Protein 2O20 (pdb70)

Structure (mmCIF, N/CA/C/O backbone):
data_2O20
#
_entry.id   2O20
#
_cell.length_a   117.756
_cell.length_b   74.267
_cell.length_c   160.302
_cell.angle_alpha   90.00
_cell.angle_beta   102.36
_cell.angle_gamma   90.00
#
_symmetry.space_group_name_H-M   'P 1 21 1'
#
loop_
_entity.id
_entity.type
_entity.pdbx_description
1 polymer 'Catabolite control protein A'
2 non-polymer 'SULFATE ION'
3 non-polymer 'CHLORIDE ION'
4 water water
#
loop_
_atom_site.group_PDB
_atom_site.id
_atom_site.type_symbol
_atom_site.label_atom_id
_atom_site.label_alt_id
_atom_site.label_comp_id
_atom_site.label_asym_id
_atom_site.label_entity_id
_atom_site.label_seq_id
_atom_site.pdbx_PDB_ins_code
_atom_site.Cartn_x
_atom_site.Cartn_y
_atom_site.Cartn_z
_atom_site.occupancy
_atom_site.B_iso_or_equiv
_atom_site.auth_seq_id
_atom_site.auth_comp_id
_atom_site.auth_asym_id
_atom_site.auth_atom_id
_atom_site.pdbx_PDB_model_num
ATOM 1 N N . ARG A 1 62 ? 16.287 4.291 83.504 1.00 41.27 62 ARG A N 1
ATOM 2 C CA . ARG A 1 62 ? 14.819 4.599 83.556 1.00 40.90 62 ARG A CA 1
ATOM 3 C C . ARG A 1 62 ? 14.333 5.231 82.246 1.00 39.89 62 ARG A C 1
ATOM 4 O O . ARG A 1 62 ? 14.359 6.451 82.065 1.00 40.36 62 ARG A O 1
ATOM 12 N N . THR A 1 63 ? 13.889 4.378 81.333 1.00 38.01 63 THR A N 1
ATOM 13 C CA . THR A 1 63 ? 13.375 4.821 80.063 1.00 36.06 63 THR A CA 1
ATOM 14 C C . THR A 1 63 ? 11.975 5.386 80.272 1.00 33.39 63 THR A C 1
ATOM 15 O O . THR A 1 63 ? 11.193 4.840 81.064 1.00 33.63 63 THR A O 1
ATOM 19 N N . THR A 1 64 ? 11.662 6.455 79.549 1.00 29.62 64 THR A N 1
ATOM 20 C CA . THR A 1 64 ? 10.336 7.051 79.582 1.00 27.14 64 THR A CA 1
ATOM 21 C C . THR A 1 64 ? 9.336 6.009 79.069 1.00 26.08 64 THR A C 1
ATOM 22 O O . THR A 1 64 ? 9.588 5.340 78.055 1.00 24.46 64 THR A O 1
ATOM 26 N N . THR A 1 65 ? 8.256 5.844 79.832 1.00 24.93 65 THR A N 1
ATOM 27 C CA . THR A 1 65 ? 7.180 4.912 79.536 1.00 24.34 65 THR A CA 1
ATOM 28 C C . THR A 1 65 ? 5.867 5.687 79.452 1.00 23.52 65 THR A C 1
ATOM 29 O O . THR A 1 65 ? 5.568 6.525 80.323 1.00 22.85 65 THR A O 1
ATOM 33 N N . VAL A 1 66 ? 5.103 5.391 78.398 1.00 22.47 66 VAL A N 1
ATOM 34 C CA . VAL A 1 66 ? 3.827 6.043 78.087 1.00 21.95 66 VAL A CA 1
ATOM 35 C C . VAL A 1 66 ? 2.718 4.985 78.100 1.00 22.16 66 VAL A C 1
ATOM 36 O O . VAL A 1 66 ? 2.846 3.933 77.453 1.00 22.24 66 VAL A O 1
ATOM 40 N N . GLY A 1 67 ? 1.641 5.294 78.819 1.00 21.74 67 GLY A N 1
ATOM 41 C CA . GLY A 1 67 ? 0.422 4.469 78.819 1.00 22.60 67 GLY A CA 1
ATOM 42 C C . GLY A 1 67 ? -0.606 5.032 77.861 1.00 22.23 67 GLY A C 1
ATOM 43 O O . GLY A 1 67 ? -0.921 6.225 77.892 1.00 21.75 67 GLY A O 1
ATOM 44 N N . VAL A 1 68 ? -1.108 4.178 76.978 1.00 22.11 68 VAL A N 1
ATOM 45 C CA . VAL A 1 68 ? -2.154 4.554 76.057 1.00 22.21 68 VAL A CA 1
ATOM 46 C C . VAL A 1 68 ? -3.424 3.765 76.337 1.00 21.80 68 VAL A C 1
ATOM 47 O O . VAL A 1 68 ? -3.417 2.529 76.304 1.00 19.87 68 VAL A O 1
ATOM 51 N N . ILE A 1 69 ? -4.511 4.493 76.574 1.00 21.62 69 ILE A N 1
ATOM 52 C CA . ILE A 1 69 ? -5.826 3.920 76.754 1.00 22.67 69 ILE A CA 1
ATOM 53 C C . ILE A 1 69 ? -6.734 4.306 75.581 1.00 22.13 69 ILE A C 1
ATOM 54 O O . ILE A 1 69 ? -6.860 5.503 75.247 1.00 22.58 69 ILE A O 1
ATOM 59 N N . LEU A 1 70 ? -7.375 3.306 74.977 1.00 21.43 70 LEU A N 1
ATOM 60 C CA . LEU A 1 70 ? -8.363 3.509 73.900 1.00 21.37 70 LEU A CA 1
ATOM 61 C C . LEU A 1 70 ? -9.502 2.451 73.990 1.00 20.96 70 LEU A C 1
ATOM 62 O O . LEU A 1 70 ? -9.335 1.410 74.626 1.00 21.45 70 LEU A O 1
ATOM 67 N N . PRO A 1 71 ? -10.682 2.708 73.381 1.00 20.21 71 PRO A N 1
ATOM 68 C CA . PRO A 1 71 ? -11.726 1.672 73.507 1.00 19.47 71 PRO A CA 1
ATOM 69 C C . PRO A 1 71 ? -11.349 0.289 72.916 1.00 18.99 71 PRO A C 1
ATOM 70 O O . PRO A 1 71 ? -11.514 -0.733 73.572 1.00 18.12 71 PRO A O 1
ATOM 74 N N . THR A 1 72 ? -10.805 0.283 71.695 1.00 18.37 72 THR A N 1
ATOM 75 C CA . THR A 1 72 ? -10.421 -0.950 71.029 1.00 19.00 72 THR A CA 1
ATOM 76 C C . THR A 1 72 ? -9.481 -0.671 69.849 1.00 19.38 72 THR A C 1
ATOM 77 O O . THR A 1 72 ? -9.734 0.235 69.035 1.00 17.55 72 THR A O 1
ATOM 81 N N . ILE A 1 73 ? -8.392 -1.443 69.789 1.00 19.48 73 ILE A N 1
ATOM 82 C CA . ILE A 1 73 ? -7.493 -1.387 68.642 1.00 19.73 73 ILE A CA 1
ATOM 83 C C . ILE A 1 73 ? -8.142 -1.857 67.334 1.00 19.25 73 ILE A C 1
ATOM 84 O O . ILE A 1 73 ? -7.591 -1.626 66.265 1.00 18.98 73 ILE A O 1
ATOM 89 N N . THR A 1 74 ? -9.297 -2.508 67.407 1.00 19.41 74 THR A N 1
ATOM 90 C CA . THR A 1 74 ? -10.028 -2.888 66.192 1.00 19.05 74 THR A CA 1
ATOM 91 C C . THR A 1 74 ? -10.830 -1.744 65.530 1.00 18.01 74 THR A C 1
ATOM 92 O O . THR A 1 74 ? -11.347 -1.939 64.422 1.00 19.35 74 THR A O 1
ATOM 96 N N . SER A 1 75 ? -10.913 -0.579 66.171 1.00 16.88 75 SER A N 1
ATOM 97 C CA . SER A 1 75 ? -11.549 0.610 65.584 1.00 17.22 75 SER A CA 1
ATOM 98 C C . SER A 1 75 ? -10.600 1.245 64.589 1.00 16.47 75 SER A C 1
ATOM 99 O O . SER A 1 75 ? -9.423 1.520 64.916 1.00 17.22 75 SER A O 1
ATOM 102 N N . THR A 1 76 ? -11.094 1.492 63.393 1.00 17.08 76 THR A N 1
ATOM 103 C CA . THR A 1 76 ? -10.282 2.184 62.394 1.00 17.63 76 THR A CA 1
ATOM 104 C C . THR A 1 76 ? -10.049 3.664 62.778 1.00 18.60 76 THR A C 1
ATOM 105 O O . THR A 1 76 ? -9.034 4.269 62.353 1.00 20.07 76 THR A O 1
ATOM 109 N N . TYR A 1 77 ? -10.974 4.231 63.554 1.00 18.28 77 TYR A N 1
ATOM 110 C CA . TYR A 1 77 ? -10.818 5.598 64.104 1.00 18.42 77 TYR A CA 1
ATOM 111 C C . TYR A 1 77 ? -9.662 5.655 65.106 1.00 18.14 77 TYR A C 1
ATOM 112 O O . TYR A 1 77 ? -8.700 6.375 64.911 1.00 18.90 77 TYR A O 1
ATOM 121 N N . PHE A 1 78 ? -9.760 4.872 66.179 1.00 17.76 78 PHE A N 1
ATOM 122 C CA . PHE A 1 78 ? -8.793 4.928 67.280 1.00 17.93 78 PHE A CA 1
ATOM 123 C C . PHE A 1 78 ? -7.429 4.349 66.930 1.00 17.10 78 PHE A C 1
ATOM 124 O O . PHE A 1 78 ? -6.422 4.861 67.398 1.00 17.80 78 PHE A O 1
ATOM 132 N N . ALA A 1 79 ? -7.380 3.313 66.087 1.00 17.74 79 ALA A N 1
ATOM 133 C CA . ALA A 1 79 ? -6.109 2.703 65.652 1.00 18.33 79 ALA A CA 1
ATOM 134 C C . ALA A 1 79 ? -5.232 3.685 64.827 1.00 18.00 79 ALA A C 1
ATOM 135 O O . ALA A 1 79 ? -3.997 3.689 64.930 1.00 18.31 79 ALA A O 1
ATOM 137 N N . ALA A 1 80 ? -5.888 4.505 64.016 1.00 19.65 80 ALA A N 1
ATOM 138 C CA . ALA A 1 80 ? -5.219 5.499 63.152 1.00 19.77 80 ALA A CA 1
ATOM 139 C C . ALA A 1 80 ? -4.506 6.543 64.010 1.00 20.83 80 ALA A C 1
ATOM 140 O O . ALA A 1 80 ? -3.325 6.897 63.750 1.00 20.59 80 ALA A O 1
ATOM 142 N N . ILE A 1 81 ? -5.233 7.013 65.020 1.00 20.18 81 ILE A N 1
ATOM 143 C CA . ILE A 1 81 ? -4.709 7.923 66.042 1.00 20.07 81 ILE A CA 1
ATOM 144 C C . ILE A 1 81 ? -3.550 7.273 66.820 1.00 19.83 81 ILE A C 1
ATOM 145 O O . ILE A 1 81 ? -2.467 7.870 66.953 1.00 19.52 81 ILE A O 1
ATOM 150 N N . THR A 1 82 ? -3.775 6.048 67.289 1.00 18.72 82 THR A N 1
ATOM 151 C CA . THR A 1 82 ? -2.766 5.292 68.031 1.00 19.45 82 THR A CA 1
ATOM 152 C C . THR A 1 82 ? -1.448 5.098 67.259 1.00 19.25 82 THR A C 1
ATOM 153 O O . THR A 1 82 ? -0.368 5.096 67.858 1.00 17.61 82 THR A O 1
ATOM 157 N N . ARG A 1 83 ? -1.547 4.912 65.947 1.00 19.63 83 ARG A N 1
ATOM 158 C CA . ARG A 1 83 ? -0.381 4.751 65.103 1.00 21.77 83 ARG A CA 1
ATOM 159 C C . ARG A 1 83 ? 0.495 6.006 65.093 1.00 21.88 83 ARG A C 1
ATOM 160 O O . ARG A 1 83 ? 1.743 5.931 65.171 1.00 22.53 83 ARG A O 1
ATOM 168 N N . GLY A 1 84 ? -0.157 7.159 65.071 1.00 22.33 84 GLY A N 1
ATOM 169 C CA . GLY A 1 84 ? 0.544 8.441 65.208 1.00 21.65 84 GLY A CA 1
ATOM 170 C C . GLY A 1 84 ? 1.283 8.580 66.526 1.00 21.76 84 GLY A C 1
ATOM 171 O O . GLY A 1 84 ? 2.436 9.025 66.562 1.00 21.26 84 GLY A O 1
ATOM 172 N N . VAL A 1 85 ? 0.614 8.190 67.605 1.00 21.66 85 VAL A N 1
ATOM 173 C CA . VAL A 1 85 ? 1.231 8.155 68.942 1.00 21.81 85 VAL A CA 1
ATOM 174 C C . VAL A 1 85 ? 2.439 7.226 68.956 1.00 21.98 85 VAL A C 1
ATOM 175 O O . VAL A 1 85 ? 3.532 7.643 69.354 1.00 21.85 85 VAL A O 1
ATOM 179 N N . ASP A 1 86 ? 2.266 5.986 68.494 1.00 22.27 86 ASP A N 1
ATOM 180 C CA . ASP A 1 86 ? 3.350 5.010 68.508 1.00 24.11 86 ASP A CA 1
ATOM 181 C C . ASP A 1 86 ? 4.573 5.424 67.679 1.00 23.51 86 ASP A C 1
ATOM 182 O O . ASP A 1 86 ? 5.709 5.202 68.089 1.00 23.62 86 ASP A O 1
ATOM 187 N N . ASP A 1 87 ? 4.343 5.983 66.500 1.00 22.72 87 ASP A N 1
ATOM 188 C CA . ASP A 1 87 ? 5.433 6.422 65.641 1.00 22.38 87 ASP A CA 1
ATOM 189 C C . ASP A 1 87 ? 6.348 7.443 66.324 1.00 22.31 87 ASP A C 1
ATOM 190 O O . ASP A 1 87 ? 7.594 7.358 66.211 1.00 21.49 87 ASP A O 1
ATOM 195 N N . ILE A 1 88 ? 5.738 8.400 67.022 1.00 21.63 88 ILE A N 1
ATOM 196 C CA . ILE A 1 88 ? 6.482 9.413 67.794 1.00 22.37 88 ILE A CA 1
ATOM 197 C C . ILE A 1 88 ? 7.216 8.808 68.992 1.00 22.41 88 ILE A C 1
ATOM 198 O O . ILE A 1 88 ? 8.419 9.063 69.191 1.00 21.93 88 ILE A O 1
ATOM 203 N N . ALA A 1 89 ? 6.512 7.988 69.771 1.00 21.61 89 ALA A N 1
ATOM 204 C CA . ALA A 1 89 ? 7.160 7.274 70.870 1.00 22.06 89 ALA A CA 1
ATOM 205 C C . ALA A 1 89 ? 8.343 6.437 70.389 1.00 22.45 89 ALA A C 1
ATOM 206 O O . ALA A 1 89 ? 9.383 6.432 71.037 1.00 21.74 89 ALA A O 1
ATOM 208 N N . SER A 1 90 ? 8.174 5.751 69.263 1.00 22.55 90 SER A N 1
ATOM 209 C CA . SER A 1 90 ? 9.229 4.964 68.661 1.00 23.17 90 SER A CA 1
ATOM 210 C C . SER A 1 90 ? 10.420 5.826 68.246 1.00 22.94 90 SER A C 1
ATOM 211 O O . SER A 1 90 ? 11.565 5.421 68.416 1.00 23.71 90 SER A O 1
ATOM 216 N N . MET A 1 91 ? 10.157 7.005 67.695 1.00 23.01 91 MET A N 1
ATOM 217 C CA . MET A 1 91 ? 11.235 7.917 67.308 1.00 23.95 91 MET A CA 1
ATOM 218 C C . MET A 1 91 ? 12.088 8.366 68.516 1.00 23.39 91 MET A C 1
ATOM 219 O O . MET A 1 91 ? 13.310 8.590 68.376 1.00 22.45 91 MET A O 1
ATOM 224 N N . TYR A 1 92 ? 11.449 8.522 69.681 1.00 22.82 92 TYR A N 1
ATOM 225 C CA . TYR A 1 92 ? 12.154 8.976 70.889 1.00 22.97 92 TYR A CA 1
ATOM 226 C C . TYR A 1 92 ? 12.602 7.837 71.814 1.00 22.88 92 TYR A C 1
ATOM 227 O O . TYR A 1 92 ? 13.099 8.104 72.903 1.00 22.70 92 TYR A O 1
ATOM 236 N N . LYS A 1 93 ? 12.435 6.592 71.362 1.00 23.09 93 LYS A N 1
ATOM 237 C CA . LYS A 1 93 ? 12.686 5.362 72.132 1.00 25.00 93 LYS A CA 1
ATOM 238 C C . LYS A 1 93 ? 11.934 5.271 73.455 1.00 24.27 93 LYS A C 1
ATOM 239 O O . LYS A 1 93 ? 12.487 4.783 74.442 1.00 24.49 93 LYS A O 1
ATOM 245 N N . TYR A 1 94 ? 10.692 5.748 73.494 1.00 23.49 94 TYR A N 1
ATOM 246 C CA . TYR A 1 94 ? 9.903 5.619 74.715 1.00 23.52 94 TYR A CA 1
ATOM 247 C C . TYR A 1 94 ? 9.225 4.241 74.710 1.00 23.98 94 TYR A C 1
ATOM 248 O O . TYR A 1 94 ? 8.837 3.752 73.627 1.00 24.04 94 TYR A O 1
ATOM 257 N N . ASN A 1 95 ? 9.076 3.625 75.890 1.00 24.42 95 ASN A N 1
ATOM 258 C CA . ASN A 1 95 ? 8.243 2.416 76.021 1.00 25.26 95 ASN A CA 1
ATOM 259 C C . ASN A 1 95 ? 6.756 2.780 75.964 1.00 25.97 95 ASN A C 1
ATOM 260 O O . ASN A 1 95 ? 6.339 3.830 76.447 1.00 26.06 95 ASN A O 1
ATOM 265 N N . MET A 1 96 ? 5.972 1.893 75.359 1.00 26.63 96 MET A N 1
ATOM 266 C CA . MET A 1 96 ? 4.551 2.071 75.175 1.00 27.76 96 MET A CA 1
ATOM 267 C C . MET A 1 96 ? 3.827 0.899 75.800 1.00 27.33 96 MET A C 1
ATOM 268 O O . MET A 1 96 ? 4.132 -0.251 75.473 1.00 26.69 96 MET A O 1
ATOM 273 N N . ILE A 1 97 ? 2.879 1.191 76.684 1.00 27.42 97 ILE A N 1
ATOM 274 C CA . ILE A 1 97 ? 1.934 0.198 77.193 1.00 27.60 97 ILE A CA 1
ATOM 275 C C . ILE A 1 97 ? 0.540 0.544 76.668 1.00 26.39 97 ILE A C 1
ATOM 276 O O . ILE A 1 97 ? 0.003 1.603 76.964 1.00 27.45 97 ILE A O 1
ATOM 281 N N . LEU A 1 98 ? -0.073 -0.355 75.912 1.00 24.92 98 LEU A N 1
ATOM 282 C CA . LEU A 1 98 ? -1.416 -0.123 75.379 1.00 24.96 98 LEU A CA 1
ATOM 283 C C . LEU A 1 98 ? -2.478 -0.932 76.130 1.00 24.52 98 LEU A C 1
ATOM 284 O O . LEU A 1 98 ? -2.264 -2.120 76.377 1.00 23.96 98 LEU A O 1
ATOM 289 N N . ALA A 1 99 ? -3.636 -0.321 76.410 1.00 23.84 99 ALA A N 1
ATOM 290 C CA . ALA A 1 99 ? -4.771 -1.012 77.046 1.00 23.39 99 ALA A CA 1
ATOM 291 C C . ALA A 1 99 ? -6.107 -0.686 76.355 1.00 23.22 99 ALA A C 1
ATOM 292 O O . ALA A 1 99 ? -6.382 0.464 76.047 1.00 24.13 99 ALA A O 1
ATOM 294 N N . ASN A 1 100 ? -6.907 -1.715 76.108 1.00 22.82 100 ASN A N 1
ATOM 295 C CA . ASN A 1 100 ? -8.242 -1.584 75.501 1.00 22.60 100 ASN A CA 1
ATOM 296 C C . ASN A 1 100 ? -9.274 -1.463 76.625 1.00 23.23 100 ASN A C 1
ATOM 297 O O . ASN A 1 100 ? -9.390 -2.351 77.465 1.00 24.49 100 ASN A O 1
ATOM 302 N N . SER A 1 101 ? -10.007 -0.366 76.659 1.00 23.06 101 SER A N 1
ATOM 303 C CA . SER A 1 101 ? -11.034 -0.134 77.704 1.00 22.97 101 SER A CA 1
ATOM 304 C C . SER A 1 101 ? -12.432 -0.677 77.389 1.00 23.40 101 SER A C 1
ATOM 305 O O . SER A 1 101 ? -13.242 -0.880 78.304 1.00 23.14 101 SER A O 1
ATOM 308 N N . ASP A 1 102 ? -12.719 -0.868 76.099 1.00 22.76 102 ASP A N 1
ATOM 309 C CA . ASP A 1 102 ? -14.070 -1.123 75.591 1.00 22.14 102 ASP A CA 1
ATOM 310 C C . ASP A 1 102 ? -15.133 -0.119 76.064 1.00 21.92 102 ASP A C 1
ATOM 311 O O . ASP A 1 102 ? -16.296 -0.480 76.185 1.00 21.47 102 ASP A O 1
ATOM 316 N N . ASN A 1 103 ? -14.716 1.109 76.366 1.00 21.29 103 ASN A N 1
ATOM 317 C CA . ASN A 1 103 ? -15.551 2.173 76.932 1.00 22.19 103 ASN A CA 1
ATOM 318 C C . ASN A 1 103 ? -16.210 1.841 78.281 1.00 22.97 103 ASN A C 1
ATOM 319 O O . ASN A 1 103 ? -17.275 2.385 78.601 1.00 22.98 103 ASN A O 1
ATOM 324 N N . ASP A 1 104 ? -15.585 0.950 79.054 1.00 21.97 104 ASP A N 1
ATOM 325 C CA . ASP A 1 104 ? -16.132 0.454 80.346 1.00 22.58 104 ASP A CA 1
ATOM 326 C C . ASP A 1 104 ? -15.389 1.231 81.431 1.00 22.26 104 ASP A C 1
ATOM 327 O O . ASP A 1 104 ? -14.174 1.141 81.527 1.00 21.29 104 ASP A O 1
ATOM 332 N N . VAL A 1 105 ? -16.105 2.043 82.203 1.00 23.82 105 VAL A N 1
ATOM 333 C CA . VAL A 1 105 ? -15.478 2.927 83.194 1.00 24.50 105 VAL A CA 1
ATOM 334 C C . VAL A 1 105 ? -14.783 2.152 84.298 1.00 24.61 105 VAL A C 1
ATOM 335 O O . VAL A 1 105 ? -13.731 2.572 84.781 1.00 24.67 105 VAL A O 1
ATOM 339 N N . GLU A 1 106 ? -15.359 1.015 84.688 1.00 24.93 106 GLU A N 1
ATOM 340 C CA . GLU A 1 106 ? -14.714 0.135 85.655 1.00 25.71 106 GLU A CA 1
ATOM 341 C C . GLU A 1 106 ? -13.384 -0.389 85.122 1.00 24.89 106 GLU A C 1
ATOM 342 O O . GLU A 1 106 ? -12.407 -0.435 85.851 1.00 24.21 106 GLU A O 1
ATOM 348 N N . LYS A 1 107 ? -13.350 -0.769 83.852 1.00 24.90 107 LYS A N 1
ATOM 349 C CA . LYS A 1 107 ? -12.101 -1.203 83.229 1.00 25.69 107 LYS A CA 1
ATOM 350 C C . LYS A 1 107 ? -11.069 -0.068 83.157 1.00 24.81 107 LYS A C 1
ATOM 351 O O . LYS A 1 107 ? -9.895 -0.277 83.459 1.00 24.61 107 LYS A O 1
ATOM 357 N N . GLU A 1 108 ? -11.505 1.123 82.747 1.00 24.85 108 GLU A N 1
ATOM 358 C CA . GLU A 1 108 ? -10.630 2.297 82.711 1.00 25.24 108 GLU A CA 1
ATOM 359 C C . GLU A 1 108 ? -10.010 2.583 84.066 1.00 25.04 108 GLU A C 1
ATOM 360 O O . GLU A 1 108 ? -8.807 2.845 84.152 1.00 24.01 108 GLU A O 1
ATOM 366 N N . GLU A 1 109 ? -10.811 2.483 85.128 1.00 25.08 109 GLU A N 1
ATOM 367 C CA . GLU A 1 109 ? -10.292 2.689 86.473 1.00 25.33 109 GLU A CA 1
ATOM 368 C C . GLU A 1 109 ? -9.169 1.714 86.825 1.00 24.62 109 GLU A C 1
ATOM 369 O O . GLU A 1 109 ? -8.137 2.128 87.355 1.00 24.45 109 GLU A O 1
ATOM 375 N N . LYS A 1 110 ? -9.369 0.439 86.500 1.00 24.00 110 LYS A N 1
ATOM 376 C CA . LYS A 1 110 ? -8.386 -0.623 86.784 1.00 24.06 110 LYS A CA 1
ATOM 377 C C . LYS A 1 110 ? -7.097 -0.451 85.967 1.00 23.47 110 LYS A C 1
ATOM 378 O O . LYS A 1 110 ? -5.992 -0.666 86.458 1.00 21.87 110 LYS A O 1
ATOM 384 N N . VAL A 1 111 ? -7.263 -0.073 84.709 1.00 23.32 111 VAL A N 1
ATOM 385 C CA . VAL A 1 111 ? -6.129 0.234 83.832 1.00 24.51 111 VAL A CA 1
ATOM 386 C C . VAL A 1 111 ? -5.247 1.353 84.420 1.00 24.14 111 VAL A C 1
ATOM 387 O O . VAL A 1 111 ? -4.007 1.252 84.437 1.00 22.72 111 VAL A O 1
ATOM 391 N N . LEU A 1 112 ? -5.863 2.431 84.882 1.00 24.59 112 LEU A N 1
ATOM 392 C CA . LEU A 1 112 ? -5.086 3.507 85.487 1.00 25.48 112 LEU A CA 1
ATOM 393 C C . LEU A 1 112 ? -4.322 3.057 86.726 1.00 25.71 112 LEU A C 1
ATOM 394 O O . LEU A 1 112 ? -3.178 3.486 86.935 1.00 25.81 112 LEU A O 1
ATOM 399 N N . GLU A 1 113 ? -4.941 2.220 87.559 1.00 25.87 113 GLU A N 1
ATOM 400 C CA . GLU A 1 113 ? -4.257 1.672 88.725 1.00 26.87 113 GLU A CA 1
ATOM 401 C C . GLU A 1 113 ? -3.032 0.868 88.294 1.00 24.83 113 GLU A C 1
ATOM 402 O O . GLU A 1 113 ? -1.958 1.021 88.871 1.00 24.49 113 GLU A O 1
ATOM 408 N N . THR A 1 114 ? -3.184 0.064 87.240 1.00 23.87 114 THR A N 1
ATOM 409 C CA . THR A 1 114 ? -2.088 -0.684 86.640 1.00 23.91 114 THR A CA 1
ATOM 410 C C . THR A 1 114 ? -0.961 0.213 86.116 1.00 24.12 114 THR A C 1
ATOM 411 O O . THR A 1 114 ? 0.221 -0.050 86.374 1.00 23.28 114 THR A O 1
ATOM 415 N N . PHE A 1 115 ? -1.333 1.263 85.381 1.00 24.09 115 PHE A N 1
ATOM 416 C CA . PHE A 1 115 ? -0.368 2.277 84.886 1.00 24.64 115 PHE A CA 1
ATOM 417 C C . PHE A 1 115 ? 0.443 2.929 86.028 1.00 25.67 115 PHE A C 1
ATOM 418 O O . PHE A 1 115 ? 1.678 3.107 85.934 1.00 25.24 115 PHE A O 1
ATOM 426 N N . LEU A 1 116 ? -0.246 3.283 87.108 1.00 26.83 116 LEU A N 1
ATOM 427 C CA . LEU A 1 116 ? 0.423 3.787 88.316 1.00 28.25 116 LEU A CA 1
ATOM 428 C C . LEU A 1 116 ? 1.378 2.754 88.911 1.00 28.50 116 LEU A C 1
ATOM 429 O O . LEU A 1 116 ? 2.519 3.086 89.222 1.00 28.35 116 LEU A O 1
ATOM 434 N N . SER A 1 117 ? 0.939 1.505 89.040 1.00 29.12 117 SER A N 1
ATOM 435 C CA . SER A 1 117 ? 1.810 0.431 89.537 1.00 30.00 117 SER A CA 1
ATOM 436 C C . SER A 1 117 ? 3.033 0.173 88.645 1.00 30.40 117 SER A C 1
ATOM 437 O O . SER A 1 117 ? 4.084 -0.228 89.159 1.00 31.01 117 SER A O 1
ATOM 440 N N . LYS A 1 118 ? 2.896 0.384 87.333 1.00 30.43 118 LYS A N 1
ATOM 441 C CA . LYS A 1 118 ? 4.014 0.289 86.393 1.00 30.33 118 LYS A CA 1
ATOM 442 C C . LYS A 1 118 ? 4.846 1.587 86.304 1.00 29.99 118 LYS A C 1
ATOM 443 O O . LYS A 1 118 ? 5.816 1.641 85.557 1.00 30.86 118 LYS A O 1
ATOM 449 N N . GLN A 1 119 ? 4.473 2.619 87.051 1.00 29.00 119 GLN A N 1
ATOM 450 C CA . GLN A 1 119 ? 5.186 3.899 87.056 1.00 29.04 119 GLN A CA 1
ATOM 451 C C . GLN A 1 119 ? 5.327 4.517 85.659 1.00 28.03 119 GLN A C 1
ATOM 452 O O . GLN A 1 119 ? 6.419 4.939 85.269 1.00 28.45 119 GLN A O 1
ATOM 458 N N . VAL A 1 120 ? 4.235 4.564 84.895 1.00 26.04 120 VAL A N 1
ATOM 459 C CA . VAL A 1 120 ? 4.270 5.269 83.604 1.00 25.34 120 VAL A CA 1
ATOM 460 C C . VAL A 1 120 ? 4.559 6.744 83.858 1.00 24.28 120 VAL A C 1
ATOM 461 O O . VAL A 1 120 ? 4.184 7.299 84.883 1.00 22.69 120 VAL A O 1
ATOM 465 N N . ASP A 1 121 ? 5.179 7.373 82.872 1.00 23.76 121 ASP A N 1
ATOM 466 C CA . ASP A 1 121 ? 5.626 8.754 82.972 1.00 22.87 121 ASP A CA 1
ATOM 467 C C . ASP A 1 121 ? 4.614 9.724 82.393 1.00 22.12 121 ASP A C 1
ATOM 468 O O . ASP A 1 121 ? 4.660 10.924 82.685 1.00 20.55 121 ASP A O 1
ATOM 473 N N . GLY A 1 122 ? 3.704 9.190 81.579 1.00 21.81 122 GLY A N 1
ATOM 474 C CA . GLY A 1 122 ? 2.679 9.972 80.908 1.00 21.81 122 GLY A CA 1
ATOM 475 C C . GLY A 1 122 ? 1.582 9.087 80.331 1.00 21.54 122 GLY A C 1
ATOM 476 O O . GLY A 1 122 ? 1.790 7.899 80.068 1.00 22.29 122 GLY A O 1
ATOM 477 N N . ILE A 1 123 ? 0.397 9.667 80.148 1.00 21.13 123 ILE A N 1
ATOM 478 C CA . ILE A 1 123 ? -0.760 8.933 79.603 1.00 20.67 123 ILE A CA 1
ATOM 479 C C . ILE A 1 123 ? -1.390 9.663 78.407 1.00 20.60 123 ILE A C 1
ATOM 480 O O . ILE A 1 123 ? -1.552 10.889 78.413 1.00 18.79 123 ILE A O 1
ATOM 485 N N . VAL A 1 124 ? -1.721 8.878 77.381 1.00 20.93 124 VAL A N 1
ATOM 486 C CA . VAL A 1 124 ? -2.589 9.313 76.317 1.00 21.31 124 VAL A CA 1
ATOM 487 C C . VAL A 1 124 ? -3.954 8.631 76.468 1.00 21.06 124 VAL A C 1
ATOM 488 O O . VAL A 1 124 ? -4.048 7.370 76.564 1.00 21.62 124 VAL A O 1
ATOM 492 N N . TYR A 1 125 ? -5.001 9.459 76.538 1.00 20.26 125 TYR A N 1
ATOM 493 C CA . TYR A 1 125 ? -6.391 8.987 76.717 1.00 20.19 125 TYR A CA 1
ATOM 494 C C . TYR A 1 125 ? -7.265 9.235 75.478 1.00 20.65 125 TYR A C 1
ATOM 495 O O . TYR A 1 125 ? -7.393 10.366 75.030 1.00 18.28 125 TYR A O 1
ATOM 504 N N . MET A 1 126 ? -7.879 8.145 74.975 1.00 20.01 126 MET A N 1
ATOM 505 C CA . MET A 1 126 ? -8.919 8.184 73.952 1.00 22.30 126 MET A CA 1
ATOM 506 C C . MET A 1 126 ? -10.174 7.486 74.455 1.00 22.48 126 MET A C 1
ATOM 507 O O . MET A 1 126 ? -10.084 6.518 75.173 1.00 22.33 126 MET A O 1
ATOM 512 N N . GLY A 1 127 ? -11.337 7.976 74.060 1.00 24.67 127 GLY A N 1
ATOM 513 C CA . GLY A 1 127 ? -12.601 7.369 74.448 1.00 27.07 127 GLY A CA 1
ATOM 514 C C . GLY A 1 127 ? -13.818 8.128 73.962 1.00 29.61 127 GLY A C 1
ATOM 515 O O . GLY A 1 127 ? -13.705 9.243 73.476 1.00 28.12 127 GLY A O 1
ATOM 516 N N . SER A 1 128 ? -14.993 7.522 74.123 1.00 33.31 128 SER A N 1
ATOM 517 C CA . SER A 1 128 ? -16.273 8.226 73.902 1.00 36.44 128 SER A CA 1
ATOM 518 C C . SER A 1 128 ? -16.393 9.504 74.743 1.00 37.84 128 SER A C 1
ATOM 519 O O . SER A 1 128 ? -16.803 10.553 74.234 1.00 38.40 128 SER A O 1
ATOM 522 N N . SER A 1 129 ? -16.042 9.411 76.024 1.00 39.18 129 SER A N 1
ATOM 523 C CA . SER A 1 129 ? -15.998 10.575 76.911 1.00 39.81 129 SER A CA 1
ATOM 524 C C . SER A 1 129 ? -15.158 10.269 78.133 1.00 40.28 129 SER A C 1
ATOM 525 O O . SER A 1 129 ? -15.013 9.099 78.516 1.00 41.31 129 SER A O 1
ATOM 528 N N . LEU A 1 130 ? -14.608 11.314 78.744 1.00 39.67 130 LEU A N 1
ATOM 529 C CA . LEU A 1 130 ? -13.878 11.167 79.981 1.00 39.51 130 LEU A CA 1
ATOM 530 C C . LEU A 1 130 ? -14.918 11.181 81.110 1.00 39.29 130 LEU A C 1
ATOM 531 O O . LEU A 1 130 ? -15.511 12.225 81.399 1.00 39.43 130 LEU A O 1
ATOM 536 N N . ASP A 1 131 ? -15.151 10.023 81.732 1.00 38.50 131 ASP A N 1
ATOM 537 C CA . ASP A 1 131 ? -16.071 9.928 82.883 1.00 37.92 131 ASP A CA 1
ATOM 538 C C . ASP A 1 131 ? -15.522 10.738 84.052 1.00 37.34 131 ASP A C 1
ATOM 539 O O . ASP A 1 131 ? -14.308 10.882 84.198 1.00 36.66 131 ASP A O 1
ATOM 544 N N . GLU A 1 132 ? -16.400 11.255 84.914 1.00 37.62 132 GLU A N 1
ATOM 545 C CA . GLU A 1 132 ? -15.926 12.070 86.028 1.00 37.84 132 GLU A CA 1
ATOM 546 C C . GLU A 1 132 ? -14.975 11.309 86.940 1.00 37.42 132 GLU A C 1
ATOM 547 O O . GLU A 1 132 ? -14.017 11.890 87.434 1.00 37.91 132 GLU A O 1
ATOM 553 N N . LYS A 1 133 ? -15.211 10.011 87.134 1.00 36.61 133 LYS A N 1
ATOM 554 C CA . LYS A 1 133 ? -14.297 9.172 87.915 1.00 36.59 133 LYS A CA 1
ATOM 555 C C . LYS A 1 133 ? -12.885 9.156 87.334 1.00 35.92 133 LYS A C 1
ATOM 556 O O . LYS A 1 133 ? -11.890 9.109 88.069 1.00 34.36 133 LYS A O 1
ATOM 562 N N . ILE A 1 134 ? -12.813 9.143 86.010 1.00 36.04 134 ILE A N 1
ATOM 563 C CA . ILE A 1 134 ? -11.532 9.043 85.316 1.00 36.55 134 ILE A CA 1
ATOM 564 C C . ILE A 1 134 ? -10.732 10.361 85.437 1.00 37.30 134 ILE A C 1
ATOM 565 O O . ILE A 1 134 ? -9.519 10.333 85.670 1.00 37.74 134 ILE A O 1
ATOM 570 N N . ARG A 1 135 ? -11.409 11.500 85.343 1.00 38.95 135 ARG A N 1
ATOM 571 C CA . ARG A 1 135 ? -10.825 12.810 85.770 1.00 39.81 135 ARG A CA 1
ATOM 572 C C . ARG A 1 135 ? -10.198 12.830 87.200 1.00 40.57 135 ARG A C 1
ATOM 573 O O . ARG A 1 135 ? -9.110 13.387 87.437 1.00 40.97 135 ARG A O 1
ATOM 581 N N . THR A 1 136 ? -10.889 12.245 88.160 1.00 40.41 136 THR A N 1
ATOM 582 C CA . THR A 1 136 ? -10.433 12.299 89.543 1.00 40.81 136 THR A CA 1
ATOM 583 C C . THR A 1 136 ? -9.177 11.448 89.763 1.00 40.93 136 THR A C 1
ATOM 584 O O . THR A 1 136 ? -8.259 11.857 90.488 1.00 41.12 136 THR A O 1
ATOM 588 N N . SER A 1 137 ? -9.137 10.276 89.131 1.00 40.62 137 SER A N 1
ATOM 589 C CA . SER A 1 137 ? -8.013 9.355 89.286 1.00 40.67 137 SER A CA 1
ATOM 590 C C . SER A 1 137 ? -6.706 9.990 88.823 1.00 40.36 137 SER A C 1
ATOM 591 O O . SER A 1 137 ? -5.650 9.799 89.450 1.00 39.91 137 SER A O 1
ATOM 594 N N . LEU A 1 138 ? -6.808 10.755 87.741 1.00 39.62 138 LEU A N 1
ATOM 595 C CA . LEU A 1 138 ? -5.681 11.449 87.136 1.00 40.24 138 LEU A CA 1
ATOM 596 C C . LEU A 1 138 ? -5.207 12.590 88.029 1.00 40.79 138 LEU A C 1
ATOM 597 O O . LEU A 1 138 ? -4.000 12.755 88.277 1.00 40.51 138 LEU A O 1
ATOM 602 N N . LYS A 1 139 ? -6.173 13.376 88.499 1.00 41.59 139 LYS A N 1
ATOM 603 C CA . LYS A 1 139 ? -5.938 14.388 89.515 1.00 41.99 139 LYS A CA 1
ATOM 604 C C . LYS A 1 139 ? -5.044 13.818 90.615 1.00 42.08 139 LYS A C 1
ATOM 605 O O . LYS A 1 139 ? -3.946 14.326 90.851 1.00 42.05 139 LYS A O 1
ATOM 611 N N . ASN A 1 140 ? -5.497 12.745 91.264 1.00 41.95 140 ASN A N 1
ATOM 612 C CA . ASN A 1 140 ? -4.786 12.216 92.437 1.00 41.84 140 ASN A CA 1
ATOM 613 C C . ASN A 1 140 ? -3.395 11.624 92.118 1.00 41.59 140 ASN A C 1
ATOM 614 O O . ASN A 1 140 ? -2.538 11.533 93.012 1.00 41.77 140 ASN A O 1
ATOM 623 N N . SER A 1 141 ? -3.177 11.257 90.854 1.00 40.54 141 SER A N 1
ATOM 624 C CA . SER A 1 141 ? -1.905 10.670 90.407 1.00 39.83 141 SER A CA 1
ATOM 625 C C . SER A 1 141 ? -0.899 11.732 89.992 1.00 38.70 141 SER A C 1
ATOM 626 O O . SER A 1 141 ? 0.307 11.545 90.149 1.00 38.87 141 SER A O 1
ATOM 629 N N . ARG A 1 142 ? -1.400 12.824 89.425 1.00 36.89 142 ARG A N 1
ATOM 630 C CA . ARG A 1 142 ? -0.560 13.902 88.909 1.00 36.09 142 ARG A CA 1
ATOM 631 C C . ARG A 1 142 ? 0.375 13.482 87.757 1.00 33.98 142 ARG A C 1
ATOM 632 O O . ARG A 1 142 ? 1.312 14.198 87.424 1.00 34.29 142 ARG A O 1
ATOM 640 N N . THR A 1 143 ? 0.102 12.345 87.129 1.00 31.63 143 THR A N 1
ATOM 641 C CA . THR A 1 143 ? 0.827 11.932 85.936 1.00 29.08 143 THR A CA 1
ATOM 642 C C . THR A 1 143 ? 0.426 12.856 84.782 1.00 27.06 143 THR A C 1
ATOM 643 O O . THR A 1 143 ? -0.758 13.137 84.610 1.00 26.15 143 THR A O 1
ATOM 647 N N . PRO A 1 144 ? 1.402 13.359 84.006 1.00 25.05 144 PRO A N 1
ATOM 648 C CA . PRO A 1 144 ? 1.014 14.148 82.817 1.00 24.17 144 PRO A CA 1
ATOM 649 C C . PRO A 1 144 ? 0.060 13.353 81.874 1.00 22.41 144 PRO A C 1
ATOM 650 O O . PRO A 1 144 ? 0.244 12.133 81.663 1.00 21.71 144 PRO A O 1
ATOM 654 N N . VAL A 1 145 ? -0.960 14.034 81.355 1.00 21.82 145 VAL A N 1
ATOM 655 C CA . VAL A 1 145 ? -1.998 13.390 80.511 1.00 21.36 145 VAL A CA 1
ATOM 656 C C . VAL A 1 145 ? -2.426 14.316 79.341 1.00 20.25 145 VAL A C 1
ATOM 657 O O . VAL A 1 145 ? -2.477 15.547 79.465 1.00 19.66 145 VAL A O 1
ATOM 661 N N . VAL A 1 146 ? -2.678 13.694 78.196 1.00 19.03 146 VAL A N 1
ATOM 662 C CA . VAL A 1 146 ? -3.272 14.364 77.016 1.00 18.97 146 VAL A CA 1
ATOM 663 C C . VAL A 1 146 ? -4.482 13.544 76.528 1.00 17.90 146 VAL A C 1
ATOM 664 O O . VAL A 1 146 ? -4.369 12.347 76.288 1.00 18.66 146 VAL A O 1
ATOM 668 N N . LEU A 1 147 ? -5.613 14.214 76.359 1.00 17.54 147 LEU A N 1
ATOM 669 C CA . LEU A 1 147 ? -6.799 13.639 75.707 1.00 18.28 147 LEU A CA 1
ATOM 670 C C . LEU A 1 147 ? -6.713 13.835 74.192 1.00 18.24 147 LEU A C 1
ATOM 671 O O . LEU A 1 147 ? -6.318 14.886 73.719 1.00 18.45 147 LEU A O 1
ATOM 676 N N . VAL A 1 148 ? -7.130 12.828 73.442 1.00 19.43 148 VAL A N 1
ATOM 677 C CA . VAL A 1 148 ? -7.144 12.952 71.991 1.00 19.74 148 VAL A CA 1
ATOM 678 C C . VAL A 1 148 ? -8.541 12.525 71.463 1.00 20.13 148 VAL A C 1
ATOM 679 O O . VAL A 1 148 ? -9.020 11.403 71.740 1.00 20.14 148 VAL A O 1
ATOM 683 N N . GLY A 1 149 ? -9.187 13.449 70.750 1.00 19.60 149 GLY A N 1
ATOM 684 C CA . GLY A 1 149 ? -10.535 13.255 70.218 1.00 20.65 149 GLY A CA 1
ATOM 685 C C . GLY A 1 149 ? -11.649 13.426 71.242 1.00 21.08 149 GLY A C 1
ATOM 686 O O . GLY A 1 149 ? -12.827 13.119 70.982 1.00 21.45 149 GLY A O 1
ATOM 687 N N . THR A 1 150 ? -11.297 13.883 72.434 1.00 21.86 150 THR A N 1
ATOM 688 C CA . THR A 1 150 ? -12.318 14.262 73.392 1.00 21.77 150 THR A CA 1
ATOM 689 C C . THR A 1 150 ? -11.809 15.498 74.130 1.00 20.66 150 THR A C 1
ATOM 690 O O . THR A 1 150 ? -10.619 15.820 74.066 1.00 19.68 150 THR A O 1
ATOM 694 N N . ILE A 1 151 ? -12.743 16.199 74.755 1.00 22.17 151 ILE A N 1
ATOM 695 C CA . ILE A 1 151 ? -12.511 17.447 75.479 1.00 22.70 151 ILE A CA 1
ATOM 696 C C . ILE A 1 151 ? -13.008 17.356 76.930 1.00 24.40 151 ILE A C 1
ATOM 697 O O . ILE A 1 151 ? -14.122 16.881 77.188 1.00 23.85 151 ILE A O 1
ATOM 702 N N . ASP A 1 152 ? -12.162 17.836 77.848 1.00 25.21 152 ASP A N 1
ATOM 703 C CA . ASP A 1 152 ? -12.495 18.085 79.266 1.00 27.95 152 ASP A CA 1
ATOM 704 C C . ASP A 1 152 ? -13.460 19.274 79.337 1.00 28.74 152 ASP A C 1
ATOM 705 O O . ASP A 1 152 ? -13.156 20.357 78.834 1.00 29.78 152 ASP A O 1
ATOM 710 N N . GLY A 1 153 ? -14.620 19.056 79.944 1.00 30.51 153 GLY A N 1
ATOM 711 C CA . GLY A 1 153 ? -15.582 20.123 80.238 1.00 31.96 153 GLY A CA 1
ATOM 712 C C . GLY A 1 153 ? -14.980 21.339 80.918 1.00 32.74 153 GLY A C 1
ATOM 713 O O . GLY A 1 153 ? -15.326 22.478 80.584 1.00 32.68 153 GLY A O 1
ATOM 714 N N . ASP A 1 154 ? -14.057 21.104 81.853 1.00 33.84 154 ASP A N 1
ATOM 715 C CA . ASP A 1 154 ? -13.433 22.194 82.619 1.00 34.81 154 ASP A CA 1
ATOM 716 C C . ASP A 1 154 ? -12.333 22.916 81.848 1.00 35.00 154 ASP A C 1
ATOM 717 O O . ASP A 1 154 ? -11.872 23.974 82.272 1.00 35.66 154 ASP A O 1
ATOM 722 N N . LYS A 1 155 ? -11.917 22.338 80.720 1.00 34.96 155 LYS A N 1
ATOM 723 C CA . LYS A 1 155 ? -10.898 22.901 79.834 1.00 34.86 155 LYS A CA 1
ATOM 724 C C . LYS A 1 155 ? -9.542 22.987 80.487 1.00 33.84 155 LYS A C 1
ATOM 725 O O . LYS A 1 155 ? -8.757 23.874 80.177 1.00 34.68 155 LYS A O 1
ATOM 731 N N . GLU A 1 156 ? -9.257 22.056 81.383 1.00 32.38 156 GLU A N 1
ATOM 732 C CA . GLU A 1 156 ? -8.007 22.081 82.135 1.00 31.13 156 GLU A CA 1
ATOM 733 C C . GLU A 1 156 ? -7.057 20.983 81.670 1.00 28.94 156 GLU A C 1
ATOM 734 O O . GLU A 1 156 ? -5.850 21.196 81.599 1.00 29.76 156 GLU A O 1
ATOM 740 N N . ILE A 1 157 ? -7.584 19.803 81.356 1.00 25.71 157 ILE A N 1
ATOM 741 C CA . ILE A 1 157 ? -6.723 18.700 80.946 1.00 23.12 157 ILE A CA 1
ATOM 742 C C . ILE A 1 157 ? -6.305 18.994 79.488 1.00 21.58 157 ILE A C 1
ATOM 743 O O . ILE A 1 157 ? -7.168 19.286 78.659 1.00 20.98 157 ILE A O 1
ATOM 748 N N . PRO A 1 158 ? -4.989 18.966 79.181 1.00 19.77 158 PRO A N 1
ATOM 749 C CA . PRO A 1 158 ? -4.574 19.164 77.784 1.00 19.34 158 PRO A CA 1
ATOM 750 C C . PRO A 1 158 ? -5.280 18.228 76.793 1.00 18.62 158 PRO A C 1
ATOM 751 O O . PRO A 1 158 ? -5.574 17.079 77.115 1.00 17.01 158 PRO A O 1
ATOM 755 N N . SER A 1 159 ? -5.528 18.727 75.588 1.00 18.95 159 SER A N 1
ATOM 756 C CA . SER A 1 159 ? -6.226 17.918 74.606 1.00 19.07 159 SER A CA 1
ATOM 757 C C . SER A 1 159 ? -5.872 18.327 73.173 1.00 18.44 159 SER A C 1
ATOM 758 O O . SER A 1 159 ? -5.383 19.447 72.924 1.00 18.15 159 SER A O 1
ATOM 761 N N . VAL A 1 160 ? -6.075 17.376 72.264 1.00 17.76 160 VAL A N 1
ATOM 762 C CA . VAL A 1 160 ? -5.919 17.584 70.812 1.00 18.34 160 VAL A CA 1
ATOM 763 C C . VAL A 1 160 ? -7.190 17.079 70.105 1.00 17.52 160 VAL A C 1
ATOM 764 O O . VAL A 1 160 ? -7.559 15.892 70.199 1.00 16.68 160 VAL A O 1
ATOM 768 N N . ASN A 1 161 ? -7.796 17.991 69.350 1.00 16.60 161 ASN A N 1
ATOM 769 C CA . ASN A 1 161 ? -9.062 17.806 68.624 1.00 16.27 161 ASN A CA 1
ATOM 770 C C . ASN A 1 161 ? -9.118 18.669 67.356 1.00 15.73 161 ASN A C 1
ATOM 771 O O . ASN A 1 161 ? -8.308 19.567 67.183 1.00 16.33 161 ASN A O 1
ATOM 776 N N . ILE A 1 162 ? -10.094 18.404 66.491 1.00 16.09 162 ILE A N 1
ATOM 777 C CA . ILE A 1 162 ? -10.549 19.420 65.509 1.00 16.37 162 ILE A CA 1
ATOM 778 C C . ILE A 1 162 ? -11.545 20.416 66.156 1.00 16.49 162 ILE A C 1
ATOM 779 O O . ILE A 1 162 ? -11.918 20.276 67.347 1.00 15.62 162 ILE A O 1
ATOM 784 N N . ASP A 1 163 ? -11.925 21.434 65.377 1.00 16.60 163 ASP A N 1
ATOM 785 C CA . ASP A 1 163 ? -12.981 22.377 65.741 1.00 17.65 163 ASP A CA 1
ATOM 786 C C . ASP A 1 163 ? -14.337 21.788 65.341 1.00 16.96 163 ASP A C 1
ATOM 787 O O . ASP A 1 163 ? -14.769 21.914 64.211 1.00 16.10 163 ASP A O 1
ATOM 792 N N . TYR A 1 164 ? -15.013 21.171 66.304 1.00 16.92 164 TYR A N 1
ATOM 793 C CA . TYR A 1 164 ? -16.270 20.438 66.051 1.00 17.96 164 TYR A CA 1
ATOM 794 C C . TYR A 1 164 ? -17.402 21.373 65.634 1.00 17.88 164 TYR A C 1
ATOM 795 O O . TYR A 1 164 ? -18.198 21.031 64.772 1.00 16.66 164 TYR A O 1
ATOM 804 N N . HIS A 1 165 ? -17.457 22.549 66.273 1.00 17.75 165 HIS A N 1
ATOM 805 C CA . HIS A 1 165 ? -18.401 23.622 65.897 1.00 17.87 165 HIS A CA 1
ATOM 806 C C . HIS A 1 165 ? -18.294 24.014 64.402 1.00 17.03 165 HIS A C 1
ATOM 807 O O . HIS A 1 165 ? -19.301 24.001 63.707 1.00 17.04 165 HIS A O 1
ATOM 814 N N . LEU A 1 166 ? -17.093 24.364 63.961 1.00 15.78 166 LEU A N 1
ATOM 815 C CA . LEU A 1 166 ? -16.829 24.792 62.578 1.00 17.02 166 LEU A CA 1
ATOM 816 C C . LEU A 1 166 ? -17.162 23.666 61.613 1.00 16.69 166 LEU A C 1
ATOM 817 O O . LEU A 1 166 ? -17.785 23.875 60.595 1.00 18.72 166 LEU A O 1
ATOM 822 N N . ALA A 1 167 ? -16.776 22.441 61.945 1.00 17.58 167 ALA A N 1
ATOM 823 C CA . ALA A 1 167 ? -17.070 21.299 61.053 1.00 16.89 167 ALA A CA 1
ATOM 824 C C . ALA A 1 167 ? -18.581 21.039 60.877 1.00 16.79 167 ALA A C 1
ATOM 825 O O . ALA A 1 167 ? -19.043 20.813 59.776 1.00 17.37 167 ALA A O 1
ATOM 827 N N . ALA A 1 168 ? -19.332 21.131 61.968 1.00 17.07 168 ALA A N 1
ATOM 828 C CA . ALA A 1 168 ? -20.783 20.971 61.984 1.00 16.09 168 ALA A CA 1
ATOM 829 C C . ALA A 1 168 ? -21.452 22.077 61.193 1.00 16.90 168 ALA A C 1
ATOM 830 O O . ALA A 1 168 ? -22.351 21.823 60.399 1.00 16.78 168 ALA A O 1
ATOM 832 N N . TYR A 1 169 ? -20.968 23.305 61.377 1.00 17.20 169 TYR A N 1
ATOM 833 C CA . TYR A 1 169 ? -21.422 24.448 60.582 1.00 17.78 169 TYR A CA 1
ATOM 834 C C . TYR A 1 169 ? -21.213 24.224 59.097 1.00 17.89 169 TYR A C 1
ATOM 835 O O . TYR A 1 169 ? -22.133 24.405 58.332 1.00 18.39 169 TYR A O 1
ATOM 844 N N . GLN A 1 170 ? -19.976 23.908 58.710 1.00 17.59 170 GLN A N 1
ATOM 845 C CA . GLN A 1 170 ? -19.618 23.702 57.311 1.00 18.67 170 GLN A CA 1
ATOM 846 C C . GLN A 1 170 ? -20.357 22.567 56.628 1.00 18.40 170 GLN A C 1
ATOM 847 O O . GLN A 1 170 ? -20.748 22.681 55.452 1.00 17.55 170 GLN A O 1
ATOM 853 N N . SER A 1 171 ? -20.542 21.480 57.366 1.00 17.75 171 SER A N 1
ATOM 854 C CA . SER A 1 171 ? -21.256 20.314 56.856 1.00 18.87 171 SER A CA 1
ATOM 855 C C . SER A 1 171 ? -22.735 20.641 56.623 1.00 18.07 171 SER A C 1
ATOM 856 O O . SER A 1 171 ? -23.313 20.301 55.604 1.00 18.20 171 SER A O 1
ATOM 859 N N . THR A 1 172 ? -23.357 21.305 57.586 1.00 17.82 172 THR A N 1
ATOM 860 C CA . THR A 1 172 ? -24.763 21.669 57.480 1.00 17.35 172 THR A CA 1
ATOM 861 C C . THR A 1 172 ? -24.958 22.669 56.322 1.00 18.40 172 THR A C 1
ATOM 862 O O . THR A 1 172 ? -25.902 22.543 55.540 1.00 17.90 172 THR A O 1
ATOM 866 N N . LYS A 1 173 ? -24.048 23.637 56.196 1.00 18.92 173 LYS A N 1
ATOM 867 C CA . LYS A 1 173 ? -24.148 24.638 55.136 1.00 19.64 173 LYS A CA 1
ATOM 868 C C . LYS A 1 173 ? -24.002 24.043 53.740 1.00 18.61 173 LYS A C 1
ATOM 869 O O . LYS A 1 173 ? -24.600 24.534 52.775 1.00 19.08 173 LYS A O 1
ATOM 875 N N . LYS A 1 174 ? -23.193 23.000 53.637 1.00 18.48 174 LYS A N 1
ATOM 876 C CA . LYS A 1 174 ? -23.030 22.278 52.373 1.00 17.88 174 LYS A CA 1
ATOM 877 C C . LYS A 1 174 ? -24.344 21.665 51.935 1.00 17.87 174 LYS A C 1
ATOM 878 O O . LYS A 1 174 ? -24.713 21.732 50.741 1.00 17.93 174 LYS A O 1
ATOM 884 N N . LEU A 1 175 ? -25.060 21.077 52.883 1.00 18.47 175 LEU A N 1
ATOM 885 C CA . LEU A 1 175 ? -26.392 20.507 52.605 1.00 19.10 175 LEU A CA 1
ATOM 886 C C . LEU A 1 175 ? -27.470 21.552 52.310 1.00 19.38 175 LEU A C 1
ATOM 887 O O . LEU A 1 175 ? -28.339 21.358 51.434 1.00 21.67 175 LEU A O 1
ATOM 892 N N . ILE A 1 176 ? -27.453 22.665 53.041 1.00 20.09 176 ILE A N 1
ATOM 893 C CA . ILE A 1 176 ? -28.311 23.805 52.729 1.00 20.39 176 ILE A CA 1
ATOM 894 C C . ILE A 1 176 ? -28.103 24.275 51.281 1.00 20.36 176 ILE A C 1
ATOM 895 O O . ILE A 1 176 ? -29.059 24.470 50.528 1.00 18.09 176 ILE A O 1
ATOM 900 N N . ASP A 1 177 ? -26.843 24.401 50.908 1.00 21.47 177 ASP A N 1
ATOM 901 C CA . ASP A 1 177 ? -26.443 24.930 49.617 1.00 23.02 177 ASP A CA 1
ATOM 902 C C . ASP A 1 177 ? -26.771 24.016 48.436 1.00 23.26 177 ASP A C 1
ATOM 903 O O . ASP A 1 177 ? -26.861 24.487 47.306 1.00 23.08 177 ASP A O 1
ATOM 908 N N . SER A 1 178 ? -26.966 22.726 48.671 1.00 22.63 178 SER A N 1
ATOM 909 C CA . SER A 1 178 ? -27.442 21.840 47.619 1.00 23.48 178 SER A CA 1
ATOM 910 C C . SER A 1 178 ? -28.974 21.669 47.626 1.00 23.83 178 SER A C 1
ATOM 911 O O . SER A 1 178 ? -29.512 20.773 46.952 1.00 24.83 178 SER A O 1
ATOM 914 N N . GLY A 1 179 ? -29.672 22.496 48.396 1.00 23.25 179 GLY A N 1
ATOM 915 C CA . GLY A 1 179 ? -31.128 22.564 48.315 1.00 23.86 179 GLY A CA 1
ATOM 916 C C . GLY A 1 179 ? -31.912 21.968 49.476 1.00 23.56 179 GLY A C 1
ATOM 917 O O . GLY A 1 179 ? -33.135 22.058 49.498 1.00 23.78 179 GLY A O 1
ATOM 918 N N . ASN A 1 180 ? -31.230 21.391 50.464 1.00 23.00 180 ASN A N 1
ATOM 919 C CA . ASN A 1 180 ? -31.930 20.708 51.541 1.00 22.48 180 ASN A CA 1
ATOM 920 C C . ASN A 1 180 ? -32.496 21.689 52.572 1.00 22.57 180 ASN A C 1
ATOM 921 O O . ASN A 1 180 ? -31.803 22.613 52.995 1.00 21.86 180 ASN A O 1
ATOM 926 N N . LYS A 1 181 ? -33.756 21.456 52.966 1.00 23.03 181 LYS A N 1
ATOM 927 C CA . LYS A 1 181 ? -34.439 22.258 54.007 1.00 23.15 181 LYS A CA 1
ATOM 928 C C . LYS A 1 181 ? -34.693 21.476 55.294 1.00 22.30 181 LYS A C 1
ATOM 929 O O . LYS A 1 181 ? -34.820 22.075 56.362 1.00 22.18 181 LYS A O 1
ATOM 935 N N . LYS A 1 182 ? -34.781 20.145 55.208 1.00 21.78 182 LYS A N 1
ATOM 936 C CA . LYS A 1 182 ? -34.952 19.312 56.394 1.00 21.02 182 LYS A CA 1
ATOM 937 C C . LYS A 1 182 ? -33.691 18.442 56.536 1.00 19.69 182 LYS A C 1
ATOM 938 O O . LYS A 1 182 ? -33.491 17.486 55.793 1.00 19.23 182 LYS A O 1
ATOM 944 N N . ILE A 1 183 ? -32.816 18.856 57.443 1.00 18.12 183 ILE A N 1
ATOM 945 C CA . ILE A 1 183 ? -31.464 18.291 57.603 1.00 18.19 183 ILE A CA 1
ATOM 946 C C . ILE A 1 183 ? -31.361 17.698 58.992 1.00 17.54 183 ILE A C 1
ATOM 947 O O . ILE A 1 183 ? -31.488 18.419 59.997 1.00 17.33 183 ILE A O 1
ATOM 952 N N . ALA A 1 184 ? -31.161 16.390 59.062 1.00 18.15 184 ALA A N 1
ATOM 953 C CA . ALA A 1 184 ? -30.951 15.706 60.349 1.00 18.89 184 ALA A CA 1
ATOM 954 C C . ALA A 1 184 ? -29.474 15.830 60.813 1.00 19.27 184 ALA A C 1
ATOM 955 O O . ALA A 1 184 ? -28.542 15.907 59.993 1.00 20.41 184 ALA A O 1
ATOM 957 N N . TYR A 1 185 ? -29.263 15.843 62.125 1.00 19.44 185 TYR A N 1
ATOM 958 C CA . TYR A 1 185 ? -27.932 15.707 62.709 1.00 19.06 185 TYR A CA 1
ATOM 959 C C . TYR A 1 185 ? -27.948 14.488 63.636 1.00 18.68 185 TYR A C 1
ATOM 960 O O . TYR A 1 185 ? -28.720 14.443 64.597 1.00 18.26 185 TYR A O 1
ATOM 969 N N . ILE A 1 186 ? -27.135 13.482 63.307 1.00 17.87 186 ILE A N 1
ATOM 970 C CA . ILE A 1 186 ? -27.036 12.272 64.109 1.00 18.37 186 ILE A CA 1
ATOM 971 C C . ILE A 1 186 ? -25.722 12.351 64.872 1.00 19.04 186 ILE A C 1
ATOM 972 O O . ILE A 1 186 ? -24.680 12.451 64.246 1.00 19.15 186 ILE A O 1
ATOM 977 N N . MET A 1 187 ? -25.784 12.310 66.206 1.00 19.51 187 MET A N 1
ATOM 978 C CA . MET A 1 187 ? -24.593 12.468 67.024 1.00 20.45 187 MET A CA 1
ATOM 979 C C . MET A 1 187 ? -24.520 11.510 68.201 1.00 19.69 187 MET A C 1
ATOM 980 O O . MET A 1 187 ? -25.435 10.739 68.437 1.00 18.65 187 MET A O 1
ATOM 985 N N . GLY A 1 188 ? -23.384 11.547 68.909 1.00 20.14 188 GLY A N 1
ATOM 986 C CA . GLY A 1 188 ? -23.207 10.838 70.153 1.00 21.08 188 GLY A CA 1
ATOM 987 C C . GLY A 1 188 ? -23.944 11.536 71.300 1.00 21.28 188 GLY A C 1
ATOM 988 O O . GLY A 1 188 ? -24.871 12.324 71.074 1.00 22.20 188 GLY A O 1
ATOM 989 N N . SER A 1 189 ? -23.529 11.259 72.526 1.00 20.77 189 SER A N 1
ATOM 990 C CA . SER A 1 189 ? -24.145 11.875 73.708 1.00 21.07 189 SER A CA 1
ATOM 991 C C . SER A 1 189 ? -23.988 13.402 73.822 1.00 20.71 189 SER A C 1
ATOM 992 O O . SER A 1 189 ? -22.880 13.945 73.778 1.00 20.77 189 SER A O 1
ATOM 995 N N . LEU A 1 190 ? -25.111 14.074 74.055 1.00 21.78 190 LEU A N 1
ATOM 996 C CA . LEU A 1 190 ? -25.135 15.516 74.295 1.00 23.16 190 LEU A CA 1
ATOM 997 C C . LEU A 1 190 ? -24.557 15.942 75.670 1.00 23.87 190 LEU A C 1
ATOM 998 O O . LEU A 1 190 ? -24.406 17.130 75.965 1.00 23.52 190 LEU A O 1
ATOM 1003 N N . LYS A 1 191 ? -24.178 14.981 76.499 1.00 23.23 191 LYS A N 1
ATOM 1004 C CA . LYS A 1 191 ? -23.463 15.308 77.721 1.00 24.03 191 LYS A CA 1
ATOM 1005 C C . LYS A 1 191 ? -22.002 15.638 77.418 1.00 24.68 191 LYS A C 1
ATOM 1006 O O . LYS A 1 191 ? -21.318 16.235 78.255 1.00 25.07 191 LYS A O 1
ATOM 1012 N N . ASP A 1 192 ? -21.535 15.260 76.225 1.00 23.85 192 ASP A N 1
ATOM 1013 C CA . ASP A 1 192 ? -20.163 15.508 75.778 1.00 24.16 192 ASP A CA 1
ATOM 1014 C C . ASP A 1 192 ? -19.976 16.822 74.988 1.00 23.47 192 ASP A C 1
ATOM 1015 O O . ASP A 1 192 ? -20.743 17.129 74.066 1.00 22.22 192 ASP A O 1
ATOM 1020 N N . VAL A 1 193 ? -18.918 17.559 75.334 1.00 23.89 193 VAL A N 1
ATOM 1021 C CA . VAL A 1 193 ? -18.605 18.863 74.722 1.00 23.86 193 VAL A CA 1
ATOM 1022 C C . VAL A 1 193 ? -18.504 18.848 73.204 1.00 23.41 193 VAL A C 1
ATOM 1023 O O . VAL A 1 193 ? -19.011 19.769 72.531 1.00 23.67 193 VAL A O 1
ATOM 1027 N N . GLU A 1 194 ? -17.883 17.812 72.657 1.00 22.80 194 GLU A N 1
ATOM 1028 C CA . GLU A 1 194 ? -17.798 17.655 71.199 1.00 22.72 194 GLU A CA 1
ATOM 1029 C C . GLU A 1 194 ? -19.186 17.736 70.551 1.00 20.85 194 GLU A C 1
ATOM 1030 O O . GLU A 1 194 ? -19.334 18.365 69.508 1.00 19.48 194 GLU A O 1
ATOM 1036 N N . ASN A 1 195 ? -20.194 17.140 71.182 1.00 19.17 195 ASN A N 1
ATOM 1037 C CA . ASN A 1 195 ? -21.561 17.149 70.640 1.00 19.09 195 ASN A CA 1
ATOM 1038 C C . ASN A 1 195 ? -22.364 18.440 70.909 1.00 18.76 195 ASN A C 1
ATOM 1039 O O . ASN A 1 195 ? -23.183 18.865 70.036 1.00 18.23 195 ASN A O 1
ATOM 1044 N N . THR A 1 196 ? -22.161 19.060 72.075 1.00 18.66 196 THR A N 1
ATOM 1045 C CA . THR A 1 196 ? -22.720 20.388 72.327 1.00 19.45 196 THR A CA 1
ATOM 1046 C C . THR A 1 196 ? -22.183 21.422 71.302 1.00 18.83 196 THR A C 1
ATOM 1047 O O . THR A 1 196 ? -22.900 22.300 70.839 1.00 18.73 196 THR A O 1
ATOM 1054 N N . GLU A 1 197 ? -20.905 21.311 70.973 1.00 18.67 197 GLU A N 1
ATOM 1055 C CA . GLU A 1 197 ? -20.274 22.144 69.953 1.00 19.38 197 GLU A CA 1
ATOM 1056 C C . GLU A 1 197 ? -20.884 21.926 68.557 1.00 18.25 197 GLU A C 1
ATOM 1057 O O . GLU A 1 197 ? -21.121 22.884 67.835 1.00 18.93 197 GLU A O 1
ATOM 1063 N N . ARG A 1 198 ? -21.164 20.666 68.218 1.00 18.58 198 ARG A N 1
ATOM 1064 C CA . ARG A 1 198 ? -21.813 20.300 66.954 1.00 18.77 198 ARG A CA 1
ATOM 1065 C C . ARG A 1 198 ? -23.204 20.898 66.863 1.00 18.54 198 ARG A C 1
ATOM 1066 O O . ARG A 1 198 ? -23.566 21.471 65.842 1.00 17.92 198 ARG A O 1
ATOM 1074 N N . MET A 1 199 ? -23.967 20.794 67.956 1.00 18.46 199 MET A N 1
ATOM 1075 C CA . MET A 1 199 ? -25.288 21.384 68.027 1.00 19.00 199 MET A CA 1
ATOM 1076 C C . MET A 1 199 ? -25.247 22.881 67.749 1.00 18.83 199 MET A C 1
ATOM 1077 O O . MET A 1 199 ? -26.084 23.377 67.004 1.00 19.47 199 MET A O 1
ATOM 1082 N N . VAL A 1 200 ? -24.278 23.589 68.319 1.00 19.76 200 VAL A N 1
ATOM 1083 C CA . VAL A 1 200 ? -24.162 25.047 68.112 1.00 20.30 200 VAL A CA 1
ATOM 1084 C C . VAL A 1 200 ? -23.884 25.372 66.634 1.00 19.16 200 VAL A C 1
ATOM 1085 O O . VAL A 1 200 ? -24.553 26.220 66.052 1.00 19.50 200 VAL A O 1
ATOM 1089 N N . GLY A 1 201 ? -22.923 24.676 66.032 1.00 19.34 201 GLY A N 1
ATOM 1090 C CA . GLY A 1 201 ? -22.607 24.801 64.614 1.00 17.88 201 GLY A CA 1
ATOM 1091 C C . GLY A 1 201 ? -23.781 24.550 63.676 1.00 17.92 201 GLY A C 1
ATOM 1092 O O . GLY A 1 201 ? -24.027 25.330 62.761 1.00 17.94 201 GLY A O 1
ATOM 1093 N N . TYR A 1 202 ? -24.458 23.420 63.864 1.00 18.00 202 TYR A N 1
ATOM 1094 C CA . TYR A 1 202 ? -25.717 23.095 63.168 1.00 17.87 202 TYR A CA 1
ATOM 1095 C C . TYR A 1 202 ? -26.755 24.226 63.260 1.00 17.44 202 TYR A C 1
ATOM 1096 O O . TYR A 1 202 ? -27.274 24.718 62.243 1.00 17.92 202 TYR A O 1
ATOM 1105 N N . GLN A 1 203 ? -27.038 24.650 64.484 1.00 18.34 203 GLN A N 1
ATOM 1106 C CA . GLN A 1 203 ? -27.941 25.756 64.724 1.00 18.52 203 GLN A CA 1
ATOM 1107 C C . GLN A 1 203 ? -27.539 27.075 64.032 1.00 18.89 203 GLN A C 1
ATOM 1108 O O . GLN A 1 203 ? -28.395 27.794 63.491 1.00 19.57 203 GLN A O 1
ATOM 1114 N N . GLU A 1 204 ? -26.260 27.408 64.054 1.00 18.90 204 GLU A N 1
ATOM 1115 C CA . GLU A 1 204 ? -25.767 28.616 63.380 1.00 20.85 204 GLU A CA 1
ATOM 1116 C C . GLU A 1 204 ? -26.039 28.582 61.864 1.00 20.18 204 GLU A C 1
ATOM 1117 O O . GLU A 1 204 ? -26.496 29.584 61.275 1.00 19.48 204 GLU A O 1
ATOM 1123 N N . ALA A 1 205 ? -25.786 27.425 61.254 1.00 20.01 205 ALA A N 1
ATOM 1124 C CA . ALA A 1 205 ? -26.030 27.227 59.825 1.00 20.05 205 ALA A CA 1
ATOM 1125 C C . ALA A 1 205 ? -27.536 27.378 59.497 1.00 20.04 205 ALA A C 1
ATOM 1126 O O . ALA A 1 205 ? -27.899 28.104 58.562 1.00 19.69 205 ALA A O 1
ATOM 1128 N N . LEU A 1 206 ? -28.396 26.730 60.286 1.00 19.64 206 LEU A N 1
ATOM 1129 C CA . LEU A 1 206 ? -29.847 26.802 60.074 1.00 21.06 206 LEU A CA 1
ATOM 1130 C C . LEU A 1 206 ? -30.349 28.231 60.188 1.00 21.34 206 LEU A C 1
ATOM 1131 O O . LEU A 1 206 ? -31.062 28.710 59.289 1.00 21.48 206 LEU A O 1
ATOM 1136 N N . LEU A 1 207 ? -29.924 28.918 61.251 1.00 21.81 207 LEU A N 1
ATOM 1137 C CA . LEU A 1 207 ? -30.322 30.317 61.491 1.00 22.71 207 LEU A CA 1
ATOM 1138 C C . LEU A 1 207 ? -29.922 31.238 60.323 1.00 23.17 207 LEU A C 1
ATOM 1139 O O . LEU A 1 207 ? -30.699 32.082 59.875 1.00 21.76 207 LEU A O 1
ATOM 1144 N N . GLU A 1 208 ? -28.701 31.070 59.840 1.00 23.45 208 GLU A N 1
ATOM 1145 C CA . GLU A 1 208 ? -28.197 31.905 58.758 1.00 24.72 208 GLU A CA 1
ATOM 1146 C C . GLU A 1 208 ? -29.026 31.717 57.488 1.00 24.34 208 GLU A C 1
ATOM 1147 O O . GLU A 1 208 ? -29.211 32.644 56.697 1.00 24.03 208 GLU A O 1
ATOM 1153 N N . ALA A 1 209 ? -29.546 30.515 57.306 1.00 24.42 209 ALA A N 1
ATOM 1154 C CA . ALA A 1 209 ? -30.384 30.212 56.156 1.00 24.79 209 ALA A CA 1
ATOM 1155 C C . ALA A 1 209 ? -31.884 30.441 56.415 1.00 25.07 209 ALA A C 1
ATOM 1156 O O . ALA A 1 209 ? -32.697 30.160 55.554 1.00 24.60 209 ALA A O 1
ATOM 1158 N N . ASN A 1 210 ? -32.248 30.958 57.580 1.00 25.14 210 ASN A N 1
ATOM 1159 C CA . ASN A 1 210 ? -33.670 31.138 57.959 1.00 26.16 210 ASN A CA 1
ATOM 1160 C C . ASN A 1 210 ? -34.500 29.850 57.962 1.00 25.68 210 ASN A C 1
ATOM 1161 O O . ASN A 1 210 ? -35.688 29.883 57.644 1.00 25.66 210 ASN A O 1
ATOM 1166 N N . ILE A 1 211 ? -33.872 28.732 58.315 1.00 24.82 211 ILE A N 1
ATOM 1167 C CA . ILE A 1 211 ? -34.545 27.466 58.551 1.00 24.42 211 ILE A CA 1
ATOM 1168 C C . ILE A 1 211 ? -34.745 27.352 60.077 1.00 23.94 211 ILE A C 1
ATOM 1169 O O . ILE A 1 211 ? -33.776 27.509 60.829 1.00 23.64 211 ILE A O 1
ATOM 1174 N N . GLU A 1 212 ? -35.983 27.106 60.518 1.00 24.17 212 GLU A N 1
ATOM 1175 C CA . GLU A 1 212 ? -36.306 26.966 61.947 1.00 25.69 212 GLU A CA 1
ATOM 1176 C C . GLU A 1 212 ? -35.667 25.695 62.530 1.00 23.92 212 GLU A C 1
ATOM 1177 O O . GLU A 1 212 ? -35.765 24.610 61.929 1.00 23.88 212 GLU A O 1
ATOM 1183 N N . PHE A 1 213 ? -35.036 25.823 63.697 1.00 22.79 213 PHE A N 1
ATOM 1184 C CA . PHE A 1 213 ? -34.505 24.666 64.422 1.00 22.14 213 PHE A CA 1
ATOM 1185 C C . PHE A 1 213 ? -35.640 23.760 64.884 1.00 22.14 213 PHE A C 1
ATOM 1186 O O . PHE A 1 213 ? -36.637 24.234 65.443 1.00 22.05 213 PHE A O 1
ATOM 1194 N N . ASP A 1 214 ? -35.476 22.462 64.666 1.00 21.50 214 ASP A N 1
ATOM 1195 C CA . ASP A 1 214 ? -36.432 21.452 65.133 1.00 21.97 214 ASP A CA 1
ATOM 1196 C C . ASP A 1 214 ? -35.665 20.334 65.856 1.00 21.38 214 ASP A C 1
ATOM 1197 O O . ASP A 1 214 ? -34.913 19.569 65.236 1.00 20.80 214 ASP A O 1
ATOM 1202 N N . GLU A 1 215 ? -35.910 20.217 67.164 1.00 20.27 215 GLU A N 1
ATOM 1203 C CA . GLU A 1 215 ? -35.241 19.200 67.985 1.00 20.62 215 GLU A CA 1
ATOM 1204 C C . GLU A 1 215 ? -35.470 17.761 67.533 1.00 20.10 215 GLU A C 1
ATOM 1205 O O . GLU A 1 215 ? -34.636 16.880 67.791 1.00 20.20 215 GLU A O 1
ATOM 1211 N N . ASN A 1 216 ? -36.575 17.533 66.823 1.00 20.02 216 ASN A N 1
ATOM 1212 C CA . ASN A 1 216 ? -36.911 16.212 66.355 1.00 20.88 216 ASN A CA 1
ATOM 1213 C C . ASN A 1 216 ? -36.067 15.729 65.168 1.00 20.41 216 ASN A C 1
ATOM 1214 O O . ASN A 1 216 ? -36.159 14.553 64.783 1.00 20.58 216 ASN A O 1
ATOM 1219 N N . LEU A 1 217 ? -35.254 16.609 64.595 1.00 18.93 217 LEU A N 1
ATOM 1220 C CA . LEU A 1 217 ? -34.298 16.190 63.563 1.00 18.87 217 LEU A CA 1
ATOM 1221 C C . LEU A 1 217 ? -32.892 16.012 64.107 1.00 18.30 217 LEU A C 1
ATOM 1222 O O . LEU A 1 217 ? -31.978 15.791 63.345 1.00 18.92 217 LEU A O 1
ATOM 1227 N N . VAL A 1 218 ? -32.723 16.114 65.428 1.00 18.65 218 VAL A N 1
ATOM 1228 C CA . VAL A 1 218 ? -31.448 15.794 66.075 1.00 18.85 218 VAL A CA 1
ATOM 1229 C C . VAL A 1 218 ? -31.592 14.462 66.816 1.00 19.09 218 VAL A C 1
ATOM 1230 O O . VAL A 1 218 ? -32.458 14.301 67.699 1.00 17.77 218 VAL A O 1
ATOM 1234 N N . PHE A 1 219 ? -30.728 13.519 66.449 1.00 19.29 219 PHE A N 1
ATOM 1235 C CA . PHE A 1 219 ? -30.735 12.140 66.982 1.00 20.11 219 PHE A CA 1
ATOM 1236 C C . PHE A 1 219 ? -29.450 11.835 67.747 1.00 22.10 219 PHE A C 1
ATOM 1237 O O . PHE A 1 219 ? -28.414 11.561 67.141 1.00 20.03 219 PHE A O 1
ATOM 1245 N N . GLU A 1 220 ? -29.565 11.819 69.080 1.00 22.38 220 GLU A N 1
ATOM 1246 C CA . GLU A 1 220 ? -28.442 11.721 70.003 1.00 25.08 220 GLU A CA 1
ATOM 1247 C C . GLU A 1 220 ? -28.206 10.299 70.504 1.00 23.96 220 GLU A C 1
ATOM 1248 O O . GLU A 1 220 ? -29.130 9.455 70.523 1.00 23.89 220 GLU A O 1
ATOM 1254 N N . GLY A 1 221 ? -26.967 10.058 70.932 1.00 22.88 221 GLY A N 1
ATOM 1255 C CA . GLY A 1 221 ? -26.556 8.807 71.553 1.00 23.27 221 GLY A CA 1
ATOM 1256 C C . GLY A 1 221 ? -26.222 7.690 70.575 1.00 22.72 221 GLY A C 1
ATOM 1257 O O . GLY A 1 221 ? -26.330 6.511 70.920 1.00 23.48 221 GLY A O 1
ATOM 1258 N N . ASN A 1 222 ? -25.813 8.048 69.361 1.00 21.82 222 ASN A N 1
ATOM 1259 C CA . ASN A 1 222 ? -25.557 7.064 68.297 1.00 21.72 222 ASN A CA 1
ATOM 1260 C C . ASN A 1 222 ? -24.064 6.841 68.035 1.00 21.73 222 ASN A C 1
ATOM 1261 O O . ASN A 1 222 ? -23.333 7.795 67.753 1.00 20.98 222 ASN A O 1
ATOM 1266 N N . TYR A 1 223 ? -23.629 5.578 68.163 1.00 21.32 223 TYR A N 1
ATOM 1267 C CA . TYR A 1 223 ? -22.212 5.202 68.058 1.00 21.48 223 TYR A CA 1
ATOM 1268 C C . TYR A 1 223 ? -21.972 4.059 67.083 1.00 20.97 223 TYR A C 1
ATOM 1269 O O . TYR A 1 223 ? -20.876 3.968 66.518 1.00 20.71 223 TYR A O 1
ATOM 1278 N N . SER A 1 224 ? -22.971 3.193 66.894 1.00 20.64 224 SER A N 1
ATOM 1279 C CA . SER A 1 224 ? -22.780 1.934 66.121 1.00 19.70 224 SER A CA 1
ATOM 1280 C C . SER A 1 224 ? -23.409 1.891 64.724 1.00 19.97 224 SER A C 1
ATOM 1281 O O . SER A 1 224 ? -24.400 2.586 64.428 1.00 19.86 224 SER A O 1
ATOM 1284 N N . TYR A 1 225 ? -22.827 1.030 63.870 1.00 20.36 225 TYR A N 1
ATOM 1285 C CA . TYR A 1 225 ? -23.427 0.579 62.594 1.00 20.06 225 TYR A CA 1
ATOM 1286 C C . TYR A 1 225 ? -24.914 0.195 62.693 1.00 20.88 225 TYR A C 1
ATOM 1287 O O . TYR A 1 225 ? -25.744 0.705 61.943 1.00 19.91 225 TYR A O 1
ATOM 1296 N N . GLU A 1 226 ? -25.239 -0.653 63.667 1.00 21.39 226 GLU A N 1
ATOM 1297 C CA . GLU A 1 226 ? -26.605 -1.083 63.893 1.00 22.56 226 GLU A CA 1
ATOM 1298 C C . GLU A 1 226 ? -27.563 0.077 64.211 1.00 22.10 226 GLU A C 1
ATOM 1299 O O . GLU A 1 226 ? -28.673 0.118 63.707 1.00 22.51 226 GLU A O 1
ATOM 1305 N N . GLN A 1 227 ? -27.128 1.026 65.032 1.00 22.46 227 GLN A N 1
ATOM 1306 C CA . GLN A 1 227 ? -27.939 2.205 65.327 1.00 22.96 227 GLN A CA 1
ATOM 1307 C C . GLN A 1 227 ? -28.200 3.039 64.082 1.00 22.70 227 GLN A C 1
ATOM 1308 O O . GLN A 1 227 ? -29.299 3.531 63.910 1.00 22.70 227 GLN A O 1
ATOM 1314 N N . GLY A 1 228 ? -27.173 3.192 63.233 1.00 23.25 228 GLY A N 1
ATOM 1315 C CA . GLY A 1 228 ? -27.296 3.905 61.955 1.00 23.10 228 GLY A CA 1
ATOM 1316 C C . GLY A 1 228 ? -28.341 3.277 61.024 1.00 23.77 228 GLY A C 1
ATOM 1317 O O . GLY A 1 228 ? -29.198 3.976 60.457 1.00 23.62 228 GLY A O 1
ATOM 1318 N N . LYS A 1 229 ? -28.274 1.953 60.883 1.00 24.29 229 LYS A N 1
ATOM 1319 C CA . LYS A 1 229 ? -29.232 1.214 60.082 1.00 25.93 229 LYS A CA 1
ATOM 1320 C C . LYS A 1 229 ? -30.658 1.433 60.576 1.00 25.37 229 LYS A C 1
ATOM 1321 O O . LYS A 1 229 ? -31.545 1.660 59.773 1.00 25.83 229 LYS A O 1
ATOM 1327 N N . ALA A 1 230 ? -30.868 1.395 61.895 1.00 25.48 230 ALA A N 1
ATOM 1328 C CA . ALA A 1 230 ? -32.222 1.549 62.488 1.00 25.45 230 ALA A CA 1
ATOM 1329 C C . ALA A 1 230 ? -32.824 2.975 62.376 1.00 25.20 230 ALA A C 1
ATOM 1330 O O . ALA A 1 230 ? -34.060 3.178 62.412 1.00 25.36 230 ALA A O 1
ATOM 1332 N N . LEU A 1 231 ? -31.960 3.950 62.170 1.00 24.71 231 LEU A N 1
ATOM 1333 C CA . LEU A 1 231 ? -32.368 5.344 62.052 1.00 24.25 231 LEU A CA 1
ATOM 1334 C C . LEU A 1 231 ? -32.953 5.708 60.701 1.00 23.73 231 LEU A C 1
ATOM 1335 O O . LEU A 1 231 ? -33.722 6.664 60.612 1.00 23.19 231 LEU A O 1
ATOM 1340 N N . ALA A 1 232 ? -32.597 4.980 59.648 1.00 23.61 232 ALA A N 1
ATOM 1341 C CA . ALA A 1 232 ? -33.079 5.328 58.292 1.00 24.03 232 ALA A CA 1
ATOM 1342 C C . ALA A 1 232 ? -34.618 5.552 58.210 1.00 24.40 232 ALA A C 1
ATOM 1343 O O . ALA A 1 232 ? -35.093 6.591 57.724 1.00 23.58 232 ALA A O 1
ATOM 1345 N N . GLU A 1 233 ? -35.396 4.611 58.730 1.00 25.74 233 GLU A N 1
ATOM 1346 C CA . GLU A 1 233 ? -36.845 4.725 58.599 1.00 26.72 233 GLU A CA 1
ATOM 1347 C C . GLU A 1 233 ? -37.381 5.890 59.419 1.00 26.13 233 GLU A C 1
ATOM 1348 O O . GLU A 1 233 ? -38.309 6.561 58.987 1.00 24.59 233 GLU A O 1
ATOM 1354 N N . ARG A 1 234 ? -36.750 6.174 60.565 1.00 25.94 234 ARG A N 1
ATOM 1355 C CA . ARG A 1 234 ? -37.156 7.305 61.395 1.00 26.59 234 ARG A CA 1
ATOM 1356 C C . ARG A 1 234 ? -36.940 8.655 60.678 1.00 25.44 234 ARG A C 1
ATOM 1357 O O . ARG A 1 234 ? -37.803 9.529 60.706 1.00 23.88 234 ARG A O 1
ATOM 1365 N N . LEU A 1 235 ? -35.787 8.806 60.023 1.00 24.83 235 LEU A N 1
ATOM 1366 C CA . LEU A 1 235 ? -35.459 10.037 59.279 1.00 24.85 235 LEU A CA 1
ATOM 1367 C C . LEU A 1 235 ? -36.416 10.277 58.087 1.00 24.43 235 LEU A C 1
ATOM 1368 O O . LEU A 1 235 ? -36.849 11.408 57.853 1.00 24.06 235 LEU A O 1
ATOM 1373 N N . LEU A 1 236 ? -36.734 9.213 57.353 1.00 24.63 236 LEU A N 1
ATOM 1374 C CA . LEU A 1 236 ? -37.672 9.273 56.239 1.00 25.64 236 LEU A CA 1
ATOM 1375 C C . LEU A 1 236 ? -39.081 9.646 56.713 1.00 25.88 236 LEU A C 1
ATOM 1376 O O . LEU A 1 236 ? -39.739 10.500 56.099 1.00 26.20 236 LEU A O 1
ATOM 1381 N N . GLU A 1 237 ? -39.530 9.044 57.816 1.00 26.68 237 GLU A N 1
ATOM 1382 C CA . GLU A 1 237 ? -40.859 9.369 58.363 1.00 28.39 237 GLU A CA 1
ATOM 1383 C C . GLU A 1 237 ? -40.965 10.840 58.811 1.00 27.50 237 GLU A C 1
ATOM 1384 O O . GLU A 1 237 ? -42.048 11.432 58.743 1.00 27.49 237 GLU A O 1
ATOM 1390 N N . ARG A 1 238 ? -39.841 11.446 59.177 1.00 26.24 238 ARG A N 1
ATOM 1391 C CA . ARG A 1 238 ? -39.795 12.873 59.520 1.00 26.09 238 ARG A CA 1
ATOM 1392 C C . ARG A 1 238 ? -39.574 13.809 58.325 1.00 24.88 238 ARG A C 1
ATOM 1393 O O . ARG A 1 238 ? -39.444 15.019 58.510 1.00 25.79 238 ARG A O 1
ATOM 1401 N N . GLY A 1 239 ? -39.474 13.271 57.120 1.00 23.18 239 GLY A N 1
ATOM 1402 C CA . GLY A 1 239 ? -39.212 14.104 55.957 1.00 22.63 239 GLY A CA 1
ATOM 1403 C C . GLY A 1 239 ? -37.785 14.647 55.804 1.00 21.83 239 GLY A C 1
ATOM 1404 O O . GLY A 1 239 ? -37.549 15.549 54.993 1.00 20.18 239 GLY A O 1
ATOM 1405 N N . ALA A 1 240 ? -36.820 14.083 56.537 1.00 21.25 240 ALA A N 1
ATOM 1406 C CA . ALA A 1 240 ? -35.409 14.446 56.332 1.00 20.74 240 ALA A CA 1
ATOM 1407 C C . ALA A 1 240 ? -34.952 14.042 54.926 1.00 20.62 240 ALA A C 1
ATOM 1408 O O . ALA A 1 240 ? -35.256 12.929 54.472 1.00 19.82 240 ALA A O 1
ATOM 1410 N N . THR A 1 241 ? -34.285 14.965 54.234 1.00 20.19 241 THR A N 1
ATOM 1411 C CA . THR A 1 241 ? -33.733 14.699 52.908 1.00 20.70 241 THR A CA 1
ATOM 1412 C C . THR A 1 241 ? -32.209 14.558 52.934 1.00 19.57 241 THR A C 1
ATOM 1413 O O . THR A 1 241 ? -31.582 14.261 51.913 1.00 19.21 241 THR A O 1
ATOM 1417 N N . SER A 1 242 ? -31.627 14.771 54.111 1.00 18.55 242 SER A N 1
ATOM 1418 C CA . SER A 1 242 ? -30.173 14.693 54.295 1.00 18.19 242 SER A CA 1
ATOM 1419 C C . SER A 1 242 ? -29.813 14.544 55.783 1.00 18.10 242 SER A C 1
ATOM 1420 O O . SER A 1 242 ? -30.671 14.774 56.638 1.00 18.58 242 SER A O 1
ATOM 1423 N N . ALA A 1 243 ? -28.568 14.145 56.068 1.00 17.42 243 ALA A N 1
ATOM 1424 C CA . ALA A 1 243 ? -28.048 13.995 57.431 1.00 17.62 243 ALA A CA 1
ATOM 1425 C C . ALA A 1 243 ? -26.555 14.283 57.492 1.00 17.70 243 ALA A C 1
ATOM 1426 O O . ALA A 1 243 ? -25.792 13.832 56.642 1.00 16.67 243 ALA A O 1
ATOM 1428 N N . VAL A 1 244 ? -26.156 15.025 58.519 1.00 18.07 244 VAL A N 1
ATOM 1429 C CA . VAL A 1 244 ? -24.787 15.054 58.999 1.00 18.71 244 VAL A CA 1
ATOM 1430 C C . VAL A 1 244 ? -24.673 14.017 60.123 1.00 18.99 244 VAL A C 1
ATOM 1431 O O . VAL A 1 244 ? -25.565 13.914 60.993 1.00 18.07 244 VAL A O 1
ATOM 1435 N N . VAL A 1 245 ? -23.576 13.243 60.110 1.00 19.48 245 VAL A N 1
ATOM 1436 C CA . VAL A 1 245 ? -23.399 12.128 61.034 1.00 19.16 245 VAL A CA 1
ATOM 1437 C C . VAL A 1 245 ? -22.014 12.258 61.685 1.00 19.41 245 VAL A C 1
ATOM 1438 O O . VAL A 1 245 ? -21.019 12.266 60.987 1.00 21.05 245 VAL A O 1
ATOM 1442 N N . SER A 1 246 ? -21.964 12.330 63.021 1.00 18.95 246 SER A N 1
ATOM 1443 C CA . SER A 1 246 ? -20.691 12.471 63.740 1.00 19.36 246 SER A CA 1
ATOM 1444 C C . SER A 1 246 ? -19.747 11.258 63.623 1.00 18.73 246 SER A C 1
ATOM 1445 O O . SER A 1 246 ? -18.542 11.406 63.523 1.00 19.80 246 SER A O 1
ATOM 1448 N N . HIS A 1 247 ? -20.290 10.052 63.653 1.00 19.56 247 HIS A N 1
ATOM 1449 C CA . HIS A 1 247 ? -19.468 8.832 63.652 1.00 18.66 247 HIS A CA 1
ATOM 1450 C C . HIS A 1 247 ? -19.589 8.082 62.317 1.00 18.64 247 HIS A C 1
ATOM 1451 O O . HIS A 1 247 ? -20.713 7.782 61.840 1.00 17.67 247 HIS A O 1
ATOM 1458 N N . ASP A 1 248 ? -18.426 7.763 61.740 1.00 18.03 248 ASP A N 1
ATOM 1459 C CA . ASP A 1 248 ? -18.346 7.053 60.442 1.00 17.11 248 ASP A CA 1
ATOM 1460 C C . ASP A 1 248 ? -19.080 5.698 60.457 1.00 17.30 248 ASP A C 1
ATOM 1461 O O . ASP A 1 248 ? -19.743 5.325 59.462 1.00 16.18 248 ASP A O 1
ATOM 1466 N N . THR A 1 249 ? -18.986 4.971 61.587 1.00 17.66 249 THR A N 1
ATOM 1467 C CA . THR A 1 249 ? -19.684 3.693 61.775 1.00 18.36 249 THR A CA 1
ATOM 1468 C C . THR A 1 249 ? -21.207 3.812 61.579 1.00 18.01 249 THR A C 1
ATOM 1469 O O . THR A 1 249 ? -21.820 3.038 60.858 1.00 17.63 249 THR A O 1
ATOM 1473 N N . VAL A 1 250 ? -21.779 4.837 62.201 1.00 16.49 250 VAL A N 1
ATOM 1474 C CA . VAL A 1 250 ? -23.194 5.128 62.122 1.00 17.74 250 VAL A CA 1
ATOM 1475 C C . VAL A 1 250 ? -23.553 5.564 60.686 1.00 17.10 250 VAL A C 1
ATOM 1476 O O . VAL A 1 250 ? -24.589 5.167 60.171 1.00 16.35 250 VAL A O 1
ATOM 1480 N N . ALA A 1 251 ? -22.703 6.378 60.055 1.00 16.95 251 ALA A N 1
ATOM 1481 C CA . ALA A 1 251 ? -22.948 6.865 58.694 1.00 17.31 251 ALA A CA 1
ATOM 1482 C C . ALA A 1 251 ? -22.986 5.702 57.676 1.00 17.15 251 ALA A C 1
ATOM 1483 O O . ALA A 1 251 ? -23.845 5.674 56.774 1.00 16.77 251 ALA A O 1
ATOM 1485 N N . VAL A 1 252 ? -22.041 4.764 57.809 1.00 17.31 252 VAL A N 1
ATOM 1486 C CA . VAL A 1 252 ? -22.043 3.537 56.973 1.00 17.62 252 VAL A CA 1
ATOM 1487 C C . VAL A 1 252 ? -23.339 2.719 57.149 1.00 17.26 252 VAL A C 1
ATOM 1488 O O . VAL A 1 252 ? -23.945 2.289 56.161 1.00 17.73 252 VAL A O 1
ATOM 1492 N N . GLY A 1 253 ? -23.770 2.507 58.397 1.00 17.40 253 GLY A N 1
ATOM 1493 C CA . GLY A 1 253 ? -25.053 1.878 58.695 1.00 17.68 253 GLY A CA 1
ATOM 1494 C C . GLY A 1 253 ? -26.250 2.606 58.093 1.00 18.40 253 GLY A C 1
ATOM 1495 O O . GLY A 1 253 ? -27.137 1.987 57.501 1.00 17.98 253 GLY A O 1
ATOM 1496 N N . LEU A 1 254 ? -26.279 3.926 58.229 1.00 18.77 254 LEU A N 1
ATOM 1497 C CA . LEU A 1 254 ? -27.374 4.714 57.651 1.00 19.15 254 LEU A CA 1
ATOM 1498 C C . LEU A 1 254 ? -27.463 4.579 56.124 1.00 18.48 254 LEU A C 1
ATOM 1499 O O . LEU A 1 254 ? -28.554 4.331 55.565 1.00 17.58 254 LEU A O 1
ATOM 1504 N N . LEU A 1 255 ? -26.331 4.735 55.447 1.00 18.50 255 LEU A N 1
ATOM 1505 C CA . LEU A 1 255 ? -26.261 4.658 53.986 1.00 19.30 255 LEU A CA 1
ATOM 1506 C C . LEU A 1 255 ? -26.703 3.287 53.491 1.00 19.23 255 LEU A C 1
ATOM 1507 O O . LEU A 1 255 ? -27.428 3.186 52.503 1.00 18.98 255 LEU A O 1
ATOM 1516 N N . SER A 1 256 ? -26.237 2.262 54.189 1.00 19.33 256 SER A N 1
ATOM 1517 C CA . SER A 1 256 ? -26.544 0.879 53.844 1.00 20.19 256 SER A CA 1
ATOM 1518 C C . SER A 1 256 ? -28.061 0.628 53.915 1.00 20.43 256 SER A C 1
ATOM 1519 O O . SER A 1 256 ? -28.640 0.026 52.994 1.00 20.83 256 SER A O 1
ATOM 1522 N N . ALA A 1 257 ? -28.707 1.102 54.984 1.00 20.74 257 ALA A N 1
ATOM 1523 C CA . ALA A 1 257 ? -30.165 0.983 55.122 1.00 20.46 257 ALA A CA 1
ATOM 1524 C C . ALA A 1 257 ? -30.932 1.777 54.037 1.00 20.65 257 ALA A C 1
ATOM 1525 O O . ALA A 1 257 ? -31.944 1.289 53.509 1.00 20.35 257 ALA A O 1
ATOM 1527 N N . MET A 1 258 ? -30.475 2.982 53.713 1.00 19.62 258 MET A N 1
ATOM 1528 C CA . MET A 1 258 ? -31.106 3.802 52.645 1.00 20.89 258 MET A CA 1
ATOM 1529 C C . MET A 1 258 ? -31.033 3.080 51.294 1.00 20.66 258 MET A C 1
ATOM 1530 O O . MET A 1 258 ? -32.027 3.002 50.546 1.00 21.26 258 MET A O 1
ATOM 1535 N N . MET A 1 259 ? -29.858 2.534 51.005 1.00 20.61 259 MET A N 1
ATOM 1536 C CA . MET A 1 259 ? -29.630 1.844 49.747 1.00 21.04 259 MET A CA 1
ATOM 1537 C C . MET A 1 259 ? -30.515 0.595 49.668 1.00 21.16 259 MET A C 1
ATOM 1538 O O . MET A 1 259 ? -31.137 0.344 48.634 1.00 20.97 259 MET A O 1
ATOM 1543 N N . ASP A 1 260 ? -30.594 -0.166 50.758 1.00 21.76 260 ASP A N 1
ATOM 1544 C CA . ASP A 1 260 ? -31.436 -1.374 50.793 1.00 22.81 260 ASP A CA 1
ATOM 1545 C C . ASP A 1 260 ? -32.948 -1.083 50.716 1.00 22.68 260 ASP A C 1
ATOM 1546 O O . ASP A 1 260 ? -33.719 -1.974 50.336 1.00 22.77 260 ASP A O 1
ATOM 1551 N N . LYS A 1 261 ? -33.365 0.125 51.109 1.00 22.48 261 LYS A N 1
ATOM 1552 C CA . LYS A 1 261 ? -34.747 0.608 50.934 1.00 23.83 261 LYS A CA 1
ATOM 1553 C C . LYS A 1 261 ? -34.999 1.155 49.516 1.00 23.34 261 LYS A C 1
ATOM 1554 O O . LYS A 1 261 ? -36.134 1.467 49.162 1.00 23.85 261 LYS A O 1
ATOM 1560 N N . GLY A 1 262 ? -33.950 1.268 48.708 1.00 22.49 262 GLY A N 1
ATOM 1561 C CA . GLY A 1 262 ? -34.071 1.779 47.352 1.00 22.37 262 GLY A CA 1
ATOM 1562 C C . GLY A 1 262 ? -34.151 3.294 47.260 1.00 22.35 262 GLY A C 1
ATOM 1563 O O . GLY A 1 262 ? -34.561 3.848 46.232 1.00 21.58 262 GLY A O 1
ATOM 1564 N N . VAL A 1 263 ? -33.725 3.978 48.315 1.00 22.48 263 VAL A N 1
ATOM 1565 C CA . VAL A 1 263 ? -33.609 5.435 48.292 1.00 22.50 263 VAL A CA 1
ATOM 1566 C C . VAL A 1 263 ? -32.440 5.832 47.398 1.00 23.07 263 VAL A C 1
ATOM 1567 O O . VAL A 1 263 ? -31.360 5.234 47.470 1.00 24.10 263 VAL A O 1
ATOM 1571 N N . LYS A 1 264 ? -32.659 6.831 46.544 1.00 22.86 264 LYS A N 1
ATOM 1572 C CA . LYS A 1 264 ? -31.626 7.325 45.637 1.00 22.81 264 LYS A CA 1
ATOM 1573 C C . LYS A 1 264 ? -30.633 8.264 46.377 1.00 22.30 264 LYS A C 1
ATOM 1574 O O . LYS A 1 264 ? -31.009 9.315 46.941 1.00 20.97 264 LYS A O 1
ATOM 1580 N N . VAL A 1 265 ? -29.372 7.830 46.432 1.00 21.46 265 VAL A N 1
ATOM 1581 C CA . VAL A 1 265 ? -28.318 8.603 47.085 1.00 21.04 265 VAL A CA 1
ATOM 1582 C C . VAL A 1 265 ? -27.310 8.961 46.010 1.00 20.94 265 VAL A C 1
ATOM 1583 O O . VAL A 1 265 ? -26.787 8.066 45.358 1.00 21.47 265 VAL A O 1
ATOM 1587 N N . PRO A 1 266 ? -27.028 10.250 45.808 1.00 20.48 266 PRO A N 1
ATOM 1588 C CA . PRO A 1 266 ? -27.413 11.464 46.544 1.00 21.40 266 PRO A CA 1
ATOM 1589 C C . PRO A 1 266 ? -28.627 12.217 45.988 1.00 21.98 266 PRO A C 1
ATOM 1590 O O . PRO A 1 266 ? -28.911 13.322 46.437 1.00 22.84 266 PRO A O 1
ATOM 1594 N N . GLU A 1 267 ? -29.313 11.662 44.998 1.00 23.24 267 GLU A N 1
ATOM 1595 C CA . GLU A 1 267 ? -30.373 12.435 44.329 1.00 23.68 267 GLU A CA 1
ATOM 1596 C C . GLU A 1 267 ? -31.517 12.829 45.257 1.00 23.14 267 GLU A C 1
ATOM 1597 O O . GLU A 1 267 ? -31.945 13.987 45.258 1.00 23.00 267 GLU A O 1
ATOM 1603 N N . ASP A 1 268 ? -31.957 11.903 46.098 1.00 22.42 268 ASP A N 1
ATOM 1604 C CA . ASP A 1 268 ? -33.074 12.154 47.014 1.00 22.53 268 ASP A CA 1
ATOM 1605 C C . ASP A 1 268 ? -32.680 12.206 48.527 1.00 21.52 268 ASP A C 1
ATOM 1606 O O . ASP A 1 268 ? -33.452 12.727 49.336 1.00 20.46 268 ASP A O 1
ATOM 1611 N N . PHE A 1 269 ? -31.514 11.633 48.877 1.00 20.95 269 PHE A N 1
ATOM 1612 C CA . PHE A 1 269 ? -30.965 11.669 50.238 1.00 20.50 269 PHE A CA 1
ATOM 1613 C C . PHE A 1 269 ? -29.425 11.825 50.189 1.00 19.53 269 PHE A C 1
ATOM 1614 O O . PHE A 1 269 ? -28.734 11.089 49.477 1.00 19.44 269 PHE A O 1
ATOM 1622 N N . GLU A 1 270 ? -28.930 12.792 50.941 1.00 18.44 270 GLU A N 1
ATOM 1623 C CA . GLU A 1 270 ? -27.498 13.056 51.113 1.00 17.99 270 GLU A CA 1
ATOM 1624 C C . GLU A 1 270 ? -26.985 12.843 52.547 1.00 18.19 270 GLU A C 1
ATOM 1625 O O . GLU A 1 270 ? -27.703 13.072 53.521 1.00 18.64 270 GLU A O 1
ATOM 1631 N N . ILE A 1 271 ? -25.718 12.457 52.635 1.00 17.62 271 ILE A N 1
ATOM 1632 C CA . ILE A 1 271 ? -25.053 12.116 53.878 1.00 17.68 271 ILE A CA 1
ATOM 1633 C C . ILE A 1 271 ? -23.645 12.693 53.901 1.00 17.29 271 ILE A C 1
ATOM 1634 O O . ILE A 1 271 ? -22.875 12.499 52.966 1.00 16.88 271 ILE A O 1
ATOM 1639 N N . ILE A 1 272 ? -23.304 13.382 54.994 1.00 16.70 272 ILE A N 1
ATOM 1640 C CA . ILE A 1 272 ? -21.940 13.759 55.322 1.00 16.73 272 ILE A CA 1
ATOM 1641 C C . ILE A 1 272 ? -21.516 13.089 56.647 1.00 17.89 272 ILE A C 1
ATOM 1642 O O . ILE A 1 272 ? -22.186 13.244 57.667 1.00 18.26 272 ILE A O 1
ATOM 1647 N N . SER A 1 273 ? -20.376 12.392 56.616 1.00 18.07 273 SER A N 1
ATOM 1648 C CA . SER A 1 273 ? -19.853 11.680 57.769 1.00 17.43 273 SER A CA 1
ATOM 1649 C C . SER A 1 273 ? -18.872 12.576 58.531 1.00 17.64 273 SER A C 1
ATOM 1650 O O . SER A 1 273 ? -18.559 13.702 58.088 1.00 18.18 273 SER A O 1
ATOM 1653 N N . GLY A 1 274 ? -18.420 12.094 59.692 1.00 16.53 274 GLY A N 1
ATOM 1654 C CA . GLY A 1 274 ? -17.720 12.953 60.649 1.00 16.33 274 GLY A CA 1
ATOM 1655 C C . GLY A 1 274 ? -16.229 12.927 60.821 1.00 16.23 274 GLY A C 1
ATOM 1656 O O . GLY A 1 274 ? -15.706 13.836 61.410 1.00 16.26 274 GLY A O 1
ATOM 1657 N N . ALA A 1 275 ? -15.525 11.912 60.340 1.00 16.99 275 ALA A N 1
ATOM 1658 C CA . ALA A 1 275 ? -14.050 11.800 60.586 1.00 16.17 275 ALA A CA 1
ATOM 1659 C C . ALA A 1 275 ? -13.137 11.384 59.400 1.00 16.61 275 ALA A C 1
ATOM 1660 O O . ALA A 1 275 ? -11.906 11.578 59.443 1.00 15.24 275 ALA A O 1
ATOM 1662 N N . ASN A 1 276 ? -13.713 10.748 58.392 1.00 17.42 276 ASN A N 1
ATOM 1663 C CA . ASN A 1 276 ? -12.934 10.197 57.277 1.00 18.04 276 ASN A CA 1
ATOM 1664 C C . ASN A 1 276 ? -11.935 9.130 57.737 1.00 18.00 276 ASN A C 1
ATOM 1665 O O . ASN A 1 276 ? -10.787 9.076 57.268 1.00 18.58 276 ASN A O 1
ATOM 1670 N N . SER A 1 277 ? -12.342 8.290 58.674 1.00 18.08 277 SER A N 1
ATOM 1671 C CA . SER A 1 277 ? -11.632 7.050 58.886 1.00 18.72 277 SER A CA 1
ATOM 1672 C C . SER A 1 277 ? -11.769 6.174 57.621 1.00 18.87 277 SER A C 1
ATOM 1673 O O . SER A 1 277 ? -12.622 6.442 56.763 1.00 18.96 277 SER A O 1
ATOM 1676 N N . PRO A 1 278 ? -10.900 5.153 57.483 1.00 18.75 278 PRO A N 1
ATOM 1677 C CA . PRO A 1 278 ? -10.864 4.373 56.236 1.00 19.06 278 PRO A CA 1
ATOM 1678 C C . PRO A 1 278 ? -12.213 3.851 55.729 1.00 18.63 278 PRO A C 1
ATOM 1679 O O . PRO A 1 278 ? -12.416 3.771 54.498 1.00 18.01 278 PRO A O 1
ATOM 1683 N N . ILE A 1 279 ? -13.100 3.479 56.665 1.00 17.66 279 ILE A N 1
ATOM 1684 C CA . ILE A 1 279 ? -14.367 2.849 56.312 1.00 18.43 279 ILE A CA 1
ATOM 1685 C C . ILE A 1 279 ? -15.311 3.737 55.478 1.00 18.16 279 ILE A C 1
ATOM 1686 O O . ILE A 1 279 ? -16.241 3.219 54.854 1.00 17.81 279 ILE A O 1
ATOM 1691 N N . THR A 1 280 ? -15.095 5.062 55.455 1.00 17.74 280 THR A N 1
ATOM 1692 C CA . THR A 1 280 ? -15.934 5.950 54.652 1.00 18.75 280 THR A CA 1
ATOM 1693 C C . THR A 1 280 ? -15.779 5.717 53.138 1.00 18.16 280 THR A C 1
ATOM 1694 O O . THR A 1 280 ? -16.624 6.138 52.349 1.00 19.44 280 THR A O 1
ATOM 1698 N N . GLN A 1 281 ? -14.699 5.058 52.760 1.00 19.07 281 GLN A N 1
ATOM 1699 C CA . GLN A 1 281 ? -14.428 4.703 51.359 1.00 18.97 281 GLN A CA 1
ATOM 1700 C C . GLN A 1 281 ? -14.932 3.315 50.961 1.00 17.56 281 GLN A C 1
ATOM 1701 O O . GLN A 1 281 ? -14.877 2.960 49.788 1.00 15.42 281 GLN A O 1
ATOM 1707 N N . TYR A 1 282 ? -15.437 2.547 51.923 1.00 16.21 282 TYR A N 1
ATOM 1708 C CA . TYR A 1 282 ? -15.732 1.128 51.681 1.00 16.55 282 TYR A CA 1
ATOM 1709 C C . TYR A 1 282 ? -17.188 0.859 51.240 1.00 16.02 282 TYR A C 1
ATOM 1710 O O . TYR A 1 282 ? -17.522 -0.265 50.843 1.00 16.24 282 TYR A O 1
ATOM 1719 N N . THR A 1 283 ? -18.016 1.892 51.296 1.00 15.86 283 THR A N 1
ATOM 1720 C CA . THR A 1 283 ? -19.375 1.873 50.739 1.00 17.06 283 THR A CA 1
ATOM 1721 C C . THR A 1 283 ? -19.402 2.442 49.334 1.00 16.79 283 THR A C 1
ATOM 1722 O O . THR A 1 283 ? -18.582 3.289 49.009 1.00 17.40 283 THR A O 1
ATOM 1726 N N . TYR A 1 284 ? -20.338 1.955 48.517 1.00 16.36 284 TYR A N 1
ATOM 1727 C CA . TYR A 1 284 ? -20.747 2.641 47.290 1.00 16.66 284 TYR A CA 1
ATOM 1728 C C . TYR A 1 284 ? -22.255 2.893 47.314 1.00 17.03 284 TYR A C 1
ATOM 1729 O O . TYR A 1 284 ? -23.046 1.939 47.328 1.00 18.72 284 TYR A O 1
ATOM 1738 N N . PRO A 1 285 ? -22.671 4.168 47.242 1.00 17.85 285 PRO A N 1
ATOM 1739 C CA . PRO A 1 285 ? -21.829 5.382 47.117 1.00 17.93 285 PRO A CA 1
ATOM 1740 C C . PRO A 1 285 ? -20.849 5.604 48.262 1.00 17.61 285 PRO A C 1
ATOM 1741 O O . PRO A 1 285 ? -21.187 5.330 49.433 1.00 17.62 285 PRO A O 1
ATOM 1745 N N . THR A 1 286 ? -19.660 6.117 47.926 1.00 16.24 286 THR A N 1
ATOM 1746 C CA . THR A 1 286 ? -18.669 6.508 48.917 1.00 16.47 286 THR A CA 1
ATOM 1747 C C . THR A 1 286 ? -19.143 7.741 49.719 1.00 15.86 286 THR A C 1
ATOM 1748 O O . THR A 1 286 ? -19.880 8.594 49.204 1.00 15.29 286 THR A O 1
ATOM 1752 N N . LEU A 1 287 ? -18.699 7.822 50.960 1.00 16.01 287 LEU A N 1
ATOM 1753 C CA . LEU A 1 287 ? -19.173 8.856 51.893 1.00 15.69 287 LEU A CA 1
ATOM 1754 C C . LEU A 1 287 ? -18.356 10.128 51.880 1.00 15.41 287 LEU A C 1
ATOM 1755 O O . LEU A 1 287 ? -17.143 10.146 52.192 1.00 14.73 287 LEU A O 1
ATOM 1760 N N . THR A 1 288 ? -19.047 11.225 51.562 1.00 15.83 288 THR A N 1
ATOM 1761 C CA . THR A 1 288 ? -18.546 12.555 51.802 1.00 14.78 288 THR A CA 1
ATOM 1762 C C . THR A 1 288 ? -18.315 12.647 53.296 1.00 14.83 288 THR A C 1
ATOM 1763 O O . THR A 1 288 ? -19.105 12.144 54.058 1.00 14.49 288 THR A O 1
ATOM 1767 N N . SER A 1 289 ? -17.180 13.219 53.708 1.00 15.86 289 SER A N 1
ATOM 1768 C CA . SER A 1 289 ? -16.864 13.312 55.116 1.00 16.05 289 SER A CA 1
ATOM 1769 C C . SER A 1 289 ? -16.039 14.535 55.471 1.00 16.51 289 SER A C 1
ATOM 1770 O O . SER A 1 289 ? -15.153 14.985 54.703 1.00 15.87 289 SER A O 1
ATOM 1773 N N . VAL A 1 290 ? -16.289 15.039 56.682 1.00 16.58 290 VAL A N 1
ATOM 1774 C CA . VAL A 1 290 ? -15.289 15.835 57.365 1.00 16.90 290 VAL A CA 1
ATOM 1775 C C . VAL A 1 290 ? -14.047 14.974 57.543 1.00 17.00 290 VAL A C 1
ATOM 1776 O O . VAL A 1 290 ? -14.142 13.793 57.938 1.00 17.24 290 VAL A O 1
ATOM 1780 N N . ASN A 1 291 ? -12.887 15.553 57.217 1.00 17.68 291 ASN A N 1
ATOM 1781 C CA . ASN A 1 291 ? -11.625 14.904 57.418 1.00 18.66 291 ASN A CA 1
ATOM 1782 C C . ASN A 1 291 ? -10.956 15.364 58.701 1.00 19.61 291 ASN A C 1
ATOM 1783 O O . ASN A 1 291 ? -10.487 16.510 58.799 1.00 21.54 291 ASN A O 1
ATOM 1788 N N . GLN A 1 292 ? -10.939 14.473 59.698 1.00 18.21 292 GLN A N 1
ATOM 1789 C CA . GLN A 1 292 ? -10.093 14.651 60.866 1.00 17.86 292 GLN A CA 1
ATOM 1790 C C . GLN A 1 292 ? -8.724 14.042 60.551 1.00 18.51 292 GLN A C 1
ATOM 1791 O O . GLN A 1 292 ? -8.635 12.903 60.020 1.00 19.94 292 GLN A O 1
ATOM 1797 N N . PRO A 1 293 ? -7.654 14.802 60.836 1.00 19.37 293 PRO A N 1
ATOM 1798 C CA . PRO A 1 293 ? -6.286 14.323 60.574 1.00 18.97 293 PRO A CA 1
ATOM 1799 C C . PRO A 1 293 ? -5.827 13.290 61.630 1.00 19.08 293 PRO A C 1
ATOM 1800 O O . PRO A 1 293 ? -5.027 13.583 62.518 1.00 17.75 293 PRO A O 1
ATOM 1804 N N . LEU A 1 294 ? -6.314 12.059 61.500 1.00 18.99 294 LEU A N 1
ATOM 1805 C CA . LEU A 1 294 ? -6.259 11.096 62.609 1.00 18.86 294 LEU A CA 1
ATOM 1806 C C . LEU A 1 294 ? -4.833 10.768 63.043 1.00 18.83 294 LEU A C 1
ATOM 1807 O O . LEU A 1 294 ? -4.519 10.836 64.226 1.00 18.75 294 LEU A O 1
ATOM 1812 N N . TYR A 1 295 ? -3.961 10.475 62.078 1.00 18.19 295 TYR A N 1
ATOM 1813 C CA . TYR A 1 295 ? -2.535 10.226 62.384 1.00 18.55 295 TYR A CA 1
ATOM 1814 C C . TYR A 1 295 ? -1.908 11.417 63.133 1.00 18.13 295 TYR A C 1
ATOM 1815 O O . TYR A 1 295 ? -1.230 11.243 64.149 1.00 16.55 295 TYR A O 1
ATOM 1824 N N . ASP A 1 296 ? -2.156 12.626 62.636 1.00 18.85 296 ASP A N 1
ATOM 1825 C CA . ASP A 1 296 ? -1.598 13.830 63.227 1.00 20.18 296 ASP A CA 1
ATOM 1826 C C . ASP A 1 296 ? -2.147 14.172 64.623 1.00 20.05 296 ASP A C 1
ATOM 1827 O O . ASP A 1 296 ? -1.442 14.749 65.433 1.00 20.29 296 ASP A O 1
ATOM 1832 N N . LEU A 1 297 ? -3.426 13.912 64.864 1.00 19.75 297 LEU A N 1
ATOM 1833 C CA . LEU A 1 297 ? -3.982 14.038 66.220 1.00 19.67 297 LEU A CA 1
ATOM 1834 C C . LEU A 1 297 ? -3.117 13.278 67.218 1.00 18.89 297 LEU A C 1
ATOM 1835 O O . LEU A 1 297 ? -2.735 13.831 68.275 1.00 18.47 297 LEU A O 1
ATOM 1840 N N . GLY A 1 298 ? -2.793 12.033 66.869 1.00 18.69 298 GLY A N 1
ATOM 1841 C CA . GLY A 1 298 ? -1.929 11.180 67.691 1.00 18.94 298 GLY A CA 1
ATOM 1842 C C . GLY A 1 298 ? -0.478 11.673 67.818 1.00 19.03 298 GLY A C 1
ATOM 1843 O O . GLY A 1 298 ? 0.090 11.693 68.906 1.00 18.65 298 GLY A O 1
ATOM 1844 N N . ALA A 1 299 ? 0.116 12.044 66.694 1.00 19.48 299 ALA A N 1
ATOM 1845 C CA . ALA A 1 299 ? 1.499 12.539 66.682 1.00 19.41 299 ALA A CA 1
ATOM 1846 C C . ALA A 1 299 ? 1.608 13.866 67.448 1.00 19.48 299 ALA A C 1
ATOM 1847 O O . ALA A 1 299 ? 2.514 14.052 68.251 1.00 19.91 299 ALA A O 1
ATOM 1849 N N . VAL A 1 300 ? 0.656 14.765 67.219 1.00 19.29 300 VAL A N 1
ATOM 1850 C CA . VAL A 1 300 ? 0.632 16.066 67.916 1.00 18.93 300 VAL A CA 1
ATOM 1851 C C . VAL A 1 300 ? 0.411 15.890 69.439 1.00 19.10 300 VAL A C 1
ATOM 1852 O O . VAL A 1 300 ? 1.032 16.578 70.258 1.00 19.19 300 VAL A O 1
ATOM 1856 N N . ALA A 1 301 ? -0.481 14.977 69.816 1.00 20.33 301 ALA A N 1
ATOM 1857 C CA . ALA A 1 301 ? -0.716 14.619 71.234 1.00 19.72 301 ALA A CA 1
ATOM 1858 C C . ALA A 1 301 ? 0.556 14.066 71.926 1.00 19.47 301 ALA A C 1
ATOM 1859 O O . ALA A 1 301 ? 0.907 14.483 73.030 1.00 19.16 301 ALA A O 1
ATOM 1861 N N . MET A 1 302 ? 1.230 13.143 71.251 1.00 19.33 302 MET A N 1
ATOM 1862 C CA . MET A 1 302 ? 2.473 12.577 71.756 1.00 19.98 302 MET A CA 1
ATOM 1863 C C . MET A 1 302 ? 3.574 13.636 71.884 1.00 19.53 302 MET A C 1
ATOM 1864 O O . MET A 1 302 ? 4.260 13.668 72.874 1.00 20.30 302 MET A O 1
ATOM 1869 N N . ARG A 1 303 ? 3.722 14.527 70.911 1.00 19.68 303 ARG A N 1
ATOM 1870 C CA . ARG A 1 303 ? 4.660 15.646 71.064 1.00 20.14 303 ARG A CA 1
ATOM 1871 C C . ARG A 1 303 ? 4.350 16.570 72.259 1.00 19.89 303 ARG A C 1
ATOM 1872 O O . ARG A 1 303 ? 5.268 17.033 72.966 1.00 17.74 303 ARG A O 1
ATOM 1880 N N . LEU A 1 304 ? 3.066 16.843 72.489 1.00 19.55 304 LEU A N 1
ATOM 1881 C CA . LEU A 1 304 ? 2.649 17.668 73.624 1.00 20.62 304 LEU A CA 1
ATOM 1882 C C . LEU A 1 304 ? 2.912 16.946 74.951 1.00 20.51 304 LEU A C 1
ATOM 1883 O O . LEU A 1 304 ? 3.392 17.558 75.909 1.00 20.95 304 LEU A O 1
ATOM 1888 N N . LEU A 1 305 ? 2.631 15.643 74.999 1.00 20.74 305 LEU A N 1
ATOM 1889 C CA . LEU A 1 305 ? 2.926 14.829 76.189 1.00 20.36 305 LEU A CA 1
ATOM 1890 C C . LEU A 1 305 ? 4.433 14.799 76.468 1.00 20.43 305 LEU A C 1
ATOM 1891 O O . LEU A 1 305 ? 4.873 14.905 77.630 1.00 20.55 305 LEU A O 1
ATOM 1896 N N . THR A 1 306 ? 5.213 14.689 75.409 1.00 20.40 306 THR A N 1
ATOM 1897 C CA . THR A 1 306 ? 6.672 14.805 75.514 1.00 20.47 306 THR A CA 1
ATOM 1898 C C . THR A 1 306 ? 7.129 16.101 76.248 1.00 21.25 306 THR A C 1
ATOM 1899 O O . THR A 1 306 ? 7.947 16.031 77.162 1.00 21.53 306 THR A O 1
ATOM 1903 N N . LYS A 1 307 ? 6.620 17.266 75.847 1.00 21.78 307 LYS A N 1
ATOM 1904 C CA . LYS A 1 307 ? 6.928 18.525 76.543 1.00 22.82 307 LYS A CA 1
ATOM 1905 C C . LYS A 1 307 ? 6.549 18.493 78.012 1.00 22.54 307 LYS A C 1
ATOM 1906 O O . LYS A 1 307 ? 7.332 18.935 78.875 1.00 22.22 307 LYS A O 1
ATOM 1912 N N . LEU A 1 308 ? 5.345 18.003 78.299 1.00 22.01 308 LEU A N 1
ATOM 1913 C CA . LEU A 1 308 ? 4.868 17.887 79.682 1.00 21.84 308 LEU A CA 1
ATOM 1914 C C . LEU A 1 308 ? 5.735 16.962 80.537 1.00 22.80 308 LEU A C 1
ATOM 1915 O O . LEU A 1 308 ? 6.038 17.288 81.686 1.00 23.00 308 LEU A O 1
ATOM 1920 N N . MET A 1 309 ? 6.167 15.840 79.974 1.00 22.30 309 MET A N 1
ATOM 1921 C CA . MET A 1 309 ? 7.036 14.904 80.691 1.00 23.62 309 MET A CA 1
ATOM 1922 C C . MET A 1 309 ? 8.465 15.436 80.893 1.00 24.74 309 MET A C 1
ATOM 1923 O O . MET A 1 309 ? 9.140 15.007 81.828 1.00 24.29 309 MET A O 1
ATOM 1928 N N . LEU A 1 310 ? 8.899 16.349 80.020 1.00 25.98 310 LEU A N 1
ATOM 1929 C CA . LEU A 1 310 ? 10.189 17.046 80.128 1.00 27.95 310 LEU A CA 1
ATOM 1930 C C . LEU A 1 310 ? 10.111 18.309 81.005 1.00 30.03 310 LEU A C 1
ATOM 1931 O O . LEU A 1 310 ? 11.135 18.949 81.272 1.00 30.32 310 LEU A O 1
ATOM 1936 N N . LYS A 1 311 ? 8.899 18.648 81.437 1.00 32.41 311 LYS A N 1
ATOM 1937 C CA . LYS A 1 311 ? 8.583 19.868 82.176 1.00 34.38 311 LYS A CA 1
ATOM 1938 C C . LYS A 1 311 ? 8.887 21.156 81.417 1.00 35.88 311 LYS A C 1
ATOM 1939 O O . LYS A 1 311 ? 9.259 22.162 82.033 1.00 35.72 311 LYS A O 1
ATOM 1945 N N . GLU A 1 312 ? 8.729 21.120 80.095 1.00 37.25 312 GLU A N 1
ATOM 1946 C CA . GLU A 1 312 ? 8.818 22.310 79.250 1.00 38.81 312 GLU A CA 1
ATOM 1947 C C . GLU A 1 312 ? 7.495 23.075 79.298 1.00 39.72 312 GLU A C 1
ATOM 1948 O O . GLU A 1 312 ? 6.413 22.478 79.387 1.00 40.01 312 GLU A O 1
ATOM 1954 N N . ASP A 1 313 ? 7.575 24.400 79.232 1.00 40.82 313 ASP A N 1
ATOM 1955 C CA . ASP A 1 313 ? 6.376 25.236 79.379 1.00 41.41 313 ASP A CA 1
ATOM 1956 C C . ASP A 1 313 ? 5.440 25.098 78.191 1.00 41.18 313 ASP A C 1
ATOM 1957 O O . ASP A 1 313 ? 5.882 24.982 77.037 1.00 41.72 313 ASP A O 1
ATOM 1962 N N . VAL A 1 314 ? 4.141 25.096 78.478 1.00 41.06 314 VAL A N 1
ATOM 1963 C CA . VAL A 1 314 ? 3.138 24.979 77.426 1.00 40.69 314 VAL A CA 1
ATOM 1964 C C . VAL A 1 314 ? 2.134 26.128 77.491 1.00 40.42 314 VAL A C 1
ATOM 1965 O O . VAL A 1 314 ? 1.260 26.168 78.355 1.00 40.65 314 VAL A O 1
ATOM 1969 N N . GLU A 1 315 ? 2.314 27.068 76.569 1.00 40.12 315 GLU A N 1
ATOM 1970 C CA . GLU A 1 315 ? 1.362 28.142 76.270 1.00 39.89 315 GLU A CA 1
ATOM 1971 C C . GLU A 1 315 ? -0.111 27.678 76.197 1.00 38.44 315 GLU A C 1
ATOM 1972 O O . GLU A 1 315 ? -0.888 27.878 77.145 1.00 39.22 315 GLU A O 1
ATOM 1978 N N . GLN A 1 316 ? -0.482 27.042 75.095 1.00 35.80 316 GLN A N 1
ATOM 1979 C CA . GLN A 1 316 ? -1.854 26.655 74.847 1.00 33.69 316 GLN A CA 1
ATOM 1980 C C . GLN A 1 316 ? -1.851 25.157 75.004 1.00 31.18 316 GLN A C 1
ATOM 1981 O O . GLN A 1 316 ? -1.068 24.487 74.357 1.00 29.87 316 GLN A O 1
ATOM 1992 N N . ASN A 1 317 ? -2.672 24.623 75.901 1.00 28.45 317 ASN A N 1
ATOM 1993 C CA . ASN A 1 317 ? -2.759 23.158 75.997 1.00 26.60 317 ASN A CA 1
ATOM 1994 C C . ASN A 1 317 ? -4.053 22.554 75.420 1.00 24.86 317 ASN A C 1
ATOM 1995 O O . ASN A 1 317 ? -4.239 21.343 75.531 1.00 24.05 317 ASN A O 1
ATOM 2000 N N . GLN A 1 318 ? -4.920 23.378 74.819 1.00 22.69 318 GLN A N 1
ATOM 2001 C CA . GLN A 1 318 ? -6.121 22.882 74.098 1.00 22.76 318 GLN A CA 1
ATOM 2002 C C . GLN A 1 318 ? -5.819 23.068 72.626 1.00 21.70 318 GLN A C 1
ATOM 2003 O O . GLN A 1 318 ? -6.103 24.110 72.051 1.00 21.27 318 GLN A O 1
ATOM 2009 N N . LEU A 1 319 ? -5.190 22.077 72.035 1.00 20.64 319 LEU A N 1
ATOM 2010 C CA . LEU A 1 319 ? -4.723 22.200 70.661 1.00 20.36 319 LEU A CA 1
ATOM 2011 C C . LEU A 1 319 ? -5.818 21.852 69.655 1.00 19.61 319 LEU A C 1
ATOM 2012 O O . LEU A 1 319 ? -6.535 20.870 69.820 1.00 18.83 319 LEU A O 1
ATOM 2017 N N . VAL A 1 320 ? -5.916 22.667 68.603 1.00 18.84 320 VAL A N 1
ATOM 2018 C CA . VAL A 1 320 ? -6.925 22.486 67.550 1.00 19.08 320 VAL A CA 1
ATOM 2019 C C . VAL A 1 320 ? -6.232 22.286 66.222 1.00 18.86 320 VAL A C 1
ATOM 2020 O O . VAL A 1 320 ? -5.502 23.148 65.799 1.00 17.75 320 VAL A O 1
ATOM 2024 N N . LEU A 1 321 ? -6.462 21.144 65.569 1.00 17.52 321 LEU A N 1
ATOM 2025 C CA . LEU A 1 321 ? -5.910 20.898 64.217 1.00 18.35 321 LEU A CA 1
ATOM 2026 C C . LEU A 1 321 ? -6.919 21.236 63.131 1.00 18.18 321 LEU A C 1
ATOM 2027 O O . LEU A 1 321 ? -8.121 21.136 63.346 1.00 16.87 321 LEU A O 1
ATOM 2032 N N . ASP A 1 322 ? -6.421 21.623 61.957 1.00 18.72 322 ASP A N 1
ATOM 2033 C CA . ASP A 1 322 ? -7.285 22.003 60.826 1.00 19.62 322 ASP A CA 1
ATOM 2034 C C . ASP A 1 322 ? -7.994 20.772 60.274 1.00 19.67 322 ASP A C 1
ATOM 2035 O O . ASP A 1 322 ? -7.450 19.677 60.345 1.00 19.75 322 ASP A O 1
ATOM 2040 N N . HIS A 1 323 ? -9.204 20.960 59.743 1.00 19.70 323 HIS A N 1
ATOM 2041 C CA . HIS A 1 323 ? -9.897 19.927 58.999 1.00 19.72 323 HIS A CA 1
ATOM 2042 C C . HIS A 1 323 ? -10.310 20.455 57.612 1.00 20.27 323 HIS A C 1
ATOM 2043 O O . HIS A 1 323 ? -10.204 21.646 57.320 1.00 19.22 323 HIS A O 1
ATOM 2050 N N . GLU A 1 324 ? -10.819 19.552 56.789 1.00 20.45 324 GLU A N 1
ATOM 2051 C CA . GLU A 1 324 ? -11.491 19.936 55.575 1.00 21.83 324 GLU A CA 1
ATOM 2052 C C . GLU A 1 324 ? -12.602 18.941 55.290 1.00 21.01 324 GLU A C 1
ATOM 2053 O O . GLU A 1 324 ? -12.773 17.989 56.051 1.00 20.39 324 GLU A O 1
ATOM 2059 N N . ILE A 1 325 ? -13.374 19.184 54.230 1.00 19.23 325 ILE A N 1
ATOM 2060 C CA . ILE A 1 325 ? -14.411 18.226 53.774 1.00 19.56 325 ILE A CA 1
ATOM 2061 C C . ILE A 1 325 ? -13.952 17.561 52.476 1.00 18.15 325 ILE A C 1
ATOM 2062 O O . ILE A 1 325 ? -13.538 18.226 51.537 1.00 18.45 325 ILE A O 1
ATOM 2067 N N . PHE A 1 326 ? -13.976 16.246 52.477 1.00 17.60 326 PHE A N 1
ATOM 2068 C CA . PHE A 1 326 ? -13.724 15.455 51.269 1.00 17.77 326 PHE A CA 1
ATOM 2069 C C . PHE A 1 326 ? -15.060 15.090 50.631 1.00 17.23 326 PHE A C 1
ATOM 2070 O O . PHE A 1 326 ? -15.893 14.376 51.212 1.00 16.17 326 PHE A O 1
ATOM 2085 N N . SER A 1 327 ? -15.260 15.587 49.414 1.00 17.05 327 SER A N 1
ATOM 2086 C CA . SER A 1 327 ? -16.521 15.408 48.662 1.00 16.95 327 SER A CA 1
ATOM 2087 C C . SER A 1 327 ? -16.465 14.100 47.876 1.00 16.32 327 SER A C 1
ATOM 2088 O O . SER A 1 327 ? -15.525 13.870 47.122 1.00 15.71 327 SER A O 1
ATOM 2091 N N . ARG A 1 328 ? -17.465 13.250 48.103 1.00 16.79 328 ARG A N 1
ATOM 2092 C CA . ARG A 1 328 ? -17.545 11.926 47.507 1.00 16.53 328 ARG A CA 1
ATOM 2093 C C . ARG A 1 328 ? -18.961 11.727 46.939 1.00 16.68 328 ARG A C 1
ATOM 2094 O O . ARG A 1 328 ? -19.641 12.726 46.625 1.00 17.98 328 ARG A O 1
ATOM 2102 N N . ARG A 1 329 ? -19.396 10.485 46.728 1.00 16.92 329 ARG A N 1
ATOM 2103 C CA . ARG A 1 329 ? -20.622 10.228 45.968 1.00 16.67 329 ARG A CA 1
ATOM 2104 C C . ARG A 1 329 ? -21.940 10.431 46.739 1.00 17.07 329 ARG A C 1
ATOM 2105 O O . ARG A 1 329 ? -23.016 10.474 46.131 1.00 16.76 329 ARG A O 1
ATOM 2113 N N . SER A 1 330 ? -21.873 10.580 48.064 1.00 17.18 330 SER A N 1
ATOM 2114 C CA . SER A 1 330 ? -23.074 10.656 48.897 1.00 17.90 330 SER A CA 1
ATOM 2115 C C . SER A 1 330 ? -23.625 12.077 49.081 1.00 18.40 330 SER A C 1
ATOM 2116 O O . SER A 1 330 ? -24.630 12.278 49.755 1.00 17.24 330 SER A O 1
ATOM 2119 N N . THR A 1 331 ? -22.979 13.042 48.442 1.00 18.55 331 THR A N 1
ATOM 2120 C CA . THR A 1 331 ? -23.528 14.376 48.316 1.00 18.63 331 THR A CA 1
ATOM 2121 C C . THR A 1 331 ? -23.593 14.767 46.857 1.00 20.24 331 THR A C 1
ATOM 2122 O O . THR A 1 331 ? -22.844 14.205 46.020 1.00 17.74 331 THR A O 1
ATOM 2126 N N . LYS A 1 332 ? -24.534 15.663 46.552 1.00 21.55 332 LYS A N 1
ATOM 2127 C CA . LYS A 1 332 ? -24.753 16.135 45.172 1.00 24.68 332 LYS A CA 1
ATOM 2128 C C . LYS A 1 332 ? -23.611 17.001 44.730 1.00 26.13 332 LYS A C 1
ATOM 2129 O O . LYS A 1 332 ? -23.230 16.911 43.568 1.00 29.54 332 LYS A O 1
ATOM 2136 N N . THR B 1 63 ? 68.497 -4.808 74.201 1.00 54.60 63 THR C N 1
ATOM 2137 C CA . THR B 1 63 ? 67.416 -3.883 73.741 1.00 54.50 63 THR C CA 1
ATOM 2138 C C . THR B 1 63 ? 66.864 -4.298 72.365 1.00 53.67 63 THR C C 1
ATOM 2139 O O . THR B 1 63 ? 67.321 -3.797 71.334 1.00 53.57 63 THR C O 1
ATOM 2143 N N . THR B 1 64 ? 65.891 -5.211 72.349 1.00 52.74 64 THR C N 1
ATOM 2144 C CA . THR B 1 64 ? 65.340 -5.720 71.088 1.00 52.28 64 THR C CA 1
ATOM 2145 C C . THR B 1 64 ? 64.493 -4.648 70.396 1.00 51.91 64 THR C C 1
ATOM 2146 O O . THR B 1 64 ? 63.566 -4.094 70.993 1.00 51.43 64 THR C O 1
ATOM 2150 N N . THR B 1 65 ? 64.826 -4.364 69.137 1.00 51.65 65 THR C N 1
ATOM 2151 C CA . THR B 1 65 ? 64.141 -3.331 68.360 1.00 51.51 65 THR C CA 1
ATOM 2152 C C . THR B 1 65 ? 63.452 -3.918 67.120 1.00 51.39 65 THR C C 1
ATOM 2153 O O . THR B 1 65 ? 64.074 -4.608 66.302 1.00 51.17 65 THR C O 1
ATOM 2157 N N . VAL B 1 66 ? 62.155 -3.640 67.014 1.00 51.46 66 VAL C N 1
ATOM 2158 C CA . VAL B 1 66 ? 61.312 -4.097 65.909 1.00 51.67 66 VAL C CA 1
ATOM 2159 C C . VAL B 1 66 ? 61.020 -2.933 64.958 1.00 51.36 66 VAL C C 1
ATOM 2160 O O . VAL B 1 66 ? 60.637 -1.842 65.392 1.00 51.35 66 VAL C O 1
ATOM 2164 N N . GLY B 1 67 ? 61.220 -3.175 63.662 1.00 50.98 67 GLY C N 1
ATOM 2165 C CA . GLY B 1 67 ? 60.915 -2.205 62.631 1.00 50.77 67 GLY C CA 1
ATOM 2166 C C . GLY B 1 67 ? 59.685 -2.678 61.896 1.00 50.56 67 GLY C C 1
ATOM 2167 O O . GLY B 1 67 ? 59.664 -3.791 61.378 1.00 50.51 67 GLY C O 1
ATOM 2168 N N . VAL B 1 68 ? 58.641 -1.852 61.880 1.00 50.79 68 VAL C N 1
ATOM 2169 C CA . VAL B 1 68 ? 57.432 -2.167 61.122 1.00 50.73 68 VAL C CA 1
ATOM 2170 C C . VAL B 1 68 ? 57.336 -1.246 59.916 1.00 50.81 68 VAL C C 1
ATOM 2171 O O . VAL B 1 68 ? 57.550 -0.039 60.030 1.00 51.29 68 VAL C O 1
ATOM 2175 N N . ILE B 1 69 ? 57.037 -1.833 58.762 1.00 50.71 69 ILE C N 1
ATOM 2176 C CA . ILE B 1 69 ? 56.843 -1.074 57.534 1.00 50.74 69 ILE C CA 1
ATOM 2177 C C . ILE B 1 69 ? 55.403 -1.258 57.080 1.00 50.28 69 ILE C C 1
ATOM 2178 O O . ILE B 1 69 ? 54.913 -2.377 57.009 1.00 50.17 69 ILE C O 1
ATOM 2183 N N . LEU B 1 70 ? 54.739 -0.149 56.777 1.00 50.16 70 LEU C N 1
ATOM 2184 C CA . LEU B 1 70 ? 53.389 -0.171 56.223 1.00 49.87 70 LEU C CA 1
ATOM 2185 C C . LEU B 1 70 ? 53.237 0.995 55.243 1.00 49.52 70 LEU C C 1
ATOM 2186 O O . LEU B 1 70 ? 54.008 1.948 55.307 1.00 49.12 70 LEU C O 1
ATOM 2191 N N . PRO B 1 71 ? 52.256 0.917 54.322 1.00 49.51 71 PRO C N 1
ATOM 2192 C CA . PRO B 1 71 ? 52.038 2.021 53.371 1.00 49.41 71 PRO C CA 1
ATOM 2193 C C . PRO B 1 71 ? 51.801 3.379 54.045 1.00 49.38 71 PRO C C 1
ATOM 2194 O O . PRO B 1 71 ? 52.453 4.361 53.679 1.00 49.09 71 PRO C O 1
ATOM 2198 N N . THR B 1 72 ? 50.887 3.422 55.017 1.00 49.18 72 THR C N 1
ATOM 2199 C CA . THR B 1 72 ? 50.571 4.655 55.755 1.00 49.08 72 THR C CA 1
ATOM 2200 C C . THR B 1 72 ? 49.709 4.415 57.002 1.00 48.99 72 THR C C 1
ATOM 2201 O O . THR B 1 72 ? 48.700 3.697 56.941 1.00 49.15 72 THR C O 1
ATOM 2205 N N . ILE B 1 73 ? 50.086 5.051 58.112 1.00 48.76 73 ILE C N 1
ATOM 2206 C CA . ILE B 1 73 ? 49.279 5.020 59.350 1.00 48.72 73 ILE C CA 1
ATOM 2207 C C . ILE B 1 73 ? 47.860 5.578 59.198 1.00 48.68 73 ILE C C 1
ATOM 2208 O O . ILE B 1 73 ? 47.018 5.367 60.085 1.00 48.13 73 ILE C O 1
ATOM 2213 N N . THR B 1 74 ? 47.603 6.313 58.110 1.00 48.65 74 THR C N 1
ATOM 2214 C CA . THR B 1 74 ? 46.251 6.805 57.817 1.00 48.87 74 THR C CA 1
ATOM 2215 C C . THR B 1 74 ? 45.315 5.694 57.336 1.00 48.93 74 THR C C 1
ATOM 2216 O O . THR B 1 74 ? 44.101 5.884 57.302 1.00 49.16 74 THR C O 1
ATOM 2220 N N . SER B 1 75 ? 45.883 4.546 56.966 1.00 49.12 75 SER C N 1
ATOM 2221 C CA . SER B 1 75 ? 45.106 3.351 56.662 1.00 49.37 75 SER C CA 1
ATOM 2222 C C . SER B 1 75 ? 44.576 2.725 57.954 1.00 49.57 75 SER C C 1
ATOM 2223 O O . SER B 1 75 ? 45.364 2.284 58.786 1.00 49.56 75 SER C O 1
ATOM 2226 N N . THR B 1 76 ? 43.256 2.688 58.123 1.00 49.53 76 THR C N 1
ATOM 2227 C CA . THR B 1 76 ? 42.663 2.009 59.281 1.00 49.86 76 THR C CA 1
ATOM 2228 C C . THR B 1 76 ? 42.870 0.489 59.200 1.00 49.34 76 THR C C 1
ATOM 2229 O O . THR B 1 76 ? 42.967 -0.181 60.231 1.00 49.42 76 THR C O 1
ATOM 2233 N N . TYR B 1 77 ? 42.954 -0.049 57.981 1.00 48.56 77 TYR C N 1
ATOM 2234 C CA . TYR B 1 77 ? 43.318 -1.453 57.781 1.00 47.89 77 TYR C CA 1
ATOM 2235 C C . TYR B 1 77 ? 44.669 -1.756 58.420 1.00 47.78 77 TYR C C 1
ATOM 2236 O O . TYR B 1 77 ? 44.775 -2.616 59.301 1.00 47.61 77 TYR C O 1
ATOM 2245 N N . PHE B 1 78 ? 45.702 -1.039 57.982 1.00 47.34 78 PHE C N 1
ATOM 2246 C CA . PHE B 1 78 ? 47.056 -1.310 58.447 1.00 47.07 78 PHE C CA 1
ATOM 2247 C C . PHE B 1 78 ? 47.316 -0.837 59.881 1.00 46.78 78 PHE C C 1
ATOM 2248 O O . PHE B 1 78 ? 48.019 -1.513 60.620 1.00 46.26 78 PHE C O 1
ATOM 2256 N N . ALA B 1 79 ? 46.725 0.295 60.269 1.00 46.81 79 ALA C N 1
ATOM 2257 C CA . ALA B 1 79 ? 46.882 0.841 61.630 1.00 46.62 79 ALA C CA 1
ATOM 2258 C C . ALA B 1 79 ? 46.348 -0.112 62.704 1.00 46.70 79 ALA C C 1
ATOM 2259 O O . ALA B 1 79 ? 46.964 -0.255 63.763 1.00 46.71 79 ALA C O 1
ATOM 2261 N N . ALA B 1 80 ? 45.215 -0.756 62.416 1.00 46.46 80 ALA C N 1
ATOM 2262 C CA . ALA B 1 80 ? 44.612 -1.756 63.310 1.00 46.73 80 ALA C CA 1
ATOM 2263 C C . ALA B 1 80 ? 45.493 -2.997 63.488 1.00 46.90 80 ALA C C 1
ATOM 2264 O O . ALA B 1 80 ? 45.625 -3.514 64.602 1.00 46.65 80 ALA C O 1
ATOM 2266 N N . ILE B 1 81 ? 46.100 -3.463 62.399 1.00 47.46 81 ILE C N 1
ATOM 2267 C CA . ILE B 1 81 ? 47.096 -4.548 62.466 1.00 48.12 81 ILE C CA 1
ATOM 2268 C C . ILE B 1 81 ? 48.314 -4.126 63.299 1.00 48.50 81 ILE C C 1
ATOM 2269 O O . ILE B 1 81 ? 48.780 -4.875 64.164 1.00 48.42 81 ILE C O 1
ATOM 2274 N N . THR B 1 82 ? 48.809 -2.920 63.030 1.00 49.20 82 THR C N 1
ATOM 2275 C CA . THR B 1 82 ? 49.969 -2.359 63.722 1.00 49.56 82 THR C CA 1
ATOM 2276 C C . THR B 1 82 ? 49.776 -2.200 65.226 1.00 49.94 82 THR C C 1
ATOM 2277 O O . THR B 1 82 ? 50.727 -2.358 66.000 1.00 50.41 82 THR C O 1
ATOM 2281 N N . ARG B 1 83 ? 48.557 -1.881 65.639 1.00 49.76 83 ARG C N 1
ATOM 2282 C CA . ARG B 1 83 ? 48.231 -1.786 67.060 1.00 49.99 83 ARG C CA 1
ATOM 2283 C C . ARG B 1 83 ? 48.442 -3.130 67.775 1.00 49.38 83 ARG C C 1
ATOM 2284 O O . ARG B 1 83 ? 48.891 -3.155 68.929 1.00 48.93 83 ARG C O 1
ATOM 2292 N N . GLY B 1 84 ? 48.125 -4.231 67.090 1.00 48.89 84 GLY C N 1
ATOM 2293 C CA . GLY B 1 84 ? 48.352 -5.581 67.622 1.00 48.99 84 GLY C CA 1
ATOM 2294 C C . GLY B 1 84 ? 49.823 -5.977 67.672 1.00 49.10 84 GLY C C 1
ATOM 2295 O O . GLY B 1 84 ? 50.284 -6.604 68.641 1.00 48.75 84 GLY C O 1
ATOM 2296 N N . VAL B 1 85 ? 50.564 -5.619 66.627 1.00 49.13 85 VAL C N 1
ATOM 2297 C CA . VAL B 1 85 ? 52.022 -5.758 66.647 1.00 49.16 85 VAL C CA 1
ATOM 2298 C C . VAL B 1 85 ? 52.578 -4.970 67.852 1.00 49.46 85 VAL C C 1
ATOM 2299 O O . VAL B 1 85 ? 53.388 -5.486 68.623 1.00 49.53 85 VAL C O 1
ATOM 2303 N N . ASP B 1 86 ? 52.109 -3.734 68.017 1.00 49.55 86 ASP C N 1
ATOM 2304 C CA . ASP B 1 86 ? 52.571 -2.858 69.097 1.00 49.57 86 ASP C CA 1
ATOM 2305 C C . ASP B 1 86 ? 52.281 -3.363 70.524 1.00 49.07 86 ASP C C 1
ATOM 2306 O O . ASP B 1 86 ? 53.097 -3.166 71.418 1.00 48.99 86 ASP C O 1
ATOM 2311 N N . ASP B 1 87 ? 51.135 -4.006 70.743 1.00 48.59 87 ASP C N 1
ATOM 2312 C CA . ASP B 1 87 ? 50.784 -4.506 72.082 1.00 48.40 87 ASP C CA 1
ATOM 2313 C C . ASP B 1 87 ? 51.675 -5.660 72.533 1.00 48.46 87 ASP C C 1
ATOM 2314 O O . ASP B 1 87 ? 52.052 -5.747 73.702 1.00 48.06 87 ASP C O 1
ATOM 2319 N N . ILE B 1 88 ? 51.997 -6.550 71.596 1.00 48.46 88 ILE C N 1
ATOM 2320 C CA . ILE B 1 88 ? 52.835 -7.708 71.886 1.00 48.47 88 ILE C CA 1
ATOM 2321 C C . ILE B 1 88 ? 54.305 -7.278 72.089 1.00 48.40 88 ILE C C 1
ATOM 2322 O O . ILE B 1 88 ? 54.964 -7.721 73.038 1.00 48.00 88 ILE C O 1
ATOM 2327 N N . ALA B 1 89 ? 54.811 -6.417 71.207 1.00 48.17 89 ALA C N 1
ATOM 2328 C CA . ALA B 1 89 ? 56.157 -5.861 71.364 1.00 48.06 89 ALA C CA 1
ATOM 2329 C C . ALA B 1 89 ? 56.341 -5.171 72.722 1.00 47.91 89 ALA C C 1
ATOM 2330 O O . ALA B 1 89 ? 57.349 -5.397 73.405 1.00 47.72 89 ALA C O 1
ATOM 2332 N N . SER B 1 90 ? 55.371 -4.340 73.108 1.00 47.89 90 SER C N 1
ATOM 2333 C CA . SER B 1 90 ? 55.438 -3.577 74.365 1.00 48.01 90 SER C CA 1
ATOM 2334 C C . SER B 1 90 ? 55.329 -4.457 75.612 1.00 47.79 90 SER C C 1
ATOM 2335 O O . SER B 1 90 ? 55.829 -4.093 76.670 1.00 48.15 90 SER C O 1
ATOM 2338 N N . MET B 1 91 ? 54.681 -5.610 75.475 1.00 47.79 91 MET C N 1
ATOM 2339 C CA . MET B 1 91 ? 54.577 -6.605 76.550 1.00 48.13 91 MET C CA 1
ATOM 2340 C C . MET B 1 91 ? 55.957 -7.133 76.978 1.00 47.54 91 MET C C 1
ATOM 2341 O O . MET B 1 91 ? 56.178 -7.453 78.149 1.00 47.31 91 MET C O 1
ATOM 2346 N N . TYR B 1 92 ? 56.879 -7.212 76.022 1.00 47.28 92 TYR C N 1
ATOM 2347 C CA . TYR B 1 92 ? 58.257 -7.634 76.284 1.00 47.01 92 TYR C CA 1
ATOM 2348 C C . TYR B 1 92 ? 59.222 -6.443 76.354 1.00 46.80 92 TYR C C 1
ATOM 2349 O O . TYR B 1 92 ? 60.431 -6.629 76.402 1.00 46.14 92 TYR C O 1
ATOM 2358 N N . LYS B 1 93 ? 58.672 -5.228 76.350 1.00 46.83 93 LYS C N 1
ATOM 2359 C CA . LYS B 1 93 ? 59.443 -3.979 76.379 1.00 46.72 93 LYS C CA 1
ATOM 2360 C C . LYS B 1 93 ? 60.459 -3.859 75.232 1.00 46.51 93 LYS C C 1
ATOM 2361 O O . LYS B 1 93 ? 61.587 -3.427 75.428 1.00 46.21 93 LYS C O 1
ATOM 2367 N N . TYR B 1 94 ? 60.052 -4.257 74.033 1.00 46.53 94 TYR C N 1
ATOM 2368 C CA . TYR B 1 94 ? 60.859 -4.033 72.833 1.00 46.66 94 TYR C CA 1
ATOM 2369 C C . TYR B 1 94 ? 60.644 -2.606 72.337 1.00 47.20 94 TYR C C 1
ATOM 2370 O O . TYR B 1 94 ? 59.577 -2.023 72.559 1.00 47.16 94 TYR C O 1
ATOM 2379 N N . ASN B 1 95 ? 61.649 -2.049 71.662 1.00 47.62 95 ASN C N 1
ATOM 2380 C CA . ASN B 1 95 ? 61.487 -0.782 70.958 1.00 48.41 95 ASN C CA 1
ATOM 2381 C C . ASN B 1 95 ? 60.786 -1.031 69.628 1.00 48.93 95 ASN C C 1
ATOM 2382 O O . ASN B 1 95 ? 60.949 -2.089 69.013 1.00 48.34 95 ASN C O 1
ATOM 2387 N N . MET B 1 96 ? 60.037 -0.025 69.190 1.00 50.01 96 MET C N 1
ATOM 2388 C CA . MET B 1 96 ? 59.230 -0.088 67.981 1.00 51.06 96 MET C CA 1
ATOM 2389 C C . MET B 1 96 ? 59.572 1.085 67.066 1.00 51.12 96 MET C C 1
ATOM 2390 O O . MET B 1 96 ? 59.534 2.235 67.494 1.00 50.91 96 MET C O 1
ATOM 2395 N N . ILE B 1 97 ? 59.919 0.778 65.818 1.00 51.66 97 ILE C N 1
ATOM 2396 C CA . ILE B 1 97 ? 60.181 1.796 64.800 1.00 52.11 97 ILE C CA 1
ATOM 2397 C C . ILE B 1 97 ? 59.159 1.666 63.679 1.00 52.26 97 ILE C C 1
ATOM 2398 O O . ILE B 1 97 ? 59.092 0.650 62.982 1.00 52.30 97 ILE C O 1
ATOM 2403 N N . LEU B 1 98 ? 58.379 2.722 63.511 1.00 52.26 98 LEU C N 1
ATOM 2404 C CA . LEU B 1 98 ? 57.310 2.755 62.546 1.00 52.23 98 LEU C CA 1
ATOM 2405 C C . LEU B 1 98 ? 57.789 3.539 61.322 1.00 51.83 98 LEU C C 1
ATOM 2406 O O . LEU B 1 98 ? 58.387 4.603 61.468 1.00 51.52 98 LEU C O 1
ATOM 2411 N N . ALA B 1 99 ? 57.545 2.993 60.130 1.00 51.20 99 ALA C N 1
ATOM 2412 C CA . ALA B 1 99 ? 57.992 3.602 58.874 1.00 50.98 99 ALA C CA 1
ATOM 2413 C C . ALA B 1 99 ? 56.908 3.507 57.802 1.00 50.87 99 ALA C C 1
ATOM 2414 O O . ALA B 1 99 ? 56.449 2.421 57.492 1.00 50.74 99 ALA C O 1
ATOM 2416 N N . ASN B 1 100 ? 56.524 4.650 57.240 1.00 51.03 100 ASN C N 1
ATOM 2417 C CA . ASN B 1 100 ? 55.525 4.725 56.168 1.00 51.37 100 ASN C CA 1
ATOM 2418 C C . ASN B 1 100 ? 56.164 4.652 54.776 1.00 51.72 100 ASN C C 1
ATOM 2419 O O . ASN B 1 100 ? 56.975 5.509 54.420 1.00 51.97 100 ASN C O 1
ATOM 2424 N N . SER B 1 101 ? 55.781 3.654 53.980 1.00 51.98 101 SER C N 1
ATOM 2425 C CA . SER B 1 101 ? 56.405 3.428 52.665 1.00 52.29 101 SER C CA 1
ATOM 2426 C C . SER B 1 101 ? 55.659 4.070 51.493 1.00 52.58 101 SER C C 1
ATOM 2427 O O . SER B 1 101 ? 56.253 4.307 50.438 1.00 52.45 101 SER C O 1
ATOM 2430 N N . ASP B 1 102 ? 54.361 4.322 51.676 1.00 53.09 102 ASP C N 1
ATOM 2431 C CA . ASP B 1 102 ? 53.470 4.767 50.598 1.00 53.53 102 ASP C CA 1
ATOM 2432 C C . ASP B 1 102 ? 53.435 3.770 49.422 1.00 53.82 102 ASP C C 1
ATOM 2433 O O . ASP B 1 102 ? 53.220 4.163 48.271 1.00 53.79 102 ASP C O 1
ATOM 2438 N N . ASN B 1 103 ? 53.643 2.487 49.723 1.00 54.09 103 ASN C N 1
ATOM 2439 C CA . ASN B 1 103 ? 53.788 1.438 48.705 1.00 54.43 103 ASN C CA 1
ATOM 2440 C C . ASN B 1 103 ? 54.827 1.767 47.617 1.00 54.67 103 ASN C C 1
ATOM 2441 O O . ASN B 1 103 ? 54.701 1.342 46.472 1.00 54.74 103 ASN C O 1
ATOM 2446 N N . ASP B 1 104 ? 55.865 2.507 48.005 1.00 55.17 104 ASP C N 1
ATOM 2447 C CA . ASP B 1 104 ? 56.912 2.966 47.095 1.00 55.54 104 ASP C CA 1
ATOM 2448 C C . ASP B 1 104 ? 58.161 2.110 47.314 1.00 55.88 104 ASP C C 1
ATOM 2449 O O . ASP B 1 104 ? 58.830 2.229 48.348 1.00 55.92 104 ASP C O 1
ATOM 2454 N N . VAL B 1 105 ? 58.474 1.260 46.334 1.00 56.28 105 VAL C N 1
ATOM 2455 C CA . VAL B 1 105 ? 59.567 0.281 46.455 1.00 56.60 105 VAL C CA 1
ATOM 2456 C C . VAL B 1 105 ? 60.942 0.941 46.656 1.00 56.80 105 VAL C C 1
ATOM 2457 O O . VAL B 1 105 ? 61.808 0.384 47.332 1.00 56.73 105 VAL C O 1
ATOM 2461 N N . GLU B 1 106 ? 61.126 2.125 46.075 1.00 56.97 106 GLU C N 1
ATOM 2462 C CA . GLU B 1 106 ? 62.349 2.914 46.269 1.00 57.16 106 GLU C CA 1
ATOM 2463 C C . GLU B 1 106 ? 62.443 3.393 47.718 1.00 57.02 106 GLU C C 1
ATOM 2464 O O . GLU B 1 106 ? 63.523 3.407 48.311 1.00 56.86 106 GLU C O 1
ATOM 2470 N N . LYS B 1 107 ? 61.299 3.804 48.266 1.00 57.09 107 LYS C N 1
ATOM 2471 C CA . LYS B 1 107 ? 61.196 4.258 49.659 1.00 57.20 107 LYS C CA 1
ATOM 2472 C C . LYS B 1 107 ? 61.375 3.093 50.629 1.00 56.82 107 LYS C C 1
ATOM 2473 O O . LYS B 1 107 ? 62.014 3.243 51.667 1.00 56.66 107 LYS C O 1
ATOM 2479 N N . GLU B 1 108 ? 60.809 1.939 50.279 1.00 56.53 108 GLU C N 1
ATOM 2480 C CA . GLU B 1 108 ? 60.979 0.712 51.062 1.00 56.48 108 GLU C CA 1
ATOM 2481 C C . GLU B 1 108 ? 62.440 0.256 51.101 1.00 56.19 108 GLU C C 1
ATOM 2482 O O . GLU B 1 108 ? 62.906 -0.242 52.128 1.00 56.27 108 GLU C O 1
ATOM 2488 N N . GLU B 1 109 ? 63.156 0.422 49.987 1.00 55.61 109 GLU C N 1
ATOM 2489 C CA . GLU B 1 109 ? 64.592 0.136 49.946 1.00 55.23 109 GLU C CA 1
ATOM 2490 C C . GLU B 1 109 ? 65.357 1.050 50.905 1.00 54.84 109 GLU C C 1
ATOM 2491 O O . GLU B 1 109 ? 66.213 0.586 51.659 1.00 54.53 109 GLU C O 1
ATOM 2497 N N . LYS B 1 110 ? 65.032 2.340 50.884 1.00 54.56 110 LYS C N 1
ATOM 2498 C CA . LYS B 1 110 ? 65.610 3.299 51.826 1.00 54.65 110 LYS C CA 1
ATOM 2499 C C . LYS B 1 110 ? 65.245 2.987 53.303 1.00 54.42 110 LYS C C 1
ATOM 2500 O O . LYS B 1 110 ? 66.053 3.229 54.209 1.00 54.21 110 LYS C O 1
ATOM 2506 N N . VAL B 1 111 ? 64.044 2.454 53.538 1.00 54.20 111 VAL C N 1
ATOM 2507 C CA . VAL B 1 111 ? 63.603 2.078 54.890 1.00 54.06 111 VAL C CA 1
ATOM 2508 C C . VAL B 1 111 ? 64.430 0.915 55.447 1.00 54.04 111 VAL C C 1
ATOM 2509 O O . VAL B 1 111 ? 64.860 0.955 56.598 1.00 53.79 111 VAL C O 1
ATOM 2513 N N . LEU B 1 112 ? 64.635 -0.121 54.638 1.00 54.04 112 LEU C N 1
ATOM 2514 C CA . LEU B 1 112 ? 65.402 -1.283 55.077 1.00 54.15 112 LEU C CA 1
ATOM 2515 C C . LEU B 1 112 ? 66.838 -0.892 55.431 1.00 54.30 112 LEU C C 1
ATOM 2516 O O . LEU B 1 112 ? 67.426 -1.447 56.364 1.00 54.20 112 LEU C O 1
ATOM 2521 N N . GLU B 1 113 ? 67.390 0.066 54.686 1.00 54.54 113 GLU C N 1
ATOM 2522 C CA . GLU B 1 113 ? 68.732 0.596 54.960 1.00 54.81 113 GLU C CA 1
ATOM 2523 C C . GLU B 1 113 ? 68.810 1.278 56.320 1.00 54.85 113 GLU C C 1
ATOM 2524 O O . GLU B 1 113 ? 69.772 1.087 57.067 1.00 54.77 113 GLU C O 1
ATOM 2530 N N . THR B 1 114 ? 67.798 2.088 56.620 1.00 54.96 114 THR C N 1
ATOM 2531 C CA . THR B 1 114 ? 67.746 2.841 57.867 1.00 55.00 114 THR C CA 1
ATOM 2532 C C . THR B 1 114 ? 67.630 1.894 59.049 1.00 54.91 114 THR C C 1
ATOM 2533 O O . THR B 1 114 ? 68.284 2.084 60.070 1.00 55.12 114 THR C O 1
ATOM 2537 N N . PHE B 1 115 ? 66.790 0.875 58.892 1.00 54.95 115 PHE C N 1
ATOM 2538 C CA . PHE B 1 115 ? 66.644 -0.193 59.880 1.00 54.90 115 PHE C CA 1
ATOM 2539 C C . PHE B 1 115 ? 67.988 -0.868 60.153 1.00 55.09 115 PHE C C 1
ATOM 2540 O O . PHE B 1 115 ? 68.315 -1.172 61.299 1.00 54.83 115 PHE C O 1
ATOM 2548 N N . LEU B 1 116 ? 68.766 -1.077 59.088 1.00 55.42 116 LEU C N 1
ATOM 2549 C CA . LEU B 1 116 ? 70.066 -1.739 59.176 1.00 55.60 116 LEU C CA 1
ATOM 2550 C C . LEU B 1 116 ? 71.040 -0.960 60.065 1.00 55.68 116 LEU C C 1
ATOM 2551 O O . LEU B 1 116 ? 71.691 -1.544 60.938 1.00 55.68 116 LEU C O 1
ATOM 2556 N N . SER B 1 117 ? 71.126 0.353 59.851 1.00 55.80 117 SER C N 1
ATOM 2557 C CA . SER B 1 117 ? 72.021 1.213 60.642 1.00 55.89 117 SER C CA 1
ATOM 2558 C C . SER B 1 117 ? 71.556 1.337 62.094 1.00 56.04 117 SER C C 1
ATOM 2559 O O . SER B 1 117 ? 72.371 1.364 63.017 1.00 56.24 117 SER C O 1
ATOM 2562 N N . LYS B 1 118 ? 70.242 1.397 62.290 1.00 56.11 118 LYS C N 1
ATOM 2563 C CA . LYS B 1 118 ? 69.657 1.419 63.627 1.00 56.25 118 LYS C CA 1
ATOM 2564 C C . LYS B 1 118 ? 69.593 0.016 64.245 1.00 56.28 118 LYS C C 1
ATOM 2565 O O . LYS B 1 118 ? 69.021 -0.169 65.330 1.00 56.26 118 LYS C O 1
ATOM 2571 N N . GLN B 1 119 ? 70.155 -0.967 63.539 1.00 56.15 119 GLN C N 1
ATOM 2572 C CA . GLN B 1 119 ? 70.270 -2.335 64.034 1.00 56.12 119 GLN C CA 1
ATOM 2573 C C . GLN B 1 119 ? 68.951 -2.876 64.586 1.00 55.50 119 GLN C C 1
ATOM 2574 O O . GLN B 1 119 ? 68.846 -3.174 65.777 1.00 55.74 119 GLN C O 1
ATOM 2580 N N . VAL B 1 120 ? 67.941 -2.987 63.723 1.00 54.85 120 VAL C N 1
ATOM 2581 C CA . VAL B 1 120 ? 66.681 -3.608 64.128 1.00 54.14 120 VAL C CA 1
ATOM 2582 C C . VAL B 1 120 ? 66.885 -5.119 64.129 1.00 53.71 120 VAL C C 1
ATOM 2583 O O . VAL B 1 120 ? 67.661 -5.658 63.329 1.00 53.15 120 VAL C O 1
ATOM 2587 N N . ASP B 1 121 ? 66.197 -5.789 65.043 1.00 53.14 121 ASP C N 1
ATOM 2588 C CA . ASP B 1 121 ? 66.395 -7.213 65.294 1.00 52.87 121 ASP C CA 1
ATOM 2589 C C . ASP B 1 121 ? 65.372 -8.074 64.571 1.00 52.98 121 ASP C C 1
ATOM 2590 O O . ASP B 1 121 ? 65.602 -9.259 64.337 1.00 52.57 121 ASP C O 1
ATOM 2595 N N . GLY B 1 122 ? 64.230 -7.468 64.246 1.00 53.21 122 GLY C N 1
ATOM 2596 C CA . GLY B 1 122 ? 63.177 -8.121 63.480 1.00 53.34 122 GLY C CA 1
ATOM 2597 C C . GLY B 1 122 ? 62.352 -7.091 62.732 1.00 53.47 122 GLY C C 1
ATOM 2598 O O . GLY B 1 122 ? 62.327 -5.910 63.099 1.00 53.39 122 GLY C O 1
ATOM 2599 N N . ILE B 1 123 ? 61.683 -7.544 61.677 1.00 53.56 123 ILE C N 1
ATOM 2600 C CA . ILE B 1 123 ? 60.879 -6.673 60.825 1.00 53.61 123 ILE C CA 1
ATOM 2601 C C . ILE B 1 123 ? 59.506 -7.301 60.620 1.00 53.74 123 ILE C C 1
ATOM 2602 O O . ILE B 1 123 ? 59.391 -8.506 60.416 1.00 53.36 123 ILE C O 1
ATOM 2607 N N . VAL B 1 124 ? 58.470 -6.473 60.705 1.00 54.02 124 VAL C N 1
ATOM 2608 C CA . VAL B 1 124 ? 57.132 -6.853 60.274 1.00 54.07 124 VAL C CA 1
ATOM 2609 C C . VAL B 1 124 ? 56.811 -6.046 59.017 1.00 54.27 124 VAL C C 1
ATOM 2610 O O . VAL B 1 124 ? 56.913 -4.819 59.022 1.00 53.62 124 VAL C O 1
ATOM 2614 N N . TYR B 1 125 ? 56.443 -6.745 57.946 1.00 54.97 125 TYR C N 1
ATOM 2615 C CA . TYR B 1 125 ? 56.152 -6.110 56.660 1.00 55.62 125 TYR C CA 1
ATOM 2616 C C . TYR B 1 125 ? 54.654 -6.134 56.308 1.00 56.02 125 TYR C C 1
ATOM 2617 O O . TYR B 1 125 ? 54.016 -7.185 56.351 1.00 55.82 125 TYR C O 1
ATOM 2626 N N . MET B 1 126 ? 54.114 -4.961 55.971 1.00 56.84 126 MET C N 1
ATOM 2627 C CA . MET B 1 126 ? 52.732 -4.804 55.497 1.00 57.66 126 MET C CA 1
ATOM 2628 C C . MET B 1 126 ? 52.741 -4.056 54.174 1.00 58.76 126 MET C C 1
ATOM 2629 O O . MET B 1 126 ? 53.492 -3.097 54.016 1.00 58.76 126 MET C O 1
ATOM 2634 N N . GLY B 1 127 ? 51.888 -4.475 53.242 1.00 60.29 127 GLY C N 1
ATOM 2635 C CA . GLY B 1 127 ? 51.761 -3.798 51.949 1.00 61.43 127 GLY C CA 1
ATOM 2636 C C . GLY B 1 127 ? 50.887 -4.574 50.986 1.00 62.62 127 GLY C C 1
ATOM 2637 O O . GLY B 1 127 ? 50.117 -5.436 51.401 1.00 63.13 127 GLY C O 1
ATOM 2638 N N . SER B 1 128 ? 51.004 -4.273 49.696 1.00 63.96 128 SER C N 1
ATOM 2639 C CA . SER B 1 128 ? 50.236 -4.982 48.668 1.00 64.93 128 SER C CA 1
ATOM 2640 C C . SER B 1 128 ? 50.821 -6.378 48.452 1.00 65.65 128 SER C C 1
ATOM 2641 O O . SER B 1 128 ? 50.158 -7.390 48.682 1.00 65.75 128 SER C O 1
ATOM 2644 N N . SER B 1 129 ? 52.074 -6.412 48.012 1.00 66.50 129 SER C N 1
ATOM 2645 C CA . SER B 1 129 ? 52.809 -7.657 47.842 1.00 67.08 129 SER C CA 1
ATOM 2646 C C . SER B 1 129 ? 54.304 -7.356 47.812 1.00 67.59 129 SER C C 1
ATOM 2647 O O . SER B 1 129 ? 54.731 -6.334 47.269 1.00 67.67 129 SER C O 1
ATOM 2650 N N . LEU B 1 130 ? 55.087 -8.258 48.395 1.00 68.08 130 LEU C N 1
ATOM 2651 C CA . LEU B 1 130 ? 56.525 -8.074 48.536 1.00 68.46 130 LEU C CA 1
ATOM 2652 C C . LEU B 1 130 ? 57.229 -8.055 47.174 1.00 68.75 130 LEU C C 1
ATOM 2653 O O . LEU B 1 130 ? 57.257 -9.058 46.462 1.00 68.77 130 LEU C O 1
ATOM 2658 N N . ASP B 1 131 ? 57.794 -6.901 46.827 1.00 69.18 131 ASP C N 1
ATOM 2659 C CA . ASP B 1 131 ? 58.467 -6.697 45.539 1.00 69.37 131 ASP C CA 1
ATOM 2660 C C . ASP B 1 131 ? 59.705 -7.584 45.402 1.00 69.55 131 ASP C C 1
ATOM 2661 O O . ASP B 1 131 ? 60.243 -8.072 46.399 1.00 69.62 131 ASP C O 1
ATOM 2666 N N . GLU B 1 132 ? 60.123 -7.806 44.156 1.00 69.72 132 GLU C N 1
ATOM 2667 C CA . GLU B 1 132 ? 61.399 -8.457 43.837 1.00 69.90 132 GLU C CA 1
ATOM 2668 C C . GLU B 1 132 ? 62.549 -7.858 44.643 1.00 70.00 132 GLU C C 1
ATOM 2669 O O . GLU B 1 132 ? 63.261 -8.576 45.349 1.00 70.11 132 GLU C O 1
ATOM 2675 N N . LYS B 1 133 ? 62.707 -6.542 44.545 1.00 70.10 133 LYS C N 1
ATOM 2676 C CA . LYS B 1 133 ? 63.883 -5.857 45.084 1.00 70.14 133 LYS C CA 1
ATOM 2677 C C . LYS B 1 133 ? 63.877 -5.740 46.607 1.00 70.09 133 LYS C C 1
ATOM 2678 O O . LYS B 1 133 ? 64.934 -5.579 47.218 1.00 70.17 133 LYS C O 1
ATOM 2684 N N . ILE B 1 134 ? 62.695 -5.821 47.214 1.00 70.04 134 ILE C N 1
ATOM 2685 C CA . ILE B 1 134 ? 62.577 -5.805 48.673 1.00 70.01 134 ILE C CA 1
ATOM 2686 C C . ILE B 1 134 ? 62.787 -7.207 49.242 1.00 69.89 134 ILE C C 1
ATOM 2687 O O . ILE B 1 134 ? 63.490 -7.372 50.241 1.00 69.84 134 ILE C O 1
ATOM 2692 N N . ARG B 1 135 ? 62.179 -8.208 48.605 1.00 69.71 135 ARG C N 1
ATOM 2693 C CA . ARG B 1 135 ? 62.300 -9.602 49.043 1.00 69.63 135 ARG C CA 1
ATOM 2694 C C . ARG B 1 135 ? 63.761 -10.030 49.199 1.00 69.44 135 ARG C C 1
ATOM 2695 O O . ARG B 1 135 ? 64.126 -10.646 50.203 1.00 69.50 135 ARG C O 1
ATOM 2703 N N . THR B 1 136 ? 64.582 -9.700 48.204 1.00 69.14 136 THR C N 1
ATOM 2704 C CA . THR B 1 136 ? 66.003 -10.067 48.195 1.00 68.90 136 THR C CA 1
ATOM 2705 C C . THR B 1 136 ? 66.816 -9.300 49.247 1.00 68.87 136 THR C C 1
ATOM 2706 O O . THR B 1 136 ? 67.777 -9.837 49.807 1.00 68.70 136 THR C O 1
ATOM 2710 N N . SER B 1 137 ? 66.426 -8.050 49.504 1.00 68.84 137 SER C N 1
ATOM 2711 C CA . SER B 1 137 ? 67.075 -7.209 50.517 1.00 68.80 137 SER C CA 1
ATOM 2712 C C . SER B 1 137 ? 66.938 -7.790 51.926 1.00 68.66 137 SER C C 1
ATOM 2713 O O . SER B 1 137 ? 67.801 -7.575 52.783 1.00 68.63 137 SER C O 1
ATOM 2716 N N . LEU B 1 138 ? 65.851 -8.521 52.156 1.00 68.53 138 LEU C N 1
ATOM 2717 C CA . LEU B 1 138 ? 65.620 -9.196 53.431 1.00 68.48 138 LEU C CA 1
ATOM 2718 C C . LEU B 1 138 ? 66.601 -10.360 53.624 1.00 68.43 138 LEU C C 1
ATOM 2719 O O . LEU B 1 138 ? 67.212 -10.498 54.688 1.00 68.39 138 LEU C O 1
ATOM 2724 N N . LYS B 1 139 ? 66.757 -11.182 52.587 1.00 68.37 139 LYS C N 1
ATOM 2725 C CA . LYS B 1 139 ? 67.684 -12.322 52.626 1.00 68.32 139 LYS C CA 1
ATOM 2726 C C . LYS B 1 139 ? 69.148 -11.908 52.817 1.00 68.15 139 LYS C C 1
ATOM 2727 O O . LYS B 1 139 ? 69.882 -12.555 53.570 1.00 68.12 139 LYS C O 1
ATOM 2733 N N . ASN B 1 140 ? 69.564 -10.843 52.131 1.00 67.90 140 ASN C N 1
ATOM 2734 C CA . ASN B 1 140 ? 70.920 -10.296 52.280 1.00 67.59 140 ASN C CA 1
ATOM 2735 C C . ASN B 1 140 ? 71.229 -9.865 53.714 1.00 67.21 140 ASN C C 1
ATOM 2736 O O . ASN B 1 140 ? 72.321 -10.124 54.221 1.00 67.23 140 ASN C O 1
ATOM 2741 N N . SER B 1 141 ? 70.266 -9.204 54.356 1.00 66.73 141 SER C N 1
ATOM 2742 C CA . SER B 1 141 ? 70.444 -8.705 55.721 1.00 66.24 141 SER C CA 1
ATOM 2743 C C . SER B 1 141 ? 70.394 -9.815 56.775 1.00 65.81 141 SER C C 1
ATOM 2744 O O . SER B 1 141 ? 70.989 -9.671 57.839 1.00 65.91 141 SER C O 1
ATOM 2747 N N . ARG B 1 142 ? 69.680 -10.905 56.480 1.00 65.19 142 ARG C N 1
ATOM 2748 C CA . ARG B 1 142 ? 69.492 -12.026 57.419 1.00 64.77 142 ARG C CA 1
ATOM 2749 C C . ARG B 1 142 ? 68.635 -11.675 58.651 1.00 64.16 142 ARG C C 1
ATOM 2750 O O . ARG B 1 142 ? 68.689 -12.369 59.671 1.00 63.93 142 ARG C O 1
ATOM 2758 N N . THR B 1 143 ? 67.843 -10.610 58.552 1.00 63.37 143 THR C N 1
ATOM 2759 C CA . THR B 1 143 ? 66.982 -10.187 59.652 1.00 62.82 143 THR C CA 1
ATOM 2760 C C . THR B 1 143 ? 65.686 -10.993 59.631 1.00 62.10 143 THR C C 1
ATOM 2761 O O . THR B 1 143 ? 65.087 -11.158 58.570 1.00 61.77 143 THR C O 1
ATOM 2765 N N . PRO B 1 144 ? 65.259 -11.519 60.797 1.00 61.53 144 PRO C N 1
ATOM 2766 C CA . PRO B 1 144 ? 63.920 -12.110 60.909 1.00 61.08 144 PRO C CA 1
ATOM 2767 C C . PRO B 1 144 ? 62.836 -11.181 60.359 1.00 60.47 144 PRO C C 1
ATOM 2768 O O . PRO B 1 144 ? 62.868 -9.979 60.628 1.00 60.35 144 PRO C O 1
ATOM 2772 N N . VAL B 1 145 ? 61.895 -11.733 59.594 1.00 59.84 145 VAL C N 1
ATOM 2773 C CA . VAL B 1 145 ? 60.808 -10.940 59.015 1.00 59.28 145 VAL C CA 1
ATOM 2774 C C . VAL B 1 145 ? 59.498 -11.740 58.897 1.00 58.89 145 VAL C C 1
ATOM 2775 O O . VAL B 1 145 ? 59.511 -12.932 58.578 1.00 59.05 145 VAL C O 1
ATOM 2779 N N . VAL B 1 146 ? 58.380 -11.070 59.187 1.00 58.26 146 VAL C N 1
ATOM 2780 C CA . VAL B 1 146 ? 57.034 -11.624 59.009 1.00 57.68 146 VAL C CA 1
ATOM 2781 C C . VAL B 1 146 ? 56.231 -10.686 58.112 1.00 57.22 146 VAL C C 1
ATOM 2782 O O . VAL B 1 146 ? 56.309 -9.468 58.260 1.00 57.12 146 VAL C O 1
ATOM 2786 N N . LEU B 1 147 ? 55.477 -11.258 57.176 1.00 56.90 147 LEU C N 1
ATOM 2787 C CA . LEU B 1 147 ? 54.562 -10.495 56.324 1.00 56.46 147 LEU C CA 1
ATOM 2788 C C . LEU B 1 147 ? 53.157 -10.593 56.910 1.00 56.42 147 LEU C C 1
ATOM 2789 O O . LEU B 1 147 ? 52.758 -11.658 57.378 1.00 56.28 147 LEU C O 1
ATOM 2794 N N . VAL B 1 148 ? 52.412 -9.489 56.900 1.00 56.24 148 VAL C N 1
ATOM 2795 C CA . VAL B 1 148 ? 51.021 -9.504 57.356 1.00 56.25 148 VAL C CA 1
ATOM 2796 C C . VAL B 1 148 ? 50.130 -8.955 56.246 1.00 56.34 148 VAL C C 1
ATOM 2797 O O . VAL B 1 148 ? 50.428 -7.908 55.670 1.00 56.28 148 VAL C O 1
ATOM 2801 N N . GLY B 1 149 ? 49.055 -9.675 55.934 1.00 56.60 149 GLY C N 1
ATOM 2802 C CA . GLY B 1 149 ? 48.124 -9.261 54.888 1.00 56.91 149 GLY C CA 1
ATOM 2803 C C . GLY B 1 149 ? 48.584 -9.568 53.468 1.00 57.33 149 GLY C C 1
ATOM 2804 O O . GLY B 1 149 ? 47.811 -9.397 52.518 1.00 57.26 149 GLY C O 1
ATOM 2805 N N . THR B 1 150 ? 49.829 -10.026 53.310 1.00 57.62 150 THR C N 1
ATOM 2806 C CA . THR B 1 150 ? 50.352 -10.422 51.990 1.00 57.94 150 THR C CA 1
ATOM 2807 C C . THR B 1 150 ? 50.885 -11.847 52.084 1.00 58.04 150 THR C C 1
ATOM 2808 O O . THR B 1 150 ? 51.202 -12.330 53.175 1.00 57.87 150 THR C O 1
ATOM 2812 N N . ILE B 1 151 ? 50.970 -12.516 50.939 1.00 58.43 151 ILE C N 1
ATOM 2813 C CA . ILE B 1 151 ? 51.512 -13.872 50.873 1.00 58.74 151 ILE C CA 1
ATOM 2814 C C . ILE B 1 151 ? 52.724 -13.893 49.944 1.00 58.97 151 ILE C C 1
ATOM 2815 O O . ILE B 1 151 ? 52.726 -13.246 48.899 1.00 59.03 151 ILE C O 1
ATOM 2820 N N . ASP B 1 152 ? 53.750 -14.636 50.346 1.00 59.27 152 ASP C N 1
ATOM 2821 C CA . ASP B 1 152 ? 54.942 -14.830 49.533 1.00 59.53 152 ASP C CA 1
ATOM 2822 C C . ASP B 1 152 ? 54.610 -15.848 48.443 1.00 59.77 152 ASP C C 1
ATOM 2823 O O . ASP B 1 152 ? 54.154 -16.955 48.742 1.00 59.87 152 ASP C O 1
ATOM 2828 N N . GLY B 1 153 ? 54.831 -15.467 47.184 1.00 59.95 153 GLY C N 1
ATOM 2829 C CA . GLY B 1 153 ? 54.579 -16.349 46.043 1.00 60.12 153 GLY C CA 1
ATOM 2830 C C . GLY B 1 153 ? 55.325 -17.670 46.115 1.00 60.24 153 GLY C C 1
ATOM 2831 O O . GLY B 1 153 ? 54.932 -18.645 45.471 1.00 60.30 153 GLY C O 1
ATOM 2832 N N . ASP B 1 154 ? 56.397 -17.692 46.904 1.00 60.30 154 ASP C N 1
ATOM 2833 C CA . ASP B 1 154 ? 57.232 -18.876 47.098 1.00 60.38 154 ASP C CA 1
ATOM 2834 C C . ASP B 1 154 ? 56.907 -19.617 48.405 1.00 60.27 154 ASP C C 1
ATOM 2835 O O . ASP B 1 154 ? 57.267 -20.785 48.566 1.00 60.16 154 ASP C O 1
ATOM 2840 N N . LYS B 1 155 ? 56.236 -18.926 49.326 1.00 60.19 155 LYS C N 1
ATOM 2841 C CA . LYS B 1 155 ? 55.831 -19.476 50.631 1.00 60.14 155 LYS C CA 1
ATOM 2842 C C . LYS B 1 155 ? 57.015 -19.848 51.527 1.00 59.87 155 LYS C C 1
ATOM 2843 O O . LYS B 1 155 ? 56.917 -20.771 52.339 1.00 59.83 155 LYS C O 1
ATOM 2849 N N . GLU B 1 156 ? 58.124 -19.123 51.385 1.00 59.59 156 GLU C N 1
ATOM 2850 C CA . GLU B 1 156 ? 59.307 -19.355 52.218 1.00 59.40 156 GLU C CA 1
ATOM 2851 C C . GLU B 1 156 ? 59.418 -18.331 53.360 1.00 58.80 156 GLU C C 1
ATOM 2852 O O . GLU B 1 156 ? 59.902 -18.660 54.444 1.00 58.73 156 GLU C O 1
ATOM 2858 N N . ILE B 1 157 ? 58.954 -17.105 53.126 1.00 58.10 157 ILE C N 1
ATOM 2859 C CA . ILE B 1 157 ? 58.978 -16.069 54.156 1.00 57.62 157 ILE C CA 1
ATOM 2860 C C . ILE B 1 157 ? 57.756 -16.242 55.056 1.00 57.07 157 ILE C C 1
ATOM 2861 O O . ILE B 1 157 ? 56.647 -16.425 54.551 1.00 57.00 157 ILE C O 1
ATOM 2866 N N . PRO B 1 158 ? 57.951 -16.189 56.390 1.00 56.45 158 PRO C N 1
ATOM 2867 C CA . PRO B 1 158 ? 56.826 -16.271 57.333 1.00 55.98 158 PRO C CA 1
ATOM 2868 C C . PRO B 1 158 ? 55.747 -15.206 57.100 1.00 55.36 158 PRO C C 1
ATOM 2869 O O . PRO B 1 158 ? 56.068 -14.066 56.754 1.00 55.18 158 PRO C O 1
ATOM 2873 N N . SER B 1 159 ? 54.483 -15.579 57.282 1.00 54.80 159 SER C N 1
ATOM 2874 C CA . SER B 1 159 ? 53.381 -14.632 57.094 1.00 54.14 159 SER C CA 1
ATOM 2875 C C . SER B 1 159 ? 52.094 -15.045 57.800 1.00 53.66 159 SER C C 1
ATOM 2876 O O . SER B 1 159 ? 51.883 -16.219 58.103 1.00 53.51 159 SER C O 1
ATOM 2879 N N . VAL B 1 160 ? 51.238 -14.055 58.046 1.00 53.11 160 VAL C N 1
ATOM 2880 C CA . VAL B 1 160 ? 49.966 -14.260 58.730 1.00 52.60 160 VAL C CA 1
ATOM 2881 C C . VAL B 1 160 ? 48.854 -13.660 57.870 1.00 52.08 160 VAL C C 1
ATOM 2882 O O . VAL B 1 160 ? 48.914 -12.490 57.488 1.00 51.90 160 VAL C O 1
ATOM 2886 N N . ASN B 1 161 ? 47.856 -14.480 57.555 1.00 51.65 161 ASN C N 1
ATOM 2887 C CA . ASN B 1 161 ? 46.767 -14.097 56.667 1.00 51.18 161 ASN C CA 1
ATOM 2888 C C . ASN B 1 161 ? 45.499 -14.844 57.032 1.00 50.99 161 ASN C C 1
ATOM 2889 O O . ASN B 1 161 ? 45.528 -15.802 57.791 1.00 50.95 161 ASN C O 1
ATOM 2894 N N . ILE B 1 162 ? 44.382 -14.393 56.486 1.00 50.83 162 ILE C N 1
ATOM 2895 C CA . ILE B 1 162 ? 43.186 -15.217 56.432 1.00 50.58 162 ILE C CA 1
ATOM 2896 C C . ILE B 1 162 ? 43.269 -16.082 55.175 1.00 50.47 162 ILE C C 1
ATOM 2897 O O . ILE B 1 162 ? 44.162 -15.892 54.342 1.00 50.16 162 ILE C O 1
ATOM 2902 N N . ASP B 1 163 ? 42.334 -17.021 55.047 1.00 50.27 163 ASP C N 1
ATOM 2903 C CA . ASP B 1 163 ? 42.195 -17.843 53.846 1.00 50.39 163 ASP C CA 1
ATOM 2904 C C . ASP B 1 163 ? 41.359 -17.080 52.809 1.00 50.33 163 ASP C C 1
ATOM 2905 O O . ASP B 1 163 ? 40.131 -17.150 52.816 1.00 50.14 163 ASP C O 1
ATOM 2910 N N . TYR B 1 164 ? 42.039 -16.353 51.925 1.00 50.31 164 TYR C N 1
ATOM 2911 C CA . TYR B 1 164 ? 41.379 -15.516 50.913 1.00 50.46 164 TYR C CA 1
ATOM 2912 C C . TYR B 1 164 ? 40.485 -16.340 49.981 1.00 50.87 164 TYR C C 1
ATOM 2913 O O . TYR B 1 164 ? 39.366 -15.925 49.640 1.00 51.16 164 TYR C O 1
ATOM 2922 N N . HIS B 1 165 ? 40.994 -17.503 49.580 1.00 51.30 165 HIS C N 1
ATOM 2923 C CA . HIS B 1 165 ? 40.249 -18.480 48.781 1.00 51.62 165 HIS C CA 1
ATOM 2924 C C . HIS B 1 165 ? 38.878 -18.786 49.392 1.00 51.68 165 HIS C C 1
ATOM 2925 O O . HIS B 1 165 ? 37.844 -18.604 48.746 1.00 51.61 165 HIS C O 1
ATOM 2932 N N . LEU B 1 166 ? 38.885 -19.250 50.638 1.00 51.78 166 LEU C N 1
ATOM 2933 C CA . LEU B 1 166 ? 37.655 -19.578 51.362 1.00 51.79 166 LEU C CA 1
ATOM 2934 C C . LEU B 1 166 ? 36.679 -18.393 51.463 1.00 51.79 166 LEU C C 1
ATOM 2935 O O . LEU B 1 166 ? 35.476 -18.557 51.242 1.00 51.51 166 LEU C O 1
ATOM 2940 N N . ALA B 1 167 ? 37.201 -17.215 51.807 1.00 51.62 167 ALA C N 1
ATOM 2941 C CA . ALA B 1 167 ? 36.379 -16.004 51.948 1.00 51.63 167 ALA C CA 1
ATOM 2942 C C . ALA B 1 167 ? 35.694 -15.592 50.632 1.00 51.59 167 ALA C C 1
ATOM 2943 O O . ALA B 1 167 ? 34.537 -15.166 50.637 1.00 51.69 167 ALA C O 1
ATOM 2945 N N . ALA B 1 168 ? 36.409 -15.723 49.514 1.00 51.63 168 ALA C N 1
ATOM 2946 C CA . ALA B 1 168 ? 35.857 -15.399 48.197 1.00 51.59 168 ALA C CA 1
ATOM 2947 C C . ALA B 1 168 ? 34.753 -16.382 47.799 1.00 51.61 168 ALA C C 1
ATOM 2948 O O . ALA B 1 168 ? 33.726 -15.980 47.248 1.00 51.69 168 ALA C O 1
ATOM 2950 N N . TYR B 1 169 ? 34.972 -17.666 48.071 1.00 51.60 169 TYR C N 1
ATOM 2951 C CA . TYR B 1 169 ? 33.944 -18.682 47.853 1.00 51.68 169 TYR C CA 1
ATOM 2952 C C . TYR B 1 169 ? 32.681 -18.356 48.663 1.00 51.63 169 TYR C C 1
ATOM 2953 O O . TYR B 1 169 ? 31.588 -18.241 48.103 1.00 51.57 169 TYR C O 1
ATOM 2962 N N . GLN B 1 170 ? 32.845 -18.197 49.975 1.00 51.51 170 GLN C N 1
ATOM 2963 C CA . GLN B 1 170 ? 31.713 -17.966 50.876 1.00 51.50 170 GLN C CA 1
ATOM 2964 C C . GLN B 1 170 ? 30.922 -16.708 50.498 1.00 51.33 170 GLN C C 1
ATOM 2965 O O . GLN B 1 170 ? 29.687 -16.717 50.493 1.00 50.91 170 GLN C O 1
ATOM 2971 N N . SER B 1 171 ? 31.648 -15.639 50.173 1.00 51.40 171 SER C N 1
ATOM 2972 C CA . SER B 1 171 ? 31.052 -14.369 49.757 1.00 51.41 171 SER C CA 1
ATOM 2973 C C . SER B 1 171 ? 30.230 -14.527 48.473 1.00 51.65 171 SER C C 1
ATOM 2974 O O . SER B 1 171 ? 29.094 -14.048 48.384 1.00 51.14 171 SER C O 1
ATOM 2977 N N . THR B 1 172 ? 30.821 -15.207 47.487 1.00 51.68 172 THR C N 1
ATOM 2978 C CA . THR B 1 172 ? 30.167 -15.494 46.208 1.00 51.85 172 THR C CA 1
ATOM 2979 C C . THR B 1 172 ? 28.962 -16.428 46.359 1.00 51.56 172 THR C C 1
ATOM 2980 O O . THR B 1 172 ? 27.932 -16.225 45.719 1.00 51.75 172 THR C O 1
ATOM 2984 N N . LYS B 1 173 ? 29.098 -17.452 47.198 1.00 51.49 173 LYS C N 1
ATOM 2985 C CA . LYS B 1 173 ? 27.996 -18.379 47.471 1.00 51.59 173 LYS C CA 1
ATOM 2986 C C . LYS B 1 173 ? 26.815 -17.685 48.167 1.00 51.42 173 LYS C C 1
ATOM 2987 O O . LYS B 1 173 ? 25.655 -18.050 47.949 1.00 50.93 173 LYS C O 1
ATOM 2993 N N . LYS B 1 174 ? 27.124 -16.690 48.999 1.00 51.14 174 LYS C N 1
ATOM 2994 C CA . LYS B 1 174 ? 26.106 -15.876 49.661 1.00 51.05 174 LYS C CA 1
ATOM 2995 C C . LYS B 1 174 ? 25.294 -15.068 48.645 1.00 50.96 174 LYS C C 1
ATOM 2996 O O . LYS B 1 174 ? 24.086 -14.904 48.803 1.00 50.83 174 LYS C O 1
ATOM 3002 N N . LEU B 1 175 ? 25.962 -14.567 47.608 1.00 50.78 175 LEU C N 1
ATOM 3003 C CA . LEU B 1 175 ? 25.289 -13.817 46.549 1.00 50.90 175 LEU C CA 1
ATOM 3004 C C . LEU B 1 175 ? 24.497 -14.740 45.614 1.00 51.16 175 LEU C C 1
ATOM 3005 O O . LEU B 1 175 ? 23.367 -14.421 45.225 1.00 51.07 175 LEU C O 1
ATOM 3010 N N . ILE B 1 176 ? 25.087 -15.882 45.257 1.00 51.51 176 ILE C N 1
ATOM 3011 C CA . ILE B 1 176 ? 24.386 -16.897 44.460 1.00 51.74 176 ILE C CA 1
ATOM 3012 C C . ILE B 1 176 ? 23.107 -17.361 45.166 1.00 52.13 176 ILE C C 1
ATOM 3013 O O . ILE B 1 176 ? 22.043 -17.462 44.545 1.00 51.97 176 ILE C O 1
ATOM 3018 N N . ASP B 1 177 ? 23.225 -17.645 46.461 1.00 52.47 177 ASP C N 1
ATOM 3019 C CA . ASP B 1 177 ? 22.100 -18.154 47.247 1.00 52.90 177 ASP C CA 1
ATOM 3020 C C . ASP B 1 177 ? 20.947 -17.158 47.365 1.00 52.87 177 ASP C C 1
ATOM 3021 O O . ASP B 1 177 ? 19.796 -17.570 47.520 1.00 52.92 177 ASP C O 1
ATOM 3026 N N . SER B 1 178 ? 21.255 -15.861 47.291 1.00 52.96 178 SER C N 1
ATOM 3027 C CA . SER B 1 178 ? 20.223 -14.818 47.309 1.00 53.16 178 SER C CA 1
ATOM 3028 C C . SER B 1 178 ? 19.668 -14.498 45.904 1.00 53.19 178 SER C C 1
ATOM 3029 O O . SER B 1 178 ? 18.930 -13.518 45.735 1.00 53.37 178 SER C O 1
ATOM 3032 N N . GLY B 1 179 ? 20.024 -15.314 44.907 1.00 53.02 179 GLY C N 1
ATOM 3033 C CA . GLY B 1 179 ? 19.402 -15.252 43.583 1.00 52.83 179 GLY C CA 1
ATOM 3034 C C . GLY B 1 179 ? 20.199 -14.544 42.499 1.00 52.88 179 GLY C C 1
ATOM 3035 O O . GLY B 1 179 ? 19.700 -14.354 41.387 1.00 52.81 179 GLY C O 1
ATOM 3036 N N . ASN B 1 180 ? 21.438 -14.160 42.800 1.00 52.76 180 ASN C N 1
ATOM 3037 C CA . ASN B 1 180 ? 22.271 -13.457 41.824 1.00 52.78 180 ASN C CA 1
ATOM 3038 C C . ASN B 1 180 ? 22.917 -14.426 40.840 1.00 52.97 180 ASN C C 1
ATOM 3039 O O . ASN B 1 180 ? 23.437 -15.468 41.242 1.00 52.58 180 ASN C O 1
ATOM 3044 N N . LYS B 1 181 ? 22.860 -14.073 39.553 1.00 53.46 181 LYS C N 1
ATOM 3045 C CA . LYS B 1 181 ? 23.415 -14.893 38.464 1.00 53.84 181 LYS C CA 1
ATOM 3046 C C . LYS B 1 181 ? 24.620 -14.226 37.795 1.00 54.07 181 LYS C C 1
ATOM 3047 O O . LYS B 1 181 ? 25.542 -14.916 37.368 1.00 54.28 181 LYS C O 1
ATOM 3053 N N . LYS B 1 182 ? 24.600 -12.896 37.694 1.00 54.25 182 LYS C N 1
ATOM 3054 C CA . LYS B 1 182 ? 25.762 -12.125 37.248 1.00 54.26 182 LYS C CA 1
ATOM 3055 C C . LYS B 1 182 ? 26.356 -11.396 38.449 1.00 54.18 182 LYS C C 1
ATOM 3056 O O . LYS B 1 182 ? 25.769 -10.452 38.984 1.00 54.09 182 LYS C O 1
ATOM 3062 N N . ILE B 1 183 ? 27.526 -11.859 38.870 1.00 54.14 183 ILE C N 1
ATOM 3063 C CA . ILE B 1 183 ? 28.145 -11.430 40.116 1.00 54.10 183 ILE C CA 1
ATOM 3064 C C . ILE B 1 183 ? 29.554 -10.920 39.818 1.00 54.17 183 ILE C C 1
ATOM 3065 O O . ILE B 1 183 ? 30.411 -11.689 39.387 1.00 53.64 183 ILE C O 1
ATOM 3070 N N . ALA B 1 184 ? 29.789 -9.630 40.046 1.00 54.27 184 ALA C N 1
ATOM 3071 C CA . ALA B 1 184 ? 31.100 -9.035 39.774 1.00 54.46 184 ALA C CA 1
ATOM 3072 C C . ALA B 1 184 ? 32.075 -9.301 40.915 1.00 54.40 184 ALA C C 1
ATOM 3073 O O . ALA B 1 184 ? 31.654 -9.481 42.063 1.00 53.93 184 ALA C O 1
ATOM 3075 N N . TYR B 1 185 ? 33.369 -9.336 40.585 1.00 54.29 185 TYR C N 1
ATOM 3076 C CA . TYR B 1 185 ? 34.447 -9.324 41.580 1.00 54.54 185 TYR C CA 1
ATOM 3077 C C . TYR B 1 185 ? 35.376 -8.141 41.321 1.00 54.38 185 TYR C C 1
ATOM 3078 O O . TYR B 1 185 ? 36.006 -8.047 40.257 1.00 53.33 185 TYR C O 1
ATOM 3087 N N . ILE B 1 186 ? 35.463 -7.256 42.310 1.00 54.14 186 ILE C N 1
ATOM 3088 C CA . ILE B 1 186 ? 36.319 -6.078 42.235 1.00 54.28 186 ILE C CA 1
ATOM 3089 C C . ILE B 1 186 ? 37.527 -6.261 43.166 1.00 54.26 186 ILE C C 1
ATOM 3090 O O . ILE B 1 186 ? 37.366 -6.414 44.375 1.00 53.19 186 ILE C O 1
ATOM 3095 N N . MET B 1 187 ? 38.732 -6.247 42.594 1.00 54.67 187 MET C N 1
ATOM 3096 C CA . MET B 1 187 ? 39.956 -6.495 43.366 1.00 55.53 187 MET C CA 1
ATOM 3097 C C . MET B 1 187 ? 41.104 -5.571 42.968 1.00 55.51 187 MET C C 1
ATOM 3098 O O . MET B 1 187 ? 40.993 -4.783 42.019 1.00 54.74 187 MET C O 1
ATOM 3103 N N . GLY B 1 188 ? 42.196 -5.667 43.721 1.00 55.84 188 GLY C N 1
ATOM 3104 C CA . GLY B 1 188 ? 43.460 -5.035 43.351 1.00 56.55 188 GLY C CA 1
ATOM 3105 C C . GLY B 1 188 ? 44.133 -5.813 42.224 1.00 56.98 188 GLY C C 1
ATOM 3106 O O . GLY B 1 188 ? 43.452 -6.383 41.370 1.00 56.92 188 GLY C O 1
ATOM 3107 N N . SER B 1 189 ? 45.465 -5.848 42.232 1.00 57.75 189 SER C N 1
ATOM 3108 C CA . SER B 1 189 ? 46.238 -6.487 41.166 1.00 58.37 189 SER C CA 1
ATOM 3109 C C . SER B 1 189 ? 46.195 -8.023 41.219 1.00 58.99 189 SER C C 1
ATOM 3110 O O . SER B 1 189 ? 46.423 -8.612 42.272 1.00 59.19 189 SER C O 1
ATOM 3113 N N . LEU B 1 190 ? 45.929 -8.656 40.072 1.00 59.70 190 LEU C N 1
ATOM 3114 C CA . LEU B 1 190 ? 46.000 -10.126 39.936 1.00 60.29 190 LEU C CA 1
ATOM 3115 C C . LEU B 1 190 ? 47.427 -10.675 40.018 1.00 60.69 190 LEU C C 1
ATOM 3116 O O . LEU B 1 190 ? 47.624 -11.891 40.094 1.00 61.03 190 LEU C O 1
ATOM 3121 N N . LYS B 1 191 ? 48.418 -9.785 39.973 1.00 60.90 191 LYS C N 1
ATOM 3122 C CA . LYS B 1 191 ? 49.812 -10.156 40.213 1.00 61.12 191 LYS C CA 1
ATOM 3123 C C . LYS B 1 191 ? 50.023 -10.687 41.640 1.00 60.93 191 LYS C C 1
ATOM 3124 O O . LYS B 1 191 ? 50.965 -11.443 41.885 1.00 61.34 191 LYS C O 1
ATOM 3130 N N . ASP B 1 192 ? 49.146 -10.299 42.568 1.00 60.61 192 ASP C N 1
ATOM 3131 C CA . ASP B 1 192 ? 49.278 -10.660 43.982 1.00 60.36 192 ASP C CA 1
ATOM 3132 C C . ASP B 1 192 ? 48.564 -11.973 44.336 1.00 60.13 192 ASP C C 1
ATOM 3133 O O . ASP B 1 192 ? 47.413 -12.194 43.946 1.00 59.95 192 ASP C O 1
ATOM 3138 N N . VAL B 1 193 ? 49.262 -12.818 45.098 1.00 59.78 193 VAL C N 1
ATOM 3139 C CA . VAL B 1 193 ? 48.796 -14.161 45.477 1.00 59.48 193 VAL C CA 1
ATOM 3140 C C . VAL B 1 193 ? 47.429 -14.131 46.153 1.00 59.20 193 VAL C C 1
ATOM 3141 O O . VAL B 1 193 ? 46.599 -15.019 45.933 1.00 59.30 193 VAL C O 1
ATOM 3145 N N . GLU B 1 194 ? 47.210 -13.121 46.993 1.00 58.77 194 GLU C N 1
ATOM 3146 C CA . GLU B 1 194 ? 45.919 -12.960 47.675 1.00 58.36 194 GLU C CA 1
ATOM 3147 C C . GLU B 1 194 ? 44.768 -12.778 46.682 1.00 58.10 194 GLU C C 1
ATOM 3148 O O . GLU B 1 194 ? 43.655 -13.225 46.948 1.00 58.25 194 GLU C O 1
ATOM 3159 N N . ASN B 1 195 ? 45.040 -12.149 45.539 1.00 57.74 195 ASN C N 1
ATOM 3160 C CA . ASN B 1 195 ? 44.014 -11.930 44.511 1.00 57.44 195 ASN C CA 1
ATOM 3161 C C . ASN B 1 195 ? 43.822 -13.124 43.570 1.00 57.24 195 ASN C C 1
ATOM 3162 O O . ASN B 1 195 ? 42.714 -13.347 43.087 1.00 56.95 195 ASN C O 1
ATOM 3167 N N . THR B 1 196 ? 44.879 -13.897 43.324 1.00 57.14 196 THR C N 1
ATOM 3168 C CA . THR B 1 196 ? 44.737 -15.164 42.591 1.00 57.16 196 THR C CA 1
ATOM 3169 C C . THR B 1 196 ? 43.999 -16.190 43.461 1.00 57.24 196 THR C C 1
ATOM 3170 O O . THR B 1 196 ? 43.184 -16.970 42.958 1.00 57.37 196 THR C O 1
ATOM 3174 N N . GLU B 1 197 ? 44.267 -16.180 44.764 1.00 57.16 197 GLU C N 1
ATOM 3175 C CA . GLU B 1 197 ? 43.591 -17.100 45.683 1.00 57.26 197 GLU C CA 1
ATOM 3176 C C . GLU B 1 197 ? 42.098 -16.796 45.782 1.00 56.85 197 GLU C C 1
ATOM 3177 O O . GLU B 1 197 ? 41.284 -17.715 45.837 1.00 56.76 197 GLU C O 1
ATOM 3183 N N . ARG B 1 198 ? 41.759 -15.508 45.800 1.00 56.39 198 ARG C N 1
ATOM 3184 C CA . ARG B 1 198 ? 40.370 -15.044 45.721 1.00 56.22 198 ARG C CA 1
ATOM 3185 C C . ARG B 1 198 ? 39.656 -15.533 44.458 1.00 56.15 198 ARG C C 1
ATOM 3186 O O . ARG B 1 198 ? 38.524 -16.011 44.514 1.00 55.90 198 ARG C O 1
ATOM 3194 N N . MET B 1 199 ? 40.329 -15.382 43.322 1.00 55.91 199 MET C N 1
ATOM 3195 C CA . MET B 1 199 ? 39.779 -15.757 42.021 1.00 55.74 199 MET C CA 1
ATOM 3196 C C . MET B 1 199 ? 39.479 -17.261 41.927 1.00 55.10 199 MET C C 1
ATOM 3197 O O . MET B 1 199 ? 38.523 -17.665 41.269 1.00 54.77 199 MET C O 1
ATOM 3202 N N . VAL B 1 200 ? 40.288 -18.081 42.596 1.00 54.71 200 VAL C N 1
ATOM 3203 C CA . VAL B 1 200 ? 40.032 -19.527 42.675 1.00 54.38 200 VAL C CA 1
ATOM 3204 C C . VAL B 1 200 ? 38.741 -19.823 43.460 1.00 54.06 200 VAL C C 1
ATOM 3205 O O . VAL B 1 200 ? 37.962 -20.688 43.064 1.00 53.77 200 VAL C O 1
ATOM 3209 N N . GLY B 1 201 ? 38.525 -19.100 44.558 1.00 53.77 201 GLY C N 1
ATOM 3210 C CA . GLY B 1 201 ? 37.306 -19.240 45.372 1.00 53.69 201 GLY C CA 1
ATOM 3211 C C . GLY B 1 201 ? 36.043 -18.783 44.659 1.00 53.66 201 GLY C C 1
ATOM 3212 O O . GLY B 1 201 ? 35.004 -19.436 44.736 1.00 53.45 201 GLY C O 1
ATOM 3213 N N . TYR B 1 202 ? 36.151 -17.650 43.971 1.00 53.90 202 TYR C N 1
ATOM 3214 C CA . TYR B 1 202 ? 35.081 -17.084 43.141 1.00 54.18 202 TYR C CA 1
ATOM 3215 C C . TYR B 1 202 ? 34.659 -18.048 42.016 1.00 54.62 202 TYR C C 1
ATOM 3216 O O . TYR B 1 202 ? 33.472 -18.340 41.843 1.00 54.14 202 TYR C O 1
ATOM 3225 N N . GLN B 1 203 ? 35.643 -18.543 41.270 1.00 55.16 203 GLN C N 1
ATOM 3226 C CA . GLN B 1 203 ? 35.405 -19.511 40.200 1.00 55.85 203 GLN C CA 1
ATOM 3227 C C . GLN B 1 203 ? 34.917 -20.852 40.750 1.00 56.30 203 GLN C C 1
ATOM 3228 O O . GLN B 1 203 ? 34.103 -21.518 40.120 1.00 56.34 203 GLN C O 1
ATOM 3234 N N . GLU B 1 204 ? 35.407 -21.233 41.930 1.00 57.04 204 GLU C N 1
ATOM 3235 C CA . GLU B 1 204 ? 34.959 -22.456 42.606 1.00 57.54 204 GLU C CA 1
ATOM 3236 C C . GLU B 1 204 ? 33.460 -22.413 42.894 1.00 57.76 204 GLU C C 1
ATOM 3237 O O . GLU B 1 204 ? 32.747 -23.401 42.687 1.00 58.04 204 GLU C O 1
ATOM 3243 N N . ALA B 1 205 ? 32.990 -21.267 43.377 1.00 58.04 205 ALA C N 1
ATOM 3244 C CA . ALA B 1 205 ? 31.578 -21.079 43.705 1.00 58.15 205 ALA C CA 1
ATOM 3245 C C . ALA B 1 205 ? 30.700 -21.062 42.451 1.00 58.29 205 ALA C C 1
ATOM 3246 O O . ALA B 1 205 ? 29.595 -21.608 42.459 1.00 58.13 205 ALA C O 1
ATOM 3248 N N . LEU B 1 206 ? 31.199 -20.442 41.380 1.00 58.57 206 LEU C N 1
ATOM 3249 C CA . LEU B 1 206 ? 30.474 -20.379 40.109 1.00 58.79 206 LEU C CA 1
ATOM 3250 C C . LEU B 1 206 ? 30.364 -21.757 39.456 1.00 58.73 206 LEU C C 1
ATOM 3251 O O . LEU B 1 206 ? 29.273 -22.155 39.039 1.00 58.71 206 LEU C O 1
ATOM 3256 N N . LEU B 1 207 ? 31.483 -22.479 39.378 1.00 58.69 207 LEU C N 1
ATOM 3257 C CA . LEU B 1 207 ? 31.498 -23.832 38.807 1.00 58.79 207 LEU C CA 1
ATOM 3258 C C . LEU B 1 207 ? 30.526 -24.744 39.549 1.00 58.84 207 LEU C C 1
ATOM 3259 O O . LEU B 1 207 ? 29.815 -25.537 38.928 1.00 58.84 207 LEU C O 1
ATOM 3264 N N . GLU B 1 208 ? 30.504 -24.619 40.875 1.00 58.96 208 GLU C N 1
ATOM 3265 C CA . GLU B 1 208 ? 29.569 -25.360 41.722 1.00 58.99 208 GLU C CA 1
ATOM 3266 C C . GLU B 1 208 ? 28.115 -25.052 41.357 1.00 58.99 208 GLU C C 1
ATOM 3267 O O . GLU B 1 208 ? 27.289 -25.960 41.265 1.00 59.01 208 GLU C O 1
ATOM 3273 N N . ALA B 1 209 ? 27.816 -23.771 41.145 1.00 58.96 209 ALA C N 1
ATOM 3274 C CA . ALA B 1 209 ? 26.453 -23.320 40.843 1.00 58.90 209 ALA C CA 1
ATOM 3275 C C . ALA B 1 209 ? 26.053 -23.514 39.376 1.00 58.87 209 ALA C C 1
ATOM 3276 O O . ALA B 1 209 ? 24.910 -23.233 39.006 1.00 58.78 209 ALA C O 1
ATOM 3278 N N . ASN B 1 210 ? 26.990 -23.992 38.555 1.00 58.76 210 ASN C N 1
ATOM 3279 C CA . ASN B 1 210 ? 26.792 -24.141 37.109 1.00 58.67 210 ASN C CA 1
ATOM 3280 C C . ASN B 1 210 ? 26.550 -22.803 36.406 1.00 58.59 210 ASN C C 1
ATOM 3281 O O . ASN B 1 210 ? 25.798 -22.730 35.428 1.00 58.62 210 ASN C O 1
ATOM 3286 N N . ILE B 1 211 ? 27.193 -21.755 36.924 1.00 58.34 211 ILE C N 1
ATOM 3287 C CA . ILE B 1 211 ? 27.264 -20.454 36.266 1.00 58.30 211 ILE C CA 1
ATOM 3288 C C . ILE B 1 211 ? 28.613 -20.357 35.564 1.00 58.33 211 ILE C C 1
ATOM 3289 O O . ILE B 1 211 ? 29.648 -20.606 36.181 1.00 58.41 211 ILE C O 1
ATOM 3294 N N . GLU B 1 212 ? 28.604 -19.994 34.283 1.00 58.30 212 GLU C N 1
ATOM 3295 C CA . GLU B 1 212 ? 29.838 -19.911 33.505 1.00 58.30 212 GLU C CA 1
ATOM 3296 C C . GLU B 1 212 ? 30.665 -18.697 33.916 1.00 57.98 212 GLU C C 1
ATOM 3297 O O . GLU B 1 212 ? 30.125 -17.611 34.127 1.00 58.03 212 GLU C O 1
ATOM 3303 N N . PHE B 1 213 ? 31.976 -18.899 34.026 1.00 57.66 213 PHE C N 1
ATOM 3304 C CA . PHE B 1 213 ? 32.908 -17.834 34.390 1.00 57.33 213 PHE C CA 1
ATOM 3305 C C . PHE B 1 213 ? 33.067 -16.801 33.274 1.00 57.20 213 PHE C C 1
ATOM 3306 O O . PHE B 1 213 ? 33.489 -17.136 32.165 1.00 56.94 213 PHE C O 1
ATOM 3314 N N . ASP B 1 214 ? 32.740 -15.548 33.582 1.00 57.03 214 ASP C N 1
ATOM 3315 C CA . ASP B 1 214 ? 32.905 -14.444 32.641 1.00 56.98 214 ASP C CA 1
ATOM 3316 C C . ASP B 1 214 ? 33.937 -13.441 33.168 1.00 56.73 214 ASP C C 1
ATOM 3317 O O . ASP B 1 214 ? 33.683 -12.721 34.136 1.00 56.48 214 ASP C O 1
ATOM 3322 N N . GLU B 1 215 ? 35.094 -13.406 32.509 1.00 56.48 215 GLU C N 1
ATOM 3323 C CA . GLU B 1 215 ? 36.176 -12.461 32.829 1.00 56.35 215 GLU C CA 1
ATOM 3324 C C . GLU B 1 215 ? 35.785 -10.982 32.738 1.00 55.92 215 GLU C C 1
ATOM 3325 O O . GLU B 1 215 ? 36.441 -10.138 33.348 1.00 55.81 215 GLU C O 1
ATOM 3331 N N . ASN B 1 216 ? 34.738 -10.665 31.975 1.00 55.51 216 ASN C N 1
ATOM 3332 C CA . ASN B 1 216 ? 34.204 -9.293 31.920 1.00 55.23 216 ASN C CA 1
ATOM 3333 C C . ASN B 1 216 ? 33.475 -8.834 33.187 1.00 54.82 216 ASN C C 1
ATOM 3334 O O . ASN B 1 216 ? 33.135 -7.658 33.307 1.00 54.95 216 ASN C O 1
ATOM 3339 N N . LEU B 1 217 ? 33.217 -9.749 34.119 1.00 54.22 217 LEU C N 1
ATOM 3340 C CA . LEU B 1 217 ? 32.675 -9.365 35.426 1.00 54.13 217 LEU C CA 1
ATOM 3341 C C . LEU B 1 217 ? 33.783 -9.150 36.462 1.00 53.81 217 LEU C C 1
ATOM 3342 O O . LEU B 1 217 ? 33.501 -8.808 37.608 1.00 53.61 217 LEU C O 1
ATOM 3347 N N . VAL B 1 218 ? 35.039 -9.350 36.057 1.00 53.89 218 VAL 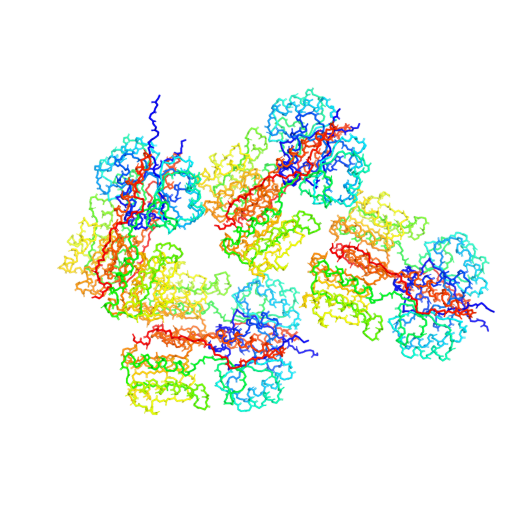C N 1
ATOM 3348 C CA . VAL B 1 218 ? 36.176 -9.158 36.954 1.00 53.88 218 VAL C CA 1
ATOM 3349 C C . VAL B 1 218 ? 36.875 -7.830 36.676 1.00 53.75 218 VAL C C 1
ATOM 3350 O O . VAL B 1 218 ? 37.205 -7.521 35.531 1.00 53.52 218 VAL C O 1
ATOM 3354 N N . PHE B 1 219 ? 37.106 -7.062 37.738 1.00 53.63 219 PHE C N 1
ATOM 3355 C CA . PHE B 1 219 ? 37.712 -5.737 37.638 1.00 53.57 219 PHE C CA 1
ATOM 3356 C C . PHE B 1 219 ? 38.927 -5.637 38.573 1.00 53.44 219 PHE C C 1
ATOM 3357 O O . PHE B 1 219 ? 38.778 -5.452 39.782 1.00 52.96 219 PHE C O 1
ATOM 3365 N N . GLU B 1 220 ? 40.125 -5.772 38.007 1.00 53.22 220 GLU C N 1
ATOM 3366 C CA . GLU B 1 220 ? 41.366 -5.712 38.789 1.00 53.46 220 GLU C CA 1
ATOM 3367 C C . GLU B 1 220 ? 42.005 -4.311 38.776 1.00 52.99 220 GLU C C 1
ATOM 3368 O O . GLU B 1 220 ? 41.747 -3.503 37.880 1.00 52.63 220 GLU C O 1
ATOM 3374 N N . GLY B 1 221 ? 42.848 -4.049 39.774 1.00 52.66 221 GLY C N 1
ATOM 3375 C CA . GLY B 1 221 ? 43.595 -2.793 39.880 1.00 52.44 221 GLY C CA 1
ATOM 3376 C C . GLY B 1 221 ? 42.849 -1.703 40.627 1.00 52.26 221 GLY C C 1
ATOM 3377 O O . GLY B 1 221 ? 43.135 -0.518 40.456 1.00 51.80 221 GLY C O 1
ATOM 3378 N N . ASN B 1 222 ? 41.908 -2.111 41.475 1.00 52.24 222 ASN C N 1
ATOM 3379 C CA . ASN B 1 222 ? 41.005 -1.184 42.154 1.00 52.50 222 ASN C CA 1
ATOM 3380 C C . ASN B 1 222 ? 41.320 -1.076 43.650 1.00 52.49 222 ASN C C 1
ATOM 3381 O O . ASN B 1 222 ? 41.125 -2.044 44.402 1.00 52.07 222 ASN C O 1
ATOM 3386 N N . TYR B 1 223 ? 41.803 0.105 44.055 1.00 52.51 223 TYR C N 1
ATOM 3387 C CA . TYR B 1 223 ? 42.238 0.376 45.430 1.00 52.76 223 TYR C CA 1
ATOM 3388 C C . TYR B 1 223 ? 41.523 1.541 46.129 1.00 52.42 223 TYR C C 1
ATOM 3389 O O . TYR B 1 223 ? 41.441 1.553 47.362 1.00 52.33 223 TYR C O 1
ATOM 3398 N N . SER B 1 224 ? 41.013 2.509 45.360 1.00 51.93 224 SER C N 1
ATOM 3399 C CA . SER B 1 224 ? 40.514 3.767 45.927 1.00 51.58 224 SER C CA 1
ATOM 3400 C C . SER B 1 224 ? 38.988 3.915 45.930 1.00 51.32 224 SER C C 1
ATOM 3401 O O . SER B 1 224 ? 38.264 3.196 45.233 1.00 51.05 224 SER C O 1
ATOM 3404 N N . TYR B 1 225 ? 38.538 4.868 46.747 1.00 51.20 225 TYR C N 1
ATOM 3405 C CA . TYR B 1 225 ? 37.140 5.311 46.840 1.00 51.05 225 TYR C CA 1
ATOM 3406 C C . TYR B 1 225 ? 36.605 5.818 45.500 1.00 51.07 225 TYR C C 1
ATOM 3407 O O . TYR B 1 225 ? 35.526 5.415 45.069 1.00 50.84 225 TYR C O 1
ATOM 3416 N N . GLU B 1 226 ? 37.371 6.687 44.841 1.00 51.21 226 GLU C N 1
ATOM 3417 C CA . GLU B 1 226 ? 36.973 7.227 43.541 1.00 51.34 226 GLU C CA 1
ATOM 3418 C C . GLU B 1 226 ? 36.920 6.153 42.446 1.00 51.01 226 GLU C C 1
ATOM 3419 O O . GLU B 1 226 ? 36.066 6.208 41.559 1.00 50.85 226 GLU C O 1
ATOM 3425 N N . GLN B 1 227 ? 37.821 5.179 42.519 1.00 50.73 227 GLN C N 1
ATOM 3426 C CA . GLN B 1 227 ? 37.804 4.039 41.591 1.00 50.75 227 GLN C CA 1
ATOM 3427 C C . GLN B 1 227 ? 36.552 3.174 41.756 1.00 50.77 227 GLN C C 1
ATOM 3428 O O . GLN B 1 227 ? 36.005 2.653 40.773 1.00 50.50 227 GLN C O 1
ATOM 3434 N N . GLY B 1 228 ? 36.118 3.007 43.004 1.00 50.95 228 GLY C N 1
ATOM 3435 C CA . GLY B 1 228 ? 34.863 2.318 43.298 1.00 51.07 228 GLY C CA 1
ATOM 3436 C C . GLY B 1 228 ? 33.670 3.041 42.701 1.00 51.17 228 GLY C C 1
ATOM 3437 O O . GLY B 1 228 ? 32.821 2.416 42.052 1.00 51.56 228 GLY C O 1
ATOM 3438 N N . LYS B 1 229 ? 33.610 4.356 42.914 1.00 51.21 229 LYS C N 1
ATOM 3439 C CA . LYS B 1 229 ? 32.571 5.197 42.310 1.00 51.51 229 LYS C CA 1
ATOM 3440 C C . LYS B 1 229 ? 32.547 4.997 40.803 1.00 51.54 229 LYS C C 1
ATOM 3441 O O . LYS B 1 229 ? 31.487 4.756 40.215 1.00 51.51 229 LYS C O 1
ATOM 3447 N N . ALA B 1 230 ? 33.731 5.059 40.192 1.00 51.51 230 ALA C N 1
ATOM 3448 C CA . ALA B 1 230 ? 33.863 4.981 38.734 1.00 51.71 230 ALA C CA 1
ATOM 3449 C C . ALA B 1 230 ? 33.302 3.691 38.125 1.00 51.82 230 ALA C C 1
ATOM 3450 O O . ALA B 1 230 ? 32.940 3.669 36.947 1.00 52.06 230 ALA C O 1
ATOM 3452 N N . LEU B 1 231 ? 33.227 2.628 38.920 1.00 51.78 231 LEU C N 1
ATOM 3453 C CA . LEU B 1 231 ? 32.870 1.315 38.397 1.00 52.08 231 LEU C CA 1
ATOM 3454 C C . LEU B 1 231 ? 31.365 1.079 38.239 1.00 52.46 231 LEU C C 1
ATOM 3455 O O . LEU B 1 231 ? 30.965 0.217 37.455 1.00 52.30 231 LEU C O 1
ATOM 3460 N N . ALA B 1 232 ? 30.540 1.822 38.975 1.00 52.82 232 ALA C N 1
ATOM 3461 C CA . ALA B 1 232 ? 29.094 1.529 39.039 1.00 53.24 232 ALA C CA 1
ATOM 3462 C C . ALA B 1 232 ? 28.464 1.438 37.653 1.00 53.67 232 ALA C C 1
ATOM 3463 O O . ALA B 1 232 ? 27.807 0.447 37.336 1.00 53.37 232 ALA C O 1
ATOM 3465 N N . GLU B 1 233 ? 28.693 2.465 36.833 1.00 54.27 233 GLU C N 1
ATOM 3466 C CA . GLU B 1 233 ? 28.165 2.511 35.461 1.00 55.07 233 GLU C CA 1
ATOM 3467 C C . GLU B 1 233 ? 28.544 1.233 34.735 1.00 55.25 233 GLU C C 1
ATOM 3468 O O . GLU B 1 233 ? 27.676 0.517 34.247 1.00 55.39 233 GLU C O 1
ATOM 3474 N N . ARG B 1 234 ? 29.847 0.949 34.711 1.00 55.59 234 ARG C N 1
ATOM 3475 C CA . ARG B 1 234 ? 30.409 -0.216 34.022 1.00 55.91 234 ARG C CA 1
ATOM 3476 C C . ARG B 1 234 ? 29.725 -1.531 34.411 1.00 55.92 234 ARG C C 1
ATOM 3477 O O . ARG B 1 234 ? 29.430 -2.357 33.547 1.00 55.90 234 ARG C O 1
ATOM 3485 N N . LEU B 1 235 ? 29.489 -1.717 35.711 1.00 56.01 235 LEU C N 1
ATOM 3486 C CA . LEU B 1 235 ? 28.854 -2.941 36.237 1.00 56.01 235 LEU C CA 1
ATOM 3487 C C . LEU B 1 235 ? 27.400 -3.089 35.803 1.00 56.01 235 LEU C C 1
ATOM 3488 O O . LEU B 1 235 ? 26.935 -4.200 35.544 1.00 55.95 235 LEU C O 1
ATOM 3493 N N . LEU B 1 236 ? 26.692 -1.965 35.732 1.00 56.10 236 LEU C N 1
ATOM 3494 C CA . LEU B 1 236 ? 25.301 -1.948 35.279 1.00 56.36 236 LEU C CA 1
ATOM 3495 C C . LEU B 1 236 ? 25.189 -2.161 33.758 1.00 56.52 236 LEU C C 1
ATOM 3496 O O . LEU B 1 236 ? 24.155 -2.626 33.272 1.00 56.38 236 LEU C O 1
ATOM 3501 N N . GLU B 1 237 ? 26.251 -1.832 33.020 1.00 56.85 237 GLU C N 1
ATOM 3502 C CA . GLU B 1 237 ? 26.308 -2.106 31.581 1.00 57.22 237 GLU C CA 1
ATOM 3503 C C . GLU B 1 237 ? 26.240 -3.607 31.332 1.00 57.33 237 GLU C C 1
ATOM 3504 O O . GLU B 1 237 ? 25.583 -4.055 30.393 1.00 57.60 237 GLU C O 1
ATOM 3510 N N . ARG B 1 238 ? 26.934 -4.377 32.169 1.00 57.35 238 ARG C N 1
ATOM 3511 C CA . ARG B 1 238 ? 27.074 -5.820 31.963 1.00 57.37 238 ARG C CA 1
ATOM 3512 C C . ARG B 1 238 ? 26.019 -6.641 32.705 1.00 56.99 238 ARG C C 1
ATOM 3513 O O . ARG B 1 238 ? 26.084 -7.871 32.719 1.00 56.96 238 ARG C O 1
ATOM 3521 N N . GLY B 1 239 ? 25.046 -5.961 33.309 1.00 56.62 239 GLY C N 1
ATOM 3522 C CA . GLY B 1 239 ? 23.933 -6.630 33.979 1.00 56.16 239 GLY C CA 1
ATOM 3523 C C . GLY B 1 239 ? 24.298 -7.292 35.300 1.00 55.94 239 GLY C C 1
ATOM 3524 O O . GLY B 1 239 ? 23.577 -8.178 35.767 1.00 55.68 239 GLY C O 1
ATOM 3525 N N . ALA B 1 240 ? 25.415 -6.878 35.904 1.00 55.44 240 ALA C N 1
ATOM 3526 C CA . ALA B 1 240 ? 25.765 -7.343 37.245 1.00 55.19 240 ALA C CA 1
ATOM 3527 C C . ALA B 1 240 ? 24.716 -6.874 38.253 1.00 54.87 240 ALA C C 1
ATOM 3528 O O . ALA B 1 240 ? 24.345 -5.693 38.275 1.00 54.68 240 ALA C O 1
ATOM 3530 N N . THR B 1 241 ? 24.228 -7.809 39.068 1.00 54.41 241 THR C N 1
ATOM 3531 C CA . THR B 1 241 ? 23.256 -7.509 40.118 1.00 54.19 241 THR C CA 1
ATOM 3532 C C . THR B 1 241 ? 23.885 -7.536 41.514 1.00 53.69 241 THR C C 1
ATOM 3533 O O . THR B 1 241 ? 23.192 -7.320 42.501 1.00 53.35 241 THR C O 1
ATOM 3537 N N . SER B 1 242 ? 25.185 -7.814 41.589 1.00 53.32 242 SER C N 1
ATOM 3538 C CA . SER B 1 242 ? 25.921 -7.794 42.854 1.00 53.20 242 SER C CA 1
ATOM 3539 C C . SER B 1 242 ? 27.432 -7.717 42.631 1.00 52.85 242 SER C C 1
ATOM 3540 O O . SER B 1 242 ? 27.920 -7.897 41.504 1.00 52.65 242 SER C O 1
ATOM 3543 N N . ALA B 1 243 ? 28.162 -7.436 43.712 1.00 52.30 243 ALA C N 1
ATOM 3544 C CA . ALA B 1 243 ? 29.623 -7.350 43.670 1.00 51.93 243 ALA C CA 1
ATOM 3545 C C . ALA B 1 243 ? 30.278 -7.818 44.972 1.00 51.45 243 ALA C C 1
ATOM 3546 O O . ALA B 1 243 ? 29.809 -7.509 46.080 1.00 51.28 243 ALA C O 1
ATOM 3548 N N . VAL B 1 244 ? 31.340 -8.600 44.825 1.00 51.00 244 VAL C N 1
ATOM 3549 C CA . VAL B 1 244 ? 32.284 -8.839 45.912 1.00 51.23 244 VAL C CA 1
ATOM 3550 C C . VAL B 1 244 ? 33.478 -7.913 45.678 1.00 51.21 244 VAL C C 1
ATOM 3551 O O . VAL B 1 244 ? 34.063 -7.905 44.594 1.00 50.13 244 VAL C O 1
ATOM 3555 N N . VAL B 1 245 ? 33.815 -7.135 46.705 1.00 51.49 245 VAL C N 1
ATOM 3556 C CA . VAL B 1 245 ? 34.828 -6.082 46.606 1.00 51.74 245 VAL C CA 1
ATOM 3557 C C . VAL B 1 245 ? 35.897 -6.300 47.683 1.00 51.74 245 VAL C C 1
ATOM 3558 O O . VAL B 1 245 ? 35.578 -6.399 48.867 1.00 52.01 245 VAL C O 1
ATOM 3562 N N . SER B 1 246 ? 37.162 -6.366 47.276 1.00 51.69 246 SER C N 1
ATOM 3563 C CA . SER B 1 246 ? 38.227 -6.744 48.206 1.00 52.13 246 SER C CA 1
ATOM 3564 C C . SER B 1 246 ? 38.639 -5.622 49.169 1.00 52.07 246 SER C C 1
ATOM 3565 O O . SER B 1 246 ? 38.975 -5.899 50.317 1.00 52.60 246 SER C O 1
ATOM 3568 N N . HIS B 1 247 ? 38.617 -4.371 48.708 1.00 52.17 247 HIS C N 1
ATOM 3569 C CA . HIS B 1 247 ? 39.002 -3.216 49.538 1.00 52.30 247 HIS C CA 1
ATOM 3570 C C . HIS B 1 247 ? 37.789 -2.425 50.039 1.00 51.86 247 HIS C C 1
ATOM 3571 O O . HIS B 1 247 ? 36.943 -2.005 49.249 1.00 51.53 247 HIS C O 1
ATOM 3578 N N . ASP B 1 248 ? 37.728 -2.213 51.355 1.00 51.45 248 ASP C N 1
ATOM 3579 C CA . ASP B 1 248 ? 36.631 -1.469 51.984 1.00 50.95 248 ASP C CA 1
ATOM 3580 C C . ASP B 1 248 ? 36.408 -0.090 51.346 1.00 50.10 248 ASP C C 1
ATOM 3581 O O . ASP B 1 248 ? 35.274 0.287 51.035 1.00 49.85 248 ASP C O 1
ATOM 3586 N N . THR B 1 249 ? 37.491 0.655 51.153 1.00 49.21 249 THR C N 1
ATOM 3587 C CA . THR B 1 249 ? 37.420 1.985 50.538 1.00 48.79 249 THR C CA 1
ATOM 3588 C C . THR B 1 249 ? 36.691 1.946 49.182 1.00 48.28 249 THR C C 1
ATOM 3589 O O . THR B 1 249 ? 35.875 2.826 48.889 1.00 47.85 249 THR C O 1
ATOM 3593 N N . VAL B 1 250 ? 36.984 0.916 48.379 1.00 47.56 250 VAL C N 1
ATOM 3594 C CA . VAL B 1 250 ? 36.387 0.749 47.049 1.00 47.09 250 VAL C CA 1
ATOM 3595 C C . VAL B 1 250 ? 34.892 0.404 47.129 1.00 47.23 250 VAL C C 1
ATOM 3596 O O . VAL B 1 250 ? 34.095 0.913 46.336 1.00 46.61 250 VAL C O 1
ATOM 3600 N N . ALA B 1 251 ? 34.523 -0.447 48.093 1.00 47.05 251 ALA C N 1
ATOM 3601 C CA . ALA B 1 251 ? 33.137 -0.877 48.278 1.00 47.34 251 ALA C CA 1
ATOM 3602 C C . ALA B 1 251 ? 32.247 0.288 48.716 1.00 47.42 251 ALA C C 1
ATOM 3603 O O . ALA B 1 251 ? 31.094 0.398 48.283 1.00 47.78 251 ALA C O 1
ATOM 3605 N N . VAL B 1 252 ? 32.793 1.153 49.568 1.00 47.55 252 VAL C N 1
ATOM 3606 C CA . VAL B 1 252 ? 32.101 2.371 49.991 1.00 47.74 252 VAL C CA 1
ATOM 3607 C C . VAL B 1 252 ? 31.810 3.293 48.800 1.00 47.84 252 VAL C C 1
ATOM 3608 O O . VAL B 1 252 ? 30.700 3.824 48.670 1.00 47.51 252 VAL C O 1
ATOM 3612 N N . GLY B 1 253 ? 32.816 3.485 47.947 1.00 47.96 253 GLY C N 1
ATOM 3613 C CA . GLY B 1 253 ? 32.678 4.301 46.750 1.00 48.12 253 GLY C CA 1
ATOM 3614 C C . GLY B 1 253 ? 31.638 3.756 45.790 1.00 48.50 253 GLY C C 1
ATOM 3615 O O . GLY B 1 253 ? 30.824 4.516 45.264 1.00 48.26 253 GLY C O 1
ATOM 3616 N N . LEU B 1 254 ? 31.658 2.438 45.573 1.00 49.02 254 LEU C N 1
ATOM 3617 C CA . LEU B 1 254 ? 30.688 1.769 44.681 1.00 49.25 254 LEU C CA 1
ATOM 3618 C C . LEU B 1 254 ? 29.249 1.890 45.208 1.00 49.36 254 LEU C C 1
ATOM 3619 O O . LEU B 1 254 ? 28.306 2.033 44.427 1.00 48.98 254 LEU C O 1
ATOM 3624 N N . LEU B 1 255 ? 29.095 1.812 46.529 1.00 49.29 255 LEU C N 1
ATOM 3625 C CA . LEU B 1 255 ? 27.797 1.982 47.172 1.00 49.87 255 LEU C CA 1
ATOM 3626 C C . LEU B 1 255 ? 27.272 3.407 46.967 1.00 50.01 255 LEU C C 1
ATOM 3627 O O . LEU B 1 255 ? 26.137 3.597 46.509 1.00 50.08 255 LEU C O 1
ATOM 3632 N N . SER B 1 256 ? 28.101 4.398 47.292 0.50 50.34 256 SER C N 1
ATOM 3633 C CA . SER B 1 256 ? 27.736 5.805 47.135 0.50 50.71 256 SER C CA 1
ATOM 3634 C C . SER B 1 256 ? 27.227 6.121 45.731 0.50 51.15 256 SER C C 1
ATOM 3635 O O . SER B 1 256 ? 26.237 6.830 45.571 0.50 50.91 256 SER C O 1
ATOM 3640 N N . ALA B 1 257 ? 27.907 5.584 44.721 1.00 52.05 257 ALA C N 1
ATOM 3641 C CA . ALA B 1 257 ? 27.547 5.823 43.318 1.00 52.84 257 ALA C CA 1
ATOM 3642 C C . ALA B 1 257 ? 26.249 5.104 42.936 1.00 53.48 257 ALA C C 1
ATOM 3643 O O . ALA B 1 257 ? 25.430 5.632 42.180 1.00 53.50 257 ALA C O 1
ATOM 3645 N N . MET B 1 258 ? 26.073 3.899 43.469 1.00 54.29 258 MET C N 1
ATOM 3646 C CA . MET B 1 258 ? 24.874 3.107 43.219 1.00 55.13 258 MET C CA 1
ATOM 3647 C C . MET B 1 258 ? 23.652 3.805 43.848 1.00 55.20 258 MET C C 1
ATOM 3648 O O . MET B 1 258 ? 22.575 3.860 43.248 1.00 55.03 258 MET C O 1
ATOM 3653 N N . MET B 1 259 ? 23.837 4.356 45.047 1.00 55.27 259 MET C N 1
ATOM 3654 C CA . MET B 1 259 ? 22.778 5.097 45.731 1.00 55.39 259 MET C CA 1
ATOM 3655 C C . MET B 1 259 ? 22.415 6.367 44.955 1.00 55.18 259 MET C C 1
ATOM 3656 O O . MET B 1 259 ? 21.234 6.639 44.728 1.00 55.28 259 MET C O 1
ATOM 3661 N N . ASP B 1 260 ? 23.431 7.120 44.532 1.00 55.03 260 ASP C N 1
ATOM 3662 C CA . ASP B 1 260 ? 23.237 8.360 43.775 1.00 55.04 260 ASP C CA 1
ATOM 3663 C C . ASP B 1 260 ? 22.518 8.154 42.441 1.00 55.06 260 ASP C C 1
ATOM 3664 O O . ASP B 1 260 ? 21.826 9.053 41.967 1.00 54.87 260 ASP C O 1
ATOM 3669 N N . LYS B 1 261 ? 22.685 6.977 41.843 1.00 55.18 261 LYS C N 1
ATOM 3670 C CA . LYS B 1 261 ? 21.950 6.609 40.625 1.00 55.26 261 LYS C CA 1
ATOM 3671 C C . LYS B 1 261 ? 20.501 6.174 40.889 1.00 54.99 261 LYS C C 1
ATOM 3672 O O . LYS B 1 261 ? 19.731 5.982 39.946 1.00 54.66 261 LYS C O 1
ATOM 3678 N N . GLY B 1 262 ? 20.140 6.011 42.160 1.00 54.86 262 GLY C N 1
ATOM 3679 C CA . GLY B 1 262 ? 18.795 5.598 42.539 1.00 54.84 262 GLY C CA 1
ATOM 3680 C C . GLY B 1 262 ? 18.614 4.093 42.496 1.00 54.95 262 GLY C C 1
ATOM 3681 O O . GLY B 1 262 ? 17.482 3.596 42.526 1.00 54.49 262 GLY C O 1
ATOM 3682 N N . VAL B 1 263 ? 19.728 3.364 42.433 1.00 54.87 263 VAL C N 1
ATOM 3683 C CA . VAL B 1 263 ? 19.698 1.904 42.442 1.00 55.01 263 VAL C CA 1
ATOM 3684 C C . VAL B 1 263 ? 19.373 1.415 43.858 1.00 55.15 263 VAL C C 1
ATOM 3685 O O . VAL B 1 263 ? 19.986 1.860 44.832 1.00 54.91 263 VAL C O 1
ATOM 3689 N N . LYS B 1 264 ? 18.407 0.502 43.956 1.00 55.20 264 LYS C N 1
ATOM 3690 C CA . LYS B 1 264 ? 17.950 -0.018 45.242 1.00 55.18 264 LYS C CA 1
ATOM 3691 C C . LYS B 1 264 ? 18.892 -1.096 45.788 1.00 55.13 264 LYS C C 1
ATOM 3692 O O . LYS B 1 264 ? 19.119 -2.119 45.138 1.00 54.90 264 LYS C O 1
ATOM 3698 N N . VAL B 1 265 ? 19.428 -0.853 46.986 1.00 55.10 265 VAL C N 1
ATOM 3699 C CA . VAL B 1 265 ? 20.292 -1.813 47.686 1.00 55.34 265 VAL C CA 1
ATOM 3700 C C . VAL B 1 265 ? 19.597 -2.213 48.988 1.00 55.13 265 VAL C C 1
ATOM 3701 O O . VAL B 1 265 ? 19.194 -1.338 49.747 1.00 54.89 265 VAL C O 1
ATOM 3705 N N . PRO B 1 266 ? 19.461 -3.528 49.262 1.00 55.11 266 PRO C N 1
ATOM 3706 C CA . PRO B 1 266 ? 19.944 -4.700 48.525 1.00 55.02 266 PRO C CA 1
ATOM 3707 C C . PRO B 1 266 ? 18.968 -5.248 47.467 1.00 55.01 266 PRO C C 1
ATOM 3708 O O . PRO B 1 266 ? 19.260 -6.278 46.853 1.00 55.06 266 PRO C O 1
ATOM 3712 N N . GLU B 1 267 ? 17.842 -4.565 47.248 1.00 54.86 267 GLU C N 1
ATOM 3713 C CA . GLU B 1 267 ? 16.773 -5.066 46.379 1.00 54.87 267 GLU C CA 1
ATOM 3714 C C . GLU B 1 267 ? 17.277 -5.411 44.983 1.00 54.78 267 GLU C C 1
ATOM 3715 O O . GLU B 1 267 ? 17.108 -6.542 44.527 1.00 55.00 267 GLU C O 1
ATOM 3721 N N . ASP B 1 268 ? 17.879 -4.423 44.320 1.00 54.49 268 ASP C N 1
ATOM 3722 C CA . ASP B 1 268 ? 18.329 -4.541 42.924 1.00 54.26 268 ASP C CA 1
ATOM 3723 C C . ASP B 1 268 ? 19.843 -4.774 42.779 1.00 54.08 268 ASP C C 1
ATOM 3724 O O . ASP B 1 268 ? 20.300 -5.304 41.757 1.00 54.19 268 ASP C O 1
ATOM 3729 N N . PHE B 1 269 ? 20.621 -4.375 43.781 1.00 53.83 269 PHE C N 1
ATOM 3730 C CA . PHE B 1 269 ? 22.066 -4.610 43.762 1.00 53.38 269 PHE C CA 1
ATOM 3731 C C . PHE B 1 269 ? 22.586 -4.908 45.171 1.00 53.00 269 PHE C C 1
ATOM 3732 O O . PHE B 1 269 ? 22.246 -4.195 46.113 1.00 52.66 269 PHE C O 1
ATOM 3740 N N . GLU B 1 270 ? 23.399 -5.962 45.303 1.00 52.78 270 GLU C N 1
ATOM 3741 C CA . GLU B 1 270 ? 24.031 -6.333 46.586 1.00 52.77 270 GLU C CA 1
ATOM 3742 C C . GLU B 1 270 ? 25.555 -6.143 46.553 1.00 52.45 270 GLU C C 1
ATOM 3743 O O . GLU B 1 270 ? 26.187 -6.383 45.532 1.00 51.74 270 GLU C O 1
ATOM 3749 N N . ILE B 1 271 ? 26.126 -5.723 47.684 1.00 52.09 271 ILE C N 1
ATOM 3750 C CA . ILE B 1 271 ? 27.580 -5.553 47.829 1.00 52.02 271 ILE C CA 1
ATOM 3751 C C . ILE B 1 271 ? 28.092 -6.214 49.109 1.00 51.84 271 ILE C C 1
ATOM 3752 O O . ILE B 1 271 ? 27.511 -6.049 50.202 1.00 51.59 271 ILE C O 1
ATOM 3757 N N . ILE B 1 272 ? 29.179 -6.966 48.948 1.00 51.83 272 ILE C N 1
ATOM 3758 C CA . ILE B 1 272 ? 29.944 -7.540 50.054 1.00 51.90 272 ILE C CA 1
ATOM 3759 C C . ILE B 1 272 ? 31.369 -6.980 49.989 1.00 52.01 272 ILE C C 1
ATOM 3760 O O . ILE B 1 272 ? 32.022 -7.069 48.946 1.00 51.81 272 ILE C O 1
ATOM 3765 N N . SER B 1 273 ? 31.829 -6.392 51.092 1.00 52.40 273 SER C N 1
ATOM 3766 C CA . SER B 1 273 ? 33.197 -5.860 51.196 1.00 53.15 273 SER C CA 1
ATOM 3767 C C . SER B 1 273 ? 34.176 -6.919 51.736 1.00 53.64 273 SER C C 1
ATOM 3768 O O . SER B 1 273 ? 33.752 -7.931 52.297 1.00 54.38 273 SER C O 1
ATOM 3771 N N . GLY B 1 274 ? 35.479 -6.668 51.604 1.00 54.39 274 GLY C N 1
ATOM 3772 C CA . GLY B 1 274 ? 36.506 -7.679 51.903 1.00 54.76 274 GLY C CA 1
ATOM 3773 C C . GLY B 1 274 ? 37.254 -7.704 53.235 1.00 55.19 274 GLY C C 1
ATOM 3774 O O . GLY B 1 274 ? 38.009 -8.645 53.476 1.00 55.24 274 GLY C O 1
ATOM 3775 N N . ALA B 1 275 ? 37.075 -6.718 54.112 1.00 55.88 275 ALA C N 1
ATOM 3776 C CA . ALA B 1 275 ? 37.847 -6.701 55.369 1.00 56.48 275 ALA C CA 1
ATOM 3777 C C . ALA B 1 275 ? 37.068 -6.332 56.640 1.00 57.36 275 ALA C C 1
ATOM 3778 O O . ALA B 1 275 ? 37.352 -6.866 57.725 1.00 57.40 275 ALA C O 1
ATOM 3780 N N . ASN B 1 276 ? 36.103 -5.427 56.507 1.00 57.82 276 ASN C N 1
ATOM 3781 C CA . ASN B 1 276 ? 35.442 -4.818 57.651 1.00 58.43 276 ASN C CA 1
ATOM 3782 C C . ASN B 1 276 ? 36.428 -3.862 58.317 1.00 59.07 276 ASN C C 1
ATOM 3783 O O . ASN B 1 276 ? 37.453 -4.268 58.871 1.00 59.52 276 ASN C O 1
ATOM 3788 N N . SER B 1 277 ? 36.124 -2.579 58.199 1.00 59.65 277 SER C N 1
ATOM 3789 C CA . SER B 1 277 ? 36.894 -1.512 58.817 1.00 59.83 277 SER C CA 1
ATOM 3790 C C . SER B 1 277 ? 35.838 -0.511 59.234 1.00 60.20 277 SER C C 1
ATOM 3791 O O . SER B 1 277 ? 34.701 -0.587 58.743 1.00 60.25 277 SER C O 1
ATOM 3794 N N . PRO B 1 278 ? 36.182 0.421 60.143 1.00 60.58 278 PRO C N 1
ATOM 3795 C CA . PRO B 1 278 ? 35.164 1.335 60.668 1.00 60.80 278 PRO C CA 1
ATOM 3796 C C . PRO B 1 278 ? 34.252 1.964 59.591 1.00 61.22 278 PRO C C 1
ATOM 3797 O O . PRO B 1 278 ? 33.058 2.159 59.848 1.00 61.37 278 PRO C O 1
ATOM 3801 N N . ILE B 1 279 ? 34.804 2.252 58.410 1.00 61.42 279 ILE C N 1
ATOM 3802 C CA . ILE B 1 279 ? 34.047 2.906 57.323 1.00 61.90 279 ILE C CA 1
ATOM 3803 C C . ILE B 1 279 ? 32.900 2.048 56.728 1.00 62.06 279 ILE C C 1
ATOM 3804 O O . ILE B 1 279 ? 31.884 2.589 56.279 1.00 61.98 279 ILE C O 1
ATOM 3809 N N . THR B 1 280 ? 33.061 0.725 56.740 1.00 62.28 280 THR C N 1
ATOM 3810 C CA . THR B 1 280 ? 32.029 -0.194 56.222 1.00 62.53 280 THR C CA 1
ATOM 3811 C C . THR B 1 280 ? 30.820 -0.301 57.163 1.00 62.57 280 THR C C 1
ATOM 3812 O O . THR B 1 280 ? 29.709 -0.640 56.736 1.00 62.49 280 THR C O 1
ATOM 3816 N N . GLN B 1 281 ? 31.045 -0.015 58.443 1.00 62.25 281 GLN C N 1
ATOM 3817 C CA . GLN B 1 281 ? 29.989 -0.109 59.438 1.00 62.26 281 GLN C CA 1
ATOM 3818 C C . GLN B 1 281 ? 29.058 1.095 59.378 1.00 61.67 281 GLN C C 1
ATOM 3819 O O . GLN B 1 281 ? 27.941 1.021 59.876 1.00 61.64 281 GLN C O 1
ATOM 3825 N N . TYR B 1 282 ? 29.505 2.187 58.748 1.00 61.19 282 TYR C N 1
ATOM 3826 C CA . TYR B 1 282 ? 28.838 3.486 58.895 1.00 60.63 282 TYR C CA 1
ATOM 3827 C C . TYR B 1 282 ? 28.373 4.171 57.592 1.00 59.96 282 TYR C C 1
ATOM 3828 O O . TYR B 1 282 ? 28.166 5.385 57.573 1.00 60.24 282 TYR C O 1
ATOM 3837 N N . THR B 1 283 ? 28.182 3.402 56.522 1.00 58.98 283 THR C N 1
ATOM 3838 C CA . THR B 1 283 ? 27.460 3.891 55.341 1.00 58.32 283 THR C CA 1
ATOM 3839 C C . THR B 1 283 ? 25.978 3.541 55.465 1.00 57.53 283 THR C C 1
ATOM 3840 O O . THR B 1 283 ? 25.591 2.763 56.336 1.00 57.21 283 THR C O 1
ATOM 3844 N N . TYR B 1 284 ? 25.157 4.112 54.588 1.00 56.64 284 TYR C N 1
ATOM 3845 C CA . TYR B 1 284 ? 23.734 3.775 54.538 1.00 56.28 284 TYR C CA 1
ATOM 3846 C C . TYR B 1 284 ? 23.299 3.491 53.096 1.00 55.72 284 TYR C C 1
ATOM 3847 O O . TYR B 1 284 ? 23.218 4.413 52.289 1.00 55.87 284 TYR C O 1
ATOM 3856 N N . PRO B 1 285 ? 22.987 2.217 52.774 1.00 54.81 285 PRO C N 1
ATOM 3857 C CA . PRO B 1 285 ? 22.897 1.068 53.682 1.00 54.07 285 PRO C CA 1
ATOM 3858 C C . PRO B 1 285 ? 24.249 0.610 54.235 1.00 53.24 285 PRO C C 1
ATOM 3859 O O . PRO B 1 285 ? 25.267 0.690 53.535 1.00 52.77 285 PRO C O 1
ATOM 3863 N N . THR B 1 286 ? 24.243 0.135 55.484 1.00 52.17 286 THR C N 1
ATOM 3864 C CA . THR B 1 286 ? 25.444 -0.431 56.111 1.00 51.57 286 THR C CA 1
ATOM 3865 C C . THR B 1 286 ? 25.955 -1.613 55.281 1.00 51.03 286 THR C C 1
ATOM 3866 O O . THR B 1 286 ? 25.165 -2.341 54.681 1.00 50.95 286 THR C O 1
ATOM 3870 N N . LEU B 1 287 ? 27.274 -1.786 55.244 1.00 50.66 287 LEU C N 1
ATOM 3871 C CA . LEU B 1 287 ? 27.920 -2.728 54.308 1.00 50.47 287 LEU C CA 1
ATOM 3872 C C . LEU B 1 287 ? 28.191 -4.124 54.886 1.00 49.93 287 LEU C C 1
ATOM 3873 O O . LEU B 1 287 ? 28.994 -4.272 55.811 1.00 48.93 287 LEU C O 1
ATOM 3878 N N . THR B 1 288 ? 27.562 -5.143 54.300 1.00 49.75 288 THR C N 1
ATOM 3879 C CA . THR B 1 288 ? 27.957 -6.533 54.544 1.00 49.68 288 THR C CA 1
ATOM 3880 C C . THR B 1 288 ? 29.445 -6.692 54.201 1.00 50.12 288 THR C C 1
ATOM 3881 O O . THR B 1 288 ? 29.919 -6.198 53.165 1.00 49.34 288 THR C O 1
ATOM 3885 N N . SER B 1 289 ? 30.188 -7.358 55.083 1.00 50.25 289 SER C N 1
ATOM 3886 C CA . SER B 1 289 ? 31.632 -7.442 54.921 1.00 50.58 289 SER C CA 1
ATOM 3887 C C . SER B 1 289 ? 32.210 -8.749 55.445 1.00 50.41 289 SER C C 1
ATOM 3888 O O . SER B 1 289 ? 31.702 -9.339 56.418 1.00 50.63 289 SER C O 1
ATOM 3891 N N . VAL B 1 290 ? 33.274 -9.198 54.790 1.00 50.22 290 VAL C N 1
ATOM 3892 C CA . VAL B 1 290 ? 34.147 -10.218 55.352 1.00 50.31 290 VAL C CA 1
ATOM 3893 C C . VAL B 1 290 ? 34.910 -9.600 56.514 1.00 50.06 290 VAL C C 1
ATOM 3894 O O . VAL B 1 290 ? 35.462 -8.508 56.374 1.00 50.35 290 VAL C O 1
ATOM 3898 N N . ASN B 1 291 ? 34.953 -10.295 57.646 1.00 50.00 291 ASN C N 1
ATOM 3899 C CA . ASN B 1 291 ? 35.677 -9.811 58.815 1.00 49.70 291 ASN C CA 1
ATOM 3900 C C . ASN B 1 291 ? 37.049 -10.477 58.963 1.00 49.40 291 ASN C C 1
ATOM 3901 O O . ASN B 1 291 ? 37.155 -11.635 59.363 1.00 49.70 291 ASN C O 1
ATOM 3906 N N . GLN B 1 292 ? 38.097 -9.730 58.632 1.00 48.88 292 GLN C N 1
ATOM 3907 C CA . GLN B 1 292 ? 39.453 -10.117 58.975 1.00 48.40 292 GLN C CA 1
ATOM 3908 C C . GLN B 1 292 ? 39.754 -9.618 60.386 1.00 48.27 292 GLN C C 1
ATOM 3909 O O . GLN B 1 292 ? 39.440 -8.469 60.714 1.00 47.40 292 GLN C O 1
ATOM 3915 N N . PRO B 1 293 ? 40.348 -10.482 61.231 1.00 48.57 293 PRO C N 1
ATOM 3916 C CA . PRO B 1 293 ? 40.673 -10.076 62.598 1.00 48.83 293 PRO C CA 1
ATOM 3917 C C . PRO B 1 293 ? 41.989 -9.304 62.628 1.00 48.99 293 PRO C C 1
ATOM 3918 O O . PRO B 1 293 ? 43.042 -9.875 62.923 1.00 49.34 293 PRO C O 1
ATOM 3922 N N . LEU B 1 294 ? 41.914 -8.010 62.316 1.00 49.22 294 LEU C N 1
ATOM 3923 C CA . LEU B 1 294 ? 43.112 -7.190 62.063 1.00 49.04 294 LEU C CA 1
ATOM 3924 C C . LEU B 1 294 ? 44.032 -7.105 63.280 1.00 49.19 294 LEU C C 1
ATOM 3925 O O . LEU B 1 294 ? 45.256 -7.262 63.160 1.00 49.31 294 LEU C O 1
ATOM 3930 N N . TYR B 1 295 ? 43.456 -6.886 64.458 1.00 49.24 295 TYR C N 1
ATOM 3931 C CA . TYR B 1 295 ? 44.260 -6.870 65.681 1.00 49.49 295 TYR C CA 1
ATOM 3932 C C . TYR B 1 295 ? 45.017 -8.188 65.850 1.00 49.39 295 TYR C C 1
ATOM 3933 O O . TYR B 1 295 ? 46.214 -8.184 66.125 1.00 49.46 295 TYR C O 1
ATOM 3942 N N . ASP B 1 296 ? 44.313 -9.306 65.670 1.00 49.14 296 ASP C N 1
ATOM 3943 C CA . ASP B 1 296 ? 44.907 -10.637 65.838 1.00 49.32 296 ASP C CA 1
ATOM 3944 C C . ASP B 1 296 ? 45.941 -10.992 64.763 1.00 48.63 296 ASP C C 1
ATOM 3945 O O . ASP B 1 296 ? 46.922 -11.657 65.065 1.00 48.61 296 ASP C O 1
ATOM 3950 N N . LEU B 1 297 ? 45.721 -10.564 63.519 1.00 48.31 297 LEU C N 1
ATOM 3951 C CA . LEU B 1 297 ? 46.751 -10.693 62.483 1.00 47.96 297 LEU C CA 1
ATOM 3952 C C . LEU B 1 297 ? 48.083 -10.071 62.958 1.00 47.87 297 LEU C C 1
ATOM 3953 O O . LEU B 1 297 ? 49.146 -10.640 62.745 1.00 48.04 297 LEU C O 1
ATOM 3958 N N . GLY B 1 298 ? 48.014 -8.898 63.583 1.00 47.82 298 GLY C N 1
ATOM 3959 C CA . GLY B 1 298 ? 49.211 -8.215 64.071 1.00 48.07 298 GLY C CA 1
ATOM 3960 C C . GLY B 1 298 ? 49.854 -8.907 65.263 1.00 48.26 298 GLY C C 1
ATOM 3961 O O . GLY B 1 298 ? 51.067 -9.132 65.277 1.00 48.20 298 GLY C O 1
ATOM 3962 N N . ALA B 1 299 ? 49.034 -9.252 66.258 1.00 48.37 299 ALA C N 1
ATOM 3963 C CA . ALA B 1 299 ? 49.498 -9.950 67.471 1.00 48.42 299 ALA C CA 1
ATOM 3964 C C . ALA B 1 299 ? 50.158 -11.299 67.164 1.00 48.69 299 ALA C C 1
ATOM 3965 O O . ALA B 1 299 ? 51.216 -11.619 67.703 1.00 48.55 299 ALA C O 1
ATOM 3967 N N . VAL B 1 300 ? 49.515 -12.086 66.301 1.00 48.83 300 VAL C N 1
ATOM 3968 C CA . VAL B 1 300 ? 50.001 -13.414 65.942 1.00 48.83 300 VAL C CA 1
ATOM 3969 C C . VAL B 1 300 ? 51.340 -13.319 65.192 1.00 48.84 300 VAL C C 1
ATOM 3970 O O . VAL B 1 300 ? 52.234 -14.140 65.397 1.00 49.01 300 VAL C O 1
ATOM 3974 N N . ALA B 1 301 ? 51.471 -12.300 64.348 1.00 49.04 301 ALA C N 1
ATOM 3975 C CA . ALA B 1 301 ? 52.689 -12.061 63.585 1.00 48.95 301 ALA C CA 1
ATOM 3976 C C . ALA B 1 301 ? 53.859 -11.660 64.489 1.00 49.12 301 ALA C C 1
ATOM 3977 O O . ALA B 1 301 ? 54.990 -12.082 64.264 1.00 49.04 301 ALA C O 1
ATOM 3979 N N . MET B 1 302 ? 53.583 -10.844 65.504 1.00 49.17 302 MET C N 1
ATOM 3980 C CA . MET B 1 302 ? 54.627 -10.381 66.427 1.00 49.17 302 MET C CA 1
ATOM 3981 C C . MET B 1 302 ? 55.057 -11.509 67.373 1.00 49.48 302 MET C C 1
ATOM 3982 O O . MET B 1 302 ? 56.225 -11.598 67.745 1.00 49.51 302 MET C O 1
ATOM 3987 N N . ARG B 1 303 ? 54.115 -12.364 67.761 1.00 49.61 303 ARG C N 1
ATOM 3988 C CA . ARG B 1 303 ? 54.441 -13.538 68.579 1.00 50.12 303 ARG C CA 1
ATOM 3989 C C . ARG B 1 303 ? 55.393 -14.493 67.837 1.00 50.24 303 ARG C C 1
ATOM 3990 O O . ARG B 1 303 ? 56.318 -15.051 68.433 1.00 50.10 303 ARG C O 1
ATOM 3998 N N . LEU B 1 304 ? 55.161 -14.651 66.534 1.00 50.37 304 LEU C N 1
ATOM 3999 C CA . LEU B 1 304 ? 56.006 -15.461 65.661 1.00 50.55 304 LEU C CA 1
ATOM 4000 C C . LEU B 1 304 ? 57.393 -14.834 65.480 1.00 50.49 304 LEU C C 1
ATOM 4001 O O . LEU B 1 304 ? 58.409 -15.535 65.534 1.00 50.59 304 LEU C O 1
ATOM 4006 N N . LEU B 1 305 ? 57.426 -13.521 65.266 1.00 50.38 305 LEU C N 1
ATOM 4007 C CA . LEU B 1 305 ? 58.680 -12.789 65.130 1.00 50.55 305 LEU C CA 1
ATOM 4008 C C . LEU B 1 305 ? 59.506 -12.868 66.418 1.00 50.65 305 LEU C C 1
ATOM 4009 O O . LEU B 1 305 ? 60.733 -13.034 66.374 1.00 50.22 305 LEU C O 1
ATOM 4014 N N . THR B 1 306 ? 58.824 -12.754 67.557 1.00 50.67 306 THR C N 1
ATOM 4015 C CA . THR B 1 306 ? 59.452 -12.936 68.869 1.00 50.77 306 THR C CA 1
ATOM 4016 C C . THR B 1 306 ? 60.200 -14.277 68.964 1.00 51.14 306 THR C C 1
ATOM 4017 O O . THR B 1 306 ? 61.323 -14.324 69.476 1.00 51.31 306 THR C O 1
ATOM 4021 N N . LYS B 1 307 ? 59.587 -15.353 68.466 1.00 51.27 307 LYS C N 1
ATOM 4022 C CA . LYS B 1 307 ? 60.227 -16.672 68.461 1.00 51.57 307 LYS C CA 1
ATOM 4023 C C . LYS B 1 307 ? 61.458 -16.702 67.561 1.00 51.66 307 LYS C C 1
ATOM 4024 O O . LYS B 1 307 ? 62.507 -17.212 67.957 1.00 51.47 307 LYS C O 1
ATOM 4030 N N . LEU B 1 308 ? 61.322 -16.157 66.355 1.00 51.98 308 LEU C N 1
ATOM 4031 C CA . LEU B 1 308 ? 62.432 -16.104 65.400 1.00 52.52 308 LEU C CA 1
ATOM 4032 C C . LEU B 1 308 ? 63.619 -15.308 65.950 1.00 52.84 308 LEU C C 1
ATOM 4033 O O . LEU B 1 308 ? 64.763 -15.749 65.846 1.00 53.11 308 LEU C O 1
ATOM 4038 N N . MET B 1 309 ? 63.339 -14.156 66.556 1.00 53.21 309 MET C N 1
ATOM 4039 C CA . MET B 1 309 ? 64.382 -13.298 67.129 1.00 53.59 309 MET C CA 1
ATOM 4040 C C . MET B 1 309 ? 65.109 -13.938 68.327 1.00 53.97 309 MET C C 1
ATOM 4041 O O . MET B 1 309 ? 66.237 -13.553 68.656 1.00 53.93 309 MET C O 1
ATOM 4046 N N . LEU B 1 310 ? 64.461 -14.909 68.969 1.00 54.42 310 LEU C N 1
ATOM 4047 C CA . LEU B 1 310 ? 65.088 -15.703 70.027 1.00 54.72 310 LEU C CA 1
ATOM 4048 C C . LEU B 1 310 ? 65.709 -16.992 69.469 1.00 55.22 310 LEU C C 1
ATOM 4049 O O . LEU B 1 310 ? 66.135 -17.857 70.232 1.00 55.17 310 LEU C O 1
ATOM 4054 N N . LYS B 1 311 ? 65.771 -17.102 68.141 1.00 55.89 311 LYS C N 1
ATOM 4055 C CA . LYS B 1 311 ? 66.299 -18.287 67.461 1.00 56.45 311 LYS C CA 1
ATOM 4056 C C . LYS B 1 311 ? 65.645 -19.561 67.984 1.00 56.98 311 LYS C C 1
ATOM 4057 O O . LYS B 1 311 ? 66.320 -20.514 68.358 1.00 56.90 311 LYS C O 1
ATOM 4063 N N . GLU B 1 312 ? 64.318 -19.552 68.019 1.00 57.56 312 GLU C N 1
ATOM 4064 C CA . GLU B 1 312 ? 63.542 -20.720 68.406 1.00 58.12 312 GLU C CA 1
ATOM 4065 C C . GLU B 1 312 ? 62.963 -21.354 67.147 1.00 58.60 312 GLU C C 1
ATOM 4066 O O . GLU B 1 312 ? 62.703 -20.663 66.154 1.00 58.56 312 GLU C O 1
ATOM 4072 N N . ASP B 1 313 ? 62.780 -22.672 67.190 1.00 59.17 313 ASP C N 1
ATOM 4073 C CA . ASP B 1 313 ? 62.271 -23.427 66.049 1.00 59.45 313 ASP C CA 1
ATOM 4074 C C . ASP B 1 313 ? 60.824 -23.034 65.769 1.00 59.55 313 ASP C C 1
ATOM 4075 O O . ASP B 1 313 ? 60.038 -22.803 66.694 1.00 59.61 313 ASP C O 1
ATOM 4080 N N . VAL B 1 314 ? 60.490 -22.951 64.484 1.00 59.59 314 VAL C N 1
ATOM 4081 C CA . VAL B 1 314 ? 59.146 -22.609 64.044 1.00 59.68 314 VAL C CA 1
ATOM 4082 C C . VAL B 1 314 ? 58.613 -23.746 63.168 1.00 59.59 314 VAL C C 1
ATOM 4083 O O . VAL B 1 314 ? 58.946 -23.849 61.982 1.00 59.35 314 VAL C O 1
ATOM 4087 N N . GLU B 1 315 ? 57.804 -24.608 63.782 1.00 59.50 315 GLU C N 1
ATOM 4088 C CA . GLU B 1 315 ? 57.164 -25.733 63.076 1.00 59.38 315 GLU C CA 1
ATOM 4089 C C . GLU B 1 315 ? 56.292 -25.294 61.891 1.00 59.14 315 GLU C C 1
ATOM 4090 O O . GLU B 1 315 ? 56.156 -26.037 60.920 1.00 59.07 315 GLU C O 1
ATOM 4096 N N . GLN B 1 316 ? 55.711 -24.097 61.975 1.00 58.91 316 GLN C N 1
ATOM 4097 C CA . GLN B 1 316 ? 54.899 -23.548 60.889 1.00 58.64 316 GLN C CA 1
ATOM 4098 C C . GLN B 1 316 ? 54.995 -22.024 60.825 1.00 58.06 316 GLN C C 1
ATOM 4099 O O . GLN B 1 316 ? 54.554 -21.329 61.744 1.00 58.09 316 GLN C O 1
ATOM 4105 N N . ASN B 1 317 ? 55.542 -21.524 59.717 1.00 57.37 317 ASN C N 1
ATOM 4106 C CA . ASN B 1 317 ? 55.737 -20.089 59.507 1.00 56.87 317 ASN C CA 1
ATOM 4107 C C . ASN B 1 317 ? 54.663 -19.437 58.618 1.00 56.28 317 ASN C C 1
ATOM 4108 O O . ASN B 1 317 ? 54.619 -18.214 58.500 1.00 56.27 317 ASN C O 1
ATOM 4113 N N . GLN B 1 318 ? 53.804 -20.250 58.004 1.00 55.65 318 GLN C N 1
ATOM 4114 C CA . GLN B 1 318 ? 52.712 -19.755 57.163 1.00 55.07 318 GLN C CA 1
ATOM 4115 C C . GLN B 1 318 ? 51.386 -19.903 57.909 1.00 54.51 318 GLN C C 1
ATOM 4116 O O . GLN B 1 318 ? 50.709 -20.922 57.777 1.00 54.43 318 GLN C O 1
ATOM 4122 N N . LEU B 1 319 ? 51.018 -18.881 58.682 1.00 53.70 319 LEU C N 1
ATOM 4123 C CA . LEU B 1 319 ? 49.828 -18.938 59.544 1.00 53.25 319 LEU C CA 1
ATOM 4124 C C . LEU B 1 319 ? 48.554 -18.446 58.839 1.00 52.57 319 LEU C C 1
ATOM 4125 O O . LEU B 1 319 ? 48.608 -17.541 58.009 1.00 52.36 319 LEU C O 1
ATOM 4130 N N . VAL B 1 320 ? 47.418 -19.058 59.177 1.00 51.88 320 VAL C N 1
ATOM 4131 C CA . VAL B 1 320 ? 46.117 -18.680 58.613 1.00 51.31 320 VAL C CA 1
ATOM 4132 C C . VAL B 1 320 ? 45.082 -18.518 59.728 1.00 50.86 320 VAL C C 1
ATOM 4133 O O . VAL B 1 320 ? 44.757 -19.483 60.418 1.00 50.59 320 VAL C O 1
ATOM 4137 N N . LEU B 1 321 ? 44.570 -17.300 59.898 1.00 50.40 321 LEU C N 1
ATOM 4138 C CA . LEU B 1 321 ? 43.562 -17.019 60.923 1.00 50.22 321 LEU C CA 1
ATOM 4139 C C . LEU B 1 321 ? 42.140 -17.069 60.359 1.00 50.18 321 LEU C C 1
ATOM 4140 O O . LEU B 1 321 ? 41.910 -16.818 59.169 1.00 49.91 321 LEU C O 1
ATOM 4145 N N . ASP B 1 322 ? 41.191 -17.393 61.234 1.00 50.09 322 ASP C N 1
ATOM 4146 C CA . ASP B 1 322 ? 39.795 -17.543 60.844 1.00 50.13 322 ASP C CA 1
ATOM 4147 C C . ASP B 1 322 ? 39.191 -16.179 60.574 1.00 50.32 322 ASP C C 1
ATOM 4148 O O . ASP B 1 322 ? 39.604 -15.181 61.156 1.00 50.23 322 ASP C O 1
ATOM 4153 N N . HIS B 1 323 ? 38.217 -16.151 59.675 1.00 50.84 323 HIS C N 1
ATOM 4154 C CA . HIS B 1 323 ? 37.475 -14.937 59.372 1.00 51.42 323 HIS C CA 1
ATOM 4155 C C . HIS B 1 323 ? 35.989 -15.211 59.589 1.00 51.85 323 HIS C C 1
ATOM 4156 O O . HIS B 1 323 ? 35.597 -16.334 59.914 1.00 52.00 323 HIS C O 1
ATOM 4163 N N . GLU B 1 324 ? 35.170 -14.181 59.428 1.00 52.25 324 GLU C N 1
ATOM 4164 C CA . GLU B 1 324 ? 33.723 -14.329 59.474 1.00 52.81 324 GLU C CA 1
ATOM 4165 C C . GLU B 1 324 ? 33.116 -13.445 58.396 1.00 52.77 324 GLU C C 1
ATOM 4166 O O . GLU B 1 324 ? 33.838 -12.744 57.693 1.00 53.30 324 GLU C O 1
ATOM 4172 N N . ILE B 1 325 ? 31.801 -13.524 58.226 1.00 52.76 325 ILE C N 1
ATOM 4173 C CA . ILE B 1 325 ? 31.072 -12.612 57.347 1.00 52.53 325 ILE C CA 1
ATOM 4174 C C . ILE B 1 325 ? 30.000 -11.929 58.185 1.00 52.30 325 ILE C C 1
ATOM 4175 O O . ILE B 1 325 ? 29.106 -12.591 58.720 1.00 51.98 325 ILE C O 1
ATOM 4180 N N . PHE B 1 326 ? 30.104 -10.609 58.306 1.00 51.71 326 PHE C N 1
ATOM 4181 C CA . PHE B 1 326 ? 29.120 -9.827 59.035 1.00 51.54 326 PHE C CA 1
ATOM 4182 C C . PHE B 1 326 ? 28.055 -9.334 58.060 1.00 50.99 326 PHE C C 1
ATOM 4183 O O . PHE B 1 326 ? 28.326 -8.487 57.207 1.00 50.29 326 PHE C O 1
ATOM 4191 N N . SER B 1 327 ? 26.849 -9.893 58.180 1.00 50.19 327 SER C N 1
ATOM 4192 C CA . SER B 1 327 ? 25.749 -9.553 57.277 1.00 49.96 327 SER C CA 1
ATOM 4193 C C . SER B 1 327 ? 25.065 -8.293 57.762 1.00 49.59 327 SER C C 1
ATOM 4194 O O . SER B 1 327 ? 24.693 -8.190 58.932 1.00 49.28 327 SER C O 1
ATOM 4197 N N . ARG B 1 328 ? 24.910 -7.336 56.855 1.00 49.26 328 ARG C N 1
ATOM 4198 C CA . ARG B 1 328 ? 24.274 -6.070 57.166 1.00 49.40 328 ARG C CA 1
ATOM 4199 C C . ARG B 1 328 ? 23.308 -5.699 56.035 1.00 49.42 328 ARG C C 1
ATOM 4200 O O . ARG B 1 328 ? 22.859 -6.572 55.294 1.00 49.57 328 ARG C O 1
ATOM 4208 N N . ARG B 1 329 ? 23.007 -4.408 55.898 1.00 49.35 329 ARG C N 1
ATOM 4209 C CA . ARG B 1 329 ? 21.903 -3.942 55.063 1.00 49.27 329 ARG C CA 1
ATOM 4210 C C . ARG B 1 329 ? 22.188 -3.979 53.556 1.00 48.61 329 ARG C C 1
ATOM 4211 O O . ARG B 1 329 ? 21.257 -3.837 52.762 1.00 49.13 329 ARG C O 1
ATOM 4219 N N . SER B 1 330 ? 23.446 -4.183 53.152 1.00 48.07 330 SER C N 1
ATOM 4220 C CA . SER B 1 330 ? 23.799 -4.245 51.715 1.00 47.39 330 SER C CA 1
ATOM 4221 C C . SER B 1 330 ? 23.658 -5.639 51.055 1.00 47.21 330 SER C C 1
ATOM 4222 O O . SER B 1 330 ? 24.067 -5.831 49.909 1.00 46.73 330 SER C O 1
ATOM 4225 N N . THR B 1 331 ? 23.057 -6.601 51.760 1.00 47.09 331 THR C N 1
ATOM 4226 C CA . THR B 1 331 ? 22.715 -7.905 51.168 1.00 47.05 331 THR C CA 1
ATOM 4227 C C . THR B 1 331 ? 21.313 -8.343 51.593 1.00 47.32 331 THR C C 1
ATOM 4228 O O . THR B 1 331 ? 20.751 -7.790 52.541 1.00 47.45 331 THR C O 1
ATOM 4232 N N . LYS B 1 332 ? 20.749 -9.322 50.887 1.00 47.80 332 LYS C N 1
ATOM 4233 C CA . LYS B 1 332 ? 19.392 -9.811 51.186 1.00 48.38 332 LYS C CA 1
ATOM 4234 C C . LYS B 1 332 ? 19.418 -10.832 52.326 1.00 48.57 332 LYS C C 1
ATOM 4235 O O . LYS B 1 332 ? 18.374 -11.201 52.899 1.00 48.95 332 LYS C O 1
ATOM 4242 N N . THR C 1 63 ? 71.803 12.806 68.812 1.00 53.81 63 THR D N 1
ATOM 4243 C CA . THR C 1 63 ? 70.888 12.418 67.700 1.00 53.83 63 THR D CA 1
ATOM 4244 C C . THR C 1 63 ? 69.447 12.633 68.144 1.00 53.26 63 THR D C 1
ATOM 4245 O O . THR C 1 63 ? 68.923 11.888 68.972 1.00 53.01 63 THR D O 1
ATOM 4249 N N . THR C 1 64 ? 68.817 13.665 67.589 1.00 52.78 64 THR D N 1
ATOM 4250 C CA . THR C 1 64 ? 67.536 14.144 68.099 1.00 52.40 64 THR D CA 1
ATOM 4251 C C . THR C 1 64 ? 66.429 13.100 67.984 1.00 52.24 64 THR D C 1
ATOM 4252 O O . THR C 1 64 ? 66.198 12.539 66.918 1.00 52.27 64 THR D O 1
ATOM 4256 N N . THR C 1 65 ? 65.755 12.855 69.105 1.00 52.21 65 THR D N 1
ATOM 4257 C CA . THR C 1 65 ? 64.649 11.906 69.170 1.00 51.98 65 THR D CA 1
ATOM 4258 C C . THR C 1 65 ? 63.398 12.598 69.704 1.00 51.99 65 THR D C 1
ATOM 4259 O O . THR C 1 65 ? 63.419 13.221 70.771 1.00 52.09 65 THR D O 1
ATOM 4263 N N . VAL C 1 66 ? 62.317 12.481 68.938 1.00 51.69 66 VAL D N 1
ATOM 4264 C CA . VAL C 1 66 ? 61.028 13.065 69.295 1.00 51.70 66 VAL D CA 1
ATOM 4265 C C . VAL C 1 66 ? 60.079 11.962 69.767 1.00 51.43 66 VAL D C 1
ATOM 4266 O O . VAL C 1 66 ? 59.972 10.906 69.135 1.00 51.42 66 VAL D O 1
ATOM 4270 N N . GLY C 1 67 ? 59.408 12.209 70.890 1.00 51.13 67 GLY D N 1
ATOM 4271 C CA . GLY C 1 67 ? 58.342 11.334 71.363 1.00 50.70 67 GLY D CA 1
ATOM 4272 C C . GLY C 1 67 ? 56.992 11.946 71.056 1.00 50.66 67 GLY D C 1
ATOM 4273 O O . GLY C 1 67 ? 56.764 13.119 71.351 1.00 50.49 67 GLY D O 1
ATOM 4274 N N . VAL C 1 68 ? 56.103 11.153 70.459 1.00 50.34 68 VAL D N 1
ATOM 4275 C CA . VAL C 1 68 ? 54.775 11.612 70.078 1.00 50.46 68 VAL D CA 1
ATOM 4276 C C . VAL C 1 68 ? 53.761 10.799 70.868 1.00 50.19 68 VAL D C 1
ATOM 4277 O O . VAL C 1 68 ? 53.764 9.570 70.800 1.00 50.22 68 VAL D O 1
ATOM 4281 N N . ILE C 1 69 ? 52.933 11.491 71.648 1.00 50.23 69 ILE D N 1
ATOM 4282 C CA . ILE C 1 69 ? 51.848 10.863 72.397 1.00 50.00 69 ILE D CA 1
ATOM 4283 C C . ILE C 1 69 ? 50.494 11.151 71.728 1.00 49.80 69 ILE D C 1
ATOM 4284 O O . ILE C 1 69 ? 50.125 12.309 71.528 1.00 49.31 69 ILE D O 1
ATOM 4289 N N . LEU C 1 70 ? 49.763 10.090 71.388 1.00 49.70 70 LEU D N 1
ATOM 4290 C CA . LEU C 1 70 ? 48.405 10.209 70.858 1.00 49.99 70 LEU D CA 1
ATOM 4291 C C . LEU C 1 70 ? 47.543 9.085 71.425 1.00 49.81 70 LEU D C 1
ATOM 4292 O O . LEU C 1 70 ? 48.085 8.065 71.845 1.00 49.96 70 LEU D O 1
ATOM 4297 N N . PRO C 1 71 ? 46.207 9.259 71.442 1.00 49.61 71 PRO D N 1
ATOM 4298 C CA . PRO C 1 71 ? 45.334 8.196 71.955 1.00 49.69 71 PRO D CA 1
ATOM 4299 C C . PRO C 1 71 ? 45.491 6.843 71.236 1.00 49.73 71 PRO D C 1
ATOM 4300 O O . PRO C 1 71 ? 45.742 5.821 71.889 1.00 49.56 71 PRO D O 1
ATOM 4304 N N . THR C 1 72 ? 45.355 6.841 69.913 1.00 49.51 72 THR D N 1
ATOM 4305 C CA . THR C 1 72 ? 45.535 5.624 69.122 1.00 49.26 72 THR D CA 1
ATOM 4306 C C . THR C 1 72 ? 45.746 5.957 67.654 1.00 48.81 72 THR D C 1
ATOM 4307 O O . THR C 1 72 ? 45.142 6.906 67.135 1.00 48.70 72 THR D O 1
ATOM 4311 N N . ILE C 1 73 ? 46.584 5.166 66.980 1.00 48.44 73 ILE D N 1
ATOM 4312 C CA . ILE C 1 73 ? 46.829 5.359 65.534 1.00 48.09 73 ILE D CA 1
ATOM 4313 C C . ILE C 1 73 ? 45.656 4.927 64.655 1.00 47.88 73 ILE D C 1
ATOM 4314 O O . ILE C 1 73 ? 45.671 5.185 63.450 1.00 47.47 73 ILE D O 1
ATOM 4319 N N . THR C 1 74 ? 44.662 4.260 65.253 1.00 47.52 74 THR D N 1
ATOM 4320 C CA . THR C 1 74 ? 43.425 3.894 64.552 1.00 47.32 74 THR D CA 1
ATOM 4321 C C . THR C 1 74 ? 42.431 5.068 64.422 1.00 47.55 74 THR D C 1
ATOM 4322 O O . THR C 1 74 ? 41.474 4.981 63.654 1.00 47.98 74 THR D O 1
ATOM 4326 N N . SER C 1 75 ? 42.648 6.147 65.173 1.00 47.52 75 SER D N 1
ATOM 4327 C CA . SER C 1 75 ? 41.942 7.415 64.952 1.00 47.63 75 SER D CA 1
ATOM 4328 C C . SER C 1 75 ? 42.401 8.066 63.647 1.00 47.76 75 SER D C 1
ATOM 4329 O O . SER C 1 75 ? 43.554 8.478 63.553 1.00 48.40 75 SER D O 1
ATOM 4332 N N . THR C 1 76 ? 41.523 8.176 62.652 1.00 47.73 76 THR D N 1
ATOM 4333 C CA . THR C 1 76 ? 41.915 8.821 61.388 1.00 47.70 76 THR D CA 1
ATOM 4334 C C . THR C 1 76 ? 42.288 10.297 61.598 1.00 47.72 76 THR D C 1
ATOM 4335 O O . THR C 1 76 ? 43.124 10.841 60.872 1.00 48.21 76 THR D O 1
ATOM 4339 N N . TYR C 1 77 ? 41.678 10.935 62.597 1.00 47.26 77 TYR D N 1
ATOM 4340 C CA . TYR C 1 77 ? 41.985 12.324 62.940 1.00 46.51 77 TYR D CA 1
ATOM 4341 C C . TYR C 1 77 ? 43.440 12.476 63.375 1.00 45.92 77 TYR D C 1
ATOM 4342 O O . TYR C 1 77 ? 44.207 13.217 62.755 1.00 45.72 77 TYR D O 1
ATOM 4351 N N . PHE C 1 78 ? 43.817 11.742 64.421 1.00 45.15 78 PHE D N 1
ATOM 4352 C CA . PHE C 1 78 ? 45.139 11.864 65.023 1.00 44.46 78 PHE D CA 1
ATOM 4353 C C . PHE C 1 78 ? 46.246 11.264 64.149 1.00 43.73 78 PHE D C 1
ATOM 4354 O O . PHE C 1 78 ? 47.373 11.756 64.171 1.00 42.86 78 PHE D O 1
ATOM 4362 N N . ALA C 1 79 ? 45.917 10.228 63.375 1.00 43.07 79 ALA D N 1
ATOM 4363 C CA . ALA C 1 79 ? 46.878 9.631 62.437 1.00 43.04 79 ALA D CA 1
ATOM 4364 C C . ALA C 1 79 ? 47.213 10.590 61.294 1.00 43.17 79 ALA D C 1
ATOM 4365 O O . ALA C 1 79 ? 48.335 10.593 60.800 1.00 43.11 79 ALA D O 1
ATOM 4367 N N . ALA C 1 80 ? 46.237 11.390 60.871 1.00 43.29 80 ALA D N 1
ATOM 4368 C CA . ALA C 1 80 ? 46.449 12.398 59.822 1.00 43.60 80 ALA D CA 1
ATOM 4369 C C . ALA C 1 80 ? 47.422 13.488 60.274 1.00 43.93 80 ALA D C 1
ATOM 4370 O O . ALA C 1 80 ? 48.267 13.942 59.501 1.00 44.00 80 ALA D O 1
ATOM 4372 N N . ILE C 1 81 ? 47.294 13.896 61.531 1.00 44.18 81 ILE D N 1
ATOM 4373 C CA . ILE C 1 81 ? 48.203 14.865 62.143 1.00 44.51 81 ILE D CA 1
ATOM 4374 C C . ILE C 1 81 ? 49.608 14.256 62.310 1.00 44.53 81 ILE D C 1
ATOM 4375 O O . ILE C 1 81 ? 50.622 14.862 61.932 1.00 44.26 81 ILE D O 1
ATOM 4380 N N . THR C 1 82 ? 49.645 13.050 62.869 1.00 44.61 82 THR D N 1
ATOM 4381 C CA . THR C 1 82 ? 50.894 12.307 63.082 1.00 44.87 82 THR D CA 1
ATOM 4382 C C . THR C 1 82 ? 51.721 12.123 61.806 1.00 45.33 82 THR D C 1
ATOM 4383 O O . THR C 1 82 ? 52.963 12.213 61.838 1.00 45.16 82 THR D O 1
ATOM 4387 N N . ARG C 1 83 ? 51.046 11.870 60.685 1.00 45.53 83 ARG D N 1
ATOM 4388 C CA . ARG C 1 83 ? 51.745 11.709 59.402 1.00 45.82 83 ARG D CA 1
ATOM 4389 C C . ARG C 1 83 ? 52.480 13.001 59.014 1.00 45.65 83 ARG D C 1
ATOM 4390 O O . ARG C 1 83 ? 53.586 12.959 58.460 1.00 44.71 83 ARG D O 1
ATOM 4398 N N . GLY C 1 84 ? 51.865 14.141 59.331 1.00 45.78 84 GLY D N 1
ATOM 4399 C CA . GLY C 1 84 ? 52.479 15.456 59.145 1.00 45.91 84 GLY D CA 1
ATOM 4400 C C . GLY C 1 84 ? 53.705 15.669 60.013 1.00 46.42 84 GLY D C 1
ATOM 4401 O O . GLY C 1 84 ? 54.727 16.151 59.524 1.00 45.77 84 GLY D O 1
ATOM 4402 N N . VAL C 1 85 ? 53.597 15.309 61.300 1.00 47.04 85 VAL D N 1
ATOM 4403 C CA . VAL C 1 85 ? 54.728 15.393 62.242 1.00 47.71 85 VAL D CA 1
ATOM 4404 C C . VAL C 1 85 ? 55.864 14.481 61.773 1.00 48.29 85 VAL D C 1
ATOM 4405 O O . VAL C 1 85 ? 57.021 14.893 61.732 1.00 48.58 85 VAL D O 1
ATOM 4409 N N . ASP C 1 86 ? 55.517 13.246 61.415 1.00 49.24 86 ASP D N 1
ATOM 4410 C CA . ASP C 1 86 ? 56.482 12.290 60.859 1.00 49.96 86 ASP D CA 1
ATOM 4411 C C . ASP C 1 86 ? 57.277 12.850 59.683 1.00 50.25 86 ASP D C 1
ATOM 4412 O O . ASP C 1 86 ? 58.494 12.686 59.630 1.00 50.16 86 ASP D O 1
ATOM 4417 N N . ASP C 1 87 ? 56.595 13.494 58.740 1.00 50.60 87 ASP D N 1
ATOM 4418 C CA . ASP C 1 87 ? 57.252 13.995 57.525 1.00 50.90 87 ASP D CA 1
ATOM 4419 C C . ASP C 1 87 ? 58.324 15.046 57.816 1.00 51.14 87 ASP D C 1
ATOM 4420 O O . ASP C 1 87 ? 59.362 15.059 57.164 1.00 50.54 87 ASP D O 1
ATOM 4425 N N . ILE C 1 88 ? 58.071 15.920 58.791 1.00 51.47 88 ILE D N 1
ATOM 4426 C CA . ILE C 1 88 ? 59.030 16.960 59.162 1.00 51.68 88 ILE D CA 1
ATOM 4427 C C . ILE C 1 88 ? 60.171 16.353 59.981 1.00 52.57 88 ILE D C 1
ATOM 4428 O O . ILE C 1 88 ? 61.319 16.798 59.876 1.00 52.71 88 ILE D O 1
ATOM 4433 N N . ALA C 1 89 ? 59.865 15.326 60.772 1.00 53.23 89 ALA D N 1
ATOM 4434 C CA . ALA C 1 89 ? 60.894 14.594 61.518 1.00 53.70 89 ALA D CA 1
ATOM 4435 C C . ALA C 1 89 ? 61.895 13.939 60.565 1.00 54.36 89 ALA D C 1
ATOM 4436 O O . ALA C 1 89 ? 63.108 14.095 60.715 1.00 54.02 89 ALA D O 1
ATOM 4438 N N . SER C 1 90 ? 61.369 13.212 59.583 1.00 55.10 90 SER D N 1
ATOM 4439 C CA . SER C 1 90 ? 62.188 12.566 58.557 1.00 55.80 90 SER D CA 1
ATOM 4440 C C . SER C 1 90 ? 62.935 13.569 57.676 1.00 56.31 90 SER D C 1
ATOM 4441 O O . SER C 1 90 ? 63.949 13.220 57.066 1.00 56.75 90 SER D O 1
ATOM 4444 N N . MET C 1 91 ? 62.438 14.803 57.600 1.00 56.79 91 MET D N 1
ATOM 4445 C CA . MET C 1 91 ? 63.133 15.869 56.871 1.00 57.35 91 MET D CA 1
ATOM 4446 C C . MET C 1 91 ? 64.443 16.228 57.569 1.00 56.80 91 MET D C 1
ATOM 4447 O O . MET C 1 91 ? 65.507 16.234 56.950 1.00 56.76 91 MET D O 1
ATOM 4452 N N . TYR C 1 92 ? 64.346 16.495 58.869 1.00 56.48 92 TYR D N 1
ATOM 4453 C CA . TYR C 1 92 ? 65.492 16.843 59.704 1.00 56.12 92 TYR D CA 1
ATOM 4454 C C . TYR C 1 92 ? 66.248 15.603 60.225 1.00 55.42 92 TYR D C 1
ATOM 4455 O O . TYR C 1 92 ? 67.138 15.722 61.070 1.00 54.71 92 TYR D O 1
ATOM 4464 N N . LYS C 1 93 ? 65.864 14.423 59.738 1.00 54.75 93 LYS D N 1
ATOM 4465 C CA . LYS C 1 93 ? 66.500 13.155 60.091 1.00 54.20 93 LYS D CA 1
ATOM 4466 C C . LYS C 1 93 ? 66.425 12.811 61.591 1.00 53.73 93 LYS D C 1
ATOM 4467 O O . LYS C 1 93 ? 67.332 12.177 62.124 1.00 53.14 93 LYS D O 1
ATOM 4473 N N . TYR C 1 94 ? 65.331 13.199 62.256 1.00 53.09 94 TYR D N 1
ATOM 4474 C CA . TYR C 1 94 ? 65.141 12.902 63.686 1.00 52.63 94 TYR D CA 1
ATOM 4475 C C . TYR C 1 94 ? 64.466 11.552 63.878 1.00 52.51 94 TYR D C 1
ATOM 4476 O O . TYR C 1 94 ? 63.668 11.133 63.045 1.00 52.43 94 TYR D O 1
ATOM 4485 N N . ASN C 1 95 ? 64.787 10.870 64.974 1.00 52.43 95 ASN D N 1
ATOM 4486 C CA . ASN C 1 95 ? 64.108 9.622 65.309 1.00 52.74 95 ASN D CA 1
ATOM 4487 C C . ASN C 1 95 ? 62.758 9.892 65.978 1.00 53.19 95 ASN D C 1
ATOM 4488 O O . ASN C 1 95 ? 62.551 10.940 66.591 1.00 52.67 95 ASN D O 1
ATOM 4493 N N . MET C 1 96 ? 61.853 8.931 65.841 1.00 53.81 96 MET D N 1
ATOM 4494 C CA . MET C 1 96 ? 60.468 9.080 66.271 1.00 54.56 96 MET D CA 1
ATOM 4495 C C . MET C 1 96 ? 60.059 7.906 67.146 1.00 54.72 96 MET D C 1
ATOM 4496 O O . MET C 1 96 ? 60.335 6.749 66.817 1.00 54.57 96 MET D O 1
ATOM 4501 N N . ILE C 1 97 ? 59.405 8.214 68.260 1.00 54.88 97 ILE D N 1
ATOM 4502 C CA . ILE C 1 97 ? 58.849 7.202 69.151 1.00 55.11 97 ILE D CA 1
ATOM 4503 C C . ILE C 1 97 ? 57.363 7.503 69.305 1.00 54.99 97 ILE D C 1
ATOM 4504 O O . ILE C 1 97 ? 56.982 8.580 69.764 1.00 55.07 97 ILE D O 1
ATOM 4509 N N . LEU C 1 98 ? 56.534 6.551 68.893 1.00 55.03 98 LEU D N 1
ATOM 4510 C CA . LEU C 1 98 ? 55.084 6.716 68.895 1.00 54.97 98 LEU D CA 1
ATOM 4511 C C . LEU C 1 98 ? 54.482 5.849 69.998 1.00 54.81 98 LEU D C 1
ATOM 4512 O O . LEU C 1 98 ? 54.700 4.641 70.029 1.00 54.54 98 LEU D O 1
ATOM 4517 N N . ALA C 1 99 ? 53.722 6.472 70.895 1.00 54.70 99 ALA D N 1
ATOM 4518 C CA . ALA C 1 99 ? 53.060 5.760 71.979 1.00 54.62 99 ALA D CA 1
ATOM 4519 C C . ALA C 1 99 ? 51.544 6.024 71.932 1.00 54.39 99 ALA D C 1
ATOM 4520 O O . ALA C 1 99 ? 51.122 7.160 71.709 1.00 54.23 99 ALA D O 1
ATOM 4522 N N . ASN C 1 100 ? 50.749 4.963 72.111 1.00 54.31 100 ASN D N 1
ATOM 4523 C CA . ASN C 1 100 ? 49.278 5.032 72.124 1.00 54.55 100 ASN D CA 1
ATOM 4524 C C . ASN C 1 100 ? 48.743 5.112 73.553 1.00 54.23 100 ASN D C 1
ATOM 4525 O O . ASN C 1 100 ? 48.841 4.139 74.292 1.00 54.27 100 ASN D O 1
ATOM 4530 N N . SER C 1 101 ? 48.152 6.248 73.928 1.00 54.13 101 SER D N 1
ATOM 4531 C CA . SER C 1 101 ? 47.708 6.500 75.317 1.00 53.78 101 SER D CA 1
ATOM 4532 C C . SER C 1 101 ? 46.317 5.966 75.675 1.00 53.75 101 SER D C 1
ATOM 4533 O O . SER C 1 101 ? 46.039 5.700 76.852 1.00 53.41 101 SER D O 1
ATOM 4536 N N . ASP C 1 102 ? 45.449 5.847 74.670 1.00 53.55 102 ASP D N 1
ATOM 4537 C CA . ASP C 1 102 ? 44.036 5.521 74.866 1.00 53.50 102 ASP D CA 1
ATOM 4538 C C . ASP C 1 102 ? 43.340 6.513 75.816 1.00 53.07 102 ASP D C 1
ATOM 4539 O O . ASP C 1 102 ? 42.451 6.132 76.571 1.00 53.16 102 ASP D O 1
ATOM 4544 N N . ASN C 1 103 ? 43.759 7.780 75.759 1.00 52.68 103 ASN D N 1
ATOM 4545 C CA . ASN C 1 103 ? 43.283 8.846 76.657 1.00 52.50 103 ASN D CA 1
ATOM 4546 C C . ASN C 1 103 ? 43.152 8.426 78.121 1.00 52.32 103 ASN D C 1
ATOM 4547 O O . ASN C 1 103 ? 42.213 8.816 78.803 1.00 52.35 103 ASN D O 1
ATOM 4552 N N . ASP C 1 104 ? 44.115 7.639 78.591 1.00 52.01 104 ASP D N 1
ATOM 4553 C CA . ASP C 1 104 ? 44.184 7.181 79.972 1.00 51.74 104 ASP D CA 1
ATOM 4554 C C . ASP C 1 104 ? 45.308 7.976 80.631 1.00 51.41 104 ASP D C 1
ATOM 4555 O O . ASP C 1 104 ? 46.461 7.846 80.236 1.00 51.18 104 ASP D O 1
ATOM 4560 N N . VAL C 1 105 ? 44.981 8.786 81.632 1.00 50.99 105 VAL D N 1
ATOM 4561 C CA . VAL C 1 105 ? 45.975 9.661 82.259 1.00 51.03 105 VAL D CA 1
ATOM 4562 C C . VAL C 1 105 ? 47.077 8.842 82.939 1.00 51.19 105 VAL D C 1
ATOM 4563 O O . VAL C 1 105 ? 48.249 9.226 82.897 1.00 51.05 105 VAL D O 1
ATOM 4567 N N . GLU C 1 106 ? 46.699 7.710 83.531 1.00 51.44 106 GLU D N 1
ATOM 4568 C CA . GLU C 1 106 ? 47.652 6.792 84.168 1.00 51.93 106 GLU D CA 1
ATOM 4569 C C . GLU C 1 106 ? 48.702 6.312 83.169 1.00 51.93 106 GLU D C 1
ATOM 4570 O O . GLU C 1 106 ? 49.899 6.357 83.453 1.00 51.82 106 GLU D O 1
ATOM 4576 N N . LYS C 1 107 ? 48.241 5.875 81.998 1.00 51.97 107 LYS D N 1
ATOM 4577 C CA . LYS C 1 107 ? 49.123 5.419 80.931 1.00 52.42 107 LYS D CA 1
ATOM 4578 C C . LYS C 1 107 ? 49.970 6.562 80.354 1.00 52.23 107 LYS D C 1
ATOM 4579 O O . LYS C 1 107 ? 51.130 6.344 79.977 1.00 52.06 107 LYS D O 1
ATOM 4585 N N . GLU C 1 108 ? 49.388 7.763 80.293 1.00 51.96 108 GLU D N 1
ATOM 4586 C CA . GLU C 1 108 ? 50.091 8.967 79.828 1.00 52.12 108 GLU D CA 1
ATOM 4587 C C . GLU C 1 108 ? 51.265 9.336 80.734 1.00 51.69 108 GLU D C 1
ATOM 4588 O O . GLU C 1 108 ? 52.345 9.665 80.238 1.00 51.24 108 GLU D O 1
ATOM 4594 N N . GLU C 1 109 ? 51.046 9.278 82.051 1.00 51.30 109 GLU D N 1
ATOM 4595 C CA . GLU C 1 109 ? 52.105 9.513 83.036 1.00 51.59 109 GLU D CA 1
ATOM 4596 C C . GLU C 1 109 ? 53.273 8.538 82.835 1.00 50.83 109 GLU D C 1
ATOM 4597 O O . GLU C 1 109 ? 54.436 8.912 82.960 1.00 50.51 109 GLU D O 1
ATOM 4603 N N . LYS C 1 110 ? 52.924 7.291 82.528 1.00 50.42 110 LYS D N 1
ATOM 4604 C CA . LYS C 1 110 ? 53.876 6.193 82.370 1.00 50.36 110 LYS D CA 1
ATOM 4605 C C . LYS C 1 110 ? 54.692 6.326 81.083 1.00 50.16 110 LYS D C 1
ATOM 4606 O O . LYS C 1 110 ? 55.886 6.009 81.055 1.00 50.00 110 LYS D O 1
ATOM 4612 N N . VAL C 1 111 ? 54.032 6.771 80.018 1.00 50.22 111 VAL D N 1
ATOM 4613 C CA . VAL C 1 111 ? 54.683 7.058 78.737 1.00 50.44 111 VAL D CA 1
ATOM 4614 C C . VAL C 1 111 ? 55.664 8.226 78.872 1.00 50.61 111 VAL D C 1
ATOM 4615 O O . VAL C 1 111 ? 56.773 8.174 78.342 1.00 50.66 111 VAL D O 1
ATOM 4619 N N . LEU C 1 112 ? 55.253 9.276 79.579 1.00 50.94 112 LEU D N 1
ATOM 4620 C CA . LEU C 1 112 ? 56.134 10.410 79.839 1.00 51.38 112 LEU D CA 1
ATOM 4621 C C . LEU C 1 112 ? 57.359 9.986 80.647 1.00 51.51 112 LEU D C 1
ATOM 4622 O O . LEU C 1 112 ? 58.444 10.501 80.407 1.00 51.62 112 LEU D O 1
ATOM 4627 N N . GLU C 1 113 ? 57.165 9.067 81.600 1.00 51.59 113 GLU D N 1
ATOM 4628 C CA . GLU C 1 113 ? 58.266 8.374 82.295 1.00 52.08 113 GLU D CA 1
ATOM 4629 C C . GLU C 1 113 ? 59.210 7.711 81.306 1.00 51.90 113 GLU D C 1
ATOM 4630 O O . GLU C 1 113 ? 60.427 7.868 81.397 1.00 52.07 113 GLU D O 1
ATOM 4636 N N . THR C 1 114 ? 58.628 6.942 80.386 1.00 51.94 114 THR D N 1
ATOM 4637 C CA . THR C 1 114 ? 59.387 6.188 79.389 1.00 51.92 114 THR D CA 1
ATOM 4638 C C . THR C 1 114 ? 60.174 7.128 78.488 1.00 52.09 114 THR D C 1
ATOM 4639 O O . THR C 1 114 ? 61.355 6.891 78.222 1.00 51.46 114 THR D O 1
ATOM 4643 N N . PHE C 1 115 ? 59.512 8.188 78.025 1.00 52.46 115 PHE D N 1
ATOM 4644 C CA . PHE C 1 115 ? 60.168 9.259 77.256 1.00 52.88 115 PHE D CA 1
ATOM 4645 C C . PHE C 1 115 ? 61.339 9.853 78.049 1.00 53.06 115 PHE D C 1
ATOM 4646 O O . PHE C 1 115 ? 62.418 10.093 77.502 1.00 52.84 115 PHE D O 1
ATOM 4654 N N . LEU C 1 116 ? 61.119 10.069 79.344 1.00 53.29 116 LEU D N 1
ATOM 4655 C CA . LEU C 1 116 ? 62.150 10.622 80.228 1.00 53.45 116 LEU D CA 1
ATOM 4656 C C . LEU C 1 116 ? 63.332 9.657 80.395 1.00 53.08 116 LEU D C 1
ATOM 4657 O O . LEU C 1 116 ? 64.489 10.077 80.334 1.00 53.19 116 LEU D O 1
ATOM 4662 N N . SER C 1 117 ? 63.037 8.370 80.584 1.00 52.66 117 SER D N 1
ATOM 4663 C CA . SER C 1 117 ? 64.077 7.332 80.676 1.00 52.39 117 SER D CA 1
ATOM 4664 C C . SER C 1 117 ? 64.825 7.104 79.347 1.00 51.95 117 SER D C 1
ATOM 4665 O O . SER C 1 117 ? 65.979 6.676 79.349 1.00 51.36 117 SER D O 1
ATOM 4668 N N . LYS C 1 118 ? 64.164 7.369 78.219 1.00 51.34 118 LYS D N 1
ATOM 4669 C CA . LYS C 1 118 ? 64.817 7.309 76.900 1.00 51.23 118 LYS D CA 1
ATOM 4670 C C . LYS C 1 118 ? 65.467 8.643 76.511 1.00 50.76 118 LYS D C 1
ATOM 4671 O O . LYS C 1 118 ? 66.144 8.729 75.493 1.00 50.30 118 LYS D O 1
ATOM 4677 N N . GLN C 1 119 ? 65.259 9.668 77.334 1.00 50.49 119 GLN D N 1
ATOM 4678 C CA . GLN C 1 119 ? 65.742 11.036 77.086 1.00 50.42 119 GLN D CA 1
ATOM 4679 C C . GLN C 1 119 ? 65.418 11.582 75.683 1.00 50.10 119 GLN D C 1
ATOM 4680 O O . GLN C 1 119 ? 66.282 11.676 74.794 1.00 50.72 119 GLN D O 1
ATOM 4691 N N . VAL C 1 120 ? 64.161 11.960 75.513 1.00 49.73 120 VAL D N 1
ATOM 4692 C CA . VAL C 1 120 ? 63.714 12.618 74.293 1.00 48.90 120 VAL D CA 1
ATOM 4693 C C . VAL C 1 120 ? 64.099 14.098 74.333 1.00 48.00 120 VAL D C 1
ATOM 4694 O O . VAL C 1 120 ? 64.130 14.716 75.400 1.00 47.62 120 VAL D O 1
ATOM 4698 N N . ASP C 1 121 ? 64.381 14.655 73.161 1.00 46.79 121 ASP D N 1
ATOM 4699 C CA . ASP C 1 121 ? 64.768 16.060 73.036 1.00 46.25 121 ASP D CA 1
ATOM 4700 C C . ASP C 1 121 ? 63.521 16.970 72.977 1.00 46.21 121 ASP D C 1
ATOM 4701 O O . ASP C 1 121 ? 63.567 18.148 73.355 1.00 45.94 121 ASP D O 1
ATOM 4706 N N . GLY C 1 122 ? 62.408 16.400 72.531 1.00 46.22 122 GLY D N 1
ATOM 4707 C CA . GLY C 1 122 ? 61.147 17.129 72.423 1.00 45.82 122 GLY D CA 1
ATOM 4708 C C . GLY C 1 122 ? 59.962 16.187 72.416 1.00 46.14 122 GLY D C 1
ATOM 4709 O O . GLY C 1 122 ? 60.104 15.001 72.105 1.00 46.06 122 GLY D O 1
ATOM 4710 N N . ILE C 1 123 ? 58.790 16.728 72.765 1.00 45.96 123 ILE D N 1
ATOM 4711 C CA . ILE C 1 123 ? 57.543 15.966 72.823 1.00 46.13 123 ILE D CA 1
ATOM 4712 C C . ILE C 1 123 ? 56.428 16.693 72.058 1.00 46.26 123 ILE D C 1
ATOM 4713 O O . ILE C 1 123 ? 56.282 17.913 72.166 1.00 45.51 123 ILE D O 1
ATOM 4718 N N . VAL C 1 124 ? 55.658 15.928 71.286 1.00 47.13 124 VAL D N 1
ATOM 4719 C CA . VAL C 1 124 ? 54.414 16.407 70.680 1.00 47.56 124 VAL D CA 1
ATOM 4720 C C . VAL C 1 124 ? 53.245 15.674 71.342 1.00 47.49 124 VAL D C 1
ATOM 4721 O O . VAL C 1 124 ? 53.191 14.444 71.332 1.00 47.08 124 VAL D O 1
ATOM 4725 N N . TYR C 1 125 ? 52.334 16.431 71.948 1.00 47.64 125 TYR D N 1
ATOM 4726 C CA . TYR C 1 125 ? 51.189 15.844 72.638 1.00 48.38 125 TYR D CA 1
ATOM 4727 C C . TYR C 1 125 ? 49.867 16.087 71.898 1.00 49.04 125 TYR D C 1
ATOM 4728 O O . TYR C 1 125 ? 49.548 17.217 71.521 1.00 47.87 125 TYR D O 1
ATOM 4737 N N . MET C 1 126 ? 49.119 15.003 71.702 1.00 50.13 126 MET D N 1
ATOM 4738 C CA . MET C 1 126 ? 47.758 15.060 71.174 1.00 51.58 126 MET D CA 1
ATOM 4739 C C . MET C 1 126 ? 46.832 14.376 72.165 1.00 52.36 126 MET D C 1
ATOM 4740 O O . MET C 1 126 ? 47.175 13.343 72.733 1.00 52.01 126 MET D O 1
ATOM 4745 N N . GLY C 1 127 ? 45.654 14.951 72.356 1.00 53.94 127 GLY D N 1
ATOM 4746 C CA . GLY C 1 127 ? 44.669 14.401 73.289 1.00 55.45 127 GLY D CA 1
ATOM 4747 C C . GLY C 1 127 ? 43.489 15.343 73.427 1.00 56.55 127 GLY D C 1
ATOM 4748 O O . GLY C 1 127 ? 43.577 16.509 73.041 1.00 56.91 127 GLY D O 1
ATOM 4749 N N . SER C 1 128 ? 42.386 14.848 73.981 1.00 58.22 128 SER D N 1
ATOM 4750 C CA . SER C 1 128 ? 41.168 15.667 74.141 1.00 59.11 128 SER D CA 1
ATOM 4751 C C . SER C 1 128 ? 41.354 16.830 75.136 1.00 59.54 128 SER D C 1
ATOM 4752 O O . SER C 1 128 ? 40.758 17.904 74.979 1.00 59.72 128 SER D O 1
ATOM 4755 N N . SER C 1 129 ? 42.177 16.611 76.158 1.00 59.87 129 SER D N 1
ATOM 4756 C CA . SER C 1 129 ? 42.521 17.664 77.106 1.00 60.01 129 SER D CA 1
ATOM 4757 C C . SER C 1 129 ? 43.861 17.366 77.754 1.00 59.95 129 SER D C 1
ATOM 4758 O O . SER C 1 129 ? 44.329 16.234 77.712 1.00 60.59 129 SER D O 1
ATOM 4761 N N . LEU C 1 130 ? 44.470 18.395 78.340 1.00 59.74 130 LEU D N 1
ATOM 4762 C CA . LEU C 1 130 ? 45.720 18.263 79.082 1.00 59.67 130 LEU D CA 1
ATOM 4763 C C . LEU C 1 130 ? 45.452 18.274 80.596 1.00 59.40 130 LEU D C 1
ATOM 4764 O O . LEU C 1 130 ? 45.052 19.294 81.167 1.00 59.15 130 LEU D O 1
ATOM 4769 N N . ASP C 1 131 ? 45.683 17.131 81.235 1.00 59.01 131 ASP D N 1
ATOM 4770 C CA . ASP C 1 131 ? 45.417 16.964 82.656 1.00 58.61 131 ASP D CA 1
ATOM 4771 C C . ASP C 1 131 ? 46.476 17.686 83.500 1.00 58.61 131 ASP D C 1
ATOM 4772 O O . ASP C 1 131 ? 47.630 17.833 83.083 1.00 58.11 131 ASP D O 1
ATOM 4777 N N . GLU C 1 132 ? 46.069 18.134 84.686 1.00 58.48 132 GLU D N 1
ATOM 4778 C CA . GLU C 1 132 ? 46.956 18.858 85.602 1.00 58.61 132 GLU D CA 1
ATOM 4779 C C . GLU C 1 132 ? 48.233 18.083 85.964 1.00 58.25 132 GLU D C 1
ATOM 4780 O O . GLU C 1 132 ? 49.304 18.686 86.139 1.00 57.73 132 GLU D O 1
ATOM 4786 N N . LYS C 1 133 ? 48.111 16.760 86.101 1.00 57.89 133 LYS D N 1
ATOM 4787 C CA . LYS C 1 133 ? 49.255 15.911 86.443 1.00 57.81 133 LYS D CA 1
ATOM 4788 C C . LYS C 1 133 ? 50.280 15.954 85.310 1.00 57.34 133 LYS D C 1
ATOM 4789 O O . LYS C 1 133 ? 51.483 16.030 85.556 1.00 57.41 133 LYS D O 1
ATOM 4795 N N . ILE C 1 134 ? 49.782 15.926 84.077 1.00 56.88 134 ILE D N 1
ATOM 4796 C CA . ILE C 1 134 ? 50.636 15.957 82.888 1.00 56.76 134 ILE D CA 1
ATOM 4797 C C . ILE C 1 134 ? 51.323 17.318 82.725 1.00 56.64 134 ILE D C 1
ATOM 4798 O O . ILE C 1 134 ? 52.486 17.378 82.336 1.00 56.32 134 ILE D O 1
ATOM 4803 N N . ARG C 1 135 ? 50.610 18.404 83.027 1.00 56.35 135 ARG D N 1
ATOM 4804 C CA . ARG C 1 135 ? 51.195 19.746 82.924 1.00 56.39 135 ARG D CA 1
ATOM 4805 C C . ARG C 1 135 ? 52.316 19.972 83.955 1.00 56.29 135 ARG D C 1
ATOM 4806 O O . ARG C 1 135 ? 53.389 20.462 83.594 1.00 56.09 135 ARG D O 1
ATOM 4821 N N . THR C 1 136 ? 52.076 19.615 85.216 1.00 56.08 136 THR D N 1
ATOM 4822 C CA . THR C 1 136 ? 53.123 19.697 86.245 1.00 56.38 136 THR D CA 1
ATOM 4823 C C . THR C 1 136 ? 54.317 18.787 85.895 1.00 56.42 136 THR D C 1
ATOM 4824 O O . THR C 1 136 ? 55.477 19.125 86.172 1.00 56.21 136 THR D O 1
ATOM 4828 N N . SER C 1 137 ? 54.015 17.633 85.298 1.00 56.52 137 SER D N 1
ATOM 4829 C CA . SER C 1 137 ? 55.038 16.690 84.828 1.00 56.69 137 SER D CA 1
ATOM 4830 C C . SER C 1 137 ? 55.967 17.365 83.820 1.00 56.47 137 SER D C 1
ATOM 4831 O O . SER C 1 137 ? 57.198 17.362 83.975 1.00 56.54 137 SER D O 1
ATOM 4834 N N . LEU C 1 138 ? 55.352 17.932 82.789 1.00 56.01 138 LEU D N 1
ATOM 4835 C CA . LEU C 1 138 ? 56.051 18.696 81.769 1.00 55.91 138 LEU D CA 1
ATOM 4836 C C . LEU C 1 138 ? 56.799 19.898 82.372 1.00 56.16 138 LEU D C 1
ATOM 4837 O O . LEU C 1 138 ? 57.932 20.188 81.975 1.00 55.92 138 LEU D O 1
ATOM 4842 N N . LYS C 1 139 ? 56.178 20.571 83.342 1.00 56.39 139 LYS D N 1
ATOM 4843 C CA . LYS C 1 139 ? 56.813 21.689 84.065 1.00 56.84 139 LYS D CA 1
ATOM 4844 C C . LYS C 1 139 ? 58.075 21.267 84.813 1.00 56.79 139 LYS D C 1
ATOM 4845 O O . LYS C 1 139 ? 59.078 21.977 84.770 1.00 56.81 139 LYS D O 1
ATOM 4851 N N . ASN C 1 140 ? 58.015 20.119 85.491 1.00 56.86 140 ASN D N 1
ATOM 4852 C CA . ASN C 1 140 ? 59.156 19.597 86.268 1.00 57.05 140 ASN D CA 1
ATOM 4853 C C . ASN C 1 140 ? 60.215 18.849 85.439 1.00 56.69 140 ASN D C 1
ATOM 4854 O O . ASN C 1 140 ? 61.066 18.158 86.001 1.00 56.91 140 ASN D O 1
ATOM 4859 N N . SER C 1 141 ? 60.156 18.971 84.117 1.00 56.48 141 SER D N 1
ATOM 4860 C CA . SER C 1 141 ? 61.197 18.429 83.233 1.00 56.24 141 SER D CA 1
ATOM 4861 C C . SER C 1 141 ? 61.927 19.522 82.446 1.00 56.06 141 SER D C 1
ATOM 4862 O O . SER C 1 141 ? 63.105 19.366 82.110 1.00 56.20 141 SER D O 1
ATOM 4865 N N . ARG C 1 142 ? 61.213 20.605 82.134 1.00 55.78 142 ARG D N 1
ATOM 4866 C CA . ARG C 1 142 ? 61.711 21.689 81.278 1.00 55.51 142 ARG D CA 1
ATOM 4867 C C . ARG C 1 142 ? 61.903 21.266 79.804 1.00 54.68 142 ARG D C 1
ATOM 4868 O O . ARG C 1 142 ? 62.558 21.975 79.034 1.00 54.71 142 ARG D O 1
ATOM 4876 N N . THR C 1 143 ? 61.316 20.133 79.409 1.00 53.60 143 THR D N 1
ATOM 4877 C CA . THR C 1 143 ? 61.450 19.630 78.039 1.00 52.60 143 THR D CA 1
ATOM 4878 C C . THR C 1 143 ? 60.613 20.479 77.095 1.00 51.65 143 THR D C 1
ATOM 4879 O O . THR C 1 143 ? 59.469 20.802 77.418 1.00 51.24 143 THR D O 1
ATOM 4883 N N . PRO C 1 144 ? 61.176 20.853 75.931 1.00 50.39 144 PRO D N 1
ATOM 4884 C CA . PRO C 1 144 ? 60.342 21.478 74.893 1.00 49.49 144 PRO D CA 1
ATOM 4885 C C . PRO C 1 144 ? 59.129 20.622 74.542 1.00 48.49 144 PRO D C 1
ATOM 4886 O O . PRO C 1 144 ? 59.276 19.439 74.237 1.00 47.82 144 PRO D O 1
ATOM 4890 N N . VAL C 1 145 ? 57.941 21.220 74.618 1.00 48.06 145 VAL D N 1
ATOM 4891 C CA . VAL C 1 145 ? 56.686 20.529 74.311 1.00 47.44 145 VAL D CA 1
ATOM 4892 C C . VAL C 1 145 ? 55.769 21.401 73.441 1.00 47.08 145 VAL D C 1
ATOM 4893 O O . VAL C 1 145 ? 55.729 22.622 73.600 1.00 46.85 145 VAL D O 1
ATOM 4897 N N . VAL C 1 146 ? 55.054 20.751 72.520 1.00 46.67 146 VAL D N 1
ATOM 4898 C CA . VAL C 1 146 ? 54.000 21.388 71.707 1.00 46.26 146 VAL D CA 1
ATOM 4899 C C . VAL C 1 146 ? 52.732 20.552 71.787 1.00 45.96 146 VAL D C 1
ATOM 4900 O O . VAL C 1 146 ? 52.793 19.332 71.673 1.00 45.81 146 VAL D O 1
ATOM 4904 N N . LEU C 1 147 ? 51.598 21.219 72.011 1.00 46.05 147 LEU D N 1
ATOM 4905 C CA . LEU C 1 147 ? 50.252 20.600 71.973 1.00 46.10 147 LEU D CA 1
ATOM 4906 C C . LEU C 1 147 ? 49.620 20.770 70.580 1.00 46.26 147 LEU D C 1
ATOM 4907 O O . LEU C 1 147 ? 49.645 21.857 70.027 1.00 46.29 147 LEU D O 1
ATOM 4912 N N . VAL C 1 148 ? 49.056 19.705 70.019 1.00 46.94 148 VAL D N 1
ATOM 4913 C CA . VAL C 1 148 ? 48.321 19.793 68.741 1.00 47.50 148 VAL D CA 1
ATOM 4914 C C . VAL C 1 148 ? 46.881 19.329 68.935 1.00 47.35 148 VAL D C 1
ATOM 4915 O O . VAL C 1 148 ? 46.649 18.214 69.393 1.00 47.76 148 VAL D O 1
ATOM 4919 N N . GLY C 1 149 ? 45.916 20.188 68.590 1.00 47.31 149 GLY D N 1
ATOM 4920 C CA . GLY C 1 149 ? 44.486 19.851 68.708 1.00 46.77 149 GLY D CA 1
ATOM 4921 C C . GLY C 1 149 ? 43.853 20.212 70.043 1.00 46.56 149 GLY D C 1
ATOM 4922 O O . GLY C 1 149 ? 42.616 20.216 70.171 1.00 45.91 149 GLY D O 1
ATOM 4923 N N . THR C 1 150 ? 44.678 20.523 71.042 1.00 46.03 150 THR D N 1
ATOM 4924 C CA . THR C 1 150 ? 44.168 21.034 72.311 1.00 46.33 150 THR D CA 1
ATOM 4925 C C . THR C 1 150 ? 44.931 22.294 72.757 1.00 45.76 150 THR D C 1
ATOM 4926 O O . THR C 1 150 ? 45.976 22.660 72.195 1.00 45.14 150 THR D O 1
ATOM 4930 N N . ILE C 1 151 ? 44.362 22.963 73.752 1.00 45.51 151 ILE D N 1
ATOM 4931 C CA . ILE C 1 151 ? 44.864 24.223 74.267 1.00 45.44 151 ILE D CA 1
ATOM 4932 C C . ILE C 1 151 ? 45.068 24.139 75.780 1.00 45.83 151 ILE D C 1
ATOM 4933 O O . ILE C 1 151 ? 44.230 23.601 76.508 1.00 45.83 151 ILE D O 1
ATOM 4938 N N . ASP C 1 152 ? 46.167 24.718 76.243 1.00 46.19 152 ASP D N 1
ATOM 4939 C CA . ASP C 1 152 ? 46.463 24.808 77.663 1.00 46.80 152 ASP D CA 1
ATOM 4940 C C . ASP C 1 152 ? 45.554 25.859 78.315 1.00 47.34 152 ASP D C 1
ATOM 4941 O O . ASP C 1 152 ? 45.436 26.983 77.824 1.00 47.15 152 ASP D O 1
ATOM 4946 N N . GLY C 1 153 ? 44.911 25.489 79.419 1.00 48.43 153 GLY D N 1
ATOM 4947 C CA . GLY C 1 153 ? 44.023 26.414 80.132 1.00 49.54 153 GLY D CA 1
ATOM 4948 C C . GLY C 1 153 ? 44.732 27.709 80.487 1.00 50.55 153 GLY D C 1
ATOM 4949 O O . GLY C 1 153 ? 44.185 28.802 80.322 1.00 50.94 153 GLY D O 1
ATOM 4950 N N . ASP C 1 154 ? 45.970 27.571 80.947 1.00 51.42 154 ASP D N 1
ATOM 4951 C CA . ASP C 1 154 ? 46.806 28.698 81.354 1.00 52.27 154 ASP D CA 1
ATOM 4952 C C . ASP C 1 154 ? 47.413 29.428 80.156 1.00 52.63 154 ASP D C 1
ATOM 4953 O O . ASP C 1 154 ? 47.945 30.530 80.294 1.00 52.69 154 ASP D O 1
ATOM 4958 N N . LYS C 1 155 ? 47.334 28.796 78.988 1.00 53.09 155 LYS D N 1
ATOM 4959 C CA . LYS C 1 155 ? 47.697 29.414 77.710 1.00 53.36 155 LYS D CA 1
ATOM 4960 C C . LYS C 1 155 ? 49.177 29.779 77.642 1.00 52.70 155 LYS D C 1
ATOM 4961 O O . LYS C 1 155 ? 49.552 30.770 77.019 1.00 53.27 155 LYS D O 1
ATOM 4967 N N . GLU C 1 156 ? 50.016 28.962 78.274 1.00 51.89 156 GLU D N 1
ATOM 4968 C CA . GLU C 1 156 ? 51.457 29.192 78.272 1.00 51.08 156 GLU D CA 1
ATOM 4969 C C . GLU C 1 156 ? 52.233 28.138 77.478 1.00 49.82 156 GLU D C 1
ATOM 4970 O O . GLU C 1 156 ? 53.248 28.470 76.861 1.00 49.81 156 GLU D O 1
ATOM 4976 N N . ILE C 1 157 ? 51.771 26.887 77.486 1.00 48.23 157 ILE D N 1
ATOM 4977 C CA . ILE C 1 157 ? 52.422 25.827 76.705 1.00 47.07 157 ILE D CA 1
ATOM 4978 C C . ILE C 1 157 ? 52.143 26.024 75.207 1.00 46.16 157 ILE D C 1
ATOM 4979 O O . ILE C 1 157 ? 50.985 26.219 74.825 1.00 45.72 157 ILE D O 1
ATOM 4984 N N . PRO C 1 158 ? 53.194 25.950 74.355 1.00 45.08 158 PRO D N 1
ATOM 4985 C CA . PRO C 1 158 ? 52.988 26.094 72.900 1.00 44.49 158 PRO D CA 1
ATOM 4986 C C . PRO C 1 158 ? 51.936 25.124 72.319 1.00 43.76 158 PRO D C 1
ATOM 4987 O O . PRO C 1 158 ? 51.832 23.977 72.759 1.00 43.64 158 PRO D O 1
ATOM 4991 N N . SER C 1 159 ? 51.182 25.587 71.329 1.00 42.49 159 SER D N 1
ATOM 4992 C CA . SER C 1 159 ? 50.070 24.801 70.762 1.00 42.07 159 SER D CA 1
ATOM 4993 C C . SER C 1 159 ? 49.782 25.138 69.300 1.00 41.24 159 SER D C 1
ATOM 4994 O O . SER C 1 159 ? 50.060 26.248 68.858 1.00 41.04 159 SER D O 1
ATOM 4997 N N . VAL C 1 160 ? 49.223 24.175 68.562 1.00 40.73 160 VAL D N 1
ATOM 4998 C CA . VAL C 1 160 ? 48.753 24.416 67.190 1.00 40.08 160 VAL D CA 1
ATOM 4999 C C . VAL C 1 160 ? 47.289 23.948 67.031 1.00 39.26 160 VAL D C 1
ATOM 5000 O O . VAL C 1 160 ? 46.983 22.778 67.237 1.00 39.35 160 VAL D O 1
ATOM 5004 N N . ASN C 1 161 ? 46.410 24.885 66.666 1.00 37.90 161 ASN D N 1
ATOM 5005 C CA . ASN C 1 161 ? 44.963 24.664 66.596 1.00 37.35 161 ASN D CA 1
ATOM 5006 C C . ASN C 1 161 ? 44.326 25.509 65.498 1.00 36.38 161 ASN D C 1
ATOM 5007 O O . ASN C 1 161 ? 44.959 26.437 64.984 1.00 36.91 161 ASN D O 1
ATOM 5012 N N . ILE C 1 162 ? 43.089 25.178 65.115 1.00 35.16 162 ILE D N 1
ATOM 5013 C CA . ILE C 1 162 ? 42.247 26.131 64.384 1.00 33.93 162 ILE D CA 1
ATOM 5014 C C . ILE C 1 162 ? 41.596 27.089 65.383 1.00 33.56 162 ILE D C 1
ATOM 5015 O O . ILE C 1 162 ? 41.717 26.914 66.591 1.00 33.49 162 ILE D O 1
ATOM 5020 N N . ASP C 1 163 ? 40.954 28.123 64.860 1.00 33.30 163 ASP D N 1
ATOM 5021 C CA . ASP C 1 163 ? 40.155 29.050 65.662 1.00 33.36 163 ASP D CA 1
ATOM 5022 C C . ASP C 1 163 ? 38.754 28.429 65.905 1.00 32.93 163 ASP D C 1
ATOM 5023 O O . ASP C 1 163 ? 37.872 28.483 65.039 1.00 32.58 163 ASP D O 1
ATOM 5028 N N . TYR C 1 164 ? 38.565 27.861 67.091 1.00 32.55 164 TYR D N 1
ATOM 5029 C CA . TYR C 1 164 ? 37.342 27.132 67.419 1.00 32.60 164 TYR D CA 1
ATOM 5030 C C . TYR C 1 164 ? 36.139 28.058 67.608 1.00 33.07 164 TYR D C 1
ATOM 5031 O O . TYR C 1 164 ? 35.019 27.677 67.302 1.00 32.98 164 TYR D O 1
ATOM 5040 N N . HIS C 1 165 ? 36.367 29.259 68.137 1.00 33.07 165 HIS D N 1
ATOM 5041 C CA . HIS C 1 165 ? 35.312 30.250 68.218 1.00 33.60 165 HIS D CA 1
ATOM 5042 C C . HIS C 1 165 ? 34.718 30.539 66.823 1.00 33.08 165 HIS D C 1
ATOM 5043 O O . HIS C 1 165 ? 33.505 30.520 66.640 1.00 31.54 165 HIS D O 1
ATOM 5050 N N . LEU C 1 166 ? 35.597 30.793 65.853 1.00 32.78 166 LEU D N 1
ATOM 5051 C CA . LEU C 1 166 ? 35.197 31.162 64.504 1.00 33.23 166 LEU D CA 1
ATOM 5052 C C . LEU C 1 166 ? 34.472 30.030 63.788 1.00 32.70 166 LEU D C 1
ATOM 5053 O O . LEU C 1 166 ? 33.421 30.246 63.165 1.00 32.98 166 LEU D O 1
ATOM 5058 N N . ALA C 1 167 ? 35.024 28.827 63.886 1.00 32.38 167 ALA D N 1
ATOM 5059 C CA . ALA C 1 167 ? 34.399 27.641 63.304 1.00 32.32 167 ALA D CA 1
ATOM 5060 C C . ALA C 1 167 ? 32.981 27.418 63.852 1.00 32.18 167 ALA D C 1
ATOM 5061 O O . ALA C 1 167 ? 32.055 27.101 63.092 1.00 32.43 167 ALA D O 1
ATOM 5063 N N . ALA C 1 168 ? 32.811 27.580 65.168 1.00 32.56 168 ALA D N 1
ATOM 5064 C CA . ALA C 1 168 ? 31.490 27.414 65.807 1.00 32.21 168 ALA D CA 1
ATOM 5065 C C . ALA C 1 168 ? 30.463 28.430 65.292 1.00 32.56 168 ALA D C 1
ATOM 5066 O O . ALA C 1 168 ? 29.317 28.078 65.009 1.00 32.21 168 ALA D O 1
ATOM 5068 N N . TYR C 1 169 ? 30.887 29.687 65.204 1.00 32.71 169 TYR D N 1
ATOM 5069 C CA . TYR C 1 169 ? 30.044 30.771 64.694 1.00 32.50 169 TYR D CA 1
ATOM 5070 C C . TYR C 1 169 ? 29.603 30.515 63.241 1.00 32.08 169 TYR D C 1
ATOM 5071 O O . TYR C 1 169 ? 28.412 30.638 62.917 1.00 30.59 169 TYR D O 1
ATOM 5080 N N . GLN C 1 170 ? 30.541 30.155 62.367 1.00 31.44 170 GLN D N 1
ATOM 5081 C CA . GLN C 1 170 ? 30.209 29.950 60.945 1.00 31.45 170 GLN D CA 1
ATOM 5082 C C . GLN C 1 170 ? 29.308 28.742 60.681 1.00 30.83 170 GLN D C 1
ATOM 5083 O O . GLN C 1 170 ? 28.463 28.775 59.781 1.00 30.40 170 GLN D O 1
ATOM 5089 N N . SER C 1 171 ? 29.553 27.658 61.417 1.00 30.61 171 SER D N 1
ATOM 5090 C CA . SER C 1 171 ? 28.759 26.448 61.334 1.00 30.57 171 SER D CA 1
ATOM 5091 C C . SER C 1 171 ? 27.323 26.716 61.767 1.00 30.15 171 SER D C 1
ATOM 5092 O O . SER C 1 171 ? 26.385 26.301 61.087 1.00 30.48 171 SER D O 1
ATOM 5095 N N . THR C 1 172 ? 27.166 27.416 62.892 1.00 30.50 172 THR D N 1
ATOM 5096 C CA . THR C 1 172 ? 25.855 27.738 63.437 1.00 30.41 172 THR D CA 1
ATOM 5097 C C . THR C 1 172 ? 25.127 28.691 62.482 1.00 31.02 172 THR D C 1
ATOM 5098 O O . THR C 1 172 ? 23.972 28.485 62.160 1.00 29.08 172 THR D O 1
ATOM 5102 N N . LYS C 1 173 ? 25.847 29.700 61.988 1.00 31.53 173 LYS D N 1
ATOM 5103 C CA . LYS C 1 173 ? 25.293 30.651 61.006 1.00 33.00 173 LYS D CA 1
ATOM 5104 C C . LYS C 1 173 ? 24.839 29.950 59.710 1.00 32.83 173 LYS D C 1
ATOM 5105 O O . LYS C 1 173 ? 23.802 30.301 59.137 1.00 33.29 173 LYS D O 1
ATOM 5111 N N . LYS C 1 174 ? 25.586 28.943 59.264 1.00 33.15 174 LYS D N 1
ATOM 5112 C CA . LYS C 1 174 ? 25.171 28.144 58.098 1.00 33.35 174 LYS D CA 1
ATOM 5113 C C . LYS C 1 174 ? 23.803 27.479 58.313 1.00 33.72 174 LYS D C 1
ATOM 5114 O O . LYS C 1 174 ? 22.925 27.484 57.422 1.00 33.48 174 LYS D O 1
ATOM 5120 N N . LEU C 1 175 ? 23.623 26.908 59.504 1.00 33.64 175 LEU D N 1
ATOM 5121 C CA . LEU C 1 175 ? 22.363 26.280 59.882 1.00 33.76 175 LEU D CA 1
ATOM 5122 C C . LEU C 1 175 ? 21.221 27.287 60.066 1.00 33.96 175 LEU D C 1
ATOM 5123 O O . LEU C 1 175 ? 20.083 27.014 59.674 1.00 33.38 175 LEU D O 1
ATOM 5128 N N . ILE C 1 176 ? 21.513 28.455 60.649 1.00 34.68 176 ILE D N 1
ATOM 5129 C CA . ILE C 1 176 ? 20.506 29.538 60.724 1.00 34.83 176 ILE D CA 1
ATOM 5130 C C . ILE C 1 176 ? 20.067 29.978 59.324 1.00 35.20 176 ILE D C 1
ATOM 5131 O O . ILE C 1 176 ? 18.877 30.200 59.073 1.00 34.92 176 ILE D O 1
ATOM 5136 N N . ASP C 1 177 ? 21.035 30.097 58.415 1.00 35.88 177 ASP D N 1
ATOM 5137 C CA . ASP C 1 177 ? 20.758 30.610 57.083 1.00 36.33 177 ASP D CA 1
ATOM 5138 C C . ASP C 1 177 ? 19.980 29.616 56.242 1.00 36.12 177 ASP D C 1
ATOM 5139 O O . ASP C 1 177 ? 19.367 30.010 55.259 1.00 36.45 177 ASP D O 1
ATOM 5144 N N . SER C 1 178 ? 19.985 28.337 56.621 1.00 35.83 178 SER D N 1
ATOM 5145 C CA . SER C 1 178 ? 19.126 27.348 55.948 1.00 35.63 178 SER D CA 1
ATOM 5146 C C . SER C 1 178 ? 17.745 27.233 56.613 1.00 35.29 178 SER D C 1
ATOM 5147 O O . SER C 1 178 ? 16.972 26.362 56.247 1.00 35.51 178 SER D O 1
ATOM 5150 N N . GLY C 1 179 ? 17.439 28.114 57.570 1.00 34.30 179 GLY D N 1
ATOM 5151 C CA . GLY C 1 179 ? 16.117 28.199 58.172 1.00 33.87 179 GLY D CA 1
ATOM 5152 C C . GLY C 1 179 ? 15.902 27.473 59.493 1.00 33.25 179 GLY D C 1
ATOM 5153 O O . GLY C 1 179 ? 14.780 27.348 59.942 1.00 31.93 179 GLY D O 1
ATOM 5154 N N . ASN C 1 180 ? 16.969 26.997 60.127 1.00 33.33 180 ASN D N 1
ATOM 5155 C CA . ASN C 1 180 ? 16.846 26.294 61.412 1.00 33.61 180 ASN D CA 1
ATOM 5156 C C . ASN C 1 180 ? 16.696 27.290 62.557 1.00 33.58 180 ASN D C 1
ATOM 5157 O O . ASN C 1 180 ? 17.390 28.315 62.609 1.00 34.14 180 ASN D O 1
ATOM 5162 N N . LYS C 1 181 ? 15.800 26.971 63.476 1.00 33.52 181 LYS D N 1
ATOM 5163 C CA . LYS C 1 181 ? 15.527 27.800 64.648 1.00 34.11 181 LYS D CA 1
ATOM 5164 C C . LYS C 1 181 ? 15.931 27.106 65.934 1.00 33.51 181 LYS D C 1
ATOM 5165 O O . LYS C 1 181 ? 16.258 27.776 66.901 1.00 33.64 181 LYS D O 1
ATOM 5171 N N . LYS C 1 182 ? 15.863 25.775 65.960 1.00 33.90 182 LYS D N 1
ATOM 5172 C CA . LYS C 1 182 ? 16.413 24.976 67.065 1.00 34.04 182 LYS D CA 1
ATOM 5173 C C . LYS C 1 182 ? 17.629 24.149 66.627 1.00 33.43 182 LYS D C 1
ATOM 5174 O O . LYS C 1 182 ? 17.492 23.085 66.008 1.00 33.94 182 LYS D O 1
ATOM 5180 N N . ILE C 1 183 ? 18.808 24.642 66.992 1.00 32.83 183 ILE D N 1
ATOM 5181 C CA . ILE C 1 183 ? 20.087 24.103 66.554 1.00 32.26 183 ILE D CA 1
ATOM 5182 C C . ILE C 1 183 ? 20.818 23.586 67.787 1.00 31.51 183 ILE D C 1
ATOM 5183 O O . ILE C 1 183 ? 21.051 24.343 68.729 1.00 31.23 183 ILE D O 1
ATOM 5188 N N . ALA C 1 184 ? 21.144 22.296 67.795 1.00 31.35 184 ALA D N 1
ATOM 5189 C CA . ALA C 1 184 ? 21.919 21.695 68.886 1.00 31.38 184 ALA D CA 1
ATOM 5190 C C . ALA C 1 184 ? 23.416 21.901 68.673 1.00 31.86 184 ALA D C 1
ATOM 5191 O O . ALA C 1 184 ? 23.887 22.006 67.541 1.00 31.98 184 ALA D O 1
ATOM 5193 N N . TYR C 1 185 ? 24.167 21.928 69.767 1.00 32.83 185 TYR D N 1
ATOM 5194 C CA . TYR C 1 185 ? 25.623 21.842 69.680 1.00 33.52 185 TYR D CA 1
ATOM 5195 C C . TYR C 1 185 ? 26.092 20.669 70.539 1.00 32.84 185 TYR D C 1
ATOM 5196 O O . TYR C 1 185 ? 25.845 20.637 71.730 1.00 32.62 185 TYR D O 1
ATOM 5205 N N . ILE C 1 186 ? 26.764 19.715 69.892 1.00 32.60 186 ILE D N 1
ATOM 5206 C CA . ILE C 1 186 ? 27.331 18.530 70.525 1.00 32.62 186 ILE D CA 1
ATOM 5207 C C . ILE C 1 186 ? 28.860 18.686 70.592 1.00 33.01 186 ILE D C 1
ATOM 5208 O O . ILE C 1 186 ? 29.517 18.835 69.578 1.00 32.26 186 ILE D O 1
ATOM 5213 N N . MET C 1 187 ? 29.388 18.692 71.805 1.00 33.79 187 MET D N 1
ATOM 5214 C CA . MET C 1 187 ? 30.797 18.988 72.048 1.00 35.80 187 MET D CA 1
ATOM 5215 C C . MET C 1 187 ? 31.385 18.049 73.094 1.00 35.25 187 MET D C 1
ATOM 5216 O O . MET C 1 187 ? 30.680 17.227 73.686 1.00 34.92 187 MET D O 1
ATOM 5221 N N . GLY C 1 188 ? 32.690 18.161 73.300 1.00 35.65 188 GLY D N 1
ATOM 5222 C CA . GLY C 1 188 ? 33.360 17.465 74.384 1.00 35.66 188 GLY D CA 1
ATOM 5223 C C . GLY C 1 188 ? 33.182 18.247 75.668 1.00 35.84 188 GLY D C 1
ATOM 5224 O O . GLY C 1 188 ? 32.224 19.017 75.815 1.00 36.20 188 GLY D O 1
ATOM 5225 N N . SER C 1 189 ? 34.113 18.065 76.595 1.00 36.13 189 SER D N 1
ATOM 5226 C CA . SER C 1 189 ? 34.025 18.687 77.910 1.00 36.09 189 SER D CA 1
ATOM 5227 C C . SER C 1 189 ? 34.123 20.207 77.839 1.00 36.22 189 SER D C 1
ATOM 5228 O O . SER C 1 189 ? 35.006 20.758 77.169 1.00 36.48 189 SER D O 1
ATOM 5231 N N . LEU C 1 190 ? 33.227 20.867 78.569 1.00 36.66 190 LEU D N 1
ATOM 5232 C CA . LEU C 1 190 ? 33.165 22.326 78.666 1.00 37.50 190 LEU D CA 1
ATOM 5233 C C . LEU C 1 190 ? 34.160 22.892 79.708 1.00 38.23 190 LEU D C 1
ATOM 5234 O O . LEU C 1 190 ? 34.226 24.111 79.914 1.00 38.82 190 LEU D O 1
ATOM 5239 N N . LYS C 1 191 ? 34.956 22.017 80.340 1.00 38.48 191 LYS D N 1
ATOM 5240 C CA . LYS C 1 191 ? 36.139 22.450 81.106 1.00 38.87 191 LYS D CA 1
ATOM 5241 C C . LYS C 1 191 ? 37.353 22.790 80.203 1.00 38.80 191 LYS D C 1
ATOM 5242 O O . LYS C 1 191 ? 38.351 23.347 80.675 1.00 38.71 191 LYS D O 1
ATOM 5248 N N . ASP C 1 192 ? 37.273 22.456 78.914 1.00 38.36 192 ASP D N 1
ATOM 5249 C CA . ASP C 1 192 ? 38.381 22.704 78.002 1.00 38.07 192 ASP D CA 1
ATOM 5250 C C . ASP C 1 192 ? 38.135 23.998 77.246 1.00 37.39 192 ASP D C 1
ATOM 5251 O O . ASP C 1 192 ? 37.001 24.306 76.892 1.00 36.71 192 ASP D O 1
ATOM 5256 N N . VAL C 1 193 ? 39.214 24.745 77.005 1.00 36.89 193 VAL D N 1
ATOM 5257 C CA . VAL C 1 193 ? 39.140 26.050 76.349 1.00 36.25 193 VAL D CA 1
ATOM 5258 C C . VAL C 1 193 ? 38.559 25.912 74.935 1.00 36.34 193 VAL D C 1
ATOM 5259 O O . VAL C 1 193 ? 37.751 26.732 74.509 1.00 35.86 193 VAL D O 1
ATOM 5263 N N . GLU C 1 194 ? 38.957 24.863 74.220 1.00 35.95 194 GLU D N 1
ATOM 5264 C CA . GLU C 1 194 ? 38.422 24.596 72.885 1.00 35.76 194 GLU D CA 1
ATOM 5265 C C . GLU C 1 194 ? 36.893 24.618 72.843 1.00 34.95 194 GLU D C 1
ATOM 5266 O O . GLU C 1 194 ? 36.304 25.139 71.891 1.00 33.27 194 GLU D O 1
ATOM 5272 N N . ASN C 1 195 ? 36.267 24.064 73.883 1.00 33.87 195 ASN D N 1
ATOM 5273 C CA . ASN C 1 195 ? 34.811 23.915 73.930 1.00 33.35 195 ASN D CA 1
ATOM 5274 C C . ASN C 1 195 ? 34.098 25.146 74.484 1.00 33.16 195 ASN D C 1
ATOM 5275 O O . ASN C 1 195 ? 32.975 25.446 74.052 1.00 33.12 195 ASN D O 1
ATOM 5280 N N . THR C 1 196 ? 34.718 25.850 75.438 1.00 32.35 196 THR D N 1
ATOM 5281 C CA . THR C 1 196 ? 34.157 27.130 75.901 1.00 32.37 196 THR D CA 1
ATOM 5282 C C . THR C 1 196 ? 34.174 28.146 74.754 1.00 32.14 196 THR D C 1
ATOM 5283 O O . THR C 1 196 ? 33.272 28.974 74.636 1.00 31.46 196 THR D O 1
ATOM 5287 N N . GLU C 1 197 ? 35.190 28.046 73.896 1.00 31.96 197 GLU D N 1
ATOM 5288 C CA . GLU C 1 197 ? 35.277 28.863 72.696 1.00 31.75 197 GLU D CA 1
ATOM 5289 C C . GLU C 1 197 ? 34.178 28.530 71.697 1.00 31.25 197 GLU D C 1
ATOM 5290 O O . GLU C 1 197 ? 33.630 29.449 71.092 1.00 30.29 197 GLU D O 1
ATOM 5296 N N . ARG C 1 198 ? 33.857 27.236 71.529 1.00 30.66 198 ARG D N 1
ATOM 5297 C CA . ARG C 1 198 ? 32.750 26.823 70.654 1.00 31.31 198 ARG D CA 1
ATOM 5298 C C . ARG C 1 198 ? 31.420 27.391 71.160 1.00 31.02 198 ARG D C 1
ATOM 5299 O O . ARG C 1 198 ? 30.622 27.903 70.385 1.00 31.26 198 ARG D O 1
ATOM 5307 N N . MET C 1 199 ? 31.205 27.287 72.468 1.00 31.63 199 MET D N 1
ATOM 5308 C CA . MET C 1 199 ? 30.008 27.794 73.121 1.00 31.40 199 MET D CA 1
ATOM 5309 C C . MET C 1 199 ? 29.813 29.282 72.828 1.00 31.59 199 MET D C 1
ATOM 5310 O O . MET C 1 199 ? 28.717 29.701 72.464 1.00 30.81 199 MET D O 1
ATOM 5315 N N . VAL C 1 200 ? 30.883 30.060 72.972 1.00 32.16 200 VAL D N 1
ATOM 5316 C CA . VAL C 1 200 ? 30.837 31.502 72.719 1.00 32.76 200 VAL D CA 1
ATOM 5317 C C . VAL C 1 200 ? 30.425 31.832 71.263 1.00 32.81 200 VAL D C 1
ATOM 5318 O O . VAL C 1 200 ? 29.587 32.709 71.041 1.00 32.47 200 VAL D O 1
ATOM 5322 N N . GLY C 1 201 ? 31.019 31.120 70.299 1.00 32.78 201 GLY D N 1
ATOM 5323 C CA . GLY C 1 201 ? 30.765 31.341 68.877 1.00 32.00 201 GLY D CA 1
ATOM 5324 C C . GLY C 1 201 ? 29.345 30.958 68.495 1.00 31.70 201 GLY D C 1
ATOM 5325 O O . GLY C 1 201 ? 28.694 31.674 67.764 1.00 29.63 201 GLY D O 1
ATOM 5326 N N . TYR C 1 202 ? 28.879 29.828 69.024 1.00 31.88 202 TYR D N 1
ATOM 5327 C CA . TYR C 1 202 ? 27.489 29.373 68.883 1.00 31.44 202 TYR D CA 1
ATOM 5328 C C . TYR C 1 202 ? 26.494 30.413 69.406 1.00 31.80 202 TYR D C 1
ATOM 5329 O O . TYR C 1 202 ? 25.519 30.733 68.730 1.00 31.13 202 TYR D O 1
ATOM 5338 N N . GLN C 1 203 ? 26.740 30.914 70.615 1.00 32.19 203 GLN D N 1
ATOM 5339 C CA . GLN C 1 203 ? 25.906 31.949 71.226 1.00 32.36 203 GLN D CA 1
ATOM 5340 C C . GLN C 1 203 ? 25.892 33.253 70.407 1.00 32.80 203 GLN D C 1
ATOM 5341 O O . GLN C 1 203 ? 24.847 33.865 70.213 1.00 32.57 203 GLN D O 1
ATOM 5347 N N . GLU C 1 204 ? 27.063 33.670 69.943 1.00 33.52 204 GLU D N 1
ATOM 5348 C CA . GLU C 1 204 ? 27.193 34.847 69.088 1.00 34.19 204 GLU D CA 1
ATOM 5349 C C . GLU C 1 204 ? 26.304 34.774 67.842 1.00 33.62 204 GLU D C 1
ATOM 5350 O O . GLU C 1 204 ? 25.629 35.743 67.515 1.00 33.81 204 GLU D O 1
ATOM 5356 N N . ALA C 1 205 ? 26.294 33.626 67.170 1.00 33.06 205 ALA D N 1
ATOM 5357 C CA . ALA C 1 205 ? 25.503 33.448 65.948 1.00 32.83 205 ALA D CA 1
ATOM 5358 C C . ALA C 1 205 ? 23.991 33.499 66.234 1.00 32.48 205 ALA D C 1
ATOM 5359 O O . ALA C 1 205 ? 23.227 34.113 65.497 1.00 32.10 205 ALA D O 1
ATOM 5361 N N . LEU C 1 206 ? 23.576 32.857 67.319 1.00 32.46 206 LEU D N 1
ATOM 5362 C CA . LEU C 1 206 ? 22.174 32.847 67.724 1.00 31.93 206 LEU D CA 1
ATOM 5363 C C . LEU C 1 206 ? 21.708 34.267 68.030 1.00 32.20 206 LEU D C 1
ATOM 5364 O O . LEU C 1 206 ? 20.641 34.674 67.562 1.00 32.26 206 LEU D O 1
ATOM 5369 N N . LEU C 1 207 ? 22.502 35.007 68.809 1.00 32.08 207 LEU D N 1
ATOM 5370 C CA . LEU C 1 207 ? 22.149 36.376 69.222 1.00 32.33 207 LEU D CA 1
ATOM 5371 C C . LEU C 1 207 ? 21.954 37.293 68.005 1.00 32.03 207 LEU D C 1
ATOM 5372 O O . LEU C 1 207 ? 21.014 38.087 67.950 1.00 31.63 207 LEU D O 1
ATOM 5377 N N . GLU C 1 208 ? 22.850 37.139 67.032 1.00 32.51 208 GLU D N 1
ATOM 5378 C CA . GLU C 1 208 ? 22.812 37.880 65.774 1.00 32.93 208 GLU D CA 1
ATOM 5379 C C . GLU C 1 208 ? 21.507 37.622 65.015 1.00 32.74 208 GLU D C 1
ATOM 5380 O O . GLU C 1 208 ? 21.031 38.486 64.286 1.00 32.04 208 GLU D O 1
ATOM 5386 N N . ALA C 1 209 ? 20.948 36.427 65.197 1.00 32.33 209 ALA D N 1
ATOM 5387 C CA . ALA C 1 209 ? 19.725 35.997 64.517 1.00 32.39 209 ALA D CA 1
ATOM 5388 C C . ALA C 1 209 ? 18.455 36.202 65.366 1.00 32.09 209 ALA D C 1
ATOM 5389 O O . ALA C 1 209 ? 17.360 35.834 64.939 1.00 32.61 209 ALA D O 1
ATOM 5391 N N . ASN C 1 210 ? 18.613 36.783 66.556 0.50 31.91 210 ASN D N 1
ATOM 5392 C CA . ASN C 1 210 ? 17.535 36.932 67.535 0.50 31.73 210 ASN D CA 1
ATOM 5393 C C . ASN C 1 210 ? 16.888 35.604 67.899 0.50 31.92 210 ASN D C 1
ATOM 5394 O O . ASN C 1 210 ? 15.673 35.507 68.015 0.50 30.83 210 ASN D O 1
ATOM 5403 N N . ILE C 1 211 ? 17.721 34.581 68.069 1.00 32.09 211 ILE D N 1
ATOM 5404 C CA . ILE C 1 211 ? 17.266 33.267 68.539 1.00 32.67 211 ILE D CA 1
ATOM 5405 C C . ILE C 1 211 ? 17.718 33.136 69.990 1.00 33.15 211 ILE D C 1
ATOM 5406 O O . ILE C 1 211 ? 18.903 33.276 70.273 1.00 31.59 211 ILE D O 1
ATOM 5411 N N . GLU C 1 212 ? 16.787 32.879 70.906 1.00 33.26 212 GLU D N 1
ATOM 5412 C CA . GLU C 1 212 ? 17.139 32.792 72.320 1.00 34.78 212 GLU D CA 1
ATOM 5413 C C . GLU C 1 212 ? 17.995 31.548 72.597 1.00 34.25 212 GLU D C 1
ATOM 5414 O O . GLU C 1 212 ? 17.722 30.458 72.079 1.00 34.83 212 GLU D O 1
ATOM 5420 N N . PHE C 1 213 ? 19.033 31.724 73.410 1.00 33.43 213 PHE D N 1
ATOM 5421 C CA . PHE C 1 213 ? 19.909 30.627 73.802 1.00 33.35 213 PHE D CA 1
ATOM 5422 C C . PHE C 1 213 ? 19.166 29.692 74.746 1.00 33.23 213 PHE D C 1
ATOM 5423 O O . PHE C 1 213 ? 18.461 30.146 75.658 1.00 32.41 213 PHE D O 1
ATOM 5431 N N . ASP C 1 214 ? 19.325 28.390 74.503 1.00 33.28 214 ASP D N 1
ATOM 5432 C CA . ASP C 1 214 ? 18.664 27.349 75.295 1.00 33.70 214 ASP D CA 1
ATOM 5433 C C . ASP C 1 214 ? 19.724 26.343 75.711 1.00 33.53 214 ASP D C 1
ATOM 5434 O O . ASP C 1 214 ? 20.283 25.623 74.875 1.00 34.13 214 ASP D O 1
ATOM 5439 N N . GLU C 1 215 ? 20.004 26.310 77.007 1.00 33.45 215 GLU D N 1
ATOM 5440 C CA . GLU C 1 215 ? 21.040 25.432 77.554 1.00 33.26 215 GLU D CA 1
ATOM 5441 C C . GLU C 1 215 ? 20.728 23.951 77.311 1.00 33.21 215 GLU D C 1
ATOM 5442 O O . GLU C 1 215 ? 21.636 23.133 77.227 1.00 33.11 215 GLU D O 1
ATOM 5448 N N . ASN C 1 216 ? 19.446 23.620 77.169 1.00 33.09 216 ASN D N 1
ATOM 5449 C CA . ASN C 1 216 ? 19.029 22.246 76.878 1.00 33.47 216 ASN D CA 1
ATOM 5450 C C . ASN C 1 216 ? 19.369 21.726 75.460 1.00 33.06 216 ASN D C 1
ATOM 5451 O O . ASN C 1 216 ? 19.214 20.526 75.200 1.00 33.39 216 ASN D O 1
ATOM 5456 N N . LEU C 1 217 ? 19.812 22.601 74.553 1.00 32.51 217 LEU D N 1
ATOM 5457 C CA . LEU C 1 217 ? 20.289 22.166 73.222 1.00 32.36 217 LEU D CA 1
ATOM 5458 C C . LEU C 1 217 ? 21.821 22.016 73.100 1.00 33.20 217 LEU D C 1
ATOM 5459 O O . LEU C 1 217 ? 22.344 21.687 72.021 1.00 33.10 217 LEU D O 1
ATOM 5464 N N . VAL C 1 218 ? 22.539 22.244 74.202 1.00 32.34 218 VAL D N 1
ATOM 5465 C CA . VAL C 1 218 ? 23.965 21.958 74.261 1.00 32.23 218 VAL D CA 1
ATOM 5466 C C . VAL C 1 218 ? 24.250 20.646 74.988 1.00 32.21 218 VAL D C 1
ATOM 5467 O O . VAL C 1 218 ? 23.897 20.484 76.152 1.00 30.95 218 VAL D O 1
ATOM 5471 N N . PHE C 1 219 ? 24.931 19.737 74.294 1.00 32.64 219 PHE D N 1
ATOM 5472 C CA . PHE C 1 219 ? 25.241 18.412 74.813 1.00 33.38 219 PHE D CA 1
ATOM 5473 C C . PHE C 1 219 ? 26.771 18.206 74.892 1.00 34.73 219 PHE D C 1
ATOM 5474 O O . PHE C 1 219 ? 27.434 18.007 73.870 1.00 34.61 219 PHE D O 1
ATOM 5482 N N . GLU C 1 220 ? 27.320 18.220 76.109 1.00 35.69 220 GLU D N 1
ATOM 5483 C CA . GLU C 1 220 ? 28.774 18.093 76.298 1.00 37.28 220 GLU D CA 1
ATOM 5484 C C . GLU C 1 220 ? 29.244 16.697 76.754 1.00 37.30 220 GLU D C 1
ATOM 5485 O O . GLU C 1 220 ? 28.449 15.867 77.163 1.00 37.05 220 GLU D O 1
ATOM 5491 N N . GLY C 1 221 ? 30.558 16.477 76.689 1.00 37.76 221 GLY D N 1
ATOM 5492 C CA . GLY C 1 221 ? 31.196 15.215 77.111 1.00 38.04 221 GLY D CA 1
ATOM 5493 C C . GLY C 1 221 ? 31.177 14.103 76.064 1.00 37.94 221 GLY D C 1
ATOM 5494 O O . GLY C 1 221 ? 31.265 12.918 76.401 1.00 38.13 221 GLY D O 1
ATOM 5495 N N . ASN C 1 222 ? 31.078 14.488 74.797 1.00 37.64 222 ASN D N 1
ATOM 5496 C CA . ASN C 1 222 ? 30.777 13.566 73.694 1.00 37.51 222 ASN D CA 1
ATOM 5497 C C . ASN C 1 222 ? 31.922 13.348 72.723 1.00 37.41 222 ASN D C 1
ATOM 5498 O O . ASN C 1 222 ? 32.359 14.293 72.055 1.00 37.24 222 ASN D O 1
ATOM 5503 N N . TYR C 1 223 ? 32.352 12.089 72.611 1.00 37.34 223 TYR D N 1
ATOM 5504 C CA . TYR C 1 223 ? 33.610 11.735 71.938 1.00 37.74 223 TYR D CA 1
ATOM 5505 C C . TYR C 1 223 ? 33.550 10.539 70.988 1.00 37.08 223 TYR D C 1
ATOM 5506 O O . TYR C 1 223 ? 34.355 10.464 70.064 1.00 36.75 223 TYR D O 1
ATOM 5515 N N . SER C 1 224 ? 32.605 9.618 71.198 1.00 36.41 224 SER D N 1
ATOM 5516 C CA . SER C 1 224 ? 32.605 8.318 70.515 1.00 35.82 224 SER D CA 1
ATOM 5517 C C . SER C 1 224 ? 31.468 8.152 69.503 1.00 35.90 224 SER D C 1
ATOM 5518 O O . SER C 1 224 ? 30.443 8.835 69.594 1.00 34.52 224 SER D O 1
ATOM 5521 N N . TYR C 1 225 ? 31.644 7.211 68.572 1.00 36.27 225 TYR D N 1
ATOM 5522 C CA . TYR C 1 225 ? 30.553 6.784 67.669 1.00 37.17 225 TYR D CA 1
ATOM 5523 C C . TYR C 1 225 ? 29.249 6.473 68.436 1.00 36.85 225 TYR D C 1
ATOM 5524 O O . TYR C 1 225 ? 28.159 6.847 68.010 1.00 36.99 225 TYR D O 1
ATOM 5533 N N . GLU C 1 226 ? 29.379 5.765 69.558 1.00 36.63 226 GLU D N 1
ATOM 5534 C CA . GLU C 1 226 ? 28.233 5.245 70.299 1.00 36.47 226 GLU D CA 1
ATOM 5535 C C . GLU C 1 226 ? 27.496 6.370 71.030 1.00 36.14 226 GLU D C 1
ATOM 5536 O O . GLU C 1 226 ? 26.280 6.376 71.095 1.00 36.61 226 GLU D O 1
ATOM 5547 N N . GLN C 1 227 ? 28.237 7.339 71.555 1.00 36.12 227 GLN D N 1
ATOM 5548 C CA . GLN C 1 227 ? 27.627 8.517 72.181 1.00 36.20 227 GLN D CA 1
ATOM 5549 C C . GLN C 1 227 ? 26.789 9.326 71.186 1.00 35.76 227 GLN D C 1
ATOM 5550 O O . GLN C 1 227 ? 25.710 9.826 71.531 1.00 36.27 227 GLN D O 1
ATOM 5556 N N . GLY C 1 228 ? 27.289 9.454 69.956 1.00 35.30 228 GLY D N 1
ATOM 5557 C CA . GLY C 1 228 ? 26.529 10.093 68.872 1.00 34.48 228 GLY D CA 1
ATOM 5558 C C . GLY C 1 228 ? 25.205 9.392 68.568 1.00 34.78 228 GLY D C 1
ATOM 5559 O O . GLY C 1 228 ? 24.182 10.041 68.399 1.00 34.17 228 GLY D O 1
ATOM 5560 N N . LYS C 1 229 ? 25.225 8.064 68.494 1.00 34.73 229 LYS D N 1
ATOM 5561 C CA . LYS C 1 229 ? 23.991 7.295 68.296 1.00 35.45 229 LYS D CA 1
ATOM 5562 C C . LYS C 1 229 ? 22.955 7.548 69.385 1.00 35.00 229 LYS D C 1
ATOM 5563 O O . LYS C 1 229 ? 21.777 7.738 69.092 1.00 35.57 229 LYS D O 1
ATOM 5569 N N . ALA C 1 230 ? 23.382 7.552 70.638 1.00 35.13 230 ALA D N 1
ATOM 5570 C CA . ALA C 1 230 ? 22.447 7.655 71.767 1.00 35.12 230 ALA D CA 1
ATOM 5571 C C . ALA C 1 230 ? 21.831 9.055 71.899 1.00 35.02 230 ALA D C 1
ATOM 5572 O O . ALA C 1 230 ? 20.788 9.236 72.565 1.00 34.72 230 ALA D O 1
ATOM 5574 N N . LEU C 1 231 ? 22.468 10.036 71.263 1.00 34.36 231 LEU D N 1
ATOM 5575 C CA . LEU C 1 231 ? 22.002 11.416 71.337 1.00 34.35 231 LEU D CA 1
ATOM 5576 C C . LEU C 1 231 ? 20.843 11.694 70.403 1.00 33.15 231 LEU D C 1
ATOM 5577 O O . LEU C 1 231 ? 20.161 12.686 70.600 1.00 33.26 231 LEU D O 1
ATOM 5582 N N . ALA C 1 232 ? 20.630 10.853 69.392 1.00 32.13 232 ALA D N 1
ATOM 5583 C CA . ALA C 1 232 ? 19.588 11.119 68.393 1.00 31.71 232 ALA D CA 1
ATOM 5584 C C . ALA C 1 232 ? 18.225 11.363 69.051 1.00 31.08 232 ALA D C 1
ATOM 5585 O O . ALA C 1 232 ? 17.509 12.269 68.670 1.00 30.78 232 ALA D O 1
ATOM 5587 N N . GLU C 1 233 ? 17.884 10.554 70.049 1.00 31.21 233 GLU D N 1
ATOM 5588 C CA . GLU C 1 233 ? 16.589 10.674 70.724 1.00 31.81 233 GLU D CA 1
ATOM 5589 C C . GLU C 1 233 ? 16.497 11.931 71.584 1.00 31.45 233 GLU D C 1
ATOM 5590 O O . GLU C 1 233 ? 15.412 12.519 71.694 1.00 30.83 233 GLU D O 1
ATOM 5596 N N . ARG C 1 234 ? 17.619 12.322 72.208 1.00 31.28 234 ARG D N 1
ATOM 5597 C CA . ARG C 1 234 ? 17.644 13.506 73.076 1.00 31.60 234 ARG D CA 1
ATOM 5598 C C . ARG C 1 234 ? 17.490 14.768 72.257 1.00 30.45 234 ARG D C 1
ATOM 5599 O O . ARG C 1 234 ? 16.907 15.738 72.725 1.00 29.88 234 ARG D O 1
ATOM 5607 N N . LEU C 1 235 ? 18.026 14.755 71.040 1.00 29.43 235 LEU D N 1
ATOM 5608 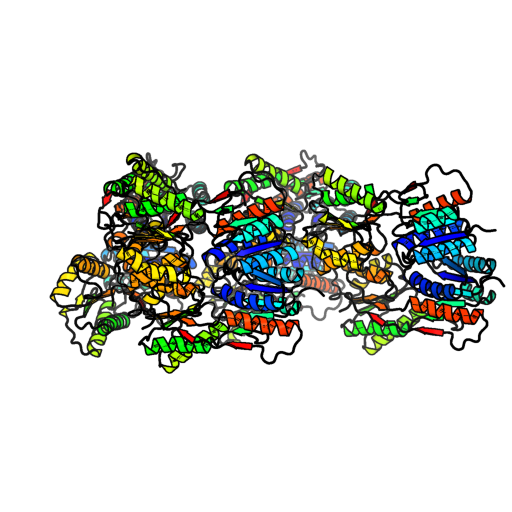C CA . LEU C 1 235 ? 17.847 15.884 70.106 1.00 29.44 235 LEU D CA 1
ATOM 5609 C C . LEU C 1 235 ? 16.413 15.937 69.582 1.00 28.57 235 LEU D C 1
ATOM 5610 O O . LEU C 1 235 ? 15.777 16.990 69.575 1.00 28.11 235 LEU D O 1
ATOM 5615 N N . LEU C 1 236 ? 15.909 14.803 69.124 1.00 28.39 236 LEU D N 1
ATOM 5616 C CA . LEU C 1 236 ? 14.589 14.778 68.494 1.00 27.77 236 LEU D CA 1
ATOM 5617 C C . LEU C 1 236 ? 13.464 15.102 69.497 1.00 27.34 236 LEU D C 1
ATOM 5618 O O . LEU C 1 236 ? 12.564 15.888 69.187 1.00 25.64 236 LEU D O 1
ATOM 5623 N N . GLU C 1 237 ? 13.536 14.545 70.705 1.00 27.44 237 GLU D N 1
ATOM 5624 C CA . GLU C 1 237 ? 12.548 14.845 71.746 1.00 27.73 237 GLU D CA 1
ATOM 5625 C C . GLU C 1 237 ? 12.401 16.340 72.090 1.00 28.19 237 GLU D C 1
ATOM 5626 O O . GLU C 1 237 ? 11.290 16.795 72.448 1.00 28.18 237 GLU D O 1
ATOM 5632 N N . ARG C 1 238 ? 13.490 17.096 71.953 1.00 28.79 238 ARG D N 1
ATOM 5633 C CA . ARG C 1 238 ? 13.478 18.547 72.176 1.00 29.56 238 ARG D CA 1
ATOM 5634 C C . ARG C 1 238 ? 13.209 19.365 70.907 1.00 29.80 238 ARG D C 1
ATOM 5635 O O . ARG C 1 238 ? 13.201 20.606 70.941 1.00 30.29 238 ARG D O 1
ATOM 5643 N N . GLY C 1 239 ? 12.949 18.679 69.794 1.00 29.83 239 GLY D N 1
ATOM 5644 C CA . GLY C 1 239 ? 12.636 19.346 68.541 1.00 29.61 239 GLY D CA 1
ATOM 5645 C C . GLY C 1 239 ? 13.790 20.017 67.831 1.00 29.51 239 GLY D C 1
ATOM 5646 O O . GLY C 1 239 ? 13.570 20.902 67.004 1.00 29.76 239 GLY D O 1
ATOM 5647 N N . ALA C 1 240 ? 15.031 19.639 68.146 1.00 29.74 240 ALA D N 1
ATOM 5648 C CA . ALA C 1 240 ? 16.163 20.073 67.325 1.00 29.50 240 ALA D CA 1
ATOM 5649 C C . ALA C 1 240 ? 15.994 19.596 65.881 1.00 29.80 240 ALA D C 1
ATOM 5650 O O . ALA C 1 240 ? 15.586 18.442 65.624 1.00 29.36 240 ALA D O 1
ATOM 5652 N N . THR C 1 241 ? 16.280 20.499 64.934 1.00 30.45 241 THR D N 1
ATOM 5653 C CA . THR C 1 241 ? 16.239 20.178 63.505 1.00 31.01 241 THR D CA 1
ATOM 5654 C C . THR C 1 241 ? 17.652 20.166 62.884 1.00 31.59 241 THR D C 1
ATOM 5655 O O . THR C 1 241 ? 17.819 19.865 61.693 1.00 32.20 241 THR D O 1
ATOM 5659 N N . SER C 1 242 ? 18.664 20.484 63.683 1.00 31.46 242 SER D N 1
ATOM 5660 C CA . SER C 1 242 ? 20.042 20.460 63.192 1.00 31.74 242 SER D CA 1
ATOM 5661 C C . SER C 1 242 ? 21.013 20.381 64.348 1.00 31.54 242 SER D C 1
ATOM 5662 O O . SER C 1 242 ? 20.636 20.600 65.506 1.00 31.76 242 SER D O 1
ATOM 5665 N N . ALA C 1 243 ? 22.269 20.072 64.018 1.00 31.36 243 ALA D N 1
ATOM 5666 C CA . ALA C 1 243 ? 23.331 19.998 65.014 1.00 31.10 243 ALA D CA 1
ATOM 5667 C C . ALA C 1 243 ? 24.678 20.329 64.401 1.00 30.90 243 ALA D C 1
ATOM 5668 O O . ALA C 1 243 ? 24.977 19.906 63.294 1.00 30.58 243 ALA D O 1
ATOM 5670 N N . VAL C 1 244 ? 25.456 21.113 65.139 1.00 31.50 244 VAL D N 1
ATOM 5671 C CA . VAL C 1 244 ? 26.921 21.185 64.960 1.00 30.88 244 VAL D CA 1
ATOM 5672 C C . VAL C 1 244 ? 27.538 20.189 65.938 1.00 31.72 244 VAL D C 1
ATOM 5673 O O . VAL C 1 244 ? 27.119 20.108 67.106 1.00 31.42 244 VAL D O 1
ATOM 5677 N N . VAL C 1 245 ? 28.549 19.459 65.469 1.00 32.47 245 VAL D N 1
ATOM 5678 C CA . VAL C 1 245 ? 29.152 18.374 66.222 1.00 33.59 245 VAL D CA 1
ATOM 5679 C C . VAL C 1 245 ? 30.667 18.455 66.130 1.00 33.71 245 VAL D C 1
ATOM 5680 O O . VAL C 1 245 ? 31.228 18.410 65.041 1.00 33.95 245 VAL D O 1
ATOM 5684 N N . SER C 1 246 ? 31.321 18.579 67.277 1.00 33.50 246 SER D N 1
ATOM 5685 C CA . SER C 1 246 ? 32.765 18.832 67.318 1.00 33.92 246 SER D CA 1
ATOM 5686 C C . SER C 1 246 ? 33.639 17.665 66.828 1.00 33.84 246 SER D C 1
ATOM 5687 O O . SER C 1 246 ? 34.626 17.879 66.153 1.00 33.61 246 SER D O 1
ATOM 5690 N N . HIS C 1 247 ? 33.265 16.434 67.144 1.00 34.57 247 HIS D N 1
ATOM 5691 C CA . HIS C 1 247 ? 34.082 15.260 66.811 1.00 34.92 247 HIS D CA 1
ATOM 5692 C C . HIS C 1 247 ? 33.460 14.465 65.668 1.00 34.95 247 HIS D C 1
ATOM 5693 O O . HIS C 1 247 ? 32.253 14.169 65.689 1.00 34.64 247 HIS D O 1
ATOM 5700 N N . ASP C 1 248 ? 34.282 14.108 64.679 1.00 34.86 248 ASP D N 1
ATOM 5701 C CA . ASP C 1 248 ? 33.793 13.421 63.474 1.00 34.77 248 ASP D CA 1
ATOM 5702 C C . ASP C 1 248 ? 33.137 12.063 63.796 1.00 33.64 248 ASP D C 1
ATOM 5703 O O . ASP C 1 248 ? 32.138 11.699 63.162 1.00 32.75 248 ASP D O 1
ATOM 5708 N N . THR C 1 249 ? 33.691 11.318 64.764 1.00 32.61 249 THR D N 1
ATOM 5709 C CA . THR C 1 249 ? 33.109 10.028 65.150 1.00 31.93 249 THR D CA 1
ATOM 5710 C C . THR C 1 249 ? 31.686 10.186 65.726 1.00 31.34 249 THR D C 1
ATOM 5711 O O . THR C 1 249 ? 30.792 9.395 65.412 1.00 30.36 249 THR D O 1
ATOM 5715 N N . VAL C 1 250 ? 31.481 11.235 66.524 1.00 30.80 250 VAL D N 1
ATOM 5716 C CA . VAL C 1 250 ? 30.173 11.531 67.109 1.00 30.93 250 VAL D CA 1
ATOM 5717 C C . VAL C 1 250 ? 29.170 11.905 65.994 1.00 30.89 250 VAL D C 1
ATOM 5718 O O . VAL C 1 250 ? 28.036 11.437 66.001 1.00 30.05 250 VAL D O 1
ATOM 5722 N N . ALA C 1 251 ? 29.614 12.716 65.023 1.00 31.06 251 ALA D N 1
ATOM 5723 C CA . ALA C 1 251 ? 28.770 13.121 63.899 1.00 31.17 251 ALA D CA 1
ATOM 5724 C C . ALA C 1 251 ? 28.361 11.947 63.011 1.00 31.49 251 ALA D C 1
ATOM 5725 O O . ALA C 1 251 ? 27.218 11.872 62.562 1.00 30.83 251 ALA D O 1
ATOM 5727 N N . VAL C 1 252 ? 29.300 11.038 62.768 1.00 32.08 252 VAL D N 1
ATOM 5728 C CA . VAL C 1 252 ? 29.060 9.846 61.952 1.00 32.60 252 VAL D CA 1
ATOM 5729 C C . VAL C 1 252 ? 28.055 8.931 62.656 1.00 32.92 252 VAL D C 1
ATOM 5730 O O . VAL C 1 252 ? 27.140 8.406 62.021 1.00 33.04 252 VAL D O 1
ATOM 5734 N N . GLY C 1 253 ? 28.220 8.753 63.965 1.00 32.78 253 GLY D N 1
ATOM 5735 C CA . GLY C 1 253 ? 27.271 7.976 64.757 1.00 33.13 253 GLY D CA 1
ATOM 5736 C C . GLY C 1 253 ? 25.880 8.580 64.759 1.00 33.00 253 GLY D C 1
ATOM 5737 O O . GLY C 1 253 ? 24.880 7.861 64.565 1.00 33.39 253 GLY D O 1
ATOM 5738 N N . LEU C 1 254 ? 25.805 9.894 64.973 1.00 33.07 254 LEU D N 1
ATOM 5739 C CA . LEU C 1 254 ? 24.525 10.613 64.930 1.00 32.92 254 LEU D CA 1
ATOM 5740 C C . LEU C 1 254 ? 23.842 10.476 63.569 1.00 33.40 254 LEU D C 1
ATOM 5741 O O . LEU C 1 254 ? 22.648 10.156 63.510 1.00 33.52 254 LEU D O 1
ATOM 5746 N N . LEU C 1 255 ? 24.585 10.714 62.486 1.00 33.34 255 LEU D N 1
ATOM 5747 C CA . LEU C 1 255 ? 24.048 10.555 61.131 1.00 34.16 255 LEU D CA 1
ATOM 5748 C C . LEU C 1 255 ? 23.497 9.152 60.870 1.00 34.48 255 LEU D C 1
ATOM 5749 O O . LEU C 1 255 ? 22.404 9.003 60.333 1.00 34.81 255 LEU D O 1
ATOM 5754 N N . SER C 1 256 ? 24.258 8.130 61.244 1.00 35.15 256 SER D N 1
ATOM 5755 C CA . SER C 1 256 ? 23.824 6.738 61.086 1.00 35.55 256 SER D CA 1
ATOM 5756 C C . SER C 1 256 ? 22.528 6.430 61.824 1.00 35.43 256 SER D C 1
ATOM 5757 O O . SER C 1 256 ? 21.674 5.715 61.307 1.00 35.32 256 SER D O 1
ATOM 5760 N N . ALA C 1 257 ? 22.403 6.961 63.039 1.00 35.38 257 ALA D N 1
ATOM 5761 C CA . ALA C 1 257 ? 21.218 6.796 63.849 1.00 35.46 257 ALA D CA 1
ATOM 5762 C C . ALA C 1 257 ? 20.001 7.454 63.195 1.00 35.29 257 ALA D C 1
ATOM 5763 O O . ALA C 1 257 ? 18.916 6.882 63.174 1.00 34.95 257 ALA D O 1
ATOM 5765 N N . MET C 1 258 ? 20.188 8.660 62.664 1.00 35.06 258 MET D N 1
ATOM 5766 C CA . MET C 1 258 ? 19.102 9.370 61.981 1.00 35.22 258 MET D CA 1
ATOM 5767 C C . MET C 1 258 ? 18.630 8.588 60.751 1.00 35.33 258 MET D C 1
ATOM 5768 O O . MET C 1 258 ? 17.432 8.410 60.557 1.00 35.03 258 MET D O 1
ATOM 5773 N N . MET C 1 259 ? 19.576 8.123 59.932 1.00 36.09 259 MET D N 1
ATOM 5774 C CA . MET C 1 259 ? 19.253 7.342 58.729 1.00 36.72 259 MET D CA 1
ATOM 5775 C C . MET C 1 259 ? 18.561 6.030 59.121 1.00 37.17 259 MET D C 1
ATOM 5776 O O . MET C 1 259 ? 17.565 5.633 58.506 1.00 37.23 259 MET D O 1
ATOM 5781 N N . ASP C 1 260 ? 19.086 5.389 60.163 1.00 37.97 260 ASP D N 1
ATOM 5782 C CA . ASP C 1 260 ? 18.452 4.231 60.803 1.00 38.37 260 ASP D CA 1
ATOM 5783 C C . ASP C 1 260 ? 17.014 4.463 61.228 1.00 37.97 260 ASP D C 1
ATOM 5784 O O . ASP C 1 260 ? 16.228 3.538 61.191 1.00 38.50 260 ASP D O 1
ATOM 5789 N N . LYS C 1 261 ? 16.698 5.674 61.683 1.00 37.54 261 LYS D N 1
ATOM 5790 C CA . LYS C 1 261 ? 15.358 6.019 62.171 1.00 36.60 261 LYS D CA 1
ATOM 5791 C C . LYS C 1 261 ? 14.366 6.454 61.084 1.00 36.05 261 LYS D C 1
ATOM 5792 O O . LYS C 1 261 ? 13.199 6.663 61.382 1.00 35.47 261 LYS D O 1
ATOM 5798 N N . GLY C 1 262 ? 14.826 6.637 59.849 1.00 35.36 262 GLY D N 1
ATOM 5799 C CA . GLY C 1 262 ? 13.972 7.165 58.780 1.00 35.16 262 GLY D CA 1
ATOM 5800 C C . GLY C 1 262 ? 13.818 8.680 58.773 1.00 34.89 262 GLY D C 1
ATOM 5801 O O . GLY C 1 262 ? 12.887 9.209 58.159 1.00 34.33 262 GLY D O 1
ATOM 5802 N N . VAL C 1 263 ? 14.714 9.389 59.453 1.00 34.44 263 VAL D N 1
ATOM 5803 C CA . VAL C 1 263 ? 14.713 10.859 59.416 1.00 34.67 263 VAL D CA 1
ATOM 5804 C C . VAL C 1 263 ? 15.373 11.290 58.106 1.00 34.51 263 VAL D C 1
ATOM 5805 O O . VAL C 1 263 ? 16.391 10.723 57.704 1.00 34.89 263 VAL D O 1
ATOM 5809 N N . LYS C 1 264 ? 14.787 12.276 57.438 1.00 34.78 264 LYS D N 1
ATOM 5810 C CA . LYS C 1 264 ? 15.302 12.732 56.144 1.00 35.12 264 LYS D CA 1
ATOM 5811 C C . LYS C 1 264 ? 16.449 13.702 56.342 1.00 34.43 264 LYS D C 1
ATOM 5812 O O . LYS C 1 264 ? 16.292 14.712 57.021 1.00 34.02 264 LYS D O 1
ATOM 5818 N N . VAL C 1 265 ? 17.598 13.382 55.741 1.00 34.28 265 VAL D N 1
ATOM 5819 C CA . VAL C 1 265 ? 18.790 14.227 55.805 1.00 34.02 265 VAL D CA 1
ATOM 5820 C C . VAL C 1 265 ? 19.164 14.648 54.379 1.00 34.12 265 VAL D C 1
ATOM 5821 O O . VAL C 1 265 ? 19.326 13.796 53.509 1.00 34.21 265 VAL D O 1
ATOM 5825 N N . PRO C 1 266 ? 19.286 15.964 54.116 1.00 34.23 266 PRO D N 1
ATOM 5826 C CA . PRO C 1 266 ? 19.165 17.147 54.966 1.00 34.45 266 PRO D CA 1
ATOM 5827 C C . PRO C 1 266 ? 17.782 17.798 55.108 1.00 34.49 266 PRO D C 1
ATOM 5828 O O . PRO C 1 266 ? 17.666 18.822 55.785 1.00 33.78 266 PRO D O 1
ATOM 5832 N N . GLU C 1 267 ? 16.755 17.239 54.479 1.00 35.39 267 GLU D N 1
ATOM 5833 C CA . GLU C 1 267 ? 15.442 17.894 54.429 1.00 36.23 267 GLU D CA 1
ATOM 5834 C C . GLU C 1 267 ? 14.846 18.159 55.807 1.00 36.00 267 GLU D C 1
ATOM 5835 O O . GLU C 1 267 ? 14.358 19.261 56.076 1.00 36.14 267 GLU D O 1
ATOM 5841 N N . ASP C 1 268 ? 14.904 17.162 56.684 1.00 35.49 268 ASP D N 1
ATOM 5842 C CA . ASP C 1 268 ? 14.292 17.285 58.010 1.00 35.20 268 ASP D CA 1
ATOM 5843 C C . ASP C 1 268 ? 15.293 17.443 59.139 1.00 34.21 268 ASP D C 1
ATOM 5844 O O . ASP C 1 268 ? 14.949 17.990 60.195 1.00 33.89 268 ASP D O 1
ATOM 5849 N N . PHE C 1 269 ? 16.524 16.971 58.931 1.00 33.60 269 PHE D N 1
ATOM 5850 C CA . PHE C 1 269 ? 17.584 17.158 59.905 1.00 32.96 269 PHE D CA 1
ATOM 5851 C C . PHE C 1 269 ? 18.915 17.394 59.199 1.00 32.89 269 PHE D C 1
ATOM 5852 O O . PHE C 1 269 ? 19.222 16.708 58.224 1.00 33.08 269 PHE D O 1
ATOM 5860 N N . GLU C 1 270 ? 19.696 18.340 59.718 1.00 32.25 270 GLU D N 1
ATOM 5861 C CA . GLU C 1 270 ? 20.977 18.748 59.127 1.00 32.07 270 GLU D CA 1
ATOM 5862 C C . GLU C 1 270 ? 22.120 18.604 60.133 1.00 31.53 270 GLU D C 1
ATOM 5863 O O . GLU C 1 270 ? 21.950 18.872 61.328 1.00 30.28 270 GLU D O 1
ATOM 5869 N N . ILE C 1 271 ? 23.289 18.184 59.650 1.00 31.01 271 ILE D N 1
ATOM 5870 C CA . ILE C 1 271 ? 24.445 17.958 60.524 1.00 30.72 271 ILE D CA 1
ATOM 5871 C C . ILE C 1 271 ? 25.704 18.588 59.920 1.00 31.19 271 ILE D C 1
ATOM 5872 O O . ILE C 1 271 ? 25.956 18.438 58.727 1.00 31.69 271 ILE D O 1
ATOM 5877 N N . ILE C 1 272 ? 26.478 19.291 60.755 1.00 31.20 272 ILE D N 1
ATOM 5878 C CA . ILE C 1 272 ? 27.808 19.784 60.386 1.00 31.95 272 ILE D CA 1
ATOM 5879 C C . ILE C 1 272 ? 28.806 19.187 61.365 1.00 32.08 272 ILE D C 1
ATOM 5880 O O . ILE C 1 272 ? 28.648 19.331 62.596 1.00 32.18 272 ILE D O 1
ATOM 5885 N N . SER C 1 273 ? 29.811 18.502 60.827 1.00 33.13 273 SER D N 1
ATOM 5886 C CA . SER C 1 273 ? 30.867 17.907 61.653 1.00 34.14 273 SER D CA 1
ATOM 5887 C C . SER C 1 273 ? 32.033 18.875 61.869 1.00 34.93 273 SER D C 1
ATOM 5888 O O . SER C 1 273 ? 32.117 19.926 61.223 1.00 35.62 273 SER D O 1
ATOM 5891 N N . GLY C 1 274 ? 32.945 18.489 62.760 1.00 35.97 274 GLY D N 1
ATOM 5892 C CA . GLY C 1 274 ? 33.917 19.406 63.332 1.00 36.19 274 GLY D CA 1
ATOM 5893 C C . GLY C 1 274 ? 35.339 19.414 62.810 1.00 36.60 274 GLY D C 1
ATOM 5894 O O . GLY C 1 274 ? 36.060 20.365 63.082 1.00 36.45 274 GLY D O 1
ATOM 5895 N N . ALA C 1 275 ? 35.760 18.407 62.046 1.00 38.10 275 ALA D N 1
ATOM 5896 C CA . ALA C 1 275 ? 37.185 18.342 61.623 1.00 39.55 275 ALA D CA 1
ATOM 5897 C C . ALA C 1 275 ? 37.480 17.932 60.164 1.00 40.26 275 ALA D C 1
ATOM 5898 O O . ALA C 1 275 ? 38.545 18.296 59.620 1.00 41.40 275 ALA D O 1
ATOM 5900 N N . ASN C 1 276 ? 36.567 17.175 59.553 1.00 41.00 276 ASN D N 1
ATOM 5901 C CA . ASN C 1 276 ? 36.784 16.572 58.235 1.00 41.57 276 ASN D CA 1
ATOM 5902 C C . ASN C 1 276 ? 37.992 15.628 58.199 1.00 42.51 276 ASN D C 1
ATOM 5903 O O . ASN C 1 276 ? 38.924 15.835 57.439 1.00 43.56 276 ASN D O 1
ATOM 5908 N N . SER C 1 277 ? 37.976 14.600 59.032 1.00 43.87 277 SER D N 1
ATOM 5909 C CA . SER C 1 277 ? 38.868 13.452 58.872 1.00 44.79 277 SER D CA 1
ATOM 5910 C C . SER C 1 277 ? 38.294 12.577 57.746 1.00 45.63 277 SER D C 1
ATOM 5911 O O . SER C 1 277 ? 37.214 12.862 57.254 1.00 45.39 277 SER D O 1
ATOM 5914 N N . PRO C 1 278 ? 39.039 11.553 57.281 1.00 47.33 278 PRO D N 1
ATOM 5915 C CA . PRO C 1 278 ? 38.542 10.637 56.231 1.00 48.19 278 PRO D CA 1
ATOM 5916 C C . PRO C 1 278 ? 37.172 9.989 56.469 1.00 49.36 278 PRO D C 1
ATOM 5917 O O . PRO C 1 278 ? 36.404 9.817 55.516 1.00 49.99 278 PRO D O 1
ATOM 5921 N N . ILE C 1 279 ? 36.856 9.632 57.712 1.00 50.17 279 ILE D N 1
ATOM 5922 C CA . ILE C 1 279 ? 35.587 8.948 57.998 1.00 50.67 279 ILE D CA 1
ATOM 5923 C C . ILE C 1 279 ? 34.338 9.789 57.657 1.00 51.46 279 ILE D C 1
ATOM 5924 O O . ILE C 1 279 ? 33.251 9.234 57.424 1.00 51.55 279 ILE D O 1
ATOM 5929 N N . THR C 1 280 ? 34.488 11.116 57.632 1.00 51.92 280 THR D N 1
ATOM 5930 C CA . THR C 1 280 ? 33.411 12.000 57.184 1.00 52.44 280 THR D CA 1
ATOM 5931 C C . THR C 1 280 ? 33.213 11.909 55.669 1.00 52.37 280 THR D C 1
ATOM 5932 O O . THR C 1 280 ? 32.103 12.114 55.172 1.00 52.30 280 THR D O 1
ATOM 5936 N N . GLN C 1 281 ? 34.300 11.624 54.951 1.00 52.46 281 GLN D N 1
ATOM 5937 C CA . GLN C 1 281 ? 34.272 11.501 53.492 1.00 52.57 281 GLN D CA 1
ATOM 5938 C C . GLN C 1 281 ? 33.737 10.158 53.007 1.00 52.12 281 GLN D C 1
ATOM 5939 O O . GLN C 1 281 ? 33.209 10.073 51.902 1.00 52.16 281 GLN D O 1
ATOM 5945 N N . TYR C 1 282 ? 33.887 9.118 53.827 1.00 51.64 282 TYR D N 1
ATOM 5946 C CA . TYR C 1 282 ? 33.389 7.780 53.499 1.00 51.17 282 TYR D CA 1
ATOM 5947 C C . TYR C 1 282 ? 31.936 7.526 53.910 1.00 50.50 282 TYR D C 1
ATOM 5948 O O . TYR C 1 282 ? 31.386 6.482 53.571 1.00 51.10 282 TYR D O 1
ATOM 5957 N N . THR C 1 283 ? 31.301 8.440 54.638 1.00 49.58 283 THR D N 1
ATOM 5958 C CA . THR C 1 283 ? 29.897 8.212 55.029 1.00 48.78 283 THR D CA 1
ATOM 5959 C C . THR C 1 283 ? 28.939 8.533 53.873 1.00 47.84 283 THR D C 1
ATOM 5960 O O . THR C 1 283 ? 29.343 9.122 52.859 1.00 47.31 283 THR D O 1
ATOM 5964 N N . TYR C 1 284 ? 27.681 8.119 54.041 1.00 46.45 284 TYR D N 1
ATOM 5965 C CA . TYR C 1 284 ? 26.627 8.367 53.065 1.00 45.59 284 TYR D CA 1
ATOM 5966 C C . TYR C 1 284 ? 25.265 8.467 53.757 1.00 44.09 284 TYR D C 1
ATOM 5967 O O . TYR C 1 284 ? 24.849 7.525 54.412 1.00 44.18 284 TYR D O 1
ATOM 5976 N N . PRO C 1 285 ? 24.563 9.611 53.627 1.00 42.22 285 PRO D N 1
ATOM 5977 C CA . PRO C 1 285 ? 24.954 10.868 52.967 1.00 40.94 285 PRO D CA 1
ATOM 5978 C C . PRO C 1 285 ? 26.316 11.400 53.424 1.00 39.47 285 PRO D C 1
ATOM 5979 O O . PRO C 1 285 ? 26.730 11.162 54.558 1.00 39.64 285 PRO D O 1
ATOM 5983 N N . THR C 1 286 ? 26.998 12.107 52.533 1.00 38.17 286 THR D N 1
ATOM 5984 C CA . THR C 1 286 ? 28.301 12.699 52.846 1.00 36.56 286 THR D CA 1
ATOM 5985 C C . THR C 1 286 ? 28.121 13.821 53.874 1.00 36.14 286 THR D C 1
ATOM 5986 O O . THR C 1 286 ? 27.131 14.542 53.857 1.00 35.76 286 THR D O 1
ATOM 5990 N N . LEU C 1 287 ? 29.091 13.947 54.770 1.00 35.72 287 LEU D N 1
ATOM 5991 C CA . LEU C 1 287 ? 28.989 14.845 55.916 1.00 35.52 287 LEU D CA 1
ATOM 5992 C C . LEU C 1 287 ? 29.632 16.200 55.645 1.00 34.68 287 LEU D C 1
ATOM 5993 O O . LEU C 1 287 ? 30.842 16.284 55.468 1.00 34.93 287 LEU D O 1
ATOM 5998 N N . THR C 1 288 ? 28.819 17.251 55.606 1.00 34.14 288 THR D N 1
ATOM 5999 C CA . THR C 1 288 ? 29.310 18.626 55.654 1.00 33.35 288 THR D CA 1
ATOM 6000 C C . THR C 1 288 ? 30.154 18.781 56.918 1.00 33.67 288 THR D C 1
ATOM 6001 O O . THR C 1 288 ? 29.745 18.347 57.997 1.00 32.54 288 THR D O 1
ATOM 6005 N N . SER C 1 289 ? 31.332 19.390 56.777 1.00 33.48 289 SER D N 1
ATOM 6006 C CA . SER C 1 289 ? 32.291 19.470 57.884 1.00 33.85 289 SER D CA 1
ATOM 6007 C C . SER C 1 289 ? 33.222 20.672 57.845 1.00 33.97 289 SER D C 1
ATOM 6008 O O . SER C 1 289 ? 33.595 21.153 56.769 1.00 33.41 289 SER D O 1
ATOM 6011 N N . VAL C 1 290 ? 33.601 21.133 59.039 1.00 33.61 290 VAL D N 1
ATOM 6012 C CA . VAL C 1 290 ? 34.713 22.052 59.205 1.00 34.16 290 VAL D CA 1
ATOM 6013 C C . VAL C 1 290 ? 35.988 21.309 58.815 1.00 34.48 290 VAL D C 1
ATOM 6014 O O . VAL C 1 290 ? 36.299 20.253 59.374 1.00 35.07 290 VAL D O 1
ATOM 6018 N N . ASN C 1 291 ? 36.714 21.847 57.849 1.00 34.39 291 ASN D N 1
ATOM 6019 C CA . ASN C 1 291 ? 38.018 21.307 57.518 1.00 35.17 291 ASN D CA 1
ATOM 6020 C C . ASN C 1 291 ? 39.124 21.911 58.377 1.00 34.88 291 ASN D C 1
ATOM 6021 O O . ASN C 1 291 ? 39.537 23.050 58.156 1.00 34.63 291 ASN D O 1
ATOM 6026 N N . GLN C 1 292 ? 39.582 21.136 59.361 1.00 35.30 292 GLN D N 1
ATOM 6027 C CA . GLN C 1 292 ? 40.862 21.379 60.019 1.00 35.78 292 GLN D CA 1
ATOM 6028 C C . GLN C 1 292 ? 41.985 20.853 59.099 1.00 36.74 292 GLN D C 1
ATOM 6029 O O . GLN C 1 292 ? 41.896 19.740 58.578 1.00 36.14 292 GLN D O 1
ATOM 6035 N N . PRO C 1 293 ? 43.044 21.654 58.882 1.00 38.34 293 PRO D N 1
ATOM 6036 C CA . PRO C 1 293 ? 44.147 21.159 58.044 1.00 39.16 293 PRO D CA 1
ATOM 6037 C C . PRO C 1 293 ? 45.044 20.218 58.852 1.00 39.85 293 PRO D C 1
ATOM 6038 O O . PRO C 1 293 ? 46.087 20.623 59.361 1.00 39.95 293 PRO D O 1
ATOM 6042 N N . LEU C 1 294 ? 44.617 18.960 58.946 1.00 40.48 294 LEU D N 1
ATOM 6043 C CA . LEU C 1 294 ? 45.187 17.998 59.889 1.00 41.04 294 LEU D CA 1
ATOM 6044 C C . LEU C 1 294 ? 46.674 17.761 59.654 1.00 41.40 294 LEU D C 1
ATOM 6045 O O . LEU C 1 294 ? 47.447 17.772 60.606 1.00 41.10 294 LEU D O 1
ATOM 6050 N N . TYR C 1 295 ? 47.063 17.570 58.389 1.00 41.90 295 TYR D N 1
ATOM 6051 C CA . TYR C 1 295 ? 48.476 17.414 58.030 1.00 42.22 295 TYR D CA 1
ATOM 6052 C C . TYR C 1 295 ? 49.319 18.625 58.425 1.00 41.96 295 TYR D C 1
ATOM 6053 O O . TYR C 1 295 ? 50.404 18.475 58.972 1.00 41.66 295 TYR D O 1
ATOM 6062 N N . ASP C 1 296 ? 48.818 19.821 58.139 1.00 42.41 296 ASP D N 1
ATOM 6063 C CA . ASP C 1 296 ? 49.561 21.047 58.418 1.00 42.44 296 ASP D CA 1
ATOM 6064 C C . ASP C 1 296 ? 49.638 21.363 59.909 1.00 42.71 296 ASP D C 1
ATOM 6065 O O . ASP C 1 296 ? 50.626 21.948 60.354 1.00 42.81 296 ASP D O 1
ATOM 6070 N N . LEU C 1 297 ? 48.616 20.975 60.683 1.00 43.15 297 LEU D N 1
ATOM 6071 C CA . LEU C 1 297 ? 48.707 21.062 62.152 1.00 43.25 297 LEU D CA 1
ATOM 6072 C C . LEU C 1 297 ? 49.968 20.343 62.670 1.00 43.61 297 LEU D C 1
ATOM 6073 O O . LEU C 1 297 ? 50.682 20.870 63.526 1.00 43.49 297 LEU D O 1
ATOM 6078 N N . GLY C 1 298 ? 50.223 19.146 62.140 1.00 43.85 298 GLY D N 1
ATOM 6079 C CA . GLY C 1 298 ? 51.350 18.314 62.568 1.00 44.32 298 GLY D CA 1
ATOM 6080 C C . GLY C 1 298 ? 52.690 18.883 62.130 1.00 44.36 298 GLY D C 1
ATOM 6081 O O . GLY C 1 298 ? 53.615 18.977 62.921 1.00 44.68 298 GLY D O 1
ATOM 6082 N N . ALA C 1 299 ? 52.754 19.271 60.857 1.00 44.72 299 ALA D N 1
ATOM 6083 C CA . ALA C 1 299 ? 53.909 19.908 60.249 1.00 44.37 299 ALA D CA 1
ATOM 6084 C C . ALA C 1 299 ? 54.298 21.205 60.954 1.00 44.35 299 ALA D C 1
ATOM 6085 O O . ALA C 1 299 ? 55.471 21.402 61.299 1.00 43.44 299 ALA D O 1
ATOM 6087 N N . VAL C 1 300 ? 53.319 22.084 61.162 1.00 44.03 300 VAL D N 1
ATOM 6088 C CA . VAL C 1 300 ? 53.559 23.355 61.850 1.00 44.30 300 VAL D CA 1
ATOM 6089 C C . VAL C 1 300 ? 53.956 23.125 63.322 1.00 44.44 300 VAL D C 1
ATOM 6090 O O . VAL C 1 300 ? 54.816 23.836 63.858 1.00 44.60 300 VAL D O 1
ATOM 6094 N N . ALA C 1 301 ? 53.353 22.122 63.962 1.00 44.85 301 ALA D N 1
ATOM 6095 C CA . ALA C 1 301 ? 53.738 21.739 65.325 1.00 44.99 301 ALA D CA 1
ATOM 6096 C C . ALA C 1 301 ? 55.187 21.263 65.373 1.00 45.19 301 ALA D C 1
ATOM 6097 O O . ALA C 1 301 ? 55.948 21.677 66.248 1.00 45.35 301 ALA D O 1
ATOM 6099 N N . MET C 1 302 ? 55.561 20.393 64.436 1.00 45.55 302 MET D N 1
ATOM 6100 C CA . MET C 1 302 ? 56.916 19.828 64.402 1.00 46.13 302 MET D CA 1
ATOM 6101 C C . MET C 1 302 ? 57.977 20.854 64.009 1.00 45.55 302 MET D C 1
ATOM 6102 O O . MET C 1 302 ? 59.106 20.785 64.489 1.00 45.33 302 MET D O 1
ATOM 6107 N N . ARG C 1 303 ? 57.615 21.787 63.135 1.00 45.09 303 ARG D N 1
ATOM 6108 C CA . ARG C 1 303 ? 58.497 22.900 62.784 1.00 45.29 303 ARG D CA 1
ATOM 6109 C C . ARG C 1 303 ? 58.703 23.854 63.972 1.00 44.71 303 ARG D C 1
ATOM 6110 O O . ARG C 1 303 ? 59.775 24.448 64.133 1.00 44.06 303 ARG D O 1
ATOM 6118 N N . LEU C 1 304 ? 57.673 23.991 64.801 1.00 43.89 304 LEU D N 1
ATOM 6119 C CA . LEU C 1 304 ? 57.735 24.830 65.995 1.00 44.02 304 LEU D CA 1
ATOM 6120 C C . LEU C 1 304 ? 58.591 24.165 67.071 1.00 43.73 304 LEU D C 1
ATOM 6121 O O . LEU C 1 304 ? 59.382 24.826 67.744 1.00 43.06 304 LEU D O 1
ATOM 6126 N N . LEU C 1 305 ? 58.428 22.855 67.233 1.00 43.93 305 LEU D N 1
ATOM 6127 C CA . LEU C 1 305 ? 59.166 22.121 68.265 1.00 44.26 305 LEU D CA 1
ATOM 6128 C C . LEU C 1 305 ? 60.660 22.116 67.948 1.00 44.35 305 LEU D C 1
ATOM 6129 O O . LEU C 1 305 ? 61.478 22.220 68.863 1.00 44.28 305 LEU D O 1
ATOM 6134 N N . THR C 1 306 ? 60.998 22.006 66.660 1.00 44.59 306 THR D N 1
ATOM 6135 C CA . THR C 1 306 ? 62.392 22.114 66.179 1.00 44.74 306 THR D CA 1
ATOM 6136 C C . THR C 1 306 ? 63.038 23.441 66.608 1.00 44.72 306 THR D C 1
ATOM 6137 O O . THR C 1 306 ? 64.184 23.451 67.053 1.00 44.97 306 THR D O 1
ATOM 6141 N N . LYS C 1 307 ? 62.307 24.548 66.472 1.00 44.84 307 LYS D N 1
ATOM 6142 C CA . LYS C 1 307 ? 62.785 25.859 66.925 1.00 44.93 307 LYS D CA 1
ATOM 6143 C C . LYS C 1 307 ? 63.081 25.823 68.413 1.00 45.04 307 LYS D C 1
ATOM 6144 O O . LYS C 1 307 ? 64.156 26.241 68.849 1.00 44.89 307 LYS D O 1
ATOM 6150 N N . LEU C 1 308 ? 62.120 25.322 69.189 1.00 45.15 308 LEU D N 1
ATOM 6151 C CA . LEU C 1 308 ? 62.268 25.241 70.644 1.00 45.66 308 LEU D CA 1
ATOM 6152 C C . LEU C 1 308 ? 63.423 24.306 71.021 1.00 45.98 308 LEU D C 1
ATOM 6153 O O . LEU C 1 308 ? 64.211 24.612 71.916 1.00 45.81 308 LEU D O 1
ATOM 6158 N N . MET C 1 309 ? 63.522 23.174 70.327 1.00 46.61 309 MET D N 1
ATOM 6159 C CA . MET C 1 309 ? 64.616 22.219 70.540 1.00 47.13 309 MET D CA 1
ATOM 6160 C C . MET C 1 309 ? 65.985 22.795 70.162 1.00 47.51 309 MET D C 1
ATOM 6161 O O . MET C 1 309 ? 66.973 22.622 70.894 1.00 47.81 309 MET D O 1
ATOM 6166 N N . LEU C 1 310 ? 66.063 23.493 69.029 1.00 47.85 310 LEU D N 1
ATOM 6167 C CA . LEU C 1 310 ? 67.311 24.180 68.671 1.00 47.86 310 LEU D CA 1
ATOM 6168 C C . LEU C 1 310 ? 67.546 25.401 69.569 1.00 48.25 310 LEU D C 1
ATOM 6169 O O . LEU C 1 310 ? 68.561 26.087 69.429 1.00 47.98 310 LEU D O 1
ATOM 6174 N N . LYS C 1 311 ? 66.615 25.647 70.496 1.00 48.67 311 LYS D N 1
ATOM 6175 C CA . LYS C 1 311 ? 66.673 26.773 71.427 1.00 49.42 311 LYS D CA 1
ATOM 6176 C C . LYS C 1 311 ? 66.709 28.098 70.678 1.00 50.08 311 LYS D C 1
ATOM 6177 O O . LYS C 1 311 ? 67.569 28.943 70.921 1.00 49.93 311 LYS D O 1
ATOM 6183 N N . GLU C 1 312 ? 65.770 28.243 69.748 1.00 50.95 312 GLU D N 1
ATOM 6184 C CA . GLU C 1 312 ? 65.538 29.488 69.025 1.00 51.67 312 GLU D CA 1
ATOM 6185 C C . GLU C 1 312 ? 64.316 30.165 69.609 1.00 52.17 312 GLU D C 1
ATOM 6186 O O . GLU C 1 312 ? 63.347 29.493 69.986 1.00 52.23 312 GLU D O 1
ATOM 6192 N N . ASP C 1 313 ? 64.345 31.493 69.647 1.00 52.73 313 ASP D N 1
ATOM 6193 C CA . ASP C 1 313 ? 63.210 32.266 70.145 1.00 53.17 313 ASP D CA 1
ATOM 6194 C C . ASP C 1 313 ? 62.001 32.136 69.245 1.00 53.19 313 ASP D C 1
ATOM 6195 O O . ASP C 1 313 ? 62.107 32.256 68.021 1.00 53.22 313 ASP D O 1
ATOM 6200 N N . VAL C 1 314 ? 60.862 31.873 69.882 1.00 53.40 314 VAL D N 1
ATOM 6201 C CA . VAL C 1 314 ? 59.565 31.879 69.234 1.00 53.42 314 VAL D CA 1
ATOM 6202 C C . VAL C 1 314 ? 58.741 32.997 69.860 1.00 53.31 314 VAL D C 1
ATOM 6203 O O . VAL C 1 314 ? 58.408 32.949 71.044 1.00 53.46 314 VAL D O 1
ATOM 6207 N N . GLU C 1 315 ? 58.426 34.002 69.055 1.00 53.28 315 GLU D N 1
ATOM 6208 C CA . GLU C 1 315 ? 57.586 35.131 69.475 1.00 53.34 315 GLU D CA 1
ATOM 6209 C C . GLU C 1 315 ? 56.108 34.763 69.770 1.00 52.46 315 GLU D C 1
ATOM 6210 O O . GLU C 1 315 ? 55.564 35.181 70.795 1.00 52.71 315 GLU D O 1
ATOM 6216 N N . GLN C 1 316 ? 55.463 33.993 68.895 1.00 51.41 316 GLN D N 1
ATOM 6217 C CA . GLN C 1 316 ? 54.076 33.545 69.132 1.00 50.55 316 GLN D CA 1
ATOM 6218 C C . GLN C 1 316 ? 54.085 32.028 69.265 1.00 49.37 316 GLN D C 1
ATOM 6219 O O . GLN C 1 316 ? 54.435 31.322 68.314 1.00 49.49 316 GLN D O 1
ATOM 6225 N N . ASN C 1 317 ? 53.738 31.530 70.453 1.00 47.63 317 ASN D N 1
ATOM 6226 C CA . ASN C 1 317 ? 53.763 30.092 70.708 1.00 46.37 317 ASN D CA 1
ATOM 6227 C C . ASN C 1 317 ? 52.385 29.429 70.608 1.00 45.10 317 ASN D C 1
ATOM 6228 O O . ASN C 1 317 ? 52.299 28.206 70.597 1.00 44.22 317 ASN D O 1
ATOM 6233 N N . GLN C 1 318 ? 51.335 30.251 70.540 1.00 43.72 318 GLN D N 1
ATOM 6234 C CA . GLN C 1 318 ? 49.947 29.797 70.362 1.00 43.19 318 GLN D CA 1
ATOM 6235 C C . GLN C 1 318 ? 49.539 30.007 68.901 1.00 42.37 318 GLN D C 1
ATOM 6236 O O . GLN C 1 318 ? 49.014 31.059 68.542 1.00 42.30 318 GLN D O 1
ATOM 6242 N N . LEU C 1 319 ? 49.788 29.011 68.054 1.00 42.00 319 LEU D N 1
ATOM 6243 C CA . LEU C 1 319 ? 49.580 29.162 66.599 1.00 41.00 319 LEU D CA 1
ATOM 6244 C C . LEU C 1 319 ? 48.165 28.728 66.178 1.00 39.91 319 LEU D C 1
ATOM 6245 O O . LEU C 1 319 ? 47.624 27.749 66.698 1.00 39.71 319 LEU D O 1
ATOM 6250 N N . VAL C 1 320 ? 47.579 29.481 65.245 1.00 38.38 320 VAL D N 1
ATOM 6251 C CA . VAL C 1 320 ? 46.196 29.283 64.789 1.00 37.70 320 VAL D CA 1
ATOM 6252 C C . VAL C 1 320 ? 46.199 29.155 63.266 1.00 36.89 320 VAL D C 1
ATOM 6253 O O . VAL C 1 320 ? 46.583 30.100 62.562 1.00 37.22 320 VAL D O 1
ATOM 6257 N N . LEU C 1 321 ? 45.794 27.990 62.764 1.00 35.54 321 LEU D N 1
ATOM 6258 C CA . LEU C 1 321 ? 45.743 27.751 61.322 1.00 34.62 321 LEU D CA 1
ATOM 6259 C C . LEU C 1 321 ? 44.339 28.004 60.783 1.00 34.59 321 LEU D C 1
ATOM 6260 O O . LEU C 1 321 ? 43.361 27.892 61.520 1.00 33.83 321 LEU D O 1
ATOM 6265 N N . ASP C 1 322 ? 44.271 28.366 59.500 1.00 34.67 322 ASP D N 1
ATOM 6266 C CA . ASP C 1 322 ? 43.015 28.662 58.808 1.00 34.69 322 ASP D CA 1
ATOM 6267 C C . ASP C 1 322 ? 42.179 27.411 58.608 1.00 34.55 322 ASP D C 1
ATOM 6268 O O . ASP C 1 322 ? 42.718 26.324 58.411 1.00 34.50 322 ASP D O 1
ATOM 6273 N N . HIS C 1 323 ? 40.857 27.582 58.611 1.00 34.89 323 HIS D N 1
ATOM 6274 C CA . HIS C 1 323 ? 39.936 26.485 58.345 1.00 34.76 323 HIS D CA 1
ATOM 6275 C C . HIS C 1 323 ? 38.944 26.885 57.250 1.00 34.92 323 HIS D C 1
ATOM 6276 O O . HIS C 1 323 ? 38.851 28.054 56.896 1.00 34.62 323 HIS D O 1
ATOM 6283 N N . GLU C 1 324 ? 38.238 25.895 56.717 1.00 35.28 324 GLU D N 1
ATOM 6284 C CA . GLU C 1 324 ? 37.138 26.098 55.775 1.00 36.56 324 GLU D CA 1
ATOM 6285 C C . GLU C 1 324 ? 35.983 25.212 56.199 1.00 35.99 324 GLU D C 1
ATOM 6286 O O . GLU C 1 324 ? 36.161 24.341 57.023 1.00 36.36 324 GLU D O 1
ATOM 6292 N N . ILE C 1 325 ? 34.795 25.447 55.643 1.00 36.24 325 ILE D N 1
ATOM 6293 C CA . ILE C 1 325 ? 33.693 24.501 55.765 1.00 36.03 325 ILE D CA 1
ATOM 6294 C C . ILE C 1 325 ? 33.517 23.884 54.392 1.00 35.80 325 ILE D C 1
ATOM 6295 O O . ILE C 1 325 ? 33.402 24.612 53.397 1.00 35.53 325 ILE D O 1
ATOM 6300 N N . PHE C 1 326 ? 33.522 22.554 54.320 1.00 35.47 326 PHE D N 1
ATOM 6301 C CA . PHE C 1 326 ? 33.200 21.857 53.073 1.00 35.54 326 PHE D CA 1
ATOM 6302 C C . PHE C 1 326 ? 31.742 21.412 53.084 1.00 34.87 326 PHE D C 1
ATOM 6303 O O . PHE C 1 326 ? 31.354 20.550 53.870 1.00 33.74 326 PHE D O 1
ATOM 6311 N N . SER C 1 327 ? 30.938 22.006 52.206 1.00 34.39 327 SER D N 1
ATOM 6312 C CA . SER C 1 327 ? 29.524 21.650 52.083 1.00 34.63 327 SER D CA 1
ATOM 6313 C C . SER C 1 327 ? 29.331 20.364 51.278 1.00 34.81 327 SER D C 1
ATOM 6314 O O . SER C 1 327 ? 29.814 20.236 50.140 1.00 34.71 327 SER D O 1
ATOM 6317 N N . ARG C 1 328 ? 28.630 19.417 51.893 1.00 34.88 328 ARG D N 1
ATOM 6318 C CA . ARG C 1 328 ? 28.337 18.129 51.288 1.00 35.32 328 ARG D CA 1
ATOM 6319 C C . ARG C 1 328 ? 26.828 17.848 51.454 1.00 35.41 328 ARG D C 1
ATOM 6320 O O . ARG C 1 328 ? 26.043 18.790 51.552 1.00 35.00 328 ARG D O 1
ATOM 6328 N N . ARG C 1 329 ? 26.420 16.579 51.502 1.00 35.69 329 ARG D N 1
ATOM 6329 C CA . ARG C 1 329 ? 25.002 16.227 51.403 1.00 36.06 329 ARG D CA 1
ATOM 6330 C C . ARG C 1 329 ? 24.218 16.243 52.722 1.00 35.22 329 ARG D C 1
ATOM 6331 O O . ARG C 1 329 ? 23.012 16.073 52.688 1.00 35.11 329 ARG D O 1
ATOM 6339 N N . SER C 1 330 ? 24.886 16.434 53.862 1.00 34.28 330 SER D N 1
ATOM 6340 C CA . SER C 1 330 ? 24.189 16.476 55.150 1.00 34.03 330 SER D CA 1
ATOM 6341 C C . SER C 1 330 ? 23.636 17.867 55.509 1.00 33.82 330 SER D C 1
ATOM 6342 O O . SER C 1 330 ? 22.992 18.016 56.538 1.00 33.10 330 SER D O 1
ATOM 6345 N N . THR C 1 331 ? 23.916 18.884 54.695 1.00 33.01 331 THR D N 1
ATOM 6346 C CA . THR C 1 331 ? 23.271 20.190 54.864 1.00 33.25 331 THR D CA 1
ATOM 6347 C C . THR C 1 331 ? 22.571 20.576 53.565 1.00 33.63 331 THR D C 1
ATOM 6348 O O . THR C 1 331 ? 22.924 20.086 52.488 1.00 32.50 331 THR D O 1
ATOM 6352 N N . LYS C 1 332 ? 21.585 21.463 53.680 1.00 34.64 332 LYS D N 1
ATOM 6353 C CA . LYS C 1 332 ? 20.799 21.923 52.533 1.00 35.59 332 LYS D CA 1
ATOM 6354 C C . LYS C 1 332 ? 21.616 22.776 51.581 1.00 36.41 332 LYS D C 1
ATOM 6355 O O . LYS C 1 332 ? 21.392 22.741 50.357 1.00 37.11 332 LYS D O 1
ATOM 6362 N N . LEU D 1 58 ? 16.148 -12.256 98.139 1.00 52.08 58 LEU B N 1
ATOM 6363 C CA . LEU D 1 58 ? 15.569 -13.322 97.257 1.00 51.98 58 LEU B CA 1
ATOM 6364 C C . LEU D 1 58 ? 14.278 -12.855 96.579 1.00 51.79 58 LEU B C 1
ATOM 6365 O O . LEU D 1 58 ? 13.186 -13.330 96.907 1.00 51.88 58 LEU B O 1
ATOM 6367 N N . ALA D 1 59 ? 14.414 -11.932 95.627 1.00 51.51 59 ALA B N 1
ATOM 6368 C CA . ALA D 1 59 ? 13.256 -11.325 94.954 1.00 51.15 59 ALA B CA 1
ATOM 6369 C C . ALA D 1 59 ? 12.672 -12.221 93.863 1.00 50.80 59 ALA B C 1
ATOM 6370 O O . ALA D 1 59 ? 13.368 -13.065 93.297 1.00 50.59 59 ALA B O 1
ATOM 6372 N N . SER D 1 60 ? 11.386 -12.019 93.566 1.00 50.37 60 SER B N 1
ATOM 6373 C CA . SER D 1 60 ? 10.695 -12.798 92.531 1.00 49.85 60 SER B CA 1
ATOM 6374 C C . SER D 1 60 ? 11.344 -12.523 91.180 1.00 49.07 60 SER B C 1
ATOM 6375 O O . SER D 1 60 ? 11.916 -11.450 90.977 1.00 49.24 60 SER B O 1
ATOM 6378 N N . LYS D 1 61 ? 11.272 -13.486 90.261 1.00 47.86 61 LYS B N 1
ATOM 6379 C CA . LYS D 1 61 ? 11.730 -13.223 88.910 1.00 46.71 61 LYS B CA 1
ATOM 6380 C C . LYS D 1 61 ? 10.879 -12.108 88.289 1.00 45.53 61 LYS B C 1
ATOM 6381 O O . LYS D 1 61 ? 9.710 -11.915 88.642 1.00 45.37 61 LYS B O 1
ATOM 6387 N N . ARG D 1 62 ? 11.506 -11.353 87.396 1.00 43.76 62 ARG B N 1
ATOM 6388 C CA . ARG D 1 62 ? 10.826 -10.362 86.583 1.00 42.58 62 ARG B CA 1
ATOM 6389 C C . ARG D 1 62 ? 9.462 -10.898 86.092 1.00 40.46 62 ARG B C 1
ATOM 6390 O O . ARG D 1 62 ? 9.340 -12.077 85.714 1.00 41.13 62 ARG B O 1
ATOM 6398 N N . THR D 1 63 ? 8.441 -10.044 86.083 1.00 36.94 63 THR B N 1
ATOM 6399 C CA . THR D 1 63 ? 7.168 -10.427 85.475 1.00 34.02 63 THR B CA 1
ATOM 6400 C C . THR D 1 63 ? 7.403 -10.879 84.050 1.00 31.11 63 THR B C 1
ATOM 6401 O O . THR D 1 63 ? 8.126 -10.225 83.302 1.00 30.42 63 THR B O 1
ATOM 6405 N N . THR D 1 64 ? 6.795 -11.996 83.681 1.00 27.98 64 THR B N 1
ATOM 6406 C CA . THR D 1 64 ? 6.890 -12.500 82.309 1.00 26.51 64 THR B CA 1
ATOM 6407 C C . THR D 1 64 ? 6.434 -11.445 81.292 1.00 24.76 64 THR B C 1
ATOM 6408 O O . THR D 1 64 ? 5.418 -10.742 81.502 1.00 23.70 64 THR B O 1
ATOM 6412 N N . THR D 1 65 ? 7.204 -11.337 80.210 1.00 23.46 65 THR B N 1
ATOM 6413 C CA . THR D 1 65 ? 7.019 -10.270 79.223 1.00 22.76 65 THR B CA 1
ATOM 6414 C C . THR D 1 65 ? 6.975 -10.922 77.859 1.00 22.40 65 THR B C 1
ATOM 6415 O O . THR D 1 65 ? 7.898 -11.644 77.485 1.00 21.93 65 THR B O 1
ATOM 6419 N N . VAL D 1 66 ? 5.880 -10.641 77.147 1.00 21.64 66 VAL B N 1
ATOM 6420 C CA . VAL D 1 66 ? 5.630 -11.096 75.798 1.00 21.31 66 VAL B CA 1
ATOM 6421 C C . VAL D 1 66 ? 5.795 -9.970 74.759 1.00 21.83 66 VAL B C 1
ATOM 6422 O O . VAL D 1 66 ? 5.161 -8.899 74.868 1.00 21.65 66 VAL B O 1
ATOM 6429 N N . GLY D 1 67 ? 6.676 -10.235 73.796 1.00 22.34 67 GLY B N 1
ATOM 6430 C CA . GLY D 1 67 ? 6.884 -9.381 72.611 1.00 22.67 67 GLY B CA 1
ATOM 6431 C C . GLY D 1 67 ? 5.952 -9.796 71.479 1.00 22.89 67 GLY B C 1
ATOM 6432 O O . GLY D 1 67 ? 5.919 -10.961 71.088 1.00 23.11 67 GLY B O 1
ATOM 6433 N N . VAL D 1 68 ? 5.223 -8.831 70.917 1.00 22.48 68 VAL B N 1
ATOM 6434 C CA . VAL D 1 68 ? 4.308 -9.098 69.780 1.00 22.80 68 VAL B CA 1
ATOM 6435 C C . VAL D 1 68 ? 4.659 -8.187 68.617 1.00 22.05 68 VAL B C 1
ATOM 6436 O O . VAL D 1 68 ? 4.601 -6.962 68.730 1.00 22.37 68 VAL B O 1
ATOM 6440 N N . ILE D 1 69 ? 4.981 -8.803 67.490 1.00 22.00 69 ILE B N 1
ATOM 6441 C CA . ILE D 1 69 ? 5.360 -8.106 66.269 1.00 23.43 69 ILE B CA 1
ATOM 6442 C C . ILE D 1 69 ? 4.242 -8.295 65.274 1.00 23.20 69 ILE B C 1
ATOM 6443 O O . ILE D 1 69 ? 3.816 -9.423 65.042 1.00 23.21 69 ILE B O 1
ATOM 6448 N N . LEU D 1 70 ? 3.770 -7.183 64.709 1.00 22.77 70 LEU B N 1
ATOM 6449 C CA . LEU D 1 70 ? 2.732 -7.216 63.665 1.00 22.98 70 LEU B CA 1
ATOM 6450 C C . LEU D 1 70 ? 3.044 -6.120 62.664 1.00 22.21 70 LEU B C 1
ATOM 6451 O O . LEU D 1 70 ? 3.727 -5.162 63.021 1.00 20.76 70 LEU B O 1
ATOM 6456 N N . PRO D 1 71 ? 2.624 -6.289 61.396 1.00 21.54 71 PRO B N 1
ATOM 6457 C CA . PRO D 1 71 ? 2.910 -5.238 60.401 1.00 21.92 71 PRO B CA 1
ATOM 6458 C C . PRO D 1 71 ? 2.404 -3.854 60.839 1.00 21.76 71 PRO B C 1
ATOM 6459 O O . PRO D 1 71 ? 3.158 -2.880 60.860 1.00 22.35 71 PRO B O 1
ATOM 6463 N N . THR D 1 72 ? 1.130 -3.773 61.205 1.00 20.97 72 THR B N 1
ATOM 6464 C CA . THR D 1 72 ? 0.580 -2.500 61.688 1.00 20.55 72 THR B CA 1
ATOM 6465 C C . THR D 1 72 ? -0.704 -2.697 62.482 1.00 19.92 72 THR B C 1
ATOM 6466 O O . THR D 1 72 ? -1.526 -3.560 62.187 1.00 18.44 72 THR B O 1
ATOM 6470 N N . ILE D 1 73 ? -0.826 -1.890 63.524 1.00 20.02 73 ILE B N 1
ATOM 6471 C CA . ILE D 1 73 ? -2.032 -1.805 64.332 1.00 20.99 73 ILE B CA 1
ATOM 6472 C C . ILE D 1 73 ? -3.293 -1.318 63.564 1.00 20.04 73 ILE B C 1
ATOM 6473 O O . ILE D 1 73 ? -4.435 -1.622 63.973 1.00 19.98 73 ILE B O 1
ATOM 6478 N N . THR D 1 74 ? -3.093 -0.603 62.450 1.00 18.57 74 THR B N 1
ATOM 6479 C CA . THR D 1 74 ? -4.211 -0.190 61.588 1.00 18.26 74 THR B CA 1
ATOM 6480 C C . THR D 1 74 ? -4.753 -1.275 60.640 1.00 18.07 74 THR B C 1
ATOM 6481 O O . THR D 1 74 ? -5.703 -1.026 59.906 1.00 18.20 74 THR B O 1
ATOM 6485 N N . SER D 1 75 ? -4.191 -2.471 60.656 1.00 19.29 75 SER B N 1
ATOM 6486 C CA . SER D 1 75 ? -4.894 -3.650 60.070 1.00 19.46 75 SER B CA 1
ATOM 6487 C C . SER D 1 75 ? -5.850 -4.236 61.090 1.00 18.95 75 SER B C 1
ATOM 6488 O O . SER D 1 75 ? -5.396 -4.738 62.132 1.00 19.50 75 SER B O 1
ATOM 6491 N N . THR D 1 76 ? -7.161 -4.226 60.800 1.00 17.85 76 THR B N 1
ATOM 6492 C CA . THR D 1 76 ? -8.102 -4.775 61.764 1.00 18.07 76 THR B CA 1
ATOM 6493 C C . THR D 1 76 ? -7.960 -6.294 61.873 1.00 18.82 76 THR B C 1
ATOM 6494 O O . THR D 1 76 ? -8.361 -6.850 62.879 1.00 18.62 76 THR B O 1
ATOM 6498 N N . TYR D 1 77 ? -7.444 -6.942 60.821 1.00 19.22 77 TYR B N 1
ATOM 6499 C CA . TYR D 1 77 ? -7.076 -8.368 60.825 1.00 20.61 77 TYR B CA 1
ATOM 6500 C C . TYR D 1 77 ? -6.053 -8.674 61.933 1.00 20.53 77 TYR B C 1
ATOM 6501 O O . TYR D 1 77 ? -6.308 -9.520 62.805 1.00 20.24 77 TYR B O 1
ATOM 6510 N N . PHE D 1 78 ? -4.915 -7.966 61.921 1.00 19.77 78 PHE B N 1
ATOM 6511 C CA . PHE D 1 78 ? -3.889 -8.162 62.948 1.00 20.16 78 PHE B CA 1
ATOM 6512 C C . PHE D 1 78 ? -4.331 -7.650 64.329 1.00 19.44 78 PHE B C 1
ATOM 6513 O O . PHE D 1 78 ? -4.068 -8.297 65.347 1.00 19.91 78 PHE B O 1
ATOM 6521 N N . ALA D 1 79 ? -5.044 -6.533 64.363 1.00 19.09 79 ALA B N 1
ATOM 6522 C CA . ALA D 1 79 ? -5.588 -6.016 65.643 1.00 18.79 79 ALA B CA 1
ATOM 6523 C C . ALA D 1 79 ? -6.555 -7.005 66.338 1.00 18.86 79 ALA B C 1
ATOM 6524 O O . ALA D 1 79 ? -6.540 -7.143 67.570 1.00 18.23 79 ALA B O 1
ATOM 6526 N N . ALA D 1 80 ? -7.384 -7.717 65.563 1.00 18.06 80 ALA B N 1
ATOM 6527 C CA . ALA D 1 80 ? -8.309 -8.669 66.146 1.00 19.03 80 ALA B CA 1
ATOM 6528 C C . ALA D 1 80 ? -7.601 -9.869 66.750 1.00 18.66 80 ALA B C 1
ATOM 6529 O O . ALA D 1 80 ? -7.956 -10.319 67.841 1.00 19.03 80 ALA B O 1
ATOM 6531 N N . ILE D 1 81 ? -6.591 -10.372 66.069 1.00 18.57 81 ILE B N 1
ATOM 6532 C CA . ILE D 1 81 ? -5.723 -11.409 66.612 1.00 20.42 81 ILE B CA 1
ATOM 6533 C C . ILE D 1 81 ? -5.040 -10.973 67.899 1.00 20.21 81 ILE B C 1
ATOM 6534 O O . ILE D 1 81 ? -4.987 -11.728 68.893 1.00 20.90 81 ILE B O 1
ATOM 6539 N N . THR D 1 82 ? -4.540 -9.746 67.876 1.00 19.78 82 THR B N 1
ATOM 6540 C CA . THR D 1 82 ? -3.779 -9.173 68.978 1.00 20.50 82 THR B CA 1
ATOM 6541 C C . THR D 1 82 ? -4.659 -9.085 70.237 1.00 19.82 82 THR B C 1
ATOM 6542 O O . THR D 1 82 ? -4.155 -9.315 71.349 1.00 20.76 82 THR B O 1
ATOM 6546 N N . ARG D 1 83 ? -5.954 -8.798 70.102 1.00 20.07 83 ARG B N 1
ATOM 6547 C CA . ARG D 1 83 ? -6.841 -8.784 71.285 1.00 19.07 83 ARG B CA 1
ATOM 6548 C C . ARG D 1 83 ? -6.969 -10.168 71.948 1.00 19.38 83 ARG B C 1
ATOM 6549 O O . ARG D 1 83 ? -7.066 -10.258 73.180 1.00 18.24 83 ARG B O 1
ATOM 6557 N N . GLY D 1 84 ? -6.918 -11.234 71.152 1.00 18.26 84 GLY B N 1
ATOM 6558 C CA . GLY D 1 84 ? -6.929 -12.606 71.708 1.00 19.15 84 GLY B CA 1
ATOM 6559 C C . GLY D 1 84 ? -5.660 -12.926 72.495 1.00 19.25 84 GLY B C 1
ATOM 6560 O O . GLY D 1 84 ? -5.697 -13.535 73.584 1.00 19.24 84 GLY B O 1
ATOM 6561 N N . VAL D 1 85 ? -4.527 -12.510 71.952 1.00 19.71 85 VAL B N 1
ATOM 6562 C CA . VAL D 1 85 ? -3.228 -12.599 72.644 1.00 20.24 85 VAL B CA 1
ATOM 6563 C C . VAL D 1 85 ? -3.258 -11.823 73.975 1.00 20.70 85 VAL B C 1
ATOM 6564 O O . VAL D 1 85 ? -2.920 -12.375 75.045 1.00 19.67 85 VAL B O 1
ATOM 6568 N N . ASP D 1 86 ? -3.665 -10.553 73.897 1.00 19.42 86 ASP B N 1
ATOM 6569 C CA . ASP D 1 86 ? -3.741 -9.653 75.054 1.00 21.16 86 ASP B CA 1
ATOM 6570 C C . ASP D 1 86 ? -4.590 -10.217 76.202 1.00 20.99 86 ASP B C 1
ATOM 6571 O O . ASP D 1 86 ? -4.192 -10.162 77.365 1.00 19.61 86 ASP B O 1
ATOM 6576 N N . ASP D 1 87 ? -5.773 -10.746 75.872 1.00 20.99 87 ASP B N 1
ATOM 6577 C CA . ASP D 1 87 ? -6.666 -11.284 76.873 1.00 22.09 87 ASP B CA 1
ATOM 6578 C C . ASP D 1 87 ? -6.064 -12.453 77.665 1.00 22.31 87 ASP B C 1
ATOM 6579 O O . ASP D 1 87 ? -6.223 -12.518 78.911 1.00 22.18 87 ASP B O 1
ATOM 6584 N N . ILE D 1 88 ? -5.371 -13.353 76.967 1.00 21.89 88 ILE B N 1
ATOM 6585 C CA . ILE D 1 88 ? -4.770 -14.504 77.617 1.00 22.54 88 ILE B CA 1
ATOM 6586 C C . ILE D 1 88 ? -3.547 -14.109 78.448 1.00 22.83 88 ILE B C 1
ATOM 6587 O O . ILE D 1 88 ? -3.346 -14.603 79.585 1.00 23.22 88 ILE B O 1
ATOM 6592 N N . ALA D 1 89 ? -2.721 -13.231 77.898 1.00 22.58 89 ALA B N 1
ATOM 6593 C CA . ALA D 1 89 ? -1.547 -12.736 78.623 1.00 23.04 89 ALA B CA 1
ATOM 6594 C C . ALA D 1 89 ? -1.954 -11.922 79.877 1.00 23.52 89 ALA B C 1
ATOM 6595 O O . ALA D 1 89 ? -1.404 -12.104 80.966 1.00 23.19 89 ALA B O 1
ATOM 6597 N N . SER D 1 90 ? -2.951 -11.058 79.734 1.00 22.88 90 SER B N 1
ATOM 6598 C CA . SER D 1 90 ? -3.450 -10.269 80.853 1.00 23.16 90 SER B CA 1
ATOM 6599 C C . SER D 1 90 ? -4.090 -11.091 82.002 1.00 23.36 90 SER B C 1
ATOM 6600 O O . SER D 1 90 ? -4.070 -10.667 83.173 1.00 22.55 90 SER B O 1
ATOM 6605 N N . MET D 1 91 ? -4.621 -12.263 81.677 1.00 22.70 91 MET B N 1
ATOM 6606 C CA . MET D 1 91 ? -5.146 -13.187 82.670 1.00 24.28 91 MET B CA 1
ATOM 6607 C C . MET D 1 91 ? -4.069 -13.599 83.682 1.00 22.42 91 MET B C 1
ATOM 6608 O O . MET D 1 91 ? -4.364 -13.823 84.857 1.00 22.88 91 MET B O 1
ATOM 6613 N N . TYR D 1 92 ? -2.831 -13.732 83.200 1.00 22.12 92 TYR B N 1
ATOM 6614 C CA . TYR D 1 92 ? -1.691 -14.076 84.048 1.00 22.16 92 TYR B CA 1
ATOM 6615 C C . TYR D 1 92 ? -0.899 -12.851 84.523 1.00 21.89 92 TYR B C 1
ATOM 6616 O O . TYR D 1 92 ? 0.145 -13.002 85.118 1.00 19.71 92 TYR B O 1
ATOM 6625 N N . LYS D 1 93 ? -1.420 -11.651 84.243 1.00 22.09 93 LYS B N 1
ATOM 6626 C CA . LYS D 1 93 ? -0.757 -10.377 84.493 1.00 22.63 93 LYS B CA 1
ATOM 6627 C C . LYS D 1 93 ? 0.660 -10.261 83.881 1.00 22.79 93 LYS B C 1
ATOM 6628 O O . LYS D 1 93 ? 1.566 -9.669 84.470 1.00 22.21 93 LYS B O 1
ATOM 6634 N N . TYR D 1 94 ? 0.837 -10.832 82.689 1.00 22.58 94 TYR B N 1
ATOM 6635 C CA . TYR D 1 94 ? 2.100 -10.705 81.944 1.00 22.62 94 TYR B CA 1
ATOM 6636 C C . TYR D 1 94 ? 2.165 -9.297 81.342 1.00 23.34 94 TYR B C 1
ATOM 6637 O O . TYR D 1 94 ? 1.122 -8.675 81.083 1.00 23.69 94 TYR B O 1
ATOM 6646 N N . ASN D 1 95 ? 3.365 -8.803 81.102 1.00 22.92 95 ASN B N 1
ATOM 6647 C CA . ASN D 1 95 ? 3.536 -7.553 80.343 1.00 23.98 95 ASN B CA 1
ATOM 6648 C C . ASN D 1 95 ? 3.463 -7.849 78.852 1.00 24.00 95 ASN B C 1
ATOM 6649 O O . ASN D 1 95 ? 3.948 -8.881 78.392 1.00 23.84 95 ASN B O 1
ATOM 6654 N N . MET D 1 96 ? 2.862 -6.936 78.088 1.00 24.72 96 MET B N 1
ATOM 6655 C CA . MET D 1 96 ? 2.726 -7.056 76.623 1.00 25.38 96 MET B CA 1
ATOM 6656 C C . MET D 1 96 ? 3.456 -5.870 75.973 1.00 24.99 96 MET B C 1
ATOM 6657 O O . MET D 1 96 ? 3.228 -4.731 76.375 1.00 24.33 96 MET B O 1
ATOM 6662 N N . ILE D 1 97 ? 4.305 -6.135 74.982 1.00 24.80 97 ILE B N 1
ATOM 6663 C CA . ILE D 1 97 ? 4.947 -5.078 74.200 1.00 24.91 97 ILE B CA 1
ATOM 6664 C C . ILE D 1 97 ? 4.531 -5.267 72.755 1.00 24.08 97 ILE B C 1
ATOM 6665 O O . ILE D 1 97 ? 4.717 -6.355 72.192 1.00 23.94 97 ILE B O 1
ATOM 6670 N N . LEU D 1 98 ? 3.966 -4.237 72.131 1.00 22.93 98 LEU B N 1
ATOM 6671 C CA . LEU D 1 98 ? 3.571 -4.362 70.740 1.00 23.31 98 LEU B CA 1
ATOM 6672 C C . LEU D 1 98 ? 4.514 -3.550 69.852 1.00 22.90 98 LEU B C 1
ATOM 6673 O O . LEU D 1 98 ? 4.838 -2.410 70.168 1.00 21.99 98 LEU B O 1
ATOM 6678 N N . ALA D 1 99 ? 4.910 -4.120 68.724 1.00 22.26 99 ALA B N 1
ATOM 6679 C CA . ALA D 1 99 ? 5.805 -3.419 67.811 1.00 22.96 99 ALA B CA 1
ATOM 6680 C C . ALA D 1 99 ? 5.273 -3.525 66.388 1.00 22.97 99 ALA B C 1
ATOM 6681 O O . ALA D 1 99 ? 4.869 -4.601 65.958 1.00 22.83 99 ALA B O 1
ATOM 6683 N N . ASN D 1 100 ? 5.288 -2.408 65.663 1.00 23.08 100 ASN B N 1
ATOM 6684 C CA . ASN D 1 100 ? 4.868 -2.374 64.264 1.00 23.37 100 ASN B CA 1
ATOM 6685 C C . ASN D 1 100 ? 6.080 -2.555 63.360 1.00 23.63 100 ASN B C 1
ATOM 6686 O O . ASN D 1 100 ? 7.065 -1.814 63.487 1.00 23.19 100 ASN B O 1
ATOM 6691 N N . SER D 1 101 ? 5.996 -3.511 62.438 1.00 23.55 101 SER B N 1
ATOM 6692 C CA . SER D 1 101 ? 7.085 -3.821 61.510 1.00 22.91 101 SER B CA 1
ATOM 6693 C C . SER D 1 101 ? 6.880 -3.281 60.092 1.00 23.24 101 SER B C 1
ATOM 6694 O O . SER D 1 101 ? 7.838 -3.268 59.325 1.00 22.51 101 SER B O 1
ATOM 6697 N N . ASP D 1 102 ? 5.636 -2.911 59.749 1.00 22.53 102 ASP B N 1
ATOM 6698 C CA . ASP D 1 102 ? 5.244 -2.507 58.388 1.00 23.48 102 ASP B CA 1
ATOM 6699 C C . ASP D 1 102 ? 5.646 -3.561 57.339 1.00 23.62 102 ASP B C 1
ATOM 6700 O O . ASP D 1 102 ? 5.860 -3.231 56.167 1.00 22.77 102 ASP B O 1
ATOM 6705 N N . ASN D 1 103 ? 5.750 -4.821 57.777 1.00 24.28 103 ASN B N 1
ATOM 6706 C CA . ASN D 1 103 ? 6.278 -5.897 56.931 1.00 25.91 103 ASN B CA 1
ATOM 6707 C C . ASN D 1 103 ? 7.645 -5.650 56.258 1.00 26.19 103 ASN B C 1
ATOM 6708 O O . ASN D 1 103 ? 7.907 -6.146 55.149 1.00 26.90 103 ASN B O 1
ATOM 6713 N N . ASP D 1 104 ? 8.490 -4.862 56.915 1.00 26.76 104 ASP B N 1
ATOM 6714 C CA . ASP D 1 104 ? 9.825 -4.502 56.423 1.00 27.27 104 ASP B CA 1
ATOM 6715 C C . ASP D 1 104 ? 10.849 -5.343 57.212 1.00 27.11 104 ASP B C 1
ATOM 6716 O O . ASP D 1 104 ? 10.912 -5.245 58.425 1.00 25.74 104 ASP B O 1
ATOM 6721 N N . VAL D 1 105 ? 11.676 -6.128 56.516 1.00 28.08 105 VAL B N 1
ATOM 6722 C CA . VAL D 1 105 ? 12.600 -7.064 57.167 1.00 28.38 105 VAL B CA 1
ATOM 6723 C C . VAL D 1 105 ? 13.687 -6.372 58.002 1.00 28.62 105 VAL B C 1
ATOM 6724 O O . VAL D 1 105 ? 14.085 -6.889 59.047 1.00 29.18 105 VAL B O 1
ATOM 6728 N N . GLU D 1 106 ? 14.127 -5.192 57.580 1.00 28.24 106 GLU B N 1
ATOM 6729 C CA . GLU D 1 106 ? 15.038 -4.373 58.377 1.00 29.05 106 GLU B CA 1
ATOM 6730 C C . GLU D 1 106 ? 14.390 -3.955 59.691 1.00 28.75 106 GLU B C 1
ATOM 6731 O O . GLU D 1 106 ? 15.020 -3.954 60.744 1.00 27.60 106 GLU B O 1
ATOM 6737 N N . LYS D 1 107 ? 13.113 -3.584 59.602 1.00 29.29 107 LYS B N 1
ATOM 6738 C CA . LYS D 1 107 ? 12.338 -3.152 60.756 1.00 29.84 107 LYS B CA 1
ATOM 6739 C C . LYS D 1 107 ? 12.092 -4.350 61.685 1.00 28.64 107 LYS B C 1
ATOM 6740 O O . LYS D 1 107 ? 12.209 -4.237 62.890 1.00 27.94 107 LYS B O 1
ATOM 6746 N N . GLU D 1 108 ? 11.785 -5.504 61.103 1.00 28.21 108 GLU B N 1
ATOM 6747 C CA . GLU D 1 108 ? 11.622 -6.740 61.878 1.00 28.19 108 GLU B CA 1
ATOM 6748 C C . GLU D 1 108 ? 12.904 -7.090 62.651 1.00 27.34 108 GLU B C 1
ATOM 6749 O O . GLU D 1 108 ? 12.830 -7.428 63.835 1.00 25.85 108 GLU B O 1
ATOM 6755 N N . GLU D 1 109 ? 14.068 -6.983 61.995 1.00 27.14 109 GLU B N 1
ATOM 6756 C CA . GLU D 1 109 ? 15.352 -7.276 62.652 1.00 27.29 109 GLU B CA 1
ATOM 6757 C C . GLU D 1 109 ? 15.636 -6.351 63.819 1.00 26.84 109 GLU B C 1
ATOM 6758 O O . GLU D 1 109 ? 16.116 -6.794 64.852 1.00 26.88 109 GLU B O 1
ATOM 6764 N N . LYS D 1 110 ? 15.380 -5.063 63.637 1.00 26.58 110 LYS B N 1
ATOM 6765 C CA . LYS D 1 110 ? 15.566 -4.090 64.705 1.00 27.41 110 LYS B CA 1
ATOM 6766 C C . LYS D 1 110 ? 14.628 -4.389 65.886 1.00 27.17 110 LYS B C 1
ATOM 6767 O O . LYS D 1 110 ? 15.050 -4.354 67.035 1.00 26.46 110 LYS B O 1
ATOM 6773 N N . VAL D 1 111 ? 13.369 -4.703 65.587 1.00 28.16 111 VAL B N 1
ATOM 6774 C CA . VAL D 1 111 ? 12.378 -5.031 66.636 1.00 29.04 111 VAL B CA 1
ATOM 6775 C C . VAL D 1 111 ? 12.857 -6.210 67.505 1.00 29.66 111 VAL B C 1
ATOM 6776 O O . VAL D 1 111 ? 12.868 -6.117 68.742 1.00 29.36 111 VAL B O 1
ATOM 6780 N N . LEU D 1 112 ? 13.278 -7.299 66.867 1.00 30.81 112 LEU B N 1
ATOM 6781 C CA . LEU D 1 112 ? 13.861 -8.447 67.590 1.00 32.19 112 LEU B CA 1
ATOM 6782 C C . LEU D 1 112 ? 15.098 -8.125 68.439 1.00 32.99 112 LEU B C 1
ATOM 6783 O O . LEU D 1 112 ? 15.275 -8.683 69.521 1.00 32.94 112 LEU B O 1
ATOM 6788 N N . GLU D 1 113 ? 15.952 -7.230 67.960 1.00 33.85 113 GLU B N 1
ATOM 6789 C CA . GLU D 1 113 ? 17.083 -6.780 68.761 1.00 34.56 113 GLU B CA 1
ATOM 6790 C C . GLU D 1 113 ? 16.596 -6.136 70.039 1.00 33.91 113 GLU B C 1
ATOM 6791 O O . GLU D 1 113 ? 17.115 -6.411 71.118 1.00 33.08 113 GLU B O 1
ATOM 6797 N N . THR D 1 114 ? 15.597 -5.270 69.907 1.00 33.47 114 THR B N 1
ATOM 6798 C CA . THR D 1 114 ? 15.041 -4.585 71.057 1.00 33.46 114 THR B CA 1
ATOM 6799 C C . THR D 1 114 ? 14.386 -5.586 72.009 1.00 33.39 114 THR B C 1
ATOM 6800 O O . THR D 1 114 ? 14.565 -5.472 73.223 1.00 34.50 114 THR B O 1
ATOM 6804 N N . PHE D 1 115 ? 13.649 -6.563 71.465 1.00 32.57 115 PHE B N 1
ATOM 6805 C CA . PHE D 1 115 ? 13.038 -7.643 72.272 1.00 32.23 115 PHE B CA 1
ATOM 6806 C C . PHE D 1 115 ? 14.082 -8.512 72.997 1.00 33.50 115 PHE B C 1
ATOM 6807 O O . PHE D 1 115 ? 13.965 -8.770 74.191 1.00 32.56 115 PHE B O 1
ATOM 6815 N N . LEU D 1 116 ? 15.085 -8.980 72.250 1.00 35.58 116 LEU B N 1
ATOM 6816 C CA . LEU D 1 116 ? 16.140 -9.855 72.786 1.00 36.90 116 LEU B CA 1
ATOM 6817 C C . LEU D 1 116 ? 16.980 -9.117 73.831 1.00 37.39 116 LEU B C 1
ATOM 6818 O O . LEU D 1 116 ? 17.387 -9.717 74.821 1.00 37.47 116 LEU B O 1
ATOM 6823 N N . SER D 1 117 ? 17.195 -7.816 73.628 1.00 38.11 117 SER B N 1
ATOM 6824 C CA . SER D 1 117 ? 17.907 -6.988 74.607 1.00 38.67 117 SER B CA 1
ATOM 6825 C C . SER D 1 117 ? 17.081 -6.704 75.854 1.00 38.47 117 SER B C 1
ATOM 6826 O O . SER D 1 117 ? 17.638 -6.644 76.953 1.00 38.54 117 SER B O 1
ATOM 6829 N N . LYS D 1 118 ? 15.770 -6.497 75.687 1.00 37.71 118 LYS B N 1
ATOM 6830 C CA . LYS D 1 118 ? 14.860 -6.360 76.832 1.00 37.45 118 LYS B CA 1
ATOM 6831 C C . LYS D 1 118 ? 14.632 -7.681 77.551 1.00 36.24 118 LYS B C 1
ATOM 6832 O O . LYS D 1 118 ? 14.020 -7.697 78.599 1.00 37.52 118 LYS B O 1
ATOM 6838 N N . GLN D 1 119 ? 15.118 -8.781 76.988 1.00 35.29 119 GLN B N 1
ATOM 6839 C CA . GLN D 1 119 ? 14.952 -10.106 77.575 1.00 34.51 119 GLN B CA 1
ATOM 6840 C C . GLN D 1 119 ? 13.456 -10.472 77.708 1.00 32.74 119 GLN B C 1
ATOM 6841 O O . GLN D 1 119 ? 12.990 -10.946 78.762 1.00 32.47 119 GLN B O 1
ATOM 6847 N N . VAL D 1 120 ? 12.699 -10.250 76.641 1.00 30.28 120 VAL B N 1
ATOM 6848 C CA . VAL D 1 120 ? 11.337 -10.791 76.611 1.00 28.31 120 VAL B CA 1
ATOM 6849 C C . VAL D 1 120 ? 11.433 -12.317 76.771 1.00 26.68 120 VAL B C 1
ATOM 6850 O O . VAL D 1 120 ? 12.440 -12.973 76.389 1.00 25.16 120 VAL B O 1
ATOM 6854 N N . ASP D 1 121 ? 10.381 -12.860 77.367 1.00 25.00 121 ASP B N 1
ATOM 6855 C CA . ASP D 1 121 ? 10.289 -14.263 77.718 1.00 24.27 121 ASP B CA 1
ATOM 6856 C C . ASP D 1 121 ? 9.704 -15.111 76.578 1.00 23.04 121 ASP B C 1
ATOM 6857 O O . ASP D 1 121 ? 9.888 -16.329 76.537 1.00 22.01 121 ASP B O 1
ATOM 6862 N N . GLY D 1 122 ? 9.001 -14.458 75.660 1.00 21.89 122 GLY B N 1
ATOM 6863 C CA . GLY D 1 122 ? 8.354 -15.123 74.550 1.00 21.74 122 GLY B CA 1
ATOM 6864 C C . GLY D 1 122 ? 7.888 -14.114 73.504 1.00 21.61 122 GLY B C 1
ATOM 6865 O O . GLY D 1 122 ? 7.672 -12.952 73.820 1.00 20.76 122 GLY B O 1
ATOM 6866 N N . ILE D 1 123 ? 7.779 -14.575 72.259 1.00 21.62 123 ILE B N 1
ATOM 6867 C CA . ILE D 1 123 ? 7.433 -13.737 71.094 1.00 21.81 123 ILE B CA 1
ATOM 6868 C C . ILE D 1 123 ? 6.248 -14.341 70.320 1.00 22.00 123 ILE B C 1
ATOM 6869 O O . ILE D 1 123 ? 6.236 -15.524 70.019 1.00 21.55 123 ILE B O 1
ATOM 6874 N N . VAL D 1 124 ? 5.272 -13.504 69.992 1.00 21.84 124 VAL B N 1
ATOM 6875 C CA . VAL D 1 124 ? 4.256 -13.830 68.997 1.00 22.09 124 VAL B CA 1
ATOM 6876 C C . VAL D 1 124 ? 4.569 -13.032 67.731 1.00 22.09 124 VAL B C 1
ATOM 6877 O O . VAL D 1 124 ? 4.696 -11.812 67.785 1.00 21.30 124 VAL B O 1
ATOM 6881 N N . TYR D 1 125 ? 4.715 -13.743 66.609 1.00 21.75 125 TYR B N 1
ATOM 6882 C CA . TYR D 1 125 ? 5.005 -13.119 65.320 1.00 22.38 125 TYR B CA 1
ATOM 6883 C C . TYR D 1 125 ? 3.828 -13.201 64.364 1.00 22.50 125 TYR B C 1
ATOM 6884 O O . TYR D 1 125 ? 3.266 -14.266 64.149 1.00 21.14 125 TYR B O 1
ATOM 6893 N N . MET D 1 126 ? 3.536 -12.062 63.743 1.00 23.30 126 MET B N 1
ATOM 6894 C CA . MET D 1 126 ? 2.537 -11.929 62.698 1.00 25.11 126 MET B CA 1
ATOM 6895 C C . MET D 1 126 ? 3.204 -11.143 61.576 1.00 25.28 126 MET B C 1
ATOM 6896 O O . MET D 1 126 ? 4.004 -10.261 61.833 1.00 25.17 126 MET B O 1
ATOM 6901 N N . GLY D 1 127 ? 2.890 -11.487 60.334 1.00 26.57 127 GLY B N 1
ATOM 6902 C CA . GLY D 1 127 ? 3.482 -10.827 59.169 1.00 27.69 127 GLY B CA 1
ATOM 6903 C C . GLY D 1 127 ? 3.441 -11.772 57.986 1.00 29.01 127 GLY B C 1
ATOM 6904 O O . GLY D 1 127 ? 3.052 -12.925 58.130 1.00 28.62 127 GLY B O 1
ATOM 6905 N N . SER D 1 128 ? 3.846 -11.298 56.814 1.00 30.92 128 SER B N 1
ATOM 6906 C CA . SER D 1 128 ? 3.653 -12.076 55.586 1.00 32.14 128 SER B CA 1
ATOM 6907 C C . SER D 1 128 ? 4.388 -13.410 55.649 1.00 33.87 128 SER B C 1
ATOM 6908 O O . SER D 1 128 ? 3.850 -14.430 55.209 1.00 34.37 128 SER B O 1
ATOM 6913 N N . SER D 1 129 ? 5.607 -13.403 56.192 1.00 35.52 129 SER B N 1
ATOM 6914 C CA . SER D 1 129 ? 6.318 -14.640 56.514 1.00 37.49 129 SER B CA 1
ATOM 6915 C C . SER D 1 129 ? 7.686 -14.377 57.135 1.00 38.21 129 SER B C 1
ATOM 6916 O O . SER D 1 129 ? 8.283 -13.318 56.943 1.00 38.27 129 SER B O 1
ATOM 6919 N N . LEU D 1 130 ? 8.180 -15.392 57.836 1.00 39.34 130 LEU B N 1
ATOM 6920 C CA . LEU D 1 130 ? 9.421 -15.323 58.590 1.00 40.42 130 LEU B CA 1
ATOM 6921 C C . LEU D 1 130 ? 10.660 -15.417 57.686 1.00 40.87 130 LEU B C 1
ATOM 6922 O O . LEU D 1 130 ? 10.942 -16.471 57.109 1.00 41.03 130 LEU B O 1
ATOM 6927 N N . ASP D 1 131 ? 11.391 -14.307 57.571 1.00 41.39 131 ASP B N 1
ATOM 6928 C CA . ASP D 1 131 ? 12.618 -14.234 56.766 1.00 41.89 131 ASP B CA 1
ATOM 6929 C C . ASP D 1 131 ? 13.751 -15.026 57.420 1.00 42.03 131 ASP B C 1
ATOM 6930 O O . ASP D 1 131 ? 13.799 -15.176 58.638 1.00 40.84 131 ASP B O 1
ATOM 6935 N N . GLU D 1 132 ? 14.665 -15.527 56.593 1.00 42.54 132 GLU B N 1
ATOM 6936 C CA . GLU D 1 132 ? 15.770 -16.356 57.070 1.00 43.27 132 GLU B CA 1
ATOM 6937 C C . GLU D 1 132 ? 16.690 -15.613 58.039 1.00 43.12 132 GLU B C 1
ATOM 6938 O O . GLU D 1 132 ? 17.255 -16.226 58.947 1.00 42.59 132 GLU B O 1
ATOM 6944 N N . LYS D 1 133 ? 16.859 -14.306 57.819 1.00 43.55 133 LYS B N 1
ATOM 6945 C CA . LYS D 1 133 ? 17.562 -13.436 58.769 1.00 44.03 133 LYS B CA 1
ATOM 6946 C C . LYS D 1 133 ? 16.840 -13.512 60.119 1.00 44.45 133 LYS B C 1
ATOM 6947 O O . LYS D 1 133 ? 17.455 -13.794 61.150 1.00 44.58 133 LYS B O 1
ATOM 6953 N N . ILE D 1 134 ? 15.524 -13.296 60.073 1.00 44.94 134 ILE B N 1
ATOM 6954 C CA . ILE D 1 134 ? 14.652 -13.313 61.263 1.00 45.24 134 ILE B CA 1
ATOM 6955 C C . ILE D 1 134 ? 14.650 -14.717 61.908 1.00 45.45 134 ILE B C 1
ATOM 6956 O O . ILE D 1 134 ? 14.863 -14.859 63.112 1.00 45.51 134 ILE B O 1
ATOM 6961 N N . ARG D 1 135 ? 14.433 -15.755 61.098 1.00 45.62 135 ARG B N 1
ATOM 6962 C CA . ARG D 1 135 ? 14.431 -17.132 61.600 1.00 45.93 135 ARG B CA 1
ATOM 6963 C C . ARG D 1 135 ? 15.724 -17.479 62.345 1.00 45.38 135 ARG B C 1
ATOM 6964 O O . ARG D 1 135 ? 15.691 -18.144 63.380 1.00 44.71 135 ARG B O 1
ATOM 6972 N N . THR D 1 136 ? 16.860 -17.057 61.803 1.00 45.37 136 THR B N 1
ATOM 6973 C CA . THR D 1 136 ? 18.148 -17.328 62.446 1.00 45.39 136 THR B CA 1
ATOM 6974 C C . THR D 1 136 ? 18.336 -16.459 63.699 1.00 45.19 136 THR B C 1
ATOM 6975 O O . THR D 1 136 ? 18.847 -16.937 64.713 1.00 44.90 136 THR B O 1
ATOM 6979 N N . SER D 1 137 ? 17.937 -15.190 63.611 1.00 45.12 137 SER B N 1
ATOM 6980 C CA . SER D 1 137 ? 17.885 -14.310 64.782 1.00 45.15 137 SER B CA 1
ATOM 6981 C C . SER D 1 137 ? 17.192 -15.040 65.934 1.00 45.05 137 SER B C 1
ATOM 6982 O O . SER D 1 137 ? 17.744 -15.137 67.024 1.00 45.19 137 SER B O 1
ATOM 6987 N N . LEU D 1 138 ? 15.999 -15.577 65.667 1.00 44.85 138 LEU B N 1
ATOM 6988 C CA . LEU D 1 138 ? 15.208 -16.298 66.683 1.00 44.43 138 LEU B CA 1
ATOM 6989 C C . LEU D 1 138 ? 15.863 -17.601 67.152 1.00 44.48 138 LEU B C 1
ATOM 6990 O O . LEU D 1 138 ? 15.716 -18.003 68.305 1.00 44.33 138 LEU B O 1
ATOM 6995 N N . LYS D 1 139 ? 16.574 -18.266 66.247 1.00 44.64 139 LYS B N 1
ATOM 6996 C CA . LYS D 1 139 ? 17.288 -19.498 66.581 1.00 44.89 139 LYS B CA 1
ATOM 6997 C C . LYS D 1 139 ? 18.574 -19.189 67.365 1.00 44.83 139 LYS B C 1
ATOM 6998 O O . LYS D 1 139 ? 19.002 -19.987 68.205 1.00 44.63 139 LYS B O 1
ATOM 7004 N N . ASN D 1 140 ? 19.199 -18.047 67.069 1.00 44.82 140 ASN B N 1
ATOM 7005 C CA . ASN D 1 140 ? 20.341 -17.556 67.871 1.00 44.75 140 ASN B CA 1
ATOM 7006 C C . ASN D 1 140 ? 19.867 -16.926 69.191 1.00 44.12 140 ASN B C 1
ATOM 7007 O O . ASN D 1 140 ? 20.613 -16.909 70.176 1.00 44.21 140 ASN B O 1
ATOM 7012 N N . SER D 1 141 ? 18.635 -16.409 69.201 1.00 43.24 141 SER B N 1
ATOM 7013 C CA . SER D 1 141 ? 18.027 -15.853 70.419 1.00 42.44 141 SER B CA 1
ATOM 7014 C C . SER D 1 141 ? 17.556 -16.916 71.402 1.00 41.24 141 SER B C 1
ATOM 7015 O O . SER D 1 141 ? 17.559 -16.675 72.603 1.00 41.59 141 SER B O 1
ATOM 7018 N N . ARG D 1 142 ? 17.128 -18.068 70.886 1.00 39.90 142 ARG B N 1
ATOM 7019 C CA . ARG D 1 142 ? 16.549 -19.170 71.686 1.00 38.87 142 ARG B CA 1
ATOM 7020 C C . ARG D 1 142 ? 15.205 -18.850 72.410 1.00 36.91 142 ARG B C 1
ATOM 7021 O O . ARG D 1 142 ? 14.719 -19.638 73.214 1.00 36.53 142 ARG B O 1
ATOM 7029 N N . THR D 1 143 ? 14.600 -17.718 72.086 1.00 35.47 143 THR B N 1
ATOM 7030 C CA . THR D 1 143 ? 13.343 -17.305 72.711 1.00 33.62 143 THR B CA 1
ATOM 7031 C C . THR D 1 143 ? 12.195 -18.209 72.254 1.00 31.46 143 THR B C 1
ATOM 7032 O O . THR D 1 143 ? 12.069 -18.477 71.066 1.00 31.11 143 THR B O 1
ATOM 7036 N N . PRO D 1 144 ? 11.328 -18.650 73.177 1.00 28.84 144 PRO B N 1
ATOM 7037 C CA . PRO D 1 144 ? 10.066 -19.236 72.707 1.00 27.24 144 PRO B CA 1
ATOM 7038 C C . PRO D 1 144 ? 9.284 -18.283 71.773 1.00 25.79 144 PRO B C 1
ATOM 7039 O O . PRO D 1 144 ? 9.186 -17.089 72.038 1.00 23.48 144 PRO B O 1
ATOM 7043 N N . VAL D 1 145 ? 8.809 -18.824 70.655 1.00 24.11 145 VAL B N 1
ATOM 7044 C CA . VAL D 1 145 ? 8.101 -18.046 69.627 1.00 23.43 145 VAL B CA 1
ATOM 7045 C C . VAL D 1 145 ? 6.967 -18.888 69.021 1.00 22.02 145 VAL B C 1
ATOM 7046 O O . VAL D 1 145 ? 7.093 -20.122 68.871 1.00 21.20 145 VAL B O 1
ATOM 7050 N N . VAL D 1 146 ? 5.846 -18.235 68.750 1.00 21.28 146 VAL B N 1
ATOM 7051 C CA . VAL D 1 146 ? 4.723 -18.835 68.032 1.00 21.14 146 VAL B CA 1
ATOM 7052 C C . VAL D 1 146 ? 4.352 -17.889 66.862 1.00 20.87 146 VAL B C 1
ATOM 7053 O O . VAL D 1 146 ? 4.273 -16.680 67.046 1.00 21.14 146 VAL B O 1
ATOM 7057 N N . LEU D 1 147 ? 4.143 -18.462 65.679 1.00 21.31 147 LEU B N 1
ATOM 7058 C CA . LEU D 1 147 ? 3.680 -17.723 64.489 1.00 20.82 147 LEU B CA 1
ATOM 7059 C C . LEU D 1 147 ? 2.156 -17.794 64.394 1.00 21.53 147 LEU B C 1
ATOM 7060 O O . LEU D 1 147 ? 1.569 -18.842 64.690 1.00 20.83 147 LEU B O 1
ATOM 7065 N N . VAL D 1 148 ? 1.514 -16.694 63.993 1.00 21.52 148 VAL B N 1
ATOM 7066 C CA . VAL D 1 148 ? 0.066 -16.654 63.753 1.00 23.50 148 VAL B CA 1
ATOM 7067 C C . VAL D 1 148 ? -0.220 -16.077 62.356 1.00 24.45 148 VAL B C 1
ATOM 7068 O O . VAL D 1 148 ? 0.263 -14.984 62.019 1.00 24.52 148 VAL B O 1
ATOM 7072 N N . GLY D 1 149 ? -0.960 -16.826 61.535 1.00 24.09 149 GLY B N 1
ATOM 7073 C CA . GLY D 1 149 ? -1.305 -16.397 60.185 1.00 25.01 149 GLY B CA 1
ATOM 7074 C C . GLY D 1 149 ? -0.218 -16.668 59.165 1.00 25.90 149 GLY B C 1
ATOM 7075 O O . GLY D 1 149 ? -0.347 -16.284 57.991 1.00 26.08 149 GLY B O 1
ATOM 7076 N N . THR D 1 150 ? 0.867 -17.310 59.599 1.00 26.26 150 THR B N 1
ATOM 7077 C CA . THR D 1 150 ? 1.907 -17.762 58.671 1.00 27.39 150 THR B CA 1
ATOM 7078 C C . THR D 1 150 ? 2.470 -19.101 59.125 1.00 27.39 150 THR B C 1
ATOM 7079 O O . THR D 1 150 ? 2.284 -19.516 60.277 1.00 25.64 150 THR B O 1
ATOM 7083 N N . ILE D 1 151 ? 3.099 -19.794 58.173 1.00 28.61 151 ILE B N 1
ATOM 7084 C CA . ILE D 1 151 ? 3.587 -21.154 58.359 1.00 29.54 151 ILE B CA 1
ATOM 7085 C C . ILE D 1 151 ? 5.074 -21.215 58.012 1.00 30.57 151 ILE B C 1
ATOM 7086 O O . ILE D 1 151 ? 5.490 -20.731 56.952 1.00 29.72 151 ILE B O 1
ATOM 7091 N N . ASP D 1 152 ? 5.865 -21.796 58.919 1.00 31.71 152 ASP B N 1
ATOM 7092 C CA . ASP D 1 152 ? 7.283 -22.075 58.687 1.00 33.03 152 ASP B CA 1
ATOM 7093 C C . ASP D 1 152 ? 7.403 -23.263 57.709 1.00 33.76 152 ASP B C 1
ATOM 7094 O O . ASP D 1 152 ? 6.782 -24.302 57.915 1.00 33.63 152 ASP B O 1
ATOM 7099 N N . GLY D 1 153 ? 8.208 -23.099 56.663 1.00 35.58 153 GLY B N 1
ATOM 7100 C CA . GLY D 1 153 ? 8.456 -24.150 55.658 1.00 36.58 153 GLY B CA 1
ATOM 7101 C C . GLY D 1 153 ? 8.995 -25.461 56.218 1.00 37.81 153 GLY B C 1
ATOM 7102 O O . GLY D 1 153 ? 8.581 -26.551 55.802 1.00 38.37 153 GLY B O 1
ATOM 7103 N N . ASP D 1 154 ? 9.912 -25.368 57.175 1.00 38.77 154 ASP B N 1
ATOM 7104 C CA . ASP D 1 154 ? 10.462 -26.559 57.817 1.00 39.39 154 ASP B CA 1
ATOM 7105 C C . ASP D 1 154 ? 9.430 -27.184 58.755 1.00 39.45 154 ASP B C 1
ATOM 7106 O O . ASP D 1 154 ? 9.488 -28.375 59.043 1.00 39.40 154 ASP B O 1
ATOM 7111 N N . LYS D 1 155 ? 8.483 -26.369 59.214 1.00 39.57 155 LYS B N 1
ATOM 7112 C CA . LYS D 1 155 ? 7.414 -26.795 60.132 1.00 39.53 155 LYS B CA 1
ATOM 7113 C C . LYS D 1 155 ? 7.959 -27.230 61.484 1.00 38.55 155 LYS B C 1
ATOM 7114 O O . LYS D 1 155 ? 7.410 -28.124 62.115 1.00 39.01 155 LYS B O 1
ATOM 7120 N N . GLU D 1 156 ? 9.028 -26.583 61.937 1.00 37.56 156 GLU B N 1
ATOM 7121 C CA . GLU D 1 156 ? 9.526 -26.790 63.301 1.00 36.54 156 GLU B CA 1
ATOM 7122 C C . GLU D 1 156 ? 9.007 -25.695 64.263 1.00 34.47 156 GLU B C 1
ATOM 7123 O O . GLU D 1 156 ? 8.706 -25.966 65.424 1.00 33.88 156 GLU B O 1
ATOM 7129 N N . ILE D 1 157 ? 8.873 -24.467 63.768 1.00 32.22 157 ILE B N 1
ATOM 7130 C CA . ILE D 1 157 ? 8.460 -23.350 64.615 1.00 30.07 157 ILE B CA 1
ATOM 7131 C C . ILE D 1 157 ? 6.954 -23.475 64.871 1.00 28.20 157 ILE B C 1
ATOM 7132 O O . ILE D 1 157 ? 6.190 -23.653 63.931 1.00 26.91 157 ILE B O 1
ATOM 7137 N N . PRO D 1 158 ? 6.529 -23.404 66.151 1.00 25.87 158 PRO B N 1
ATOM 7138 C CA . PRO D 1 158 ? 5.083 -23.425 66.439 1.00 25.06 158 PRO B CA 1
ATOM 7139 C C . PRO D 1 158 ? 4.261 -22.391 65.650 1.00 23.69 158 PRO B C 1
ATOM 7140 O O . PRO D 1 158 ? 4.721 -21.272 65.419 1.00 23.40 158 PRO B O 1
ATOM 7144 N N . SER D 1 159 ? 3.049 -22.770 65.251 1.00 22.91 159 SER B N 1
ATOM 7145 C CA . SER D 1 159 ? 2.172 -21.884 64.470 1.00 22.01 159 SER B CA 1
ATOM 7146 C C . SER D 1 159 ? 0.683 -22.192 64.671 1.00 21.54 159 SER B C 1
ATOM 7147 O O . SER D 1 159 ? 0.310 -23.302 65.033 1.00 21.51 159 SER B O 1
ATOM 7150 N N . VAL D 1 160 ? -0.138 -21.172 64.495 1.00 21.23 160 VAL B N 1
ATOM 7151 C CA . VAL D 1 160 ? -1.593 -21.292 64.535 1.00 20.85 160 VAL B CA 1
ATOM 7152 C C . VAL D 1 160 ? -2.183 -20.612 63.285 1.00 20.57 160 VAL B C 1
ATOM 7153 O O . VAL D 1 160 ? -1.932 -19.424 63.034 1.00 19.37 160 VAL B O 1
ATOM 7157 N N . ASN D 1 161 ? -3.001 -21.370 62.542 1.00 19.85 161 ASN B N 1
ATOM 7158 C CA . ASN D 1 161 ? -3.515 -20.957 61.245 1.00 19.33 161 ASN B CA 1
ATOM 7159 C C . ASN D 1 161 ? -4.867 -21.627 61.000 1.00 18.47 161 ASN B C 1
ATOM 7160 O O . ASN D 1 161 ? -5.237 -22.542 61.738 1.00 19.25 161 ASN B O 1
ATOM 7165 N N . ILE D 1 162 ? -5.583 -21.178 59.967 1.00 17.43 162 ILE B N 1
ATOM 7166 C CA . ILE D 1 162 ? -6.636 -21.988 59.316 1.00 17.22 162 ILE B CA 1
ATOM 7167 C C . ILE D 1 162 ? -6.001 -22.893 58.259 1.00 17.68 162 ILE B C 1
ATOM 7168 O O . ILE D 1 162 ? -4.788 -22.820 58.026 1.00 18.49 162 ILE B O 1
ATOM 7173 N N . ASP D 1 163 ? -6.810 -23.779 57.673 1.00 18.97 163 ASP B N 1
ATOM 7174 C CA . ASP D 1 163 ? -6.435 -24.635 56.543 1.00 18.78 163 ASP B CA 1
ATOM 7175 C C . ASP D 1 163 ? -6.651 -23.800 55.254 1.00 18.79 163 ASP B C 1
ATOM 7176 O O . ASP D 1 163 ? -7.748 -23.719 54.719 1.00 18.02 163 ASP B O 1
ATOM 7181 N N . TYR D 1 164 ? -5.588 -23.143 54.793 1.00 19.78 164 TYR B N 1
ATOM 7182 C CA . TYR D 1 164 ? -5.696 -22.244 53.609 1.00 20.73 164 TYR B CA 1
ATOM 7183 C C . TYR D 1 164 ? -6.035 -22.977 52.295 1.00 21.46 164 TYR B C 1
ATOM 7184 O O . TYR D 1 164 ? -6.711 -22.429 51.393 1.00 21.95 164 TYR B O 1
ATOM 7193 N N . HIS D 1 165 ? -5.548 -24.202 52.181 1.00 21.15 165 HIS B N 1
ATOM 7194 C CA . HIS D 1 165 ? -5.841 -25.063 51.031 1.00 21.28 165 HIS B CA 1
ATOM 7195 C C . HIS D 1 165 ? -7.357 -25.301 50.910 1.00 20.40 165 HIS B C 1
ATOM 7196 O O . HIS D 1 165 ? -7.981 -25.009 49.888 1.00 18.96 165 HIS B O 1
ATOM 7203 N N . LEU D 1 166 ? -7.948 -25.772 51.987 1.00 19.72 166 LEU B N 1
ATOM 7204 C CA . LEU D 1 166 ? -9.380 -26.059 52.006 1.00 21.36 166 LEU B CA 1
ATOM 7205 C C . LEU D 1 166 ? -10.219 -24.789 51.778 1.00 19.95 166 LEU B C 1
ATOM 7206 O O . LEU D 1 166 ? -11.191 -24.817 51.009 1.00 20.95 166 LEU B O 1
ATOM 7211 N N . ALA D 1 167 ? -9.875 -23.692 52.448 1.00 20.52 167 ALA B N 1
ATOM 7212 C CA . ALA D 1 167 ? -10.574 -22.413 52.235 1.00 19.84 167 ALA B CA 1
ATOM 7213 C C . ALA D 1 167 ? -10.509 -21.939 50.774 1.00 19.30 167 ALA B C 1
ATOM 7214 O O . ALA D 1 167 ? -11.507 -21.495 50.221 1.00 19.19 167 ALA B O 1
ATOM 7216 N N . ALA D 1 168 ? -9.336 -22.041 50.159 1.00 18.95 168 ALA B N 1
ATOM 7217 C CA . ALA D 1 168 ? -9.145 -21.650 48.751 1.00 19.55 168 ALA B CA 1
ATOM 7218 C C . ALA D 1 168 ? -9.905 -22.606 47.795 1.00 18.83 168 ALA B C 1
ATOM 7219 O O . ALA D 1 168 ? -10.488 -22.155 46.811 1.00 19.75 168 ALA B O 1
ATOM 7221 N N . TYR D 1 169 ? -9.926 -23.906 48.100 1.00 19.47 169 TYR B N 1
ATOM 7222 C CA . TYR D 1 169 ? -10.727 -24.886 47.354 1.00 18.55 169 TYR B CA 1
ATOM 7223 C C . TYR D 1 169 ? -12.230 -24.581 47.434 1.00 18.06 169 TYR B C 1
ATOM 7224 O O . TYR D 1 169 ? -12.874 -24.488 46.400 1.00 17.84 169 TYR B O 1
ATOM 7233 N N . GLN D 1 170 ? -12.766 -24.394 48.647 1.00 17.47 170 GLN B N 1
ATOM 7234 C CA . GLN D 1 170 ? -14.207 -24.121 48.846 1.00 18.09 170 GLN B CA 1
ATOM 7235 C C . GLN D 1 170 ? -14.618 -22.770 48.199 1.00 18.09 170 GLN B C 1
ATOM 7236 O O . GLN D 1 170 ? -15.680 -22.663 47.608 1.00 17.88 170 GLN B O 1
ATOM 7242 N N . SER D 1 171 ? -13.758 -21.754 48.308 1.00 18.11 171 SER B N 1
ATOM 7243 C CA . SER D 1 171 ? -14.018 -20.450 47.702 1.00 18.11 171 SER B CA 1
ATOM 7244 C C . SER D 1 171 ? -14.109 -20.536 46.166 1.00 17.87 171 SER B C 1
ATOM 7245 O O . SER D 1 171 ? -15.048 -19.989 45.525 1.00 18.14 171 SER B O 1
ATOM 7248 N N . THR D 1 172 ? -13.116 -21.188 45.568 1.00 18.22 172 THR B N 1
ATOM 7249 C CA . THR D 1 172 ? -13.070 -21.356 44.110 1.00 18.67 172 THR B CA 1
ATOM 7250 C C . THR D 1 172 ? -14.285 -22.173 43.625 1.00 19.21 172 THR B C 1
ATOM 7251 O O . THR D 1 172 ? -14.947 -21.778 42.677 1.00 17.71 172 THR B O 1
ATOM 7255 N N . LYS D 1 173 ? -14.600 -23.282 44.310 1.00 19.94 173 LYS B N 1
ATOM 7256 C CA . LYS D 1 173 ? -15.758 -24.106 43.959 1.00 20.75 173 LYS B CA 1
ATOM 7257 C C . LYS D 1 173 ? -17.090 -23.362 44.033 1.00 19.92 173 LYS B C 1
ATOM 7258 O O . LYS D 1 173 ? -17.969 -23.572 43.219 1.00 20.74 173 LYS B O 1
ATOM 7264 N N . LYS D 1 174 ? -17.239 -22.472 45.010 1.00 20.80 174 LYS B N 1
ATOM 7265 C CA . LYS D 1 174 ? -18.426 -21.651 45.111 1.00 20.50 174 LYS B CA 1
ATOM 7266 C C . LYS D 1 174 ? -18.629 -20.779 43.858 1.00 19.86 174 LYS B C 1
ATOM 7267 O O . LYS D 1 174 ? -19.748 -20.613 43.377 1.00 20.41 174 LYS B O 1
ATOM 7273 N N . LEU D 1 175 ? -17.548 -20.224 43.331 1.00 19.78 175 LEU B N 1
ATOM 7274 C CA . LEU D 1 175 ? -17.631 -19.384 42.124 1.00 19.34 175 LEU B CA 1
ATOM 7275 C C . LEU D 1 175 ? -17.856 -20.269 40.870 1.00 20.41 175 LEU B C 1
ATOM 7276 O O . LEU D 1 175 ? -18.544 -19.873 39.921 1.00 21.54 175 LEU B O 1
ATOM 7281 N N . ILE D 1 176 ? -17.269 -21.453 40.867 1.00 21.07 176 ILE B N 1
ATOM 7282 C CA . ILE D 1 176 ? -17.532 -22.435 39.785 1.00 21.26 176 ILE B CA 1
ATOM 7283 C C . ILE D 1 176 ? -19.018 -22.769 39.767 1.00 21.41 176 ILE B C 1
ATOM 7284 O O . ILE D 1 176 ? -19.646 -22.785 38.720 1.00 20.40 176 ILE B O 1
ATOM 7289 N N . ASP D 1 177 ? -19.588 -23.001 40.942 1.00 22.05 177 ASP B N 1
ATOM 7290 C CA . ASP D 1 177 ? -20.971 -23.432 41.031 1.00 22.87 177 ASP B CA 1
ATOM 7291 C C . ASP D 1 177 ? -21.993 -22.357 40.666 1.00 22.92 177 ASP B C 1
ATOM 7292 O O . ASP D 1 177 ? -23.131 -22.705 40.346 1.00 23.69 177 ASP B O 1
ATOM 7297 N N . SER D 1 178 ? -21.600 -21.077 40.681 1.00 23.04 178 SER B N 1
ATOM 7298 C CA . SER D 1 178 ? -22.442 -19.996 40.178 1.00 22.97 178 SER B CA 1
ATOM 7299 C C . SER D 1 178 ? -22.152 -19.661 38.701 1.00 23.47 178 SER B C 1
ATOM 7300 O O . SER D 1 178 ? -22.606 -18.639 38.187 1.00 23.39 178 SER B O 1
ATOM 7303 N N . GLY D 1 179 ? -21.417 -20.543 38.010 1.00 23.73 179 GLY B N 1
ATOM 7304 C CA . GLY D 1 179 ? -21.217 -20.430 36.571 1.00 23.41 179 GLY B CA 1
ATOM 7305 C C . GLY D 1 179 ? -19.980 -19.701 36.084 1.00 23.51 179 GLY B C 1
ATOM 7306 O O . GLY D 1 179 ? -19.832 -19.478 34.880 1.00 23.25 179 GLY B O 1
ATOM 7307 N N . ASN D 1 180 ? -19.079 -19.319 36.983 1.00 22.68 180 ASN B N 1
ATOM 7308 C CA . ASN D 1 180 ? -17.859 -18.618 36.557 1.00 22.71 180 ASN B CA 1
ATOM 7309 C C . ASN D 1 180 ? -16.836 -19.605 35.958 1.00 22.92 180 ASN B C 1
ATOM 7310 O O . ASN D 1 180 ? -16.619 -20.689 36.489 1.00 22.71 180 ASN B O 1
ATOM 7315 N N . LYS D 1 181 ? -16.238 -19.210 34.833 1.00 23.53 181 LYS B N 1
ATOM 7316 C CA . LYS D 1 181 ? -15.209 -19.997 34.147 1.00 24.28 181 LYS B CA 1
ATOM 7317 C C . LYS D 1 181 ? -13.838 -19.338 34.170 1.00 23.56 181 LYS B C 1
ATOM 7318 O O . LYS D 1 181 ? -12.836 -20.034 34.074 1.00 24.12 181 LYS B O 1
ATOM 7324 N N . LYS D 1 182 ? -13.808 -18.005 34.250 1.00 22.30 182 LYS B N 1
ATOM 7325 C CA . LYS D 1 182 ? -12.568 -17.238 34.397 1.00 21.20 182 LYS B CA 1
ATOM 7326 C C . LYS D 1 182 ? -12.522 -16.623 35.791 1.00 20.29 182 LYS B C 1
ATOM 7327 O O . LYS D 1 182 ? -13.196 -15.628 36.061 1.00 19.89 182 LYS B O 1
ATOM 7333 N N . ILE D 1 183 ? -11.777 -17.292 36.679 1.00 19.34 183 ILE B N 1
ATOM 7334 C CA . ILE D 1 183 ? -11.733 -16.965 38.112 1.00 19.30 183 ILE B CA 1
ATOM 7335 C C . ILE D 1 183 ? -10.296 -16.541 38.449 1.00 19.43 183 ILE B C 1
ATOM 7336 O O . ILE D 1 183 ? -9.353 -17.318 38.313 1.00 20.78 183 ILE B O 1
ATOM 7341 N N . ALA D 1 184 ? -10.147 -15.311 38.903 1.00 19.37 184 ALA B N 1
ATOM 7342 C CA . ALA D 1 184 ? -8.863 -14.813 39.387 1.00 19.10 184 ALA B CA 1
ATOM 7343 C C . ALA D 1 184 ? -8.618 -15.217 40.849 1.00 18.52 184 ALA B C 1
ATOM 7344 O O . ALA D 1 184 ? -9.548 -15.349 41.629 1.00 17.77 184 ALA B O 1
ATOM 7346 N N . TYR D 1 185 ? -7.350 -15.422 41.178 1.00 19.18 185 TYR B N 1
ATOM 7347 C CA . TYR D 1 185 ? -6.888 -15.508 42.562 1.00 20.70 185 TYR B CA 1
ATOM 7348 C C . TYR D 1 185 ? -5.897 -14.360 42.831 1.00 20.73 185 TYR B C 1
ATOM 7349 O O . TYR D 1 185 ? -4.865 -14.199 42.151 1.00 20.90 185 TYR B O 1
ATOM 7358 N N . ILE D 1 186 ? -6.222 -13.543 43.826 1.00 20.61 186 ILE B N 1
ATOM 7359 C CA . ILE D 1 186 ? -5.376 -12.402 44.200 1.00 20.64 186 ILE B CA 1
ATOM 7360 C C . ILE D 1 186 ? -4.725 -12.729 45.580 1.00 21.10 186 ILE B C 1
ATOM 7361 O O . ILE D 1 186 ? -5.428 -13.002 46.560 1.00 20.90 186 ILE B O 1
ATOM 7366 N N . MET D 1 187 ? -3.399 -12.710 45.635 1.00 21.55 187 MET B N 1
ATOM 7367 C CA . MET D 1 187 ? -2.661 -13.107 46.836 1.00 23.62 187 MET B CA 1
ATOM 7368 C C . MET D 1 187 ? -1.468 -12.205 47.100 1.00 23.50 187 MET B C 1
ATOM 7369 O O . MET D 1 187 ? -1.181 -11.297 46.306 1.00 22.88 187 MET B O 1
ATOM 7374 N N . GLY D 1 188 ? -0.765 -12.505 48.204 1.00 24.53 188 GLY B N 1
ATOM 7375 C CA . GLY D 1 188 ? 0.570 -11.979 48.494 1.00 25.33 188 GLY B CA 1
ATOM 7376 C C . GLY D 1 188 ? 1.673 -12.667 47.698 1.00 26.30 188 GLY B C 1
ATOM 7377 O O . GLY D 1 188 ? 1.522 -12.913 46.509 1.00 27.41 188 GLY B O 1
ATOM 7378 N N . SER D 1 189 ? 2.796 -12.963 48.332 1.00 27.84 189 SER B N 1
ATOM 7379 C CA . SER D 1 189 ? 3.917 -13.645 47.653 1.00 28.66 189 SER B CA 1
ATOM 7380 C C . SER D 1 189 ? 3.670 -15.134 47.545 1.00 29.84 189 SER B C 1
ATOM 7381 O O . SER D 1 189 ? 3.467 -15.823 48.557 1.00 29.21 189 SER B O 1
ATOM 7384 N N . LEU D 1 190 ? 3.712 -15.661 46.323 1.00 30.88 190 LEU B N 1
ATOM 7385 C CA . LEU D 1 190 ? 3.470 -17.085 46.117 1.00 32.54 190 LEU B CA 1
ATOM 7386 C C . LEU D 1 190 ? 4.503 -17.963 46.816 1.00 32.90 190 LEU B C 1
ATOM 7387 O O . LEU D 1 190 ? 4.189 -19.095 47.166 1.00 34.26 190 LEU B O 1
ATOM 7392 N N . LYS D 1 191 ? 5.703 -17.432 47.061 1.00 33.58 191 LYS B N 1
ATOM 7393 C CA . LYS D 1 191 ? 6.803 -18.193 47.690 1.00 34.65 191 LYS B CA 1
ATOM 7394 C C . LYS D 1 191 ? 6.496 -18.658 49.113 1.00 34.30 191 LYS B C 1
ATOM 7395 O O . LYS D 1 191 ? 7.042 -19.662 49.573 1.00 34.87 191 LYS B O 1
ATOM 7401 N N . ASP D 1 192 ? 5.622 -17.921 49.794 1.00 33.30 192 ASP B N 1
ATOM 7402 C CA . ASP D 1 192 ? 5.193 -18.234 51.152 1.00 32.77 192 ASP B CA 1
ATOM 7403 C C . ASP D 1 192 ? 4.284 -19.472 51.207 1.00 31.58 192 ASP B C 1
ATOM 7404 O O . ASP D 1 192 ? 3.421 -19.655 50.349 1.00 31.41 192 ASP B O 1
ATOM 7409 N N . VAL D 1 193 ? 4.468 -20.293 52.241 1.00 30.79 193 VAL B N 1
ATOM 7410 C CA . VAL D 1 193 ? 3.815 -21.609 52.330 1.00 29.68 193 VAL B CA 1
ATOM 7411 C C . VAL D 1 193 ? 2.292 -21.510 52.214 1.00 28.84 193 VAL B C 1
ATOM 7412 O O . VAL D 1 193 ? 1.675 -22.221 51.433 1.00 28.29 193 VAL B O 1
ATOM 7416 N N . GLU D 1 194 ? 1.712 -20.615 53.007 1.00 27.69 194 GLU B N 1
ATOM 7417 C CA . GLU D 1 194 ? 0.271 -20.351 53.011 1.00 27.91 194 GLU B CA 1
ATOM 7418 C C . GLU D 1 194 ? -0.306 -20.034 51.624 1.00 27.20 194 GLU B C 1
ATOM 7419 O O . GLU D 1 194 ? -1.418 -20.448 51.292 1.00 26.88 194 GLU B O 1
ATOM 7425 N N . ASN D 1 195 ? 0.473 -19.330 50.810 1.00 26.64 195 ASN B N 1
ATOM 7426 C CA . ASN D 1 195 ? 0.061 -18.995 49.437 1.00 26.15 195 ASN B CA 1
ATOM 7427 C C . ASN D 1 195 ? 0.240 -20.123 48.397 1.00 25.72 195 ASN B C 1
ATOM 7428 O O . ASN D 1 195 ? -0.553 -20.250 47.468 1.00 25.38 195 ASN B O 1
ATOM 7433 N N . THR D 1 196 ? 1.273 -20.935 48.565 1.00 25.90 196 THR B N 1
ATOM 7434 C CA . THR D 1 196 ? 1.393 -22.197 47.814 1.00 26.24 196 THR B CA 1
ATOM 7435 C C . THR D 1 196 ? 0.254 -23.152 48.184 1.00 25.32 196 THR B C 1
ATOM 7436 O O . THR D 1 196 ? -0.240 -23.856 47.331 1.00 25.03 196 THR B O 1
ATOM 7440 N N . GLU D 1 197 ? -0.221 -23.114 49.434 1.00 25.70 197 GLU B N 1
ATOM 7441 C CA . GLU D 1 197 ? -1.389 -23.915 49.858 1.00 25.47 197 GLU B CA 1
ATOM 7442 C C . GLU D 1 197 ? -2.697 -23.395 49.231 1.00 24.05 197 GLU B C 1
ATOM 7443 O O . GLU D 1 197 ? -3.518 -24.186 48.778 1.00 22.69 197 GLU B O 1
ATOM 7454 N N . ARG D 1 198 ? -2.882 -22.064 49.205 1.00 23.26 198 ARG B N 1
ATOM 7455 C CA . ARG D 1 198 ? -4.013 -21.454 48.511 1.00 22.80 198 ARG B CA 1
ATOM 7456 C C . ARG D 1 198 ? -4.004 -21.840 47.028 1.00 23.08 198 ARG B C 1
ATOM 7457 O O . ARG D 1 198 ? -5.039 -22.209 46.464 1.00 23.14 198 ARG B O 1
ATOM 7465 N N . MET D 1 199 ? -2.836 -21.759 46.403 1.00 23.80 199 MET B N 1
ATOM 7466 C CA . MET D 1 199 ? -2.680 -22.181 44.991 1.00 24.62 199 MET B CA 1
ATOM 7467 C C . MET D 1 199 ? -3.088 -23.633 44.724 1.00 24.00 199 MET B C 1
ATOM 7468 O O . MET D 1 199 ? -3.770 -23.905 43.733 1.00 23.80 199 MET B O 1
ATOM 7473 N N . VAL D 1 200 ? -2.703 -24.556 45.610 1.00 24.28 200 VAL B N 1
ATOM 7474 C CA . VAL D 1 200 ? -3.048 -25.952 45.418 1.00 24.21 200 VAL B CA 1
ATOM 7475 C C . VAL D 1 200 ? -4.563 -26.095 45.487 1.00 22.67 200 VAL B C 1
ATOM 7476 O O . VAL D 1 200 ? -5.146 -26.749 44.651 1.00 22.48 200 VAL B O 1
ATOM 7480 N N . GLY D 1 201 ? -5.199 -25.450 46.457 1.00 21.26 201 GLY B N 1
ATOM 7481 C CA . GLY D 1 201 ? -6.647 -25.583 46.627 1.00 20.95 201 GLY B CA 1
ATOM 7482 C C . GLY D 1 201 ? -7.424 -25.002 45.444 1.00 20.46 201 GLY B C 1
ATOM 7483 O O . GLY D 1 201 ? -8.371 -25.612 44.940 1.00 18.93 201 GLY B O 1
ATOM 7484 N N . TYR D 1 202 ? -6.995 -23.826 44.991 1.00 20.08 202 TYR B N 1
ATOM 7485 C CA . TYR D 1 202 ? -7.543 -23.173 43.788 1.00 19.56 202 TYR B CA 1
ATOM 7486 C C . TYR D 1 202 ? -7.469 -24.059 42.527 1.00 20.05 202 TYR B C 1
ATOM 7487 O O . TYR D 1 202 ? -8.457 -24.223 41.804 1.00 18.52 202 TYR B O 1
ATOM 7496 N N . GLN D 1 203 ? -6.289 -24.599 42.281 1.00 19.98 203 GLN B N 1
ATOM 7497 C CA . GLN D 1 203 ? -6.046 -25.481 41.147 1.00 21.82 203 GLN B CA 1
ATOM 7498 C C . GLN D 1 203 ? -6.827 -26.791 41.184 1.00 21.70 203 GLN B C 1
ATOM 7499 O O . GLN D 1 203 ? -7.297 -27.261 40.137 1.00 21.62 203 GLN B O 1
ATOM 7505 N N . GLU D 1 204 ? -6.940 -27.368 42.376 1.00 22.93 204 GLU B N 1
ATOM 7506 C CA . GLU D 1 204 ? -7.766 -28.546 42.634 1.00 24.11 204 GLU B CA 1
ATOM 7507 C C . GLU D 1 204 ? -9.231 -28.309 42.233 1.00 22.98 204 GLU B C 1
ATOM 7508 O O . GLU D 1 204 ? -9.836 -29.136 41.561 1.00 22.73 204 GLU B O 1
ATOM 7514 N N . ALA D 1 205 ? -9.793 -27.164 42.629 1.00 21.74 205 ALA B N 1
ATOM 7515 C CA . ALA D 1 205 ? -11.164 -26.813 42.241 1.00 20.90 205 ALA B CA 1
ATOM 7516 C C . ALA D 1 205 ? -11.322 -26.681 40.713 1.00 20.68 205 ALA B C 1
ATOM 7517 O O . ALA D 1 205 ? -12.270 -27.228 40.140 1.00 21.63 205 ALA B O 1
ATOM 7519 N N . LEU D 1 206 ? -10.399 -25.982 40.052 1.00 20.61 206 LEU B N 1
ATOM 7520 C CA . LEU D 1 206 ? -10.462 -25.796 38.585 1.00 21.02 206 LEU B CA 1
ATOM 7521 C C . LEU D 1 206 ? -10.413 -27.149 37.843 1.00 22.24 206 LEU B C 1
ATOM 7522 O O . LEU D 1 206 ? -11.214 -27.404 36.955 1.00 21.11 206 LEU B O 1
ATOM 7527 N N . LEU D 1 207 ? -9.429 -27.958 38.198 1.00 22.86 207 LEU B N 1
ATOM 7528 C CA . LEU D 1 207 ? -9.265 -29.332 37.678 1.00 24.74 207 LEU B CA 1
ATOM 7529 C C . LEU D 1 207 ? -10.516 -30.216 37.724 1.00 24.10 207 LEU B C 1
ATOM 7530 O O . LEU D 1 207 ? -10.828 -30.939 36.764 1.00 24.47 207 LEU B O 1
ATOM 7535 N N . GLU D 1 208 ? -11.212 -30.186 38.849 1.00 24.21 208 GLU B N 1
ATOM 7536 C CA . GLU D 1 208 ? -12.405 -31.008 39.023 1.00 24.46 208 GLU B CA 1
ATOM 7537 C C . GLU D 1 208 ? -13.569 -30.531 38.167 1.00 25.36 208 GLU B C 1
ATOM 7538 O O . GLU D 1 208 ? -14.442 -31.330 37.823 1.00 25.63 208 GLU B O 1
ATOM 7544 N N . ALA D 1 209 ? -13.557 -29.245 37.797 1.00 25.19 209 ALA B N 1
ATOM 7545 C CA . ALA D 1 209 ? -14.542 -28.662 36.889 1.00 25.86 209 ALA B CA 1
ATOM 7546 C C . ALA D 1 209 ? -14.095 -28.621 35.416 1.00 25.72 209 ALA B C 1
ATOM 7547 O O . ALA D 1 209 ? -14.759 -27.997 34.610 1.00 26.65 209 ALA B O 1
ATOM 7549 N N . ASN D 1 210 ? -12.965 -29.247 35.080 1.00 26.24 210 ASN B N 1
ATOM 7550 C CA . ASN D 1 210 ? -12.402 -29.232 33.718 1.00 26.58 210 ASN B CA 1
ATOM 7551 C C . ASN D 1 210 ? -12.119 -27.796 33.212 1.00 26.66 210 ASN B C 1
ATOM 7552 O O . ASN D 1 210 ? -12.312 -27.468 32.040 1.00 26.63 210 ASN B O 1
ATOM 7561 N N . ILE D 1 211 ? -11.628 -26.944 34.112 1.00 25.42 211 ILE B N 1
ATOM 7562 C CA . ILE D 1 211 ? -11.170 -25.605 33.739 1.00 25.42 211 ILE B CA 1
ATOM 7563 C C . ILE D 1 211 ? -9.650 -25.586 33.710 1.00 25.33 211 ILE B C 1
ATOM 7564 O O . ILE D 1 211 ? -9.027 -25.959 34.674 1.00 27.05 211 ILE B O 1
ATOM 7569 N N . GLU D 1 212 ? -9.058 -25.142 32.615 1.00 25.91 212 GLU B N 1
ATOM 7570 C CA . GLU D 1 212 ? -7.596 -25.020 32.526 1.00 26.79 212 GLU B CA 1
ATOM 7571 C C . GLU D 1 212 ? -7.071 -23.905 33.412 1.00 27.12 212 GLU B C 1
ATOM 7572 O O . GLU D 1 212 ? -7.664 -22.821 33.470 1.00 27.04 212 GLU B O 1
ATOM 7583 N N . PHE D 1 213 ? -5.965 -24.195 34.097 1.00 26.77 213 PHE B N 1
ATOM 7584 C CA . PHE D 1 213 ? -5.251 -23.232 34.902 1.00 26.40 213 PHE B CA 1
ATOM 7585 C C . PHE D 1 213 ? -4.512 -22.260 34.005 1.00 26.41 213 PHE B C 1
ATOM 7586 O O . PHE D 1 213 ? -3.911 -22.637 33.019 1.00 25.41 213 PHE B O 1
ATOM 7594 N N . ASP D 1 214 ? -4.546 -20.992 34.377 1.00 26.00 214 ASP B N 1
ATOM 7595 C CA . ASP D 1 214 ? -3.908 -19.942 33.607 1.00 25.68 214 ASP B CA 1
ATOM 7596 C C . ASP D 1 214 ? -3.188 -19.057 34.613 1.00 26.14 214 ASP B C 1
ATOM 7597 O O . ASP D 1 214 ? -3.850 -18.398 35.427 1.00 25.65 214 ASP B O 1
ATOM 7602 N N . GLU D 1 215 ? -1.855 -19.068 34.588 1.00 25.69 215 GLU B N 1
ATOM 7603 C CA . GLU D 1 215 ? -1.083 -18.273 35.532 1.00 27.08 215 GLU B CA 1
ATOM 7604 C C . GLU D 1 215 ? -1.404 -16.772 35.394 1.00 26.65 215 GLU B C 1
ATOM 7605 O O . GLU D 1 215 ? -1.182 -15.994 36.328 1.00 27.90 215 GLU B O 1
ATOM 7616 N N . ASN D 1 216 ? -1.950 -16.363 34.250 1.00 26.08 216 ASN B N 1
ATOM 7617 C CA . ASN D 1 216 ? -2.273 -14.945 34.043 1.00 25.78 216 ASN B CA 1
ATOM 7618 C C . ASN D 1 216 ? -3.518 -14.441 34.782 1.00 24.64 216 ASN B C 1
ATOM 7619 O O . ASN D 1 216 ? -3.788 -13.226 34.792 1.00 23.67 216 ASN B O 1
ATOM 7624 N N . LEU D 1 217 ? -4.255 -15.357 35.425 1.00 22.01 217 LEU B N 1
ATOM 7625 C CA . LEU D 1 217 ? -5.345 -14.977 36.324 1.00 21.38 217 LEU B CA 1
ATOM 7626 C C . LEU D 1 217 ? -4.959 -15.060 37.811 1.00 20.80 217 LEU B C 1
ATOM 7627 O O . LEU D 1 217 ? -5.829 -15.010 38.679 1.00 18.95 217 LEU B O 1
ATOM 7632 N N . VAL D 1 218 ? -3.656 -15.188 38.091 1.00 20.66 218 VAL B N 1
ATOM 7633 C CA . VAL D 1 218 ? -3.128 -15.135 39.442 1.00 20.28 218 VAL B CA 1
ATOM 7634 C C . VAL D 1 218 ? -2.322 -13.844 39.572 1.00 20.78 218 VAL B C 1
ATOM 7635 O O . VAL D 1 218 ? -1.487 -13.497 38.720 1.00 20.40 218 VAL B O 1
ATOM 7639 N N . PHE D 1 219 ? -2.665 -13.099 40.604 1.00 20.01 219 PHE B N 1
ATOM 7640 C CA . PHE D 1 219 ? -2.127 -11.768 40.828 1.00 20.97 219 PHE B CA 1
ATOM 7641 C C . PHE D 1 219 ? -1.427 -11.776 42.182 1.00 21.94 219 PHE B C 1
ATOM 7642 O O . PHE D 1 219 ? -2.087 -11.796 43.221 1.00 20.68 219 PHE B O 1
ATOM 7650 N N . GLU D 1 220 ? -0.087 -11.806 42.152 1.00 23.13 220 GLU B N 1
ATOM 7651 C CA . GLU D 1 220 ? 0.741 -11.829 43.356 1.00 24.70 220 GLU B CA 1
ATOM 7652 C C . GLU D 1 220 ? 1.180 -10.454 43.895 1.00 24.73 220 GLU B C 1
ATOM 7653 O O . GLU D 1 220 ? 1.242 -9.456 43.172 1.00 24.32 220 GLU B O 1
ATOM 7659 N N . GLY D 1 221 ? 1.523 -10.429 45.172 1.00 25.65 221 GLY B N 1
ATOM 7660 C CA . GLY D 1 221 ? 2.139 -9.252 45.814 1.00 25.93 221 GLY B CA 1
ATOM 7661 C C . GLY D 1 221 ? 1.199 -8.156 46.285 1.00 25.89 221 GLY B C 1
ATOM 7662 O O . GLY D 1 221 ? 1.586 -6.977 46.385 1.00 26.94 221 GLY B O 1
ATOM 7663 N N . ASN D 1 222 ? -0.034 -8.548 46.592 1.00 24.98 222 ASN B N 1
ATOM 7664 C CA . ASN D 1 222 ? -1.119 -7.618 46.878 1.00 24.72 222 ASN B CA 1
ATOM 7665 C C . ASN D 1 222 ? -1.521 -7.650 48.324 1.00 24.07 222 ASN B C 1
ATOM 7666 O O . ASN D 1 222 ? -1.939 -8.691 48.814 1.00 25.51 222 ASN B O 1
ATOM 7671 N N . TYR D 1 223 ? -1.370 -6.504 48.990 1.00 24.18 223 TYR B N 1
ATOM 7672 C CA . TYR D 1 223 ? -1.562 -6.399 50.441 1.00 24.11 223 TYR B CA 1
ATOM 7673 C C . TYR D 1 223 ? -2.501 -5.281 50.908 1.00 22.76 223 TYR B C 1
ATOM 7674 O O . TYR D 1 223 ? -3.097 -5.413 51.981 1.00 22.02 223 TYR B O 1
ATOM 7683 N N . SER D 1 224 ? -2.668 -4.236 50.096 1.00 20.96 224 SER B N 1
ATOM 7684 C CA . SER D 1 224 ? -3.360 -3.020 50.481 1.00 20.40 224 SER B CA 1
ATOM 7685 C C . SER D 1 224 ? -4.675 -2.756 49.724 1.00 20.10 224 SER B C 1
ATOM 7686 O O . SER D 1 224 ? -4.925 -3.290 48.621 1.00 18.51 224 SER B O 1
ATOM 7689 N N . TYR D 1 225 ? -5.520 -1.937 50.351 1.00 19.04 225 TYR B N 1
ATOM 7690 C CA . TYR D 1 225 ? -6.743 -1.412 49.725 1.00 18.92 225 TYR B CA 1
ATOM 7691 C C . TYR D 1 225 ? -6.456 -0.730 48.366 1.00 19.36 225 TYR B C 1
ATOM 7692 O O . TYR D 1 225 ? -7.115 -1.033 47.366 1.00 18.90 225 TYR B O 1
ATOM 7701 N N . GLU D 1 226 ? -5.420 0.103 48.314 1.00 18.25 226 GLU B N 1
ATOM 7702 C CA . GLU D 1 226 ? -5.055 0.793 47.050 1.00 19.01 226 GLU B CA 1
ATOM 7703 C C . GLU D 1 226 ? -4.594 -0.196 45.962 1.00 18.38 226 GLU B C 1
ATOM 7704 O O . GLU D 1 226 ? -4.894 -0.024 44.792 1.00 17.85 226 GLU B O 1
ATOM 7715 N N . GLN D 1 227 ? -3.929 -1.270 46.349 1.00 17.74 227 GLN B N 1
ATOM 7716 C CA . GLN D 1 227 ? -3.529 -2.272 45.377 1.00 18.00 227 GLN B CA 1
ATOM 7717 C C . GLN D 1 227 ? -4.758 -2.979 44.804 1.00 18.43 227 GLN B C 1
ATOM 7718 O O . GLN D 1 227 ? -4.816 -3.249 43.592 1.00 18.32 227 GLN B O 1
ATOM 7724 N N . GLY D 1 228 ? -5.717 -3.304 45.671 1.00 17.61 228 GLY B N 1
ATOM 7725 C CA . GLY D 1 228 ? -6.986 -3.946 45.269 1.00 17.37 228 GLY B CA 1
ATOM 7726 C C . GLY D 1 228 ? -7.723 -3.103 44.252 1.00 17.12 228 GLY B C 1
ATOM 7727 O O . GLY D 1 228 ? -8.166 -3.620 43.224 1.00 17.45 228 GLY B O 1
ATOM 7728 N N . LYS D 1 229 ? -7.870 -1.818 44.545 1.00 16.82 229 LYS B N 1
ATOM 7729 C CA . LYS D 1 229 ? -8.511 -0.870 43.630 1.00 18.75 229 LYS B CA 1
ATOM 7730 C C . LYS D 1 229 ? -7.884 -0.845 42.248 1.00 18.57 229 LYS B C 1
ATOM 7731 O O . LYS D 1 229 ? -8.600 -0.825 41.233 1.00 18.50 229 LYS B O 1
ATOM 7737 N N . ALA D 1 230 ? -6.550 -0.843 42.212 1.00 17.87 230 ALA B N 1
ATOM 7738 C CA . ALA D 1 230 ? -5.805 -0.745 40.958 1.00 19.43 230 ALA B CA 1
ATOM 7739 C C . ALA D 1 230 ? -5.830 -2.026 40.106 1.00 19.80 230 ALA B C 1
ATOM 7740 O O . ALA D 1 230 ? -5.575 -1.990 38.887 1.00 20.41 230 ALA B O 1
ATOM 7742 N N . LEU D 1 231 ? -6.145 -3.166 40.727 1.00 19.37 231 LEU B N 1
ATOM 7743 C CA . LEU D 1 231 ? -6.262 -4.416 40.020 1.00 19.38 231 LEU B CA 1
ATOM 7744 C C . LEU D 1 231 ? -7.536 -4.557 39.185 1.00 19.06 231 LEU B C 1
ATOM 7745 O O . LEU D 1 231 ? -7.568 -5.371 38.256 1.00 18.85 231 LEU B O 1
ATOM 7750 N N . ALA D 1 232 ? -8.585 -3.826 39.549 1.00 17.35 232 ALA B N 1
ATOM 7751 C CA . ALA D 1 232 ? -9.913 -4.031 38.946 1.00 16.49 232 ALA B CA 1
ATOM 7752 C C . ALA D 1 232 ? -9.842 -4.092 37.408 1.00 16.90 232 ALA B C 1
ATOM 7753 O O . ALA D 1 232 ? -10.289 -5.071 36.811 1.00 16.86 232 ALA B O 1
ATOM 7755 N N . GLU D 1 233 ? -9.259 -3.072 36.780 1.00 17.88 233 GLU B N 1
ATOM 7756 C CA . GLU D 1 233 ? -9.261 -3.033 35.322 1.00 18.83 233 GLU B CA 1
ATOM 7757 C C . GLU D 1 233 ? -8.390 -4.152 34.718 1.00 19.04 233 GLU B C 1
ATOM 7758 O O . GLU D 1 233 ? -8.670 -4.636 33.575 1.00 16.93 233 GLU B O 1
ATOM 7764 N N . ARG D 1 234 ? -7.369 -4.596 35.484 1.00 18.44 234 ARG B N 1
ATOM 7765 C CA . ARG D 1 234 ? -6.480 -5.671 35.040 1.00 19.65 234 ARG B CA 1
ATOM 7766 C C . ARG D 1 234 ? -7.231 -6.997 34.933 1.00 18.23 234 ARG B C 1
ATOM 7767 O O . ARG D 1 234 ? -7.006 -7.750 34.026 1.00 17.49 234 ARG B O 1
ATOM 7775 N N . LEU D 1 235 ? -8.127 -7.248 35.884 1.00 17.73 235 LEU B N 1
ATOM 7776 C CA . LEU D 1 235 ? -8.973 -8.428 35.878 1.00 17.62 235 LEU B CA 1
ATOM 7777 C C . LEU D 1 235 ? -9.993 -8.358 34.729 1.00 16.92 235 LEU B C 1
ATOM 7778 O O . LEU D 1 235 ? -10.179 -9.319 34.004 1.00 15.63 235 LEU B O 1
ATOM 7783 N N . LEU D 1 236 ? -10.655 -7.209 34.590 1.00 16.85 236 LEU B N 1
ATOM 7784 C CA . LEU D 1 236 ? -11.658 -7.007 33.529 1.00 16.52 236 LEU B CA 1
ATOM 7785 C C . LEU D 1 236 ? -11.040 -7.206 32.152 1.00 16.59 236 LEU B C 1
ATOM 7786 O O . LEU D 1 236 ? -11.667 -7.898 31.312 1.00 16.22 236 LEU B O 1
ATOM 7791 N N . GLU D 1 237 ? -9.822 -6.681 31.935 1.00 16.25 237 GLU B N 1
ATOM 7792 C CA . GLU D 1 237 ? -9.194 -6.750 30.624 1.00 18.53 237 GLU B CA 1
ATOM 7793 C C . GLU D 1 237 ? -8.836 -8.169 30.206 1.00 17.96 237 GLU B C 1
ATOM 7794 O O . GLU D 1 237 ? -8.867 -8.509 29.032 1.00 16.56 237 GLU B O 1
ATOM 7800 N N . ARG D 1 238 ? -8.558 -9.003 31.198 1.00 18.15 238 ARG B N 1
ATOM 7801 C CA . ARG D 1 238 ? -8.351 -10.422 30.947 1.00 19.51 238 ARG B CA 1
ATOM 7802 C C . ARG D 1 238 ? -9.642 -11.264 30.910 1.00 19.04 238 ARG B C 1
ATOM 7803 O O . ARG D 1 238 ? -9.572 -12.481 30.703 1.00 19.79 238 ARG B O 1
ATOM 7811 N N . GLY D 1 239 ? -10.807 -10.633 31.070 1.00 19.34 239 GLY B N 1
ATOM 7812 C CA . GLY D 1 239 ? -12.104 -11.334 31.056 1.00 18.65 239 GLY B CA 1
ATOM 7813 C C . GLY D 1 239 ? -12.445 -12.164 32.291 1.00 18.79 239 GLY B C 1
ATOM 7814 O O . GLY D 1 239 ? -13.339 -13.014 32.250 1.00 18.70 239 GLY B O 1
ATOM 7815 N N . ALA D 1 240 ? -11.765 -11.916 33.407 1.00 18.36 240 ALA B N 1
ATOM 7816 C CA . ALA D 1 240 ? -12.142 -12.522 34.678 1.00 17.36 240 ALA B CA 1
ATOM 7817 C C . ALA D 1 240 ? -13.552 -12.036 35.040 1.00 17.68 240 ALA B C 1
ATOM 7818 O O . ALA D 1 240 ? -13.889 -10.862 34.824 1.00 16.67 240 ALA B O 1
ATOM 7820 N N . THR D 1 241 ? -14.387 -12.944 35.548 1.00 17.55 241 THR B N 1
ATOM 7821 C CA . THR D 1 241 ? -15.739 -12.585 35.997 1.00 18.02 241 THR B CA 1
ATOM 7822 C C . THR D 1 241 ? -15.940 -12.753 37.493 1.00 18.18 241 THR B C 1
ATOM 7823 O O . THR D 1 241 ? -17.038 -12.512 37.987 1.00 18.63 241 THR B O 1
ATOM 7827 N N . SER D 1 242 ? -14.888 -13.153 38.199 1.00 17.96 242 SER B N 1
ATOM 7828 C CA . SER D 1 242 ? -14.922 -13.300 39.637 1.00 18.35 242 SER B CA 1
ATOM 7829 C C . SER D 1 242 ? -13.498 -13.394 40.168 1.00 17.78 242 SER B C 1
ATOM 7830 O O . SER D 1 242 ? -12.542 -13.572 39.399 1.00 17.37 242 SER B O 1
ATOM 7833 N N . ALA D 1 243 ? -13.364 -13.272 41.484 1.00 17.62 243 ALA B N 1
ATOM 7834 C CA . ALA D 1 243 ? -12.090 -13.394 42.146 1.00 17.45 243 ALA B CA 1
ATOM 7835 C C . ALA D 1 243 ? -12.221 -13.900 43.581 1.00 17.55 243 ALA B C 1
ATOM 7836 O O . ALA D 1 243 ? -13.145 -13.502 44.303 1.00 18.91 243 ALA B O 1
ATOM 7838 N N . VAL D 1 244 ? -11.252 -14.720 43.971 1.00 18.50 244 VAL B N 1
ATOM 7839 C CA . VAL D 1 244 ? -10.969 -15.086 45.377 1.00 18.94 244 VAL B CA 1
ATOM 7840 C C . VAL D 1 244 ? -9.757 -14.257 45.791 1.00 19.13 244 VAL B C 1
ATOM 7841 O O . VAL D 1 244 ? -8.766 -14.178 45.053 1.00 18.57 244 VAL B O 1
ATOM 7845 N N . VAL D 1 245 ? -9.876 -13.588 46.939 1.00 19.39 245 VAL B N 1
ATOM 7846 C CA . VAL D 1 245 ? -8.892 -12.624 47.385 1.00 19.53 245 VAL B CA 1
ATOM 7847 C C . VAL D 1 245 ? -8.434 -12.968 48.820 1.00 20.47 245 VAL B C 1
ATOM 7848 O O . VAL D 1 245 ? -9.263 -13.198 49.720 1.00 20.51 245 VAL B O 1
ATOM 7852 N N . SER D 1 246 ? -7.134 -13.107 49.025 1.00 20.24 246 SER B N 1
ATOM 7853 C CA . SER D 1 246 ? -6.691 -13.605 50.308 1.00 20.71 246 SER B CA 1
ATOM 7854 C C . SER D 1 246 ? -6.793 -12.572 51.450 1.00 20.36 246 SER B C 1
ATOM 7855 O O . SER D 1 246 ? -7.015 -12.969 52.586 1.00 20.48 246 SER B O 1
ATOM 7858 N N . HIS D 1 247 ? -6.607 -11.292 51.158 1.00 19.96 247 HIS B N 1
ATOM 7859 C CA . HIS D 1 247 ? -6.623 -10.248 52.207 1.00 20.85 247 HIS B CA 1
ATOM 7860 C C . HIS D 1 247 ? -7.852 -9.370 52.088 1.00 19.81 247 HIS B C 1
ATOM 7861 O O . HIS D 1 247 ? -8.192 -8.919 51.022 1.00 17.32 247 HIS B O 1
ATOM 7868 N N . ASP D 1 248 ? -8.522 -9.136 53.212 1.00 18.53 248 ASP B N 1
ATOM 7869 C CA . ASP D 1 248 ? -9.752 -8.353 53.220 1.00 17.58 248 ASP B CA 1
ATOM 7870 C C . ASP D 1 248 ? -9.575 -6.932 52.679 1.00 16.26 248 ASP B C 1
ATOM 7871 O O . ASP D 1 248 ? -10.446 -6.443 51.978 1.00 14.52 248 ASP B O 1
ATOM 7876 N N . THR D 1 249 ? -8.483 -6.254 53.027 1.00 16.36 249 THR B N 1
ATOM 7877 C CA . THR D 1 249 ? -8.258 -4.884 52.572 1.00 17.39 249 THR B CA 1
ATOM 7878 C C . THR D 1 249 ? -8.181 -4.818 51.042 1.00 16.42 249 THR B C 1
ATOM 7879 O O . THR D 1 249 ? -8.728 -3.920 50.432 1.00 16.13 249 THR B O 1
ATOM 7883 N N . VAL D 1 250 ? -7.515 -5.797 50.452 1.00 16.43 250 VAL B N 1
ATOM 7884 C CA . VAL D 1 250 ? -7.443 -5.932 48.994 1.00 16.26 250 VAL B CA 1
ATOM 7885 C C . VAL D 1 250 ? -8.829 -6.179 48.339 1.00 15.81 250 VAL B C 1
ATOM 7886 O O . VAL D 1 250 ? -9.168 -5.584 47.324 1.00 15.30 250 VAL B O 1
ATOM 7890 N N . ALA D 1 251 ? -9.612 -7.075 48.927 1.00 15.06 251 ALA B N 1
ATOM 7891 C CA . ALA D 1 251 ? -10.964 -7.406 48.458 1.00 14.87 251 ALA B CA 1
ATOM 7892 C C . ALA D 1 251 ? -11.881 -6.225 48.485 1.00 15.63 251 ALA B C 1
ATOM 7893 O O . ALA D 1 251 ? -12.675 -6.065 47.571 1.00 15.54 251 ALA B O 1
ATOM 7895 N N . VAL D 1 252 ? -11.806 -5.460 49.578 1.00 15.87 252 VAL B N 1
ATOM 7896 C CA . VAL D 1 252 ? -12.618 -4.273 49.734 1.00 16.92 252 VAL B CA 1
ATOM 7897 C C . VAL D 1 252 ? -12.228 -3.229 48.677 1.00 16.41 252 VAL B C 1
ATOM 7898 O O . VAL D 1 252 ? -13.114 -2.554 48.131 1.00 17.00 252 VAL B O 1
ATOM 7902 N N . GLY D 1 253 ? -10.925 -3.103 48.395 1.00 15.73 253 GLY B N 1
ATOM 7903 C CA . GLY D 1 253 ? -10.437 -2.266 47.305 1.00 16.19 253 GLY B CA 1
ATOM 7904 C C . GLY D 1 253 ? -10.926 -2.663 45.922 1.00 15.71 253 GLY B C 1
ATOM 7905 O O . GLY D 1 253 ? -11.368 -1.798 45.149 1.00 17.31 253 GLY B O 1
ATOM 7906 N N . LEU D 1 254 ? -10.887 -3.960 45.621 1.00 16.47 254 LEU B N 1
ATOM 7907 C CA . LEU D 1 254 ? -11.410 -4.524 44.367 1.00 16.81 254 LEU B CA 1
ATOM 7908 C C . LEU D 1 254 ? -12.900 -4.232 44.217 1.00 16.44 254 LEU B C 1
ATOM 7909 O O . LEU D 1 254 ? -13.338 -3.745 43.164 1.00 15.49 254 LEU B O 1
ATOM 7914 N N . LEU D 1 255 ? -13.656 -4.438 45.292 1.00 15.91 255 LEU B N 1
ATOM 7915 C CA . LEU D 1 255 ? -15.107 -4.149 45.287 1.00 16.41 255 LEU B CA 1
ATOM 7916 C C . LEU D 1 255 ? -15.393 -2.665 45.069 1.00 15.25 255 LEU B C 1
ATOM 7917 O O . LEU D 1 255 ? -16.231 -2.324 44.225 1.00 14.68 255 LEU B O 1
ATOM 7922 N N . SER D 1 256 ? -14.683 -1.790 45.780 1.00 15.52 256 SER B N 1
ATOM 7923 C CA . SER D 1 256 ? -14.811 -0.356 45.628 1.00 14.64 256 SER B CA 1
ATOM 7924 C C . SER D 1 256 ? -14.644 0.055 44.173 1.00 15.51 256 SER B C 1
ATOM 7925 O O . SER D 1 256 ? -15.403 0.884 43.645 1.00 15.15 256 SER B O 1
ATOM 7928 N N . ALA D 1 257 ? -13.606 -0.467 43.557 1.00 15.59 257 ALA B N 1
ATOM 7929 C CA . ALA D 1 257 ? -13.309 -0.103 42.158 1.00 16.54 257 ALA B CA 1
ATOM 7930 C C . ALA D 1 257 ? -14.344 -0.637 41.157 1.00 15.21 257 ALA B C 1
ATOM 7931 O O . ALA D 1 257 ? -14.742 0.095 40.241 1.00 15.44 257 ALA B O 1
ATOM 7933 N N . MET D 1 258 ? -14.795 -1.887 41.322 1.00 15.12 258 MET B N 1
ATOM 7934 C CA . MET D 1 258 ? -15.880 -2.435 40.511 1.00 15.73 258 MET B CA 1
ATOM 7935 C C . MET D 1 258 ? -17.122 -1.564 40.613 1.00 15.19 258 MET B C 1
ATOM 7936 O O . MET D 1 258 ? -17.696 -1.175 39.597 1.00 14.22 258 MET B O 1
ATOM 7941 N N . MET D 1 259 ? -17.508 -1.196 41.840 1.00 15.00 259 MET B N 1
ATOM 7942 C CA . MET D 1 259 ? -18.656 -0.303 42.031 1.00 14.17 259 MET B CA 1
ATOM 7943 C C . MET D 1 259 ? -18.459 1.123 41.438 1.00 14.62 259 MET B C 1
ATOM 7944 O O . MET D 1 259 ? -19.380 1.679 40.842 1.00 12.64 259 MET B O 1
ATOM 7949 N N . ASP D 1 260 ? -17.248 1.673 41.568 1.00 14.46 260 ASP B N 1
ATOM 7950 C CA . ASP D 1 260 ? -16.895 2.998 41.009 1.00 15.31 260 ASP B CA 1
ATOM 7951 C C . ASP D 1 260 ? -17.055 3.044 39.463 1.00 15.77 260 ASP B C 1
ATOM 7952 O O . ASP D 1 260 ? -17.488 4.070 38.906 1.00 16.96 260 ASP B O 1
ATOM 7957 N N . LYS D 1 261 ? -16.796 1.908 38.826 1.00 15.51 261 LYS B N 1
ATOM 7958 C CA . LYS D 1 261 ? -16.842 1.714 37.367 1.00 16.48 261 LYS B CA 1
ATOM 7959 C C . LYS D 1 261 ? -18.223 1.280 36.826 1.00 17.27 261 LYS B C 1
ATOM 7960 O O . LYS D 1 261 ? -18.392 1.128 35.584 1.00 15.73 261 LYS B O 1
ATOM 7966 N N . GLY D 1 262 ? -19.194 1.062 37.729 1.00 17.96 262 GLY B N 1
ATOM 7967 C CA . GLY D 1 262 ? -20.549 0.631 37.338 1.00 17.99 262 GLY B CA 1
ATOM 7968 C C . GLY D 1 262 ? -20.682 -0.818 36.897 1.00 17.92 262 GLY B C 1
ATOM 7969 O O . GLY D 1 262 ? -21.601 -1.170 36.181 1.00 17.84 262 GLY B O 1
ATOM 7970 N N . VAL D 1 263 ? -19.738 -1.648 37.289 1.00 18.10 263 VAL B N 1
ATOM 7971 C CA . VAL D 1 263 ? -19.784 -3.074 37.047 1.00 18.74 263 VAL B CA 1
ATOM 7972 C C . VAL D 1 263 ? -20.844 -3.662 37.966 1.00 18.30 263 VAL B C 1
ATOM 7973 O O . VAL D 1 263 ? -20.924 -3.282 39.119 1.00 17.38 263 VAL B O 1
ATOM 7977 N N . LYS D 1 264 ? -21.695 -4.549 37.439 1.00 18.24 264 LYS B N 1
ATOM 7978 C CA . LYS D 1 264 ? -22.772 -5.081 38.257 1.00 19.19 264 LYS B CA 1
ATOM 7979 C C . LYS D 1 264 ? -22.290 -6.193 39.164 1.00 18.87 264 LYS B C 1
ATOM 7980 O O . LYS D 1 264 ? -21.795 -7.225 38.698 1.00 18.87 264 LYS B O 1
ATOM 7986 N N . VAL D 1 265 ? -22.455 -5.992 40.465 1.00 20.04 265 VAL B N 1
ATOM 7987 C CA . VAL D 1 265 ? -22.039 -6.991 41.448 1.00 19.80 265 VAL B CA 1
ATOM 7988 C C . VAL D 1 265 ? -23.309 -7.440 42.198 1.00 20.45 265 VAL B C 1
ATOM 7989 O O . VAL D 1 265 ? -24.007 -6.606 42.766 1.00 20.99 265 VAL B O 1
ATOM 7993 N N . PRO D 1 266 ? -23.581 -8.760 42.271 1.00 20.36 266 PRO B N 1
ATOM 7994 C CA . PRO D 1 266 ? -22.811 -9.904 41.786 1.00 20.60 266 PRO B CA 1
ATOM 7995 C C . PRO D 1 266 ? -23.162 -10.422 40.384 1.00 20.60 266 PRO B C 1
ATOM 7996 O O . PRO D 1 266 ? -22.653 -11.471 39.984 1.00 21.27 266 PRO B O 1
ATOM 8000 N N . GLU D 1 267 ? -24.004 -9.698 39.648 1.00 21.26 267 GLU B N 1
ATOM 8001 C CA . GLU D 1 267 ? -24.516 -10.205 38.367 1.00 21.51 267 GLU B CA 1
ATOM 8002 C C . GLU D 1 267 ? -23.432 -10.478 37.331 1.00 21.41 267 GLU B C 1
ATOM 8003 O O . GLU D 1 267 ? -23.465 -11.536 36.666 1.00 20.94 267 GLU B O 1
ATOM 8009 N N . ASP D 1 268 ? -22.498 -9.529 37.183 1.00 19.58 268 ASP B N 1
ATOM 8010 C CA . ASP D 1 268 ? -21.405 -9.604 36.212 1.00 19.65 268 ASP B CA 1
ATOM 8011 C C . ASP D 1 268 ? -20.022 -9.831 36.821 1.00 18.80 268 ASP B C 1
ATOM 8012 O O . ASP D 1 268 ? -19.072 -10.204 36.113 1.00 19.13 268 ASP B O 1
ATOM 8017 N N . PHE D 1 269 ? -19.883 -9.578 38.119 1.00 18.28 269 PHE B N 1
ATOM 8018 C CA . PHE D 1 269 ? -18.604 -9.786 38.808 1.00 18.03 269 PHE B CA 1
ATOM 8019 C C . PHE D 1 269 ? -18.849 -10.172 40.275 1.00 18.05 269 PHE B C 1
ATOM 8020 O O . PHE D 1 269 ? -19.626 -9.507 40.955 1.00 17.36 269 PHE B O 1
ATOM 8028 N N . GLU D 1 270 ? -18.183 -11.232 40.723 1.00 17.31 270 GLU B N 1
ATOM 8029 C CA . GLU D 1 270 ? -18.351 -11.766 42.076 1.00 17.93 270 GLU B CA 1
ATOM 8030 C C . GLU D 1 270 ? -17.007 -11.793 42.801 1.00 16.78 270 GLU B C 1
ATOM 8031 O O . GLU D 1 270 ? -15.974 -12.004 42.186 1.00 16.73 270 GLU B O 1
ATOM 8037 N N . ILE D 1 271 ? -17.043 -11.540 44.104 1.00 17.11 271 ILE B N 1
ATOM 8038 C CA . ILE D 1 271 ? -15.841 -11.452 44.934 1.00 16.76 271 ILE B CA 1
ATOM 8039 C C . ILE D 1 271 ? -16.032 -12.257 46.248 1.00 16.56 271 ILE B C 1
ATOM 8040 O O . ILE D 1 271 ? -17.057 -12.158 46.914 1.00 16.11 271 ILE B O 1
ATOM 8045 N N . ILE D 1 272 ? -15.006 -13.023 46.606 1.00 16.75 272 ILE B N 1
ATOM 8046 C CA . ILE D 1 272 ? -14.953 -13.698 47.908 1.00 17.63 272 ILE B CA 1
ATOM 8047 C C . ILE D 1 272 ? -13.637 -13.282 48.573 1.00 16.75 272 ILE B C 1
ATOM 8048 O O . ILE D 1 272 ? -12.573 -13.422 47.987 1.00 17.87 272 ILE B O 1
ATOM 8053 N N . SER D 1 273 ? -13.731 -12.716 49.765 1.00 17.66 273 SER B N 1
ATOM 8054 C CA . SER D 1 273 ? -12.582 -12.313 50.565 1.00 17.90 273 SER B CA 1
ATOM 8055 C C . SER D 1 273 ? -12.043 -13.434 51.488 1.00 18.88 273 SER B C 1
ATOM 8056 O O . SER D 1 273 ? -12.600 -14.521 51.587 1.00 17.87 273 SER B O 1
ATOM 8059 N N . GLY D 1 274 ? -10.934 -13.134 52.148 1.00 20.42 274 GLY B N 1
ATOM 8060 C CA . GLY D 1 274 ? -10.135 -14.125 52.815 1.00 21.71 274 GLY B CA 1
ATOM 8061 C C . GLY D 1 274 ? -10.266 -14.352 54.317 1.00 21.07 274 GLY B C 1
ATOM 8062 O O . GLY D 1 274 ? -9.869 -15.432 54.775 1.00 21.70 274 GLY B O 1
ATOM 8063 N N . ALA D 1 275 ? -10.777 -13.393 55.094 1.00 21.11 275 ALA B N 1
ATOM 8064 C CA . ALA D 1 275 ? -10.823 -13.548 56.580 1.00 20.63 275 ALA B CA 1
ATOM 8065 C C . ALA D 1 275 ? -12.027 -13.013 57.375 1.00 19.52 275 ALA B C 1
ATOM 8066 O O . ALA D 1 275 ? -12.245 -13.422 58.540 1.00 19.81 275 ALA B O 1
ATOM 8068 N N . ASN D 1 276 ? -12.814 -12.125 56.779 1.00 19.52 276 ASN B N 1
ATOM 8069 C CA . ASN D 1 276 ? -13.927 -11.475 57.461 1.00 19.45 276 ASN B CA 1
ATOM 8070 C C . ASN D 1 276 ? -13.481 -10.682 58.697 1.00 18.53 276 ASN B C 1
ATOM 8071 O O . ASN D 1 276 ? -14.118 -10.757 59.755 1.00 18.30 276 ASN B O 1
ATOM 8076 N N . SER D 1 277 ? -12.342 -10.001 58.595 1.00 19.06 277 SER B N 1
ATOM 8077 C CA . SER D 1 277 ? -11.881 -9.077 59.623 1.00 18.99 277 SER B CA 1
ATOM 8078 C C . SER D 1 277 ? -12.908 -7.957 59.871 1.00 19.06 277 SER B C 1
ATOM 8079 O O . SER D 1 277 ? -13.830 -7.763 59.054 1.00 19.12 277 SER B O 1
ATOM 8082 N N . PRO D 1 278 ? -12.757 -7.218 60.986 1.00 18.39 278 PRO B N 1
ATOM 8083 C CA . PRO D 1 278 ? -13.740 -6.186 61.310 1.00 18.84 278 PRO B CA 1
ATOM 8084 C C . PRO D 1 278 ? -14.126 -5.171 60.231 1.00 18.89 278 PRO B C 1
ATOM 8085 O O . PRO D 1 278 ? -15.306 -4.836 60.150 1.00 18.14 278 PRO B O 1
ATOM 8089 N N . ILE D 1 279 ? -13.205 -4.756 59.359 1.00 18.93 279 ILE B N 1
ATOM 8090 C CA . ILE D 1 279 ? -13.590 -3.810 58.293 1.00 19.00 279 ILE B CA 1
ATOM 8091 C C . ILE D 1 279 ? -14.658 -4.309 57.315 1.00 19.94 279 ILE B C 1
ATOM 8092 O O . ILE D 1 279 ? -15.355 -3.484 56.712 1.00 20.59 279 ILE B O 1
ATOM 8097 N N . THR D 1 280 ? -14.736 -5.632 57.123 1.00 20.84 280 THR B N 1
ATOM 8098 C CA . THR D 1 280 ? -15.676 -6.228 56.159 1.00 21.91 280 THR B CA 1
ATOM 8099 C C . THR D 1 280 ? -17.151 -5.940 56.522 1.00 21.88 280 THR B C 1
ATOM 8100 O O . THR D 1 280 ? -18.010 -5.927 55.645 1.00 23.00 280 THR B O 1
ATOM 8104 N N . GLN D 1 281 ? -17.453 -5.690 57.797 1.00 21.92 281 GLN B N 1
ATOM 8105 C CA . GLN D 1 281 ? -18.805 -5.293 58.204 1.00 22.75 281 GLN B CA 1
ATOM 8106 C C . GLN D 1 281 ? -19.283 -3.987 57.539 1.00 21.86 281 GLN B C 1
ATOM 8107 O O . GLN D 1 281 ? -20.488 -3.783 57.364 1.00 20.57 281 GLN B O 1
ATOM 8113 N N . TYR D 1 282 ? -18.335 -3.140 57.147 1.00 19.96 282 TYR B N 1
ATOM 8114 C CA . TYR D 1 282 ? -18.637 -1.786 56.715 1.00 20.28 282 TYR B CA 1
ATOM 8115 C C . TYR D 1 282 ? -18.648 -1.654 55.189 1.00 19.89 282 TYR B C 1
ATOM 8116 O O . TYR D 1 282 ? -18.700 -0.561 54.662 1.00 20.96 282 TYR B O 1
ATOM 8125 N N . THR D 1 283 ? -18.615 -2.759 54.462 1.00 20.01 283 THR B N 1
ATOM 8126 C CA . THR D 1 283 ? -18.718 -2.657 53.010 1.00 19.13 283 THR B CA 1
ATOM 8127 C C . THR D 1 283 ? -20.180 -2.499 52.565 1.00 18.70 283 THR B C 1
ATOM 8128 O O . THR D 1 283 ? -21.105 -3.029 53.178 1.00 19.05 283 THR B O 1
ATOM 8132 N N . TYR D 1 284 ? -20.371 -1.790 51.467 1.00 17.98 284 TYR B N 1
ATOM 8133 C CA . TYR D 1 284 ? -21.634 -1.820 50.723 1.00 18.41 284 TYR B CA 1
ATOM 8134 C C . TYR D 1 284 ? -21.324 -1.816 49.243 1.00 18.17 284 TYR B C 1
ATOM 8135 O O . TYR D 1 284 ? -20.630 -0.924 48.766 1.00 19.00 284 TYR B O 1
ATOM 8144 N N . PRO D 1 285 ? -21.797 -2.836 48.507 1.00 18.47 285 PRO B N 1
ATOM 8145 C CA . PRO D 1 285 ? -22.514 -4.052 48.955 1.00 18.49 285 PRO B CA 1
ATOM 8146 C C . PRO D 1 285 ? -21.760 -4.910 49.968 1.00 18.47 285 PRO B C 1
ATOM 8147 O O . PRO D 1 285 ? -20.529 -4.819 50.093 1.00 19.18 285 PRO B O 1
ATOM 8151 N N . THR D 1 286 ? -22.511 -5.736 50.677 1.00 17.97 286 THR B N 1
ATOM 8152 C CA . THR D 1 286 ? -21.934 -6.647 51.649 1.00 19.42 286 THR B CA 1
ATOM 8153 C C . THR D 1 286 ? -21.036 -7.695 50.991 1.00 19.19 286 THR B C 1
ATOM 8154 O O . THR D 1 286 ? -21.276 -8.143 49.860 1.00 19.24 286 THR B O 1
ATOM 8158 N N . LEU D 1 287 ? -19.948 -7.986 51.680 1.00 19.63 287 LEU B N 1
ATOM 8159 C CA . LEU D 1 287 ? -18.839 -8.742 51.124 1.00 19.59 287 LEU B CA 1
ATOM 8160 C C . LEU D 1 287 ? -18.806 -10.213 51.575 1.00 19.08 287 LEU B C 1
ATOM 8161 O O . LEU D 1 287 ? -18.581 -10.524 52.754 1.00 18.64 287 LEU B O 1
ATOM 8170 N N . THR D 1 288 ? -18.995 -11.126 50.634 1.00 17.81 288 THR B N 1
ATOM 8171 C CA . THR D 1 288 ? -18.820 -12.556 50.907 1.00 18.27 288 THR B CA 1
ATOM 8172 C C . THR D 1 288 ? -17.366 -12.873 51.308 1.00 17.69 288 THR B C 1
ATOM 8173 O O . THR D 1 288 ? -16.422 -12.377 50.704 1.00 17.36 288 THR B O 1
ATOM 8177 N N . SER D 1 289 ? -17.184 -13.704 52.329 1.00 17.81 289 SER B N 1
ATOM 8178 C CA . SER D 1 289 ? -15.823 -13.958 52.840 1.00 18.50 289 SER B CA 1
ATOM 8179 C C . SER D 1 289 ? -15.697 -15.320 53.537 1.00 18.94 289 SER B C 1
ATOM 8180 O O . SER D 1 289 ? -16.618 -15.765 54.206 1.00 19.45 289 SER B O 1
ATOM 8183 N N . VAL D 1 290 ? -14.529 -15.941 53.400 1.00 19.83 290 VAL B N 1
ATOM 8184 C CA . VAL D 1 290 ? -14.057 -16.905 54.390 1.00 19.40 290 VAL B CA 1
ATOM 8185 C C . VAL D 1 290 ? -13.998 -16.186 55.754 1.00 19.70 290 VAL B C 1
ATOM 8186 O O . VAL D 1 290 ? -13.429 -15.080 55.872 1.00 19.50 290 VAL B O 1
ATOM 8190 N N . ASN D 1 291 ? -14.623 -16.786 56.771 1.00 18.44 291 ASN B N 1
ATOM 8191 C CA . ASN D 1 291 ? -14.517 -16.317 58.153 1.00 18.25 291 ASN B CA 1
ATOM 8192 C C . ASN D 1 291 ? -13.399 -17.079 58.891 1.00 19.04 291 ASN B C 1
ATOM 8193 O O . ASN D 1 291 ? -13.519 -18.298 59.132 1.00 18.31 291 ASN B O 1
ATOM 8198 N N . GLN D 1 292 ? -12.322 -16.373 59.228 1.00 18.26 292 GLN B N 1
ATOM 8199 C CA . GLN D 1 292 ? -11.280 -16.920 60.092 1.00 18.95 292 GLN B CA 1
ATOM 8200 C C . GLN D 1 292 ? -11.597 -16.511 61.522 1.00 18.79 292 GLN B C 1
ATOM 8201 O O . GLN D 1 292 ? -12.071 -15.384 61.764 1.00 19.01 292 GLN B O 1
ATOM 8207 N N . PRO D 1 293 ? -11.340 -17.414 62.484 1.00 19.20 293 PRO B N 1
ATOM 8208 C CA . PRO D 1 293 ? -11.604 -17.140 63.904 1.00 19.51 293 PRO B CA 1
ATOM 8209 C C . PRO D 1 293 ? -10.451 -16.337 64.512 1.00 19.84 293 PRO B C 1
ATOM 8210 O O . PRO D 1 293 ? -9.631 -16.857 65.271 1.00 20.34 293 PRO B O 1
ATOM 8214 N N . LEU D 1 294 ? -10.402 -15.044 64.172 1.00 19.63 294 LEU B N 1
ATOM 8215 C CA . LEU D 1 294 ? -9.234 -14.210 64.457 1.00 19.07 294 LEU B CA 1
ATOM 8216 C C . LEU D 1 294 ? -8.889 -14.069 65.957 1.00 18.58 294 LEU B C 1
ATOM 8217 O O . LEU D 1 294 ? -7.740 -14.211 66.343 1.00 18.17 294 LEU B O 1
ATOM 8222 N N . TYR D 1 295 ? -9.873 -13.765 66.790 1.00 18.03 295 TYR B N 1
ATOM 8223 C CA . TYR D 1 295 ? -9.635 -13.740 68.229 1.00 18.97 295 TYR B CA 1
ATOM 8224 C C . TYR D 1 295 ? -9.060 -15.071 68.740 1.00 19.07 295 TYR B C 1
ATOM 8225 O O . TYR D 1 295 ? -8.111 -15.091 69.503 1.00 19.06 295 TYR B O 1
ATOM 8234 N N . ASP D 1 296 ? -9.625 -16.175 68.281 1.00 19.43 296 ASP B N 1
ATOM 8235 C CA . ASP D 1 296 ? -9.180 -17.517 68.694 1.00 20.55 296 ASP B CA 1
ATOM 8236 C C . ASP D 1 296 ? -7.780 -17.872 68.211 1.00 20.75 296 ASP B C 1
ATOM 8237 O O . ASP D 1 296 ? -7.046 -18.585 68.878 1.00 20.13 296 ASP B O 1
ATOM 8242 N N . LEU D 1 297 ? -7.404 -17.384 67.032 1.00 20.63 297 LEU B N 1
ATOM 8243 C CA . LEU D 1 297 ? -6.053 -17.590 66.547 1.00 19.67 297 LEU B CA 1
ATOM 8244 C C . LEU D 1 297 ? -5.025 -17.021 67.515 1.00 19.53 297 LEU B C 1
ATOM 8245 O O . LEU D 1 297 ? -4.028 -17.685 67.812 1.00 19.06 297 LEU B O 1
ATOM 8250 N N . GLY D 1 298 ? -5.262 -15.783 67.980 1.00 19.80 298 GLY B N 1
ATOM 8251 C CA . GLY D 1 298 ? -4.446 -15.119 69.020 1.00 19.97 298 GLY B CA 1
ATOM 8252 C C . GLY D 1 298 ? -4.491 -15.813 70.399 1.00 19.72 298 GLY B C 1
ATOM 8253 O O . GLY D 1 298 ? -3.450 -16.035 71.027 1.00 19.60 298 GLY B O 1
ATOM 8254 N N . ALA D 1 299 ? -5.693 -16.127 70.877 1.00 19.38 299 ALA B N 1
ATOM 8255 C CA . ALA D 1 299 ? -5.859 -16.790 72.175 1.00 19.53 299 ALA B CA 1
ATOM 8256 C C . ALA D 1 299 ? -5.176 -18.154 72.184 1.00 19.77 299 ALA B C 1
ATOM 8257 O O . ALA D 1 299 ? -4.439 -18.496 73.126 1.00 20.19 299 ALA B O 1
ATOM 8259 N N . VAL D 1 300 ? -5.399 -18.935 71.129 1.00 19.91 300 VAL B N 1
ATOM 8260 C CA . VAL D 1 300 ? -4.817 -20.277 71.020 1.00 19.53 300 VAL B CA 1
ATOM 8261 C C . VAL D 1 300 ? -3.296 -20.182 70.972 1.00 19.37 300 VAL B C 1
ATOM 8262 O O . VAL D 1 300 ? -2.606 -20.970 71.624 1.00 18.92 300 VAL B O 1
ATOM 8266 N N . ALA D 1 301 ? -2.780 -19.201 70.223 1.00 19.42 301 ALA B N 1
ATOM 8267 C CA . ALA D 1 301 ? -1.345 -18.971 70.136 1.00 19.29 301 ALA B CA 1
ATOM 8268 C C . ALA D 1 301 ? -0.749 -18.597 71.481 1.00 19.74 301 ALA B C 1
ATOM 8269 O O . ALA D 1 301 ? 0.341 -19.066 71.850 1.00 19.82 301 ALA B O 1
ATOM 8271 N N . MET D 1 302 ? -1.434 -17.725 72.217 1.00 19.66 302 MET B N 1
ATOM 8272 C CA . MET D 1 302 ? -0.887 -17.263 73.500 1.00 20.07 302 MET B CA 1
ATOM 8273 C C . MET D 1 302 ? -0.935 -18.400 74.571 1.00 20.81 302 MET B C 1
ATOM 8274 O O . MET D 1 302 ? -0.035 -18.518 75.421 1.00 20.43 302 MET B O 1
ATOM 8279 N N . ARG D 1 303 ? -1.948 -19.259 74.486 1.00 21.69 303 ARG B N 1
ATOM 8280 C CA . ARG D 1 303 ? -2.036 -20.458 75.343 1.00 21.80 303 ARG B CA 1
ATOM 8281 C C . ARG D 1 303 ? -0.844 -21.386 75.119 1.00 22.08 303 ARG B C 1
ATOM 8282 O O . ARG D 1 303 ? -0.263 -21.918 76.083 1.00 20.69 303 ARG B O 1
ATOM 8290 N N . LEU D 1 304 ? -0.483 -21.572 73.843 1.00 21.23 304 LEU B N 1
ATOM 8291 C CA . LEU D 1 304 ? 0.633 -22.413 73.469 1.00 21.97 304 LEU B CA 1
ATOM 8292 C C . LEU D 1 304 ? 1.930 -21.769 73.985 1.00 21.06 304 LEU B C 1
ATOM 8293 O O . LEU D 1 304 ? 2.736 -22.417 74.654 1.00 20.05 304 LEU B O 1
ATOM 8298 N N . LEU D 1 305 ? 2.113 -20.485 73.699 1.00 21.12 305 LEU B N 1
ATOM 8299 C CA . LEU D 1 305 ? 3.314 -19.775 74.151 1.00 21.04 305 LEU B CA 1
ATOM 8300 C C . LEU D 1 305 ? 3.491 -19.834 75.695 1.00 21.37 305 LEU B C 1
ATOM 8301 O O . LEU D 1 305 ? 4.603 -19.923 76.179 1.00 20.50 305 LEU B O 1
ATOM 8306 N N . THR D 1 306 ? 2.387 -19.749 76.433 1.00 20.85 306 THR B N 1
ATOM 8307 C CA . THR D 1 306 ? 2.391 -19.802 77.877 1.00 21.32 306 THR B CA 1
ATOM 8308 C C . THR D 1 306 ? 3.054 -21.098 78.340 1.00 21.63 306 THR B C 1
ATOM 8309 O O . THR D 1 306 ? 3.870 -21.091 79.283 1.00 21.40 306 THR B O 1
ATOM 8313 N N . LYS D 1 307 ? 2.750 -22.197 77.652 1.00 21.37 307 LYS B N 1
ATOM 8314 C CA . LYS D 1 307 ? 3.347 -23.490 78.006 1.00 21.96 307 LYS B CA 1
ATOM 8315 C C . LYS D 1 307 ? 4.843 -23.527 77.691 1.00 22.21 307 LYS B C 1
ATOM 8316 O O . LYS D 1 307 ? 5.619 -24.015 78.503 1.00 22.44 307 LYS B O 1
ATOM 8322 N N . LEU D 1 308 ? 5.230 -22.994 76.530 1.00 22.62 308 LEU B N 1
ATOM 8323 C CA . LEU D 1 308 ? 6.627 -22.956 76.124 1.00 24.06 308 LEU B CA 1
ATOM 8324 C C . LEU D 1 308 ? 7.456 -22.171 77.124 1.00 24.25 308 LEU B C 1
ATOM 8325 O O . LEU D 1 308 ? 8.554 -22.602 77.514 1.00 24.86 308 LEU B O 1
ATOM 8330 N N . MET D 1 309 ? 6.925 -21.040 77.576 1.00 24.45 309 MET B N 1
ATOM 8331 C CA . MET D 1 309 ? 7.655 -20.176 78.493 1.00 24.48 309 MET B CA 1
ATOM 8332 C C . MET D 1 309 ? 7.798 -20.786 79.882 1.00 25.42 309 MET B C 1
ATOM 8333 O O . MET D 1 309 ? 8.693 -20.410 80.605 1.00 24.80 309 MET B O 1
ATOM 8338 N N . LEU D 1 310 ? 6.879 -21.676 80.254 1.00 26.20 310 LEU B N 1
ATOM 8339 C CA . LEU D 1 310 ? 6.989 -22.470 81.480 1.00 27.56 310 LEU B CA 1
ATOM 8340 C C . LEU D 1 310 ? 7.830 -23.758 81.322 1.00 29.32 310 LEU B C 1
ATOM 8341 O O . LEU D 1 310 ? 7.884 -24.581 82.242 1.00 28.99 310 LEU B O 1
ATOM 8346 N N . LYS D 1 311 ? 8.484 -23.903 80.169 1.00 31.46 311 LYS B N 1
ATOM 8347 C CA . LYS D 1 311 ? 9.324 -25.047 79.819 1.00 33.61 311 LYS B CA 1
ATOM 8348 C C . LYS D 1 311 ? 8.518 -26.338 79.704 1.00 35.29 311 LYS B C 1
ATOM 8349 O O . LYS D 1 311 ? 9.077 -27.439 79.841 1.00 35.72 311 LYS B O 1
ATOM 8355 N N . GLU D 1 312 ? 7.218 -26.205 79.441 1.00 37.07 312 GLU B N 1
ATOM 8356 C CA . GLU D 1 312 ? 6.340 -27.360 79.278 1.00 38.72 312 GLU B CA 1
ATOM 8357 C C . GLU D 1 312 ? 6.471 -27.883 77.853 1.00 39.57 312 GLU B C 1
ATOM 8358 O O . GLU D 1 312 ? 6.500 -27.113 76.875 1.00 40.03 312 GLU B O 1
ATOM 8364 N N . ASP D 1 313 ? 6.574 -29.203 77.749 1.00 40.86 313 ASP B N 1
ATOM 8365 C CA . ASP D 1 313 ? 6.625 -29.892 76.469 1.00 41.68 313 ASP B CA 1
ATOM 8366 C C . ASP D 1 313 ? 5.260 -29.839 75.818 1.00 41.46 313 ASP B C 1
ATOM 8367 O O . ASP D 1 313 ? 4.245 -30.114 76.461 1.00 41.97 313 ASP B O 1
ATOM 8372 N N . VAL D 1 314 ? 5.234 -29.462 74.549 1.00 41.07 314 VAL B N 1
ATOM 8373 C CA . VAL D 1 314 ? 3.992 -29.435 73.809 1.00 40.53 314 VAL B CA 1
ATOM 8374 C C . VAL D 1 314 ? 4.070 -30.447 72.675 1.00 40.38 314 VAL B C 1
ATOM 8375 O O . VAL D 1 314 ? 4.935 -30.373 71.809 1.00 40.72 314 VAL B O 1
ATOM 8379 N N . GLU D 1 315 ? 3.171 -31.414 72.763 1.00 39.94 315 GLU B N 1
ATOM 8380 C CA . GLU D 1 315 ? 2.858 -32.366 71.706 1.00 39.85 315 GLU B CA 1
ATOM 8381 C C . GLU D 1 315 ? 2.689 -31.743 70.309 1.00 38.58 315 GLU B C 1
ATOM 8382 O O . GLU D 1 315 ? 3.559 -31.884 69.434 1.00 38.67 315 GLU B O 1
ATOM 8388 N N . GLN D 1 316 ? 1.575 -31.045 70.118 1.00 36.56 316 GLN B N 1
ATOM 8389 C CA . GLN D 1 316 ? 1.165 -30.578 68.815 1.00 35.09 316 GLN B CA 1
ATOM 8390 C C . GLN D 1 316 ? 1.443 -29.098 68.702 1.00 32.69 316 GLN B C 1
ATOM 8391 O O . GLN D 1 316 ? 0.793 -28.302 69.373 1.00 32.45 316 GLN B O 1
ATOM 8397 N N . ASN D 1 317 ? 2.413 -28.722 67.865 1.00 30.27 317 ASN B N 1
ATOM 8398 C CA . ASN D 1 317 ? 2.763 -27.289 67.714 1.00 28.78 317 ASN B CA 1
ATOM 8399 C C . ASN D 1 317 ? 2.370 -26.644 66.370 1.00 27.49 317 ASN B C 1
ATOM 8400 O O . ASN D 1 317 ? 2.542 -25.446 66.201 1.00 26.48 317 ASN B O 1
ATOM 8409 N N . GLN D 1 318 ? 1.809 -27.417 65.440 1.00 25.82 318 GLN B N 1
ATOM 8410 C CA . GLN D 1 318 ? 1.249 -26.859 64.203 1.00 24.76 318 GLN B CA 1
ATOM 8411 C C . GLN D 1 318 ? -0.284 -26.957 64.290 1.00 24.35 318 GLN B C 1
ATOM 8412 O O . GLN D 1 318 ? -0.884 -27.966 63.898 1.00 24.01 318 GLN B O 1
ATOM 8418 N N . LEU D 1 319 ? -0.903 -25.912 64.838 1.00 22.49 319 LEU B N 1
ATOM 8419 C CA . LEU D 1 319 ? -2.329 -25.936 65.155 1.00 21.67 319 LEU B CA 1
ATOM 8420 C C . LEU D 1 319 ? -3.173 -25.318 64.051 1.00 21.80 319 LEU B C 1
ATOM 8421 O O . LEU D 1 319 ? -2.798 -24.306 63.503 1.00 21.01 319 LEU B O 1
ATOM 8426 N N . VAL D 1 320 ? -4.304 -25.944 63.733 1.00 21.44 320 VAL B N 1
ATOM 8427 C CA . VAL D 1 320 ? -5.159 -25.517 62.620 1.00 21.58 320 VAL B CA 1
ATOM 8428 C C . VAL D 1 320 ? -6.587 -25.378 63.134 1.00 21.68 320 VAL B C 1
ATOM 8429 O O . VAL D 1 320 ? -7.145 -26.328 63.692 1.00 21.48 320 VAL B O 1
ATOM 8433 N N . LEU D 1 321 ? -7.154 -24.178 63.007 1.00 20.43 321 LEU B N 1
ATOM 8434 C CA . LEU D 1 321 ? -8.492 -23.903 63.518 1.00 20.28 321 LEU B CA 1
ATOM 8435 C C . LEU D 1 321 ? -9.503 -23.939 62.382 1.00 20.52 321 LEU B C 1
ATOM 8436 O O . LEU D 1 321 ? -9.171 -23.616 61.245 1.00 19.87 321 LEU B O 1
ATOM 8441 N N . ASP D 1 322 ? -10.746 -24.315 62.675 1.00 21.04 322 ASP B N 1
ATOM 8442 C CA . ASP D 1 322 ? -11.768 -24.362 61.622 1.00 21.82 322 ASP B CA 1
ATOM 8443 C C . ASP D 1 322 ? -12.148 -22.973 61.084 1.00 20.88 322 ASP B C 1
ATOM 8444 O O . ASP D 1 322 ? -11.966 -21.976 61.760 1.00 21.39 322 ASP B O 1
ATOM 8449 N N . HIS D 1 323 ? -12.702 -22.932 59.870 1.00 21.07 323 HIS B N 1
ATOM 8450 C CA . HIS D 1 323 ? -13.229 -21.691 59.268 1.00 20.79 323 HIS B CA 1
ATOM 8451 C C . HIS D 1 323 ? -14.606 -22.004 58.659 1.00 21.34 323 HIS B C 1
ATOM 8452 O O . HIS D 1 323 ? -14.997 -23.162 58.565 1.00 21.42 323 HIS B O 1
ATOM 8459 N N . GLU D 1 324 ? -15.315 -20.968 58.227 1.00 22.10 324 GLU B N 1
ATOM 8460 C CA . GLU D 1 324 ? -16.595 -21.086 57.509 1.00 22.98 324 GLU B CA 1
ATOM 8461 C C . GLU D 1 324 ? -16.556 -20.101 56.340 1.00 22.35 324 GLU B C 1
ATOM 8462 O O . GLU D 1 324 ? -15.627 -19.304 56.251 1.00 20.15 324 GLU B O 1
ATOM 8468 N N . ILE D 1 325 ? -17.564 -20.165 55.458 1.00 22.02 325 ILE B N 1
ATOM 8469 C CA . ILE D 1 325 ? -17.791 -19.124 54.428 1.00 22.27 325 ILE B CA 1
ATOM 8470 C C . ILE D 1 325 ? -19.120 -18.476 54.748 1.00 22.43 325 ILE B C 1
ATOM 8471 O O . ILE D 1 325 ? -20.129 -19.165 54.964 1.00 21.10 325 ILE B O 1
ATOM 8476 N N . PHE D 1 326 ? -19.107 -17.148 54.858 1.00 22.24 326 PHE B N 1
ATOM 8477 C CA . PHE D 1 326 ? -20.323 -16.368 55.022 1.00 22.63 326 PHE B CA 1
ATOM 8478 C C . PHE D 1 326 ? -20.755 -15.752 53.697 1.00 22.12 326 PHE B C 1
ATOM 8479 O O . PHE D 1 326 ? -20.051 -14.886 53.163 1.00 20.15 326 PHE B O 1
ATOM 8487 N N . SER D 1 327 ? -21.915 -16.171 53.191 1.00 21.28 327 SER B N 1
ATOM 8488 C CA . SER D 1 327 ? -22.403 -15.702 51.884 1.00 21.81 327 SER B CA 1
ATOM 8489 C C . SER D 1 327 ? -23.152 -14.397 52.046 1.00 21.77 327 SER B C 1
ATOM 8490 O O . SER D 1 327 ? -24.093 -14.316 52.839 1.00 21.62 327 SER B O 1
ATOM 8493 N N . ARG D 1 328 ? -22.730 -13.374 51.301 1.00 21.26 328 ARG B N 1
ATOM 8494 C CA . ARG D 1 328 ? -23.334 -12.048 51.394 1.00 22.21 328 ARG B CA 1
ATOM 8495 C C . ARG D 1 328 ? -23.648 -11.559 49.959 1.00 21.36 328 ARG B C 1
ATOM 8496 O O . ARG D 1 328 ? -23.893 -12.379 49.066 1.00 20.94 328 ARG B O 1
ATOM 8504 N N . ARG D 1 329 ? -23.680 -10.252 49.721 1.00 22.06 329 ARG B N 1
ATOM 8505 C CA . ARG D 1 329 ? -24.193 -9.751 48.445 1.00 21.99 329 ARG B CA 1
ATOM 8506 C C . ARG D 1 329 ? -23.120 -9.504 47.359 1.00 21.56 329 ARG B C 1
ATOM 8507 O O . ARG D 1 329 ? -23.454 -8.991 46.293 1.00 23.58 329 ARG B O 1
ATOM 8515 N N . SER D 1 330 ? -21.876 -9.937 47.570 1.00 20.00 330 SER B N 1
ATOM 8516 C CA . SER D 1 330 ? -20.874 -9.890 46.488 1.00 19.12 330 SER B CA 1
ATOM 8517 C C . SER D 1 330 ? -20.732 -11.183 45.699 1.00 18.40 330 SER B C 1
ATOM 8518 O O . SER D 1 330 ? -19.882 -11.253 44.798 1.00 17.73 330 SER B O 1
ATOM 8521 N N . THR D 1 331 ? -21.569 -12.181 46.039 1.00 18.90 331 THR B N 1
ATOM 8522 C CA . THR D 1 331 ? -21.698 -13.432 45.300 1.00 19.19 331 THR B CA 1
ATOM 8523 C C . THR D 1 331 ? -23.187 -13.696 45.004 1.00 20.45 331 THR B C 1
ATOM 8524 O O . THR D 1 331 ? -24.080 -13.152 45.671 1.00 19.78 331 THR B O 1
ATOM 8528 N N . LYS D 1 332 ? -23.423 -14.518 43.989 1.00 21.45 332 LYS B N 1
ATOM 8529 C CA . LYS D 1 332 ? -24.781 -14.855 43.537 1.00 23.54 332 LYS B CA 1
ATOM 8530 C C . LYS D 1 332 ? -25.481 -15.822 44.469 1.00 25.15 332 LYS B C 1
ATOM 8531 O O . LYS D 1 332 ? -26.731 -15.843 44.506 1.00 26.62 332 LYS B O 1
ATOM 8538 N N . ARG E 1 62 ? 32.023 4.286 7.047 1.00 38.37 62 ARG E N 1
ATOM 8539 C CA . ARG E 1 62 ? 30.565 4.002 6.980 1.00 37.71 62 ARG E CA 1
ATOM 8540 C C . ARG E 1 62 ? 30.061 3.111 8.137 1.00 36.47 62 ARG E C 1
ATOM 8541 O O . ARG E 1 62 ? 30.201 1.877 8.132 1.00 37.26 62 ARG E O 1
ATOM 8543 N N . THR E 1 63 ? 29.503 3.778 9.143 1.00 33.71 63 THR E N 1
ATOM 8544 C CA . THR E 1 63 ? 28.655 3.159 10.136 1.00 31.52 63 THR E CA 1
ATOM 8545 C C . THR E 1 63 ? 27.444 2.574 9.391 1.00 28.57 63 THR E C 1
ATOM 8546 O O . THR E 1 63 ? 27.009 3.113 8.384 1.00 26.83 63 THR E O 1
ATOM 8550 N N . THR E 1 64 ? 26.932 1.460 9.876 1.00 26.32 64 THR E N 1
ATOM 8551 C CA . THR E 1 64 ? 25.699 0.891 9.332 1.00 24.45 64 THR E CA 1
ATOM 8552 C C . THR E 1 64 ? 24.579 1.929 9.439 1.00 23.20 64 THR E C 1
ATOM 8553 O O . THR E 1 64 ? 24.440 2.591 10.467 1.00 21.47 64 THR E O 1
ATOM 8557 N N . THR E 1 65 ? 23.797 2.052 8.361 1.00 22.41 65 THR E N 1
ATOM 8558 C CA . THR E 1 65 ? 22.686 2.988 8.265 1.00 21.35 65 THR E CA 1
ATOM 8559 C C . THR E 1 65 ? 21.387 2.302 7.802 1.00 20.91 65 THR E C 1
ATOM 8560 O O . THR E 1 65 ? 21.379 1.583 6.793 1.00 18.71 65 THR E O 1
ATOM 8564 N N . VAL E 1 66 ? 20.308 2.581 8.538 1.00 20.26 66 VAL E N 1
ATOM 8565 C CA . VAL E 1 66 ? 18.999 1.991 8.310 1.00 20.51 66 VAL E CA 1
ATOM 8566 C C . VAL E 1 66 ? 18.009 3.073 7.920 1.00 20.23 66 VAL E C 1
ATOM 8567 O O . VAL E 1 66 ? 17.872 4.113 8.591 1.00 19.81 66 VAL E O 1
ATOM 8571 N N . GLY E 1 67 ? 17.345 2.838 6.803 1.00 19.83 67 GLY E N 1
ATOM 8572 C CA . GLY E 1 67 ? 16.237 3.704 6.381 1.00 20.14 67 GLY E CA 1
ATOM 8573 C C . GLY E 1 67 ? 14.904 3.129 6.829 1.00 19.97 67 GLY E C 1
ATOM 8574 O O . GLY E 1 67 ? 14.635 1.941 6.633 1.00 20.11 67 GLY E O 1
ATOM 8575 N N . VAL E 1 68 ? 14.055 3.983 7.411 1.00 20.01 68 VAL E N 1
ATOM 8576 C CA . VAL E 1 68 ? 12.747 3.582 7.902 1.00 18.80 68 VAL E CA 1
ATOM 8577 C C . VAL E 1 68 ? 11.675 4.418 7.193 1.00 18.64 68 VAL E C 1
ATOM 8578 O O . VAL E 1 68 ? 11.746 5.674 7.191 1.00 19.15 68 VAL E O 1
ATOM 8582 N N . ILE E 1 69 ? 10.745 3.719 6.536 1.00 18.17 69 ILE E N 1
ATOM 8583 C CA . ILE E 1 69 ? 9.637 4.342 5.813 1.00 18.89 69 ILE E CA 1
ATOM 8584 C C . ILE E 1 69 ? 8.343 3.983 6.532 1.00 17.38 69 ILE E C 1
ATOM 8585 O O . ILE E 1 69 ? 8.114 2.830 6.817 1.00 17.35 69 ILE E O 1
ATOM 8590 N N . LEU E 1 70 ? 7.522 4.993 6.832 1.00 16.84 70 LEU E N 1
ATOM 8591 C CA . LEU E 1 70 ? 6.183 4.817 7.440 1.00 16.21 70 LEU E CA 1
ATOM 8592 C C . LEU E 1 70 ? 5.238 5.896 6.957 1.00 15.37 70 LEU E C 1
ATOM 8593 O O . LEU E 1 70 ? 5.706 6.920 6.480 1.00 16.09 70 LEU E O 1
ATOM 8598 N N . PRO E 1 71 ? 3.898 5.678 7.036 1.00 14.86 71 PRO E N 1
ATOM 8599 C CA . PRO E 1 71 ? 2.984 6.733 6.593 1.00 14.61 71 PRO E CA 1
ATOM 8600 C C . PRO E 1 71 ? 3.148 8.101 7.288 1.00 15.34 71 PRO E C 1
ATOM 8601 O O . PRO E 1 71 ? 3.363 9.105 6.618 1.00 15.36 71 PRO E O 1
ATOM 8605 N N . THR E 1 72 ? 3.116 8.097 8.618 1.00 16.14 72 THR E N 1
ATOM 8606 C CA . THR E 1 72 ? 3.320 9.287 9.394 1.00 16.12 72 THR E CA 1
ATOM 8607 C C . THR E 1 72 ? 3.735 8.984 10.809 1.00 15.13 72 THR E C 1
ATOM 8608 O O . THR E 1 72 ? 3.156 8.112 11.447 1.00 13.76 72 THR E O 1
ATOM 8612 N N . ILE E 1 73 ? 4.732 9.719 11.306 1.00 14.89 73 ILE E N 1
ATOM 8613 C CA . ILE E 1 73 ? 5.096 9.668 12.717 1.00 15.87 73 ILE E CA 1
ATOM 8614 C C . ILE E 1 73 ? 4.041 10.176 13.692 1.00 14.22 73 ILE E C 1
ATOM 8615 O O . ILE E 1 73 ? 4.176 9.928 14.880 1.00 14.23 73 ILE E O 1
ATOM 8620 N N . THR E 1 74 ? 2.982 10.826 13.204 1.00 14.23 74 THR E N 1
ATOM 8621 C CA . THR E 1 74 ? 1.863 11.256 14.053 1.00 14.35 74 THR E CA 1
ATOM 8622 C C . THR E 1 74 ? 0.810 10.137 14.310 1.00 14.41 74 THR E C 1
ATOM 8623 O O . THR E 1 74 ? -0.115 10.333 15.083 1.00 15.55 74 THR E O 1
ATOM 8627 N N . SER E 1 75 ? 0.983 8.987 13.664 1.00 14.28 75 SER E N 1
ATOM 8628 C CA . SER E 1 75 ? 0.146 7.798 13.897 1.00 14.74 75 SER E CA 1
ATOM 8629 C C . SER E 1 75 ? 0.587 7.108 15.190 1.00 13.94 75 SER E C 1
ATOM 8630 O O . SER E 1 75 ? 1.781 6.780 15.368 1.00 13.55 75 SER E O 1
ATOM 8633 N N . THR E 1 76 ? -0.338 6.896 16.121 1.00 13.35 76 THR E N 1
ATOM 8634 C CA . THR E 1 76 ? 0.029 6.152 17.322 1.00 14.29 76 THR E CA 1
ATOM 8635 C C . THR E 1 76 ? 0.380 4.682 17.046 1.00 13.94 76 THR E C 1
ATOM 8636 O O . THR E 1 76 ? 1.141 4.057 17.819 1.00 15.81 76 THR E O 1
ATOM 8640 N N . TYR E 1 77 ? -0.168 4.123 15.995 1.00 13.86 77 TYR E N 1
ATOM 8641 C CA . TYR E 1 77 ? 0.159 2.725 15.587 1.00 15.37 77 TYR E CA 1
ATOM 8642 C C . TYR E 1 77 ? 1.610 2.647 15.068 1.00 14.63 77 TYR E C 1
ATOM 8643 O O . TYR E 1 77 ? 2.458 1.925 15.595 1.00 13.83 77 TYR E O 1
ATOM 8652 N N . PHE E 1 78 ? 1.895 3.421 14.027 1.00 15.53 78 PHE E N 1
ATOM 8653 C CA . PHE E 1 78 ? 3.220 3.376 13.422 1.00 15.22 78 PHE E CA 1
ATOM 8654 C C . PHE E 1 78 ? 4.339 3.929 14.313 1.00 14.76 78 PHE E C 1
ATOM 8655 O O . PHE E 1 78 ? 5.493 3.433 14.305 1.00 14.07 78 PHE E O 1
ATOM 8663 N N . ALA E 1 79 ? 4.038 4.953 15.106 1.00 15.47 79 ALA E N 1
ATOM 8664 C CA . ALA E 1 79 ? 5.050 5.505 15.969 1.00 15.64 79 ALA E CA 1
ATOM 8665 C C . ALA E 1 79 ? 5.515 4.516 17.044 1.00 16.11 79 ALA E C 1
ATOM 8666 O O . ALA E 1 79 ? 6.697 4.479 17.378 1.00 15.24 79 ALA E O 1
ATOM 8668 N N . ALA E 1 80 ? 4.589 3.726 17.577 1.00 16.84 80 ALA E N 1
ATOM 8669 C CA . ALA E 1 80 ? 4.885 2.697 18.583 1.00 17.45 80 ALA E CA 1
ATOM 8670 C C . ALA E 1 80 ? 5.839 1.614 18.049 1.00 16.98 80 ALA E C 1
ATOM 8671 O O . ALA E 1 80 ? 6.829 1.254 18.711 1.00 17.52 80 ALA E O 1
ATOM 8673 N N . ILE E 1 81 ? 5.568 1.149 16.838 1.00 17.59 81 ILE E N 1
ATOM 8674 C CA . ILE E 1 81 ? 6.469 0.228 16.110 1.00 18.20 81 ILE E CA 1
ATOM 8675 C C . ILE E 1 81 ? 7.847 0.871 15.893 1.00 18.22 81 ILE E C 1
ATOM 8676 O O . ILE E 1 81 ? 8.901 0.268 16.196 1.00 17.48 81 ILE E O 1
ATOM 8681 N N . THR E 1 82 ? 7.849 2.101 15.379 1.00 18.31 82 THR E N 1
ATOM 8682 C CA . THR E 1 82 ? 9.100 2.810 15.104 1.00 18.88 82 THR E CA 1
ATOM 8683 C C . THR E 1 82 ? 10.004 2.993 16.323 1.00 18.42 82 THR E C 1
ATOM 8684 O O . THR E 1 82 ? 11.231 2.941 16.211 1.00 17.71 82 THR E O 1
ATOM 8688 N N . ARG E 1 83 ? 9.405 3.218 17.496 1.00 18.51 83 ARG E N 1
ATOM 8689 C CA . ARG E 1 83 ? 10.170 3.346 18.727 1.00 18.61 83 ARG E CA 1
ATOM 8690 C C . ARG E 1 83 ? 10.945 2.044 19.033 1.00 18.42 83 ARG E C 1
ATOM 8691 O O . ARG E 1 83 ? 12.085 2.104 19.450 1.00 18.74 83 ARG E O 1
ATOM 8699 N N . GLY E 1 84 ? 10.318 0.902 18.785 1.00 17.28 84 GLY E N 1
ATOM 8700 C CA . GLY E 1 84 ? 10.981 -0.388 18.920 1.00 16.94 84 GLY E CA 1
ATOM 8701 C C . GLY E 1 84 ? 12.135 -0.546 17.938 1.00 16.68 84 GLY E C 1
ATOM 8702 O O . GLY E 1 84 ? 13.240 -0.972 18.332 1.00 17.33 84 GLY E O 1
ATOM 8703 N N . VAL E 1 85 ? 11.921 -0.130 16.683 1.00 16.68 85 VAL E N 1
ATOM 8704 C CA . VAL E 1 85 ? 12.997 -0.126 15.682 1.00 17.68 85 VAL E CA 1
ATOM 8705 C C . VAL E 1 85 ? 14.171 0.769 16.178 1.00 18.92 85 VAL E C 1
ATOM 8706 O O . VAL E 1 85 ? 15.361 0.354 16.146 1.00 19.00 85 VAL E O 1
ATOM 8710 N N . ASP E 1 86 ? 13.818 1.993 16.616 1.00 20.10 86 ASP E N 1
ATOM 8711 C CA . ASP E 1 86 ? 14.761 3.024 17.123 1.00 21.51 86 ASP E CA 1
ATOM 8712 C C . ASP E 1 86 ? 15.632 2.479 18.242 1.00 21.06 86 ASP E C 1
ATOM 8713 O O . ASP E 1 86 ? 16.865 2.694 18.248 1.00 20.53 86 ASP E O 1
ATOM 8722 N N . ASP E 1 87 ? 15.000 1.821 19.215 1.00 20.83 87 ASP E N 1
ATOM 8723 C CA . ASP E 1 87 ? 15.715 1.371 20.398 1.00 20.93 87 ASP E CA 1
ATOM 8724 C C . ASP E 1 87 ? 16.769 0.323 20.059 1.00 21.07 87 ASP E C 1
ATOM 8725 O O . ASP E 1 87 ? 17.869 0.371 20.591 1.00 20.21 87 ASP E O 1
ATOM 8730 N N . ILE E 1 88 ? 16.448 -0.609 19.164 1.00 20.94 88 ILE E N 1
ATOM 8731 C CA . ILE E 1 88 ? 17.417 -1.646 18.759 1.00 20.72 88 ILE E CA 1
ATOM 8732 C C . ILE E 1 88 ? 18.551 -1.059 17.903 1.00 21.34 88 ILE E C 1
ATOM 8733 O O . ILE E 1 88 ? 19.725 -1.315 18.171 1.00 20.44 88 ILE E O 1
ATOM 8738 N N . ALA E 1 89 ? 18.217 -0.231 16.916 1.00 22.54 89 ALA E N 1
ATOM 8739 C CA . ALA E 1 89 ? 19.249 0.488 16.149 1.00 23.11 89 ALA E CA 1
ATOM 8740 C C . ALA E 1 89 ? 20.200 1.284 17.056 1.00 24.50 89 ALA E C 1
ATOM 8741 O O . ALA E 1 89 ? 21.438 1.247 16.884 1.00 23.53 89 ALA E O 1
ATOM 8743 N N . SER E 1 90 ? 19.621 1.984 18.034 1.00 25.66 90 SER E N 1
ATOM 8744 C CA . SER E 1 90 ? 20.394 2.724 19.010 1.00 26.25 90 SER E CA 1
ATOM 8745 C C . SER E 1 90 ? 21.339 1.840 19.834 1.00 26.80 90 SER E C 1
ATOM 8746 O O . SER E 1 90 ? 22.510 2.190 20.032 1.00 26.46 90 SER E O 1
ATOM 8751 N N . MET E 1 91 ? 20.834 0.702 20.284 1.00 27.82 91 MET E N 1
ATOM 8752 C CA . MET E 1 91 ? 21.624 -0.290 21.000 1.00 30.01 91 MET E CA 1
ATOM 8753 C C . MET E 1 91 ? 22.793 -0.782 20.141 1.00 29.35 91 MET E C 1
ATOM 8754 O O . MET E 1 91 ? 23.894 -1.018 20.660 1.00 27.70 91 MET E O 1
ATOM 8759 N N . TYR E 1 92 ? 22.572 -0.916 18.836 1.00 28.49 92 TYR E N 1
ATOM 8760 C CA . TYR E 1 92 ? 23.649 -1.329 17.932 1.00 28.82 92 TYR E CA 1
ATOM 8761 C C . TYR E 1 92 ? 24.507 -0.183 17.366 1.00 28.11 92 TYR E C 1
ATOM 8762 O O . TYR E 1 92 ? 25.425 -0.433 16.580 1.00 27.83 92 TYR E O 1
ATOM 8771 N N . LYS E 1 93 ? 24.221 1.056 17.763 1.00 27.66 93 LYS E N 1
ATOM 8772 C CA . LYS E 1 93 ? 24.913 2.250 17.266 1.00 27.98 93 LYS E CA 1
ATOM 8773 C C . LYS E 1 93 ? 24.797 2.453 15.734 1.00 27.44 93 LYS E C 1
ATOM 8774 O O . LYS E 1 93 ? 25.720 2.941 15.091 1.00 26.58 93 LYS E O 1
ATOM 8780 N N . TYR E 1 94 ? 23.654 2.082 15.163 1.00 26.11 94 TYR E N 1
ATOM 8781 C CA . TYR E 1 94 ? 23.376 2.335 13.746 1.00 25.37 94 TYR E CA 1
ATOM 8782 C C . TYR E 1 94 ? 22.844 3.767 13.529 1.00 24.68 94 TYR E C 1
ATOM 8783 O O . TYR E 1 94 ? 22.243 4.345 14.415 1.00 24.33 94 TYR E O 1
ATOM 8792 N N . ASN E 1 95 ? 23.103 4.361 12.365 1.00 23.91 95 ASN E N 1
ATOM 8793 C CA . ASN E 1 95 ? 22.428 5.603 11.982 1.00 23.69 95 ASN E CA 1
ATOM 8794 C C . ASN E 1 95 ? 21.037 5.217 11.493 1.00 23.90 95 ASN E C 1
ATOM 8795 O O . ASN E 1 95 ? 20.845 4.116 10.974 1.00 22.22 95 ASN E O 1
ATOM 8800 N N . MET E 1 96 ? 20.075 6.108 11.694 1.00 23.05 96 MET E N 1
ATOM 8801 C CA . MET E 1 96 ? 18.711 5.878 11.206 1.00 24.65 96 MET E CA 1
ATOM 8802 C C . MET E 1 96 ? 18.296 7.082 10.387 1.00 23.96 96 MET E C 1
ATOM 8803 O O . MET E 1 96 ? 18.581 8.198 10.768 1.00 22.57 96 MET E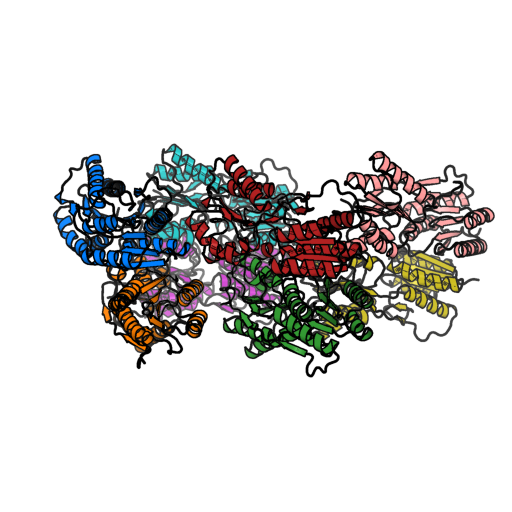 O 1
ATOM 8808 N N . ILE E 1 97 ? 17.633 6.837 9.265 1.00 23.40 97 ILE E N 1
ATOM 8809 C CA . ILE E 1 97 ? 16.998 7.867 8.488 1.00 23.81 97 ILE E CA 1
ATOM 8810 C C . ILE E 1 97 ? 15.516 7.513 8.413 1.00 23.36 97 ILE E C 1
ATOM 8811 O O . ILE E 1 97 ? 15.150 6.440 7.952 1.00 23.40 97 ILE E O 1
ATOM 8816 N N . LEU E 1 98 ? 14.677 8.406 8.907 1.00 21.97 98 LEU E N 1
ATOM 8817 C CA . LEU E 1 98 ? 13.235 8.198 8.879 1.00 21.74 98 LEU E CA 1
ATOM 8818 C C . LEU E 1 98 ? 12.568 9.073 7.810 1.00 20.98 98 LEU E C 1
ATOM 8819 O O . LEU E 1 98 ? 12.888 10.272 7.706 1.00 20.31 98 LEU E O 1
ATOM 8824 N N . ALA E 1 99 ? 11.613 8.498 7.072 1.00 19.74 99 ALA E N 1
ATOM 8825 C CA . ALA E 1 99 ? 10.859 9.217 6.071 1.00 20.14 99 ALA E CA 1
ATOM 8826 C C . ALA E 1 99 ? 9.366 8.923 6.169 1.00 19.51 99 ALA E C 1
ATOM 8827 O O . ALA E 1 99 ? 8.967 7.767 6.331 1.00 19.16 99 ALA E O 1
ATOM 8829 N N . ASN E 1 100 ? 8.569 9.988 6.096 1.00 18.68 100 ASN E N 1
ATOM 8830 C CA . ASN E 1 100 ? 7.105 9.884 6.101 1.00 19.24 100 ASN E CA 1
ATOM 8831 C C . ASN E 1 100 ? 6.607 9.797 4.666 1.00 19.34 100 ASN E C 1
ATOM 8832 O O . ASN E 1 100 ? 6.896 10.702 3.884 1.00 19.78 100 ASN E O 1
ATOM 8837 N N . SER E 1 101 ? 5.866 8.736 4.320 1.00 17.31 101 SER E N 1
ATOM 8838 C CA . SER E 1 101 ? 5.345 8.522 2.947 1.00 17.78 101 SER E CA 1
ATOM 8839 C C . SER E 1 101 ? 3.938 9.094 2.698 1.00 17.66 101 SER E C 1
ATOM 8840 O O . SER E 1 101 ? 3.571 9.350 1.549 1.00 18.21 101 SER E O 1
ATOM 8843 N N . ASP E 1 102 ? 3.164 9.287 3.773 1.00 17.81 102 ASP E N 1
ATOM 8844 C CA . ASP E 1 102 ? 1.736 9.612 3.702 1.00 18.29 102 ASP E CA 1
ATOM 8845 C C . ASP E 1 102 ? 0.956 8.639 2.786 1.00 19.27 102 ASP E C 1
ATOM 8846 O O . ASP E 1 102 ? -0.072 8.997 2.214 1.00 18.95 102 ASP E O 1
ATOM 8851 N N . ASN E 1 103 ? 1.449 7.403 2.709 1.00 20.03 103 ASN E N 1
ATOM 8852 C CA . ASN E 1 103 ? 0.945 6.337 1.826 1.00 21.21 103 ASN E CA 1
ATOM 8853 C C . ASN E 1 103 ? 0.854 6.701 0.341 1.00 21.43 103 ASN E C 1
ATOM 8854 O O . ASN E 1 103 ? 0.023 6.132 -0.386 1.00 22.91 103 ASN E O 1
ATOM 8859 N N . ASP E 1 104 ? 1.689 7.640 -0.080 1.00 19.88 104 ASP E N 1
ATOM 8860 C CA . ASP E 1 104 ? 1.728 8.135 -1.457 1.00 20.13 104 ASP E CA 1
ATOM 8861 C C . ASP E 1 104 ? 2.845 7.332 -2.168 1.00 19.09 104 ASP E C 1
ATOM 8862 O O . ASP E 1 104 ? 4.022 7.451 -1.844 1.00 18.89 104 ASP E O 1
ATOM 8867 N N . VAL E 1 105 ? 2.458 6.481 -3.113 1.00 20.44 105 VAL E N 1
ATOM 8868 C CA . VAL E 1 105 ? 3.425 5.613 -3.831 1.00 20.79 105 VAL E CA 1
ATOM 8869 C C . VAL E 1 105 ? 4.515 6.432 -4.545 1.00 20.71 105 VAL E C 1
ATOM 8870 O O . VAL E 1 105 ? 5.695 6.034 -4.558 1.00 19.69 105 VAL E O 1
ATOM 8874 N N . GLU E 1 106 ? 4.130 7.564 -5.123 1.00 20.66 106 GLU E N 1
ATOM 8875 C CA . GLU E 1 106 ? 5.086 8.456 -5.782 1.00 22.76 106 GLU E CA 1
ATOM 8876 C C . GLU E 1 106 ? 6.133 8.952 -4.786 1.00 20.63 106 GLU E C 1
ATOM 8877 O O . GLU E 1 106 ? 7.342 8.959 -5.083 1.00 20.47 106 GLU E O 1
ATOM 8883 N N . LYS E 1 107 ? 5.680 9.351 -3.601 1.00 19.76 107 LYS E N 1
ATOM 8884 C CA . LYS E 1 107 ? 6.614 9.747 -2.521 1.00 20.10 107 LYS E CA 1
ATOM 8885 C C . LYS E 1 107 ? 7.527 8.590 -2.069 1.00 18.97 107 LYS E C 1
ATOM 8886 O O . LYS E 1 107 ? 8.744 8.788 -1.827 1.00 19.03 107 LYS E O 1
ATOM 8897 N N . GLU E 1 108 ? 6.945 7.398 -1.916 1.00 18.70 108 GLU E N 1
ATOM 8898 C CA . GLU E 1 108 ? 7.714 6.176 -1.591 1.00 18.12 108 GLU E CA 1
ATOM 8899 C C . GLU E 1 108 ? 8.817 5.886 -2.595 1.00 18.69 108 GLU E C 1
ATOM 8900 O O . GLU E 1 108 ? 9.925 5.509 -2.195 1.00 19.05 108 GLU E O 1
ATOM 8906 N N . GLU E 1 109 ? 8.527 6.054 -3.889 1.00 18.61 109 GLU E N 1
ATOM 8907 C CA . GLU E 1 109 ? 9.541 5.844 -4.931 1.00 20.27 109 GLU E CA 1
ATOM 8908 C C . GLU E 1 109 ? 10.726 6.820 -4.767 1.00 19.14 109 GLU E C 1
ATOM 8909 O O . GLU E 1 109 ? 11.897 6.434 -4.835 1.00 19.59 109 GLU E O 1
ATOM 8915 N N . LYS E 1 110 ? 10.399 8.079 -4.527 1.00 19.12 110 LYS E N 1
ATOM 8916 C CA . LYS E 1 110 ? 11.418 9.110 -4.334 1.00 20.38 110 LYS E CA 1
ATOM 8917 C C . LYS E 1 110 ? 12.252 8.876 -3.077 1.00 18.66 110 LYS E C 1
ATOM 8918 O O . LYS E 1 110 ? 13.471 9.063 -3.088 1.00 18.32 110 LYS E O 1
ATOM 8924 N N . VAL E 1 111 ? 11.606 8.484 -1.993 1.00 18.61 111 VAL E N 1
ATOM 8925 C CA . VAL E 1 111 ? 12.325 8.128 -0.758 1.00 19.25 111 VAL E CA 1
ATOM 8926 C C . VAL E 1 111 ? 13.325 7.012 -1.037 1.00 18.28 111 VAL E C 1
ATOM 8927 O O . VAL E 1 111 ? 14.505 7.096 -0.622 1.00 18.42 111 VAL E O 1
ATOM 8931 N N . LEU E 1 112 ? 12.898 5.974 -1.749 1.00 19.48 112 LEU E N 1
ATOM 8932 C CA . LEU E 1 112 ? 13.823 4.862 -2.062 1.00 20.28 112 LEU E CA 1
ATOM 8933 C C . LEU E 1 112 ? 15.010 5.290 -2.927 1.00 20.68 112 LEU E C 1
ATOM 8934 O O . LEU E 1 112 ? 16.122 4.824 -2.722 1.00 21.17 112 LEU E O 1
ATOM 8939 N N . GLU E 1 113 ? 14.777 6.220 -3.860 1.00 21.12 113 GLU E N 1
ATOM 8940 C CA . GLU E 1 113 ? 15.847 6.836 -4.645 1.00 21.50 113 GLU E CA 1
ATOM 8941 C C . GLU E 1 113 ? 16.858 7.556 -3.742 1.00 20.19 113 GLU E C 1
ATOM 8942 O O . GLU E 1 113 ? 18.077 7.389 -3.881 1.00 18.39 113 GLU E O 1
ATOM 8948 N N . THR E 1 114 ? 16.331 8.299 -2.770 1.00 19.59 114 THR E N 1
ATOM 8949 C CA . THR E 1 114 ? 17.150 8.967 -1.767 1.00 19.83 114 THR E CA 1
ATOM 8950 C C . THR E 1 114 ? 17.938 8.024 -0.876 1.00 19.41 114 THR E C 1
ATOM 8951 O O . THR E 1 114 ? 19.121 8.260 -0.620 1.00 17.84 114 THR E O 1
ATOM 8955 N N . PHE E 1 115 ? 17.283 6.961 -0.408 1.00 18.66 115 PHE E N 1
ATOM 8956 C CA . PHE E 1 115 ? 17.953 5.923 0.368 1.00 19.52 115 PHE E CA 1
ATOM 8957 C C . PHE E 1 115 ? 19.145 5.311 -0.395 1.00 20.23 115 PHE E C 1
ATOM 8958 O O . PHE E 1 115 ? 20.215 5.044 0.177 1.00 19.64 115 PHE E O 1
ATOM 8966 N N . LEU E 1 116 ? 18.940 5.048 -1.690 1.00 21.61 116 LEU E N 1
ATOM 8967 C CA . LEU E 1 116 ? 19.991 4.502 -2.534 1.00 22.37 116 LEU E CA 1
ATOM 8968 C C . LEU E 1 116 ? 21.168 5.476 -2.684 1.00 22.73 116 LEU E C 1
ATOM 8969 O O . LEU E 1 116 ? 22.341 5.065 -2.578 1.00 22.28 116 LEU E O 1
ATOM 8974 N N . SER E 1 117 ? 20.880 6.767 -2.885 1.00 22.46 117 SER E N 1
ATOM 8975 C CA . SER E 1 117 ? 21.946 7.758 -2.996 1.00 23.06 117 SER E CA 1
ATOM 8976 C C . SER E 1 117 ? 22.676 7.941 -1.659 1.00 22.98 117 SER E C 1
ATOM 8977 O O . SER E 1 117 ? 23.879 8.239 -1.654 1.00 21.56 117 SER E O 1
ATOM 8980 N N . LYS E 1 118 ? 21.974 7.732 -0.542 1.00 22.64 118 LYS E N 1
ATOM 8981 C CA . LYS E 1 118 ? 22.614 7.772 0.795 1.00 23.27 118 LYS E CA 1
ATOM 8982 C C . LYS E 1 118 ? 23.308 6.456 1.191 1.00 22.14 118 LYS E C 1
ATOM 8983 O O . LYS E 1 118 ? 23.907 6.376 2.239 1.00 22.49 118 LYS E O 1
ATOM 8989 N N . GLN E 1 119 ? 23.247 5.456 0.323 1.00 21.83 119 GLN E N 1
ATOM 8990 C CA . GLN E 1 119 ? 23.866 4.149 0.528 1.00 21.85 119 GLN E CA 1
ATOM 8991 C C . GLN E 1 119 ? 23.423 3.485 1.836 1.00 21.10 119 GLN E C 1
ATOM 8992 O O . GLN E 1 119 ? 24.250 2.942 2.568 1.00 19.70 119 GLN E O 1
ATOM 8998 N N . VAL E 1 120 ? 22.118 3.472 2.096 1.00 19.96 120 VAL E N 1
ATOM 8999 C CA . VAL E 1 120 ? 21.624 2.802 3.300 1.00 20.23 120 VAL E CA 1
ATOM 9000 C C . VAL E 1 120 ? 21.954 1.325 3.158 1.00 19.11 120 VAL E C 1
ATOM 9001 O O . VAL E 1 120 ? 22.048 0.788 2.040 1.00 18.49 120 VAL E O 1
ATOM 9005 N N . ASP E 1 121 ? 22.090 0.681 4.302 1.00 19.10 121 ASP E N 1
ATOM 9006 C CA . ASP E 1 121 ? 22.479 -0.718 4.385 1.00 18.68 121 ASP E CA 1
ATOM 9007 C C . ASP E 1 121 ? 21.290 -1.682 4.516 1.00 18.29 121 ASP E C 1
ATOM 9008 O O . ASP E 1 121 ? 21.420 -2.881 4.282 1.00 18.38 121 ASP E O 1
ATOM 9013 N N . GLY E 1 122 ? 20.144 -1.145 4.926 1.00 17.22 122 GLY E N 1
ATOM 9014 C CA . GLY E 1 122 ? 18.943 -1.915 5.170 1.00 16.59 122 GLY E CA 1
ATOM 9015 C C . GLY E 1 122 ? 17.733 -1.023 5.340 1.00 15.97 122 GLY E C 1
ATOM 9016 O O . GLY E 1 122 ? 17.849 0.146 5.725 1.00 17.08 122 GLY E O 1
ATOM 9017 N N . ILE E 1 123 ? 16.567 -1.567 5.030 1.00 15.69 123 ILE E N 1
ATOM 9018 C CA . ILE E 1 123 ? 15.309 -0.823 5.095 1.00 16.90 123 ILE E CA 1
ATOM 9019 C C . ILE E 1 123 ? 14.234 -1.540 5.950 1.00 17.04 123 ILE E C 1
ATOM 9020 O O . ILE E 1 123 ? 14.046 -2.768 5.859 1.00 16.01 123 ILE E O 1
ATOM 9025 N N . VAL E 1 124 ? 13.575 -0.758 6.819 1.00 17.65 124 VAL E N 1
ATOM 9026 C CA . VAL E 1 124 ? 12.336 -1.174 7.445 1.00 17.12 124 VAL E CA 1
ATOM 9027 C C . VAL E 1 124 ? 11.162 -0.443 6.758 1.00 16.20 124 VAL E C 1
ATOM 9028 O O . VAL E 1 124 ? 11.166 0.811 6.649 1.00 17.16 124 VAL E O 1
ATOM 9032 N N . TYR E 1 125 ? 10.206 -1.222 6.260 1.00 16.43 125 TYR E N 1
ATOM 9033 C CA . TYR E 1 125 ? 9.017 -0.710 5.570 1.00 16.41 125 TYR E CA 1
ATOM 9034 C C . TYR E 1 125 ? 7.718 -0.945 6.373 1.00 15.99 125 TYR E C 1
ATOM 9035 O O . TYR E 1 125 ? 7.354 -2.082 6.702 1.00 15.11 125 TYR E O 1
ATOM 9044 N N . MET E 1 126 ? 6.990 0.143 6.608 1.00 17.30 126 MET E N 1
ATOM 9045 C CA . MET E 1 126 ? 5.611 0.113 7.144 1.00 18.56 126 MET E CA 1
ATOM 9046 C C . MET E 1 126 ? 4.647 0.842 6.208 1.00 18.64 126 MET E C 1
ATOM 9047 O O . MET E 1 126 ? 5.012 1.854 5.593 1.00 17.71 126 MET E O 1
ATOM 9052 N N . GLY E 1 127 ? 3.429 0.312 6.066 1.00 20.41 127 GLY E N 1
ATOM 9053 C CA . GLY E 1 127 ? 2.360 0.989 5.311 1.00 22.90 127 GLY E CA 1
ATOM 9054 C C . GLY E 1 127 ? 1.150 0.110 5.076 1.00 24.09 127 GLY E C 1
ATOM 9055 O O . GLY E 1 127 ? 1.137 -1.021 5.502 1.00 25.07 127 GLY E O 1
ATOM 9056 N N . SER E 1 128 ? 0.149 0.594 4.345 1.00 27.53 128 SER E N 1
ATOM 9057 C CA . SER E 1 128 ? -1.087 -0.204 4.139 1.00 29.40 128 SER E CA 1
ATOM 9058 C C . SER E 1 128 ? -0.797 -1.461 3.327 1.00 29.34 128 SER E C 1
ATOM 9059 O O . SER E 1 128 ? -1.298 -2.530 3.634 1.00 30.64 128 SER E O 1
ATOM 9062 N N . SER E 1 129 ? -0.004 -1.324 2.272 1.00 29.41 129 SER E N 1
ATOM 9063 C CA . SER E 1 129 ? 0.501 -2.481 1.546 1.00 28.89 129 SER E CA 1
ATOM 9064 C C . SER E 1 129 ? 1.719 -2.099 0.742 1.00 28.07 129 SER E C 1
ATOM 9065 O O . SER E 1 129 ? 2.009 -0.894 0.532 1.00 27.34 129 SER E O 1
ATOM 9068 N N . LEU E 1 130 ? 2.442 -3.126 0.326 1.00 26.46 130 LEU E N 1
ATOM 9069 C CA . LEU E 1 130 ? 3.584 -2.960 -0.538 1.00 26.75 130 LEU E CA 1
ATOM 9070 C C . LEU E 1 130 ? 3.096 -2.924 -2.003 1.00 26.30 130 LEU E C 1
ATOM 9071 O O . LEU E 1 130 ? 2.637 -3.951 -2.557 1.00 25.73 130 LEU E O 1
ATOM 9076 N N . ASP E 1 131 ? 3.149 -1.740 -2.610 1.00 25.66 131 ASP E N 1
ATOM 9077 C CA . ASP E 1 131 ? 2.790 -1.580 -4.027 1.00 24.94 131 ASP E CA 1
ATOM 9078 C C . ASP E 1 131 ? 3.803 -2.274 -4.934 1.00 24.15 131 ASP E C 1
ATOM 9079 O O . ASP E 1 131 ? 4.986 -2.377 -4.604 1.00 22.55 131 ASP E O 1
ATOM 9084 N N . GLU E 1 132 ? 3.354 -2.752 -6.104 1.00 25.15 132 GLU E N 1
ATOM 9085 C CA . GLU E 1 132 ? 4.284 -3.446 -7.003 1.00 25.19 132 GLU E CA 1
ATOM 9086 C C . GLU E 1 132 ? 5.485 -2.554 -7.407 1.00 25.05 132 GLU E C 1
ATOM 9087 O O . GLU E 1 132 ? 6.600 -3.053 -7.539 1.00 25.20 132 GLU E O 1
ATOM 9098 N N . LYS E 1 133 ? 5.266 -1.248 -7.595 1.00 23.89 133 LYS E N 1
ATOM 9099 C CA . LYS E 1 133 ? 6.367 -0.321 -7.891 1.00 23.99 133 LYS E CA 1
ATOM 9100 C C . LYS E 1 133 ? 7.463 -0.318 -6.817 1.00 23.11 133 LYS E C 1
ATOM 9101 O O . LYS E 1 133 ? 8.660 -0.178 -7.105 1.00 22.78 133 LYS E O 1
ATOM 9107 N N . ILE E 1 134 ? 7.031 -0.408 -5.571 1.00 22.56 134 ILE E N 1
ATOM 9108 C CA . ILE E 1 134 ? 7.929 -0.383 -4.430 1.00 21.98 134 ILE E CA 1
ATOM 9109 C C . ILE E 1 134 ? 8.659 -1.744 -4.300 1.00 22.25 134 ILE E C 1
ATOM 9110 O O . ILE E 1 134 ? 9.884 -1.804 -4.140 1.00 21.26 134 ILE E O 1
ATOM 9115 N N . ARG E 1 135 ? 7.929 -2.831 -4.451 1.00 23.20 135 ARG E N 1
ATOM 9116 C CA . ARG E 1 135 ? 8.570 -4.155 -4.624 1.00 24.59 135 ARG E CA 1
ATOM 9117 C C . ARG E 1 135 ? 9.654 -4.207 -5.715 1.00 24.43 135 ARG E C 1
ATOM 9118 O O . ARG E 1 135 ? 10.764 -4.739 -5.500 1.00 23.26 135 ARG E O 1
ATOM 9126 N N . THR E 1 136 ? 9.338 -3.700 -6.896 1.00 23.66 136 THR E N 1
ATOM 9127 C CA . THR E 1 136 ? 10.331 -3.655 -7.980 1.00 25.00 136 THR E CA 1
ATOM 9128 C C . THR E 1 136 ? 11.566 -2.813 -7.619 1.00 24.34 136 THR E C 1
ATOM 9129 O O . THR E 1 136 ? 12.696 -3.228 -7.879 1.00 25.14 136 THR E O 1
ATOM 9133 N N . SER E 1 137 ? 11.354 -1.651 -7.005 1.00 24.55 137 SER E N 1
ATOM 9134 C CA . SER E 1 137 ? 12.470 -0.778 -6.607 1.00 24.72 137 SER E CA 1
ATOM 9135 C C . SER E 1 137 ? 13.416 -1.533 -5.675 1.00 24.78 137 SER E C 1
ATOM 9136 O O . SER E 1 137 ? 14.646 -1.520 -5.868 1.00 23.63 137 SER E O 1
ATOM 9139 N N . LEU E 1 138 ? 12.829 -2.218 -4.696 1.00 24.36 138 LEU E N 1
ATOM 9140 C CA . LEU E 1 138 ? 13.581 -3.012 -3.722 1.00 25.60 138 LEU E CA 1
ATOM 9141 C C . LEU E 1 138 ? 14.332 -4.187 -4.347 1.00 27.21 138 LEU E C 1
ATOM 9142 O O . LEU E 1 138 ? 15.500 -4.436 -4.006 1.00 26.98 138 LEU E O 1
ATOM 9147 N N . LYS E 1 139 ? 13.662 -4.908 -5.249 1.00 28.08 139 LYS E N 1
ATOM 9148 C CA . LYS E 1 139 ? 14.293 -5.986 -6.019 1.00 29.68 139 LYS E CA 1
ATOM 9149 C C . LYS E 1 139 ? 15.496 -5.402 -6.736 1.00 29.33 139 LYS E C 1
ATOM 9150 O O . LYS E 1 139 ? 16.612 -5.926 -6.652 1.00 29.91 139 LYS E O 1
ATOM 9156 N N . ASN E 1 140 ? 15.266 -4.287 -7.414 1.00 29.27 140 ASN E N 1
ATOM 9157 C CA . ASN E 1 140 ? 16.283 -3.664 -8.238 1.00 29.57 140 ASN E CA 1
ATOM 9158 C C . ASN E 1 140 ? 17.542 -3.269 -7.460 1.00 29.18 140 ASN E C 1
ATOM 9159 O O . ASN E 1 140 ? 18.663 -3.488 -7.914 1.00 28.80 140 ASN E O 1
ATOM 9164 N N . SER E 1 141 ? 17.349 -2.718 -6.274 1.00 28.89 141 SER E N 1
ATOM 9165 C CA . SER E 1 141 ? 18.458 -2.218 -5.457 1.00 28.87 141 SER E CA 1
ATOM 9166 C C . SER E 1 141 ? 19.196 -3.311 -4.664 1.00 28.82 141 SER E C 1
ATOM 9167 O O . SER E 1 141 ? 20.352 -3.119 -4.283 1.00 29.66 141 SER E O 1
ATOM 9170 N N . ARG E 1 142 ? 18.544 -4.453 -4.438 1.00 28.07 142 ARG E N 1
ATOM 9171 C CA . ARG E 1 142 ? 19.086 -5.541 -3.641 1.00 28.42 142 ARG E CA 1
ATOM 9172 C C . ARG E 1 142 ? 19.358 -5.131 -2.186 1.00 27.25 142 ARG E C 1
ATOM 9173 O O . ARG E 1 142 ? 20.186 -5.722 -1.514 1.00 26.41 142 ARG E O 1
ATOM 9181 N N . THR E 1 143 ? 18.638 -4.135 -1.686 1.00 25.64 143 THR E N 1
ATOM 9182 C CA . THR E 1 143 ? 18.851 -3.687 -0.318 1.00 24.71 143 THR E CA 1
ATOM 9183 C C . THR E 1 143 ? 18.086 -4.634 0.607 1.00 22.83 143 THR E C 1
ATOM 9184 O O . THR E 1 143 ? 16.895 -4.864 0.363 1.00 22.36 143 THR E O 1
ATOM 9188 N N . PRO E 1 144 ? 18.745 -5.176 1.667 1.00 22.00 144 PRO E N 1
ATOM 9189 C CA . PRO E 1 144 ? 17.987 -5.932 2.669 1.00 21.22 144 PRO E CA 1
ATOM 9190 C C . PRO E 1 144 ? 16.797 -5.139 3.233 1.00 19.52 144 PRO E C 1
ATOM 9191 O O . PRO E 1 144 ? 16.944 -3.976 3.585 1.00 17.16 144 PRO E O 1
ATOM 9195 N N . VAL E 1 145 ? 15.626 -5.780 3.291 1.00 19.03 145 VAL E N 1
ATOM 9196 C CA . VAL E 1 145 ? 14.377 -5.105 3.685 1.00 19.60 145 VAL E CA 1
ATOM 9197 C C . VAL E 1 145 ? 13.530 -6.046 4.571 1.00 18.96 145 VAL E C 1
ATOM 9198 O O . VAL E 1 145 ? 13.516 -7.276 4.388 1.00 18.03 145 VAL E O 1
ATOM 9202 N N . VAL E 1 146 ? 12.893 -5.471 5.582 1.00 18.40 146 VAL E N 1
ATOM 9203 C CA . VAL E 1 146 ? 11.888 -6.177 6.398 1.00 17.63 146 VAL E CA 1
ATOM 9204 C C . VAL E 1 146 ? 10.581 -5.325 6.378 1.00 16.78 146 VAL E C 1
ATOM 9205 O O . VAL E 1 146 ? 10.631 -4.091 6.554 1.00 17.54 146 VAL E O 1
ATOM 9209 N N . LEU E 1 147 ? 9.452 -5.992 6.141 1.00 16.05 147 LEU E N 1
ATOM 9210 C CA . LEU E 1 147 ? 8.104 -5.389 6.190 1.00 16.41 147 LEU E CA 1
ATOM 9211 C C . LEU E 1 147 ? 7.599 -5.541 7.620 1.00 16.09 147 LEU E C 1
ATOM 9212 O O . LEU E 1 147 ? 7.777 -6.590 8.219 1.00 18.19 147 LEU E O 1
ATOM 9217 N N . VAL E 1 148 ? 7.002 -4.498 8.174 1.00 15.93 148 VAL E N 1
ATOM 9218 C CA . VAL E 1 148 ? 6.404 -4.624 9.518 1.00 16.25 148 VAL E CA 1
ATOM 9219 C C . VAL E 1 148 ? 4.928 -4.189 9.470 1.00 17.01 148 VAL E C 1
ATOM 9220 O O . VAL E 1 148 ? 4.591 -3.069 9.043 1.00 17.23 148 VAL E O 1
ATOM 9227 N N . GLY E 1 149 ? 4.052 -5.104 9.876 1.00 17.38 149 GLY E N 1
ATOM 9228 C CA . GLY E 1 149 ? 2.597 -4.910 9.836 1.00 17.64 149 GLY E CA 1
ATOM 9229 C C . GLY E 1 149 ? 1.918 -5.093 8.494 1.00 18.41 149 GLY E C 1
ATOM 9230 O O . GLY E 1 149 ? 0.732 -4.801 8.340 1.00 19.47 149 GLY E O 1
ATOM 9231 N N . THR E 1 150 ? 2.663 -5.594 7.515 1.00 18.49 150 THR E N 1
ATOM 9232 C CA . THR E 1 150 ? 2.108 -5.962 6.250 1.00 18.40 150 THR E CA 1
ATOM 9233 C C . THR E 1 150 ? 2.867 -7.178 5.744 1.00 17.67 150 THR E C 1
ATOM 9234 O O . THR E 1 150 ? 3.934 -7.524 6.259 1.00 16.44 150 THR E O 1
ATOM 9238 N N . ILE E 1 151 ? 2.267 -7.837 4.767 1.00 18.21 151 ILE E N 1
ATOM 9239 C CA . ILE E 1 151 ? 2.766 -9.105 4.227 1.00 18.70 151 ILE E CA 1
ATOM 9240 C C . ILE E 1 151 ? 2.925 -8.948 2.719 1.00 20.32 151 ILE E C 1
ATOM 9241 O O . ILE E 1 151 ? 2.052 -8.419 2.049 1.00 21.25 151 ILE E O 1
ATOM 9246 N N . ASP E 1 152 ? 4.051 -9.412 2.208 1.00 22.26 152 ASP E N 1
ATOM 9247 C CA . ASP E 1 152 ? 4.295 -9.485 0.763 1.00 25.37 152 ASP E CA 1
ATOM 9248 C C . ASP E 1 152 ? 3.236 -10.393 0.114 1.00 26.79 152 ASP E C 1
ATOM 9249 O O . ASP E 1 152 ? 3.047 -11.536 0.510 1.00 28.13 152 ASP E O 1
ATOM 9254 N N . GLY E 1 153 ? 2.577 -9.877 -0.913 1.00 30.02 153 GLY E N 1
ATOM 9255 C CA . GLY E 1 153 ? 1.648 -10.655 -1.718 1.00 31.64 153 GLY E CA 1
ATOM 9256 C C . GLY E 1 153 ? 2.284 -11.908 -2.282 1.00 33.45 153 GLY E C 1
ATOM 9257 O O . GLY E 1 153 ? 1.676 -12.974 -2.266 1.00 33.93 153 GLY E O 1
ATOM 9258 N N . ASP E 1 154 ? 3.537 -11.798 -2.734 1.00 34.77 154 ASP E N 1
ATOM 9259 C CA . ASP E 1 154 ? 4.288 -12.968 -3.212 1.00 35.63 154 ASP E CA 1
ATOM 9260 C C . ASP E 1 154 ? 4.848 -13.795 -2.063 1.00 35.40 154 ASP E C 1
ATOM 9261 O O . ASP E 1 154 ? 5.435 -14.839 -2.277 1.00 35.03 154 ASP E O 1
ATOM 9266 N N . LYS E 1 155 ? 4.692 -13.283 -0.846 1.00 35.26 155 LYS E N 1
ATOM 9267 C CA . LYS E 1 155 ? 5.063 -13.954 0.397 1.00 35.17 155 LYS E CA 1
ATOM 9268 C C . LYS E 1 155 ? 6.540 -14.390 0.504 1.00 33.67 155 LYS E C 1
ATOM 9269 O O . LYS E 1 155 ? 6.844 -15.426 1.058 1.00 34.00 155 LYS E O 1
ATOM 9275 N N . GLU E 1 156 ? 7.464 -13.549 0.037 1.00 31.86 156 GLU E N 1
ATOM 9276 C CA . GLU E 1 156 ? 8.890 -13.865 0.182 1.00 30.13 156 GLU E CA 1
ATOM 9277 C C . GLU E 1 156 ? 9.791 -12.813 0.798 1.00 27.44 156 GLU E C 1
ATOM 9278 O O . GLU E 1 156 ? 10.867 -13.150 1.283 1.00 27.48 156 GLU E O 1
ATOM 9284 N N . ILE E 1 157 ? 9.404 -11.545 0.745 1.00 23.32 157 ILE E N 1
ATOM 9285 C CA . ILE E 1 157 ? 10.140 -10.517 1.449 1.00 21.04 157 ILE E CA 1
ATOM 9286 C C . ILE E 1 157 ? 9.947 -10.806 2.936 1.00 19.27 157 ILE E C 1
ATOM 9287 O O . ILE E 1 157 ? 8.822 -11.046 3.352 1.00 17.88 157 ILE E O 1
ATOM 9292 N N . PRO E 1 158 ? 11.032 -10.787 3.728 1.00 18.66 158 PRO E N 1
ATOM 9293 C CA . PRO E 1 158 ? 10.877 -10.945 5.184 1.00 17.99 158 PRO E CA 1
ATOM 9294 C C . PRO E 1 158 ? 9.896 -9.967 5.862 1.00 17.36 158 PRO E C 1
ATOM 9295 O O . PRO E 1 158 ? 9.792 -8.762 5.501 1.00 17.33 158 PRO E O 1
ATOM 9299 N N . SER E 1 159 ? 9.202 -10.472 6.874 1.00 17.28 159 SER E N 1
ATOM 9300 C CA . SER E 1 159 ? 8.202 -9.672 7.545 1.00 17.12 159 SER E CA 1
ATOM 9301 C C . SER E 1 159 ? 7.943 -10.076 8.987 1.00 16.20 159 SER E C 1
ATOM 9302 O O . SER E 1 159 ? 8.218 -11.205 9.393 1.00 15.54 159 SER E O 1
ATOM 9305 N N . VAL E 1 160 ? 7.394 -9.114 9.735 1.00 16.74 160 VAL E N 1
ATOM 9306 C CA . VAL E 1 160 ? 6.960 -9.338 11.114 1.00 15.58 160 VAL E CA 1
ATOM 9307 C C . VAL E 1 160 ? 5.513 -8.834 11.299 1.00 15.20 160 VAL E C 1
ATOM 9308 O O . VAL E 1 160 ? 5.192 -7.641 11.071 1.00 15.87 160 VAL E O 1
ATOM 9312 N N . ASN E 1 161 ? 4.668 -9.747 11.773 1.00 14.77 161 ASN E N 1
ATOM 9313 C CA . ASN E 1 161 ? 3.202 -9.542 11.918 1.00 14.47 161 ASN E CA 1
ATOM 9314 C C . ASN E 1 161 ? 2.663 -10.396 13.049 1.00 14.12 161 ASN E C 1
ATOM 9315 O O . ASN E 1 161 ? 3.347 -11.318 13.501 1.00 15.02 161 ASN E O 1
ATOM 9320 N N . ILE E 1 162 ? 1.424 -10.112 13.463 1.00 13.72 162 ILE E N 1
ATOM 9321 C CA . ILE E 1 162 ? 0.577 -11.095 14.173 1.00 14.71 162 ILE E CA 1
ATOM 9322 C C . ILE E 1 162 ? -0.140 -12.049 13.203 1.00 15.19 162 ILE E C 1
ATOM 9323 O O . ILE E 1 162 ? -0.068 -11.890 11.963 1.00 14.10 162 ILE E O 1
ATOM 9328 N N . ASP E 1 163 ? -0.772 -13.080 13.771 1.00 14.74 163 ASP E N 1
ATOM 9329 C CA . ASP E 1 163 ? -1.612 -14.012 13.020 1.00 14.98 163 ASP E CA 1
ATOM 9330 C C . ASP E 1 163 ? -3.010 -13.432 12.846 1.00 14.45 163 ASP E C 1
ATOM 9331 O O . ASP E 1 163 ? -3.870 -13.536 13.728 1.00 12.58 163 ASP E O 1
ATOM 9336 N N . TYR E 1 164 ? -3.226 -12.819 11.677 1.00 13.46 164 TYR E N 1
ATOM 9337 C CA . TYR E 1 164 ? -4.448 -12.090 11.376 1.00 13.82 164 TYR E CA 1
ATOM 9338 C C . TYR E 1 164 ? -5.649 -12.989 11.270 1.00 13.20 164 TYR E C 1
ATOM 9339 O O . TYR E 1 164 ? -6.737 -12.599 11.667 1.00 13.24 164 TYR E O 1
ATOM 9348 N N . HIS E 1 165 ? -5.461 -14.196 10.739 1.00 13.46 165 HIS E N 1
ATOM 9349 C CA . HIS E 1 165 ? -6.540 -15.208 10.680 1.00 14.04 165 HIS E CA 1
ATOM 9350 C C . HIS E 1 165 ? -7.062 -15.567 12.082 1.00 13.55 165 HIS E C 1
ATOM 9351 O O . HIS E 1 165 ? -8.256 -15.534 12.352 1.00 13.90 165 HIS E O 1
ATOM 9358 N N . LEU E 1 166 ? -6.143 -15.907 12.955 1.00 13.06 166 LEU E N 1
ATOM 9359 C CA . LEU E 1 166 ? -6.475 -16.287 14.342 1.00 14.30 166 LEU E CA 1
ATOM 9360 C C . LEU E 1 166 ? -7.148 -15.147 15.080 1.00 13.46 166 LEU E C 1
ATOM 9361 O O . LEU E 1 166 ? -8.123 -15.349 15.791 1.00 14.24 166 LEU E O 1
ATOM 9366 N N . ALA E 1 167 ? -6.610 -13.935 14.932 1.00 13.52 167 ALA E N 1
ATOM 9367 C CA . ALA E 1 167 ? -7.183 -12.775 15.604 1.00 14.64 167 ALA E CA 1
ATOM 9368 C C . ALA E 1 167 ? -8.655 -12.454 15.111 1.00 14.65 167 ALA E C 1
ATOM 9369 O O . ALA E 1 167 ? -9.527 -12.175 15.921 1.00 14.63 167 ALA E O 1
ATOM 9371 N N . ALA E 1 168 ? -8.921 -12.569 13.799 1.00 14.34 168 ALA E N 1
ATOM 9372 C CA . ALA E 1 168 ? -10.269 -12.442 13.192 1.00 14.03 168 ALA E CA 1
ATOM 9373 C C . ALA E 1 168 ? -11.229 -13.536 13.706 1.00 14.51 168 ALA E C 1
ATOM 9374 O O . ALA E 1 168 ? -12.386 -13.266 14.016 1.00 14.93 168 ALA E O 1
ATOM 9376 N N . TYR E 1 169 ? -10.749 -14.773 13.783 1.00 14.40 169 TYR E N 1
ATOM 9377 C CA . TYR E 1 169 ? -11.552 -15.892 14.299 1.00 14.94 169 TYR E CA 1
ATOM 9378 C C . TYR E 1 169 ? -11.975 -15.620 15.757 1.00 13.88 169 TYR E C 1
ATOM 9379 O O . TYR E 1 169 ? -13.137 -15.721 16.091 1.00 13.76 169 TYR E O 1
ATOM 9388 N N . GLN E 1 170 ? -10.994 -15.318 16.593 1.00 13.08 170 GLN E N 1
ATOM 9389 C CA . GLN E 1 170 ? -11.188 -15.045 18.025 1.00 13.98 170 GLN E CA 1
ATOM 9390 C C . GLN E 1 170 ? -12.117 -13.891 18.311 1.00 13.26 170 GLN E C 1
ATOM 9391 O O . GLN E 1 170 ? -13.007 -13.968 19.200 1.00 12.71 170 GLN E O 1
ATOM 9397 N N . SER E 1 171 ? -11.952 -12.808 17.546 1.00 13.12 171 SER E N 1
ATOM 9398 C CA . SER E 1 171 ? -12.794 -11.628 17.692 1.00 13.43 171 SER E CA 1
ATOM 9399 C C . SER E 1 171 ? -14.238 -11.921 17.261 1.00 12.63 171 SER E C 1
ATOM 9400 O O . SER E 1 171 ? -15.188 -11.546 17.920 1.00 13.07 171 SER E O 1
ATOM 9405 N N . THR E 1 172 ? -14.408 -12.600 16.127 1.00 13.26 172 THR E N 1
ATOM 9406 C CA . THR E 1 172 ? -15.749 -12.918 15.630 1.00 12.55 172 THR E CA 1
ATOM 9407 C C . THR E 1 172 ? -16.473 -13.875 16.615 1.00 13.78 172 THR E C 1
ATOM 9408 O O . THR E 1 172 ? -17.659 -13.692 16.924 1.00 13.71 172 THR E O 1
ATOM 9412 N N . LYS E 1 173 ? -15.757 -14.878 17.095 1.00 14.11 173 LYS E N 1
ATOM 9413 C CA . LYS E 1 173 ? -16.283 -15.822 18.098 1.00 15.38 173 LYS E CA 1
ATOM 9414 C C . LYS E 1 173 ? -16.702 -15.155 19.423 1.00 14.85 173 LYS E C 1
ATOM 9415 O O . LYS E 1 173 ? -17.701 -15.531 19.996 1.00 16.70 173 LYS E O 1
ATOM 9421 N N . LYS E 1 174 ? -15.950 -14.162 19.884 1.00 15.10 174 LYS E N 1
ATOM 9422 C CA . LYS E 1 174 ? -16.336 -13.392 21.081 1.00 14.81 174 LYS E CA 1
ATOM 9423 C C . LYS E 1 174 ? -17.706 -12.749 20.900 1.00 15.36 174 LYS E C 1
ATOM 9424 O O . LYS E 1 174 ? -18.548 -12.761 21.833 1.00 14.09 174 LYS E O 1
ATOM 9430 N N . LEU E 1 175 ? -17.914 -12.152 19.720 1.00 15.45 175 LEU E N 1
ATOM 9431 C CA . LEU E 1 175 ? -19.197 -11.541 19.363 1.00 15.33 175 LEU E CA 1
ATOM 9432 C C . LEU E 1 175 ? -20.332 -12.583 19.201 1.00 15.83 175 LEU E C 1
ATOM 9433 O O . LEU E 1 175 ? -21.472 -12.352 19.605 1.00 17.53 175 LEU E O 1
ATOM 9438 N N . ILE E 1 176 ? -20.023 -13.732 18.620 1.00 16.00 176 ILE E N 1
ATOM 9439 C CA . ILE E 1 176 ? -20.985 -14.837 18.547 1.00 16.28 176 ILE E CA 1
ATOM 9440 C C . ILE E 1 176 ? -21.369 -15.258 19.954 1.00 16.67 176 ILE E C 1
ATOM 9441 O O . ILE E 1 176 ? -22.558 -15.474 20.260 1.00 16.19 176 ILE E O 1
ATOM 9446 N N . ASP E 1 177 ? -20.373 -15.370 20.817 1.00 16.43 177 ASP E N 1
ATOM 9447 C CA . ASP E 1 177 ? -20.624 -15.838 22.164 1.00 18.08 177 ASP E CA 1
ATOM 9448 C C . ASP E 1 177 ? -21.441 -14.889 23.045 1.00 18.15 177 ASP E C 1
ATOM 9449 O O . ASP E 1 177 ? -22.104 -15.348 23.988 1.00 18.80 177 ASP E O 1
ATOM 9454 N N . SER E 1 178 ? -21.459 -13.595 22.744 1.00 17.83 178 SER E N 1
ATOM 9455 C CA . SER E 1 178 ? -22.385 -12.673 23.437 1.00 18.63 178 SER E CA 1
ATOM 9456 C C . SER E 1 178 ? -23.758 -12.534 22.775 1.00 19.50 178 SER E C 1
ATOM 9457 O O . SER E 1 178 ? -24.532 -11.653 23.148 1.00 20.73 178 SER E O 1
ATOM 9460 N N . GLY E 1 179 ? -24.064 -13.405 21.804 1.00 19.68 179 GLY E N 1
ATOM 9461 C CA . GLY E 1 179 ? -25.399 -13.530 21.234 1.00 19.41 179 GLY E CA 1
ATOM 9462 C C . GLY E 1 179 ? -25.642 -12.821 19.910 1.00 19.32 179 GLY E C 1
ATOM 9463 O O . GLY E 1 179 ? -26.781 -12.779 19.434 1.00 18.90 179 GLY E O 1
ATOM 9464 N N . ASN E 1 180 ? -24.589 -12.300 19.275 1.00 18.22 180 ASN E N 1
ATOM 9465 C CA . ASN E 1 180 ? -24.750 -11.616 17.998 1.00 18.03 180 ASN E CA 1
ATOM 9466 C C . ASN E 1 180 ? -24.920 -12.630 16.872 1.00 18.45 180 ASN E C 1
ATOM 9467 O O . ASN E 1 180 ? -24.222 -13.637 16.860 1.00 18.45 180 ASN E O 1
ATOM 9472 N N . LYS E 1 181 ? -25.871 -12.354 15.967 1.00 18.28 181 LYS E N 1
ATOM 9473 C CA . LYS E 1 181 ? -26.097 -13.165 14.774 1.00 20.14 181 LYS E CA 1
ATOM 9474 C C . LYS E 1 181 ? -25.705 -12.458 13.484 1.00 19.21 181 LYS E C 1
ATOM 9475 O O . LYS E 1 181 ? -25.361 -13.118 12.547 1.00 18.96 181 LYS E O 1
ATOM 9481 N N . LYS E 1 182 ? -25.807 -11.125 13.445 1.00 18.87 182 LYS E N 1
ATOM 9482 C CA . LYS E 1 182 ? -25.417 -10.312 12.296 1.00 19.01 182 LYS E CA 1
ATOM 9483 C C . LYS E 1 182 ? -24.196 -9.493 12.736 1.00 17.93 182 LYS E C 1
ATOM 9484 O O . LYS E 1 182 ? -24.300 -8.490 13.470 1.00 17.53 182 LYS E O 1
ATOM 9490 N N . ILE E 1 183 ? -23.035 -9.991 12.327 1.00 16.18 183 ILE E N 1
ATOM 9491 C CA . ILE E 1 183 ? -21.710 -9.464 12.716 1.00 15.30 183 ILE E CA 1
ATOM 9492 C C . ILE E 1 183 ? -21.000 -8.928 11.481 1.00 14.33 183 ILE E C 1
ATOM 9493 O O . ILE E 1 183 ? -20.778 -9.688 10.518 1.00 14.09 183 ILE E O 1
ATOM 9498 N N . ALA E 1 184 ? -20.662 -7.626 11.495 1.00 13.90 184 ALA E N 1
ATOM 9499 C CA . ALA E 1 184 ? -19.937 -6.992 10.390 1.00 13.58 184 ALA E CA 1
ATOM 9500 C C . ALA E 1 184 ? -18.416 -7.156 10.605 1.00 15.00 184 ALA E C 1
ATOM 9501 O O . ALA E 1 184 ? -17.966 -7.259 11.729 1.00 14.64 184 ALA E O 1
ATOM 9503 N N . TYR E 1 185 ? -17.664 -7.224 9.517 1.00 14.88 185 TYR E N 1
ATOM 9504 C CA . TYR E 1 185 ? -16.216 -7.051 9.559 1.00 14.72 185 TYR E CA 1
ATOM 9505 C C . TYR E 1 185 ? -15.827 -5.857 8.685 1.00 14.29 185 TYR E C 1
ATOM 9506 O O . TYR E 1 185 ? -16.100 -5.837 7.481 1.00 13.76 185 TYR E O 1
ATOM 9515 N N . ILE E 1 186 ? -15.194 -4.852 9.309 1.00 15.28 186 ILE E N 1
ATOM 9516 C CA . ILE E 1 186 ? -14.660 -3.686 8.630 1.00 15.28 186 ILE E CA 1
ATOM 9517 C C . ILE E 1 186 ? -13.133 -3.832 8.514 1.00 15.32 186 ILE E C 1
ATOM 9518 O O . ILE E 1 186 ? -12.445 -3.968 9.509 1.00 14.65 186 ILE E O 1
ATOM 9523 N N . MET E 1 187 ? -12.620 -3.794 7.295 1.00 15.25 187 MET E N 1
ATOM 9524 C CA . MET E 1 187 ? -11.227 -4.041 7.070 1.00 16.27 187 MET E CA 1
ATOM 9525 C C . MET E 1 187 ? -10.697 -3.114 5.985 1.00 15.48 187 MET E C 1
ATOM 9526 O O . MET E 1 187 ? -11.449 -2.319 5.381 1.00 16.09 187 MET E O 1
ATOM 9531 N N . GLY E 1 188 ? -9.376 -3.158 5.817 1.00 15.14 188 GLY E N 1
ATOM 9532 C CA . GLY E 1 188 ? -8.679 -2.476 4.729 1.00 16.16 188 GLY E CA 1
ATOM 9533 C C . GLY E 1 188 ? -8.917 -3.200 3.409 1.00 17.02 188 GLY E C 1
ATOM 9534 O O . GLY E 1 188 ? -9.854 -3.977 3.284 1.00 16.99 188 GLY E O 1
ATOM 9535 N N . SER E 1 189 ? -8.077 -2.916 2.421 1.00 17.17 189 SER E N 1
ATOM 9536 C CA . SER E 1 189 ? -8.175 -3.554 1.086 1.00 16.71 189 SER E CA 1
ATOM 9537 C C . SER E 1 189 ? -8.071 -5.079 1.076 1.00 16.82 189 SER E C 1
ATOM 9538 O O . SER E 1 189 ? -7.087 -5.652 1.551 1.00 14.30 189 SER E O 1
ATOM 9541 N N . LEU E 1 190 ? -9.059 -5.715 0.451 1.00 16.91 190 LEU E N 1
ATOM 9542 C CA . LEU E 1 190 ? -9.025 -7.191 0.206 1.00 19.70 190 LEU E CA 1
ATOM 9543 C C . LEU E 1 190 ? -8.026 -7.687 -0.835 1.00 19.67 190 LEU E C 1
ATOM 9544 O O . LEU E 1 190 ? -7.891 -8.898 -1.057 1.00 19.45 190 LEU E O 1
ATOM 9549 N N . LYS E 1 191 ? -7.292 -6.775 -1.460 1.00 19.11 191 LYS E N 1
ATOM 9550 C CA . LYS E 1 191 ? -6.171 -7.175 -2.276 1.00 20.11 191 LYS E CA 1
ATOM 9551 C C . LYS E 1 191 ? -4.967 -7.574 -1.407 1.00 19.90 191 LYS E C 1
ATOM 9552 O O . LYS E 1 191 ? -4.044 -8.197 -1.910 1.00 19.77 191 LYS E O 1
ATOM 9558 N N . ASP E 1 192 ? -4.975 -7.204 -0.123 1.00 19.56 192 ASP E N 1
ATOM 9559 C CA . ASP E 1 192 ? -3.825 -7.433 0.779 1.00 19.75 192 ASP E CA 1
ATOM 9560 C C . ASP E 1 192 ? -4.052 -8.716 1.588 1.00 19.47 192 ASP E C 1
ATOM 9561 O O . ASP E 1 192 ? -5.175 -9.008 2.007 1.00 18.60 192 ASP E O 1
ATOM 9566 N N . VAL E 1 193 ? -2.962 -9.456 1.802 1.00 18.74 193 VAL E N 1
ATOM 9567 C CA . VAL E 1 193 ? -3.002 -10.794 2.388 1.00 19.53 193 VAL E CA 1
ATOM 9568 C C . VAL E 1 193 ? -3.518 -10.725 3.830 1.00 19.06 193 VAL E C 1
ATOM 9569 O O . VAL E 1 193 ? -4.228 -11.612 4.289 1.00 18.18 193 VAL E O 1
ATOM 9573 N N . GLU E 1 194 ? -3.128 -9.689 4.564 1.00 18.17 194 GLU E N 1
ATOM 9574 C CA . GLU E 1 194 ? -3.643 -9.510 5.919 1.00 18.73 194 GLU E CA 1
ATOM 9575 C C . GLU E 1 194 ? -5.193 -9.507 5.972 1.00 17.64 194 GLU E C 1
ATOM 9576 O O . GLU E 1 194 ? -5.774 -10.044 6.895 1.00 16.40 194 GLU E O 1
ATOM 9582 N N . ASN E 1 195 ? -5.847 -8.936 4.960 1.00 16.19 195 ASN E N 1
ATOM 9583 C CA . ASN E 1 195 ? -7.309 -8.835 4.964 1.00 15.92 195 ASN E CA 1
ATOM 9584 C C . ASN E 1 195 ? -7.979 -10.072 4.412 1.00 14.43 195 ASN E C 1
ATOM 9585 O O . ASN E 1 195 ? -9.076 -10.434 4.854 1.00 15.32 195 ASN E O 1
ATOM 9590 N N . THR E 1 196 ? -7.333 -10.763 3.471 1.00 15.48 196 THR E N 1
ATOM 9591 C CA . THR E 1 196 ? -7.846 -12.046 3.021 1.00 15.78 196 THR E CA 1
ATOM 9592 C C . THR E 1 196 ? -7.735 -13.079 4.162 1.00 15.91 196 THR E C 1
ATOM 9593 O O . THR E 1 196 ? -8.608 -13.917 4.337 1.00 15.19 196 THR E O 1
ATOM 9597 N N . GLU E 1 197 ? -6.692 -12.967 4.978 1.00 15.18 197 GLU E N 1
ATOM 9598 C CA . GLU E 1 197 ? -6.589 -13.807 6.183 1.00 14.70 197 GLU E CA 1
ATOM 9599 C C . GLU E 1 197 ? -7.685 -13.519 7.195 1.00 14.43 197 GLU E C 1
ATOM 9600 O O . GLU E 1 197 ? -8.263 -14.463 7.784 1.00 14.19 197 GLU E O 1
ATOM 9606 N N . ARG E 1 198 ? -7.984 -12.227 7.410 1.00 13.43 198 ARG E N 1
ATOM 9607 C CA . ARG E 1 198 ? -9.076 -11.830 8.295 1.00 14.00 198 ARG E CA 1
ATOM 9608 C C . ARG E 1 198 ? -10.415 -12.391 7.801 1.00 13.89 198 ARG E C 1
ATOM 9609 O O . ARG E 1 198 ? -11.228 -12.877 8.581 1.00 13.11 198 ARG E O 1
ATOM 9617 N N . MET E 1 199 ? -10.637 -12.340 6.492 1.00 14.00 199 MET E N 1
ATOM 9618 C CA . MET E 1 199 ? -11.913 -12.884 5.917 1.00 13.46 199 MET E CA 1
ATOM 9619 C C . MET E 1 199 ? -12.094 -14.404 6.197 1.00 13.72 199 MET E C 1
ATOM 9620 O O . MET E 1 199 ? -13.207 -14.859 6.502 1.00 12.41 199 MET E O 1
ATOM 9625 N N . VAL E 1 200 ? -11.015 -15.163 6.043 1.00 14.67 200 VAL E N 1
ATOM 9626 C CA . VAL E 1 200 ? -11.001 -16.611 6.303 1.00 15.95 200 VAL E CA 1
ATOM 9627 C C . VAL E 1 200 ? -11.336 -16.898 7.786 1.00 15.42 200 VAL E C 1
ATOM 9628 O O . VAL E 1 200 ? -12.210 -17.736 8.061 1.00 15.38 200 VAL E O 1
ATOM 9632 N N . GLY E 1 201 ? -10.684 -16.187 8.703 1.00 14.21 201 GLY E N 1
ATOM 9633 C CA . GLY E 1 201 ? -10.913 -16.352 10.130 1.00 13.79 201 GLY E CA 1
ATOM 9634 C C . GLY E 1 201 ? -12.341 -16.017 10.558 1.00 14.44 201 GLY E C 1
ATOM 9635 O O . GLY E 1 201 ? -12.963 -16.745 11.361 1.00 12.91 201 GLY E O 1
ATOM 9636 N N . TYR E 1 202 ? -12.846 -14.879 10.053 1.00 14.17 202 TYR E N 1
ATOM 9637 C CA . TYR E 1 202 ? -14.257 -14.477 10.183 1.00 13.81 202 TYR E CA 1
ATOM 9638 C C . TYR E 1 202 ? -15.220 -15.570 9.665 1.00 13.79 202 TYR E C 1
ATOM 9639 O O . TYR E 1 202 ? -16.131 -15.973 10.384 1.00 13.18 202 TYR E O 1
ATOM 9648 N N . GLN E 1 203 ? -15.013 -16.020 8.432 1.00 13.67 203 GLN E N 1
ATOM 9649 C CA . GLN E 1 203 ? -15.814 -17.115 7.850 1.00 14.76 203 GLN E CA 1
ATOM 9650 C C . GLN E 1 203 ? -15.772 -18.431 8.695 1.00 14.75 203 GLN E C 1
ATOM 9651 O O . GLN E 1 203 ? -16.798 -19.125 8.855 1.00 13.92 203 GLN E O 1
ATOM 9657 N N . GLU E 1 204 ? -14.596 -18.777 9.208 1.00 15.14 204 GLU E N 1
ATOM 9658 C CA . GLU E 1 204 ? -14.409 -20.012 10.040 1.00 15.50 204 GLU E CA 1
ATOM 9659 C C . GLU E 1 204 ? -15.250 -19.945 11.308 1.00 14.90 204 GLU E C 1
ATOM 9660 O O . GLU E 1 204 ? -15.943 -20.907 11.658 1.00 14.89 204 GLU E O 1
ATOM 9671 N N . ALA E 1 205 ? -15.257 -18.780 11.946 1.00 14.05 205 ALA E N 1
ATOM 9672 C CA . ALA E 1 205 ? -16.062 -18.578 13.155 1.00 14.55 205 ALA E CA 1
ATOM 9673 C C . ALA E 1 205 ? -17.589 -18.644 12.883 1.00 14.82 205 ALA E C 1
ATOM 9674 O O . ALA E 1 205 ? -18.332 -19.280 13.624 1.00 15.09 205 ALA E O 1
ATOM 9676 N N . LEU E 1 206 ? -18.050 -18.014 11.803 1.00 15.08 206 LEU E N 1
ATOM 9677 C CA . LEU E 1 206 ? -19.469 -18.047 11.429 1.00 15.19 206 LEU E CA 1
ATOM 9678 C C . LEU E 1 206 ? -19.923 -19.469 11.123 1.00 15.81 206 LEU E C 1
ATOM 9679 O O . LEU E 1 206 ? -20.961 -19.919 11.640 1.00 15.56 206 LEU E O 1
ATOM 9684 N N . LEU E 1 207 ? -19.131 -20.174 10.310 1.00 16.19 207 LEU E N 1
ATOM 9685 C CA . LEU E 1 207 ? -19.447 -21.568 9.919 1.00 16.72 207 LEU E CA 1
ATOM 9686 C C . LEU E 1 207 ? -19.569 -22.480 11.153 1.00 17.51 207 LEU E C 1
ATOM 9687 O O . LEU E 1 207 ? -20.493 -23.296 11.240 1.00 17.84 207 LEU E O 1
ATOM 9692 N N . GLU E 1 208 ? -18.626 -22.347 12.085 1.00 18.34 208 GLU E N 1
ATOM 9693 C CA . GLU E 1 208 ? -18.648 -23.132 13.340 1.00 20.56 208 GLU E CA 1
ATOM 9694 C C . GLU E 1 208 ? -19.937 -22.895 14.146 1.00 20.41 208 GLU E C 1
ATOM 9695 O O . GLU E 1 208 ? -20.453 -23.845 14.786 1.00 20.86 208 GLU E O 1
ATOM 9701 N N . ALA E 1 209 ? -20.485 -21.685 14.055 1.00 18.67 209 ALA E N 1
ATOM 9702 C CA . ALA E 1 209 ? -21.747 -21.304 14.726 1.00 18.87 209 ALA E CA 1
ATOM 9703 C C . ALA E 1 209 ? -23.020 -21.508 13.919 1.00 18.93 209 ALA E C 1
ATOM 9704 O O . ALA E 1 209 ? -24.092 -21.129 14.391 1.00 18.68 209 ALA E O 1
ATOM 9706 N N . ASN E 1 210 ? -22.891 -22.081 12.718 1.00 19.84 210 ASN E N 1
ATOM 9707 C CA . ASN E 1 210 ? -23.982 -22.266 11.771 1.00 20.91 210 ASN E CA 1
ATOM 9708 C C . ASN E 1 210 ? -24.679 -20.957 11.386 1.00 20.79 210 ASN E C 1
ATOM 9709 O O . ASN E 1 210 ? -25.901 -20.921 11.220 1.00 20.17 210 ASN E O 1
ATOM 9714 N N . ILE E 1 211 ? -23.894 -19.887 11.246 1.00 18.76 211 ILE E N 1
ATOM 9715 C CA . ILE E 1 211 ? -24.400 -18.611 10.789 1.00 19.18 211 ILE E CA 1
ATOM 9716 C C . ILE E 1 211 ? -23.964 -18.502 9.327 1.00 20.20 211 ILE E C 1
ATOM 9717 O O . ILE E 1 211 ? -22.789 -18.679 9.001 1.00 20.11 211 ILE E O 1
ATOM 9722 N N . GLU E 1 212 ? -24.901 -18.255 8.433 1.00 20.09 212 GLU E N 1
ATOM 9723 C CA . GLU E 1 212 ? -24.542 -18.172 7.015 1.00 22.42 212 GLU E CA 1
ATOM 9724 C C . GLU E 1 212 ? -23.732 -16.916 6.732 1.00 20.32 212 GLU E C 1
ATOM 9725 O O . GLU E 1 212 ? -23.977 -15.828 7.298 1.00 19.55 212 GLU E O 1
ATOM 9731 N N . PHE E 1 213 ? -22.752 -17.058 5.849 1.00 19.29 213 PHE E N 1
ATOM 9732 C CA . PHE E 1 213 ? -21.901 -15.937 5.489 1.00 18.74 213 PHE E CA 1
ATOM 9733 C C . PHE E 1 213 ? -22.696 -15.026 4.581 1.00 18.25 213 PHE E C 1
ATOM 9734 O O . PHE E 1 213 ? -23.391 -15.509 3.697 1.00 17.91 213 PHE E O 1
ATOM 9742 N N . ASP E 1 214 ? -22.598 -13.718 4.816 1.00 17.68 214 ASP E N 1
ATOM 9743 C CA . ASP E 1 214 ? -23.255 -12.681 4.003 1.00 17.71 214 ASP E CA 1
ATOM 9744 C C . ASP E 1 214 ? -22.228 -11.612 3.615 1.00 17.27 214 ASP E C 1
ATOM 9745 O O . ASP E 1 214 ? -21.752 -10.847 4.473 1.00 15.31 214 ASP E O 1
ATOM 9750 N N . GLU E 1 215 ? -21.946 -11.547 2.313 1.00 16.10 215 GLU E N 1
ATOM 9751 C CA . GLU E 1 215 ? -20.985 -10.645 1.773 1.00 17.11 215 GLU E CA 1
ATOM 9752 C C . GLU E 1 215 ? -21.328 -9.196 2.048 1.00 16.43 215 GLU E C 1
ATOM 9753 O O . GLU E 1 215 ? -20.432 -8.375 2.115 1.00 15.41 215 GLU E O 1
ATOM 9759 N N . ASN E 1 216 ? -22.616 -8.894 2.235 1.00 15.02 216 ASN E N 1
ATOM 9760 C CA . ASN E 1 216 ? -23.055 -7.510 2.445 1.00 15.81 216 ASN E CA 1
ATOM 9761 C C . ASN E 1 216 ? -22.669 -6.926 3.825 1.00 15.22 216 ASN E C 1
ATOM 9762 O O . ASN E 1 216 ? -22.769 -5.695 4.033 1.00 15.39 216 ASN E O 1
ATOM 9767 N N . LEU E 1 217 ? -22.185 -7.788 4.727 1.00 14.58 217 LEU E N 1
ATOM 9768 C CA . LEU E 1 217 ? -21.729 -7.369 6.061 1.00 14.17 217 LEU E CA 1
ATOM 9769 C C . LEU E 1 217 ? -20.202 -7.252 6.156 1.00 14.21 217 LEU E C 1
ATOM 9770 O O . LEU E 1 217 ? -19.696 -7.079 7.254 1.00 12.45 217 LEU E O 1
ATOM 9775 N N . VAL E 1 218 ? -19.496 -7.388 5.032 1.00 13.59 218 VAL E N 1
ATOM 9776 C CA . VAL E 1 218 ? -18.047 -7.147 5.004 1.00 14.10 218 VAL E CA 1
ATOM 9777 C C . VAL E 1 218 ? -17.808 -5.839 4.252 1.00 14.47 218 VAL E C 1
ATOM 9778 O O . VAL E 1 218 ? -18.275 -5.690 3.127 1.00 16.06 218 VAL E O 1
ATOM 9782 N N . PHE E 1 219 ? -17.129 -4.909 4.913 1.00 13.76 219 PHE E N 1
ATOM 9783 C CA . PHE E 1 219 ? -16.882 -3.534 4.436 1.00 15.08 219 PHE E CA 1
ATOM 9784 C C . PHE E 1 219 ? -15.357 -3.312 4.291 1.00 16.09 219 PHE E C 1
ATOM 9785 O O . PHE E 1 219 ? -14.628 -3.206 5.257 1.00 15.96 219 PHE E O 1
ATOM 9793 N N . GLU E 1 220 ? -14.878 -3.303 3.055 1.00 16.65 220 GLU E N 1
ATOM 9794 C CA . GLU E 1 220 ? -13.446 -3.241 2.810 1.00 18.37 220 GLU E CA 1
ATOM 9795 C C . GLU E 1 220 ? -12.996 -1.860 2.336 1.00 17.72 220 GLU E C 1
ATOM 9796 O O . GLU E 1 220 ? -13.802 -1.033 1.906 1.00 16.02 220 GLU E O 1
ATOM 9802 N N . GLY E 1 221 ? -11.704 -1.618 2.438 1.00 17.77 221 GLY E N 1
ATOM 9803 C CA . GLY E 1 221 ? -11.110 -0.380 1.974 1.00 18.19 221 GLY E CA 1
ATOM 9804 C C . GLY E 1 221 ? -11.060 0.725 3.022 1.00 17.82 221 GLY E C 1
ATOM 9805 O O . GLY E 1 221 ? -10.808 1.895 2.697 1.00 17.67 221 GLY E O 1
ATOM 9806 N N . ASN E 1 222 ? -11.229 0.360 4.294 1.00 16.45 222 ASN E N 1
ATOM 9807 C CA . ASN E 1 222 ? -11.356 1.328 5.364 1.00 17.35 222 ASN E CA 1
ATOM 9808 C C . ASN E 1 222 ? -10.138 1.491 6.258 1.00 17.45 222 ASN E C 1
ATOM 9809 O O . ASN E 1 222 ? -9.652 0.521 6.837 1.00 17.60 222 ASN E O 1
ATOM 9814 N N . TYR E 1 223 ? -9.670 2.750 6.350 1.00 17.30 223 TYR E N 1
ATOM 9815 C CA . TYR E 1 223 ? -8.412 3.155 7.049 1.00 17.33 223 TYR E CA 1
ATOM 9816 C C . TYR E 1 223 ? -8.552 4.339 8.024 1.00 16.98 223 TYR E C 1
ATOM 9817 O O . TYR E 1 223 ? -7.803 4.423 9.012 1.00 17.08 223 TYR E O 1
ATOM 9826 N N . SER E 1 224 ? -9.506 5.234 7.766 1.00 16.96 224 SER E N 1
ATOM 9827 C CA . SER E 1 224 ? -9.587 6.508 8.506 1.00 16.05 224 SER E CA 1
ATOM 9828 C C . SER E 1 224 ? -10.737 6.617 9.486 1.00 15.93 224 SER E C 1
ATOM 9829 O O . SER E 1 224 ? -11.768 5.950 9.367 1.00 16.38 224 SER E O 1
ATOM 9832 N N . TYR E 1 225 ? -10.555 7.532 10.430 1.00 15.72 225 TYR E N 1
ATOM 9833 C CA . TYR E 1 225 ? -11.605 7.968 11.339 1.00 15.76 225 TYR E CA 1
ATOM 9834 C C . TYR E 1 225 ? -12.905 8.319 10.578 1.00 16.54 225 TYR E C 1
ATOM 9835 O O . TYR E 1 225 ? -13.992 7.811 10.888 1.00 15.43 225 TYR E O 1
ATOM 9844 N N . GLU E 1 226 ? -12.775 9.167 9.556 1.00 16.58 226 GLU E N 1
ATOM 9845 C CA . GLU E 1 226 ? -13.930 9.604 8.763 1.00 17.78 226 GLU E CA 1
ATOM 9846 C C . GLU E 1 226 ? -14.675 8.436 8.067 1.00 17.21 226 GLU E C 1
ATOM 9847 O O . GLU E 1 226 ? -15.916 8.443 7.981 1.00 17.27 226 GLU E O 1
ATOM 9853 N N . GLN E 1 227 ? -13.923 7.449 7.579 1.00 16.70 227 GLN E N 1
ATOM 9854 C CA . GLN E 1 227 ? -14.518 6.267 6.960 1.00 16.46 227 GLN E CA 1
ATOM 9855 C C . GLN E 1 227 ? -15.319 5.455 7.973 1.00 15.55 227 GLN E C 1
ATOM 9856 O O . GLN E 1 227 ? -16.453 5.016 7.673 1.00 16.04 227 GLN E O 1
ATOM 9862 N N . GLY E 1 228 ? -14.758 5.322 9.177 1.00 15.53 228 GLY E N 1
ATOM 9863 C CA . GLY E 1 228 ? -15.437 4.726 10.338 1.00 15.68 228 GLY E CA 1
ATOM 9864 C C . GLY E 1 228 ? -16.767 5.403 10.671 1.00 16.98 228 GLY E C 1
ATOM 9865 O O . GLY E 1 228 ? -17.780 4.711 10.827 1.00 16.65 228 GLY E O 1
ATOM 9866 N N . LYS E 1 229 ? -16.780 6.745 10.745 1.00 17.66 229 LYS E N 1
ATOM 9867 C CA . LYS E 1 229 ? -18.022 7.488 11.028 1.00 19.41 229 LYS E CA 1
ATOM 9868 C C . LYS E 1 229 ? -19.087 7.290 9.991 1.00 18.53 229 LYS E C 1
ATOM 9869 O O . LYS E 1 229 ? -20.285 7.082 10.307 1.00 20.48 229 LYS E O 1
ATOM 9875 N N . ALA E 1 230 ? -18.664 7.333 8.736 1.00 18.76 230 ALA E N 1
ATOM 9876 C CA . ALA E 1 230 ? -19.582 7.196 7.597 1.00 18.45 230 ALA E CA 1
ATOM 9877 C C . ALA E 1 230 ? -20.182 5.797 7.442 1.00 18.86 230 ALA E C 1
ATOM 9878 O O . ALA E 1 230 ? -21.266 5.632 6.867 1.00 19.19 230 ALA E O 1
ATOM 9880 N N . LEU E 1 231 ? -19.516 4.788 7.984 1.00 17.33 231 LEU E N 1
ATOM 9881 C CA . LEU E 1 231 ? -20.044 3.430 7.931 1.00 17.96 231 LEU E CA 1
ATOM 9882 C C . LEU E 1 231 ? -21.188 3.103 8.881 1.00 17.05 231 LEU E C 1
ATOM 9883 O O . LEU E 1 231 ? -21.879 2.104 8.672 1.00 18.02 231 LEU E O 1
ATOM 9888 N N . ALA E 1 232 ? -21.419 3.920 9.913 1.00 16.70 232 ALA E N 1
ATOM 9889 C CA . ALA E 1 232 ? -22.418 3.590 10.928 1.00 16.33 232 ALA E CA 1
ATOM 9890 C C . ALA E 1 232 ? -23.808 3.328 10.295 1.00 16.11 232 ALA E C 1
ATOM 9891 O O . ALA E 1 232 ? -24.484 2.353 10.620 1.00 14.87 232 ALA E O 1
ATOM 9893 N N . GLU E 1 233 ? -24.199 4.179 9.359 1.00 15.67 233 GLU E N 1
ATOM 9894 C CA . GLU E 1 233 ? -25.499 4.012 8.681 1.00 16.62 233 GLU E CA 1
ATOM 9895 C C . GLU E 1 233 ? -25.571 2.768 7.804 1.00 16.56 233 GLU E C 1
ATOM 9896 O O . GLU E 1 233 ? -26.657 2.142 7.678 1.00 15.36 233 GLU E O 1
ATOM 9902 N N . ARG E 1 234 ? -24.441 2.412 7.184 1.00 16.16 234 ARG E N 1
ATOM 9903 C CA . ARG E 1 234 ? -24.385 1.234 6.301 1.00 16.62 234 ARG E CA 1
ATOM 9904 C C . ARG E 1 234 ? -24.500 -0.065 7.083 1.00 16.12 234 ARG E C 1
ATOM 9905 O O . ARG E 1 234 ? -25.122 -1.025 6.603 1.00 17.25 234 ARG E O 1
ATOM 9913 N N . LEU E 1 235 ? -23.955 -0.085 8.301 1.00 16.10 235 LEU E N 1
ATOM 9914 C CA . LEU E 1 235 ? -24.091 -1.256 9.224 1.00 16.01 235 LEU E CA 1
ATOM 9915 C C . LEU E 1 235 ? -25.531 -1.372 9.772 1.00 15.99 235 LEU E C 1
ATOM 9916 O O . LEU E 1 235 ? -26.151 -2.453 9.730 1.00 15.89 235 LEU E O 1
ATOM 9921 N N . LEU E 1 236 ? -26.074 -0.246 10.215 1.00 13.93 236 LEU E N 1
ATOM 9922 C CA . LEU E 1 236 ? -27.378 -0.237 10.870 1.00 15.67 236 LEU E CA 1
ATOM 9923 C C . LEU E 1 236 ? -28.486 -0.558 9.865 1.00 14.75 236 LEU E C 1
ATOM 9924 O O . LEU E 1 236 ? -29.419 -1.282 10.218 1.00 15.89 236 LEU E O 1
ATOM 9929 N N . GLU E 1 237 ? -28.392 -0.051 8.633 1.00 14.44 237 GLU E N 1
ATOM 9930 C CA . GLU E 1 237 ? -29.454 -0.312 7.650 1.00 15.92 237 GLU E CA 1
ATOM 9931 C C . GLU E 1 237 ? -29.543 -1.799 7.305 1.00 16.72 237 GLU E C 1
ATOM 9932 O O . GLU E 1 237 ? -30.597 -2.258 6.877 1.00 16.81 237 GLU E O 1
ATOM 9938 N N . ARG E 1 238 ? -28.436 -2.535 7.487 1.00 16.47 238 ARG E N 1
ATOM 9939 C CA . ARG E 1 238 ? -28.359 -3.977 7.223 1.00 17.91 238 ARG E CA 1
ATOM 9940 C C . ARG E 1 238 ? -28.706 -4.836 8.450 1.00 17.23 238 ARG E C 1
ATOM 9941 O O . ARG E 1 238 ? -28.738 -6.058 8.370 1.00 18.58 238 ARG E O 1
ATOM 9949 N N . GLY E 1 239 ? -28.976 -4.202 9.578 1.00 16.88 239 GLY E N 1
ATOM 9950 C CA . GLY E 1 239 ? -29.314 -4.908 10.809 1.00 16.20 239 GLY E CA 1
ATOM 9951 C C . GLY E 1 239 ? -28.109 -5.467 11.566 1.00 16.35 239 GLY E C 1
ATOM 9952 O O . GLY E 1 239 ? -28.271 -6.335 12.439 1.00 15.83 239 GLY E O 1
ATOM 9953 N N . ALA E 1 240 ? -26.894 -5.002 11.255 1.00 15.11 240 ALA E N 1
ATOM 9954 C CA . ALA E 1 240 ? -25.734 -5.486 12.024 1.00 15.65 240 ALA E CA 1
ATOM 9955 C C . ALA E 1 240 ? -25.846 -4.995 13.482 1.00 15.49 240 ALA E C 1
ATOM 9956 O O . ALA E 1 240 ? -26.235 -3.857 13.726 1.00 15.39 240 ALA E O 1
ATOM 9958 N N . THR E 1 241 ? -25.590 -5.890 14.441 1.00 14.91 241 THR E N 1
ATOM 9959 C CA . THR E 1 241 ? -25.617 -5.526 15.859 1.00 15.18 241 THR E CA 1
ATOM 9960 C C . THR E 1 241 ? -24.206 -5.464 16.500 1.00 14.45 241 THR E C 1
ATOM 9961 O O . THR E 1 241 ? -24.058 -5.206 17.696 1.00 14.55 241 THR E O 1
ATOM 9965 N N . SER E 1 242 ? -23.196 -5.719 15.685 1.00 14.47 242 SER E N 1
ATOM 9966 C CA . SER E 1 242 ? -21.803 -5.648 16.125 1.00 14.13 242 SER E CA 1
ATOM 9967 C C . SER E 1 242 ? -20.833 -5.582 14.936 1.00 14.40 242 SER E C 1
ATOM 9968 O O . SER E 1 242 ? -21.211 -5.851 13.784 1.00 14.86 242 SER E O 1
ATOM 9971 N N . ALA E 1 243 ? -19.557 -5.322 15.244 1.00 13.66 243 ALA E N 1
ATOM 9972 C CA . ALA E 1 243 ? -18.523 -5.238 14.228 1.00 13.37 243 ALA E CA 1
ATOM 9973 C C . ALA E 1 243 ? -17.157 -5.537 14.801 1.00 13.91 243 ALA E C 1
ATOM 9974 O O . ALA E 1 243 ? -16.790 -5.071 15.905 1.00 13.41 243 ALA E O 1
ATOM 9976 N N . VAL E 1 244 ? -16.400 -6.323 14.043 1.00 13.69 244 VAL E N 1
ATOM 9977 C CA . VAL E 1 244 ? -14.939 -6.399 14.214 1.00 13.85 244 VAL E CA 1
ATOM 9978 C C . VAL E 1 244 ? -14.321 -5.378 13.240 1.00 14.76 244 VAL E C 1
ATOM 9979 O O . VAL E 1 244 ? -14.740 -5.311 12.067 1.00 15.21 244 VAL E O 1
ATOM 9983 N N . VAL E 1 245 ? -13.325 -4.613 13.702 1.00 14.29 245 VAL E N 1
ATOM 9984 C CA . VAL E 1 245 ? -12.737 -3.515 12.926 1.00 15.09 245 VAL E CA 1
ATOM 9985 C C . VAL E 1 245 ? -11.194 -3.667 12.924 1.00 15.38 245 VAL E C 1
ATOM 9986 O O . VAL E 1 245 ? -10.583 -3.738 13.970 1.00 16.16 245 VAL E O 1
ATOM 9990 N N . SER E 1 246 ? -10.574 -3.741 11.751 1.00 14.45 246 SER E N 1
ATOM 9991 C CA . SER E 1 246 ? -9.130 -3.951 11.685 1.00 14.87 246 SER E CA 1
ATOM 9992 C C . SER E 1 246 ? -8.258 -2.784 12.186 1.00 15.05 246 SER E C 1
ATOM 9993 O O . SER E 1 246 ? -7.172 -3.016 12.715 1.00 16.53 246 SER E O 1
ATOM 9996 N N . HIS E 1 247 ? -8.705 -1.543 12.001 1.00 14.29 247 HIS E N 1
ATOM 9997 C CA . HIS E 1 247 ? -7.927 -0.354 12.321 1.00 15.19 247 HIS E CA 1
ATOM 9998 C C . HIS E 1 247 ? -8.571 0.410 13.461 1.00 13.99 247 HIS E C 1
ATOM 9999 O O . HIS E 1 247 ? -9.762 0.677 13.435 1.00 14.48 247 HIS E O 1
ATOM 10006 N N . ASP E 1 248 ? -7.756 0.741 14.446 1.00 13.74 248 ASP E N 1
ATOM 10007 C CA . ASP E 1 248 ? -8.224 1.451 15.651 1.00 12.99 248 ASP E CA 1
ATOM 10008 C C . ASP E 1 248 ? -8.806 2.832 15.284 1.00 12.38 248 ASP E C 1
ATOM 10009 O O . ASP E 1 248 ? -9.801 3.247 15.846 1.00 14.19 248 ASP E O 1
ATOM 10014 N N . THR E 1 249 ? -8.206 3.512 14.316 1.00 12.39 249 THR E N 1
ATOM 10015 C CA . THR E 1 249 ? -8.717 4.810 13.848 1.00 13.37 249 THR E CA 1
ATOM 10016 C C . THR E 1 249 ? -10.192 4.705 13.357 1.00 13.40 249 THR E C 1
ATOM 10017 O O . THR E 1 249 ? -11.030 5.536 13.682 1.00 14.45 249 THR E O 1
ATOM 10021 N N . VAL E 1 250 ? -10.479 3.653 12.588 1.00 13.26 250 VAL E N 1
ATOM 10022 C CA . VAL E 1 250 ? -11.783 3.387 12.041 1.00 13.38 250 VAL E CA 1
ATOM 10023 C C . VAL E 1 250 ? -12.769 3.003 13.138 1.00 12.99 250 VAL E C 1
ATOM 10024 O O . VAL E 1 250 ? -13.944 3.461 13.137 1.00 13.71 250 VAL E O 1
ATOM 10028 N N . ALA E 1 251 ? -12.299 2.182 14.081 1.00 12.80 251 ALA E N 1
ATOM 10029 C CA . ALA E 1 251 ? -13.092 1.748 15.224 1.00 12.53 251 ALA E CA 1
ATOM 10030 C C . ALA E 1 251 ? -13.560 2.944 16.081 1.00 12.71 251 ALA E C 1
ATOM 10031 O O . ALA E 1 251 ? -14.731 3.039 16.482 1.00 12.78 251 ALA E O 1
ATOM 10033 N N . VAL E 1 252 ? -12.650 3.869 16.319 1.00 13.80 252 VAL E N 1
ATOM 10034 C CA . VAL E 1 252 ? -12.991 5.108 17.045 1.00 14.29 252 VAL E CA 1
ATOM 10035 C C . VAL E 1 252 ? -14.042 5.956 16.326 1.00 14.41 252 VAL E C 1
ATOM 10036 O O . VAL E 1 252 ? -14.962 6.475 16.973 1.00 14.93 252 VAL E O 1
ATOM 10040 N N . GLY E 1 253 ? -13.886 6.154 15.020 1.00 13.71 253 GLY E N 1
ATOM 10041 C CA . GLY E 1 253 ? -14.896 6.885 14.224 1.00 13.75 253 GLY E CA 1
ATOM 10042 C C . GLY E 1 253 ? -16.275 6.228 14.234 1.00 14.13 253 GLY E C 1
ATOM 10043 O O . GLY E 1 253 ? -17.315 6.919 14.361 1.00 13.58 253 GLY E O 1
ATOM 10044 N N . LEU E 1 254 ? -16.299 4.899 14.112 1.00 13.89 254 LEU E N 1
ATOM 10045 C CA . LEU E 1 254 ? -17.543 4.130 14.222 1.00 15.36 254 LEU E CA 1
ATOM 10046 C C . LEU E 1 254 ? -18.207 4.291 15.564 1.00 15.50 254 LEU E C 1
ATOM 10047 O O . LEU E 1 254 ? -19.419 4.558 15.655 1.00 13.34 254 LEU E O 1
ATOM 10052 N N . LEU E 1 255 ? -17.420 4.057 16.602 1.00 15.48 255 LEU E N 1
ATOM 10053 C CA . LEU E 1 255 ? -17.930 4.179 17.988 1.00 16.76 255 LEU E CA 1
ATOM 10054 C C . LEU E 1 255 ? -18.503 5.600 18.241 1.00 16.79 255 LEU E C 1
ATOM 10055 O O . LEU E 1 255 ? -19.613 5.742 18.787 1.00 17.08 255 LEU E O 1
ATOM 10064 N N . SER E 1 256 ? -17.754 6.622 17.835 1.00 17.02 256 SER E N 1
ATOM 10065 C CA . SER E 1 256 ? -18.167 8.028 18.032 1.00 17.65 256 SER E CA 1
ATOM 10066 C C . SER E 1 256 ? -19.483 8.322 17.334 1.00 17.44 256 SER E C 1
ATOM 10067 O O . SER E 1 256 ? -20.353 8.988 17.896 1.00 16.81 256 SER E O 1
ATOM 10070 N N . ALA E 1 257 ? -19.635 7.769 16.130 1.00 18.22 257 ALA E N 1
ATOM 10071 C CA . ALA E 1 257 ? -20.855 7.921 15.323 1.00 18.06 257 ALA E CA 1
ATOM 10072 C C . ALA E 1 257 ? -22.031 7.205 15.960 1.00 17.92 257 ALA E C 1
ATOM 10073 O O . ALA E 1 257 ? -23.121 7.779 16.047 1.00 18.71 257 ALA E O 1
ATOM 10075 N N . MET E 1 258 ? -21.817 5.978 16.438 1.00 17.84 258 MET E N 1
ATOM 10076 C CA . MET E 1 258 ? -22.865 5.213 17.157 1.00 17.70 258 MET E CA 1
ATOM 10077 C C . MET E 1 258 ? -23.354 5.956 18.377 1.00 17.67 258 MET E C 1
ATOM 10078 O O . MET E 1 258 ? -24.576 6.074 18.589 1.00 17.99 258 MET E O 1
ATOM 10083 N N . MET E 1 259 ? -22.407 6.471 19.167 1.00 17.62 259 MET E N 1
ATOM 10084 C CA . MET E 1 259 ? -22.740 7.227 20.389 1.00 18.39 259 MET E CA 1
ATOM 10085 C C . MET E 1 259 ? -23.546 8.510 20.092 1.00 18.38 259 MET E C 1
ATOM 10086 O O . MET E 1 259 ? -24.563 8.824 20.764 1.00 18.31 259 MET E O 1
ATOM 10091 N N . ASP E 1 260 ? -23.094 9.249 19.087 1.00 18.98 260 ASP E N 1
ATOM 10092 C CA . ASP E 1 260 ? -23.748 10.458 18.622 1.00 19.67 260 ASP E CA 1
ATOM 10093 C C . ASP E 1 260 ? -25.181 10.221 18.113 1.00 20.14 260 ASP E C 1
ATOM 10094 O O . ASP E 1 260 ? -26.028 11.130 18.205 1.00 18.98 260 ASP E O 1
ATOM 10099 N N . LYS E 1 261 ? -25.441 9.028 17.575 1.00 19.30 261 LYS E N 1
ATOM 10100 C CA . LYS E 1 261 ? -26.789 8.619 17.121 1.00 20.06 261 LYS E CA 1
ATOM 10101 C C . LYS E 1 261 ? -27.723 8.093 18.220 1.00 19.71 261 LYS E C 1
ATOM 10102 O O . LYS E 1 261 ? -28.885 7.769 17.955 1.00 19.27 261 LYS E O 1
ATOM 10108 N N . GLY E 1 262 ? -27.217 7.970 19.430 1.00 19.23 262 GLY E N 1
ATOM 10109 C CA . GLY E 1 262 ? -28.005 7.495 20.561 1.00 19.80 262 GLY E CA 1
ATOM 10110 C C . GLY E 1 262 ? -28.063 5.982 20.631 1.00 19.52 262 GLY E C 1
ATOM 10111 O O . GLY E 1 262 ? -28.875 5.423 21.360 1.00 18.89 262 GLY E O 1
ATOM 10112 N N . VAL E 1 263 ? -27.207 5.304 19.867 1.00 20.05 263 VAL E N 1
ATOM 10113 C CA . VAL E 1 263 ? -27.112 3.845 19.937 1.00 19.43 263 VAL E CA 1
ATOM 10114 C C . VAL E 1 263 ? -26.390 3.417 21.227 1.00 19.54 263 VAL E C 1
ATOM 10115 O O . VAL E 1 263 ? -25.371 3.987 21.566 1.00 19.90 263 VAL E O 1
ATOM 10119 N N . LYS E 1 264 ? -26.922 2.429 21.941 1.00 20.11 264 LYS E N 1
ATOM 10120 C CA . LYS E 1 264 ? -26.338 1.992 23.227 1.00 20.98 264 LYS E CA 1
ATOM 10121 C C . LYS E 1 264 ? -25.239 0.965 22.960 1.00 20.35 264 LYS E C 1
ATOM 10122 O O . LYS E 1 264 ? -25.485 -0.062 22.319 1.00 19.67 264 LYS E O 1
ATOM 10133 N N . VAL E 1 265 ? -24.019 1.304 23.388 1.00 19.76 265 VAL E N 1
ATOM 10134 C CA . VAL E 1 265 ? -22.848 0.447 23.315 1.00 19.56 265 VAL E CA 1
ATOM 10135 C C . VAL E 1 265 ? -22.420 0.131 24.771 1.00 19.21 265 VAL E C 1
ATOM 10136 O O . VAL E 1 265 ? -22.154 1.045 25.563 1.00 19.18 265 VAL E O 1
ATOM 10140 N N . PRO E 1 266 ? -22.340 -1.147 25.134 1.00 18.87 266 PRO E N 1
ATOM 10141 C CA . PRO E 1 266 ? -22.463 -2.371 24.347 1.00 18.15 266 PRO E CA 1
ATOM 10142 C C . PRO E 1 266 ? -23.858 -3.032 24.322 1.00 19.15 266 PRO E C 1
ATOM 10143 O O . PRO E 1 266 ? -24.010 -4.110 23.736 1.00 20.90 266 PRO E O 1
ATOM 10147 N N . GLU E 1 267 ? -24.867 -2.431 24.947 1.00 19.43 267 GLU E N 1
ATOM 10148 C CA . GLU E 1 267 ? -26.160 -3.122 25.054 1.00 20.19 267 GLU E CA 1
ATOM 10149 C C . GLU E 1 267 ? -26.758 -3.518 23.708 1.00 19.67 267 GLU E C 1
ATOM 10150 O O . GLU E 1 267 ? -27.178 -4.672 23.537 1.00 19.79 267 GLU E O 1
ATOM 10156 N N . ASP E 1 268 ? -26.778 -2.584 22.752 1.00 19.77 268 ASP E N 1
ATOM 10157 C CA . ASP E 1 268 ? -27.407 -2.807 21.444 1.00 19.62 268 ASP E CA 1
ATOM 10158 C C . ASP E 1 268 ? -26.428 -2.912 20.274 1.00 18.17 268 ASP E C 1
ATOM 10159 O O . ASP E 1 268 ? -26.807 -3.400 19.222 1.00 18.45 268 ASP E O 1
ATOM 10164 N N . PHE E 1 269 ? -25.175 -2.487 20.468 1.00 16.09 269 PHE E N 1
ATOM 10165 C CA . PHE E 1 269 ? -24.157 -2.567 19.427 1.00 14.90 269 PHE E CA 1
ATOM 10166 C C . PHE E 1 269 ? -22.798 -2.778 20.111 1.00 14.14 269 PHE E C 1
ATOM 10167 O O . PHE E 1 269 ? -22.478 -2.071 21.054 1.00 13.86 269 PHE E O 1
ATOM 10175 N N . GLU E 1 270 ? -22.067 -3.813 19.699 1.00 13.49 270 GLU E N 1
ATOM 10176 C CA . GLU E 1 270 ? -20.710 -4.067 20.191 1.00 12.90 270 GLU E CA 1
ATOM 10177 C C . GLU E 1 270 ? -19.614 -3.861 19.139 1.00 13.36 270 GLU E C 1
ATOM 10178 O O . GLU E 1 270 ? -19.858 -4.066 17.961 1.00 13.24 270 GLU E O 1
ATOM 10184 N N . ILE E 1 271 ? -18.409 -3.472 19.597 1.00 13.94 271 ILE E N 1
ATOM 10185 C CA . ILE E 1 271 ? -17.244 -3.235 18.719 1.00 14.35 271 ILE E CA 1
ATOM 10186 C C . ILE E 1 271 ? -15.961 -3.831 19.327 1.00 14.12 271 ILE E C 1
ATOM 10187 O O . ILE E 1 271 ? -15.696 -3.649 20.511 1.00 13.97 271 ILE E O 1
ATOM 10192 N N . ILE E 1 272 ? -15.193 -4.544 18.491 1.00 13.29 272 ILE E N 1
ATOM 10193 C CA . ILE E 1 272 ? -13.855 -4.995 18.762 1.00 14.11 272 ILE E CA 1
ATOM 10194 C C . ILE E 1 272 ? -12.917 -4.395 17.743 1.00 14.79 272 ILE E C 1
ATOM 10195 O O . ILE E 1 272 ? -13.125 -4.542 16.532 1.00 15.55 272 ILE E O 1
ATOM 10200 N N . SER E 1 273 ? -11.868 -3.728 18.249 1.00 15.29 273 SER E N 1
ATOM 10201 C CA . SER E 1 273 ? -10.866 -3.101 17.423 1.00 15.57 273 SER E CA 1
ATOM 10202 C C . SER E 1 273 ? -9.646 -4.047 17.145 1.00 15.83 273 SER E C 1
ATOM 10203 O O . SER E 1 273 ? -9.562 -5.202 17.659 1.00 14.41 273 SER E O 1
ATOM 10206 N N . GLY E 1 274 ? -8.721 -3.584 16.285 1.00 14.90 274 GLY E N 1
ATOM 10207 C CA . GLY E 1 274 ? -7.702 -4.457 15.712 1.00 15.42 274 GLY E CA 1
ATOM 10208 C C . GLY E 1 274 ? -6.263 -4.500 16.228 1.00 14.35 274 GLY E C 1
ATOM 10209 O O . GLY E 1 274 ? -5.549 -5.454 15.934 1.00 14.73 274 GLY E O 1
ATOM 10210 N N . ALA E 1 275 ? -5.837 -3.519 17.007 1.00 13.99 275 ALA E N 1
ATOM 10211 C CA . ALA E 1 275 ? -4.393 -3.362 17.376 1.00 13.50 275 ALA E CA 1
ATOM 10212 C C . ALA E 1 275 ? -4.068 -2.992 18.844 1.00 14.00 275 ALA E C 1
ATOM 10213 O O . ALA E 1 275 ? -2.972 -3.251 19.353 1.00 13.42 275 ALA E O 1
ATOM 10215 N N . ASN E 1 276 ? -4.998 -2.328 19.523 1.00 15.04 276 ASN E N 1
ATOM 10216 C CA . ASN E 1 276 ? -4.730 -1.776 20.858 1.00 15.02 276 ASN E CA 1
ATOM 10217 C C . ASN E 1 276 ? -3.644 -0.706 20.869 1.00 15.46 276 ASN E C 1
ATOM 10218 O O . ASN E 1 276 ? -2.845 -0.632 21.801 1.00 15.60 276 ASN E O 1
ATOM 10223 N N . SER E 1 277 ? -3.662 0.169 19.865 1.00 16.20 277 SER E N 1
ATOM 10224 C CA . SER E 1 277 ? -2.844 1.353 19.903 1.00 16.33 277 SER E CA 1
ATOM 10225 C C . SER E 1 277 ? -3.485 2.254 21.009 1.00 15.25 277 SER E C 1
ATOM 10226 O O . SER E 1 277 ? -4.630 2.017 21.410 1.00 16.13 277 SER E O 1
ATOM 10229 N N . PRO E 1 278 ? -2.741 3.247 21.512 1.00 15.96 278 PRO E N 1
ATOM 10230 C CA . PRO E 1 278 ? -3.214 4.038 22.669 1.00 16.34 278 PRO E CA 1
ATOM 10231 C C . PRO E 1 278 ? -4.601 4.638 22.528 1.00 15.45 278 PRO E C 1
ATOM 10232 O O . PRO E 1 278 ? -5.332 4.793 23.521 1.00 15.86 278 PRO E O 1
ATOM 10236 N N . ILE E 1 279 ? -4.955 5.016 21.300 1.00 14.32 279 ILE E N 1
ATOM 10237 C CA . ILE E 1 279 ? -6.249 5.645 21.066 1.00 13.93 279 ILE E CA 1
ATOM 10238 C C . ILE E 1 279 ? -7.489 4.779 21.443 1.00 14.04 279 ILE E C 1
ATOM 10239 O O . ILE E 1 279 ? -8.573 5.318 21.673 1.00 13.60 279 ILE E O 1
ATOM 10244 N N . THR E 1 280 ? -7.338 3.457 21.521 1.00 13.16 280 THR E N 1
ATOM 10245 C CA . THR E 1 280 ? -8.437 2.606 21.944 1.00 12.83 280 THR E CA 1
ATOM 10246 C C . THR E 1 280 ? -8.900 2.852 23.391 1.00 12.96 280 THR E C 1
ATOM 10247 O O . THR E 1 280 ? -10.019 2.483 23.752 1.00 14.04 280 THR E O 1
ATOM 10251 N N . GLN E 1 281 ? -8.056 3.496 24.195 1.00 12.81 281 GLN E N 1
ATOM 10252 C CA . GLN E 1 281 ? -8.422 3.847 25.567 1.00 12.77 281 GLN E CA 1
ATOM 10253 C C . GLN E 1 281 ? -9.028 5.279 25.690 1.00 14.33 281 GLN E C 1
ATOM 10254 O O . GLN E 1 281 ? -9.469 5.687 26.775 1.00 13.58 281 GLN E O 1
ATOM 10265 N N . TYR E 1 282 ? -9.035 6.031 24.600 1.00 13.85 282 TYR E N 1
ATOM 10266 C CA . TYR E 1 282 ? -9.363 7.453 24.661 1.00 14.03 282 TYR E CA 1
ATOM 10267 C C . TYR E 1 282 ? -10.865 7.732 24.460 1.00 14.04 282 TYR E C 1
ATOM 10268 O O . TYR E 1 282 ? -11.319 8.882 24.619 1.00 14.36 282 TYR E O 1
ATOM 10277 N N . THR E 1 283 ? -11.624 6.721 24.076 1.00 14.29 283 THR E N 1
ATOM 10278 C CA . THR E 1 283 ? -13.092 6.831 23.991 1.00 13.97 283 THR E CA 1
ATOM 10279 C C . THR E 1 283 ? -13.743 6.268 25.250 1.00 14.64 283 THR E C 1
ATOM 10280 O O . THR E 1 283 ? -13.148 5.396 25.944 1.00 12.52 283 THR E O 1
ATOM 10284 N N . TYR E 1 284 ? -14.951 6.754 25.538 1.00 13.75 284 TYR E N 1
ATOM 10285 C CA . TYR E 1 284 ? -15.847 6.096 26.487 1.00 14.78 284 TYR E CA 1
ATOM 10286 C C . TYR E 1 284 ? -17.194 5.893 25.770 1.00 15.17 284 TYR E C 1
ATOM 10287 O O . TYR E 1 284 ? -17.793 6.873 25.330 1.00 16.74 284 TYR E O 1
ATOM 10296 N N . PRO E 1 285 ? -17.644 4.624 25.647 1.00 16.05 285 PRO E N 1
ATOM 10297 C CA . PRO E 1 285 ? -16.913 3.453 26.190 1.00 15.90 285 PRO E CA 1
ATOM 10298 C C . PRO E 1 285 ? -15.578 3.138 25.559 1.00 16.19 285 PRO E C 1
ATOM 10299 O O . PRO E 1 285 ? -15.350 3.434 24.371 1.00 16.60 285 PRO E O 1
ATOM 10303 N N . THR E 1 286 ? -14.688 2.576 26.375 1.00 14.31 286 THR E N 1
ATOM 10304 C CA . THR E 1 286 ? -13.358 2.155 25.934 1.00 14.31 286 THR E CA 1
ATOM 10305 C C . THR E 1 286 ? -13.487 0.939 25.021 1.00 13.24 286 THR E C 1
ATOM 10306 O O . THR E 1 286 ? -14.452 0.172 25.145 1.00 12.10 286 THR E O 1
ATOM 10310 N N . LEU E 1 287 ? -12.598 0.860 24.044 1.00 13.32 287 LEU E N 1
ATOM 10311 C CA . LEU E 1 287 ? -12.700 -0.146 22.971 1.00 14.05 287 LEU E CA 1
ATOM 10312 C C . LEU E 1 287 ? -12.010 -1.463 23.329 1.00 13.54 287 LEU E C 1
ATOM 10313 O O . LEU E 1 287 ? -10.807 -1.519 23.529 1.00 14.78 287 LEU E O 1
ATOM 10318 N N . THR E 1 288 ? -12.800 -2.528 23.369 1.00 13.31 288 THR E N 1
ATOM 10319 C CA . THR E 1 288 ? -12.297 -3.899 23.355 1.00 12.85 288 THR E CA 1
ATOM 10320 C C . THR E 1 288 ? -11.422 -4.044 22.091 1.00 13.37 288 THR E C 1
ATOM 10321 O O . THR E 1 288 ? -11.732 -3.460 21.058 1.00 14.71 288 THR E O 1
ATOM 10325 N N . SER E 1 289 ? -10.262 -4.660 22.233 1.00 13.28 289 SER E N 1
ATOM 10326 C CA . SER E 1 289 ? -9.280 -4.718 21.117 1.00 14.49 289 SER E CA 1
ATOM 10327 C C . SER E 1 289 ? -8.407 -5.970 21.158 1.00 13.99 289 SER E C 1
ATOM 10328 O O . SER E 1 289 ? -8.025 -6.441 22.212 1.00 14.42 289 SER E O 1
ATOM 10331 N N . VAL E 1 290 ? -8.102 -6.498 19.978 1.00 15.00 290 VAL E N 1
ATOM 10332 C CA . VAL E 1 290 ? -6.944 -7.341 19.792 1.00 14.62 290 VAL E CA 1
ATOM 10333 C C . VAL E 1 290 ? -5.701 -6.536 20.159 1.00 16.00 290 VAL E C 1
ATOM 10334 O O . VAL E 1 290 ? -5.565 -5.391 19.744 1.00 16.72 290 VAL E O 1
ATOM 10338 N N . ASN E 1 291 ? -4.819 -7.109 20.955 1.00 15.33 291 ASN E N 1
ATOM 10339 C CA . ASN E 1 291 ? -3.559 -6.466 21.309 1.00 16.14 291 ASN E CA 1
ATOM 10340 C C . ASN E 1 291 ? -2.423 -6.944 20.424 1.00 16.66 291 ASN E C 1
ATOM 10341 O O . ASN E 1 291 ? -1.954 -8.081 20.565 1.00 18.30 291 ASN E O 1
ATOM 10346 N N . GLN E 1 292 ? -2.032 -6.114 19.464 1.00 15.76 292 GLN E N 1
ATOM 10347 C CA . GLN E 1 292 ? -0.770 -6.302 18.732 1.00 16.31 292 GLN E CA 1
ATOM 10348 C C . GLN E 1 292 ? 0.412 -5.758 19.568 1.00 16.44 292 GLN E C 1
ATOM 10349 O O . GLN E 1 292 ? 0.317 -4.661 20.135 1.00 18.70 292 GLN E O 1
ATOM 10355 N N . PRO E 1 293 ? 1.517 -6.522 19.659 1.00 15.85 293 PRO E N 1
ATOM 10356 C CA . PRO E 1 293 ? 2.677 -6.100 20.437 1.00 15.35 293 PRO E CA 1
ATOM 10357 C C . PRO E 1 293 ? 3.508 -5.105 19.625 1.00 15.84 293 PRO E C 1
ATOM 10358 O O . PRO E 1 293 ? 4.479 -5.462 19.003 1.00 14.99 293 PRO E O 1
ATOM 10362 N N . LEU E 1 294 ? 3.066 -3.862 19.608 1.00 15.34 294 LEU E N 1
ATOM 10363 C CA . LEU E 1 294 ? 3.586 -2.896 18.614 1.00 16.50 294 LEU E CA 1
ATOM 10364 C C . LEU E 1 294 ? 5.093 -2.640 18.763 1.00 15.55 294 LEU E C 1
ATOM 10365 O O . LEU E 1 294 ? 5.814 -2.700 17.800 1.00 15.48 294 LEU E O 1
ATOM 10370 N N . TYR E 1 295 ? 5.535 -2.356 19.988 1.00 15.76 295 TYR E N 1
ATOM 10371 C CA . TYR E 1 295 ? 6.929 -2.124 20.260 1.00 15.77 295 TYR E CA 1
ATOM 10372 C C . TYR E 1 295 ? 7.775 -3.327 19.809 1.00 16.23 295 TYR E C 1
ATOM 10373 O O . TYR E 1 295 ? 8.809 -3.172 19.160 1.00 16.49 295 TYR E O 1
ATOM 10382 N N . ASP E 1 296 ? 7.321 -4.525 20.174 1.00 15.60 296 ASP E N 1
ATOM 10383 C CA . ASP E 1 296 ? 7.992 -5.771 19.841 1.00 17.55 296 ASP E CA 1
ATOM 10384 C C . ASP E 1 296 ? 8.027 -6.064 18.339 1.00 16.74 296 ASP E C 1
ATOM 10385 O O . ASP E 1 296 ? 9.006 -6.598 17.861 1.00 16.93 296 ASP E O 1
ATOM 10390 N N . LEU E 1 297 ? 6.963 -5.701 17.607 1.00 17.51 297 LEU E N 1
ATOM 10391 C CA . LEU E 1 297 ? 6.965 -5.795 16.129 1.00 17.62 297 LEU E CA 1
ATOM 10392 C C . LEU E 1 297 ? 8.151 -5.067 15.528 1.00 15.90 297 LEU E C 1
ATOM 10393 O O . LEU E 1 297 ? 8.869 -5.642 14.685 1.00 16.81 297 LEU E O 1
ATOM 10398 N N . GLY E 1 298 ? 8.411 -3.850 16.013 1.00 15.16 298 GLY E N 1
ATOM 10399 C CA . GLY E 1 298 ? 9.505 -3.015 15.560 1.00 15.38 298 GLY E CA 1
ATOM 10400 C C . GLY E 1 298 ? 10.868 -3.545 15.994 1.00 15.12 298 GLY E C 1
ATOM 10401 O O . GLY E 1 298 ? 11.773 -3.662 15.167 1.00 14.55 298 GLY E O 1
ATOM 10402 N N . ALA E 1 299 ? 10.997 -3.911 17.272 1.00 15.80 299 ALA E N 1
ATOM 10403 C CA . ALA E 1 299 ? 12.253 -4.470 17.798 1.00 15.28 299 ALA E CA 1
ATOM 10404 C C . ALA E 1 299 ? 12.643 -5.784 17.085 1.00 15.38 299 ALA E C 1
ATOM 10405 O O . ALA E 1 299 ? 13.810 -5.990 16.717 1.00 15.50 299 ALA E O 1
ATOM 10407 N N . VAL E 1 300 ? 11.676 -6.679 16.934 1.00 15.71 300 VAL E N 1
ATOM 10408 C CA . VAL E 1 300 ? 11.907 -7.982 16.281 1.00 16.31 300 VAL E CA 1
ATOM 10409 C C . VAL E 1 300 ? 12.319 -7.764 14.812 1.00 17.10 300 VAL E C 1
ATOM 10410 O O . VAL E 1 300 ? 13.209 -8.456 14.308 1.00 18.02 300 VAL E O 1
ATOM 10414 N N . ALA E 1 301 ? 11.667 -6.813 14.138 1.00 16.51 301 ALA E N 1
ATOM 10415 C CA . ALA E 1 301 ? 12.003 -6.468 12.759 1.00 16.17 301 ALA E CA 1
ATOM 10416 C C . ALA E 1 301 ? 13.410 -5.956 12.579 1.00 15.80 301 ALA E C 1
ATOM 10417 O O . ALA E 1 301 ? 14.067 -6.319 11.589 1.00 16.26 301 ALA E O 1
ATOM 10419 N N . MET E 1 302 ? 13.852 -5.084 13.495 1.00 15.49 302 MET E N 1
ATOM 10420 C CA . MET E 1 302 ? 15.247 -4.555 13.457 1.00 16.78 302 MET E CA 1
ATOM 10421 C C . MET E 1 302 ? 16.289 -5.637 13.768 1.00 16.58 302 MET E C 1
ATOM 10422 O O . MET E 1 302 ? 17.365 -5.652 13.167 1.00 16.80 302 MET E O 1
ATOM 10427 N N . ARG E 1 303 ? 16.007 -6.517 14.730 1.00 17.23 303 ARG E N 1
ATOM 10428 C CA . ARG E 1 303 ? 16.916 -7.633 14.989 1.00 17.78 303 ARG E CA 1
ATOM 10429 C C . ARG E 1 303 ? 17.035 -8.556 13.759 1.00 17.52 303 ARG E C 1
ATOM 10430 O O . ARG E 1 303 ? 18.120 -9.060 13.464 1.00 17.12 303 ARG E O 1
ATOM 10445 N N . LEU E 1 304 ? 15.921 -8.812 13.081 1.00 16.41 304 LEU E N 1
ATOM 10446 C CA . LEU E 1 304 ? 15.932 -9.593 11.846 1.00 17.00 304 LEU E CA 1
ATOM 10447 C C . LEU E 1 304 ? 16.687 -8.870 10.736 1.00 16.67 304 LEU E C 1
ATOM 10448 O O . LEU E 1 304 ? 17.505 -9.478 10.046 1.00 18.08 304 LEU E O 1
ATOM 10453 N N . LEU E 1 305 ? 16.438 -7.568 10.558 1.00 17.44 305 LEU E N 1
ATOM 10454 C CA . LEU E 1 305 ? 17.175 -6.829 9.537 1.00 17.52 305 LEU E CA 1
ATOM 10455 C C . LEU E 1 305 ? 18.709 -6.850 9.803 1.00 18.12 305 LEU E C 1
ATOM 10456 O O . LEU E 1 305 ? 19.512 -6.978 8.868 1.00 16.89 305 LEU E O 1
ATOM 10461 N N . THR E 1 306 ? 19.086 -6.752 11.069 1.00 18.35 306 THR E N 1
ATOM 10462 C CA . THR E 1 306 ? 20.504 -6.789 11.475 1.00 19.48 306 THR E CA 1
ATOM 10463 C C . THR E 1 306 ? 21.156 -8.099 10.998 1.00 20.00 306 THR E C 1
ATOM 10464 O O . THR E 1 306 ? 22.264 -8.079 10.427 1.00 21.13 306 THR E O 1
ATOM 10468 N N . LYS E 1 307 ? 20.472 -9.219 11.189 1.00 20.28 307 LYS E N 1
ATOM 10469 C CA . LYS E 1 307 ? 20.949 -10.510 10.677 1.00 20.90 307 LYS E CA 1
ATOM 10470 C C . LYS E 1 307 ? 21.114 -10.530 9.157 1.00 20.72 307 LYS E C 1
ATOM 10471 O O . LYS E 1 307 ? 22.123 -11.014 8.650 1.00 20.21 307 LYS E O 1
ATOM 10477 N N . LEU E 1 308 ? 20.122 -10.006 8.431 1.00 21.17 308 LEU E N 1
ATOM 10478 C CA . LEU E 1 308 ? 20.191 -9.869 6.968 1.00 21.53 308 LEU E CA 1
ATOM 10479 C C . LEU E 1 308 ? 21.387 -9.017 6.500 1.00 21.49 308 LEU E C 1
ATOM 10480 O O . LEU E 1 308 ? 22.108 -9.414 5.566 1.00 22.14 308 LEU E O 1
ATOM 10485 N N . MET E 1 309 ? 21.598 -7.870 7.146 1.00 21.05 309 MET E N 1
ATOM 10486 C CA . MET E 1 309 ? 22.705 -6.961 6.818 1.00 21.03 309 MET E CA 1
ATOM 10487 C C . MET E 1 309 ? 24.086 -7.576 7.138 1.00 21.64 309 MET E C 1
ATOM 10488 O O . MET E 1 309 ? 25.074 -7.272 6.457 1.00 21.80 309 MET E O 1
ATOM 10493 N N . LEU E 1 310 ? 24.147 -8.399 8.181 1.00 21.12 310 LEU E N 1
ATOM 10494 C CA . LEU E 1 310 ? 25.385 -9.107 8.560 1.00 22.19 310 LEU E CA 1
ATOM 10495 C C . LEU E 1 310 ? 25.606 -10.376 7.749 1.00 23.79 310 LEU E C 1
ATOM 10496 O O . LEU E 1 310 ? 26.641 -11.062 7.938 1.00 24.11 310 LEU E O 1
ATOM 10501 N N . LYS E 1 311 ? 24.652 -10.681 6.865 1.00 25.31 311 LYS E N 1
ATOM 10502 C CA . LYS E 1 311 ? 24.659 -11.890 6.038 1.00 27.87 311 LYS E CA 1
ATOM 10503 C C . LYS E 1 311 ? 24.685 -13.135 6.899 1.00 29.54 311 LYS E C 1
ATOM 10504 O O . LYS E 1 311 ? 25.365 -14.106 6.578 1.00 30.44 311 LYS E O 1
ATOM 10510 N N . GLU E 1 312 ? 23.929 -13.107 7.996 1.00 31.10 312 GLU E N 1
ATOM 10511 C CA . GLU E 1 312 ? 23.737 -14.292 8.846 1.00 33.10 312 GLU E CA 1
ATOM 10512 C C . GLU E 1 312 ? 22.599 -15.100 8.266 1.00 33.85 312 GLU E C 1
ATOM 10513 O O . GLU E 1 312 ? 21.668 -14.540 7.712 1.00 34.17 312 GLU E O 1
ATOM 10519 N N . ASP E 1 313 ? 22.678 -16.424 8.366 1.00 35.69 313 ASP E N 1
ATOM 10520 C CA . ASP E 1 313 ? 21.636 -17.283 7.799 1.00 36.76 313 ASP E CA 1
ATOM 10521 C C . ASP E 1 313 ? 20.342 -17.112 8.596 1.00 36.90 313 ASP E C 1
ATOM 10522 O O . ASP E 1 313 ? 20.363 -17.079 9.825 1.00 37.30 313 ASP E O 1
ATOM 10527 N N . VAL E 1 314 ? 19.222 -16.979 7.893 1.00 36.87 314 VAL E N 1
ATOM 10528 C CA . VAL E 1 314 ? 17.915 -16.899 8.542 1.00 36.96 314 VAL E CA 1
ATOM 10529 C C . VAL E 1 314 ? 17.030 -18.045 8.055 1.00 37.44 314 VAL E C 1
ATOM 10530 O O . VAL E 1 314 ? 16.664 -18.121 6.886 1.00 38.45 314 VAL E O 1
ATOM 10534 N N . GLU E 1 315 ? 16.756 -18.961 8.971 1.00 38.13 315 GLU E N 1
ATOM 10535 C CA . GLU E 1 315 ? 15.774 -20.035 8.813 1.00 38.39 315 GLU E CA 1
ATOM 10536 C C . GLU E 1 315 ? 14.344 -19.549 8.465 1.00 37.15 315 GLU E C 1
ATOM 10537 O O . GLU E 1 315 ? 13.840 -19.863 7.387 1.00 38.34 315 GLU E O 1
ATOM 10543 N N . GLN E 1 316 ? 13.713 -18.754 9.328 1.00 34.73 316 GLN E N 1
ATOM 10544 C CA . GLN E 1 316 ? 12.314 -18.352 9.124 1.00 32.76 316 GLN E CA 1
ATOM 10545 C C . GLN E 1 316 ? 12.238 -16.852 8.995 1.00 30.22 316 GLN E C 1
ATOM 10546 O O . GLN E 1 316 ? 12.578 -16.125 9.920 1.00 28.91 316 GLN E O 1
ATOM 10552 N N . ASN E 1 317 ? 11.831 -16.383 7.825 1.00 27.65 317 ASN E N 1
ATOM 10553 C CA . ASN E 1 317 ? 11.833 -14.940 7.610 1.00 25.92 317 ASN E CA 1
ATOM 10554 C C . ASN E 1 317 ? 10.422 -14.313 7.603 1.00 23.39 317 ASN E C 1
ATOM 10555 O O . ASN E 1 317 ? 10.301 -13.085 7.475 1.00 22.63 317 ASN E O 1
ATOM 10560 N N . GLN E 1 318 ? 9.395 -15.157 7.732 1.00 21.45 318 GLN E N 1
ATOM 10561 C CA . GLN E 1 318 ? 8.029 -14.711 8.035 1.00 20.71 318 GLN E CA 1
ATOM 10562 C C . GLN E 1 318 ? 7.751 -14.937 9.519 1.00 19.83 318 GLN E C 1
ATOM 10563 O O . GLN E 1 318 ? 7.289 -16.024 9.938 1.00 20.70 318 GLN E O 1
ATOM 10569 N N . LEU E 1 319 ? 8.030 -13.926 10.322 1.00 17.59 319 LEU E N 1
ATOM 10570 C CA . LEU E 1 319 ? 7.884 -14.005 11.769 1.00 18.31 319 LEU E CA 1
ATOM 10571 C C . LEU E 1 319 ? 6.499 -13.605 12.262 1.00 17.48 319 LEU E C 1
ATOM 10572 O O . LEU E 1 319 ? 5.940 -12.624 11.793 1.00 16.98 319 LEU E O 1
ATOM 10577 N N . VAL E 1 320 ? 5.982 -14.360 13.233 1.00 17.39 320 VAL E N 1
ATOM 10578 C CA . VAL E 1 320 ? 4.620 -14.153 13.767 1.00 17.74 320 VAL E CA 1
ATOM 10579 C C . VAL E 1 320 ? 4.709 -14.020 15.278 1.00 17.43 320 VAL E C 1
ATOM 10580 O O . VAL E 1 320 ? 5.249 -14.921 15.928 1.00 17.63 320 VAL E O 1
ATOM 10584 N N . LEU E 1 321 ? 4.255 -12.877 15.801 1.00 15.61 321 LEU E N 1
ATOM 10585 C CA . LEU E 1 321 ? 4.233 -12.582 17.214 1.00 16.36 321 LEU E CA 1
ATOM 10586 C C . LEU E 1 321 ? 2.850 -12.867 17.773 1.00 16.80 321 LEU E C 1
ATOM 10587 O O . LEU E 1 321 ? 1.828 -12.675 17.083 1.00 16.65 321 LEU E O 1
ATOM 10592 N N . ASP E 1 322 ? 2.824 -13.330 19.027 1.00 16.95 322 ASP E N 1
ATOM 10593 C CA . ASP E 1 322 ? 1.558 -13.620 19.733 1.00 17.54 322 ASP E CA 1
ATOM 10594 C C . ASP E 1 322 ? 0.702 -12.354 19.961 1.00 16.16 322 ASP E C 1
ATOM 10595 O O . ASP E 1 322 ? 1.225 -11.268 20.082 1.00 15.61 322 ASP E O 1
ATOM 10600 N N . HIS E 1 323 ? -0.632 -12.512 20.022 1.00 15.57 323 HIS E N 1
ATOM 10601 C CA . HIS E 1 323 ? -1.539 -11.458 20.419 1.00 15.61 323 HIS E CA 1
ATOM 10602 C C . HIS E 1 323 ? -2.483 -11.965 21.519 1.00 16.78 323 HIS E C 1
ATOM 10603 O O . HIS E 1 323 ? -2.535 -13.151 21.790 1.00 15.05 323 HIS E O 1
ATOM 10610 N N . GLU E 1 324 ? -3.211 -11.036 22.119 1.00 16.72 324 GLU E N 1
ATOM 10611 C CA . GLU E 1 324 ? -4.312 -11.321 23.050 1.00 18.73 324 GLU E CA 1
ATOM 10612 C C . GLU E 1 324 ? -5.516 -10.442 22.724 1.00 17.66 324 GLU E C 1
ATOM 10613 O O . GLU E 1 324 ? -5.401 -9.537 21.906 1.00 17.44 324 GLU E O 1
ATOM 10619 N N . ILE E 1 325 ? -6.661 -10.691 23.360 1.00 15.15 325 ILE E N 1
ATOM 10620 C CA . ILE E 1 325 ? -7.776 -9.738 23.318 1.00 15.77 325 ILE E CA 1
ATOM 10621 C C . ILE E 1 325 ? -7.873 -9.076 24.691 1.00 14.75 325 ILE E C 1
ATOM 10622 O O . ILE E 1 325 ? -7.830 -9.752 25.741 1.00 14.73 325 ILE E O 1
ATOM 10627 N N . PHE E 1 326 ? -7.935 -7.757 24.685 1.00 14.09 326 PHE E N 1
ATOM 10628 C CA . PHE E 1 326 ? -8.210 -6.964 25.905 1.00 15.59 326 PHE E CA 1
ATOM 10629 C C . PHE E 1 326 ? -9.683 -6.584 25.931 1.00 15.01 326 PHE E C 1
ATOM 10630 O O . PHE E 1 326 ? -10.146 -5.809 25.088 1.00 14.12 326 PHE E O 1
ATOM 10638 N N . SER E 1 327 ? -10.413 -7.105 26.927 1.00 13.82 327 SER E N 1
ATOM 10639 C CA . SER E 1 327 ? -11.850 -6.828 27.060 1.00 13.75 327 SER E CA 1
ATOM 10640 C C . SER E 1 327 ? -12.052 -5.489 27.783 1.00 13.79 327 SER E C 1
ATOM 10641 O O . SER E 1 327 ? -11.589 -5.307 28.918 1.00 12.17 327 SER E O 1
ATOM 10644 N N . ARG E 1 328 ? -12.802 -4.591 27.153 1.00 13.92 328 ARG E N 1
ATOM 10645 C CA . ARG E 1 328 ? -13.123 -3.280 27.736 1.00 13.68 328 ARG E CA 1
ATOM 10646 C C . ARG E 1 328 ? -14.636 -3.010 27.630 1.00 14.66 328 ARG E C 1
ATOM 10647 O O . ARG E 1 328 ? -15.451 -3.976 27.545 1.00 15.72 328 ARG E O 1
ATOM 10655 N N . ARG E 1 329 ? -15.056 -1.743 27.623 1.00 12.91 329 ARG E N 1
ATOM 10656 C CA . ARG E 1 329 ? -16.517 -1.428 27.734 1.00 13.19 329 ARG E CA 1
ATOM 10657 C C . ARG E 1 329 ? -17.364 -1.599 26.477 1.00 13.26 329 ARG E C 1
ATOM 10658 O O . ARG E 1 329 ? -18.600 -1.605 26.544 1.00 13.60 329 ARG E O 1
ATOM 10666 N N . SER E 1 330 ? -16.740 -1.735 25.302 1.00 14.29 330 SER E N 1
ATOM 10667 C CA . SER E 1 330 ? -17.498 -1.775 24.050 1.00 14.31 330 SER E CA 1
ATOM 10668 C C . SER E 1 330 ? -18.003 -3.167 23.674 1.00 14.52 330 SER E C 1
ATOM 10669 O O . SER E 1 330 ? -18.585 -3.350 22.607 1.00 14.26 330 SER E O 1
ATOM 10672 N N . THR E 1 331 ? -17.710 -4.161 24.502 1.00 14.57 331 THR E N 1
ATOM 10673 C CA . THR E 1 331 ? -18.328 -5.473 24.378 1.00 15.15 331 THR E CA 1
ATOM 10674 C C . THR E 1 331 ? -19.004 -5.804 25.718 1.00 17.02 331 THR E C 1
ATOM 10675 O O . THR E 1 331 ? -18.660 -5.236 26.761 1.00 14.50 331 THR E O 1
ATOM 10679 N N . LYS E 1 332 ? -19.978 -6.701 25.657 1.00 19.85 332 LYS E N 1
ATOM 10680 C CA . LYS E 1 332 ? -20.737 -7.111 26.838 1.00 21.89 332 LYS E CA 1
ATOM 10681 C C . LYS E 1 332 ? -19.882 -8.041 27.676 1.00 23.98 332 LYS E C 1
ATOM 10682 O O . LYS E 1 332 ? -20.053 -8.080 28.899 1.00 27.90 332 LYS E O 1
ATOM 10689 N N . LYS F 1 61 ? 30.882 22.584 0.844 1.00 44.72 61 LYS F N 1
ATOM 10690 C CA . LYS F 1 61 ? 30.960 21.189 0.303 1.00 44.47 61 LYS F CA 1
ATOM 10691 C C . LYS F 1 61 ? 29.939 20.263 0.970 1.00 43.72 61 LYS F C 1
ATOM 10692 O O . LYS F 1 61 ? 28.908 19.949 0.362 1.00 44.63 61 LYS F O 1
ATOM 10694 N N . ARG F 1 62 ? 30.222 19.848 2.212 1.00 42.28 62 ARG F N 1
ATOM 10695 C CA . ARG F 1 62 ? 29.455 18.800 2.926 1.00 40.75 62 ARG F CA 1
ATOM 10696 C C . ARG F 1 62 ? 27.976 19.172 3.158 1.00 38.01 62 ARG F C 1
ATOM 10697 O O . ARG F 1 62 ? 27.660 20.334 3.404 1.00 38.07 62 ARG F O 1
ATOM 10705 N N . THR F 1 63 ? 27.080 18.191 3.111 1.00 34.63 63 THR F N 1
ATOM 10706 C CA . THR F 1 63 ? 25.636 18.504 3.239 1.00 32.06 63 THR F CA 1
ATOM 10707 C C . THR F 1 63 ? 25.250 18.913 4.657 1.00 29.26 63 THR F C 1
ATOM 10708 O O . THR F 1 63 ? 25.643 18.262 5.620 1.00 29.35 63 THR F O 1
ATOM 10712 N N . THR F 1 64 ? 24.462 19.976 4.774 1.00 26.59 64 THR F N 1
ATOM 10713 C CA . THR F 1 64 ? 23.962 20.425 6.074 1.00 24.98 64 THR F CA 1
ATOM 10714 C C . THR F 1 64 ? 23.144 19.336 6.785 1.00 23.63 64 THR F C 1
ATOM 10715 O O . THR F 1 64 ? 22.317 18.645 6.177 1.00 22.39 64 THR F O 1
ATOM 10719 N N . THR F 1 65 ? 23.440 19.181 8.075 1.00 21.80 65 THR F N 1
ATOM 10720 C CA . THR F 1 65 ? 22.837 18.155 8.926 1.00 21.33 65 THR F CA 1
ATOM 10721 C C . THR F 1 65 ? 22.208 18.808 10.161 1.00 20.43 65 THR F C 1
ATOM 10722 O O . THR F 1 65 ? 22.887 19.510 10.918 1.00 20.73 65 THR F O 1
ATOM 10726 N N . VAL F 1 66 ? 20.908 18.564 10.334 1.00 20.34 66 VAL F N 1
ATOM 10727 C CA . VAL F 1 66 ? 20.116 19.039 11.460 1.00 19.91 66 VAL F CA 1
ATOM 10728 C C . VAL F 1 66 ? 19.869 17.859 12.399 1.00 20.22 66 VAL F C 1
ATOM 10729 O O . VAL F 1 66 ? 19.319 16.833 11.972 1.00 19.72 66 VAL F O 1
ATOM 10733 N N . GLY F 1 67 ? 20.249 18.037 13.668 1.00 20.58 67 GLY F N 1
ATOM 10734 C CA . GLY F 1 67 ? 19.860 17.112 14.757 1.00 21.76 67 GLY F CA 1
ATOM 10735 C C . GLY F 1 67 ? 18.637 17.614 15.510 1.00 20.64 67 GLY F C 1
ATOM 10736 O O . GLY F 1 67 ? 18.572 18.779 15.893 1.00 21.36 67 GLY F O 1
ATOM 10737 N N . VAL F 1 68 ? 17.662 16.742 15.702 1.00 20.19 68 VAL F N 1
ATOM 10738 C CA . VAL F 1 68 ? 16.447 17.053 16.429 1.00 20.22 68 VAL F CA 1
ATOM 10739 C C . VAL F 1 68 ? 16.396 16.161 17.692 1.00 19.58 68 VAL F C 1
ATOM 10740 O O . VAL F 1 68 ? 16.446 14.922 17.583 1.00 19.71 68 VAL F O 1
ATOM 10744 N N . ILE F 1 69 ? 16.267 16.794 18.849 1.00 18.74 69 ILE F N 1
ATOM 10745 C CA . ILE F 1 69 ? 16.146 16.106 20.129 1.00 20.11 69 ILE F CA 1
ATOM 10746 C C . ILE F 1 69 ? 14.716 16.287 20.588 1.00 20.13 69 ILE F C 1
ATOM 10747 O O . ILE F 1 69 ? 14.239 17.425 20.702 1.00 20.37 69 ILE F O 1
ATOM 10752 N N . LEU F 1 70 ? 14.047 15.163 20.831 1.00 19.44 70 LEU F N 1
ATOM 10753 C CA . LEU F 1 70 ? 12.703 15.137 21.433 1.00 19.83 70 LEU F CA 1
ATOM 10754 C C . LEU F 1 70 ? 12.607 14.011 22.463 1.00 18.73 70 LEU F C 1
ATOM 10755 O O . LEU F 1 70 ? 13.350 13.016 22.379 1.00 17.84 70 LEU F O 1
ATOM 10760 N N . PRO F 1 71 ? 11.733 14.174 23.467 1.00 17.71 71 PRO F N 1
ATOM 10761 C CA . PRO F 1 71 ? 11.543 13.124 24.470 1.00 17.43 71 PRO F CA 1
ATOM 10762 C C . PRO F 1 71 ? 11.251 11.711 23.888 1.00 18.16 71 PRO F C 1
ATOM 10763 O O . PRO F 1 71 ? 11.998 10.740 24.168 1.00 18.10 71 PRO F O 1
ATOM 10767 N N . THR F 1 72 ? 10.208 11.619 23.070 1.00 18.19 72 THR F N 1
ATOM 10768 C CA . THR F 1 72 ? 9.875 10.396 22.378 1.00 19.30 72 THR F CA 1
ATOM 10769 C C . THR F 1 72 ? 9.036 10.642 21.114 1.00 19.62 72 THR F C 1
ATOM 10770 O O . THR F 1 72 ? 8.100 11.465 21.095 1.00 18.43 72 THR F O 1
ATOM 10774 N N . ILE F 1 73 ? 9.359 9.887 20.068 1.00 19.10 73 ILE F N 1
ATOM 10775 C CA . ILE F 1 73 ? 8.517 9.814 18.882 1.00 20.09 73 ILE F CA 1
ATOM 10776 C C . ILE F 1 73 ? 7.051 9.450 19.118 1.00 18.97 73 ILE F C 1
ATOM 10777 O O . ILE F 1 73 ? 6.194 9.766 18.284 1.00 19.17 73 ILE F O 1
ATOM 10782 N N . THR F 1 74 ? 6.758 8.771 20.236 1.00 18.34 74 THR F N 1
ATOM 10783 C CA . THR F 1 74 ? 5.385 8.326 20.546 1.00 18.15 74 THR F CA 1
ATOM 10784 C C . THR F 1 74 ? 4.528 9.446 21.160 1.00 17.62 74 THR F C 1
ATOM 10785 O O . THR F 1 74 ? 3.365 9.229 21.459 1.00 17.05 74 THR F O 1
ATOM 10789 N N . SER F 1 75 ? 5.088 10.658 21.338 1.00 17.72 75 SER F N 1
ATOM 10790 C CA . SER F 1 75 ? 4.281 11.833 21.658 1.00 17.21 75 SER F CA 1
ATOM 10791 C C . SER F 1 75 ? 3.778 12.482 20.392 1.00 16.00 75 SER F C 1
ATOM 10792 O O . SER F 1 75 ? 4.598 12.997 19.628 1.00 17.78 75 SER F O 1
ATOM 10795 N N . THR F 1 76 ? 2.463 12.495 20.137 1.00 14.55 76 THR F N 1
ATOM 10796 C CA . THR F 1 76 ? 1.978 13.080 18.876 1.00 14.73 76 THR F CA 1
ATOM 10797 C C . THR F 1 76 ? 2.163 14.591 18.848 1.00 14.92 76 THR F C 1
ATOM 10798 O O . THR F 1 76 ? 2.199 15.186 17.771 1.00 15.40 76 THR F O 1
ATOM 10802 N N . TYR F 1 77 ? 2.254 15.196 20.033 1.00 15.50 77 TYR F N 1
ATOM 10803 C CA . TYR F 1 77 ? 2.661 16.594 20.182 1.00 15.68 77 TYR F CA 1
ATOM 10804 C C . TYR F 1 77 ? 4.016 16.858 19.534 1.00 16.26 77 TYR F C 1
ATOM 10805 O O . TYR F 1 77 ? 4.131 17.677 18.615 1.00 15.92 77 TYR F O 1
ATOM 10814 N N . PHE F 1 78 ? 5.045 16.173 20.012 1.00 16.01 78 PHE F N 1
ATOM 10815 C CA . PHE F 1 78 ? 6.388 16.380 19.474 1.00 17.07 78 PHE F CA 1
ATOM 10816 C C . PHE F 1 78 ? 6.544 15.859 18.020 1.00 17.23 78 PHE F C 1
ATOM 10817 O O . PHE F 1 78 ? 7.227 16.505 17.207 1.00 17.70 78 PHE F O 1
ATOM 10825 N N . ALA F 1 79 ? 5.893 14.739 17.707 1.00 16.92 79 ALA F N 1
ATOM 10826 C CA . ALA F 1 79 ? 5.850 14.221 16.304 1.00 16.38 79 ALA F CA 1
ATOM 10827 C C . ALA F 1 79 ? 5.275 15.243 15.298 1.00 16.63 79 ALA F C 1
ATOM 10828 O O . ALA F 1 79 ? 5.780 15.383 14.183 1.00 15.78 79 ALA F O 1
ATOM 10830 N N . ALA F 1 80 ? 4.233 15.970 15.682 1.00 17.32 80 ALA F N 1
ATOM 10831 C CA . ALA F 1 80 ? 3.596 16.937 14.771 1.00 16.50 80 ALA F CA 1
ATOM 10832 C C . ALA F 1 80 ? 4.496 18.133 14.499 1.00 16.88 80 ALA F C 1
ATOM 10833 O O . ALA F 1 80 ? 4.555 18.614 13.351 1.00 15.95 80 ALA F O 1
ATOM 10835 N N . ILE F 1 81 ? 5.214 18.566 15.525 1.00 16.99 81 ILE F N 1
ATOM 10836 C CA . ILE F 1 81 ? 6.230 19.635 15.441 1.00 17.63 81 ILE F CA 1
ATOM 10837 C C . ILE F 1 81 ? 7.383 19.192 14.526 1.00 17.91 81 ILE F C 1
ATOM 10838 O O . ILE F 1 81 ? 7.786 19.909 13.592 1.00 15.07 81 ILE F O 1
ATOM 10843 N N . THR F 1 82 ? 7.847 17.968 14.753 1.00 16.94 82 THR F N 1
ATOM 10844 C CA . THR F 1 82 ? 8.940 17.389 13.990 1.00 16.99 82 THR F CA 1
ATOM 10845 C C . THR F 1 82 ? 8.617 17.298 12.503 1.00 16.81 82 THR F C 1
ATOM 10846 O O . THR F 1 82 ? 9.504 17.512 11.676 1.00 17.85 82 THR F O 1
ATOM 10850 N N . ARG F 1 83 ? 7.374 16.965 12.125 1.00 15.59 83 ARG F N 1
ATOM 10851 C CA . ARG F 1 83 ? 7.009 17.017 10.686 1.00 15.88 83 ARG F CA 1
ATOM 10852 C C . ARG F 1 83 ? 7.130 18.413 10.019 1.00 16.94 83 ARG F C 1
ATOM 10853 O O . ARG F 1 83 ? 7.509 18.501 8.848 1.00 15.73 83 ARG F O 1
ATOM 10861 N N . GLY F 1 84 ? 6.868 19.484 10.761 1.00 16.63 84 GLY F N 1
ATOM 10862 C CA . GLY F 1 84 ? 7.144 20.837 10.266 1.00 16.76 84 GLY F CA 1
ATOM 10863 C C . GLY F 1 84 ? 8.644 21.117 10.074 1.00 17.14 84 GLY F C 1
ATOM 10864 O O . GLY F 1 84 ? 9.055 21.762 9.086 1.00 17.55 84 GLY F O 1
ATOM 10865 N N . VAL F 1 85 ? 9.456 20.650 11.019 1.00 16.36 85 VAL F N 1
ATOM 10866 C CA . VAL F 1 85 ? 10.925 20.747 10.923 1.00 16.29 85 VAL F CA 1
ATOM 10867 C C . VAL F 1 85 ? 11.410 19.996 9.677 1.00 17.14 85 VAL F C 1
ATOM 10868 O O . VAL F 1 85 ? 12.140 20.551 8.860 1.00 18.07 85 VAL F O 1
ATOM 10872 N N . ASP F 1 86 ? 10.961 18.742 9.554 1.00 17.68 86 ASP F N 1
ATOM 10873 C CA . ASP F 1 86 ? 11.320 17.841 8.457 1.00 19.60 86 ASP F CA 1
ATOM 10874 C C . ASP F 1 86 ? 11.023 18.460 7.088 1.00 18.56 86 ASP F C 1
ATOM 10875 O O . ASP F 1 86 ? 11.871 18.438 6.205 1.00 18.08 86 ASP F O 1
ATOM 10880 N N . ASP F 1 87 ? 9.835 19.023 6.925 1.00 18.17 87 ASP F N 1
ATOM 10881 C CA . ASP F 1 87 ? 9.444 19.593 5.644 1.00 19.00 87 ASP F CA 1
ATOM 10882 C C . ASP F 1 87 ? 10.355 20.719 5.199 1.00 18.45 87 ASP F C 1
ATOM 10883 O O . ASP F 1 87 ? 10.728 20.780 4.019 1.00 18.08 87 ASP F O 1
ATOM 10888 N N . ILE F 1 88 ? 10.700 21.622 6.107 1.00 17.80 88 ILE F N 1
ATOM 10889 C CA . ILE F 1 88 ? 11.563 22.752 5.765 1.00 18.07 88 ILE F CA 1
ATOM 10890 C C . ILE F 1 88 ? 13.011 22.307 5.497 1.00 18.84 88 ILE F C 1
ATOM 10891 O O . ILE F 1 88 ? 13.647 22.702 4.480 1.00 18.48 88 ILE F O 1
ATOM 10896 N N . ALA F 1 89 ? 13.529 21.452 6.360 1.00 19.65 89 ALA F N 1
ATOM 10897 C CA . ALA F 1 89 ? 14.887 20.915 6.156 1.00 20.73 89 ALA F CA 1
ATOM 10898 C C . ALA F 1 89 ? 15.012 20.120 4.830 1.00 21.04 89 ALA F C 1
ATOM 10899 O O . ALA F 1 89 ? 16.006 20.260 4.102 1.00 21.65 89 ALA F O 1
ATOM 10901 N N . SER F 1 90 ? 13.990 19.333 4.510 1.00 21.01 90 SER F N 1
ATOM 10902 C CA . SER F 1 90 ? 13.950 18.542 3.271 1.00 21.41 90 SER F CA 1
ATOM 10903 C C . SER F 1 90 ? 13.878 19.392 2.003 1.00 20.05 90 SER F C 1
ATOM 10904 O O . SER F 1 90 ? 14.447 19.018 0.970 1.00 18.81 90 SER F O 1
ATOM 10907 N N . MET F 1 91 ? 13.191 20.523 2.086 1.00 19.31 91 MET F N 1
ATOM 10908 C CA . MET F 1 91 ? 13.133 21.505 0.997 1.00 20.48 91 MET F CA 1
ATOM 10909 C C . MET F 1 91 ? 14.513 22.003 0.516 1.00 18.61 91 MET F C 1
ATOM 10910 O O . MET F 1 91 ? 14.676 22.360 -0.662 1.00 17.46 91 MET F O 1
ATOM 10915 N N . TYR F 1 92 ? 15.473 22.054 1.440 1.00 17.20 92 TYR F N 1
ATOM 10916 C CA . TYR F 1 92 ? 16.863 22.463 1.160 1.00 16.69 92 TYR F CA 1
ATOM 10917 C C . TYR F 1 92 ? 17.797 21.254 1.050 1.00 16.86 92 TYR F C 1
ATOM 10918 O O . TYR F 1 92 ? 19.000 21.425 0.940 1.00 15.42 92 TYR F O 1
ATOM 10927 N N . LYS F 1 93 ? 17.206 20.057 1.028 1.00 16.81 93 LYS F N 1
ATOM 10928 C CA . LYS F 1 93 ? 17.914 18.764 0.965 1.00 18.45 93 LYS F CA 1
ATOM 10929 C C . LYS F 1 93 ? 18.926 18.562 2.124 1.00 18.08 93 LYS F C 1
ATOM 10930 O O . LYS F 1 93 ? 19.977 17.955 1.944 1.00 18.12 93 LYS F O 1
ATOM 10936 N N . TYR F 1 94 ? 18.574 19.060 3.312 1.00 17.76 94 TYR F N 1
ATOM 10937 C CA . TYR F 1 94 ? 19.415 18.886 4.502 1.00 18.00 94 TYR F CA 1
ATOM 10938 C C . TYR F 1 94 ? 19.159 17.480 5.022 1.00 18.62 94 TYR F C 1
ATOM 10939 O O . TYR F 1 94 ? 18.042 16.916 4.817 1.00 19.77 94 TYR F O 1
ATOM 10948 N N . ASN F 1 95 ? 20.157 16.903 5.672 1.00 18.80 95 ASN F N 1
ATOM 10949 C CA . ASN F 1 95 ? 20.009 15.611 6.380 1.00 20.83 95 ASN F CA 1
ATOM 10950 C C . ASN F 1 95 ? 19.357 15.882 7.716 1.00 21.83 95 ASN F C 1
ATOM 10951 O O . ASN F 1 95 ? 19.557 16.935 8.287 1.00 20.70 95 ASN F O 1
ATOM 10956 N N . MET F 1 96 ? 18.531 14.946 8.189 1.00 23.34 96 MET F N 1
ATOM 10957 C CA . MET F 1 96 ? 17.883 15.073 9.492 1.00 25.20 96 MET F CA 1
ATOM 10958 C C . MET F 1 96 ? 18.165 13.830 10.324 1.00 24.65 96 MET F C 1
ATOM 10959 O O . MET F 1 96 ? 18.026 12.710 9.821 1.00 24.35 96 MET F O 1
ATOM 10964 N N . ILE F 1 97 ? 18.571 14.050 11.574 1.00 24.57 97 ILE F N 1
ATOM 10965 C CA . ILE F 1 97 ? 18.785 12.992 12.564 1.00 24.52 97 ILE F CA 1
ATOM 10966 C C . ILE F 1 97 ? 17.830 13.245 13.716 1.00 23.69 97 ILE F C 1
ATOM 10967 O O . ILE F 1 97 ? 17.794 14.331 14.270 1.00 23.64 97 ILE F O 1
ATOM 10972 N N . LEU F 1 98 ? 17.063 12.238 14.084 1.00 23.38 98 LEU F N 1
ATOM 10973 C CA . LEU F 1 98 ? 16.123 12.328 15.206 1.00 24.36 98 LEU F CA 1
ATOM 10974 C C . LEU F 1 98 ? 16.699 11.521 16.383 1.00 23.98 98 LEU F C 1
ATOM 10975 O O . LEU F 1 98 ? 17.195 10.415 16.180 1.00 22.49 98 LEU F O 1
ATOM 10980 N N . ALA F 1 99 ? 16.627 12.059 17.597 1.00 22.96 99 ALA F N 1
ATOM 10981 C CA . ALA F 1 99 ? 17.066 11.311 18.781 1.00 23.63 99 ALA F CA 1
ATOM 10982 C C . ALA F 1 99 ? 16.022 11.395 19.870 1.00 23.31 99 ALA F C 1
ATOM 10983 O O . ALA F 1 99 ? 15.561 12.476 20.177 1.00 23.66 99 ALA F O 1
ATOM 10985 N N . ASN F 1 100 ? 15.681 10.265 20.490 1.00 23.66 100 ASN F N 1
ATOM 10986 C CA . ASN F 1 100 ? 14.786 10.264 21.646 1.00 23.28 100 ASN F CA 1
ATOM 10987 C C . ASN F 1 100 ? 15.584 10.486 22.939 1.00 23.94 100 ASN F C 1
ATOM 10988 O O . ASN F 1 100 ? 16.521 9.754 23.187 1.00 25.61 100 ASN F O 1
ATOM 10993 N N . SER F 1 101 ? 15.210 11.469 23.754 1.00 22.89 101 SER F N 1
ATOM 10994 C CA . SER F 1 101 ? 15.882 11.739 25.029 1.00 22.88 101 SER F CA 1
ATOM 10995 C C . SER F 1 101 ? 15.230 11.064 26.248 1.00 22.51 101 SER F C 1
ATOM 10996 O O . SER F 1 101 ? 15.854 10.955 27.323 1.00 22.67 101 SER F O 1
ATOM 10999 N N . ASP F 1 102 ? 13.959 10.731 26.119 1.00 21.86 102 ASP F N 1
ATOM 11000 C CA . ASP F 1 102 ? 13.117 10.360 27.264 1.00 23.10 102 ASP F CA 1
ATOM 11001 C C . ASP F 1 102 ? 13.166 11.334 28.453 1.00 23.57 102 ASP F C 1
ATOM 11002 O O . ASP F 1 102 ? 12.918 10.940 29.590 1.00 22.49 102 ASP F O 1
ATOM 11007 N N . ASN F 1 103 ? 13.435 12.603 28.155 1.00 24.94 103 ASN F N 1
ATOM 11008 C CA . ASN F 1 103 ? 13.588 13.665 29.169 1.00 26.27 103 ASN F CA 1
ATOM 11009 C C . ASN F 1 103 ? 14.637 13.310 30.253 1.00 26.01 103 ASN F C 1
ATOM 11010 O O . ASN F 1 103 ? 14.480 13.662 31.420 1.00 27.30 103 ASN F O 1
ATOM 11015 N N . ASP F 1 104 ? 15.691 12.606 29.851 1.00 25.48 104 ASP F N 1
ATOM 11016 C CA . ASP F 1 104 ? 16.734 12.117 30.752 1.00 25.55 104 ASP F CA 1
ATOM 11017 C C . ASP F 1 104 ? 17.973 12.959 30.443 1.00 25.37 104 ASP F C 1
ATOM 11018 O O . ASP F 1 104 ? 18.470 12.949 29.315 1.00 24.77 104 ASP F O 1
ATOM 11023 N N . VAL F 1 105 ? 18.440 13.733 31.423 1.00 25.97 105 VAL F N 1
ATOM 11024 C CA . VAL F 1 105 ? 19.581 14.656 31.197 1.00 26.60 105 VAL F CA 1
ATOM 11025 C C . VAL F 1 105 ? 20.882 13.930 30.785 1.00 26.47 105 VAL F C 1
ATOM 11026 O O . VAL F 1 105 ? 21.646 14.426 29.969 1.00 26.31 105 VAL F O 1
ATOM 11030 N N . GLU F 1 106 ? 21.104 12.748 31.333 1.00 26.67 106 GLU F N 1
ATOM 11031 C CA . GLU F 1 106 ? 22.252 11.914 30.982 1.00 27.61 106 GLU F CA 1
ATOM 11032 C C . GLU F 1 106 ? 22.186 11.465 29.513 1.00 27.26 106 GLU F C 1
ATOM 11033 O O . GLU F 1 106 ? 23.179 11.490 28.784 1.00 25.96 106 GLU F O 1
ATOM 11039 N N . LYS F 1 107 ? 20.988 11.040 29.116 1.00 27.37 107 LYS F N 1
ATOM 11040 C CA . LYS F 1 107 ? 20.657 10.635 27.751 1.00 28.49 107 LYS F CA 1
ATOM 11041 C C . LYS F 1 107 ? 20.873 11.828 26.796 1.00 27.07 107 LYS F C 1
ATOM 11042 O O . LYS F 1 107 ? 21.457 11.677 25.730 1.00 26.22 107 LYS F O 1
ATOM 11048 N N . GLU F 1 108 ? 20.385 12.998 27.210 1.00 26.26 108 GLU F N 1
ATOM 11049 C CA . GLU F 1 108 ? 20.565 14.240 26.460 1.00 27.09 108 GLU F CA 1
ATOM 11050 C C . GLU F 1 108 ? 22.043 14.586 26.244 1.00 26.75 108 GLU F C 1
ATOM 11051 O O . GLU F 1 108 ? 22.428 14.969 25.133 1.00 26.68 108 GLU F O 1
ATOM 11057 N N . GLU F 1 109 ? 22.855 14.449 27.296 1.00 26.94 109 GLU F N 1
ATOM 11058 C CA . GLU F 1 109 ? 24.297 14.712 27.206 1.00 27.36 109 GLU F CA 1
ATOM 11059 C C . GLU F 1 109 ? 24.944 13.785 26.193 1.00 26.84 109 GLU F C 1
ATOM 11060 O O . GLU F 1 109 ? 25.740 14.230 25.369 1.00 26.56 109 GLU F O 1
ATOM 11066 N N . LYS F 1 110 ? 24.599 12.501 26.254 1.00 26.74 110 LYS F N 1
ATOM 11067 C CA . LYS F 1 110 ? 25.086 11.519 25.279 1.00 27.50 110 LYS F CA 1
ATOM 11068 C C . LYS F 1 110 ? 24.660 11.866 23.839 1.00 25.73 110 LYS F C 1
ATOM 11069 O O . LYS F 1 110 ? 25.462 11.747 22.925 1.00 24.69 110 LYS F O 1
ATOM 11075 N N . VAL F 1 111 ? 23.410 12.278 23.640 1.00 25.99 111 VAL F N 1
ATOM 11076 C CA . VAL F 1 111 ? 22.947 12.714 22.289 1.00 25.45 111 VAL F CA 1
ATOM 11077 C C . VAL F 1 111 ? 23.796 13.856 21.713 1.00 25.63 111 VAL F C 1
ATOM 11078 O O . VAL F 1 111 ? 24.175 13.846 20.530 1.00 25.84 111 VAL F O 1
ATOM 11082 N N . LEU F 1 112 ? 24.095 14.853 22.532 1.00 26.04 112 LEU F N 1
ATOM 11083 C CA . LEU F 1 112 ? 24.941 15.951 22.075 1.00 26.85 112 LEU F CA 1
ATOM 11084 C C . LEU F 1 112 ? 26.368 15.481 21.707 1.00 27.17 112 LEU F C 1
ATOM 11085 O O . LEU F 1 112 ? 26.938 15.966 20.726 1.00 27.31 112 LEU F O 1
ATOM 11090 N N . GLU F 1 113 ? 26.928 14.527 22.452 1.00 27.06 113 GLU F N 1
ATOM 11091 C CA . GLU F 1 113 ? 28.212 13.937 22.055 1.00 27.52 113 GLU F CA 1
ATOM 11092 C C . GLU F 1 113 ? 28.109 13.267 20.683 1.00 27.06 113 GLU F C 1
ATOM 11093 O O . GLU F 1 113 ? 28.998 13.369 19.854 1.00 25.97 113 GLU F O 1
ATOM 11099 N N . THR F 1 114 ? 27.003 12.566 20.463 1.00 26.37 114 THR F N 1
ATOM 11100 C CA . THR F 1 114 ? 26.785 11.833 19.228 1.00 26.31 114 THR F CA 1
ATOM 11101 C C . THR F 1 114 ? 26.642 12.818 18.066 1.00 25.44 114 THR F C 1
ATOM 11102 O O . THR F 1 114 ? 27.248 12.636 17.012 1.00 24.24 114 THR F O 1
ATOM 11106 N N . PHE F 1 115 ? 25.862 13.881 18.298 1.00 25.04 115 PHE F N 1
ATOM 11107 C CA . PHE F 1 115 ? 25.646 14.961 17.324 1.00 25.47 115 PHE F CA 1
ATOM 11108 C C . PHE F 1 115 ? 26.997 15.593 16.935 1.00 26.23 115 PHE F C 1
ATOM 11109 O O . PHE F 1 115 ? 27.246 15.887 15.763 1.00 26.42 115 PHE F O 1
ATOM 11117 N N . LEU F 1 116 ? 27.885 15.739 17.914 1.00 27.73 116 LEU F N 1
ATOM 11118 C CA . LEU F 1 116 ? 29.235 16.252 17.665 1.00 29.12 116 LEU F CA 1
ATOM 11119 C C . LEU F 1 116 ? 30.027 15.327 16.732 1.00 29.73 116 LEU F C 1
ATOM 11120 O O . LEU F 1 116 ? 30.540 15.769 15.725 1.00 30.36 116 LEU F O 1
ATOM 11125 N N . SER F 1 117 ? 30.087 14.035 17.044 1.00 30.61 117 SER F N 1
ATOM 11126 C CA . SER F 1 117 ? 30.791 13.088 16.177 1.00 30.89 117 SER F CA 1
ATOM 11127 C C . SER F 1 117 ? 30.175 13.001 14.782 1.00 30.18 117 SER F C 1
ATOM 11128 O O . SER F 1 117 ? 30.885 12.785 13.811 1.00 29.72 117 SER F O 1
ATOM 11131 N N . LYS F 1 118 ? 28.859 13.215 14.668 1.00 29.76 118 LYS F N 1
ATOM 11132 C CA . LYS F 1 118 ? 28.190 13.178 13.365 1.00 29.28 118 LYS F CA 1
ATOM 11133 C C . LYS F 1 118 ? 28.248 14.535 12.602 1.00 29.15 118 LYS F C 1
ATOM 11134 O O . LYS F 1 118 ? 27.668 14.665 11.523 1.00 29.68 118 LYS F O 1
ATOM 11145 N N . GLN F 1 119 ? 28.923 15.530 13.168 1.00 28.49 119 GLN F N 1
ATOM 11146 C CA . GLN F 1 119 ? 29.118 16.850 12.555 1.00 28.25 119 GLN F CA 1
ATOM 11147 C C . GLN F 1 119 ? 27.835 17.630 12.247 1.00 27.54 119 GLN F C 1
ATOM 11148 O O . GLN F 1 119 ? 27.716 18.235 11.171 1.00 26.17 119 GLN F O 1
ATOM 11154 N N . VAL F 1 120 ? 26.888 17.625 13.185 1.00 27.11 120 VAL F N 1
ATOM 11155 C CA . VAL F 1 120 ? 25.627 18.355 12.980 1.00 26.65 120 VAL F CA 1
ATOM 11156 C C . VAL F 1 120 ? 25.894 19.859 12.956 1.00 25.55 120 VAL F C 1
ATOM 11157 O O . VAL F 1 120 ? 26.731 20.369 13.695 1.00 24.28 120 VAL F O 1
ATOM 11161 N N . ASP F 1 121 ? 25.150 20.543 12.097 1.00 23.51 121 ASP F N 1
ATOM 11162 C CA . ASP F 1 121 ? 25.331 21.968 11.851 1.00 22.83 121 ASP F CA 1
ATOM 11163 C C . ASP F 1 121 ? 24.356 22.842 12.665 1.00 21.45 121 ASP F C 1
ATOM 11164 O O . ASP F 1 121 ? 24.538 24.050 12.773 1.00 21.69 121 ASP F O 1
ATOM 11169 N N . GLY F 1 122 ? 23.307 22.235 13.190 1.00 20.72 122 GLY F N 1
ATOM 11170 C CA . GLY F 1 122 ? 22.244 22.956 13.875 1.00 19.98 122 GLY F CA 1
ATOM 11171 C C . GLY F 1 122 ? 21.336 21.981 14.604 1.00 20.38 122 GLY F C 1
ATOM 11172 O O . GLY F 1 122 ? 21.179 20.827 14.184 1.00 19.47 122 GLY F O 1
ATOM 11173 N N . ILE F 1 123 ? 20.778 22.438 15.720 1.00 19.89 123 ILE F N 1
ATOM 11174 C CA . ILE F 1 123 ? 19.940 21.602 16.582 1.00 19.96 123 ILE F CA 1
ATOM 11175 C C . ILE F 1 123 ? 18.575 22.235 16.823 1.00 19.86 123 ILE F C 1
ATOM 11176 O O . ILE F 1 123 ? 18.459 23.449 17.066 1.00 19.95 123 ILE F O 1
ATOM 11181 N N . VAL F 1 124 ? 17.535 21.409 16.700 1.00 19.85 124 VAL F N 1
ATOM 11182 C CA . VAL F 1 124 ? 16.237 21.736 17.200 1.00 19.84 124 VAL F CA 1
ATOM 11183 C C . VAL F 1 124 ? 16.018 20.924 18.482 1.00 20.23 124 VAL F C 1
ATOM 11184 O O . VAL F 1 124 ? 16.026 19.680 18.475 1.00 21.03 124 VAL F O 1
ATOM 11188 N N . TYR F 1 125 ? 15.795 21.653 19.567 1.00 20.37 125 TYR F N 1
ATOM 11189 C CA . TYR F 1 125 ? 15.542 21.060 20.874 1.00 21.41 125 TYR F CA 1
ATOM 11190 C C . TYR F 1 125 ? 14.086 21.128 21.339 1.00 20.62 125 TYR F C 1
ATOM 11191 O O . TYR F 1 125 ? 13.511 22.199 21.469 1.00 18.00 125 TYR F O 1
ATOM 11200 N N . MET F 1 126 ? 13.558 19.958 21.688 1.00 20.92 126 MET F N 1
ATOM 11201 C CA . MET F 1 126 ? 12.252 19.827 22.335 1.00 22.48 126 MET F CA 1
ATOM 11202 C C . MET F 1 126 ? 12.409 19.059 23.653 1.00 22.66 126 MET F C 1
ATOM 11203 O O . MET F 1 126 ? 13.182 18.117 23.750 1.00 21.49 126 MET F O 1
ATOM 11208 N N . GLY F 1 127 ? 11.674 19.477 24.669 1.00 24.60 127 GLY F N 1
ATOM 11209 C CA . GLY F 1 127 ? 11.650 18.745 25.925 1.00 26.70 127 GLY F CA 1
ATOM 11210 C C . GLY F 1 127 ? 11.094 19.601 27.037 1.00 29.29 127 GLY F C 1
ATOM 11211 O O . GLY F 1 127 ? 10.677 20.720 26.806 1.00 29.58 127 GLY F O 1
ATOM 11212 N N . SER F 1 128 ? 11.096 19.085 28.255 1.00 32.34 128 SER F N 1
ATOM 11213 C CA . SER F 1 128 ? 10.408 19.777 29.354 1.00 34.63 128 SER F CA 1
ATOM 11214 C C . SER F 1 128 ? 11.003 21.147 29.566 1.00 36.29 128 SER F C 1
ATOM 11215 O O . SER F 1 128 ? 10.285 22.142 29.640 1.00 37.14 128 SER F O 1
ATOM 11218 N N . SER F 1 129 ? 12.328 21.186 29.644 1.00 38.09 129 SER F N 1
ATOM 11219 C CA . SER F 1 129 ? 13.065 22.423 29.734 1.00 39.11 129 SER F CA 1
ATOM 11220 C C . SER F 1 129 ? 14.534 22.110 29.555 1.00 39.87 129 SER F C 1
ATOM 11221 O O . SER F 1 129 ? 14.956 20.954 29.716 1.00 40.99 129 SER F O 1
ATOM 11224 N N . LEU F 1 130 ? 15.309 23.148 29.269 1.00 39.71 130 LEU F N 1
ATOM 11225 C CA . LEU F 1 130 ? 16.741 23.018 29.067 1.00 39.91 130 LEU F CA 1
ATOM 11226 C C . LEU F 1 130 ? 17.473 23.027 30.420 1.00 39.73 130 LEU F C 1
ATOM 11227 O O . LEU F 1 130 ? 17.441 24.026 31.148 1.00 39.98 130 LEU F O 1
ATOM 11232 N N . ASP F 1 131 ? 18.115 21.903 30.744 1.00 39.46 131 ASP F N 1
ATOM 11233 C CA . ASP F 1 131 ? 18.900 21.745 31.979 1.00 39.42 131 ASP F CA 1
ATOM 11234 C C . ASP F 1 131 ? 20.176 22.575 31.872 1.00 38.85 131 ASP F C 1
ATOM 11235 O O . ASP F 1 131 ? 20.648 22.821 30.772 1.00 38.49 131 ASP F O 1
ATOM 11240 N N . GLU F 1 132 ? 20.749 22.984 33.006 1.00 38.76 132 GLU F N 1
ATOM 11241 C CA . GLU F 1 132 ? 22.004 23.741 33.000 1.00 38.55 132 GLU F CA 1
ATOM 11242 C C . GLU F 1 132 ? 23.161 22.977 32.325 1.00 37.85 132 GLU F C 1
ATOM 11243 O O . GLU F 1 132 ? 23.987 23.578 31.628 1.00 37.58 132 GLU F O 1
ATOM 11249 N N . LYS F 1 133 ? 23.223 21.663 32.533 1.00 37.01 133 LYS F N 1
ATOM 11250 C CA . LYS F 1 133 ? 24.275 20.838 31.921 1.00 36.81 133 LYS F CA 1
ATOM 11251 C C . LYS F 1 133 ? 24.190 20.848 30.393 1.00 36.15 133 LYS F C 1
ATOM 11252 O O . LYS F 1 133 ? 25.201 20.789 29.696 1.00 35.09 133 LYS F O 1
ATOM 11258 N N . ILE F 1 134 ? 22.962 20.909 29.889 1.00 36.38 134 ILE F N 1
ATOM 11259 C CA . ILE F 1 134 ? 22.700 20.885 28.451 1.00 36.21 134 ILE F CA 1
ATOM 11260 C C . ILE F 1 134 ? 22.919 22.290 27.860 1.00 36.53 134 ILE F C 1
ATOM 11261 O O . ILE F 1 134 ? 23.497 22.436 26.774 1.00 36.27 134 ILE F O 1
ATOM 11266 N N . ARG F 1 135 ? 22.466 23.324 28.566 1.00 37.05 135 ARG F N 1
ATOM 11267 C CA . ARG F 1 135 ? 22.852 24.706 28.230 1.00 38.01 135 ARG F CA 1
ATOM 11268 C C . ARG F 1 135 ? 24.393 24.848 28.112 1.00 37.22 135 ARG F C 1
ATOM 11269 O O . ARG F 1 135 ? 24.914 25.412 27.142 1.00 37.26 135 ARG F O 1
ATOM 11277 N N . THR F 1 136 ? 25.122 24.317 29.086 1.00 36.24 136 THR F N 1
ATOM 11278 C CA . THR F 1 136 ? 26.590 24.384 29.051 1.00 35.62 136 THR F CA 1
ATOM 11279 C C . THR F 1 136 ? 27.226 23.664 27.846 1.00 35.11 136 THR F C 1
ATOM 11280 O O . THR F 1 136 ? 28.126 24.209 27.191 1.00 34.59 136 THR F O 1
ATOM 11284 N N . SER F 1 137 ? 26.760 22.455 27.560 1.00 34.13 137 SER F N 1
ATOM 11285 C CA . SER F 1 137 ? 27.247 21.690 26.414 1.00 33.94 137 SER F CA 1
ATOM 11286 C C . SER F 1 137 ? 27.074 22.480 25.095 1.00 33.57 137 SER F C 1
ATOM 11287 O O . SER F 1 137 ? 27.990 22.550 24.278 1.00 32.77 137 SER F O 1
ATOM 11290 N N . LEU F 1 138 ? 25.897 23.072 24.918 1.00 33.10 138 LEU F N 1
ATOM 11291 C CA . LEU F 1 138 ? 25.585 23.884 23.746 1.00 33.31 138 LEU F CA 1
ATOM 11292 C C . LEU F 1 138 ? 26.472 25.135 23.604 1.00 33.73 138 LEU F C 1
ATOM 11293 O O . LEU F 1 138 ? 26.938 25.430 22.503 1.00 33.58 138 LEU F O 1
ATOM 11298 N N . LYS F 1 139 ? 26.688 25.861 24.703 1.00 34.15 139 LYS F N 1
ATOM 11299 C CA . LYS F 1 139 ? 27.615 27.001 24.719 1.00 34.62 139 LYS F CA 1
ATOM 11300 C C . LYS F 1 139 ? 28.994 26.589 24.197 1.00 34.84 139 LYS F C 1
ATOM 11301 O O . LYS F 1 139 ? 29.521 27.194 23.258 1.00 34.45 139 LYS F O 1
ATOM 11312 N N . ASN F 1 140 ? 29.553 25.551 24.821 1.00 35.12 140 ASN F N 1
ATOM 11313 C CA . ASN F 1 140 ? 30.873 25.007 24.477 1.00 35.40 140 ASN F CA 1
ATOM 11314 C C . ASN F 1 140 ? 30.998 24.666 23.001 1.00 35.07 140 ASN F C 1
ATOM 11315 O O . ASN F 1 140 ? 31.951 25.084 22.342 1.00 35.11 140 ASN F O 1
ATOM 11320 N N . SER F 1 141 ? 30.029 23.903 22.493 1.00 34.50 141 SER F N 1
ATOM 11321 C CA . SER F 1 141 ? 30.041 23.457 21.097 1.00 33.86 141 SER F CA 1
ATOM 11322 C C . SER F 1 141 ? 29.858 24.605 20.102 1.00 33.54 141 SER F C 1
ATOM 11323 O O . SER F 1 141 ? 30.370 24.541 18.987 1.00 33.26 141 SER F O 1
ATOM 11326 N N . ARG F 1 142 ? 29.123 25.643 20.502 1.00 32.72 142 ARG F N 1
ATOM 11327 C CA . ARG F 1 142 ? 28.795 26.756 19.613 1.00 32.54 142 ARG F CA 1
ATOM 11328 C C . ARG F 1 142 ? 27.860 26.348 18.468 1.00 30.89 142 ARG F C 1
ATOM 11329 O O . ARG F 1 142 ? 27.747 27.054 17.459 1.00 30.22 142 ARG F O 1
ATOM 11337 N N . THR F 1 143 ? 27.197 25.208 18.625 1.00 29.44 143 THR F N 1
ATOM 11338 C CA . THR F 1 143 ? 26.256 24.730 17.614 1.00 28.59 143 THR F CA 1
ATOM 11339 C C . THR F 1 143 ? 24.975 25.588 17.646 1.00 26.88 143 THR F C 1
ATOM 11340 O O . THR F 1 143 ? 24.360 25.735 18.714 1.00 26.98 143 THR F O 1
ATOM 11344 N N . PRO F 1 144 ? 24.576 26.158 16.492 1.00 24.41 144 PRO F N 1
ATOM 11345 C CA . PRO F 1 144 ? 23.309 26.904 16.433 1.00 23.61 144 PRO F CA 1
ATOM 11346 C C . PRO F 1 144 ? 22.133 26.037 16.906 1.00 22.86 144 PRO F C 1
ATOM 11347 O O . PRO F 1 144 ? 22.069 24.860 16.578 1.00 19.84 144 PRO F O 1
ATOM 11351 N N . VAL F 1 145 ? 21.254 26.628 17.724 1.00 22.53 145 VAL F N 1
ATOM 11352 C CA . VAL F 1 145 ? 20.180 25.893 18.373 1.00 22.39 145 VAL F CA 1
ATOM 11353 C C . VAL F 1 145 ? 18.916 26.755 18.471 1.00 20.74 145 VAL F C 1
ATOM 11354 O O . VAL F 1 145 ? 18.996 27.963 18.716 1.00 19.94 145 VAL F O 1
ATOM 11358 N N . VAL F 1 146 ? 17.773 26.134 18.217 1.00 19.58 146 VAL F N 1
ATOM 11359 C CA . VAL F 1 146 ? 16.450 26.707 18.491 1.00 19.10 146 VAL F CA 1
ATOM 11360 C C . VAL F 1 146 ? 15.646 25.736 19.379 1.00 19.63 146 VAL F C 1
ATOM 11361 O O . VAL F 1 146 ? 15.593 24.528 19.122 1.00 18.75 146 VAL F O 1
ATOM 11365 N N . LEU F 1 147 ? 15.043 26.287 20.430 1.00 19.47 147 LEU F N 1
ATOM 11366 C CA . LEU F 1 147 ? 14.117 25.581 21.303 1.00 19.55 147 LEU F CA 1
ATOM 11367 C C . LEU F 1 147 ? 12.695 25.726 20.749 1.00 20.40 147 LEU F C 1
ATOM 11368 O O . LEU F 1 147 ? 12.315 26.784 20.218 1.00 20.06 147 LEU F O 1
ATOM 11373 N N . VAL F 1 148 ? 11.940 24.645 20.806 1.00 21.33 148 VAL F N 1
ATOM 11374 C CA . VAL F 1 148 ? 10.509 24.625 20.413 1.00 22.66 148 VAL F CA 1
ATOM 11375 C C . VAL F 1 148 ? 9.673 23.988 21.515 1.00 23.72 148 VAL F C 1
ATOM 11376 O O . VAL F 1 148 ? 9.953 22.849 21.937 1.00 22.13 148 VAL F O 1
ATOM 11380 N N . GLY F 1 149 ? 8.692 24.745 22.021 1.00 24.40 149 GLY F N 1
ATOM 11381 C CA . GLY F 1 149 ? 7.838 24.290 23.104 1.00 25.36 149 GLY F CA 1
ATOM 11382 C C . GLY F 1 149 ? 8.391 24.503 24.504 1.00 25.95 149 GLY F C 1
ATOM 11383 O O . GLY F 1 149 ? 7.797 24.051 25.482 1.00 26.52 149 GLY F O 1
ATOM 11384 N N . THR F 1 150 ? 9.560 25.136 24.602 1.00 26.79 150 THR F N 1
ATOM 11385 C CA . THR F 1 150 ? 10.135 25.515 25.862 1.00 27.65 150 THR F CA 1
ATOM 11386 C C . THR F 1 150 ? 10.805 26.886 25.709 1.00 27.92 150 THR F C 1
ATOM 11387 O O . THR F 1 150 ? 11.097 27.332 24.582 1.00 26.81 150 THR F O 1
ATOM 11391 N N . ILE F 1 151 ? 10.999 27.549 26.841 1.00 28.53 151 ILE F N 1
ATOM 11392 C CA . ILE F 1 151 ? 11.531 28.912 26.907 1.00 29.97 151 ILE F CA 1
ATOM 11393 C C . ILE F 1 151 ? 12.761 28.935 27.823 1.00 31.12 151 ILE F C 1
ATOM 11394 O O . ILE F 1 151 ? 12.707 28.435 28.945 1.00 30.59 151 ILE F O 1
ATOM 11399 N N . ASP F 1 152 ? 13.860 29.503 27.323 1.00 32.38 152 ASP F N 1
ATOM 11400 C CA . ASP F 1 152 ? 15.086 29.726 28.101 1.00 33.34 152 ASP F CA 1
ATOM 11401 C C . ASP F 1 152 ? 14.791 30.848 29.091 1.00 34.18 152 ASP F C 1
ATOM 11402 O O . ASP F 1 152 ? 14.348 31.925 28.695 1.00 34.64 152 ASP F O 1
ATOM 11407 N N . GLY F 1 153 ? 15.032 30.594 30.371 1.00 35.83 153 GLY F N 1
ATOM 11408 C CA . GLY F 1 153 ? 14.812 31.605 31.413 1.00 37.00 153 GLY F CA 1
ATOM 11409 C C . GLY F 1 153 ? 15.634 32.869 31.222 1.00 38.03 153 GLY F C 1
ATOM 11410 O O . GLY F 1 153 ? 15.181 33.988 31.528 1.00 38.92 153 GLY F O 1
ATOM 11411 N N . ASP F 1 154 ? 16.847 32.703 30.710 1.00 38.79 154 ASP F N 1
ATOM 11412 C CA . ASP F 1 154 ? 17.720 33.837 30.449 1.00 39.20 154 ASP F CA 1
ATOM 11413 C C . ASP F 1 154 ? 17.353 34.584 29.177 1.00 38.78 154 ASP F C 1
ATOM 11414 O O . ASP F 1 154 ? 17.805 35.704 28.976 1.00 38.88 154 ASP F O 1
ATOM 11419 N N . LYS F 1 155 ? 16.533 33.960 28.329 1.00 38.28 155 LYS F N 1
ATOM 11420 C CA . LYS F 1 155 ? 15.970 34.587 27.122 1.00 38.03 155 LYS F CA 1
ATOM 11421 C C . LYS F 1 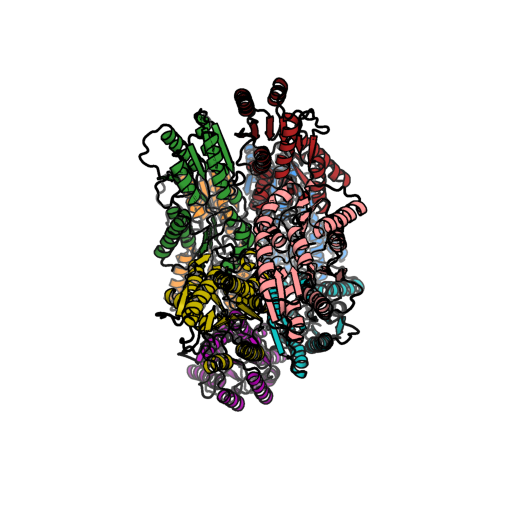155 ? 17.034 34.965 26.098 1.00 36.77 155 LYS F C 1
ATOM 11422 O O . LYS F 1 155 ? 16.898 35.946 25.370 1.00 36.97 155 LYS F O 1
ATOM 11428 N N . GLU F 1 156 ? 18.083 34.150 26.039 1.00 35.56 156 GLU F N 1
ATOM 11429 C CA . GLU F 1 156 ? 19.165 34.318 25.068 1.00 34.43 156 GLU F CA 1
ATOM 11430 C C . GLU F 1 156 ? 19.073 33.271 23.938 1.00 32.06 156 GLU F C 1
ATOM 11431 O O . GLU F 1 156 ? 19.435 33.535 22.797 1.00 31.08 156 GLU F O 1
ATOM 11437 N N . ILE F 1 157 ? 18.608 32.070 24.258 1.00 29.79 157 ILE F N 1
ATOM 11438 C CA . ILE F 1 157 ? 18.599 31.014 23.269 1.00 27.61 157 ILE F CA 1
ATOM 11439 C C . ILE F 1 157 ? 17.346 31.211 22.433 1.00 25.74 157 ILE F C 1
ATOM 11440 O O . ILE F 1 157 ? 16.260 31.364 23.006 1.00 24.16 157 ILE F O 1
ATOM 11445 N N . PRO F 1 158 ? 17.486 31.229 21.077 1.00 23.18 158 PRO F N 1
ATOM 11446 C CA . PRO F 1 158 ? 16.291 31.322 20.231 1.00 22.25 158 PRO F CA 1
ATOM 11447 C C . PRO F 1 158 ? 15.212 30.260 20.579 1.00 21.31 158 PRO F C 1
ATOM 11448 O O . PRO F 1 158 ? 15.545 29.095 20.904 1.00 20.58 158 PRO F O 1
ATOM 11452 N N . SER F 1 159 ? 13.943 30.659 20.528 1.00 20.07 159 SER F N 1
ATOM 11453 C CA . SER F 1 159 ? 12.843 29.698 20.755 1.00 19.40 159 SER F CA 1
ATOM 11454 C C . SER F 1 159 ? 11.586 30.090 19.998 1.00 18.98 159 SER F C 1
ATOM 11455 O O . SER F 1 159 ? 11.426 31.252 19.541 1.00 18.14 159 SER F O 1
ATOM 11458 N N . VAL F 1 160 ? 10.693 29.121 19.871 1.00 17.72 160 VAL F N 1
ATOM 11459 C CA . VAL F 1 160 ? 9.429 29.328 19.170 1.00 17.70 160 VAL F CA 1
ATOM 11460 C C . VAL F 1 160 ? 8.370 28.686 20.041 1.00 16.86 160 VAL F C 1
ATOM 11461 O O . VAL F 1 160 ? 8.506 27.525 20.377 1.00 16.15 160 VAL F O 1
ATOM 11465 N N . ASN F 1 161 ? 7.355 29.466 20.442 1.00 16.12 161 ASN F N 1
ATOM 11466 C CA . ASN F 1 161 ? 6.301 29.039 21.396 1.00 16.13 161 ASN F CA 1
ATOM 11467 C C . ASN F 1 161 ? 4.997 29.756 21.122 1.00 15.29 161 ASN F C 1
ATOM 11468 O O . ASN F 1 161 ? 5.004 30.801 20.463 1.00 14.16 161 ASN F O 1
ATOM 11473 N N . ILE F 1 162 ? 3.900 29.284 21.709 1.00 15.85 162 ILE F N 1
ATOM 11474 C CA . ILE F 1 162 ? 2.709 30.128 21.870 1.00 15.59 162 ILE F CA 1
ATOM 11475 C C . ILE F 1 162 ? 2.881 31.026 23.111 1.00 16.30 162 ILE F C 1
ATOM 11476 O O . ILE F 1 162 ? 3.862 30.880 23.887 1.00 18.09 162 ILE F O 1
ATOM 11481 N N . ASP F 1 163 ? 1.908 31.893 23.350 1.00 16.77 163 ASP F N 1
ATOM 11482 C CA . ASP F 1 163 ? 1.845 32.697 24.578 1.00 16.99 163 ASP F CA 1
ATOM 11483 C C . ASP F 1 163 ? 1.064 31.871 25.653 1.00 16.81 163 ASP F C 1
ATOM 11484 O O . ASP F 1 163 ? -0.158 31.853 25.697 1.00 15.35 163 ASP F O 1
ATOM 11489 N N . TYR F 1 164 ? 1.816 31.164 26.476 1.00 18.14 164 TYR F N 1
ATOM 11490 C CA . TYR F 1 164 ? 1.241 30.278 27.504 1.00 18.33 164 TYR F CA 1
ATOM 11491 C C . TYR F 1 164 ? 0.451 31.046 28.544 1.00 18.82 164 TYR F C 1
ATOM 11492 O O . TYR F 1 164 ? -0.536 30.554 29.077 1.00 19.17 164 TYR F O 1
ATOM 11501 N N . HIS F 1 165 ? 0.922 32.245 28.881 1.00 18.75 165 HIS F N 1
ATOM 11502 C CA . HIS F 1 165 ? 0.241 33.119 29.862 1.00 19.24 165 HIS F CA 1
ATOM 11503 C C . HIS F 1 165 ? -1.167 33.477 29.350 1.00 18.16 165 HIS F C 1
ATOM 11504 O O . HIS F 1 165 ? -2.150 33.267 30.047 1.00 17.32 165 HIS F O 1
ATOM 11511 N N . LEU F 1 166 ? -1.254 33.968 28.113 1.00 17.57 166 LEU F N 1
ATOM 11512 C CA . LEU F 1 166 ? -2.551 34.302 27.487 1.00 17.73 166 LEU F CA 1
ATOM 11513 C C . LEU F 1 166 ? -3.512 33.087 27.335 1.00 17.25 166 LEU F C 1
ATOM 11514 O O . LEU F 1 166 ? -4.709 33.189 27.597 1.00 16.90 166 LEU F O 1
ATOM 11519 N N . ALA F 1 167 ? -2.997 31.949 26.879 1.00 17.71 167 ALA F N 1
ATOM 11520 C CA . ALA F 1 167 ? -3.786 30.753 26.720 1.00 17.78 167 ALA F CA 1
ATOM 11521 C C . ALA F 1 167 ? -4.371 30.269 28.065 1.00 18.43 167 ALA F C 1
ATOM 11522 O O . ALA F 1 167 ? -5.537 29.874 28.140 1.00 19.19 167 ALA F O 1
ATOM 11524 N N . ALA F 1 168 ? -3.555 30.310 29.109 1.00 18.73 168 ALA F N 1
ATOM 11525 C CA . ALA F 1 168 ? -3.963 29.896 30.465 1.00 18.24 168 ALA F CA 1
ATOM 11526 C C . ALA F 1 168 ? -5.020 30.888 31.015 1.00 17.91 168 ALA F C 1
ATOM 11527 O O . ALA F 1 168 ? -6.023 30.473 31.602 1.00 18.01 168 ALA F O 1
ATOM 11529 N N . TYR F 1 169 ? -4.806 32.194 30.800 1.00 18.49 169 TYR F N 1
ATOM 11530 C CA . TYR F 1 169 ? -5.832 33.201 31.139 1.00 17.96 169 TYR F CA 1
ATOM 11531 C C . TYR F 1 169 ? -7.181 32.971 30.423 1.00 17.59 169 TYR F C 1
ATOM 11532 O O . TYR F 1 169 ? -8.228 32.949 31.064 1.00 16.78 169 TYR F O 1
ATOM 11541 N N . GLN F 1 170 ? -7.157 32.796 29.101 1.00 17.66 170 GLN F N 1
ATOM 11542 C CA . GLN F 1 170 ? -8.402 32.583 28.313 1.00 17.79 170 GLN F CA 1
ATOM 11543 C C . GLN F 1 170 ? -9.133 31.270 28.706 1.00 16.98 170 GLN F C 1
ATOM 11544 O O . GLN F 1 170 ? -10.380 31.192 28.757 1.00 15.24 170 GLN F O 1
ATOM 11550 N N . SER F 1 171 ? -8.348 30.232 28.953 1.00 16.16 171 SER F N 1
ATOM 11551 C CA . SER F 1 171 ? -8.883 28.934 29.336 1.00 16.67 171 SER F CA 1
ATOM 11552 C C . SER F 1 171 ? -9.590 29.007 30.682 1.00 16.81 171 SER F C 1
ATOM 11553 O O . SER F 1 171 ? -10.731 28.540 30.822 1.00 17.18 171 SER F O 1
ATOM 11556 N N . THR F 1 172 ? -8.922 29.633 31.649 1.00 17.56 172 THR F N 1
ATOM 11557 C CA . THR F 1 172 ? -9.488 29.823 33.014 1.00 16.67 172 THR F CA 1
ATOM 11558 C C . THR F 1 172 ? -10.717 30.704 32.941 1.00 16.99 172 THR F C 1
ATOM 11559 O O . THR F 1 172 ? -11.741 30.406 33.540 1.00 16.26 172 THR F O 1
ATOM 11563 N N . LYS F 1 173 ? -10.642 31.782 32.154 1.00 17.58 173 LYS F N 1
ATOM 11564 C CA . LYS F 1 173 ? -11.766 32.693 32.011 1.00 18.25 173 LYS F CA 1
ATOM 11565 C C . LYS F 1 173 ? -12.971 32.008 31.382 1.00 16.80 173 LYS F C 1
ATOM 11566 O O . LYS F 1 173 ? -14.090 32.267 31.769 1.00 15.16 173 LYS F O 1
ATOM 11572 N N . LYS F 1 174 ? -12.744 31.114 30.424 1.00 17.60 174 LYS F N 1
ATOM 11573 C CA . LYS F 1 174 ? -13.866 30.366 29.812 1.00 17.27 174 LYS F CA 1
ATOM 11574 C C . LYS F 1 174 ? -14.633 29.530 30.863 1.00 17.10 174 LYS F C 1
ATOM 11575 O O . LYS F 1 174 ? -15.873 29.448 30.850 1.00 16.94 174 LYS F O 1
ATOM 11581 N N . LEU F 1 175 ? -13.903 28.885 31.774 1.00 17.80 175 LEU F N 1
ATOM 11582 C CA . LEU F 1 175 ? -14.546 28.081 32.813 1.00 17.17 175 LEU F CA 1
ATOM 11583 C C . LEU F 1 175 ? -15.215 28.942 33.881 1.00 17.62 175 LEU F C 1
ATOM 11584 O O . LEU F 1 175 ? -16.258 28.592 34.411 1.00 17.55 175 LEU F O 1
ATOM 11589 N N . ILE F 1 176 ? -14.618 30.084 34.202 1.00 19.14 176 ILE F N 1
ATOM 11590 C CA . ILE F 1 176 ? -15.271 31.055 35.084 1.00 18.67 176 ILE F CA 1
ATOM 11591 C C . ILE F 1 176 ? -16.601 31.540 34.482 1.00 19.36 176 ILE F C 1
ATOM 11592 O O . ILE F 1 176 ? -17.618 31.585 35.168 1.00 19.26 176 ILE F O 1
ATOM 11597 N N . ASP F 1 177 ? -16.587 31.864 33.193 1.00 20.33 177 ASP F N 1
ATOM 11598 C CA . ASP F 1 177 ? -17.765 32.365 32.493 1.00 20.64 177 ASP F CA 1
ATOM 11599 C C . ASP F 1 177 ? -18.898 31.346 32.339 1.00 21.34 177 ASP F C 1
ATOM 11600 O O . ASP F 1 177 ? -20.045 31.763 32.188 1.00 22.33 177 ASP F O 1
ATOM 11605 N N . SER F 1 178 ? -18.621 30.036 32.395 1.00 21.34 178 SER F N 1
ATOM 11606 C CA . SER F 1 178 ? -19.705 29.024 32.466 1.00 21.40 178 SER F CA 1
ATOM 11607 C C . SER F 1 178 ? -20.066 28.583 33.904 1.00 21.55 178 SER F C 1
ATOM 11608 O O . SER F 1 178 ? -20.681 27.525 34.081 1.00 21.54 178 SER F O 1
ATOM 11611 N N . GLY F 1 179 ? -19.659 29.345 34.916 1.00 20.79 179 GLY F N 1
ATOM 11612 C CA . GLY F 1 179 ? -20.179 29.157 36.268 1.00 21.18 179 GLY F CA 1
ATOM 11613 C C . GLY F 1 179 ? -19.316 28.438 37.288 1.00 21.24 179 GLY F C 1
ATOM 11614 O O . GLY F 1 179 ? -19.747 28.243 38.427 1.00 21.98 179 GLY F O 1
ATOM 11615 N N . ASN F 1 180 ? -18.105 28.055 36.900 1.00 20.34 180 ASN F N 1
ATOM 11616 C CA . ASN F 1 180 ? -17.136 27.410 37.810 1.00 20.31 180 ASN F CA 1
ATOM 11617 C C . ASN F 1 180 ? -16.420 28.354 38.789 1.00 20.75 180 ASN F C 1
ATOM 11618 O O . ASN F 1 180 ? -15.942 29.425 38.417 1.00 20.59 180 ASN F O 1
ATOM 11623 N N . LYS F 1 181 ? -16.340 27.925 40.040 1.00 20.85 181 LYS F N 1
ATOM 11624 C CA . LYS F 1 181 ? -15.698 28.705 41.121 1.00 21.85 181 LYS F CA 1
ATOM 11625 C C . LYS F 1 181 ? -14.465 27.995 41.685 1.00 21.42 181 LYS F C 1
ATOM 11626 O O . LYS F 1 181 ? -13.560 28.643 42.174 1.00 21.46 181 LYS F O 1
ATOM 11632 N N . LYS F 1 182 ? -14.464 26.663 41.617 1.00 19.78 182 LYS F N 1
ATOM 11633 C CA . LYS F 1 182 ? -13.323 25.838 42.000 1.00 19.50 182 LYS F CA 1
ATOM 11634 C C . LYS F 1 182 ? -12.749 25.197 40.733 1.00 18.83 182 LYS F C 1
ATOM 11635 O O . LYS F 1 182 ? -13.299 24.209 40.210 1.00 18.64 182 LYS F O 1
ATOM 11641 N N . ILE F 1 183 ? -11.671 25.804 40.234 1.00 17.22 183 ILE F N 1
ATOM 11642 C CA . ILE F 1 183 ? -11.041 25.436 38.963 1.00 17.64 183 ILE F CA 1
ATOM 11643 C C . ILE F 1 183 ? -9.614 24.969 39.220 1.00 17.15 183 ILE F C 1
ATOM 11644 O O . ILE F 1 183 ? -8.785 25.733 39.771 1.00 17.24 183 ILE F O 1
ATOM 11649 N N . ALA F 1 184 ? -9.336 23.715 38.860 1.00 16.87 184 ALA F N 1
ATOM 11650 C CA . ALA F 1 184 ? -7.995 23.157 38.984 1.00 17.13 184 ALA F CA 1
ATOM 11651 C C . ALA F 1 184 ? -7.098 23.537 37.812 1.00 17.50 184 ALA F C 1
ATOM 11652 O O . ALA F 1 184 ? -7.570 23.733 36.674 1.00 17.30 184 ALA F O 1
ATOM 11654 N N . TYR F 1 185 ? -5.798 23.635 38.079 1.00 18.23 185 TYR F N 1
ATOM 11655 C CA . TYR F 1 185 ? -4.809 23.716 37.024 1.00 19.48 185 TYR F CA 1
ATOM 11656 C C . TYR F 1 185 ? -3.828 22.565 37.189 1.00 19.80 185 TYR F C 1
ATOM 11657 O O . TYR F 1 185 ? -3.191 22.409 38.256 1.00 18.67 185 TYR F O 1
ATOM 11666 N N . ILE F 1 186 ? -3.766 21.717 36.150 1.00 19.86 186 ILE F N 1
ATOM 11667 C CA . ILE F 1 186 ? -2.882 20.565 36.115 1.00 19.73 186 ILE F CA 1
ATOM 11668 C C . ILE F 1 186 ? -1.739 20.837 35.129 1.00 20.80 186 ILE F C 1
ATOM 11669 O O . ILE F 1 186 ? -2.016 21.111 33.965 1.00 20.45 186 ILE F O 1
ATOM 11674 N N . MET F 1 187 ? -0.491 20.731 35.611 1.00 21.54 187 MET F N 1
ATOM 11675 C CA . MET F 1 187 ? 0.729 21.048 34.844 1.00 23.88 187 MET F CA 1
ATOM 11676 C C . MET F 1 187 ? 1.875 20.091 35.106 1.00 24.12 187 MET F C 1
ATOM 11677 O O . MET F 1 187 ? 1.798 19.212 35.978 1.00 22.70 187 MET F O 1
ATOM 11682 N N . GLY F 1 188 ? 2.938 20.262 34.321 1.00 25.57 188 GLY F N 1
ATOM 11683 C CA . GLY F 1 188 ? 4.239 19.639 34.584 1.00 27.42 188 GLY F CA 1
ATOM 11684 C C . GLY F 1 188 ? 4.986 20.408 35.669 1.00 29.04 188 GLY F C 1
ATOM 11685 O O . GLY F 1 188 ? 4.358 20.878 36.615 1.00 29.78 188 GLY F O 1
ATOM 11686 N N . SER F 1 189 ? 6.317 20.518 35.572 1.00 30.81 189 SER F N 1
ATOM 11687 C CA . SER F 1 189 ? 7.118 21.166 36.646 1.00 32.13 189 SER F CA 1
ATOM 11688 C C . SER F 1 189 ? 6.932 22.661 36.706 1.00 33.37 189 SER F C 1
ATOM 11689 O O . SER F 1 189 ? 7.198 23.367 35.732 1.00 33.23 189 SER F O 1
ATOM 11692 N N . LEU F 1 190 ? 6.526 23.153 37.875 1.00 34.63 190 LEU F N 1
ATOM 11693 C CA . LEU F 1 190 ? 6.306 24.585 38.069 1.00 36.27 190 LEU F CA 1
ATOM 11694 C C . LEU F 1 190 ? 7.576 25.429 37.901 1.00 36.92 190 LEU F C 1
ATOM 11695 O O . LEU F 1 190 ? 7.489 26.639 37.798 1.00 37.62 190 LEU F O 1
ATOM 11700 N N . LYS F 1 191 ? 8.745 24.792 37.871 1.00 37.86 191 LYS F N 1
ATOM 11701 C CA . LYS F 1 191 ? 10.013 25.514 37.759 1.00 38.74 191 LYS F CA 1
ATOM 11702 C C . LYS F 1 191 ? 10.227 26.034 36.338 1.00 38.40 191 LYS F C 1
ATOM 11703 O O . LYS F 1 191 ? 10.784 27.116 36.145 1.00 38.92 191 LYS F O 1
ATOM 11709 N N . ASP F 1 192 ? 9.775 25.252 35.363 1.00 37.65 192 ASP F N 1
ATOM 11710 C CA . ASP F 1 192 ? 9.904 25.597 33.951 1.00 37.16 192 ASP F CA 1
ATOM 11711 C C . ASP F 1 192 ? 9.154 26.890 33.651 1.00 35.83 192 ASP F C 1
ATOM 11712 O O . ASP F 1 192 ? 8.015 27.064 34.091 1.00 35.87 192 ASP F O 1
ATOM 11717 N N . VAL F 1 193 ? 9.787 27.774 32.886 1.00 33.84 193 VAL F N 1
ATOM 11718 C CA . VAL F 1 193 ? 9.237 29.097 32.578 1.00 32.66 193 VAL F CA 1
ATOM 11719 C C . VAL F 1 193 ? 7.816 29.051 32.019 1.00 31.34 193 VAL F C 1
ATOM 11720 O O . VAL F 1 193 ? 6.958 29.849 32.397 1.00 31.77 193 VAL F O 1
ATOM 11724 N N . GLU F 1 194 ? 7.587 28.130 31.100 1.00 30.29 194 GLU F N 1
ATOM 11725 C CA . GLU F 1 194 ? 6.264 27.949 30.485 1.00 29.46 194 GLU F CA 1
ATOM 11726 C C . GLU F 1 194 ? 5.154 27.731 31.523 1.00 27.99 194 GLU F C 1
ATOM 11727 O O . GLU F 1 194 ? 4.060 28.243 31.377 1.00 26.64 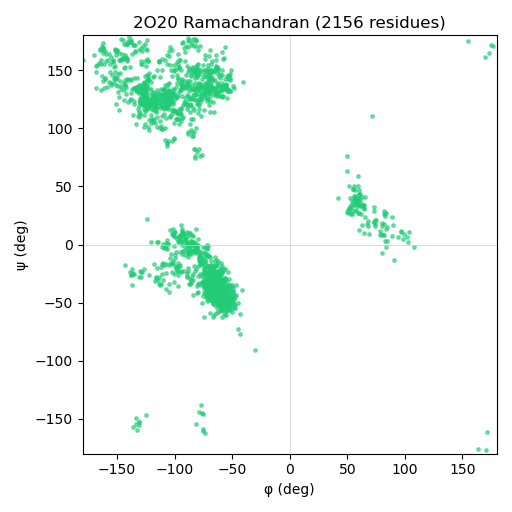194 GLU F O 1
ATOM 11733 N N . ASN F 1 195 ? 5.460 26.967 32.562 1.00 26.83 195 ASN F N 1
ATOM 11734 C CA . ASN F 1 195 ? 4.489 26.665 33.648 1.00 26.74 195 ASN F CA 1
ATOM 11735 C C . ASN F 1 195 ? 4.336 27.819 34.647 1.00 26.30 195 ASN F C 1
ATOM 11736 O O . ASN F 1 195 ? 3.248 28.077 35.161 1.00 25.77 195 ASN F O 1
ATOM 11741 N N . THR F 1 196 ? 5.417 28.549 34.884 1.00 26.58 196 THR F N 1
ATOM 11742 C CA . THR F 1 196 ? 5.308 29.795 35.648 1.00 26.62 196 THR F CA 1
ATOM 11743 C C . THR F 1 196 ? 4.454 30.805 34.877 1.00 25.58 196 THR F C 1
ATOM 11744 O O . THR F 1 196 ? 3.673 31.527 35.486 1.00 25.20 196 THR F O 1
ATOM 11748 N N . GLU F 1 197 ? 4.580 30.836 33.544 1.00 25.17 197 GLU F N 1
ATOM 11749 C CA . GLU F 1 197 ? 3.736 31.697 32.693 1.00 24.23 197 GLU F CA 1
ATOM 11750 C C . GLU F 1 197 ? 2.260 31.264 32.718 1.00 23.38 197 GLU F C 1
ATOM 11751 O O . GLU F 1 197 ? 1.369 32.100 32.826 1.00 22.48 197 GLU F O 1
ATOM 11757 N N . ARG F 1 198 ? 2.002 29.955 32.639 1.00 21.60 198 ARG F N 1
ATOM 11758 C CA . ARG F 1 198 ? 0.622 29.444 32.795 1.00 21.72 198 ARG F CA 1
ATOM 11759 C C . ARG F 1 198 ? -0.002 29.849 34.167 1.00 22.45 198 ARG F C 1
ATOM 11760 O O . ARG F 1 198 ? -1.184 30.230 34.245 1.00 21.77 198 ARG F O 1
ATOM 11768 N N . MET F 1 199 ? 0.809 29.782 35.218 1.00 23.11 199 MET F N 1
ATOM 11769 C CA . MET F 1 199 ? 0.382 30.159 36.576 1.00 24.23 199 MET F CA 1
ATOM 11770 C C . MET F 1 199 ? -0.030 31.612 36.656 1.00 23.32 199 MET F C 1
ATOM 11771 O O . MET F 1 199 ? -1.013 31.932 37.311 1.00 23.45 199 MET F O 1
ATOM 11776 N N . VAL F 1 200 ? 0.712 32.492 35.976 1.00 23.15 200 VAL F N 1
ATOM 11777 C CA . VAL F 1 200 ? 0.412 33.944 35.979 1.00 22.53 200 VAL F CA 1
ATOM 11778 C C . VAL F 1 200 ? -0.967 34.198 35.334 1.00 21.24 200 VAL F C 1
ATOM 11779 O O . VAL F 1 200 ? -1.771 34.957 35.851 1.00 19.49 200 VAL F O 1
ATOM 11783 N N . GLY F 1 201 ? -1.227 33.531 34.221 1.00 19.98 201 GLY F N 1
ATOM 11784 C CA . GLY F 1 201 ? -2.499 33.624 33.523 1.00 19.30 201 GLY F CA 1
ATOM 11785 C C . GLY F 1 201 ? -3.697 33.090 34.276 1.00 19.09 201 GLY F C 1
ATOM 11786 O O . GLY F 1 201 ? -4.763 33.713 34.267 1.00 19.12 201 GLY F O 1
ATOM 11787 N N . TYR F 1 202 ? -3.538 31.893 34.844 1.00 19.04 202 TYR F N 1
ATOM 11788 C CA . TYR F 1 202 ? -4.529 31.310 35.732 1.00 18.82 202 TYR F CA 1
ATOM 11789 C C . TYR F 1 202 ? -4.838 32.279 36.883 1.00 18.82 202 TYR F C 1
ATOM 11790 O O . TYR F 1 202 ? -5.996 32.602 37.152 1.00 18.95 202 TYR F O 1
ATOM 11799 N N . GLN F 1 203 ? -3.799 32.757 37.542 1.00 18.88 203 GLN F N 1
ATOM 11800 C CA . GLN F 1 203 ? -3.975 33.631 38.713 1.00 20.59 203 GLN F CA 1
ATOM 11801 C C . GLN F 1 203 ? -4.584 34.991 38.316 1.00 20.03 203 GLN F C 1
ATOM 11802 O O . GLN F 1 203 ? -5.375 35.552 39.087 1.00 20.56 203 GLN F O 1
ATOM 11808 N N . GLU F 1 204 ? -4.252 35.484 37.114 1.00 20.10 204 GLU F N 1
ATOM 11809 C CA . GLU F 1 204 ? -4.853 36.717 36.553 1.00 20.75 204 GLU F CA 1
ATOM 11810 C C . GLU F 1 204 ? -6.370 36.584 36.393 1.00 19.92 204 GLU F C 1
ATOM 11811 O O . GLU F 1 204 ? -7.123 37.464 36.772 1.00 17.75 204 GLU F O 1
ATOM 11817 N N . ALA F 1 205 ? -6.813 35.452 35.832 1.00 19.35 205 ALA F N 1
ATOM 11818 C CA . ALA F 1 205 ? -8.236 35.192 35.611 1.00 19.54 205 ALA F CA 1
ATOM 11819 C C . ALA F 1 205 ? -9.002 35.091 36.928 1.00 19.40 205 ALA F C 1
ATOM 11820 O O . ALA F 1 205 ? -10.108 35.634 37.054 1.00 20.01 205 ALA F O 1
ATOM 11822 N N . LEU F 1 206 ? -8.413 34.405 37.900 1.00 19.84 206 LEU F N 1
ATOM 11823 C CA . LEU F 1 206 ? -9.032 34.271 39.222 1.00 20.22 206 LEU F CA 1
ATOM 11824 C C . LEU F 1 206 ? -9.136 35.653 39.887 1.00 20.31 206 LEU F C 1
ATOM 11825 O O . LEU F 1 206 ? -10.180 35.994 40.439 1.00 20.04 206 LEU F O 1
ATOM 11830 N N . LEU F 1 207 ? -8.066 36.444 39.824 1.00 21.46 207 LEU F N 1
ATOM 11831 C CA . LEU F 1 207 ? -8.053 37.773 40.477 1.00 21.88 207 LEU F CA 1
ATOM 11832 C C . LEU F 1 207 ? -9.174 38.660 39.902 1.00 20.90 207 LEU F C 1
ATOM 11833 O O . LEU F 1 207 ? -9.968 39.267 40.639 1.00 21.08 207 LEU F O 1
ATOM 11838 N N . GLU F 1 208 ? -9.264 38.680 38.578 1.00 20.37 208 GLU F N 1
ATOM 11839 C CA . GLU F 1 208 ? -10.294 39.439 37.861 1.00 21.08 208 GLU F CA 1
ATOM 11840 C C . GLU F 1 208 ? -11.739 39.095 38.293 1.00 21.25 208 GLU F C 1
ATOM 11841 O O . GLU F 1 208 ? -12.615 39.973 38.355 1.00 20.88 208 GLU F O 1
ATOM 11847 N N . ALA F 1 209 ? -11.962 37.815 38.576 1.00 22.05 209 ALA F N 1
ATOM 11848 C CA . ALA F 1 209 ? -13.254 37.263 39.028 1.00 22.73 209 ALA F CA 1
ATOM 11849 C C . ALA F 1 209 ? -13.482 37.330 40.533 1.00 22.96 209 ALA F C 1
ATOM 11850 O O . ALA F 1 209 ? -14.536 36.906 41.018 1.00 23.77 209 ALA F O 1
ATOM 11852 N N . ASN F 1 210 ? -12.499 37.834 41.284 1.00 23.27 210 ASN F N 1
ATOM 11853 C CA . ASN F 1 210 ? -12.509 37.794 42.759 1.00 23.44 210 ASN F CA 1
ATOM 11854 C C . ASN F 1 210 ? -12.661 36.374 43.339 1.00 22.63 210 ASN F C 1
ATOM 11855 O O . ASN F 1 210 ? -13.341 36.165 44.335 1.00 21.25 210 ASN F O 1
ATOM 11860 N N . ILE F 1 211 ? -11.994 35.412 42.718 1.00 21.69 211 ILE F N 1
ATOM 11861 C CA . ILE F 1 211 ? -11.891 34.054 43.251 1.00 21.32 211 ILE F CA 1
ATOM 11862 C C . ILE F 1 211 ? -10.526 33.938 43.930 1.00 22.18 211 ILE F C 1
ATOM 11863 O O . ILE F 1 211 ? -9.493 34.237 43.323 1.00 23.24 211 ILE F O 1
ATOM 11868 N N . GLU F 1 212 ? -10.515 33.549 45.199 1.00 23.46 212 GLU F N 1
ATOM 11869 C CA . GLU F 1 212 ? -9.254 33.423 45.949 1.00 24.76 212 GLU F CA 1
ATOM 11870 C C . GLU F 1 212 ? -8.370 32.310 45.374 1.00 24.22 212 GLU F C 1
ATOM 11871 O O . GLU F 1 212 ? -8.846 31.215 45.105 1.00 23.64 212 GLU F O 1
ATOM 11877 N N . PHE F 1 213 ? -7.085 32.595 45.193 1.00 23.59 213 PHE F N 1
ATOM 11878 C CA . PHE F 1 213 ? -6.157 31.585 44.725 1.00 23.67 213 PHE F CA 1
ATOM 11879 C C . PHE F 1 213 ? -5.934 30.522 45.810 1.00 23.50 213 PHE F C 1
ATOM 11880 O O . PHE F 1 213 ? -5.774 30.843 46.963 1.00 21.96 213 PHE F O 1
ATOM 11888 N N . ASP F 1 214 ? -5.959 29.251 45.424 1.00 23.72 214 ASP F N 1
ATOM 11889 C CA . ASP F 1 214 ? -5.743 28.146 46.350 1.00 24.32 214 ASP F CA 1
ATOM 11890 C C . ASP F 1 214 ? -4.710 27.192 45.749 1.00 23.87 214 ASP F C 1
ATOM 11891 O O . ASP F 1 214 ? -5.021 26.494 44.802 1.00 24.23 214 ASP F O 1
ATOM 11896 N N . GLU F 1 215 ? -3.509 27.139 46.320 1.00 23.67 215 GLU F N 1
ATOM 11897 C CA . GLU F 1 215 ? -2.468 26.224 45.848 1.00 24.93 215 GLU F CA 1
ATOM 11898 C C . GLU F 1 215 ? -2.896 24.728 45.863 1.00 24.80 215 GLU F C 1
ATOM 11899 O O . GLU F 1 215 ? -2.321 23.896 45.136 1.00 25.72 215 GLU F O 1
ATOM 11910 N N . ASN F 1 216 ? -3.905 24.379 46.658 1.00 24.36 216 ASN F N 1
ATOM 11911 C CA . ASN F 1 216 ? -4.387 22.980 46.730 1.00 24.57 216 ASN F CA 1
ATOM 11912 C C . ASN F 1 216 ? -5.201 22.507 45.498 1.00 22.53 216 ASN F C 1
ATOM 11913 O O . ASN F 1 216 ? -5.537 21.307 45.364 1.00 20.88 216 ASN F O 1
ATOM 11918 N N . LEU F 1 217 ? -5.499 23.460 44.611 1.00 21.46 217 LEU F N 1
ATOM 11919 C CA . LEU F 1 217 ? -6.120 23.200 43.313 1.00 20.28 217 LEU F CA 1
ATOM 11920 C C . LEU F 1 217 ? -5.095 23.265 42.175 1.00 20.04 217 LEU F C 1
ATOM 11921 O O . LEU F 1 217 ? -5.453 23.203 41.009 1.00 18.84 217 LEU F O 1
ATOM 11926 N N . VAL F 1 218 ? -3.811 23.355 42.520 1.00 20.70 218 VAL F N 1
ATOM 11927 C CA . VAL F 1 218 ? -2.775 23.275 41.534 1.00 20.78 218 VAL F CA 1
ATOM 11928 C C . VAL F 1 218 ? -2.094 21.940 41.686 1.00 20.59 218 VAL F C 1
ATOM 11929 O O . VAL F 1 218 ? -1.674 21.568 42.798 1.00 21.16 218 VAL F O 1
ATOM 11933 N N . PHE F 1 219 ? -1.967 21.235 40.562 1.00 20.19 219 PHE F N 1
ATOM 11934 C CA . PHE F 1 219 ? -1.431 19.869 40.566 1.00 20.59 219 PHE F CA 1
ATOM 11935 C C . PHE F 1 219 ? -0.233 19.798 39.645 1.00 21.84 219 PHE F C 1
ATOM 11936 O O . PHE F 1 219 ? -0.356 19.740 38.413 1.00 20.55 219 PHE F O 1
ATOM 11944 N N . GLU F 1 220 ? 0.958 19.825 40.231 1.00 22.61 220 GLU F N 1
ATOM 11945 C CA . GLU F 1 220 ? 2.155 19.803 39.404 1.00 24.91 220 GLU F CA 1
ATOM 11946 C C . GLU F 1 220 ? 2.811 18.427 39.215 1.00 24.57 220 GLU F C 1
ATOM 11947 O O . GLU F 1 220 ? 2.537 17.478 39.940 1.00 23.59 220 GLU F O 1
ATOM 11953 N N . GLY F 1 221 ? 3.670 18.359 38.212 1.00 25.04 221 GLY F N 1
ATOM 11954 C CA . GLY F 1 221 ? 4.422 17.144 37.907 1.00 25.71 221 GLY F CA 1
ATOM 11955 C C . GLY F 1 221 ? 3.695 16.110 37.047 1.00 25.95 221 GLY F C 1
ATOM 11956 O O . GLY F 1 221 ? 4.022 14.931 37.111 1.00 26.17 221 GLY F O 1
ATOM 11957 N N . ASN F 1 222 ? 2.753 16.544 36.211 1.00 25.16 222 ASN F N 1
ATOM 11958 C CA . ASN F 1 222 ? 1.858 15.605 35.506 1.00 25.09 222 ASN F CA 1
ATOM 11959 C C . ASN F 1 222 ? 2.122 15.621 34.027 1.00 24.55 222 ASN F C 1
ATOM 11960 O O . ASN F 1 222 ? 1.942 16.641 33.371 1.00 24.70 222 ASN F O 1
ATOM 11965 N N . TYR F 1 223 ? 2.552 14.472 33.501 1.00 24.08 223 TYR F N 1
ATOM 11966 C CA . TYR F 1 223 ? 2.936 14.363 32.094 1.00 23.92 223 TYR F CA 1
ATOM 11967 C C . TYR F 1 223 ? 2.245 13.244 31.299 1.00 22.18 223 TYR F C 1
ATOM 11968 O O . TYR F 1 223 ? 2.190 13.322 30.080 1.00 23.05 223 TYR F O 1
ATOM 11977 N N . SER F 1 224 ? 1.714 12.228 31.967 1.00 20.00 224 SER F N 1
ATOM 11978 C CA . SER F 1 224 ? 1.216 11.029 31.272 1.00 19.74 224 SER F CA 1
ATOM 11979 C C . SER F 1 224 ? -0.292 10.826 31.361 1.00 18.90 224 SER F C 1
ATOM 11980 O O . SER F 1 224 ? -0.951 11.316 32.283 1.00 17.53 224 SER F O 1
ATOM 11983 N N . TYR F 1 225 ? -0.808 10.062 30.402 1.00 19.14 225 TYR F N 1
ATOM 11984 C CA . TYR F 1 225 ? -2.213 9.547 30.431 1.00 18.43 225 TYR F CA 1
ATOM 11985 C C . TYR F 1 225 ? -2.622 8.895 31.784 1.00 18.24 225 TYR F C 1
ATOM 11986 O O . TYR F 1 225 ? -3.649 9.218 32.370 1.00 16.25 225 TYR F O 1
ATOM 11995 N N . GLU F 1 226 ? -1.768 8.028 32.309 1.00 18.61 226 GLU F N 1
ATOM 11996 C CA . GLU F 1 226 ? -2.035 7.372 33.589 1.00 19.18 226 GLU F CA 1
ATOM 11997 C C . GLU F 1 226 ? -2.064 8.314 34.796 1.00 18.79 226 GLU F C 1
ATOM 11998 O O . GLU F 1 226 ? -2.866 8.130 35.695 1.00 18.61 226 GLU F O 1
ATOM 12009 N N . GLN F 1 227 ? -1.205 9.328 34.787 1.00 18.45 227 GLN F N 1
ATOM 12010 C CA . GLN F 1 227 ? -1.194 10.369 35.823 1.00 18.92 227 GLN F CA 1
ATOM 12011 C C . GLN F 1 227 ? -2.490 11.152 35.815 1.00 17.76 227 GLN F C 1
ATOM 12012 O O . GLN F 1 227 ? -3.079 11.413 36.880 1.00 17.28 227 GLN F O 1
ATOM 12018 N N . GLY F 1 228 ? -2.948 11.499 34.612 1.00 17.74 228 GLY F N 1
ATOM 12019 C CA . GLY F 1 228 ? -4.260 12.097 34.379 1.00 16.96 228 GLY F CA 1
ATOM 12020 C C . GLY F 1 228 ? -5.417 11.314 34.947 1.00 17.06 228 GLY F C 1
ATOM 12021 O O . GLY F 1 228 ? -6.227 11.866 35.654 1.00 14.94 228 GLY F O 1
ATOM 12022 N N . LYS F 1 229 ? -5.483 10.016 34.637 1.00 17.17 229 LYS F N 1
ATOM 12023 C CA . LYS F 1 229 ? -6.511 9.158 35.201 1.00 18.67 229 LYS F CA 1
ATOM 12024 C C . LYS F 1 229 ? -6.506 9.169 36.725 1.00 18.35 229 LYS F C 1
ATOM 12025 O O . LYS F 1 229 ? -7.574 9.273 37.354 1.00 18.61 229 LYS F O 1
ATOM 12031 N N . ALA F 1 230 ? -5.310 9.072 37.307 1.00 18.14 230 ALA F N 1
ATOM 12032 C CA . ALA F 1 230 ? -5.167 8.988 38.764 1.00 18.15 230 ALA F CA 1
ATOM 12033 C C . ALA F 1 230 ? -5.521 10.274 39.514 1.00 18.15 230 ALA F C 1
ATOM 12034 O O . ALA F 1 230 ? -5.856 10.235 40.717 1.00 17.54 230 ALA F O 1
ATOM 12036 N N . LEU F 1 231 ? -5.473 11.421 38.830 1.00 17.62 231 LEU F N 1
ATOM 12037 C CA . LEU F 1 231 ? -5.864 12.684 39.425 1.00 18.56 231 LEU F CA 1
ATOM 12038 C C . LEU F 1 231 ? -7.355 12.883 39.607 1.00 17.95 231 LEU F C 1
ATOM 12039 O O . LEU F 1 231 ? -7.746 13.724 40.424 1.00 18.56 231 LEU F O 1
ATOM 12044 N N . ALA F 1 232 ? -8.189 12.152 38.867 1.00 16.85 232 ALA F N 1
ATOM 12045 C CA . ALA F 1 232 ? -9.638 12.454 38.854 1.00 16.68 232 ALA F CA 1
ATOM 12046 C C . ALA F 1 232 ? -10.270 12.531 40.260 1.00 16.21 232 ALA F C 1
ATOM 12047 O O . ALA F 1 232 ? -10.962 13.496 40.599 1.00 15.30 232 ALA F O 1
ATOM 12049 N N . GLU F 1 233 ? -10.045 11.520 41.075 1.00 16.28 233 GLU F N 1
ATOM 12050 C CA . GLU F 1 233 ? -10.696 11.510 42.395 1.00 17.05 233 GLU F CA 1
ATOM 12051 C C . GLU F 1 233 ? -10.125 12.574 43.327 1.00 16.99 233 GLU F C 1
ATOM 12052 O O . GLU F 1 233 ? -10.855 13.107 44.184 1.00 15.81 233 GLU F O 1
ATOM 12058 N N . ARG F 1 234 ? -8.847 12.926 43.133 1.00 17.73 234 ARG F N 1
ATOM 12059 C CA . ARG F 1 234 ? -8.223 14.031 43.882 1.00 19.55 234 ARG F CA 1
ATOM 12060 C C . ARG F 1 234 ? -8.892 15.381 43.643 1.00 18.71 234 ARG F C 1
ATOM 12061 O O . ARG F 1 234 ? -9.078 16.165 44.581 1.00 18.76 234 ARG F O 1
ATOM 12069 N N . LEU F 1 235 ? -9.236 15.650 42.383 1.00 18.07 235 LEU F N 1
ATOM 12070 C CA . LEU F 1 235 ? -9.995 16.842 41.999 1.00 18.00 235 LEU F CA 1
ATOM 12071 C C . LEU F 1 235 ? -11.407 16.818 42.592 1.00 16.34 235 LEU F C 1
ATOM 12072 O O . LEU F 1 235 ? -11.835 17.774 43.217 1.00 15.68 235 LEU F O 1
ATOM 12077 N N . LEU F 1 236 ? -12.092 15.676 42.467 1.00 15.81 236 LEU F N 1
ATOM 12078 C CA . LEU F 1 236 ? -13.448 15.536 42.961 1.00 16.30 236 LEU F CA 1
ATOM 12079 C C . LEU F 1 236 ? -13.520 15.705 44.474 1.00 16.78 236 LEU F C 1
ATOM 12080 O O . LEU F 1 236 ? -14.415 16.400 44.945 1.00 16.75 236 LEU F O 1
ATOM 12085 N N . GLU F 1 237 ? -12.607 15.088 45.228 1.00 17.54 237 GLU F N 1
ATOM 12086 C CA . GLU F 1 237 ? -12.621 15.211 46.700 1.00 19.13 237 GLU F CA 1
ATOM 12087 C C . GLU F 1 237 ? -12.401 16.628 47.225 1.00 18.36 237 GLU F C 1
ATOM 12088 O O . GLU F 1 237 ? -12.935 17.015 48.293 1.00 17.10 237 GLU F O 1
ATOM 12094 N N . ARG F 1 238 ? -11.633 17.422 46.472 1.00 18.95 238 ARG F N 1
ATOM 12095 C CA . ARG F 1 238 ? -11.456 18.835 46.761 1.00 19.36 238 ARG F CA 1
ATOM 12096 C C . ARG F 1 238 ? -12.593 19.738 46.283 1.00 18.58 238 ARG F C 1
ATOM 12097 O O . ARG F 1 238 ? -12.545 20.931 46.521 1.00 17.40 238 ARG F O 1
ATOM 12105 N N . GLY F 1 239 ? -13.600 19.198 45.599 1.00 17.55 239 GLY F N 1
ATOM 12106 C CA . GLY F 1 239 ? -14.710 19.996 45.081 1.00 17.42 239 GLY F CA 1
ATOM 12107 C C . GLY F 1 239 ? -14.520 20.735 43.788 1.00 17.35 239 GLY F C 1
ATOM 12108 O O . GLY F 1 239 ? -15.352 21.589 43.427 1.00 17.68 239 GLY F O 1
ATOM 12109 N N . ALA F 1 240 ? -13.408 20.483 43.102 1.00 17.47 240 ALA F N 1
ATOM 12110 C CA . ALA F 1 240 ? -13.182 21.058 41.780 1.00 17.82 240 ALA F CA 1
ATOM 12111 C C . ALA F 1 240 ? -14.301 20.619 40.852 1.00 17.71 240 ALA F C 1
ATOM 12112 O O . ALA F 1 240 ? -14.737 19.458 40.888 1.00 17.45 240 ALA F O 1
ATOM 12114 N N . THR F 1 241 ? -14.770 21.551 40.019 1.00 17.71 241 THR F N 1
ATOM 12115 C CA . THR F 1 241 ? -15.789 21.241 39.027 1.00 18.06 241 THR F CA 1
ATOM 12116 C C . THR F 1 241 ? -15.271 21.405 37.592 1.00 17.65 241 THR F C 1
ATOM 12117 O O . THR F 1 241 ? -16.043 21.210 36.663 1.00 16.95 241 THR F O 1
ATOM 12121 N N . SER F 1 242 ? -13.983 21.753 37.440 1.00 15.78 242 SER F N 1
ATOM 12122 C CA . SER F 1 242 ? -13.379 21.898 36.148 1.00 16.31 242 SER F CA 1
ATOM 12123 C C . SER F 1 242 ? -11.855 21.926 36.295 1.00 15.62 242 SER F C 1
ATOM 12124 O O . SER F 1 242 ? -11.340 22.033 37.394 1.00 15.55 242 SER F O 1
ATOM 12127 N N . ALA F 1 243 ? -11.162 21.819 35.174 1.00 15.37 243 ALA F N 1
ATOM 12128 C CA . ALA F 1 243 ? -9.698 21.784 35.154 1.00 15.06 243 ALA F CA 1
ATOM 12129 C C . ALA F 1 243 ? -9.188 22.334 33.824 1.00 16.40 243 ALA F C 1
ATOM 12130 O O . ALA F 1 243 ? -9.774 22.052 32.746 1.00 16.80 243 ALA F O 1
ATOM 12132 N N . VAL F 1 244 ? -8.116 23.133 33.917 1.00 17.78 244 VAL F N 1
ATOM 12133 C CA . VAL F 1 244 ? -7.284 23.506 32.754 1.00 17.81 244 VAL F CA 1
ATOM 12134 C C . VAL F 1 244 ? -6.079 22.587 32.864 1.00 17.86 244 VAL F C 1
ATOM 12135 O O . VAL F 1 244 ? -5.534 22.397 33.965 1.00 16.84 244 VAL F O 1
ATOM 12139 N N . VAL F 1 245 ? -5.703 21.955 31.751 1.00 17.29 245 VAL F N 1
ATOM 12140 C CA . VAL F 1 245 ? -4.660 20.927 31.752 1.00 17.55 245 VAL F CA 1
ATOM 12141 C C . VAL F 1 245 ? -3.612 21.288 30.696 1.00 18.93 245 VAL F C 1
ATOM 12142 O O . VAL F 1 245 ? -3.969 21.545 29.541 1.00 19.30 245 VAL F O 1
ATOM 12146 N N . SER F 1 246 ? -2.329 21.300 31.082 1.00 19.21 246 SER F N 1
ATOM 12147 C CA . SER F 1 246 ? -1.281 21.720 30.147 1.00 20.01 246 SER F CA 1
ATOM 12148 C C . SER F 1 246 ? -1.020 20.730 28.986 1.00 19.96 246 SER F C 1
ATOM 12149 O O . SER F 1 246 ? -0.796 21.150 27.840 1.00 20.99 246 SER F O 1
ATOM 12152 N N . HIS F 1 247 ? -1.038 19.433 29.280 1.00 19.74 247 HIS F N 1
ATOM 12153 C CA . HIS F 1 247 ? -0.644 18.399 28.325 1.00 19.95 247 HIS F CA 1
ATOM 12154 C C . HIS F 1 247 ? -1.849 17.588 27.915 1.00 18.72 247 HIS F C 1
ATOM 12155 O O . HIS F 1 247 ? -2.633 17.177 28.786 1.00 18.19 247 HIS F O 1
ATOM 12162 N N . ASP F 1 248 ? -1.974 17.357 26.601 1.00 16.88 248 ASP F N 1
ATOM 12163 C CA . ASP F 1 248 ? -3.127 16.630 26.024 1.00 16.97 248 ASP F CA 1
ATOM 12164 C C . ASP F 1 248 ? -3.259 15.203 26.582 1.00 16.80 248 ASP F C 1
ATOM 12165 O O . ASP F 1 248 ? -4.363 14.806 26.865 1.00 15.87 248 ASP F O 1
ATOM 12170 N N . THR F 1 249 ? -2.158 14.449 26.733 1.00 16.99 249 THR F N 1
ATOM 12171 C CA . THR F 1 249 ? -2.253 13.054 27.232 1.00 18.34 249 THR F CA 1
ATOM 12172 C C . THR F 1 249 ? -2.844 13.004 28.668 1.00 17.02 249 THR F C 1
ATOM 12173 O O . THR F 1 249 ? -3.626 12.099 29.030 1.00 16.54 249 THR F O 1
ATOM 12177 N N . VAL F 1 250 ? -2.473 14.008 29.457 1.00 16.43 250 VAL F N 1
ATOM 12178 C CA . VAL F 1 250 ? -2.951 14.151 30.824 1.00 15.72 250 VAL F CA 1
ATOM 12179 C C . VAL F 1 250 ? -4.471 14.482 30.797 1.00 15.53 250 VAL F C 1
ATOM 12180 O O . VAL F 1 250 ? -5.246 13.925 31.572 1.00 16.13 250 VAL F O 1
ATOM 12184 N N . ALA F 1 251 ? -4.883 15.410 29.932 1.00 15.05 251 ALA F N 1
ATOM 12185 C CA . ALA F 1 251 ? -6.286 15.820 29.817 1.00 15.54 251 ALA F CA 1
ATOM 12186 C C . ALA F 1 251 ? -7.151 14.641 29.393 1.00 15.83 251 ALA F C 1
ATOM 12187 O O . ALA F 1 251 ? -8.250 14.444 29.897 1.00 16.73 251 ALA F O 1
ATOM 12189 N N . VAL F 1 252 ? -6.657 13.892 28.411 1.00 16.04 252 VAL F N 1
ATOM 12190 C CA . VAL F 1 252 ? -7.376 12.731 27.907 1.00 15.47 252 VAL F CA 1
ATOM 12191 C C . VAL F 1 252 ? -7.529 11.677 29.016 1.00 15.10 252 VAL F C 1
ATOM 12192 O O . VAL F 1 252 ? -8.605 11.073 29.157 1.00 13.24 252 VAL F O 1
ATOM 12196 N N . GLY F 1 253 ? -6.510 11.510 29.844 1.00 13.77 253 GLY F N 1
ATOM 12197 C CA . GLY F 1 253 ? -6.598 10.611 30.992 1.00 14.93 253 GLY F CA 1
ATOM 12198 C C . GLY F 1 253 ? -7.643 11.060 32.018 1.00 14.26 253 GLY F C 1
ATOM 12199 O O . GLY F 1 253 ? -8.396 10.259 32.529 1.00 14.73 253 GLY F O 1
ATOM 12200 N N . LEU F 1 254 ? -7.655 12.356 32.328 1.00 15.10 254 LEU F N 1
ATOM 12201 C CA . LEU F 1 254 ? -8.598 12.920 33.273 1.00 15.48 254 LEU F CA 1
ATOM 12202 C C . LEU F 1 254 ? -10.044 12.686 32.797 1.00 14.81 254 LEU F C 1
ATOM 12203 O O . LEU F 1 254 ? -10.898 12.253 33.568 1.00 13.63 254 LEU F O 1
ATOM 12208 N N . LEU F 1 255 ? -10.272 12.935 31.510 1.00 14.60 255 LEU F N 1
ATOM 12209 C CA . LEU F 1 255 ? -11.571 12.712 30.853 1.00 14.87 255 LEU F CA 1
ATOM 12210 C C . LEU F 1 255 ? -11.947 11.217 30.936 1.00 14.54 255 LEU F C 1
ATOM 12211 O O . LEU F 1 255 ? -13.059 10.904 31.290 1.00 14.78 255 LEU F O 1
ATOM 12216 N N . SER F 1 256 ? -11.024 10.332 30.558 1.00 14.53 256 SER F N 1
ATOM 12217 C CA . SER F 1 256 ? -11.238 8.895 30.667 1.00 13.72 256 SER F CA 1
ATOM 12218 C C . SER F 1 256 ? -11.725 8.467 32.057 1.00 14.07 256 SER F C 1
ATOM 12219 O O . SER F 1 256 ? -12.700 7.695 32.166 1.00 14.42 256 SER F O 1
ATOM 12222 N N . ALA F 1 257 ? -11.060 8.975 33.087 1.00 15.02 257 ALA F N 1
ATOM 12223 C CA . ALA F 1 257 ? -11.385 8.622 34.486 1.00 14.87 257 ALA F CA 1
ATOM 12224 C C . ALA F 1 257 ? -12.750 9.159 34.909 1.00 14.33 257 ALA F C 1
ATOM 12225 O O . ALA F 1 257 ? -13.562 8.440 35.528 1.00 14.62 257 ALA F O 1
ATOM 12227 N N . MET F 1 258 ? -13.071 10.394 34.503 1.00 14.61 258 MET F N 1
ATOM 12228 C CA . MET F 1 258 ? -14.386 10.979 34.768 1.00 14.63 258 MET F CA 1
ATOM 12229 C C . MET F 1 258 ? -15.498 10.168 34.147 1.00 13.70 258 MET F C 1
ATOM 12230 O O . MET F 1 258 ? -16.491 9.852 34.797 1.00 13.22 258 MET F O 1
ATOM 12235 N N . MET F 1 259 ? -15.328 9.792 32.877 1.00 13.40 259 MET F N 1
ATOM 12236 C CA . MET F 1 259 ? -16.290 8.988 32.185 1.00 13.51 259 MET F CA 1
ATOM 12237 C C . MET F 1 259 ? -16.406 7.590 32.827 1.00 13.77 259 MET F C 1
ATOM 12238 O O . MET F 1 259 ? -17.526 7.080 32.963 1.00 14.17 259 MET F O 1
ATOM 12243 N N . ASP F 1 260 ? -15.274 7.001 33.234 1.00 13.72 260 ASP F N 1
ATOM 12244 C CA . ASP F 1 260 ? -15.236 5.662 33.886 1.00 14.70 260 ASP F CA 1
ATOM 12245 C C . ASP F 1 260 ? -16.061 5.653 35.208 1.00 14.97 260 ASP F C 1
ATOM 12246 O O . ASP F 1 260 ? -16.701 4.661 35.529 1.00 15.68 260 ASP F O 1
ATOM 12251 N N . LYS F 1 261 ? -16.040 6.778 35.926 1.00 14.11 261 LYS F N 1
ATOM 12252 C CA . LYS F 1 261 ? -16.723 6.981 37.215 1.00 14.62 261 LYS F CA 1
ATOM 12253 C C . LYS F 1 261 ? -18.181 7.440 37.080 1.00 15.11 261 LYS F C 1
ATOM 12254 O O . LYS F 1 261 ? -18.868 7.556 38.095 1.00 14.49 261 LYS F O 1
ATOM 12260 N N . GLY F 1 262 ? -18.630 7.713 35.846 1.00 15.15 262 GLY F N 1
ATOM 12261 C CA . GLY F 1 262 ? -19.999 8.192 35.597 1.00 15.69 262 GLY F CA 1
ATOM 12262 C C . GLY F 1 262 ? -20.264 9.633 35.953 1.00 16.38 262 GLY F C 1
ATOM 12263 O O . GLY F 1 262 ? -21.411 10.047 36.127 1.00 16.24 262 GLY F O 1
ATOM 12264 N N . VAL F 1 263 ? -19.195 10.416 36.032 1.00 16.36 263 VAL F N 1
ATOM 12265 C CA . VAL F 1 263 ? -19.316 11.857 36.207 1.00 17.00 263 VAL F CA 1
ATOM 12266 C C . VAL F 1 263 ? -19.827 12.494 34.918 1.00 17.94 263 VAL F C 1
ATOM 12267 O O . VAL F 1 263 ? -19.339 12.186 33.830 1.00 17.43 263 VAL F O 1
ATOM 12271 N N . LYS F 1 264 ? -20.810 13.379 35.058 1.00 17.99 264 LYS F N 1
ATOM 12272 C CA . LYS F 1 264 ? -21.462 13.972 33.889 1.00 18.33 264 LYS F CA 1
ATOM 12273 C C . LYS F 1 264 ? -20.593 15.082 33.302 1.00 17.66 264 LYS F C 1
ATOM 12274 O O . LYS F 1 264 ? -20.267 16.043 33.985 1.00 17.40 264 LYS F O 1
ATOM 12280 N N . VAL F 1 265 ? -20.205 14.916 32.029 1.00 17.14 265 VAL F N 1
ATOM 12281 C CA . VAL F 1 265 ? -19.380 15.877 31.293 1.00 16.97 265 VAL F CA 1
ATOM 12282 C C . VAL F 1 265 ? -20.165 16.367 30.078 1.00 17.30 265 VAL F C 1
ATOM 12283 O O . VAL F 1 265 ? -20.593 15.542 29.242 1.00 16.23 265 VAL F O 1
ATOM 12287 N N . PRO F 1 266 ? -20.322 17.700 29.931 1.00 16.45 266 PRO F N 1
ATOM 12288 C CA . PRO F 1 266 ? -19.761 18.811 30.687 1.00 17.65 266 PRO F CA 1
ATOM 12289 C C . PRO F 1 266 ? -20.674 19.365 31.796 1.00 18.04 266 PRO F C 1
ATOM 12290 O O . PRO F 1 266 ? -20.322 20.356 32.420 1.00 19.50 266 PRO F O 1
ATOM 12294 N N . GLU F 1 267 ? -21.808 18.726 32.058 1.00 19.34 267 GLU F N 1
ATOM 12295 C CA . GLU F 1 267 ? -22.774 19.270 33.019 1.00 20.04 267 GLU F CA 1
ATOM 12296 C C . GLU F 1 267 ? -22.196 19.444 34.427 1.00 19.90 267 GLU F C 1
ATOM 12297 O O . GLU F 1 267 ? -22.412 20.495 35.068 1.00 20.18 267 GLU F O 1
ATOM 12303 N N . ASP F 1 268 ? -21.484 18.429 34.928 1.00 19.32 268 ASP F N 1
ATOM 12304 C CA . ASP F 1 268 ? -20.964 18.460 36.300 1.00 19.47 268 ASP F CA 1
ATOM 12305 C C . ASP F 1 268 ? -19.425 18.582 36.397 1.00 18.75 268 ASP F C 1
ATOM 12306 O O . ASP F 1 268 ? -18.887 18.925 37.462 1.00 19.19 268 ASP F O 1
ATOM 12311 N N . PHE F 1 269 ? -18.717 18.306 35.304 1.00 17.09 269 PHE F N 1
ATOM 12312 C CA . PHE F 1 269 ? -17.262 18.524 35.258 1.00 16.72 269 PHE F CA 1
ATOM 12313 C C . PHE F 1 269 ? -16.863 18.935 33.820 1.00 16.08 269 PHE F C 1
ATOM 12314 O O . PHE F 1 269 ? -17.334 18.326 32.872 1.00 17.39 269 PHE F O 1
ATOM 12322 N N . GLU F 1 270 ? -16.031 19.975 33.715 1.00 16.79 270 GLU F N 1
ATOM 12323 C CA . GLU F 1 270 ? -15.522 20.525 32.462 1.00 16.16 270 GLU F CA 1
ATOM 12324 C C . GLU F 1 270 ? -13.980 20.430 32.387 1.00 16.36 270 GLU F C 1
ATOM 12325 O O . GLU F 1 270 ? -13.291 20.597 33.369 1.00 15.64 270 GLU F O 1
ATOM 12331 N N . ILE F 1 271 ? -13.448 20.178 31.188 1.00 16.75 271 ILE F N 1
ATOM 12332 C CA . ILE F 1 271 ? -12.008 20.047 30.973 1.00 15.65 271 ILE F CA 1
ATOM 12333 C C . ILE F 1 271 ? -11.608 20.843 29.714 1.00 16.20 271 ILE F C 1
ATOM 12334 O O . ILE F 1 271 ? -12.275 20.722 28.662 1.00 15.83 271 ILE F O 1
ATOM 12339 N N . ILE F 1 272 ? -10.515 21.606 29.831 1.00 15.63 272 ILE F N 1
ATOM 12340 C CA . ILE F 1 272 ? -9.874 22.264 28.673 1.00 16.51 272 ILE F CA 1
ATOM 12341 C C . ILE F 1 272 ? -8.418 21.798 28.586 1.00 16.66 272 ILE F C 1
ATOM 12342 O O . ILE F 1 272 ? -7.682 21.901 29.553 1.00 16.93 272 ILE F O 1
ATOM 12347 N N . SER F 1 273 ? -8.030 21.237 27.441 1.00 16.46 273 SER F N 1
ATOM 12348 C CA . SER F 1 273 ? -6.682 20.732 27.220 1.00 17.24 273 SER F CA 1
ATOM 12349 C C . SER F 1 273 ? -5.734 21.822 26.667 1.00 18.06 273 SER F C 1
ATOM 12350 O O . SER F 1 273 ? -6.129 22.975 26.436 1.00 16.85 273 SER F O 1
ATOM 12353 N N . GLY F 1 274 ? -4.463 21.467 26.475 1.00 18.35 274 GLY F N 1
ATOM 12354 C CA . GLY F 1 274 ? -3.442 22.478 26.275 1.00 18.84 274 GLY F CA 1
ATOM 12355 C C . GLY F 1 274 ? -2.865 22.628 24.877 1.00 18.20 274 GLY F C 1
ATOM 12356 O O . GLY F 1 274 ? -2.231 23.643 24.615 1.00 16.92 274 GLY F O 1
ATOM 12357 N N . ALA F 1 275 ? -3.046 21.639 23.992 1.00 16.91 275 ALA F N 1
ATOM 12358 C CA . ALA F 1 275 ? -2.427 21.736 22.636 1.00 16.82 275 ALA F CA 1
ATOM 12359 C C . ALA F 1 275 ? -3.239 21.365 21.401 1.00 16.81 275 ALA F C 1
ATOM 12360 O O . ALA F 1 275 ? -2.930 21.872 20.285 1.00 16.52 275 ALA F O 1
ATOM 12362 N N . ASN F 1 276 ? -4.248 20.505 21.570 1.00 16.17 276 ASN F N 1
ATOM 12363 C CA . ASN F 1 276 ? -4.994 19.944 20.447 1.00 16.68 276 ASN F CA 1
ATOM 12364 C C . ASN F 1 276 ? -4.110 19.138 19.466 1.00 16.48 276 ASN F C 1
ATOM 12365 O O . ASN F 1 276 ? -4.219 19.262 18.221 1.00 16.13 276 ASN F O 1
ATOM 12370 N N . SER F 1 277 ? -3.236 18.325 20.035 1.00 15.84 277 SER F N 1
ATOM 12371 C CA . SER F 1 277 ? -2.363 17.454 19.266 1.00 16.93 277 SER F CA 1
ATOM 12372 C C . SER F 1 277 ? -3.197 16.323 18.594 1.00 16.73 277 SER F C 1
ATOM 12373 O O . SER F 1 277 ? -4.412 16.176 18.870 1.00 15.90 277 SER F O 1
ATOM 12376 N N . PRO F 1 278 ? -2.585 15.603 17.647 1.00 16.32 278 PRO F N 1
ATOM 12377 C CA . PRO F 1 278 ? -3.348 14.621 16.877 1.00 17.04 278 PRO F CA 1
ATOM 12378 C C . PRO F 1 278 ? -4.214 13.639 17.650 1.00 17.23 278 PRO F C 1
ATOM 12379 O O . PRO F 1 278 ? -5.309 13.306 17.180 1.00 16.67 278 PRO F O 1
ATOM 12383 N N . ILE F 1 279 ? -3.752 13.165 18.805 1.00 17.73 279 ILE F N 1
ATOM 12384 C CA . ILE F 1 279 ? -4.580 12.243 19.615 1.00 17.98 279 ILE F CA 1
ATOM 12385 C C . ILE F 1 279 ? -5.962 12.736 20.015 1.00 19.01 279 ILE F C 1
ATOM 12386 O O . ILE F 1 279 ? -6.870 11.941 20.177 1.00 17.89 279 ILE F O 1
ATOM 12391 N N . THR F 1 280 ? -6.119 14.049 20.162 1.00 19.71 280 THR F N 1
ATOM 12392 C CA . THR F 1 280 ? -7.357 14.617 20.667 1.00 21.09 280 THR F CA 1
ATOM 12393 C C . THR F 1 280 ? -8.514 14.408 19.689 1.00 21.29 280 THR F C 1
ATOM 12394 O O . THR F 1 280 ? -9.663 14.440 20.105 1.00 22.26 280 THR F O 1
ATOM 12398 N N . GLN F 1 281 ? -8.219 14.155 18.410 1.00 21.42 281 GLN F N 1
ATOM 12399 C CA . GLN F 1 281 ? -9.227 13.758 17.428 1.00 22.19 281 GLN F CA 1
ATOM 12400 C C . GLN F 1 281 ? -9.996 12.508 17.854 1.00 20.70 281 GLN F C 1
ATOM 12401 O O . GLN F 1 281 ? -11.171 12.327 17.477 1.00 19.00 281 GLN F O 1
ATOM 12407 N N . TYR F 1 282 ? -9.323 11.642 18.618 1.00 19.09 282 TYR F N 1
ATOM 12408 C CA . TYR F 1 282 ? -9.819 10.320 18.923 1.00 18.86 282 TYR F CA 1
ATOM 12409 C C . TYR F 1 282 ? -10.469 10.195 20.279 1.00 18.13 282 TYR F C 1
ATOM 12410 O O . TYR F 1 282 ? -10.755 9.084 20.721 1.00 17.95 282 TYR F O 1
ATOM 12419 N N . THR F 1 283 ? -10.728 11.299 20.965 1.00 18.82 283 THR F N 1
ATOM 12420 C CA . THR F 1 283 ? -11.367 11.206 22.271 1.00 18.78 283 THR F CA 1
ATOM 12421 C C . THR F 1 283 ? -12.896 11.140 22.086 1.00 18.43 283 THR F C 1
ATOM 12422 O O . THR F 1 283 ? -13.447 11.645 21.122 1.00 18.10 283 THR F O 1
ATOM 12426 N N . TYR F 1 284 ? -13.582 10.484 23.002 1.00 17.77 284 TYR F N 1
ATOM 12427 C CA . TYR F 1 284 ? -15.048 10.585 23.074 1.00 17.07 284 TYR F CA 1
ATOM 12428 C C . TYR F 1 284 ? -15.406 10.557 24.551 1.00 17.17 284 TYR F C 1
ATOM 12429 O O . TYR F 1 284 ? -14.961 9.667 25.251 1.00 17.72 284 TYR F O 1
ATOM 12438 N N . PRO F 1 285 ? -16.127 11.576 25.042 1.00 17.22 285 PRO F N 1
ATOM 12439 C CA . PRO F 1 285 ? -16.571 12.795 24.350 1.00 17.43 285 PRO F CA 1
ATOM 12440 C C . PRO F 1 285 ? -15.443 13.636 23.744 1.00 16.89 285 PRO F C 1
ATOM 12441 O O . PRO F 1 285 ? -14.305 13.545 24.181 1.00 14.87 285 PRO F O 1
ATOM 12445 N N . THR F 1 286 ? -15.785 14.501 22.797 1.00 16.29 286 THR F N 1
ATOM 12446 C CA . THR F 1 286 ? -14.794 15.385 22.178 1.00 16.60 286 THR F CA 1
ATOM 12447 C C . THR F 1 286 ? -14.239 16.456 23.158 1.00 17.47 286 THR F C 1
ATOM 12448 O O . THR F 1 286 ? -14.950 16.946 24.054 1.00 17.74 286 THR F O 1
ATOM 12452 N N . LEU F 1 287 ? -12.941 16.710 23.050 1.00 17.01 287 LEU F N 1
ATOM 12453 C CA . LEU F 1 287 ? -12.187 17.454 24.046 1.00 18.05 287 LEU F CA 1
ATOM 12454 C C . LEU F 1 287 ? -11.924 18.901 23.630 1.00 17.12 287 LEU F C 1
ATOM 12455 O O . LEU F 1 287 ? -11.201 19.182 22.639 1.00 15.43 287 LEU F O 1
ATOM 12460 N N . THR F 1 288 ? -12.474 19.826 24.408 1.00 16.19 288 THR F N 1
ATOM 12461 C CA . THR F 1 288 ? -12.178 21.254 24.255 1.00 15.67 288 THR F CA 1
ATOM 12462 C C . THR F 1 288 ? -10.684 21.446 24.541 1.00 16.32 288 THR F C 1
ATOM 12463 O O . THR F 1 288 ? -10.142 20.867 25.483 1.00 15.27 288 THR F O 1
ATOM 12467 N N . SER F 1 289 ? -10.031 22.273 23.729 1.00 16.05 289 SER F N 1
ATOM 12468 C CA . SER F 1 289 ? -8.594 22.434 23.849 1.00 17.24 289 SER F CA 1
ATOM 12469 C C . SER F 1 289 ? -8.102 23.763 23.304 1.00 16.52 289 SER F C 1
ATOM 12470 O O . SER F 1 289 ? -8.676 24.301 22.344 1.00 18.86 289 SER F O 1
ATOM 12473 N N . VAL F 1 290 ? -7.037 24.285 23.907 1.00 16.52 290 VAL F N 1
ATOM 12474 C CA . VAL F 1 290 ? -6.233 25.311 23.246 1.00 17.15 290 VAL F CA 1
ATOM 12475 C C . VAL F 1 290 ? -5.637 24.620 22.002 1.00 17.48 290 VAL F C 1
ATOM 12476 O O . VAL F 1 290 ? -5.180 23.496 22.081 1.00 17.08 290 VAL F O 1
ATOM 12480 N N . ASN F 1 291 ? -5.689 25.288 20.853 1.00 16.74 291 ASN F N 1
ATOM 12481 C CA . ASN F 1 291 ? -5.060 24.781 19.661 1.00 16.94 291 ASN F CA 1
ATOM 12482 C C . ASN F 1 291 ? -3.685 25.447 19.462 1.00 17.26 291 ASN F C 1
ATOM 12483 O O . ASN F 1 291 ? -3.600 26.633 19.151 1.00 18.26 291 ASN F O 1
ATOM 12488 N N . GLN F 1 292 ? -2.617 24.682 19.681 1.00 16.59 292 GLN F N 1
ATOM 12489 C CA . GLN F 1 292 ? -1.267 25.143 19.313 1.00 17.12 292 GLN F CA 1
ATOM 12490 C C . GLN F 1 292 ? -0.997 24.739 17.853 1.00 16.70 292 GLN F C 1
ATOM 12491 O O . GLN F 1 292 ? -1.344 23.626 17.466 1.00 17.32 292 GLN F O 1
ATOM 12497 N N . PRO F 1 293 ? -0.432 25.656 17.028 1.00 16.70 293 PRO F N 1
ATOM 12498 C CA . PRO F 1 293 ? -0.105 25.366 15.603 1.00 16.13 293 PRO F CA 1
ATOM 12499 C C . PRO F 1 293 ? 1.163 24.555 15.505 1.00 16.68 293 PRO F C 1
ATOM 12500 O O . PRO F 1 293 ? 2.227 25.088 15.218 1.00 16.10 293 PRO F O 1
ATOM 12504 N N . LEU F 1 294 ? 1.045 23.250 15.818 1.00 15.84 294 LEU F N 1
ATOM 12505 C CA . LEU F 1 294 ? 2.204 22.395 16.011 1.00 16.52 294 LEU F CA 1
ATOM 12506 C C . LEU F 1 294 ? 3.115 22.293 14.790 1.00 16.80 294 LEU F C 1
ATOM 12507 O O . LEU F 1 294 ? 4.328 22.486 14.899 1.00 16.13 294 LEU F O 1
ATOM 12512 N N . TYR F 1 295 ? 2.538 22.013 13.627 1.00 17.44 295 TYR F N 1
ATOM 12513 C CA . TYR F 1 295 ? 3.326 22.021 12.388 1.00 18.16 295 TYR F CA 1
ATOM 12514 C C . TYR F 1 295 ? 4.057 23.364 12.176 1.00 17.58 295 TYR F C 1
ATOM 12515 O O . TYR F 1 295 ? 5.256 23.388 11.906 1.00 16.38 295 TYR F O 1
ATOM 12524 N N . ASP F 1 296 ? 3.354 24.482 12.364 1.00 17.55 296 ASP F N 1
ATOM 12525 C CA . ASP F 1 296 ? 3.963 25.803 12.217 1.00 18.96 296 ASP F CA 1
ATOM 12526 C C . ASP F 1 296 ? 5.078 26.109 13.230 1.00 18.11 296 ASP F C 1
ATOM 12527 O O . ASP F 1 296 ? 6.090 26.700 12.871 1.00 17.64 296 ASP F O 1
ATOM 12532 N N . LEU F 1 297 ? 4.927 25.680 14.490 1.00 17.94 297 LEU F N 1
ATOM 12533 C CA . LEU F 1 297 ? 6.001 25.823 15.469 1.00 17.33 297 LEU F CA 1
ATOM 12534 C C . LEU F 1 297 ? 7.304 25.205 14.949 1.00 17.07 297 LEU F C 1
ATOM 12535 O O . LEU F 1 297 ? 8.369 25.794 15.051 1.00 16.51 297 LEU F O 1
ATOM 12540 N N . GLY F 1 298 ? 7.193 24.015 14.367 1.00 16.36 298 GLY F N 1
ATOM 12541 C CA . GLY F 1 298 ? 8.347 23.317 13.796 1.00 16.36 298 GLY F CA 1
ATOM 12542 C C . GLY F 1 298 ? 8.895 23.998 12.558 1.00 15.33 298 GLY F C 1
ATOM 12543 O O . GLY F 1 298 ? 10.110 24.147 12.383 1.00 15.40 298 GLY F O 1
ATOM 12544 N N . ALA F 1 299 ? 8.008 24.397 11.685 1.00 15.77 299 ALA F N 1
ATOM 12545 C CA . ALA F 1 299 ? 8.424 25.050 10.421 1.00 15.98 299 ALA F CA 1
ATOM 12546 C C . ALA F 1 299 ? 9.095 26.405 10.714 1.00 16.64 299 ALA F C 1
ATOM 12547 O O . ALA F 1 299 ? 10.147 26.716 10.150 1.00 17.40 299 ALA F O 1
ATOM 12549 N N . VAL F 1 300 ? 8.484 27.200 11.594 1.00 16.84 300 VAL F N 1
ATOM 12550 C CA . VAL F 1 300 ? 9.033 28.505 12.007 1.00 16.33 300 VAL F CA 1
ATOM 12551 C C . VAL F 1 300 ? 10.412 28.357 12.655 1.00 16.89 300 VAL F C 1
ATOM 12552 O O . VAL F 1 300 ? 11.331 29.119 12.353 1.00 16.06 300 VAL F O 1
ATOM 12556 N N . ALA F 1 301 ? 10.546 27.391 13.553 1.00 16.99 301 ALA F N 1
ATOM 12557 C CA . ALA F 1 301 ? 11.830 27.052 14.176 1.00 17.57 301 ALA F CA 1
ATOM 12558 C C . ALA F 1 301 ? 12.915 26.660 13.155 1.00 17.99 301 ALA F C 1
ATOM 12559 O O . ALA F 1 301 ? 14.074 27.098 13.277 1.00 17.20 301 ALA F O 1
ATOM 12561 N N . MET F 1 302 ? 12.550 25.841 12.162 1.00 17.02 302 MET F N 1
ATOM 12562 C CA . MET F 1 302 ? 13.512 25.369 11.191 1.00 17.70 302 MET F CA 1
ATOM 12563 C C . MET F 1 302 ? 13.901 26.509 10.221 1.00 17.70 302 MET F C 1
ATOM 12564 O O . MET F 1 302 ? 15.048 26.600 9.823 1.00 19.66 302 MET F O 1
ATOM 12569 N N . ARG F 1 303 ? 12.975 27.402 9.920 1.00 18.44 303 ARG F N 1
ATOM 12570 C CA . ARG F 1 303 ? 13.292 28.606 9.109 1.00 18.77 303 ARG F CA 1
ATOM 12571 C C . ARG F 1 303 ? 14.310 29.526 9.822 1.00 19.43 303 ARG F C 1
ATOM 12572 O O . ARG F 1 303 ? 15.243 30.034 9.194 1.00 18.60 303 ARG F O 1
ATOM 12587 N N . LEU F 1 304 ? 14.124 29.724 11.125 1.00 19.03 304 LEU F N 1
ATOM 12588 C CA . LEU F 1 304 ? 15.077 30.440 11.966 1.00 19.74 304 LEU F CA 1
ATOM 12589 C C . LEU F 1 304 ? 16.444 29.761 12.016 1.00 19.63 304 LEU F C 1
ATOM 12590 O O . LEU F 1 304 ? 17.453 30.425 11.787 1.00 17.92 304 LEU F O 1
ATOM 12595 N N . LEU F 1 305 ? 16.451 28.444 12.295 1.00 19.35 305 LEU F N 1
ATOM 12596 C CA . LEU F 1 305 ? 17.684 27.663 12.334 1.00 19.54 305 LEU F CA 1
ATOM 12597 C C . LEU F 1 305 ? 18.471 27.763 11.019 1.00 18.82 305 LEU F C 1
ATOM 12598 O O . LEU F 1 305 ? 19.706 27.829 11.034 1.00 19.38 305 LEU F O 1
ATOM 12603 N N . THR F 1 306 ? 17.745 27.756 9.913 1.00 18.37 306 THR F N 1
ATOM 12604 C CA . THR F 1 306 ? 18.315 27.908 8.556 1.00 18.62 306 THR F CA 1
ATOM 12605 C C . THR F 1 306 ? 19.135 29.220 8.450 1.00 19.36 306 THR F C 1
ATOM 12606 O O . THR F 1 306 ? 20.293 29.207 7.960 1.00 19.80 306 THR F O 1
ATOM 12610 N N . LYS F 1 307 ? 18.546 30.324 8.910 1.00 19.37 307 LYS F N 1
ATOM 12611 C CA . LYS F 1 307 ? 19.239 31.622 8.958 1.00 21.48 307 LYS F CA 1
ATOM 12612 C C . LYS F 1 307 ? 20.487 31.543 9.836 1.00 21.25 307 LYS F C 1
ATOM 12613 O O . LYS F 1 307 ? 21.559 31.907 9.403 1.00 21.93 307 LYS F O 1
ATOM 12619 N N . LEU F 1 308 ? 20.344 31.041 11.060 1.00 21.36 308 LEU F N 1
ATOM 12620 C CA . LEU F 1 308 ? 21.499 30.881 11.941 1.00 22.22 308 LEU F CA 1
ATOM 12621 C C . LEU F 1 308 ? 22.639 30.037 11.360 1.00 22.50 308 LEU F C 1
ATOM 12622 O O . LEU F 1 308 ? 23.813 30.393 11.512 1.00 22.31 308 LEU F O 1
ATOM 12627 N N . MET F 1 309 ? 22.317 28.932 10.688 1.00 21.73 309 MET F N 1
ATOM 12628 C CA . MET F 1 309 ? 23.370 28.106 10.083 1.00 22.51 309 MET F CA 1
ATOM 12629 C C . MET F 1 309 ? 24.023 28.781 8.879 1.00 23.49 309 MET F C 1
ATOM 12630 O O . MET F 1 309 ? 25.181 28.502 8.587 1.00 23.64 309 MET F O 1
ATOM 12635 N N . LEU F 1 310 ? 23.289 29.647 8.183 1.00 24.29 310 LEU F N 1
ATOM 12636 C CA . LEU F 1 310 ? 23.853 30.494 7.112 1.00 25.19 310 LEU F CA 1
ATOM 12637 C C . LEU F 1 310 ? 24.570 31.758 7.622 1.00 27.38 310 LEU F C 1
ATOM 12638 O O . LEU F 1 310 ? 25.136 32.522 6.819 1.00 26.48 310 LEU F O 1
ATOM 12643 N N . LYS F 1 311 ? 24.562 31.957 8.939 1.00 29.24 311 LYS F N 1
ATOM 12644 C CA . LYS F 1 311 ? 25.167 33.115 9.581 1.00 32.28 311 LYS F CA 1
ATOM 12645 C C . LYS F 1 311 ? 24.465 34.411 9.154 1.00 33.27 311 LYS F C 1
ATOM 12646 O O . LYS F 1 311 ? 25.097 35.461 9.067 1.00 33.54 311 LYS F O 1
ATOM 12652 N N . GLU F 1 312 ? 23.155 34.322 8.908 1.00 34.51 312 GLU F N 1
ATOM 12653 C CA . GLU F 1 312 ? 22.330 35.480 8.578 1.00 36.10 312 GLU F CA 1
ATOM 12654 C C . GLU F 1 312 ? 21.863 36.162 9.860 1.00 37.37 312 GLU F C 1
ATOM 12655 O O . GLU F 1 312 ? 21.678 35.517 10.885 1.00 37.37 312 GLU F O 1
ATOM 12661 N N . ASP F 1 313 ? 21.695 37.484 9.794 1.00 39.10 313 ASP F N 1
ATOM 12662 C CA . ASP F 1 313 ? 21.304 38.280 10.958 1.00 40.16 313 ASP F CA 1
ATOM 12663 C C . ASP F 1 313 ? 19.845 37.949 11.294 1.00 40.36 313 ASP F C 1
ATOM 12664 O O . ASP F 1 313 ? 19.008 37.797 10.397 1.00 41.04 313 ASP F O 1
ATOM 12669 N N . VAL F 1 314 ? 19.546 37.771 12.576 1.00 40.16 314 VAL F N 1
ATOM 12670 C CA . VAL F 1 314 ? 18.175 37.510 12.994 1.00 39.71 314 VAL F CA 1
ATOM 12671 C C . VAL F 1 314 ? 17.686 38.630 13.910 1.00 39.67 314 VAL F C 1
ATOM 12672 O O . VAL F 1 314 ? 18.159 38.791 15.027 1.00 39.45 314 VAL F O 1
ATOM 12676 N N . GLU F 1 315 ? 16.796 39.440 13.345 1.00 39.74 315 GLU F N 1
ATOM 12677 C CA . GLU F 1 315 ? 15.851 40.314 14.052 1.00 39.60 315 GLU F CA 1
ATOM 12678 C C . GLU F 1 315 ? 15.387 39.811 15.441 1.00 38.19 315 GLU F C 1
ATOM 12679 O O . GLU F 1 315 ? 16.009 40.110 16.469 1.00 38.83 315 GLU F O 1
ATOM 12685 N N . GLN F 1 316 ? 14.294 39.056 15.465 1.00 35.90 316 GLN F N 1
ATOM 12686 C CA . GLN F 1 316 ? 13.678 38.617 16.694 1.00 34.07 316 GLN F CA 1
ATOM 12687 C C . GLN F 1 316 ? 13.950 37.124 16.811 1.00 32.51 316 GLN F C 1
ATOM 12688 O O . GLN F 1 316 ? 13.631 36.384 15.894 1.00 31.41 316 GLN F O 1
ATOM 12699 N N . ASN F 1 317 ? 14.536 36.677 17.922 1.00 30.62 317 ASN F N 1
ATOM 12700 C CA . ASN F 1 317 ? 14.738 35.230 18.095 1.00 29.57 317 ASN F CA 1
ATOM 12701 C C . ASN F 1 317 ? 13.875 34.560 19.178 1.00 27.58 317 ASN F C 1
ATOM 12702 O O . ASN F 1 317 ? 13.965 33.360 19.367 1.00 25.28 317 ASN F O 1
ATOM 12707 N N . GLN F 1 318 ? 13.021 35.334 19.841 1.00 25.66 318 GLN F N 1
ATOM 12708 C CA . GLN F 1 318 ? 12.021 34.789 20.743 1.00 25.42 318 GLN F CA 1
ATOM 12709 C C . GLN F 1 318 ? 10.669 34.911 20.044 1.00 24.05 318 GLN F C 1
ATOM 12710 O O . GLN F 1 318 ? 9.960 35.882 20.244 1.00 23.75 318 GLN F O 1
ATOM 12716 N N . LEU F 1 319 ? 10.335 33.932 19.205 1.00 22.20 319 LEU F N 1
ATOM 12717 C CA . LEU F 1 319 ? 9.125 33.987 18.377 1.00 21.17 319 LEU F CA 1
ATOM 12718 C C . LEU F 1 319 ? 7.913 33.404 19.063 1.00 21.67 319 LEU F C 1
ATOM 12719 O O . LEU F 1 319 ? 7.994 32.325 19.646 1.00 20.74 319 LEU F O 1
ATOM 12724 N N . VAL F 1 320 ? 6.772 34.082 18.905 1.00 20.79 320 VAL F N 1
ATOM 12725 C CA . VAL F 1 320 ? 5.511 33.684 19.541 1.00 19.80 320 VAL F CA 1
ATOM 12726 C C . VAL F 1 320 ? 4.445 33.567 18.467 1.00 20.12 320 VAL F C 1
ATOM 12727 O O . VAL F 1 320 ? 4.216 34.530 17.722 1.00 18.84 320 VAL F O 1
ATOM 12731 N N . LEU F 1 321 ? 3.853 32.381 18.329 1.00 18.03 321 LEU F N 1
ATOM 12732 C CA . LEU F 1 321 ? 2.819 32.140 17.330 1.00 17.75 321 LEU F CA 1
ATOM 12733 C C . LEU F 1 321 ? 1.441 32.195 17.972 1.00 17.69 321 LEU F C 1
ATOM 12734 O O . LEU F 1 321 ? 1.273 31.837 19.134 1.00 18.38 321 LEU F O 1
ATOM 12739 N N . ASP F 1 322 ? 0.455 32.621 17.186 1.00 17.29 322 ASP F N 1
ATOM 12740 C CA . ASP F 1 322 ? -0.925 32.718 17.637 1.00 18.41 322 ASP F CA 1
ATOM 12741 C C . ASP F 1 322 ? -1.525 31.354 17.993 1.00 17.87 322 ASP F C 1
ATOM 12742 O O . ASP F 1 322 ? -1.161 30.329 17.417 1.00 17.68 322 ASP F O 1
ATOM 12747 N N . HIS F 1 323 ? -2.491 31.367 18.903 1.00 17.53 323 HIS F N 1
ATOM 12748 C CA . HIS F 1 323 ? -3.275 30.183 19.211 1.00 17.69 323 HIS F CA 1
ATOM 12749 C C . HIS F 1 323 ? -4.767 30.542 19.179 1.00 18.76 323 HIS F C 1
ATOM 12750 O O . HIS F 1 323 ? -5.125 31.727 19.079 1.00 16.35 323 HIS F O 1
ATOM 12757 N N . GLU F 1 324 ? -5.609 29.525 19.323 1.00 19.02 324 GLU F N 1
ATOM 12758 C CA . GLU F 1 324 ? -7.064 29.657 19.513 1.00 21.56 324 GLU F CA 1
ATOM 12759 C C . GLU F 1 324 ? -7.572 28.608 20.484 1.00 20.74 324 GLU F C 1
ATOM 12760 O O . GLU F 1 324 ? -6.825 27.749 20.856 1.00 18.79 324 GLU F O 1
ATOM 12766 N N . ILE F 1 325 ? -8.840 28.690 20.877 1.00 21.12 325 ILE F N 1
ATOM 12767 C CA . ILE F 1 325 ? -9.491 27.628 21.682 1.00 21.99 325 ILE F CA 1
ATOM 12768 C C . ILE F 1 325 ? -10.613 27.039 20.814 1.00 21.55 325 ILE F C 1
ATOM 12769 O O . ILE F 1 325 ? -11.449 27.794 20.267 1.00 21.59 325 ILE F O 1
ATOM 12774 N N . PHE F 1 326 ? -10.575 25.725 20.617 1.00 20.91 326 PHE F N 1
ATOM 12775 C CA . PHE F 1 326 ? -11.648 25.004 19.978 1.00 21.41 326 PHE F CA 1
ATOM 12776 C C . PHE F 1 326 ? -12.600 24.445 21.029 1.00 21.52 326 PHE F C 1
ATOM 12777 O O . PHE F 1 326 ? -12.210 23.593 21.817 1.00 19.10 326 PHE F O 1
ATOM 12785 N N . SER F 1 327 ? -13.847 24.912 21.011 1.00 21.18 327 SER F N 1
ATOM 12786 C CA . SER F 1 327 ? -14.854 24.435 21.974 1.00 21.53 327 SER F CA 1
ATOM 12787 C C . SER F 1 327 ? -15.504 23.148 21.444 1.00 20.85 327 SER F C 1
ATOM 12788 O O . SER F 1 327 ? -16.015 23.134 20.327 1.00 20.85 327 SER F O 1
ATOM 12791 N N . ARG F 1 328 ? -15.494 22.094 22.249 1.00 20.05 328 ARG F N 1
ATOM 12792 C CA . ARG F 1 328 ? -16.097 20.829 21.887 1.00 19.98 328 ARG F CA 1
ATOM 12793 C C . ARG F 1 328 ? -16.939 20.348 23.088 1.00 20.14 328 ARG F C 1
ATOM 12794 O O . ARG F 1 328 ? -17.427 21.191 23.854 1.00 19.68 328 ARG F O 1
ATOM 12809 N N . ARG F 1 329 ? -17.085 19.047 23.297 1.00 19.39 329 ARG F N 1
ATOM 12810 C CA . ARG F 1 329 ? -18.143 18.555 24.188 1.00 20.61 329 ARG F CA 1
ATOM 12811 C C . ARG F 1 329 ? -17.746 18.435 25.654 1.00 19.77 329 ARG F C 1
ATOM 12812 O O . ARG F 1 329 ? -18.606 18.129 26.482 1.00 20.99 329 ARG F O 1
ATOM 12820 N N . SER F 1 330 ? -16.464 18.674 25.981 1.00 18.17 330 SER F N 1
ATOM 12821 C CA . SER F 1 330 ? -16.029 18.644 27.383 1.00 17.26 330 SER F CA 1
ATOM 12822 C C . SER F 1 330 ? -16.145 19.977 28.116 1.00 17.32 330 SER F C 1
ATOM 12823 O O . SER F 1 330 ? -15.778 20.055 29.275 1.00 16.72 330 SER F O 1
ATOM 12826 N N . THR F 1 331 ? -16.632 21.027 27.447 1.00 17.26 331 THR F N 1
ATOM 12827 C CA . THR F 1 331 ? -17.039 22.267 28.118 1.00 17.96 331 THR F CA 1
ATOM 12828 C C . THR F 1 331 ? -18.501 22.579 27.747 1.00 18.86 331 THR F C 1
ATOM 12829 O O . THR F 1 331 ? -19.031 22.054 26.750 1.00 18.94 331 THR F O 1
ATOM 12833 N N . LYS F 1 332 ? -19.146 23.397 28.578 1.00 19.60 332 LYS F N 1
ATOM 12834 C CA . LYS F 1 332 ? -20.549 23.759 28.392 1.00 21.97 332 LYS F CA 1
ATOM 12835 C C . LYS F 1 332 ? -20.716 24.723 27.229 1.00 24.06 332 LYS F C 1
ATOM 12836 O O . LYS F 1 332 ? -21.742 24.673 26.560 1.00 25.39 332 LYS F O 1
ATOM 12843 N N . ARG G 1 62 ? 92.271 8.691 -4.529 1.00 40.66 62 ARG G N 1
ATOM 12844 C CA . ARG G 1 62 ? 91.409 9.708 -3.835 1.00 40.51 62 ARG G CA 1
ATOM 12845 C C . ARG G 1 62 ? 90.578 9.099 -2.698 1.00 38.69 62 ARG G C 1
ATOM 12846 O O . ARG G 1 62 ? 90.302 7.891 -2.680 1.00 39.17 62 ARG G O 1
ATOM 12854 N N . THR G 1 63 ? 90.176 9.951 -1.761 1.00 35.92 63 THR G N 1
ATOM 12855 C CA . THR G 1 63 ? 89.511 9.507 -0.553 1.00 33.67 63 THR G CA 1
ATOM 12856 C C . THR G 1 63 ? 88.093 9.005 -0.851 1.00 31.01 63 THR G C 1
ATOM 12857 O O . THR G 1 63 ? 87.370 9.617 -1.617 1.00 29.67 63 THR G O 1
ATOM 12861 N N . THR G 1 64 ? 87.695 7.923 -0.193 1.00 28.42 64 THR G N 1
ATOM 12862 C CA . THR G 1 64 ? 86.316 7.418 -0.273 1.00 27.15 64 THR G CA 1
ATOM 12863 C C . THR G 1 64 ? 85.250 8.427 0.200 1.00 26.03 64 THR G C 1
ATOM 12864 O O . THR G 1 64 ? 85.382 9.052 1.260 1.00 24.94 64 THR G O 1
ATOM 12868 N N . THR G 1 65 ? 84.209 8.563 -0.614 1.00 25.49 65 THR G N 1
ATOM 12869 C CA . THR G 1 65 ? 83.086 9.479 -0.372 1.00 25.94 65 THR G CA 1
ATOM 12870 C C . THR G 1 65 ? 81.743 8.734 -0.318 1.00 24.73 65 THR G C 1
ATOM 12871 O O . THR G 1 65 ? 81.405 7.928 -1.202 1.00 24.77 65 THR G O 1
ATOM 12875 N N . VAL G 1 66 ? 80.989 9.004 0.742 1.00 25.19 66 VAL G N 1
ATOM 12876 C CA . VAL G 1 66 ? 79.707 8.349 0.989 1.00 25.43 66 VAL G CA 1
ATOM 12877 C C . VAL G 1 66 ? 78.588 9.387 0.926 1.00 24.68 66 VAL G C 1
ATOM 12878 O O . VAL G 1 66 ? 78.711 10.472 1.496 1.00 24.68 66 VAL G O 1
ATOM 12882 N N . GLY G 1 67 ? 77.518 9.054 0.191 1.00 24.42 67 GLY G N 1
ATOM 12883 C CA . GLY G 1 67 ? 76.306 9.872 0.090 1.00 24.54 67 GLY G CA 1
ATOM 12884 C C . GLY G 1 67 ? 75.230 9.299 1.002 1.00 25.11 67 GLY G C 1
ATOM 12885 O O . GLY G 1 67 ? 74.962 8.088 0.980 1.00 23.95 67 GLY G O 1
ATOM 12886 N N . VAL G 1 68 ? 74.669 10.158 1.844 1.00 24.98 68 VAL G N 1
ATOM 12887 C CA . VAL G 1 68 ? 73.622 9.779 2.766 1.00 25.62 68 VAL G CA 1
ATOM 12888 C C . VAL G 1 68 ? 72.333 10.554 2.447 1.00 25.86 68 VAL G C 1
ATOM 12889 O O . VAL G 1 68 ? 72.322 11.798 2.425 1.00 26.55 68 VAL G O 1
ATOM 12893 N N . ILE G 1 69 ? 71.263 9.808 2.176 1.00 25.68 69 ILE G N 1
ATOM 12894 C CA . ILE G 1 69 ? 69.930 10.393 1.940 1.00 26.38 69 ILE G CA 1
ATOM 12895 C C . ILE G 1 69 ? 69.015 10.086 3.118 1.00 25.80 69 ILE G C 1
ATOM 12896 O O . ILE G 1 69 ? 68.886 8.940 3.513 1.00 25.12 69 ILE G O 1
ATOM 12901 N N . LEU G 1 70 ? 68.366 11.118 3.651 1.00 25.46 70 LEU G N 1
ATOM 12902 C CA . LEU G 1 70 ? 67.357 10.950 4.681 1.00 25.54 70 LEU G CA 1
ATOM 12903 C C . LEU G 1 70 ? 66.280 12.017 4.515 1.00 25.52 70 LEU G C 1
ATOM 12904 O O . LEU G 1 70 ? 66.529 13.060 3.880 1.00 25.95 70 LEU G O 1
ATOM 12909 N N . PRO G 1 71 ? 65.083 11.777 5.073 1.00 26.02 71 PRO G N 1
ATOM 12910 C CA . PRO G 1 71 ? 64.026 12.804 4.997 1.00 26.11 71 PRO G CA 1
ATOM 12911 C C . PRO G 1 71 ? 64.453 14.177 5.544 1.00 26.00 71 PRO G C 1
ATOM 12912 O O . PRO G 1 71 ? 64.396 15.171 4.832 1.00 25.06 71 PRO G O 1
ATOM 12916 N N . THR G 1 72 ? 64.890 14.210 6.794 1.00 25.58 72 THR G N 1
ATOM 12917 C CA . THR G 1 72 ? 65.321 15.456 7.408 1.00 26.13 72 THR G CA 1
ATOM 12918 C C . THR G 1 72 ? 66.182 15.191 8.629 1.00 25.44 72 THR G C 1
ATOM 12919 O O . THR G 1 72 ? 65.874 14.324 9.456 1.00 25.84 72 THR G O 1
ATOM 12923 N N . ILE G 1 73 ? 67.278 15.926 8.720 1.00 24.68 73 ILE G N 1
ATOM 12924 C CA . ILE G 1 73 ? 68.126 15.895 9.905 1.00 24.76 73 ILE G CA 1
ATOM 12925 C C . ILE G 1 73 ? 67.447 16.368 11.207 1.00 23.78 73 ILE G C 1
ATOM 12926 O O . ILE G 1 73 ? 67.959 16.103 12.271 1.00 23.99 73 ILE G O 1
ATOM 12931 N N . THR G 1 74 ? 66.291 17.037 11.138 1.00 23.36 74 THR G N 1
ATOM 12932 C CA . THR G 1 74 ? 65.591 17.456 12.360 1.00 23.49 74 THR G CA 1
ATOM 12933 C C . THR G 1 74 ? 64.749 16.304 12.982 1.00 23.80 74 THR G C 1
ATOM 12934 O O . THR G 1 74 ? 64.194 16.456 14.074 1.00 24.09 74 THR G O 1
ATOM 12938 N N . SER G 1 75 ? 64.680 15.157 12.299 1.00 23.24 75 SER G N 1
ATOM 12939 C CA . SER G 1 75 ? 64.010 13.963 12.828 1.00 22.99 75 SER G CA 1
ATOM 12940 C C . SER G 1 75 ? 64.893 13.299 13.879 1.00 23.57 75 SER G C 1
ATOM 12941 O O . SER G 1 75 ? 66.055 12.986 13.594 1.00 22.94 75 SER G O 1
ATOM 12944 N N . THR G 1 76 ? 64.368 13.088 15.088 1.00 23.42 76 THR G N 1
ATOM 12945 C CA . THR G 1 76 ? 65.182 12.402 16.115 1.00 24.43 76 THR G CA 1
ATOM 12946 C C . THR G 1 76 ? 65.399 10.925 15.767 1.00 24.55 76 THR G C 1
ATOM 12947 O O . THR G 1 76 ? 66.415 10.348 16.146 1.00 25.88 76 THR G O 1
ATOM 12951 N N . TYR G 1 77 ? 64.488 10.338 14.997 1.00 24.05 77 TYR G N 1
ATOM 12952 C CA . TYR G 1 77 ? 64.673 8.962 14.477 1.00 24.40 77 TYR G CA 1
ATOM 12953 C C . TYR G 1 77 ? 65.866 8.885 13.520 1.00 22.98 77 TYR G C 1
ATOM 12954 O O . TYR G 1 77 ? 66.822 8.150 13.751 1.00 24.80 77 TYR G O 1
ATOM 12963 N N . PHE G 1 78 ? 65.804 9.672 12.447 1.00 22.88 78 PHE G N 1
ATOM 12964 C CA . PHE G 1 78 ? 66.766 9.584 11.361 1.00 22.18 78 PHE G CA 1
ATOM 12965 C C . PHE G 1 78 ? 68.123 10.195 11.747 1.00 21.56 78 PHE G C 1
ATOM 12966 O O . PHE G 1 78 ? 69.163 9.720 11.270 1.00 20.85 78 PHE G O 1
ATOM 12974 N N . ALA G 1 79 ? 68.134 11.230 12.597 1.00 21.09 79 ALA G N 1
ATOM 12975 C CA . ALA G 1 79 ? 69.426 11.846 13.020 1.00 21.53 79 ALA G CA 1
ATOM 12976 C C . ALA G 1 79 ? 70.223 10.882 13.888 1.00 21.65 79 ALA G C 1
ATOM 12977 O O . ALA G 1 79 ? 71.443 10.896 13.860 1.00 22.31 79 ALA G O 1
ATOM 12979 N N . ALA G 1 80 ? 69.523 10.088 14.694 1.00 21.69 80 ALA G N 1
ATOM 12980 C CA . ALA G 1 80 ? 70.187 9.103 15.550 1.00 22.18 80 ALA G CA 1
ATOM 12981 C C . ALA G 1 80 ? 70.856 8.030 14.696 1.00 21.89 80 ALA G C 1
ATOM 12982 O O . ALA G 1 80 ? 71.990 7.626 14.976 1.00 21.81 80 ALA G O 1
ATOM 12984 N N . ILE G 1 81 ? 70.174 7.575 13.654 1.00 22.11 81 ILE G N 1
ATOM 12985 C CA . ILE G 1 81 ? 70.789 6.609 12.729 1.00 22.33 81 ILE G CA 1
ATOM 12986 C C . ILE G 1 81 ? 72.011 7.250 12.046 1.00 22.93 81 ILE G C 1
ATOM 12987 O O . ILE G 1 81 ? 73.136 6.664 12.012 1.00 22.96 81 ILE G O 1
ATOM 12992 N N . THR G 1 82 ? 71.798 8.462 11.536 1.00 22.97 82 THR G N 1
ATOM 12993 C CA . THR G 1 82 ? 72.840 9.216 10.815 1.00 23.22 82 THR G CA 1
ATOM 12994 C C . THR G 1 82 ? 74.092 9.442 11.658 1.00 22.90 82 THR G C 1
ATOM 12995 O O . THR G 1 82 ? 75.209 9.434 11.128 1.00 22.69 82 THR G O 1
ATOM 12999 N N . ARG G 1 83 ? 73.939 9.642 12.973 1.00 22.71 83 ARG G N 1
ATOM 13000 C CA . ARG G 1 83 ? 75.135 9.796 13.822 1.00 22.40 83 ARG G CA 1
ATOM 13001 C C . ARG G 1 83 ? 76.011 8.525 13.884 1.00 22.08 83 ARG G C 1
ATOM 13002 O O . ARG G 1 83 ? 77.264 8.608 13.898 1.00 21.18 83 ARG G O 1
ATOM 13010 N N . GLY G 1 84 ? 75.361 7.362 13.912 1.00 21.50 84 GLY G N 1
ATOM 13011 C CA . GLY G 1 84 ? 76.027 6.067 13.779 1.00 21.95 84 GLY G CA 1
ATOM 13012 C C . GLY G 1 84 ? 76.826 5.924 12.478 1.00 22.13 84 GLY G C 1
ATOM 13013 O O . GLY G 1 84 ? 78.023 5.535 12.500 1.00 22.79 84 GLY G O 1
ATOM 13014 N N . VAL G 1 85 ? 76.188 6.272 11.366 1.00 22.20 85 VAL G N 1
ATOM 13015 C CA . VAL G 1 85 ? 76.859 6.321 10.034 1.00 23.01 85 VAL G CA 1
ATOM 13016 C C . VAL G 1 85 ? 78.085 7.231 10.048 1.00 23.70 85 VAL G C 1
ATOM 13017 O O . VAL G 1 85 ? 79.197 6.831 9.622 1.00 23.97 85 VAL G O 1
ATOM 13021 N N . ASP G 1 86 ? 77.906 8.441 10.575 1.00 23.92 86 ASP G N 1
ATOM 13022 C CA . ASP G 1 86 ? 78.971 9.422 10.565 1.00 24.82 86 ASP G CA 1
ATOM 13023 C C . ASP G 1 86 ? 80.160 9.016 11.414 1.00 24.17 86 ASP G C 1
ATOM 13024 O O . ASP G 1 86 ? 81.319 9.257 11.034 1.00 23.55 86 ASP G O 1
ATOM 13029 N N . ASP G 1 87 ? 79.883 8.459 12.587 1.00 23.03 87 ASP G N 1
ATOM 13030 C CA . ASP G 1 87 ? 80.943 8.015 13.451 1.00 23.40 87 ASP G CA 1
ATOM 13031 C C . ASP G 1 87 ? 81.860 6.997 12.768 1.00 22.77 87 ASP G C 1
ATOM 13032 O O . ASP G 1 87 ? 83.089 7.095 12.895 1.00 22.20 87 ASP G O 1
ATOM 13037 N N . ILE G 1 88 ? 81.274 6.010 12.080 1.00 22.56 88 ILE G N 1
ATOM 13038 C CA . ILE G 1 88 ? 82.074 4.972 11.374 1.00 22.74 88 ILE G CA 1
ATOM 13039 C C . ILE G 1 88 ? 82.842 5.600 10.208 1.00 22.96 88 ILE G C 1
ATOM 13040 O O . ILE G 1 88 ? 84.087 5.409 10.058 1.00 24.38 88 ILE G O 1
ATOM 13045 N N . ALA G 1 89 ? 82.144 6.421 9.426 1.00 23.99 89 ALA G N 1
ATOM 13046 C CA . ALA G 1 89 ? 82.779 7.123 8.307 1.00 24.43 89 ALA G CA 1
ATOM 13047 C C . ALA G 1 89 ? 83.973 7.985 8.788 1.00 24.82 89 ALA G C 1
ATOM 13048 O O . ALA G 1 89 ? 85.053 7.995 8.169 1.00 25.21 89 ALA G O 1
ATOM 13050 N N . SER G 1 90 ? 83.841 8.643 9.935 1.00 24.73 90 SER G N 1
ATOM 13051 C CA . SER G 1 90 ? 84.910 9.483 10.441 1.00 25.25 90 SER G CA 1
ATOM 13052 C C . SER G 1 90 ? 86.078 8.662 10.928 1.00 24.05 90 SER G C 1
ATOM 13053 O O . SER G 1 90 ? 87.238 9.058 10.773 1.00 22.76 90 SER G O 1
ATOM 13056 N N . MET G 1 91 ? 85.776 7.508 11.517 1.00 22.70 91 MET G N 1
ATOM 13057 C CA . MET G 1 91 ? 86.822 6.565 11.952 1.00 22.90 91 MET G CA 1
ATOM 13058 C C . MET G 1 91 ? 87.719 6.124 10.764 1.00 21.71 91 MET G C 1
ATOM 13059 O O . MET G 1 91 ? 88.935 5.872 10.934 1.00 22.44 91 MET G O 1
ATOM 13064 N N . TYR G 1 92 ? 87.117 5.995 9.574 1.00 21.92 92 TYR G N 1
ATOM 13065 C CA . TYR G 1 92 ? 87.847 5.556 8.366 1.00 21.93 92 TYR G CA 1
ATOM 13066 C C . TYR G 1 92 ? 88.273 6.733 7.490 1.00 22.38 92 TYR G C 1
ATOM 13067 O O . TYR G 1 92 ? 88.864 6.527 6.430 1.00 22.47 92 TYR G O 1
ATOM 13076 N N . LYS G 1 93 ? 88.021 7.950 7.971 1.00 22.66 93 LYS G N 1
ATOM 13077 C CA . LYS G 1 93 ? 88.253 9.203 7.238 1.00 23.58 93 LYS G CA 1
ATOM 13078 C C . LYS G 1 93 ? 87.631 9.253 5.843 1.00 23.08 93 LYS G C 1
ATOM 13079 O O . LYS G 1 93 ? 88.234 9.778 4.887 1.00 22.86 93 LYS G O 1
ATOM 13085 N N . TYR G 1 94 ? 86.411 8.725 5.732 1.00 22.33 94 TYR G N 1
ATOM 13086 C CA . TYR G 1 94 ? 85.631 8.872 4.507 1.00 22.85 94 TYR G CA 1
ATOM 13087 C C . TYR G 1 94 ? 84.958 10.251 4.479 1.00 23.96 94 TYR G C 1
ATOM 13088 O O . TYR G 1 94 ? 84.567 10.772 5.528 1.00 23.25 94 TYR G O 1
ATOM 13097 N N . ASN G 1 95 ? 84.850 10.841 3.288 1.00 24.31 95 ASN G N 1
ATOM 13098 C CA . ASN G 1 95 ? 84.051 12.043 3.087 1.00 25.44 95 ASN G CA 1
ATOM 13099 C C . ASN G 1 95 ? 82.567 11.695 3.171 1.00 26.00 95 ASN G C 1
ATOM 13100 O O . ASN G 1 95 ? 82.155 10.624 2.756 1.00 25.48 95 ASN G O 1
ATOM 13105 N N . MET G 1 96 ? 81.775 12.598 3.730 1.00 26.83 96 MET G N 1
ATOM 13106 C CA . MET G 1 96 ? 80.340 12.377 3.879 1.00 28.48 96 MET G CA 1
ATOM 13107 C C . MET G 1 96 ? 79.597 13.543 3.239 1.00 28.19 96 MET G C 1
ATOM 13108 O O . MET G 1 96 ? 79.938 14.709 3.488 1.00 26.31 96 MET G O 1
ATOM 13113 N N . ILE G 1 97 ? 78.595 13.214 2.428 1.00 28.52 97 ILE G N 1
ATOM 13114 C CA . ILE G 1 97 ? 77.645 14.180 1.873 1.00 29.04 97 ILE G CA 1
ATOM 13115 C C . ILE G 1 97 ? 76.256 13.793 2.327 1.00 28.70 97 ILE G C 1
ATOM 13116 O O . ILE G 1 97 ? 75.780 12.712 1.995 1.00 28.49 97 ILE G O 1
ATOM 13121 N N . LEU G 1 98 ? 75.607 14.700 3.055 1.00 28.10 98 LEU G N 1
ATOM 13122 C CA . LEU G 1 98 ? 74.299 14.485 3.621 1.00 28.18 98 LEU G CA 1
ATOM 13123 C C . LEU G 1 98 ? 73.283 15.273 2.795 1.00 28.01 98 LEU G C 1
ATOM 13124 O O . LEU G 1 98 ? 73.508 16.452 2.507 1.00 28.14 98 LEU G O 1
ATOM 13133 N N . ALA G 1 99 ? 72.175 14.629 2.418 1.00 27.73 99 ALA G N 1
ATOM 13134 C CA . ALA G 1 99 ? 71.106 15.308 1.674 1.00 27.10 99 ALA G CA 1
ATOM 13135 C C . ALA G 1 99 ? 69.771 15.026 2.309 1.00 26.96 99 ALA G C 1
ATOM 13136 O O . ALA G 1 99 ? 69.426 13.851 2.529 1.00 26.60 99 ALA G O 1
ATOM 13138 N N . ASN G 1 100 ? 69.010 16.103 2.550 1.00 26.35 100 ASN G N 1
ATOM 13139 C CA . ASN G 1 100 ? 67.651 16.014 3.090 1.00 26.64 100 ASN G CA 1
ATOM 13140 C C . ASN G 1 100 ? 66.652 15.905 1.952 1.00 26.09 100 ASN G C 1
ATOM 13141 O O . ASN G 1 100 ? 66.609 16.781 1.095 1.00 24.94 100 ASN G O 1
ATOM 13146 N N . SER G 1 101 ? 65.850 14.840 1.953 1.00 25.96 101 SER G N 1
ATOM 13147 C CA . SER G 1 101 ? 64.916 14.576 0.866 1.00 26.92 101 SER G CA 1
ATOM 13148 C C . SER G 1 101 ? 63.505 15.064 1.156 1.00 27.29 101 SER G C 1
ATOM 13149 O O . SER G 1 101 ? 62.731 15.248 0.228 1.00 27.57 101 SER G O 1
ATOM 13152 N N . ASP G 1 102 ? 63.155 15.219 2.436 1.00 28.18 102 ASP G N 1
ATOM 13153 C CA . ASP G 1 102 ? 61.766 15.552 2.828 1.00 28.41 102 ASP G CA 1
ATOM 13154 C C . ASP G 1 102 ? 60.747 14.569 2.253 1.00 28.80 102 ASP G C 1
ATOM 13155 O O . ASP G 1 102 ? 59.584 14.946 2.003 1.00 28.66 102 ASP G O 1
ATOM 13160 N N . ASN G 1 103 ? 61.171 13.322 2.040 1.00 29.31 103 ASN G N 1
ATOM 13161 C CA . ASN G 1 103 ? 60.312 12.262 1.459 1.00 29.69 103 ASN G CA 1
ATOM 13162 C C . ASN G 1 103 ? 59.664 12.634 0.123 1.00 29.12 103 ASN G C 1
ATOM 13163 O O . ASN G 1 103 ? 58.545 12.193 -0.197 1.00 29.79 103 ASN G O 1
ATOM 13168 N N . ASP G 1 104 ? 60.369 13.433 -0.664 1.00 28.62 104 ASP G N 1
ATOM 13169 C CA . ASP G 1 104 ? 59.898 13.907 -1.977 1.00 28.46 104 ASP G CA 1
ATOM 13170 C C . ASP G 1 104 ? 60.690 13.171 -3.041 1.00 28.06 104 ASP G C 1
ATOM 13171 O O . ASP G 1 104 ? 61.910 13.329 -3.120 1.00 27.04 104 ASP G O 1
ATOM 13176 N N . VAL G 1 105 ? 60.008 12.378 -3.865 1.00 27.91 105 VAL G N 1
ATOM 13177 C CA . VAL G 1 105 ? 60.688 11.486 -4.811 1.00 28.63 105 VAL G CA 1
ATOM 13178 C C . VAL G 1 105 ? 61.383 12.233 -5.961 1.00 28.92 105 VAL G C 1
ATOM 13179 O O . VAL G 1 105 ? 62.416 11.782 -6.466 1.00 28.83 105 VAL G O 1
ATOM 13183 N N . GLU G 1 106 ? 60.838 13.377 -6.361 1.00 29.33 106 GLU G N 1
ATOM 13184 C CA . GLU G 1 106 ? 61.527 14.234 -7.330 1.00 29.96 106 GLU G CA 1
ATOM 13185 C C . GLU G 1 106 ? 62.819 14.798 -6.743 1.00 29.24 106 GLU G C 1
ATOM 13186 O O . GLU G 1 106 ? 63.835 14.880 -7.428 1.00 28.48 106 GLU G O 1
ATOM 13192 N N . LYS G 1 107 ? 62.779 15.183 -5.470 1.00 29.77 107 LYS G N 1
ATOM 13193 C CA . LYS G 1 107 ? 63.994 15.619 -4.770 1.00 30.33 107 LYS G CA 1
ATOM 13194 C C . LYS G 1 107 ? 65.039 14.506 -4.633 1.00 30.00 107 LYS G C 1
ATOM 13195 O O . LYS G 1 107 ? 66.248 14.760 -4.787 1.00 29.62 107 LYS G O 1
ATOM 13201 N N . GLU G 1 108 ? 64.596 13.294 -4.315 1.00 29.19 108 GLU G N 1
ATOM 13202 C CA . GLU G 1 108 ? 65.509 12.149 -4.221 1.00 29.06 108 GLU G CA 1
ATOM 13203 C C . GLU G 1 108 ? 66.211 11.851 -5.553 1.00 28.34 108 GLU G C 1
ATOM 13204 O O . GLU G 1 108 ? 67.427 11.646 -5.581 1.00 28.31 108 GLU G O 1
ATOM 13210 N N . GLU G 1 109 ? 65.448 11.831 -6.644 1.00 28.29 109 GLU G N 1
ATOM 13211 C CA . GLU G 1 109 ? 66.006 11.641 -7.988 1.00 28.29 109 GLU G CA 1
ATOM 13212 C C . GLU G 1 109 ? 67.105 12.655 -8.289 1.00 27.61 109 GLU G C 1
ATOM 13213 O O . GLU G 1 109 ? 68.178 12.298 -8.789 1.00 28.44 109 GLU G O 1
ATOM 13219 N N . LYS G 1 110 ? 66.839 13.919 -7.965 1.00 27.11 110 LYS G N 1
ATOM 13220 C CA . LYS G 1 110 ? 67.807 14.987 -8.183 1.00 26.30 110 LYS G CA 1
ATOM 13221 C C . LYS G 1 110 ? 69.040 14.805 -7.279 1.00 25.71 110 LYS G C 1
ATOM 13222 O O . LYS G 1 110 ? 70.143 15.015 -7.723 1.00 23.29 110 LYS G O 1
ATOM 13228 N N . VAL G 1 111 ? 68.841 14.392 -6.030 1.00 25.84 111 VAL G N 1
ATOM 13229 C CA . VAL G 1 111 ? 69.964 14.091 -5.128 1.00 26.87 111 VAL G CA 1
ATOM 13230 C C . VAL G 1 111 ? 70.889 13.012 -5.732 1.00 27.02 111 VAL G C 1
ATOM 13231 O O . VAL G 1 111 ? 72.116 13.177 -5.770 1.00 25.77 111 VAL G O 1
ATOM 13235 N N . LEU G 1 112 ? 70.302 11.916 -6.213 1.00 27.53 112 LEU G N 1
ATOM 13236 C CA . LEU G 1 112 ? 71.084 10.837 -6.831 1.00 28.27 112 LEU G CA 1
ATOM 13237 C C . LEU G 1 112 ? 71.880 11.298 -8.063 1.00 29.07 112 LEU G C 1
ATOM 13238 O O . LEU G 1 112 ? 73.024 10.845 -8.259 1.00 29.24 112 LEU G O 1
ATOM 13243 N N . GLU G 1 113 ? 71.307 12.200 -8.870 1.00 29.21 113 GLU G N 1
ATOM 13244 C CA . GLU G 1 113 ? 72.040 12.815 -9.983 1.00 30.18 113 GLU G CA 1
ATOM 13245 C C . GLU G 1 113 ? 73.275 13.559 -9.467 1.00 29.09 113 GLU G C 1
ATOM 13246 O O . GLU G 1 113 ? 74.352 13.447 -10.040 1.00 28.45 113 GLU G O 1
ATOM 13252 N N . THR G 1 114 ? 73.106 14.314 -8.381 1.00 28.41 114 THR G N 1
ATOM 13253 C CA . THR G 1 114 ? 74.211 15.078 -7.785 1.00 28.16 114 THR G CA 1
ATOM 13254 C C . THR G 1 114 ? 75.295 14.170 -7.219 1.00 27.72 114 THR G C 1
ATOM 13255 O O . THR G 1 114 ? 76.493 14.426 -7.417 1.00 27.34 114 THR G O 1
ATOM 13259 N N . PHE G 1 115 ? 74.867 13.125 -6.511 1.00 26.63 115 PHE G N 1
ATOM 13260 C CA . PHE G 1 115 ? 75.766 12.080 -6.010 1.00 26.61 115 PHE G CA 1
ATOM 13261 C C . PHE G 1 115 ? 76.611 11.449 -7.125 1.00 26.73 115 PHE G C 1
ATOM 13262 O O . PHE G 1 115 ? 77.808 11.205 -6.943 1.00 25.98 115 PHE G O 1
ATOM 13270 N N . LEU G 1 116 ? 75.994 11.202 -8.279 1.00 27.84 116 LEU G N 1
ATOM 13271 C CA . LEU G 1 116 ? 76.723 10.649 -9.424 1.00 28.99 116 LEU G CA 1
ATOM 13272 C C . LEU G 1 116 ? 77.731 11.653 -9.975 1.00 29.01 116 LEU G C 1
ATOM 13273 O O . LEU G 1 116 ? 78.878 11.301 -10.245 1.00 28.66 116 LEU G O 1
ATOM 13278 N N . SER G 1 117 ? 77.323 12.914 -10.121 1.00 29.89 117 SER G N 1
ATOM 13279 C CA . SER G 1 117 ? 78.257 13.950 -10.590 1.00 30.84 117 SER G CA 1
ATOM 13280 C C . SER G 1 117 ? 79.393 14.210 -9.581 1.00 31.05 117 SER G C 1
ATOM 13281 O O . SER G 1 117 ? 80.499 14.586 -9.968 1.00 31.44 117 SER G O 1
ATOM 13284 N N . LYS G 1 118 ? 79.138 13.980 -8.295 1.00 31.11 118 LYS G N 1
ATOM 13285 C CA . LYS G 1 118 ? 80.170 14.125 -7.276 1.00 31.40 118 LYS G CA 1
ATOM 13286 C C . LYS G 1 118 ? 81.035 12.867 -7.089 1.00 31.03 118 LYS G C 1
ATOM 13287 O O . LYS G 1 118 ? 81.915 12.845 -6.225 1.00 31.19 118 LYS G O 1
ATOM 13293 N N . GLN G 1 119 ? 80.789 11.835 -7.893 1.00 30.53 119 GLN G N 1
ATOM 13294 C CA . GLN G 1 119 ? 81.535 10.568 -7.838 1.00 30.73 119 GLN G CA 1
ATOM 13295 C C . GLN G 1 119 ? 81.527 9.860 -6.459 1.00 29.37 119 GLN G C 1
ATOM 13296 O O . GLN G 1 119 ? 82.567 9.392 -5.968 1.00 28.93 119 GLN G O 1
ATOM 13302 N N . VAL G 1 120 ? 80.356 9.756 -5.838 1.00 27.56 120 VAL G N 1
ATOM 13303 C CA . VAL G 1 120 ? 80.285 9.026 -4.574 1.00 26.27 120 VAL G CA 1
ATOM 13304 C C . VAL G 1 120 ? 80.527 7.532 -4.829 1.00 25.39 120 VAL G C 1
ATOM 13305 O O . VAL G 1 120 ? 80.150 6.986 -5.880 1.00 24.77 120 VAL G O 1
ATOM 13309 N N . ASP G 1 121 ? 81.138 6.887 -3.846 1.00 24.13 121 ASP G N 1
ATOM 13310 C CA . ASP G 1 121 ? 81.585 5.509 -3.930 1.00 23.66 121 ASP G CA 1
ATOM 13311 C C . ASP G 1 121 ? 80.558 4.556 -3.303 1.00 23.44 121 ASP G C 1
ATOM 13312 O O . ASP G 1 121 ? 80.595 3.338 -3.534 1.00 22.69 121 ASP G O 1
ATOM 13317 N N . GLY G 1 122 ? 79.669 5.104 -2.480 1.00 22.99 122 GLY G N 1
ATOM 13318 C CA . GLY G 1 122 ? 78.618 4.330 -1.833 1.00 22.85 122 GLY G CA 1
ATOM 13319 C C . GLY G 1 122 ? 77.524 5.217 -1.280 1.00 23.35 122 GLY G C 1
ATOM 13320 O O . GLY G 1 122 ? 77.757 6.400 -1.010 1.00 24.17 122 GLY G O 1
ATOM 13321 N N . ILE G 1 123 ? 76.320 4.651 -1.136 1.00 22.91 123 ILE G N 1
ATOM 13322 C CA . ILE G 1 123 ? 75.166 5.393 -0.652 1.00 23.16 123 ILE G CA 1
ATOM 13323 C C . ILE G 1 123 ? 74.460 4.693 0.519 1.00 23.24 123 ILE G C 1
ATOM 13324 O O . ILE G 1 123 ? 74.243 3.489 0.481 1.00 22.21 123 ILE G O 1
ATOM 13329 N N . VAL G 1 124 ? 74.130 5.464 1.561 1.00 23.49 124 VAL G N 1
ATOM 13330 C CA . VAL G 1 124 ? 73.187 5.012 2.603 1.00 23.61 124 VAL G CA 1
ATOM 13331 C C . VAL G 1 124 ? 71.856 5.707 2.373 1.00 23.76 124 VAL G C 1
ATOM 13332 O O . VAL G 1 124 ? 71.811 6.940 2.317 1.00 24.69 124 VAL G O 1
ATOM 13336 N N . TYR G 1 125 ? 70.794 4.909 2.256 1.00 23.39 125 TYR G N 1
ATOM 13337 C CA . TYR G 1 125 ? 69.436 5.392 2.043 1.00 23.68 125 TYR G CA 1
ATOM 13338 C C . TYR G 1 125 ? 68.531 5.137 3.254 1.00 24.42 125 TYR G C 1
ATOM 13339 O O . TYR G 1 125 ? 68.397 4.006 3.711 1.00 23.15 125 TYR G O 1
ATOM 13348 N N . MET G 1 126 ? 67.874 6.211 3.706 1.00 25.25 126 MET G N 1
ATOM 13349 C CA . MET G 1 126 ? 66.848 6.193 4.738 1.00 27.35 126 MET G CA 1
ATOM 13350 C C . MET G 1 126 ? 65.608 6.856 4.177 1.00 27.94 126 MET G C 1
ATOM 13351 O O . MET G 1 126 ? 65.714 7.820 3.440 1.00 26.34 126 MET G O 1
ATOM 13356 N N . GLY G 1 127 ? 64.436 6.365 4.559 1.00 30.63 127 GLY G N 1
ATOM 13357 C CA . GLY G 1 127 ? 63.167 6.969 4.130 1.00 32.83 127 GLY G CA 1
ATOM 13358 C C . GLY G 1 127 ? 61.974 6.152 4.595 1.00 35.34 127 GLY G C 1
ATOM 13359 O O . GLY G 1 127 ? 62.144 5.056 5.104 1.00 35.70 127 GLY G O 1
ATOM 13360 N N . SER G 1 128 ? 60.763 6.681 4.423 1.00 39.21 128 SER G N 1
ATOM 13361 C CA . SER G 1 128 ? 59.528 5.898 4.686 1.00 41.71 128 SER G CA 1
ATOM 13362 C C . SER G 1 128 ? 59.399 4.685 3.760 1.00 43.01 128 SER G C 1
ATOM 13363 O O . SER G 1 128 ? 58.970 3.610 4.186 1.00 43.64 128 SER G O 1
ATOM 13366 N N . SER G 1 129 ? 59.763 4.858 2.494 1.00 44.40 129 SER G N 1
ATOM 13367 C CA . SER G 1 129 ? 59.851 3.723 1.571 1.00 45.18 129 SER G CA 1
ATOM 13368 C C . SER G 1 129 ? 60.783 4.005 0.411 1.00 45.50 129 SER G C 1
ATOM 13369 O O . SER G 1 129 ? 61.155 5.153 0.166 1.00 45.82 129 SER G O 1
ATOM 13372 N N . LEU G 1 130 ? 61.176 2.941 -0.284 1.00 45.78 130 LEU G N 1
ATOM 13373 C CA . LEU G 1 130 ? 61.925 3.068 -1.523 1.00 45.89 130 LEU G CA 1
ATOM 13374 C C . LEU G 1 130 ? 60.914 3.116 -2.683 1.00 45.56 130 LEU G C 1
ATOM 13375 O O . LEU G 1 130 ? 60.028 2.264 -2.788 1.00 45.57 130 LEU G O 1
ATOM 13380 N N . ASP G 1 131 ? 61.014 4.148 -3.518 1.00 45.11 131 ASP G N 1
ATOM 13381 C CA . ASP G 1 131 ? 60.133 4.285 -4.675 1.00 44.54 131 ASP G CA 1
ATOM 13382 C C . ASP G 1 131 ? 60.744 3.531 -5.842 1.00 44.42 131 ASP G C 1
ATOM 13383 O O . ASP G 1 131 ? 61.956 3.386 -5.908 1.00 44.02 131 ASP G O 1
ATOM 13388 N N . GLU G 1 132 ? 59.915 3.046 -6.769 1.00 44.54 132 GLU G N 1
ATOM 13389 C CA . GLU G 1 132 ? 60.432 2.274 -7.903 1.00 44.96 132 GLU G CA 1
ATOM 13390 C C . GLU G 1 132 ? 61.390 3.096 -8.772 1.00 44.92 132 GLU G C 1
ATOM 13391 O O . GLU G 1 132 ? 62.349 2.553 -9.342 1.00 44.83 132 GLU G O 1
ATOM 13397 N N . LYS G 1 133 ? 61.128 4.399 -8.869 1.00 44.64 133 LYS G N 1
ATOM 13398 C CA . LYS G 1 133 ? 62.012 5.315 -9.591 1.00 44.56 133 LYS G CA 1
ATOM 13399 C C . LYS G 1 133 ? 63.396 5.425 -8.944 1.00 44.29 133 LYS G C 1
ATOM 13400 O O . LYS G 1 133 ? 64.396 5.580 -9.645 1.00 43.80 133 LYS G O 1
ATOM 13406 N N . ILE G 1 134 ? 63.446 5.359 -7.614 1.00 44.45 134 ILE G N 1
ATOM 13407 C CA . ILE G 1 134 ? 64.710 5.502 -6.878 1.00 44.68 134 ILE G CA 1
ATOM 13408 C C . ILE G 1 134 ? 65.518 4.210 -7.000 1.00 44.94 134 ILE G C 1
ATOM 13409 O O . ILE G 1 134 ? 66.697 4.238 -7.370 1.00 45.04 134 ILE G O 1
ATOM 13414 N N . ARG G 1 135 ? 64.874 3.079 -6.724 1.00 45.41 135 ARG G N 1
ATOM 13415 C CA . ARG G 1 135 ? 65.490 1.771 -6.978 1.00 45.99 135 ARG G CA 1
ATOM 13416 C C . ARG G 1 135 ? 66.118 1.674 -8.380 1.00 45.97 135 ARG G C 1
ATOM 13417 O O . ARG G 1 135 ? 67.238 1.200 -8.540 1.00 46.27 135 ARG G O 1
ATOM 13425 N N . THR G 1 136 ? 65.404 2.132 -9.394 1.00 45.60 136 THR G N 1
ATOM 13426 C CA . THR G 1 136 ? 65.918 2.061 -10.758 1.00 45.48 136 THR G CA 1
ATOM 13427 C C . THR G 1 136 ? 67.149 2.946 -10.978 1.00 45.19 136 THR G C 1
ATOM 13428 O O . THR G 1 136 ? 68.081 2.552 -11.688 1.00 45.11 136 THR G O 1
ATOM 13432 N N . SER G 1 137 ? 67.145 4.134 -10.375 1.00 44.67 137 SER G N 1
ATOM 13433 C CA . SER G 1 137 ? 68.275 5.054 -10.468 1.00 44.61 137 SER G CA 1
ATOM 13434 C C . SER G 1 137 ? 69.544 4.371 -9.974 1.00 44.37 137 SER G C 1
ATOM 13435 O O . SER G 1 137 ? 70.602 4.455 -10.622 1.00 44.31 137 SER G O 1
ATOM 13438 N N . LEU G 1 138 ? 69.399 3.685 -8.837 1.00 43.57 138 LEU G N 1
ATOM 13439 C CA . LEU G 1 138 ? 70.487 2.973 -8.158 1.00 43.43 138 LEU G CA 1
ATOM 13440 C C . LEU G 1 138 ? 71.016 1.834 -9.031 1.00 43.62 138 LEU G C 1
ATOM 13441 O O . LEU G 1 138 ? 72.230 1.657 -9.167 1.00 43.79 138 LEU G O 1
ATOM 13446 N N . LYS G 1 139 ? 70.094 1.083 -9.630 1.00 43.72 139 LYS G N 1
ATOM 13447 C CA . LYS G 1 139 ? 70.432 0.013 -10.558 1.00 43.86 139 LYS G CA 1
ATOM 13448 C C . LYS G 1 139 ? 71.317 0.525 -11.701 1.00 43.95 139 LYS G C 1
ATOM 13449 O O . LYS G 1 139 ? 72.389 -0.039 -11.977 1.00 43.80 139 LYS G O 1
ATOM 13455 N N . ASN G 1 140 ? 70.879 1.603 -12.348 1.00 43.85 140 ASN G N 1
ATOM 13456 C CA . ASN G 1 140 ? 71.601 2.156 -13.507 1.00 43.80 140 ASN G CA 1
ATOM 13457 C C . ASN G 1 140 ? 72.985 2.742 -13.170 1.00 43.04 140 ASN G C 1
ATOM 13458 O O . ASN G 1 140 ? 73.856 2.825 -14.047 1.00 43.44 140 ASN G O 1
ATOM 13463 N N . SER G 1 141 ? 73.187 3.135 -11.914 1.00 42.06 141 SER G N 1
ATOM 13464 C CA . SER G 1 141 ? 74.461 3.715 -11.468 1.00 40.97 141 SER G CA 1
ATOM 13465 C C . SER G 1 141 ? 75.481 2.648 -11.029 1.00 40.08 141 SER G C 1
ATOM 13466 O O . SER G 1 141 ? 76.697 2.870 -11.133 1.00 40.55 141 SER G O 1
ATOM 13469 N N . ARG G 1 142 ? 74.986 1.517 -10.515 1.00 38.25 142 ARG G N 1
ATOM 13470 C CA . ARG G 1 142 ? 75.827 0.433 -10.016 1.00 37.80 142 ARG G CA 1
ATOM 13471 C C . ARG G 1 142 ? 76.602 0.779 -8.708 1.00 35.73 142 ARG G C 1
ATOM 13472 O O . ARG G 1 142 ? 77.458 0.013 -8.252 1.00 36.10 142 ARG G O 1
ATOM 13480 N N . THR G 1 143 ? 76.275 1.911 -8.104 1.00 33.39 143 THR G N 1
ATOM 13481 C CA . THR G 1 143 ? 76.911 2.373 -6.867 1.00 31.42 143 THR G CA 1
ATOM 13482 C C . THR G 1 143 ? 76.456 1.455 -5.730 1.00 29.45 143 THR G C 1
ATOM 13483 O O . THR G 1 143 ? 75.256 1.167 -5.635 1.00 27.67 143 THR G O 1
ATOM 13487 N N . PRO G 1 144 ? 77.401 0.955 -4.897 1.00 27.38 144 PRO G N 1
ATOM 13488 C CA . PRO G 1 144 ? 76.995 0.223 -3.669 1.00 26.18 144 PRO G CA 1
ATOM 13489 C C . PRO G 1 144 ? 76.028 1.049 -2.818 1.00 24.64 144 PRO G C 1
ATOM 13490 O O . PRO G 1 144 ? 76.254 2.249 -2.607 1.00 24.36 144 PRO G O 1
ATOM 13494 N N . VAL G 1 145 ? 74.957 0.399 -2.361 1.00 23.78 145 VAL G N 1
ATOM 13495 C CA . VAL G 1 145 ? 73.912 1.025 -1.542 1.00 23.31 145 VAL G CA 1
ATOM 13496 C C . VAL G 1 145 ? 73.475 0.090 -0.401 1.00 22.46 145 VAL G C 1
ATOM 13497 O O . VAL G 1 145 ? 73.410 -1.141 -0.550 1.00 21.74 145 VAL G O 1
ATOM 13501 N N . VAL G 1 146 ? 73.225 0.688 0.753 1.00 22.85 146 VAL G N 1
ATOM 13502 C CA . VAL G 1 146 ? 72.599 -0.016 1.893 1.00 23.24 146 VAL G CA 1
ATOM 13503 C C . VAL G 1 146 ? 71.385 0.811 2.342 1.00 22.94 146 VAL G C 1
ATOM 13504 O O . VAL G 1 146 ? 71.512 2.025 2.534 1.00 22.98 146 VAL G O 1
ATOM 13508 N N . LEU G 1 147 ? 70.227 0.150 2.499 1.00 22.80 147 LEU G N 1
ATOM 13509 C CA . LEU G 1 147 ? 69.025 0.765 3.055 1.00 22.60 147 LEU G CA 1
ATOM 13510 C C . LEU G 1 147 ? 69.046 0.599 4.575 1.00 23.39 147 LEU G C 1
ATOM 13511 O O . LEU G 1 147 ? 69.476 -0.434 5.078 1.00 22.98 147 LEU G O 1
ATOM 13516 N N . VAL G 1 148 ? 68.613 1.617 5.308 1.00 23.79 148 VAL G N 1
ATOM 13517 C CA . VAL G 1 148 ? 68.544 1.526 6.776 1.00 25.56 148 VAL G CA 1
ATOM 13518 C C . VAL G 1 148 ? 67.154 1.931 7.219 1.00 25.89 148 VAL G C 1
ATOM 13519 O O . VAL G 1 148 ? 66.699 3.036 6.909 1.00 26.09 148 VAL G O 1
ATOM 13523 N N . GLY G 1 149 ? 66.468 1.021 7.914 1.00 25.87 149 GLY G N 1
ATOM 13524 C CA . GLY G 1 149 ? 65.119 1.252 8.376 1.00 26.37 149 GLY G CA 1
ATOM 13525 C C . GLY G 1 149 ? 64.034 1.035 7.348 1.00 27.02 149 GLY G C 1
ATOM 13526 O O . GLY G 1 149 ? 62.871 1.329 7.603 1.00 26.67 149 GLY G O 1
ATOM 13527 N N . THR G 1 150 ? 64.406 0.502 6.190 1.00 27.07 150 THR G N 1
ATOM 13528 C CA . THR G 1 150 ? 63.446 0.160 5.173 1.00 28.33 150 THR G CA 1
ATOM 13529 C C . THR G 1 150 ? 63.956 -1.087 4.463 1.00 27.64 150 THR G C 1
ATOM 13530 O O . THR G 1 150 ? 65.150 -1.433 4.572 1.00 26.48 150 THR G O 1
ATOM 13534 N N . ILE G 1 151 ? 63.030 -1.767 3.795 1.00 27.30 151 ILE G N 1
ATOM 13535 C CA . ILE G 1 151 ? 63.303 -3.056 3.170 1.00 28.17 151 ILE G CA 1
ATOM 13536 C C . ILE G 1 151 ? 62.923 -3.036 1.692 1.00 29.54 151 ILE G C 1
ATOM 13537 O O . ILE G 1 151 ? 61.837 -2.596 1.352 1.00 28.20 151 ILE G O 1
ATOM 13542 N N . ASP G 1 152 ? 63.811 -3.543 0.832 1.00 30.78 152 ASP G N 1
ATOM 13543 C CA . ASP G 1 152 ? 63.513 -3.727 -0.597 1.00 32.47 152 ASP G CA 1
ATOM 13544 C C . ASP G 1 152 ? 62.417 -4.797 -0.744 1.00 33.73 152 ASP G C 1
ATOM 13545 O O . ASP G 1 152 ? 62.511 -5.884 -0.173 1.00 34.28 152 ASP G O 1
ATOM 13550 N N . GLY G 1 153 ? 61.366 -4.483 -1.489 1.00 35.34 153 GLY G N 1
ATOM 13551 C CA . GLY G 1 153 ? 60.334 -5.472 -1.793 1.00 36.43 153 GLY G CA 1
ATOM 13552 C C . GLY G 1 153 ? 60.920 -6.738 -2.401 1.00 37.44 153 GLY G C 1
ATOM 13553 O O . GLY G 1 153 ? 60.547 -7.852 -2.034 1.00 37.59 153 GLY G O 1
ATOM 13554 N N . ASP G 1 154 ? 61.856 -6.558 -3.325 1.00 38.42 154 ASP G N 1
ATOM 13555 C CA . ASP G 1 154 ? 62.522 -7.678 -3.997 1.00 39.28 154 ASP G CA 1
ATOM 13556 C C . ASP G 1 154 ? 63.575 -8.347 -3.121 1.00 39.74 154 ASP G C 1
ATOM 13557 O O . ASP G 1 154 ? 64.070 -9.436 -3.442 1.00 39.57 154 ASP G O 1
ATOM 13562 N N . LYS G 1 155 ? 63.920 -7.673 -2.022 1.00 39.85 155 LYS G N 1
ATOM 13563 C CA . LYS G 1 155 ? 64.825 -8.195 -0.991 1.00 40.12 155 LYS G CA 1
ATOM 13564 C C . LYS G 1 155 ? 66.202 -8.559 -1.530 1.00 38.64 155 LYS G C 1
ATOM 13565 O O . LYS G 1 155 ? 66.846 -9.493 -1.043 1.00 39.00 155 LYS G O 1
ATOM 13571 N N . GLU G 1 156 ? 66.664 -7.779 -2.508 1.00 37.15 156 GLU G N 1
ATOM 13572 C CA . GLU G 1 156 ? 68.033 -7.896 -3.005 1.00 35.63 156 GLU G CA 1
ATOM 13573 C C . GLU G 1 156 ? 68.931 -6.668 -2.767 1.00 33.25 156 GLU G C 1
ATOM 13574 O O . GLU G 1 156 ? 70.147 -6.809 -2.800 1.00 32.81 156 GLU G O 1
ATOM 13580 N N . ILE G 1 157 ? 68.376 -5.481 -2.521 1.00 29.82 157 ILE G N 1
ATOM 13581 C CA . ILE G 1 157 ? 69.243 -4.364 -2.084 1.00 27.68 157 ILE G CA 1
ATOM 13582 C C . ILE G 1 157 ? 69.632 -4.624 -0.627 1.00 25.63 157 ILE G C 1
ATOM 13583 O O . ILE G 1 157 ? 68.752 -4.882 0.190 1.00 24.99 157 ILE G O 1
ATOM 13588 N N . PRO G 1 158 ? 70.953 -4.575 -0.291 1.00 24.33 158 PRO G N 1
ATOM 13589 C CA . PRO G 1 158 ? 71.327 -4.713 1.113 1.00 22.49 158 PRO G CA 1
ATOM 13590 C C . PRO G 1 158 ? 70.576 -3.758 2.057 1.00 21.62 158 PRO G C 1
ATOM 13591 O O . PRO G 1 158 ? 70.231 -2.626 1.681 1.00 19.97 158 PRO G O 1
ATOM 13595 N N . SER G 1 159 ? 70.322 -4.229 3.275 1.00 20.93 159 SER G N 1
ATOM 13596 C CA . SER G 1 159 ? 69.550 -3.451 4.249 1.00 21.17 159 SER G CA 1
ATOM 13597 C C . SER G 1 159 ? 69.833 -3.848 5.700 1.00 21.01 159 SER G C 1
ATOM 13598 O O . SER G 1 159 ? 70.255 -4.969 5.972 1.00 21.85 159 SER G O 1
ATOM 13601 N N . VAL G 1 160 ? 69.596 -2.904 6.613 1.00 21.02 160 VAL G N 1
ATOM 13602 C CA . VAL G 1 160 ? 69.735 -3.128 8.060 1.00 20.96 160 VAL G CA 1
ATOM 13603 C C . VAL G 1 160 ? 68.450 -2.633 8.758 1.00 20.22 160 VAL G C 1
ATOM 13604 O O . VAL G 1 160 ? 68.047 -1.489 8.595 1.00 20.04 160 VAL G O 1
ATOM 13608 N N . ASN G 1 161 ? 67.810 -3.530 9.505 1.00 20.78 161 ASN G N 1
ATOM 13609 C CA . ASN G 1 161 ? 66.498 -3.296 10.146 1.00 21.18 161 ASN G CA 1
ATOM 13610 C C . ASN G 1 161 ? 66.379 -4.111 11.420 1.00 22.02 161 ASN G C 1
ATOM 13611 O O . ASN G 1 161 ? 67.161 -5.058 11.637 1.00 21.93 161 ASN G O 1
ATOM 13616 N N . ILE G 1 162 ? 65.370 -3.794 12.239 1.00 23.74 162 ILE G N 1
ATOM 13617 C CA . ILE G 1 162 ? 64.920 -4.744 13.250 1.00 24.84 162 ILE G CA 1
ATOM 13618 C C . ILE G 1 162 ? 63.970 -5.776 12.602 1.00 25.75 162 ILE G C 1
ATOM 13619 O O . ILE G 1 162 ? 63.650 -5.680 11.408 1.00 25.45 162 ILE G O 1
ATOM 13624 N N . ASP G 1 163 ? 63.538 -6.763 13.393 1.00 26.86 163 ASP G N 1
ATOM 13625 C CA . ASP G 1 163 ? 62.547 -7.753 12.958 1.00 27.40 163 ASP G CA 1
ATOM 13626 C C . ASP G 1 163 ? 61.150 -7.191 13.275 1.00 27.22 163 ASP G C 1
ATOM 13627 O O . ASP G 1 163 ? 60.663 -7.272 14.417 1.00 27.81 163 ASP G O 1
ATOM 13632 N N . TYR G 1 164 ? 60.536 -6.581 12.259 1.00 27.16 164 TYR G N 1
ATOM 13633 C CA . TYR G 1 164 ? 59.253 -5.868 12.408 1.00 27.28 164 TYR G CA 1
ATOM 13634 C C . TYR G 1 164 ? 58.096 -6.803 12.761 1.00 27.43 164 TYR G C 1
ATOM 13635 O O . TYR G 1 164 ? 57.221 -6.436 13.545 1.00 27.07 164 TYR G O 1
ATOM 13644 N N . HIS G 1 165 ? 58.099 -7.992 12.157 1.00 27.18 165 HIS G N 1
ATOM 13645 C CA . HIS G 1 165 ? 57.127 -9.070 12.464 1.00 28.11 165 HIS G CA 1
ATOM 13646 C C . HIS G 1 165 ? 57.157 -9.407 13.949 1.00 27.79 165 HIS G C 1
ATOM 13647 O O . HIS G 1 165 ? 56.129 -9.328 14.628 1.00 27.19 165 HIS G O 1
ATOM 13654 N N . LEU G 1 166 ? 58.353 -9.729 14.450 1.00 27.62 166 LEU G N 1
ATOM 13655 C CA . LEU G 1 166 ? 58.546 -10.114 15.862 1.00 28.05 166 LEU G CA 1
ATOM 13656 C C . LEU G 1 166 ? 58.217 -8.991 16.842 1.00 28.03 166 LEU G C 1
ATOM 13657 O O . LEU G 1 166 ? 57.640 -9.236 17.898 1.00 28.47 166 LEU G O 1
ATOM 13662 N N . ALA G 1 167 ? 58.589 -7.756 16.501 1.00 28.39 167 ALA G N 1
ATOM 13663 C CA . ALA G 1 167 ? 58.249 -6.600 17.330 1.00 27.66 167 ALA G CA 1
ATOM 13664 C C . ALA G 1 167 ? 56.732 -6.378 17.423 1.00 27.71 167 ALA G C 1
ATOM 13665 O O . ALA G 1 167 ? 56.218 -6.096 18.507 1.00 27.96 167 ALA G O 1
ATOM 13667 N N . ALA G 1 168 ? 56.017 -6.511 16.300 1.00 27.62 168 ALA G N 1
ATOM 13668 C CA . ALA G 1 168 ? 54.562 -6.366 16.294 1.00 26.89 168 ALA G CA 1
ATOM 13669 C C . ALA G 1 168 ? 53.862 -7.495 17.063 1.00 27.23 168 ALA G C 1
ATOM 13670 O O . ALA G 1 168 ? 52.947 -7.237 17.848 1.00 26.32 168 ALA G O 1
ATOM 13672 N N . TYR G 1 169 ? 54.310 -8.738 16.864 1.00 27.61 169 TYR G N 1
ATOM 13673 C CA . TYR G 1 169 ? 53.829 -9.864 17.663 1.00 27.37 169 TYR G CA 1
ATOM 13674 C C . TYR G 1 169 ? 54.002 -9.621 19.177 1.00 27.62 169 TYR G C 1
ATOM 13675 O O . TYR G 1 169 ? 53.044 -9.766 19.947 1.00 26.48 169 TYR G O 1
ATOM 13684 N N . GLN G 1 170 ? 55.212 -9.245 19.597 1.00 28.00 170 GLN G N 1
ATOM 13685 C CA . GLN G 1 170 ? 55.489 -9.054 21.035 1.00 28.33 170 GLN G CA 1
ATOM 13686 C C . GLN G 1 170 ? 54.704 -7.900 21.656 1.00 28.57 170 GLN G C 1
ATOM 13687 O O . GLN G 1 170 ? 54.183 -8.026 22.775 1.00 28.79 170 GLN G O 1
ATOM 13693 N N . SER G 1 171 ? 54.596 -6.796 20.917 1.00 28.50 171 SER G N 1
ATOM 13694 C CA . SER G 1 171 ? 53.834 -5.635 21.345 1.00 29.44 171 SER G CA 1
ATOM 13695 C C . SER G 1 171 ? 52.334 -5.950 21.491 1.00 29.54 171 SER G C 1
ATOM 13696 O O . SER G 1 171 ? 51.683 -5.555 22.474 1.00 29.54 171 SER G O 1
ATOM 13699 N N . THR G 1 172 ? 51.786 -6.646 20.503 1.00 29.42 172 THR G N 1
ATOM 13700 C CA . THR G 1 172 ? 50.387 -7.082 20.570 1.00 29.67 172 THR G CA 1
ATOM 13701 C C . THR G 1 172 ? 50.182 -8.081 21.725 1.00 30.17 172 THR G C 1
ATOM 13702 O O . THR G 1 172 ? 49.254 -7.938 22.518 1.00 30.34 172 THR G O 1
ATOM 13706 N N . LYS G 1 173 ? 51.083 -9.056 21.858 1.00 31.03 173 LYS G N 1
ATOM 13707 C CA . LYS G 1 173 ? 51.008 -10.031 22.957 1.00 31.62 173 LYS G CA 1
ATOM 13708 C C . LYS G 1 173 ? 51.055 -9.354 24.350 1.00 31.33 173 LYS G C 1
ATOM 13709 O O . LYS G 1 173 ? 50.374 -9.794 25.287 1.00 31.20 173 LYS G O 1
ATOM 13715 N N . LYS G 1 174 ? 51.854 -8.295 24.473 1.00 30.97 174 LYS G N 1
ATOM 13716 C CA . LYS G 1 174 ? 51.950 -7.520 25.721 1.00 30.55 174 LYS G CA 1
ATOM 13717 C C . LYS G 1 174 ? 50.595 -6.910 26.120 1.00 30.44 174 LYS G C 1
ATOM 13718 O O . LYS G 1 174 ? 50.214 -6.926 27.293 1.00 29.64 174 LYS G O 1
ATOM 13724 N N . LEU G 1 175 ? 49.873 -6.382 25.135 1.00 30.47 175 LEU G N 1
ATOM 13725 C CA . LEU G 1 175 ? 48.540 -5.803 25.361 1.00 31.08 175 LEU G CA 1
ATOM 13726 C C . LEU G 1 175 ? 47.462 -6.886 25.600 1.00 31.11 175 LEU G C 1
ATOM 13727 O O . LEU G 1 175 ? 46.504 -6.676 26.367 1.00 31.94 175 LEU G O 1
ATOM 13732 N N . ILE G 1 176 ? 47.618 -8.040 24.955 1.00 31.63 176 ILE G N 1
ATOM 13733 C CA . ILE G 1 176 ? 46.709 -9.172 25.169 1.00 32.03 176 ILE G CA 1
ATOM 13734 C C . ILE G 1 176 ? 46.844 -9.659 26.606 1.00 32.54 176 ILE G C 1
ATOM 13735 O O . ILE G 1 176 ? 45.838 -9.862 27.302 1.00 32.82 176 ILE G O 1
ATOM 13740 N N . ASP G 1 177 ? 48.086 -9.814 27.049 1.00 32.89 177 ASP G N 1
ATOM 13741 C CA . ASP G 1 177 ? 48.374 -10.300 28.394 1.00 33.51 177 ASP G CA 1
ATOM 13742 C C . ASP G 1 177 ? 47.990 -9.316 29.507 1.00 33.84 177 ASP G C 1
ATOM 13743 O O . ASP G 1 177 ? 47.859 -9.727 30.648 1.00 33.53 177 ASP G O 1
ATOM 13748 N N . SER G 1 178 ? 47.796 -8.035 29.191 1.00 34.21 178 SER G N 1
ATOM 13749 C CA . SER G 1 178 ? 47.261 -7.075 30.181 1.00 34.73 178 SER G CA 1
ATOM 13750 C C . SER G 1 178 ? 45.720 -6.961 30.128 1.00 34.54 178 SER G C 1
ATOM 13751 O O . SER G 1 178 ? 45.123 -6.073 30.749 1.00 35.18 178 SER G O 1
ATOM 13754 N N . GLY G 1 179 ? 45.080 -7.859 29.383 1.00 34.15 179 GLY G N 1
ATOM 13755 C CA . GLY G 1 179 ? 43.635 -7.969 29.356 1.00 33.45 179 GLY G CA 1
ATOM 13756 C C . GLY G 1 179 ? 42.906 -7.297 28.210 1.00 33.12 179 GLY G C 1
ATOM 13757 O O . GLY G 1 179 ? 41.682 -7.308 28.195 1.00 32.71 179 GLY G O 1
ATOM 13758 N N . ASN G 1 180 ? 43.628 -6.727 27.248 1.00 32.70 180 ASN G N 1
ATOM 13759 C CA . ASN G 1 180 ? 42.992 -6.057 26.117 1.00 32.84 180 ASN G CA 1
ATOM 13760 C C . ASN G 1 180 ? 42.465 -7.072 25.080 1.00 33.52 180 ASN G C 1
ATOM 13761 O O . ASN G 1 180 ? 43.141 -8.058 24.761 1.00 33.52 180 ASN G O 1
ATOM 13766 N N . LYS G 1 181 ? 41.262 -6.804 24.568 1.00 34.01 181 LYS G N 1
ATOM 13767 C CA . LYS G 1 181 ? 40.592 -7.648 23.569 1.00 34.59 181 LYS G CA 1
ATOM 13768 C C . LYS G 1 181 ? 40.441 -6.932 22.231 1.00 34.09 181 LYS G C 1
ATOM 13769 O O . LYS G 1 181 ? 40.466 -7.572 21.185 1.00 34.05 181 LYS G O 1
ATOM 13775 N N . LYS G 1 182 ? 40.236 -5.616 22.279 1.00 33.86 182 LYS G N 1
ATOM 13776 C CA . LYS G 1 182 ? 40.199 -4.756 21.080 1.00 33.48 182 LYS G CA 1
ATOM 13777 C C . LYS G 1 182 ? 41.466 -3.871 21.018 1.00 33.01 182 LYS G C 1
ATOM 13778 O O . LYS G 1 182 ? 41.584 -2.844 21.704 1.00 32.57 182 LYS G O 1
ATOM 13784 N N . ILE G 1 183 ? 42.410 -4.305 20.188 1.00 32.04 183 ILE G N 1
ATOM 13785 C CA . ILE G 1 183 ? 43.734 -3.694 20.091 1.00 31.75 183 ILE G CA 1
ATOM 13786 C C . ILE G 1 183 ? 43.859 -3.062 18.715 1.00 31.27 183 ILE G C 1
ATOM 13787 O O . ILE G 1 183 ? 43.689 -3.731 17.700 1.00 31.39 183 ILE G O 1
ATOM 13792 N N . ALA G 1 184 ? 44.109 -1.765 18.679 1.00 31.30 184 ALA G N 1
ATOM 13793 C CA . ALA G 1 184 ? 44.382 -1.097 17.405 1.00 31.42 184 ALA G CA 1
ATOM 13794 C C . ALA G 1 184 ? 45.871 -1.219 17.024 1.00 31.05 184 ALA G C 1
ATOM 13795 O O . ALA G 1 184 ? 46.754 -1.370 17.894 1.00 31.21 184 ALA G O 1
ATOM 13797 N N . TYR G 1 185 ? 46.123 -1.193 15.720 1.00 30.43 185 TYR G N 1
ATOM 13798 C CA . TYR G 1 185 ? 47.463 -1.079 15.180 1.00 30.78 185 TYR G CA 1
ATOM 13799 C C . TYR G 1 185 ? 47.510 0.107 14.237 1.00 30.38 185 TYR G C 1
ATOM 13800 O O . TYR G 1 185 ? 46.840 0.108 13.210 1.00 29.92 185 TYR G O 1
ATOM 13809 N N . ILE G 1 186 ? 48.316 1.104 14.605 1.00 29.52 186 ILE G N 1
ATOM 13810 C CA . ILE G 1 186 ? 48.473 2.314 13.822 1.00 29.96 186 ILE G CA 1
ATOM 13811 C C . ILE G 1 186 ? 49.835 2.283 13.136 1.00 30.66 186 ILE G C 1
ATOM 13812 O O . ILE G 1 186 ? 50.851 2.235 13.800 1.00 29.68 186 ILE G O 1
ATOM 13817 N N . MET G 1 187 ? 49.847 2.295 11.811 1.00 31.50 187 MET G N 1
ATOM 13818 C CA . MET G 1 187 ? 51.090 2.089 11.083 1.00 32.70 187 MET G CA 1
ATOM 13819 C C . MET G 1 187 ? 51.223 3.039 9.916 1.00 31.81 187 MET G C 1
ATOM 13820 O O . MET G 1 187 ? 50.324 3.822 9.651 1.00 32.04 187 MET G O 1
ATOM 13825 N N . GLY G 1 188 ? 52.371 2.984 9.244 1.00 31.88 188 GLY G N 1
ATOM 13826 C CA . GLY G 1 188 ? 52.558 3.651 7.961 1.00 31.60 188 GLY G CA 1
ATOM 13827 C C . GLY G 1 188 ? 51.844 2.874 6.858 1.00 31.86 188 GLY G C 1
ATOM 13828 O O . GLY G 1 188 ? 50.978 2.039 7.133 1.00 31.69 188 GLY G O 1
ATOM 13829 N N . SER G 1 189 ? 52.243 3.124 5.617 1.00 31.18 189 SER G N 1
ATOM 13830 C CA . SER G 1 189 ? 51.595 2.555 4.449 1.00 31.29 189 SER G CA 1
ATOM 13831 C C . SER G 1 189 ? 51.785 1.057 4.317 1.00 31.35 189 SER G C 1
ATOM 13832 O O . SER G 1 189 ? 52.890 0.547 4.414 1.00 29.39 189 SER G O 1
ATOM 13835 N N . LEU G 1 190 ? 50.691 0.371 4.011 1.00 31.93 190 LEU G N 1
ATOM 13836 C CA . LEU G 1 190 ? 50.696 -1.075 3.829 1.00 33.07 190 LEU G CA 1
ATOM 13837 C C . LEU G 1 190 ? 51.366 -1.512 2.506 1.00 33.27 190 LEU G C 1
ATOM 13838 O O . LEU G 1 190 ? 51.490 -2.700 2.230 1.00 34.10 190 LEU G O 1
ATOM 13843 N N . LYS G 1 191 ? 51.803 -0.562 1.686 1.00 33.53 191 LYS G N 1
ATOM 13844 C CA . LYS G 1 191 ? 52.578 -0.891 0.491 1.00 33.75 191 LYS G CA 1
ATOM 13845 C C . LYS G 1 191 ? 54.014 -1.294 0.840 1.00 33.42 191 LYS G C 1
ATOM 13846 O O . LYS G 1 191 ? 54.697 -1.956 0.048 1.00 33.90 191 LYS G O 1
ATOM 13852 N N . ASP G 1 192 ? 54.457 -0.905 2.031 1.00 32.39 192 ASP G N 1
ATOM 13853 C CA . ASP G 1 192 ? 55.844 -1.131 2.468 1.00 31.90 192 ASP G CA 1
ATOM 13854 C C . ASP G 1 192 ? 56.005 -2.426 3.249 1.00 30.95 192 ASP G C 1
ATOM 13855 O O . ASP G 1 192 ? 55.211 -2.721 4.129 1.00 30.32 192 ASP G O 1
ATOM 13860 N N . VAL G 1 193 ? 57.057 -3.177 2.936 1.00 30.82 193 VAL G N 1
ATOM 13861 C CA . VAL G 1 193 ? 57.318 -4.475 3.556 1.00 30.53 193 VAL G CA 1
ATOM 13862 C C . VAL G 1 193 ? 57.342 -4.401 5.080 1.00 30.75 193 VAL G C 1
ATOM 13863 O O . VAL G 1 193 ? 56.822 -5.299 5.757 1.00 30.75 193 VAL G O 1
ATOM 13867 N N . GLU G 1 194 ? 57.974 -3.361 5.622 1.00 30.13 194 GLU G N 1
ATOM 13868 C CA . GLU G 1 194 ? 57.970 -3.118 7.071 1.00 30.19 194 GLU G CA 1
ATOM 13869 C C . GLU G 1 194 ? 56.562 -3.244 7.683 1.00 29.40 194 GLU G C 1
ATOM 13870 O O . GLU G 1 194 ? 56.381 -3.876 8.722 1.00 28.76 194 GLU G O 1
ATOM 13876 N N . ASN G 1 195 ? 55.565 -2.690 7.007 1.00 28.85 195 ASN G N 1
ATOM 13877 C CA . ASN G 1 195 ? 54.200 -2.658 7.545 1.00 28.33 195 ASN G CA 1
ATOM 13878 C C . ASN G 1 195 ? 53.357 -3.904 7.263 1.00 27.59 195 ASN G C 1
ATOM 13879 O O . ASN G 1 195 ? 52.548 -4.296 8.103 1.00 26.71 195 ASN G O 1
ATOM 13884 N N . THR G 1 196 ? 53.568 -4.542 6.113 1.00 27.39 196 THR G N 1
ATOM 13885 C CA . THR G 1 196 ? 52.973 -5.852 5.850 1.00 27.77 196 THR G CA 1
ATOM 13886 C C . THR G 1 196 ? 53.491 -6.888 6.875 1.00 27.63 196 THR G C 1
ATOM 13887 O O . THR G 1 196 ? 52.760 -7.770 7.309 1.00 27.09 196 THR G O 1
ATOM 13891 N N . GLU G 1 197 ? 54.750 -6.744 7.284 1.00 27.74 197 GLU G N 1
ATOM 13892 C CA . GLU G 1 197 ? 55.347 -7.595 8.332 1.00 27.97 197 GLU G CA 1
ATOM 13893 C C . GLU G 1 197 ? 54.752 -7.342 9.713 1.00 27.43 197 GLU G C 1
ATOM 13894 O O . GLU G 1 197 ? 54.503 -8.284 10.462 1.00 26.59 197 GLU G O 1
ATOM 13900 N N . ARG G 1 198 ? 54.508 -6.070 10.039 1.00 27.31 198 ARG G N 1
ATOM 13901 C CA . ARG G 1 198 ? 53.793 -5.726 11.277 1.00 27.16 198 ARG G CA 1
ATOM 13902 C C . ARG G 1 198 ? 52.378 -6.335 11.292 1.00 27.16 198 ARG G C 1
ATOM 13903 O O . ARG G 1 198 ? 51.944 -6.866 12.322 1.00 26.09 198 ARG G O 1
ATOM 13911 N N . MET G 1 199 ? 51.677 -6.260 10.152 1.00 26.73 199 MET G N 1
ATOM 13912 C CA . MET G 1 199 ? 50.339 -6.850 10.036 1.00 27.20 199 MET G CA 1
ATOM 13913 C C . MET G 1 199 ? 50.352 -8.359 10.331 1.00 27.40 199 MET G C 1
ATOM 13914 O O . MET G 1 199 ? 49.481 -8.867 11.065 1.00 27.24 199 MET G O 1
ATOM 13919 N N . VAL G 1 200 ? 51.339 -9.068 9.795 1.00 26.97 200 VAL G N 1
ATOM 13920 C CA . VAL G 1 200 ? 51.457 -10.518 10.003 1.00 27.65 200 VAL G CA 1
ATOM 13921 C C . VAL G 1 200 ? 51.683 -10.865 11.491 1.00 27.33 200 VAL G C 1
ATOM 13922 O O . VAL G 1 200 ? 51.063 -11.795 12.026 1.00 26.50 200 VAL G O 1
ATOM 13926 N N . GLY G 1 201 ? 52.559 -10.106 12.160 1.00 27.12 201 GLY G N 1
ATOM 13927 C CA . GLY G 1 201 ? 52.837 -10.314 13.585 1.00 26.95 201 GLY G CA 1
ATOM 13928 C C . GLY G 1 201 ? 51.659 -10.006 14.503 1.00 26.91 201 GLY G C 1
ATOM 13929 O O . GLY G 1 201 ? 51.386 -10.773 15.432 1.00 25.85 201 GLY G O 1
ATOM 13930 N N . TYR G 1 202 ? 50.985 -8.876 14.247 1.00 26.90 202 TYR G N 1
ATOM 13931 C CA . TYR G 1 202 ? 49.721 -8.507 14.896 1.00 27.05 202 TYR G CA 1
ATOM 13932 C C . TYR G 1 202 ? 48.660 -9.636 14.754 1.00 27.03 202 TYR G C 1
ATOM 13933 O O . TYR G 1 202 ? 48.072 -10.087 15.746 1.00 26.08 202 TYR G O 1
ATOM 13942 N N . GLN G 1 203 ? 48.448 -10.091 13.523 1.00 26.98 203 GLN G N 1
ATOM 13943 C CA . GLN G 1 203 ? 47.513 -11.165 13.232 1.00 28.12 203 GLN G CA 1
ATOM 13944 C C . GLN G 1 203 ? 47.875 -12.491 13.930 1.00 28.20 203 GLN G C 1
ATOM 13945 O O . GLN G 1 203 ? 46.999 -13.189 14.409 1.00 27.17 203 GLN G O 1
ATOM 13951 N N . GLU G 1 204 ? 49.173 -12.797 14.002 1.00 28.89 204 GLU G N 1
ATOM 13952 C CA . GLU G 1 204 ? 49.697 -13.987 14.679 1.00 29.73 204 GLU G CA 1
ATOM 13953 C C . GLU G 1 204 ? 49.334 -13.933 16.166 1.00 29.08 204 GLU G C 1
ATOM 13954 O O . GLU G 1 204 ? 48.860 -14.915 16.745 1.00 28.09 204 GLU G O 1
ATOM 13960 N N . ALA G 1 205 ? 49.549 -12.776 16.780 1.00 29.09 205 ALA G N 1
ATOM 13961 C CA . ALA G 1 205 ? 49.235 -12.590 18.206 1.00 29.21 205 ALA G CA 1
ATOM 13962 C C . ALA G 1 205 ? 47.742 -12.770 18.509 1.00 29.38 205 ALA G C 1
ATOM 13963 O O . ALA G 1 205 ? 47.373 -13.444 19.474 1.00 29.24 205 ALA G O 1
ATOM 13965 N N . LEU G 1 206 ? 46.890 -12.204 17.655 1.00 29.47 206 LEU G N 1
ATOM 13966 C CA . LEU G 1 206 ? 45.444 -12.295 17.849 1.00 29.42 206 LEU G CA 1
ATOM 13967 C C . LEU G 1 206 ? 44.969 -13.736 17.726 1.00 29.62 206 LEU G C 1
ATOM 13968 O O . LEU G 1 206 ? 44.244 -14.219 18.596 1.00 28.80 206 LEU G O 1
ATOM 13973 N N . LEU G 1 207 ? 45.420 -14.423 16.671 1.00 30.04 207 LEU G N 1
ATOM 13974 C CA . LEU G 1 207 ? 44.979 -15.797 16.391 1.00 29.73 207 LEU G CA 1
ATOM 13975 C C . LEU G 1 207 ? 45.340 -16.734 17.541 1.00 30.57 207 LEU G C 1
ATOM 13976 O O . LEU G 1 207 ? 44.507 -17.489 18.027 1.00 29.10 207 LEU G O 1
ATOM 13981 N N . GLU G 1 208 ? 46.590 -16.659 17.981 1.00 31.40 208 GLU G N 1
ATOM 13982 C CA . GLU G 1 208 ? 47.059 -17.361 19.178 1.00 32.60 208 GLU G CA 1
ATOM 13983 C C . GLU G 1 208 ? 46.140 -17.149 20.383 1.00 32.62 208 GLU G C 1
ATOM 13984 O O . GLU G 1 208 ? 45.874 -18.081 21.142 1.00 33.11 208 GLU G O 1
ATOM 13990 N N . ALA G 1 209 ? 45.655 -15.926 20.555 1.00 32.83 209 ALA G N 1
ATOM 13991 C CA . ALA G 1 209 ? 44.731 -15.583 21.650 1.00 33.13 209 ALA G CA 1
ATOM 13992 C C . ALA G 1 209 ? 43.255 -15.908 21.342 1.00 33.41 209 ALA G C 1
ATOM 13993 O O . ALA G 1 209 ? 42.374 -15.658 22.160 1.00 33.16 209 ALA G O 1
ATOM 13995 N N . ASN G 1 210 ? 42.987 -16.453 20.160 1.00 34.00 210 ASN G N 1
ATOM 13996 C CA . ASN G 1 210 ? 41.626 -16.667 19.686 1.00 34.06 210 ASN G CA 1
ATOM 13997 C C . ASN G 1 210 ? 40.808 -15.383 19.627 1.00 33.84 210 ASN G C 1
ATOM 13998 O O . ASN G 1 210 ? 39.625 -15.379 19.974 1.00 33.18 210 ASN G O 1
ATOM 14003 N N . ILE G 1 211 ? 41.443 -14.296 19.198 1.00 33.25 211 ILE G N 1
ATOM 14004 C CA . ILE G 1 211 ? 40.762 -13.015 18.988 1.00 33.54 211 ILE G CA 1
ATOM 14005 C C . ILE G 1 211 ? 40.586 -12.800 17.486 1.00 33.38 211 ILE G C 1
ATOM 14006 O O . ILE G 1 211 ? 41.563 -12.870 16.739 1.00 33.10 211 ILE G O 1
ATOM 14011 N N . GLU G 1 212 ? 39.358 -12.527 17.055 1.00 33.74 212 GLU G N 1
ATOM 14012 C CA . GLU G 1 212 ? 39.045 -12.406 15.627 1.00 33.80 212 GLU G CA 1
ATOM 14013 C C . GLU G 1 212 ? 39.715 -11.171 15.058 1.00 32.66 212 GLU G C 1
ATOM 14014 O O . GLU G 1 212 ? 39.699 -10.102 15.679 1.00 33.02 212 GLU G O 1
ATOM 14020 N N . PHE G 1 213 ? 40.333 -11.320 13.895 1.00 31.43 213 PHE G N 1
ATOM 14021 C CA . PHE G 1 213 ? 40.941 -10.178 13.218 1.00 30.92 213 PHE G CA 1
ATOM 14022 C C . PHE G 1 213 ? 39.835 -9.244 12.709 1.00 30.48 213 PHE G C 1
ATOM 14023 O O . PHE G 1 213 ? 38.903 -9.686 12.049 1.00 29.86 213 PHE G O 1
ATOM 14031 N N . ASP G 1 214 ? 39.965 -7.955 13.014 1.00 30.50 214 ASP G N 1
ATOM 14032 C CA . ASP G 1 214 ? 39.055 -6.939 12.511 1.00 30.72 214 ASP G CA 1
ATOM 14033 C C . ASP G 1 214 ? 39.864 -5.836 11.836 1.00 30.33 214 ASP G C 1
ATOM 14034 O O . ASP G 1 214 ? 40.573 -5.068 12.509 1.00 29.63 214 ASP G O 1
ATOM 14039 N N . GLU G 1 215 ? 39.723 -5.751 10.510 1.00 30.10 215 GLU G N 1
ATOM 14040 C CA . GLU G 1 215 ? 40.394 -4.732 9.694 1.00 30.55 215 GLU G CA 1
ATOM 14041 C C . GLU G 1 215 ? 40.111 -3.279 10.127 1.00 30.75 215 GLU G C 1
ATOM 14042 O O . GLU G 1 215 ? 40.935 -2.401 9.917 1.00 30.56 215 GLU G O 1
ATOM 14048 N N . ASN G 1 216 ? 38.953 -3.017 10.719 1.00 30.77 216 ASN G N 1
ATOM 14049 C CA . ASN G 1 216 ? 38.633 -1.651 11.158 1.00 30.98 216 ASN G CA 1
ATOM 14050 C C . ASN G 1 216 ? 39.428 -1.163 12.393 1.00 30.85 216 ASN G C 1
ATOM 14051 O O . ASN G 1 216 ? 39.306 0.006 12.792 1.00 30.32 216 ASN G O 1
ATOM 14056 N N . LEU G 1 217 ? 40.271 -2.036 12.963 1.00 30.09 217 LEU G N 1
ATOM 14057 C CA . LEU G 1 217 ? 41.193 -1.661 14.043 1.00 30.30 217 LEU G CA 1
ATOM 14058 C C . LEU G 1 217 ? 42.640 -1.427 13.554 1.00 29.79 217 LEU G C 1
ATOM 14059 O O . LEU G 1 217 ? 43.500 -1.092 14.341 1.00 29.05 217 LEU G O 1
ATOM 14064 N N . VAL G 1 218 ? 42.893 -1.611 12.259 1.00 30.23 218 VAL G N 1
ATOM 14065 C CA . VAL G 1 218 ? 44.180 -1.279 11.653 1.00 30.72 218 VAL G CA 1
ATOM 14066 C C . VAL G 1 218 ? 44.061 0.024 10.874 1.00 31.53 218 VAL G C 1
ATOM 14067 O O . VAL G 1 218 ? 43.215 0.158 9.993 1.00 31.00 218 VAL G O 1
ATOM 14071 N N . PHE G 1 219 ? 44.921 0.977 11.224 1.00 32.35 219 PHE G N 1
ATOM 14072 C CA . PHE G 1 219 ? 44.909 2.315 10.652 1.00 33.32 219 PHE G CA 1
ATOM 14073 C C . PHE G 1 219 ? 46.241 2.583 9.990 1.00 34.10 219 PHE G C 1
ATOM 14074 O O . PHE G 1 219 ? 47.236 2.762 10.669 1.00 34.08 219 PHE G O 1
ATOM 14082 N N . GLU G 1 220 ? 46.268 2.616 8.669 1.00 35.31 220 GLU G N 1
ATOM 14083 C CA . GLU G 1 220 ? 47.524 2.794 7.964 1.00 36.97 220 GLU G CA 1
ATOM 14084 C C . GLU G 1 220 ? 47.668 4.219 7.416 1.00 37.24 220 GLU G C 1
ATOM 14085 O O . GLU G 1 220 ? 46.713 5.009 7.446 1.00 36.99 220 GLU G O 1
ATOM 14091 N N . GLY G 1 221 ? 48.870 4.536 6.940 1.00 37.04 221 GLY G N 1
ATOM 14092 C CA . GLY G 1 221 ? 49.180 5.839 6.344 1.00 37.87 221 GLY G CA 1
ATOM 14093 C C . GLY G 1 221 ? 49.658 6.906 7.327 1.00 38.38 221 GLY G C 1
ATOM 14094 O O . GLY G 1 221 ? 49.828 8.083 6.961 1.00 38.57 221 GLY G O 1
ATOM 14095 N N . ASN G 1 222 ? 49.885 6.504 8.574 1.00 38.71 222 ASN G N 1
ATOM 14096 C CA . ASN G 1 222 ? 50.093 7.449 9.662 1.00 39.03 222 ASN G CA 1
ATOM 14097 C C . ASN G 1 222 ? 51.567 7.598 10.010 1.00 39.34 222 ASN G C 1
ATOM 14098 O O . ASN G 1 222 ? 52.241 6.616 10.346 1.00 37.87 222 ASN G O 1
ATOM 14103 N N . TYR G 1 223 ? 52.041 8.842 9.892 1.00 39.81 223 TYR G N 1
ATOM 14104 C CA . TYR G 1 223 ? 53.441 9.199 10.095 1.00 40.51 223 TYR G CA 1
ATOM 14105 C C . TYR G 1 223 ? 53.635 10.396 11.039 1.00 40.53 223 TYR G C 1
ATOM 14106 O O . TYR G 1 223 ? 54.705 10.517 11.628 1.00 40.07 223 TYR G O 1
ATOM 14115 N N . SER G 1 224 ? 52.611 11.248 11.200 1.00 40.47 224 SER G N 1
ATOM 14116 C CA . SER G 1 224 ? 52.781 12.544 11.876 1.00 40.64 224 SER G CA 1
ATOM 14117 C C . SER G 1 224 ? 52.038 12.687 13.200 1.00 40.41 224 SER G C 1
ATOM 14118 O O . SER G 1 224 ? 51.043 12.002 13.463 1.00 40.76 224 SER G O 1
ATOM 14121 N N . TYR G 1 225 ? 52.551 13.608 14.016 1.00 40.30 225 TYR G N 1
ATOM 14122 C CA . TYR G 1 225 ? 51.942 14.035 15.281 1.00 40.25 225 TYR G CA 1
ATOM 14123 C C . TYR G 1 225 ? 50.464 14.381 15.092 1.00 40.13 225 TYR G C 1
ATOM 14124 O O . TYR G 1 225 ? 49.600 13.897 15.829 1.00 39.50 225 TYR G O 1
ATOM 14133 N N . GLU G 1 226 ? 50.187 15.193 14.076 1.00 40.06 226 GLU G N 1
ATOM 14134 C CA . GLU G 1 226 ? 48.822 15.630 13.778 1.00 40.42 226 GLU G CA 1
ATOM 14135 C C . GLU G 1 226 ? 47.912 14.446 13.443 1.00 40.34 226 GLU G C 1
ATOM 14136 O O . GLU G 1 226 ? 46.767 14.391 13.891 1.00 39.36 226 GLU G O 1
ATOM 14142 N N . GLN G 1 227 ? 48.440 13.482 12.682 1.00 40.86 227 GLN G N 1
ATOM 14143 C CA . GLN G 1 227 ? 47.700 12.229 12.402 1.00 41.02 227 GLN G CA 1
ATOM 14144 C C . GLN G 1 227 ? 47.399 11.419 13.676 1.00 40.55 227 GLN G C 1
ATOM 14145 O O . GLN G 1 227 ? 46.302 10.857 13.820 1.00 40.25 227 GLN G O 1
ATOM 14151 N N . GLY G 1 228 ? 48.360 11.370 14.599 1.00 40.21 228 GLY G N 1
ATOM 14152 C CA . GLY G 1 228 ? 48.160 10.686 15.881 1.00 40.17 228 GLY G CA 1
ATOM 14153 C C . GLY G 1 228 ? 47.036 11.289 16.724 1.00 40.48 228 GLY G C 1
ATOM 14154 O O . GLY G 1 228 ? 46.199 10.566 17.286 1.00 39.56 228 GLY G O 1
ATOM 14155 N N . LYS G 1 229 ? 47.032 12.617 16.818 1.00 40.94 229 LYS G N 1
ATOM 14156 C CA . LYS G 1 229 ? 46.033 13.313 17.614 1.00 41.53 229 LYS G CA 1
ATOM 14157 C C . LYS G 1 229 ? 44.658 13.048 17.047 1.00 41.01 229 LYS G C 1
ATOM 14158 O O . LYS G 1 229 ? 43.738 12.803 17.804 1.00 41.34 229 LYS G O 1
ATOM 14164 N N . ALA G 1 230 ? 44.542 13.084 15.716 1.00 40.94 230 ALA G N 1
ATOM 14165 C CA . ALA G 1 230 ? 43.236 12.969 15.022 1.00 40.81 230 ALA G CA 1
ATOM 14166 C C . ALA G 1 230 ? 42.591 11.579 15.114 1.00 40.33 230 ALA G C 1
ATOM 14167 O O . ALA G 1 230 ? 41.381 11.427 14.898 1.00 39.90 230 ALA G O 1
ATOM 14169 N N . LEU G 1 231 ? 43.403 10.577 15.424 1.00 40.07 231 LEU G N 1
ATOM 14170 C CA . LEU G 1 231 ? 42.938 9.191 15.506 1.00 39.91 231 LEU G CA 1
ATOM 14171 C C . LEU G 1 231 ? 42.302 8.806 16.829 1.00 39.14 231 LEU G C 1
ATOM 14172 O O . LEU G 1 231 ? 41.626 7.787 16.895 1.00 38.47 231 LEU G O 1
ATOM 14177 N N . ALA G 1 232 ? 42.550 9.582 17.884 1.00 39.21 232 ALA G N 1
ATOM 14178 C CA . ALA G 1 232 ? 42.099 9.200 19.224 1.00 39.41 232 ALA G CA 1
ATOM 14179 C C . ALA G 1 232 ? 40.586 8.983 19.266 1.00 39.63 232 ALA G C 1
ATOM 14180 O O . ALA G 1 232 ? 40.116 7.991 19.820 1.00 39.19 232 ALA G O 1
ATOM 14182 N N . GLU G 1 233 ? 39.843 9.903 18.651 1.00 40.37 233 GLU G N 1
ATOM 14183 C CA . GLU G 1 233 ? 38.373 9.847 18.619 1.00 40.66 233 GLU G CA 1
ATOM 14184 C C . GLU G 1 233 ? 37.822 8.581 17.945 1.00 40.40 233 GLU G C 1
ATOM 14185 O O . GLU G 1 233 ? 36.933 7.911 18.473 1.00 39.43 233 GLU G O 1
ATOM 14191 N N . ARG G 1 234 ? 38.387 8.259 16.788 1.00 40.82 234 ARG G N 1
ATOM 14192 C CA . ARG G 1 234 ? 38.026 7.065 16.010 1.00 41.05 234 ARG G CA 1
ATOM 14193 C C . ARG G 1 234 ? 38.287 5.740 16.749 1.00 40.40 234 ARG G C 1
ATOM 14194 O O . ARG G 1 234 ? 37.491 4.800 16.668 1.00 39.86 234 ARG G O 1
ATOM 14202 N N . LEU G 1 235 ? 39.408 5.668 17.462 1.00 39.83 235 LEU G N 1
ATOM 14203 C CA . LEU G 1 235 ? 39.746 4.467 18.228 1.00 39.47 235 LEU G CA 1
ATOM 14204 C C . LEU G 1 235 ? 38.772 4.244 19.380 1.00 39.27 235 LEU G C 1
ATOM 14205 O O . LEU G 1 235 ? 38.344 3.119 19.636 1.00 38.97 235 LEU G O 1
ATOM 14210 N N . LEU G 1 236 ? 38.440 5.330 20.074 1.00 39.32 236 LEU G N 1
ATOM 14211 C CA . LEU G 1 236 ? 37.447 5.308 21.143 1.00 39.42 236 LEU G CA 1
ATOM 14212 C C . LEU G 1 236 ? 36.047 4.931 20.631 1.00 39.69 236 LEU G C 1
ATOM 14213 O O . LEU G 1 236 ? 35.302 4.216 21.306 1.00 39.01 236 LEU G O 1
ATOM 14218 N N . GLU G 1 237 ? 35.701 5.409 19.439 1.00 40.08 237 GLU G N 1
ATOM 14219 C CA . GLU G 1 237 ? 34.406 5.098 18.848 1.00 41.20 237 GLU G CA 1
ATOM 14220 C C . GLU G 1 237 ? 34.309 3.617 18.453 1.00 40.40 237 GLU G C 1
ATOM 14221 O O . GLU G 1 237 ? 33.223 3.056 18.417 1.00 39.44 237 GLU G O 1
ATOM 14227 N N . ARG G 1 238 ? 35.450 2.988 18.180 1.00 40.09 238 ARG G N 1
ATOM 14228 C CA . ARG G 1 238 ? 35.476 1.592 17.742 1.00 39.47 238 ARG G CA 1
ATOM 14229 C C . ARG G 1 238 ? 35.687 0.619 18.909 1.00 38.29 238 ARG G C 1
ATOM 14230 O O . ARG G 1 238 ? 35.769 -0.597 18.698 1.00 37.89 238 ARG G O 1
ATOM 14238 N N . GLY G 1 239 ? 35.764 1.153 20.131 1.00 36.75 239 GLY G N 1
ATOM 14239 C CA . GLY G 1 239 ? 35.956 0.337 21.328 1.00 35.90 239 GLY G CA 1
ATOM 14240 C C . GLY G 1 239 ? 37.384 -0.148 21.571 1.00 34.82 239 GLY G C 1
ATOM 14241 O O . GLY G 1 239 ? 37.610 -1.017 22.419 1.00 34.03 239 GLY G O 1
ATOM 14242 N N . ALA G 1 240 ? 38.350 0.394 20.834 1.00 34.34 240 ALA G N 1
ATOM 14243 C CA . ALA G 1 240 ? 39.770 0.103 21.107 1.00 33.77 240 ALA G CA 1
ATOM 14244 C C . ALA G 1 240 ? 40.113 0.526 22.541 1.00 33.15 240 ALA G C 1
ATOM 14245 O O . ALA G 1 240 ? 39.794 1.649 22.945 1.00 32.30 240 ALA G O 1
ATOM 14247 N N . THR G 1 241 ? 40.708 -0.385 23.316 1.00 32.30 241 THR G N 1
ATOM 14248 C CA . THR G 1 241 ? 41.194 -0.060 24.660 1.00 31.83 241 THR G CA 1
ATOM 14249 C C . THR G 1 241 ? 42.727 0.057 24.707 1.00 31.32 241 THR G C 1
ATOM 14250 O O . THR G 1 241 ? 43.297 0.323 25.761 1.00 30.55 241 THR G O 1
ATOM 14254 N N . SER G 1 242 ? 43.380 -0.144 23.558 1.00 30.54 242 SER G N 1
ATOM 14255 C CA . SER G 1 242 ? 44.827 -0.045 23.448 1.00 30.87 242 SER G CA 1
ATOM 14256 C C . SER G 1 242 ? 45.269 0.121 21.993 1.00 30.59 242 SER G C 1
ATOM 14257 O O . SER G 1 242 ? 44.473 -0.048 21.069 1.00 29.13 242 SER G O 1
ATOM 14260 N N . ALA G 1 243 ? 46.549 0.436 21.810 1.00 30.71 243 ALA G N 1
ATOM 14261 C CA . ALA G 1 243 ? 47.129 0.573 20.479 1.00 30.42 243 ALA G CA 1
ATOM 14262 C C . ALA G 1 243 ? 48.640 0.345 20.470 1.00 30.17 243 ALA G C 1
ATOM 14263 O O . ALA G 1 243 ? 49.348 0.794 21.367 1.00 30.00 243 ALA G O 1
ATOM 14265 N N . VAL G 1 244 ? 49.104 -0.365 19.445 1.00 29.66 244 VAL G N 1
ATOM 14266 C CA . VAL G 1 244 ? 50.517 -0.359 19.023 1.00 29.89 244 VAL G CA 1
ATOM 14267 C C . VAL G 1 244 ? 50.632 0.709 17.924 1.00 30.33 244 VAL G C 1
ATOM 14268 O O . VAL G 1 244 ? 49.787 0.786 17.032 1.00 29.89 244 VAL G O 1
ATOM 14272 N N . VAL G 1 245 ? 51.677 1.530 17.986 1.00 30.48 245 VAL G N 1
ATOM 14273 C CA . VAL G 1 245 ? 51.859 2.638 17.045 1.00 31.13 245 VAL G CA 1
ATOM 14274 C C . VAL G 1 245 ? 53.287 2.535 16.484 1.00 31.58 245 VAL G C 1
ATOM 14275 O O . VAL G 1 245 ? 54.233 2.484 17.251 1.00 32.32 245 VAL G O 1
ATOM 14279 N N . SER G 1 246 ? 53.422 2.450 15.165 1.00 31.35 246 SER G N 1
ATOM 14280 C CA . SER G 1 246 ? 54.726 2.166 14.567 1.00 31.82 246 SER G CA 1
ATOM 14281 C C . SER G 1 246 ? 55.695 3.360 14.686 1.00 32.02 246 SER G C 1
ATOM 14282 O O . SER G 1 246 ? 56.906 3.164 14.831 1.00 32.94 246 SER G O 1
ATOM 14287 N N . HIS G 1 247 ? 55.165 4.581 14.637 1.00 32.57 247 HIS G N 1
ATOM 14288 C CA . HIS G 1 247 ? 55.988 5.804 14.679 1.00 32.91 247 HIS G CA 1
ATOM 14289 C C . HIS G 1 247 ? 55.830 6.541 16.008 1.00 32.84 247 HIS G C 1
ATOM 14290 O O . HIS G 1 247 ? 54.712 6.724 16.505 1.00 32.96 247 HIS G O 1
ATOM 14297 N N . ASP G 1 248 ? 56.971 6.953 16.572 1.00 32.92 248 ASP G N 1
ATOM 14298 C CA . ASP G 1 248 ? 57.017 7.624 17.869 1.00 33.00 248 ASP G CA 1
ATOM 14299 C C . ASP G 1 248 ? 56.270 8.974 17.804 1.00 32.52 248 ASP G C 1
ATOM 14300 O O . ASP G 1 248 ? 55.599 9.345 18.757 1.00 31.93 248 ASP G O 1
ATOM 14305 N N . THR G 1 249 ? 56.392 9.695 16.684 1.00 32.32 249 THR G N 1
ATOM 14306 C CA . THR G 1 249 ? 55.703 10.989 16.500 1.00 32.80 249 THR G CA 1
ATOM 14307 C C . THR G 1 249 ? 54.176 10.836 16.561 1.00 32.51 249 THR G C 1
ATOM 14308 O O . THR G 1 249 ? 53.446 11.666 17.138 1.00 32.74 249 THR G O 1
ATOM 14312 N N . VAL G 1 250 ? 53.699 9.752 15.965 1.00 31.58 250 VAL G N 1
ATOM 14313 C CA . VAL G 1 250 ? 52.270 9.449 15.934 1.00 31.03 250 VAL G CA 1
ATOM 14314 C C . VAL G 1 250 ? 51.801 9.023 17.327 1.00 30.60 250 VAL G C 1
ATOM 14315 O O . VAL G 1 250 ? 50.725 9.431 17.771 1.00 30.11 250 VAL G O 1
ATOM 14319 N N . ALA G 1 251 ? 52.616 8.226 18.015 1.00 30.50 251 ALA G N 1
ATOM 14320 C CA . ALA G 1 251 ? 52.299 7.747 19.365 1.00 31.22 251 ALA G CA 1
ATOM 14321 C C . ALA G 1 251 ? 52.151 8.892 20.375 1.00 31.38 251 ALA G C 1
ATOM 14322 O O . ALA G 1 251 ? 51.227 8.892 21.199 1.00 31.47 251 ALA G O 1
ATOM 14324 N N . VAL G 1 252 ? 53.072 9.853 20.301 1.00 32.32 252 VAL G N 1
ATOM 14325 C CA . VAL G 1 252 ? 53.039 11.047 21.157 1.00 32.64 252 VAL G CA 1
ATOM 14326 C C . VAL G 1 252 ? 51.754 11.859 20.892 1.00 33.00 252 VAL G C 1
ATOM 14327 O O . VAL G 1 252 ? 51.110 12.330 21.836 1.00 32.87 252 VAL G O 1
ATOM 14331 N N . GLY G 1 253 ? 51.399 12.029 19.618 1.00 33.09 253 GLY G N 1
ATOM 14332 C CA . GLY G 1 253 ? 50.172 12.726 19.248 1.00 33.33 253 GLY G CA 1
ATOM 14333 C C . GLY G 1 253 ? 48.926 12.023 19.777 1.00 33.76 253 GLY G C 1
ATOM 14334 O O . GLY G 1 253 ? 48.003 12.667 20.307 1.00 33.32 253 GLY G O 1
ATOM 14335 N N . LEU G 1 254 ? 48.902 10.698 19.655 1.00 33.51 254 LEU G N 1
ATOM 14336 C CA . LEU G 1 254 ? 47.765 9.912 20.153 1.00 33.71 254 LEU G CA 1
ATOM 14337 C C . LEU G 1 254 ? 47.615 10.097 21.669 1.00 33.94 254 LEU G C 1
ATOM 14338 O O . LEU G 1 254 ? 46.535 10.380 22.168 1.00 33.37 254 LEU G O 1
ATOM 14343 N N . LEU G 1 255 ? 48.714 9.911 22.394 1.00 34.17 255 LEU G N 1
ATOM 14344 C CA . LEU G 1 255 ? 48.702 10.029 23.845 1.00 34.99 255 LEU G CA 1
ATOM 14345 C C . LEU G 1 255 ? 48.240 11.422 24.293 1.00 35.24 255 LEU G C 1
ATOM 14346 O O . LEU G 1 255 ? 47.498 11.547 25.258 1.00 34.86 255 LEU G O 1
ATOM 14351 N N . SER G 1 256 ? 48.701 12.454 23.591 1.00 35.62 256 SER G N 1
ATOM 14352 C CA . SER G 1 256 ? 48.379 13.835 23.946 1.00 36.04 256 SER G CA 1
ATOM 14353 C C . SER G 1 256 ? 46.888 14.066 23.843 1.00 35.88 256 SER G C 1
ATOM 14354 O O . SER G 1 256 ? 46.290 14.635 24.734 1.00 35.88 256 SER G O 1
ATOM 14357 N N . ALA G 1 257 ? 46.295 13.609 22.744 1.00 36.14 257 ALA G N 1
ATOM 14358 C CA . ALA G 1 257 ? 44.853 13.765 22.511 1.00 36.19 257 ALA G CA 1
ATOM 14359 C C . ALA G 1 257 ? 44.014 12.937 23.498 1.00 36.57 257 ALA G C 1
ATOM 14360 O O . ALA G 1 257 ? 42.949 13.361 23.925 1.00 35.99 257 ALA G O 1
ATOM 14362 N N . MET G 1 258 ? 44.509 11.762 23.868 1.00 37.21 258 MET G N 1
ATOM 14363 C CA . MET G 1 258 ? 43.860 10.936 24.893 1.00 37.98 258 MET G CA 1
ATOM 14364 C C . MET G 1 258 ? 43.890 11.618 26.257 1.00 38.39 258 MET G C 1
ATOM 14365 O O . MET G 1 258 ? 42.912 11.575 27.016 1.00 37.87 258 MET G O 1
ATOM 14370 N N . MET G 1 259 ? 45.020 12.242 26.569 1.00 38.92 259 MET G N 1
ATOM 14371 C CA . MET G 1 259 ? 45.163 12.959 27.832 1.00 39.75 259 MET G CA 1
ATOM 14372 C C . MET G 1 259 ? 44.271 14.189 27.867 1.00 39.73 259 MET G C 1
ATOM 14373 O O . MET G 1 259 ? 43.707 14.502 28.910 1.00 40.06 259 MET G O 1
ATOM 14378 N N . ASP G 1 260 ? 44.143 14.874 26.732 1.00 39.96 260 ASP G N 1
ATOM 14379 C CA . ASP G 1 260 ? 43.233 16.029 26.615 1.00 40.27 260 ASP G CA 1
ATOM 14380 C C . ASP G 1 260 ? 41.767 15.653 26.817 1.00 39.86 260 ASP G C 1
ATOM 14381 O O . ASP G 1 260 ? 40.965 16.474 27.271 1.00 39.96 260 ASP G O 1
ATOM 14386 N N . LYS G 1 261 ? 41.417 14.423 26.463 1.00 39.74 261 LYS G N 1
ATOM 14387 C CA . LYS G 1 261 ? 40.049 13.925 26.631 1.00 39.64 261 LYS G CA 1
ATOM 14388 C C . LYS G 1 261 ? 39.768 13.411 28.044 1.00 38.95 261 LYS G C 1
ATOM 14389 O O . LYS G 1 261 ? 38.627 13.056 28.368 1.00 38.72 261 LYS G O 1
ATOM 14395 N N . GLY G 1 262 ? 40.796 13.376 28.886 1.00 37.99 262 GLY G N 1
ATOM 14396 C CA . GLY G 1 262 ? 40.667 12.829 30.227 1.00 37.48 262 GLY G CA 1
ATOM 14397 C C . GLY G 1 262 ? 40.563 11.316 30.219 1.00 37.01 262 GLY G C 1
ATOM 14398 O O . GLY G 1 262 ? 39.941 10.727 31.099 1.00 37.03 262 GLY G O 1
ATOM 14399 N N . VAL G 1 263 ? 41.165 10.680 29.218 1.00 36.26 263 VAL G N 1
ATOM 14400 C CA . VAL G 1 263 ? 41.233 9.224 29.185 1.00 35.91 263 VAL G CA 1
ATOM 14401 C C . VAL G 1 263 ? 42.385 8.788 30.102 1.00 35.60 263 VAL G C 1
ATOM 14402 O O . VAL G 1 263 ? 43.499 9.345 30.046 1.00 34.84 263 VAL G O 1
ATOM 14406 N N . LYS G 1 264 ? 42.098 7.818 30.965 1.00 35.36 264 LYS G N 1
ATOM 14407 C CA . LYS G 1 264 ? 43.072 7.342 31.942 1.00 35.60 264 LYS G CA 1
ATOM 14408 C C . LYS G 1 264 ? 44.073 6.369 31.302 1.00 35.08 264 LYS G C 1
ATOM 14409 O O . LYS G 1 264 ? 43.711 5.273 30.888 1.00 34.77 264 LYS G O 1
ATOM 14415 N N . VAL G 1 265 ? 45.329 6.798 31.223 1.00 35.19 265 VAL G N 1
ATOM 14416 C CA . VAL G 1 265 ? 46.418 5.991 30.674 1.00 35.10 265 VAL G CA 1
ATOM 14417 C C . VAL G 1 265 ? 47.384 5.672 31.816 1.00 35.05 265 VAL G C 1
ATOM 14418 O O . VAL G 1 265 ? 47.865 6.593 32.474 1.00 34.72 265 VAL G O 1
ATOM 14422 N N . PRO G 1 266 ? 47.679 4.379 32.061 1.00 34.98 266 PRO G N 1
ATOM 14423 C CA . PRO G 1 266 ? 47.280 3.157 31.355 1.00 34.93 266 PRO G CA 1
ATOM 14424 C C . PRO G 1 266 ? 45.953 2.518 31.780 1.00 35.20 266 PRO G C 1
ATOM 14425 O O . PRO G 1 266 ? 45.571 1.505 31.201 1.00 34.96 266 PRO G O 1
ATOM 14429 N N . GLU G 1 267 ? 45.260 3.093 32.765 1.00 35.50 267 GLU G N 1
ATOM 14430 C CA . GLU G 1 267 ? 44.105 2.432 33.385 1.00 35.89 267 GLU G CA 1
ATOM 14431 C C . GLU G 1 267 ? 43.074 2.008 32.367 1.00 35.81 267 GLU G C 1
ATOM 14432 O O . GLU G 1 267 ? 42.702 0.827 32.293 1.00 36.55 267 GLU G O 1
ATOM 14438 N N . ASP G 1 268 ? 42.613 2.976 31.578 1.00 35.62 268 ASP G N 1
ATOM 14439 C CA . ASP G 1 268 ? 41.561 2.733 30.584 1.00 35.57 268 ASP G CA 1
ATOM 14440 C C . ASP G 1 268 ? 42.073 2.558 29.146 1.00 34.78 268 ASP G C 1
ATOM 14441 O O . ASP G 1 268 ? 41.408 1.923 28.331 1.00 34.87 268 ASP G O 1
ATOM 14446 N N . PHE G 1 269 ? 43.232 3.132 28.838 1.00 34.44 269 PHE G N 1
ATOM 14447 C CA . PHE G 1 269 ? 43.827 3.008 27.505 1.00 34.13 269 PHE G CA 1
ATOM 14448 C C . PHE G 1 269 ? 45.360 2.884 27.596 1.00 33.58 269 PHE G C 1
ATOM 14449 O O . PHE G 1 269 ? 45.994 3.612 28.351 1.00 32.86 269 PHE G O 1
ATOM 14457 N N . GLU G 1 270 ? 45.927 1.945 26.827 1.00 32.63 270 GLU G N 1
ATOM 14458 C CA . GLU G 1 270 ? 47.361 1.654 26.814 1.00 32.63 270 GLU G CA 1
ATOM 14459 C C . GLU G 1 270 ? 47.983 1.914 25.434 1.00 31.93 270 GLU G C 1
ATOM 14460 O O . GLU G 1 270 ? 47.338 1.687 24.410 1.00 31.41 270 GLU G O 1
ATOM 14466 N N . ILE G 1 271 ? 49.234 2.382 25.425 1.00 32.00 271 ILE G N 1
ATOM 14467 C CA . ILE G 1 271 ? 49.947 2.686 24.184 1.00 31.77 271 ILE G CA 1
ATOM 14468 C C . ILE G 1 271 ? 51.367 2.119 24.194 1.00 31.47 271 ILE G C 1
ATOM 14469 O O . ILE G 1 271 ? 52.106 2.272 25.186 1.00 29.44 271 ILE G O 1
ATOM 14474 N N . ILE G 1 272 ? 51.726 1.450 23.094 1.00 30.64 272 ILE G N 1
ATOM 14475 C CA . ILE G 1 272 ? 53.106 1.044 22.834 1.00 31.70 272 ILE G CA 1
ATOM 14476 C C . ILE G 1 272 ? 53.596 1.704 21.546 1.00 31.57 272 ILE G C 1
ATOM 14477 O O . ILE G 1 272 ? 53.011 1.508 20.467 1.00 31.48 272 ILE G O 1
ATOM 14482 N N . SER G 1 273 ? 54.697 2.444 21.672 1.00 32.97 273 SER G N 1
ATOM 14483 C CA . SER G 1 273 ? 55.329 3.112 20.545 1.00 33.17 273 SER G CA 1
ATOM 14484 C C . SER G 1 273 ? 56.346 2.204 19.854 1.00 33.52 273 SER G C 1
ATOM 14485 O O . SER G 1 273 ? 56.698 1.143 20.354 1.00 33.42 273 SER G O 1
ATOM 14488 N N . GLY G 1 274 ? 56.825 2.644 18.697 1.00 34.66 274 GLY G N 1
ATOM 14489 C CA . GLY G 1 274 ? 57.546 1.757 17.785 1.00 34.79 274 GLY G CA 1
ATOM 14490 C C . GLY G 1 274 ? 59.058 1.827 17.663 1.00 34.77 274 GLY G C 1
ATOM 14491 O O . GLY G 1 274 ? 59.631 0.920 17.048 1.00 33.76 274 GLY G O 1
ATOM 14492 N N . ALA G 1 275 ? 59.722 2.850 18.211 1.00 35.47 275 ALA G N 1
ATOM 14493 C CA . ALA G 1 275 ? 61.197 2.987 18.050 1.00 36.24 275 ALA G CA 1
ATOM 14494 C C . ALA G 1 275 ? 62.042 3.388 19.291 1.00 36.50 275 ALA G C 1
ATOM 14495 O O . ALA G 1 275 ? 63.278 3.104 19.354 1.00 37.03 275 ALA G O 1
ATOM 14497 N N . ASN G 1 276 ? 61.407 4.050 20.249 1.00 37.23 276 ASN G N 1
ATOM 14498 C CA . ASN G 1 276 ? 62.083 4.561 21.447 1.00 38.18 276 ASN G CA 1
ATOM 14499 C C . ASN G 1 276 ? 63.113 5.656 21.138 1.00 38.83 276 ASN G C 1
ATOM 14500 O O . ASN G 1 276 ? 64.198 5.677 21.716 1.00 39.79 276 ASN G O 1
ATOM 14505 N N . SER G 1 277 ? 62.772 6.560 20.230 1.00 39.62 277 SER G N 1
ATOM 14506 C CA . SER G 1 277 ? 63.567 7.768 20.008 1.00 39.90 277 SER G CA 1
ATOM 14507 C C . SER G 1 277 ? 63.303 8.703 21.193 1.00 40.46 277 SER G C 1
ATOM 14508 O O . SER G 1 277 ? 62.315 8.510 21.919 1.00 40.04 277 SER G O 1
ATOM 14511 N N . PRO G 1 278 ? 64.173 9.718 21.406 1.00 40.52 278 PRO G N 1
ATOM 14512 C CA . PRO G 1 278 ? 64.125 10.519 22.642 1.00 41.09 278 PRO G CA 1
ATOM 14513 C C . PRO G 1 278 ? 62.767 11.127 23.019 1.00 41.63 278 PRO G C 1
ATOM 14514 O O . PRO G 1 278 ? 62.485 11.304 24.210 1.00 41.95 278 PRO G O 1
ATOM 14518 N N . ILE G 1 279 ? 61.942 11.436 22.021 1.00 41.66 279 ILE G N 1
ATOM 14519 C CA . ILE G 1 279 ? 60.630 12.044 22.256 1.00 41.70 279 ILE G CA 1
ATOM 14520 C C . ILE G 1 279 ? 59.635 11.162 23.033 1.00 42.44 279 ILE G C 1
ATOM 14521 O O . ILE G 1 279 ? 58.649 11.680 23.577 1.00 42.04 279 ILE G O 1
ATOM 14526 N N . THR G 1 280 ? 59.896 9.853 23.108 1.00 43.20 280 THR G N 1
ATOM 14527 C CA . THR G 1 280 ? 59.051 8.938 23.898 1.00 44.12 280 THR G CA 1
ATOM 14528 C C . THR G 1 280 ? 59.239 9.067 25.422 1.00 44.82 280 THR G C 1
ATOM 14529 O O . THR G 1 280 ? 58.429 8.555 26.189 1.00 44.33 280 THR G O 1
ATOM 14533 N N . GLN G 1 281 ? 60.297 9.753 25.861 1.00 45.96 281 GLN G N 1
ATOM 14534 C CA . GLN G 1 281 ? 60.499 10.049 27.293 1.00 47.02 281 GLN G CA 1
ATOM 14535 C C . GLN G 1 281 ? 59.972 11.450 27.674 1.00 47.30 281 GLN G C 1
ATOM 14536 O O . GLN G 1 281 ? 59.911 11.806 28.858 1.00 47.87 281 GLN G O 1
ATOM 14542 N N . TYR G 1 282 ? 59.554 12.217 26.666 1.00 47.48 282 TYR G N 1
ATOM 14543 C CA . TYR G 1 282 ? 59.196 13.633 26.821 1.00 47.15 282 TYR G CA 1
ATOM 14544 C C . TYR G 1 282 ? 57.720 13.857 27.194 1.00 46.87 282 TYR G C 1
ATOM 14545 O O . TYR G 1 282 ? 57.332 14.979 27.548 1.00 46.77 282 TYR G O 1
ATOM 14554 N N . THR G 1 283 ? 56.904 12.804 27.109 1.00 45.99 283 THR G N 1
ATOM 14555 C CA . THR G 1 283 ? 55.500 12.876 27.515 1.00 45.52 283 THR G CA 1
ATOM 14556 C C . THR G 1 283 ? 55.303 12.389 28.933 1.00 44.82 283 THR G C 1
ATOM 14557 O O . THR G 1 283 ? 56.142 11.655 29.476 1.00 44.69 283 THR G O 1
ATOM 14561 N N . TYR G 1 284 ? 54.187 12.815 29.517 1.00 43.84 284 TYR G N 1
ATOM 14562 C CA . TYR G 1 284 ? 53.677 12.244 30.749 1.00 43.50 284 TYR G CA 1
ATOM 14563 C C . TYR G 1 284 ? 52.225 11.809 30.538 1.00 42.24 284 TYR G C 1
ATOM 14564 O O . TYR G 1 284 ? 51.361 12.653 30.262 1.00 42.51 284 TYR G O 1
ATOM 14573 N N . PRO G 1 285 ? 51.938 10.502 30.705 1.00 40.66 285 PRO G N 1
ATOM 14574 C CA . PRO G 1 285 ? 52.861 9.439 31.102 1.00 39.46 285 PRO G CA 1
ATOM 14575 C C . PRO G 1 285 ? 53.915 9.120 30.042 1.00 38.28 285 PRO G C 1
ATOM 14576 O O . PRO G 1 285 ? 53.709 9.385 28.858 1.00 38.23 285 PRO G O 1
ATOM 14580 N N . THR G 1 286 ? 55.044 8.572 30.476 1.00 36.87 286 THR G N 1
ATOM 14581 C CA . THR G 1 286 ? 56.110 8.177 29.552 1.00 36.09 286 THR G CA 1
ATOM 14582 C C . THR G 1 286 ? 55.677 6.964 28.744 1.00 35.30 286 THR G C 1
ATOM 14583 O O . THR G 1 286 ? 55.008 6.079 29.268 1.00 34.17 286 THR G O 1
ATOM 14587 N N . LEU G 1 287 ? 56.084 6.931 27.476 1.00 35.21 287 LEU G N 1
ATOM 14588 C CA . LEU G 1 287 ? 55.620 5.915 26.532 1.00 34.96 287 LEU G CA 1
ATOM 14589 C C . LEU G 1 287 ? 56.456 4.644 26.589 1.00 34.53 287 LEU G C 1
ATOM 14590 O O . LEU G 1 287 ? 57.670 4.670 26.380 1.00 34.50 287 LEU G O 1
ATOM 14595 N N . THR G 1 288 ? 55.791 3.537 26.893 1.00 34.16 288 THR G N 1
ATOM 14596 C CA . THR G 1 288 ? 56.334 2.214 26.630 1.00 33.19 288 THR G CA 1
ATOM 14597 C C . THR G 1 288 ? 56.642 2.122 25.128 1.00 32.89 288 THR G C 1
ATOM 14598 O O . THR G 1 288 ? 55.842 2.590 24.295 1.00 32.43 288 THR G O 1
ATOM 14602 N N . SER G 1 289 ? 57.797 1.539 24.783 1.00 32.79 289 SER G N 1
ATOM 14603 C CA . SER G 1 289 ? 58.254 1.550 23.395 1.00 32.98 289 SER G CA 1
ATOM 14604 C C . SER G 1 289 ? 59.142 0.375 23.033 1.00 32.55 289 SER G C 1
ATOM 14605 O O . SER G 1 289 ? 59.991 -0.060 23.820 1.00 32.02 289 SER G O 1
ATOM 14608 N N . VAL G 1 290 ? 58.960 -0.118 21.812 1.00 32.35 290 VAL G N 1
ATOM 14609 C CA . VAL G 1 290 ? 59.944 -0.981 21.190 1.00 31.23 290 VAL G CA 1
ATOM 14610 C C . VAL G 1 290 ? 61.206 -0.140 20.997 1.00 31.01 290 VAL G C 1
ATOM 14611 O O . VAL G 1 290 ? 61.130 0.973 20.456 1.00 31.83 290 VAL G O 1
ATOM 14615 N N . ASN G 1 291 ? 62.347 -0.663 21.441 1.00 30.61 291 ASN G N 1
ATOM 14616 C CA . ASN G 1 291 ? 63.635 0.000 21.273 1.00 29.51 291 ASN G CA 1
ATOM 14617 C C . ASN G 1 291 ? 64.302 -0.538 20.019 1.00 28.29 291 ASN G C 1
ATOM 14618 O O . ASN G 1 291 ? 64.732 -1.701 19.977 1.00 28.09 291 ASN G O 1
ATOM 14623 N N . GLN G 1 292 ? 64.313 0.280 18.970 1.00 26.28 292 GLN G N 1
ATOM 14624 C CA . GLN G 1 292 ? 65.165 0.021 17.818 1.00 25.36 292 GLN G CA 1
ATOM 14625 C C . GLN G 1 292 ? 66.554 0.620 18.155 1.00 24.62 292 GLN G C 1
ATOM 14626 O O . GLN G 1 292 ? 66.636 1.726 18.727 1.00 24.23 292 GLN G O 1
ATOM 14632 N N . PRO G 1 293 ? 67.641 -0.139 17.893 1.00 23.80 293 PRO G N 1
ATOM 14633 C CA . PRO G 1 293 ? 68.957 0.359 18.262 1.00 23.84 293 PRO G CA 1
ATOM 14634 C C . PRO G 1 293 ? 69.494 1.298 17.192 1.00 22.99 293 PRO G C 1
ATOM 14635 O O . PRO G 1 293 ? 70.251 0.867 16.343 1.00 22.34 293 PRO G O 1
ATOM 14639 N N . LEU G 1 294 ? 69.069 2.557 17.247 1.00 22.92 294 LEU G N 1
ATOM 14640 C CA . LEU G 1 294 ? 69.192 3.504 16.119 1.00 23.15 294 LEU G CA 1
ATOM 14641 C C . LEU G 1 294 ? 70.640 3.812 15.730 1.00 23.05 294 LEU G C 1
ATOM 14642 O O . LEU G 1 294 ? 70.984 3.722 14.532 1.00 23.77 294 LEU G O 1
ATOM 14647 N N . TYR G 1 295 ? 71.485 4.155 16.715 1.00 22.78 295 TYR G N 1
ATOM 14648 C CA . TYR G 1 295 ? 72.944 4.330 16.491 1.00 22.67 295 TYR G CA 1
ATOM 14649 C C . TYR G 1 295 ? 73.566 3.133 15.789 1.00 22.31 295 TYR G C 1
ATOM 14650 O O . TYR G 1 295 ? 74.252 3.284 14.784 1.00 21.54 295 TYR G O 1
ATOM 14659 N N . ASP G 1 296 ? 73.327 1.939 16.343 1.00 22.55 296 ASP G N 1
ATOM 14660 C CA . ASP G 1 296 ? 73.836 0.674 15.770 1.00 23.14 296 ASP G CA 1
ATOM 14661 C C . ASP G 1 296 ? 73.311 0.359 14.388 1.00 22.16 296 ASP G C 1
ATOM 14662 O O . ASP G 1 296 ? 74.047 -0.177 13.587 1.00 21.60 296 ASP G O 1
ATOM 14667 N N . LEU G 1 297 ? 72.048 0.686 14.095 1.00 22.19 297 LEU G N 1
ATOM 14668 C CA . LEU G 1 297 ? 71.509 0.519 12.731 1.00 21.86 297 LEU G CA 1
ATOM 14669 C C . LEU G 1 297 ? 72.380 1.268 11.704 1.00 22.11 297 LEU G C 1
ATOM 14670 O O . LEU G 1 297 ? 72.747 0.709 10.668 1.00 20.77 297 LEU G O 1
ATOM 14675 N N . GLY G 1 298 ? 72.702 2.524 12.025 1.00 21.98 298 GLY G N 1
ATOM 14676 C CA . GLY G 1 298 ? 73.623 3.324 11.225 1.00 22.10 298 GLY G CA 1
ATOM 14677 C C . GLY G 1 298 ? 75.060 2.798 11.177 1.00 21.14 298 GLY G C 1
ATOM 14678 O O . GLY G 1 298 ? 75.668 2.765 10.106 1.00 21.77 298 GLY G O 1
ATOM 14679 N N . ALA G 1 299 ? 75.612 2.419 12.325 1.00 21.63 299 ALA G N 1
ATOM 14680 C CA . ALA G 1 299 ? 77.010 1.911 12.398 1.00 21.64 299 ALA G CA 1
ATOM 14681 C C . ALA G 1 299 ? 77.181 0.593 11.628 1.00 21.72 299 ALA G C 1
ATOM 14682 O O . ALA G 1 299 ? 78.129 0.424 10.868 1.00 21.69 299 ALA G O 1
ATOM 14684 N N . VAL G 1 300 ? 76.232 -0.316 11.821 1.00 21.63 300 VAL G N 1
ATOM 14685 C CA . VAL G 1 300 ? 76.201 -1.611 11.122 1.00 20.90 300 VAL G CA 1
ATOM 14686 C C . VAL G 1 300 ? 76.025 -1.399 9.610 1.00 20.62 300 VAL G C 1
ATOM 14687 O O . VAL G 1 300 ? 76.697 -2.051 8.801 1.00 20.97 300 VAL G O 1
ATOM 14691 N N . ALA G 1 301 ? 75.140 -0.485 9.217 1.00 20.36 301 ALA G N 1
ATOM 14692 C CA . ALA G 1 301 ? 74.972 -0.143 7.809 1.00 20.45 301 ALA G CA 1
ATOM 14693 C C . ALA G 1 301 ? 76.250 0.385 7.160 1.00 20.28 301 ALA G C 1
ATOM 14694 O O . ALA G 1 301 ? 76.594 0.000 6.039 1.00 20.60 301 ALA G O 1
ATOM 14696 N N . MET G 1 302 ? 76.931 1.291 7.855 1.00 21.14 302 MET G N 1
ATOM 14697 C CA . MET G 1 302 ? 78.186 1.861 7.334 1.00 21.12 302 MET G CA 1
ATOM 14698 C C . MET G 1 302 ? 79.300 0.791 7.263 1.00 20.92 302 MET G C 1
ATOM 14699 O O . MET G 1 302 ? 80.042 0.734 6.283 1.00 22.35 302 MET G O 1
ATOM 14704 N N . ARG G 1 303 ? 79.386 -0.093 8.248 1.00 21.23 303 ARG G N 1
ATOM 14705 C CA . ARG G 1 303 ? 80.325 -1.215 8.162 1.00 21.54 303 ARG G CA 1
ATOM 14706 C C . ARG G 1 303 ? 80.039 -2.174 6.970 1.00 21.55 303 ARG G C 1
ATOM 14707 O O . ARG G 1 303 ? 80.982 -2.638 6.280 1.00 20.95 303 ARG G O 1
ATOM 14715 N N . LEU G 1 304 ? 78.760 -2.469 6.720 1.00 20.86 304 LEU G N 1
ATOM 14716 C CA . LEU G 1 304 ? 78.373 -3.270 5.553 1.00 20.88 304 LEU G CA 1
ATOM 14717 C C . LEU G 1 304 ? 78.739 -2.549 4.226 1.00 20.05 304 LEU G C 1
ATOM 14718 O O . LEU G 1 304 ? 79.333 -3.125 3.341 1.00 20.00 304 LEU G O 1
ATOM 14723 N N . LEU G 1 305 ? 78.405 -1.275 4.132 1.00 20.44 305 LEU G N 1
ATOM 14724 C CA . LEU G 1 305 ? 78.709 -0.478 2.962 1.00 21.35 305 LEU G CA 1
ATOM 14725 C C . LEU G 1 305 ? 80.234 -0.407 2.736 1.00 21.47 305 LEU G C 1
ATOM 14726 O O . LEU G 1 305 ? 80.692 -0.458 1.602 1.00 22.27 305 LEU G O 1
ATOM 14731 N N . THR G 1 306 ? 81.010 -0.312 3.818 1.00 21.02 306 THR G N 1
ATOM 14732 C CA . THR G 1 306 ? 82.482 -0.369 3.738 1.00 21.21 306 THR G CA 1
ATOM 14733 C C . THR G 1 306 ? 82.983 -1.662 3.040 1.00 21.29 306 THR G C 1
ATOM 14734 O O . THR G 1 306 ? 83.844 -1.623 2.152 1.00 21.28 306 THR G O 1
ATOM 14738 N N . LYS G 1 307 ? 82.431 -2.804 3.444 1.00 22.30 307 LYS G N 1
ATOM 14739 C CA . LYS G 1 307 ? 82.760 -4.082 2.774 1.00 23.53 307 LYS G CA 1
ATOM 14740 C C . LYS G 1 307 ? 82.422 -4.025 1.286 1.00 22.64 307 LYS G C 1
ATOM 14741 O O . LYS G 1 307 ? 83.239 -4.443 0.452 1.00 22.50 307 LYS G O 1
ATOM 14747 N N . LEU G 1 308 ? 81.225 -3.509 0.952 1.00 22.78 308 LEU G N 1
ATOM 14748 C CA . LEU G 1 308 ? 80.775 -3.419 -0.444 1.00 22.59 308 LEU G CA 1
ATOM 14749 C C . LEU G 1 308 ? 81.707 -2.532 -1.282 1.00 22.97 308 LEU G C 1
ATOM 14750 O O . LEU G 1 308 ? 82.077 -2.902 -2.401 1.00 22.14 308 LEU G O 1
ATOM 14755 N N . MET G 1 309 ? 82.149 -1.410 -0.724 1.00 22.21 309 MET G N 1
ATOM 14756 C CA . MET G 1 309 ? 83.051 -0.505 -1.441 1.00 21.98 309 MET G CA 1
ATOM 14757 C C . MET G 1 309 ? 84.471 -1.087 -1.603 1.00 22.72 309 MET G C 1
ATOM 14758 O O . MET G 1 309 ? 85.117 -0.830 -2.610 1.00 22.66 309 MET G O 1
ATOM 14763 N N . LEU G 1 310 ? 84.908 -1.925 -0.661 1.00 22.50 310 LEU G N 1
ATOM 14764 C CA . LEU G 1 310 ? 86.168 -2.647 -0.765 1.00 23.66 310 LEU G CA 1
ATOM 14765 C C . LEU G 1 310 ? 86.081 -3.930 -1.619 1.00 24.92 310 LEU G C 1
ATOM 14766 O O . LEU G 1 310 ? 87.105 -4.583 -1.863 1.00 25.35 310 LEU G O 1
ATOM 14771 N N . LYS G 1 311 ? 84.862 -4.283 -2.030 1.00 26.46 311 LYS G N 1
ATOM 14772 C CA . LYS G 1 311 ? 84.570 -5.532 -2.754 1.00 28.71 311 LYS G CA 1
ATOM 14773 C C . LYS G 1 311 ? 85.012 -6.786 -1.968 1.00 30.00 311 LYS G C 1
ATOM 14774 O O . LYS G 1 311 ? 85.546 -7.732 -2.546 1.00 29.97 311 LYS G O 1
ATOM 14780 N N . GLU G 1 312 ? 84.808 -6.754 -0.646 1.00 31.42 312 GLU G N 1
ATOM 14781 C CA . GLU G 1 312 ? 84.958 -7.916 0.234 1.00 32.59 312 GLU G CA 1
ATOM 14782 C C . GLU G 1 312 ? 83.678 -8.759 0.189 1.00 33.91 312 GLU G C 1
ATOM 14783 O O . GLU G 1 312 ? 82.578 -8.220 0.072 1.00 33.85 312 GLU G O 1
ATOM 14789 N N . ASP G 1 313 ? 83.836 -10.082 0.309 1.00 35.51 313 ASP G N 1
ATOM 14790 C CA . ASP G 1 313 ? 82.716 -11.027 0.215 1.00 36.90 313 ASP G CA 1
ATOM 14791 C C . ASP G 1 313 ? 81.688 -10.824 1.326 1.00 37.03 313 ASP G C 1
ATOM 14792 O O . ASP G 1 313 ? 82.053 -10.745 2.507 1.00 36.68 313 ASP G O 1
ATOM 14797 N N . VAL G 1 314 ? 80.413 -10.751 0.946 1.00 37.45 314 VAL G N 1
ATOM 14798 C CA . VAL G 1 314 ? 79.309 -10.582 1.906 1.00 37.77 314 VAL G CA 1
ATOM 14799 C C . VAL G 1 314 ? 78.299 -11.738 1.787 1.00 38.73 314 VAL G C 1
ATOM 14800 O O . VAL G 1 314 ? 77.534 -11.824 0.825 1.00 38.89 314 VAL G O 1
ATOM 14804 N N . GLU G 1 315 ? 78.328 -12.617 2.781 1.00 39.27 315 GLU G N 1
ATOM 14805 C CA . GLU G 1 315 ? 77.378 -13.723 2.921 1.00 40.05 315 GLU G CA 1
ATOM 14806 C C . GLU G 1 315 ? 75.904 -13.267 3.016 1.00 39.17 315 GLU G C 1
ATOM 14807 O O . GLU G 1 315 ? 75.098 -13.575 2.129 1.00 40.17 315 GLU G O 1
ATOM 14813 N N . GLN G 1 316 ? 75.562 -12.502 4.053 1.00 37.38 316 GLN G N 1
ATOM 14814 C CA . GLN G 1 316 ? 74.182 -12.092 4.279 1.00 35.77 316 GLN G CA 1
ATOM 14815 C C . GLN G 1 316 ? 74.096 -10.588 4.140 1.00 33.25 316 GLN G C 1
ATOM 14816 O O . GLN G 1 316 ? 74.793 -9.874 4.832 1.00 32.94 316 GLN G O 1
ATOM 14822 N N . ASN G 1 317 ? 73.243 -10.095 3.244 1.00 30.77 317 ASN G N 1
ATOM 14823 C CA . ASN G 1 317 ? 73.110 -8.648 3.103 1.00 29.26 317 ASN G CA 1
ATOM 14824 C C . ASN G 1 317 ? 71.795 -8.089 3.637 1.00 27.84 317 ASN G C 1
ATOM 14825 O O . ASN G 1 317 ? 71.570 -6.882 3.565 1.00 26.24 317 ASN G O 1
ATOM 14830 N N . GLN G 1 318 ? 70.915 -8.974 4.112 1.00 26.74 318 GLN G N 1
ATOM 14831 C CA . GLN G 1 318 ? 69.719 -8.563 4.848 1.00 27.40 318 GLN G CA 1
ATOM 14832 C C . GLN G 1 318 ? 70.017 -8.755 6.336 1.00 26.86 318 GLN G C 1
ATOM 14833 O O . GLN G 1 318 ? 69.828 -9.838 6.886 1.00 26.69 318 GLN G O 1
ATOM 14839 N N . LEU G 1 319 ? 70.538 -7.703 6.955 1.00 26.04 319 LEU G N 1
ATOM 14840 C CA . LEU G 1 319 ? 70.941 -7.743 8.371 1.00 25.57 319 LEU G CA 1
ATOM 14841 C C . LEU G 1 319 ? 69.803 -7.332 9.296 1.00 25.22 319 LEU G C 1
ATOM 14842 O O . LEU G 1 319 ? 69.096 -6.365 9.051 1.00 24.17 319 LEU G O 1
ATOM 14847 N N . VAL G 1 320 ? 69.652 -8.092 10.371 1.00 25.48 320 VAL G N 1
ATOM 14848 C CA . VAL G 1 320 ? 68.598 -7.884 11.342 1.00 25.99 320 VAL G CA 1
ATOM 14849 C C . VAL G 1 320 ? 69.245 -7.741 12.717 1.00 25.74 320 VAL G C 1
ATOM 14850 O O . VAL G 1 320 ? 69.936 -8.661 13.160 1.00 25.90 320 VAL G O 1
ATOM 14854 N N . LEU G 1 321 ? 69.031 -6.598 13.375 1.00 25.12 321 LEU G N 1
ATOM 14855 C CA . LEU G 1 321 ? 69.492 -6.391 14.750 1.00 25.34 321 LEU G CA 1
ATOM 14856 C C . LEU G 1 321 ? 68.377 -6.606 15.766 1.00 25.56 321 LEU G C 1
ATOM 14857 O O . LEU G 1 321 ? 67.184 -6.423 15.463 1.00 24.67 321 LEU G O 1
ATOM 14862 N N . ASP G 1 322 ? 68.783 -7.022 16.965 1.00 26.44 322 ASP G N 1
ATOM 14863 C CA . ASP G 1 322 ? 67.875 -7.310 18.065 1.00 27.58 322 ASP G CA 1
ATOM 14864 C C . ASP G 1 322 ? 67.189 -6.029 18.548 1.00 28.30 322 ASP G C 1
ATOM 14865 O O . ASP G 1 322 ? 67.784 -4.947 18.512 1.00 28.61 322 ASP G O 1
ATOM 14870 N N . HIS G 1 323 ? 65.951 -6.166 19.019 1.00 28.29 323 HIS G N 1
ATOM 14871 C CA . HIS G 1 323 ? 65.230 -5.080 19.663 1.00 29.48 323 HIS G CA 1
ATOM 14872 C C . HIS G 1 323 ? 64.778 -5.553 21.056 1.00 30.76 323 HIS G C 1
ATOM 14873 O O . HIS G 1 323 ? 64.876 -6.734 21.389 1.00 30.19 323 HIS G O 1
ATOM 14880 N N . GLU G 1 324 ? 64.326 -4.609 21.870 1.00 32.45 324 GLU G N 1
ATOM 14881 C CA . GLU G 1 324 ? 63.710 -4.898 23.167 1.00 34.34 324 GLU G CA 1
ATOM 14882 C C . GLU G 1 324 ? 62.473 -4.046 23.272 1.00 34.62 324 GLU G C 1
ATOM 14883 O O . GLU G 1 324 ? 62.289 -3.120 22.493 1.00 35.01 324 GLU G O 1
ATOM 14889 N N . ILE G 1 325 ? 61.613 -4.367 24.232 1.00 35.38 325 ILE G N 1
ATOM 14890 C CA . ILE G 1 325 ? 60.546 -3.466 24.615 1.00 35.77 325 ILE G CA 1
ATOM 14891 C C . ILE G 1 325 ? 60.933 -2.853 25.951 1.00 36.04 325 ILE G C 1
ATOM 14892 O O . ILE G 1 325 ? 61.260 -3.575 26.904 1.00 35.69 325 ILE G O 1
ATOM 14897 N N . PHE G 1 326 ? 60.896 -1.525 26.010 1.00 36.60 326 PHE G N 1
ATOM 14898 C CA . PHE G 1 326 ? 61.120 -0.781 27.249 1.00 37.33 326 PHE G CA 1
ATOM 14899 C C . PHE G 1 326 ? 59.774 -0.388 27.844 1.00 36.77 326 PHE G C 1
ATOM 14900 O O . PHE G 1 326 ? 59.105 0.500 27.324 1.00 36.44 326 PHE G O 1
ATOM 14908 N N . SER G 1 327 ? 59.401 -1.050 28.939 1.00 36.69 327 SER G N 1
ATOM 14909 C CA . SER G 1 327 ? 58.131 -0.790 29.632 1.00 36.75 327 SER G CA 1
ATOM 14910 C C . SER G 1 327 ? 58.198 0.473 30.488 1.00 36.59 327 SER G C 1
ATOM 14911 O O . SER G 1 327 ? 59.060 0.573 31.366 1.00 36.57 327 SER G O 1
ATOM 14914 N N . ARG G 1 328 ? 57.289 1.418 30.223 1.00 36.29 328 ARG G N 1
ATOM 14915 C CA . ARG G 1 328 ? 57.198 2.687 30.965 1.00 36.04 328 ARG G CA 1
ATOM 14916 C C . ARG G 1 328 ? 55.781 2.876 31.521 1.00 35.81 328 ARG G C 1
ATOM 14917 O O . ARG G 1 328 ? 55.142 1.887 31.880 1.00 35.76 328 ARG G O 1
ATOM 14925 N N . ARG G 1 329 ? 55.287 4.113 31.612 1.00 35.48 329 ARG G N 1
ATOM 14926 C CA . ARG G 1 329 ? 54.014 4.368 32.315 1.00 35.85 329 ARG G CA 1
ATOM 14927 C C . ARG G 1 329 ? 52.765 4.258 31.439 1.00 34.76 329 ARG G C 1
ATOM 14928 O O . ARG G 1 329 ? 51.653 4.272 31.971 1.00 34.90 329 ARG G O 1
ATOM 14936 N N . SER G 1 330 ? 52.924 4.101 30.123 1.00 33.53 330 SER G N 1
ATOM 14937 C CA . SER G 1 330 ? 51.765 4.040 29.216 1.00 32.87 330 SER G CA 1
ATOM 14938 C C . SER G 1 330 ? 51.177 2.626 29.036 1.00 32.95 330 SER G C 1
ATOM 14939 O O . SER G 1 330 ? 50.228 2.444 28.275 1.00 32.14 330 SER G O 1
ATOM 14942 N N . THR G 1 331 ? 51.745 1.639 29.730 1.00 33.21 331 THR G N 1
ATOM 14943 C CA . THR G 1 331 ? 51.170 0.294 29.798 1.00 33.57 331 THR G CA 1
ATOM 14944 C C . THR G 1 331 ? 51.053 -0.141 31.254 1.00 34.53 331 THR G C 1
ATOM 14945 O O . THR G 1 331 ? 51.786 0.340 32.112 1.00 34.72 331 THR G O 1
ATOM 14949 N N . LYS G 1 332 ? 50.121 -1.055 31.517 1.00 36.10 332 LYS G N 1
ATOM 14950 C CA . LYS G 1 332 ? 49.866 -1.570 32.866 1.00 36.88 332 LYS G CA 1
ATOM 14951 C C . LYS G 1 332 ? 50.992 -2.475 33.334 1.00 37.63 332 LYS G C 1
ATOM 14952 O O . LYS G 1 332 ? 51.344 -2.467 34.520 1.00 38.58 332 LYS G O 1
ATOM 14959 N N . LYS H 1 61 ? 88.039 26.872 -11.470 1.00 35.50 61 LYS H N 1
ATOM 14960 C CA . LYS H 1 61 ? 88.148 27.356 -10.061 1.00 35.70 61 LYS H CA 1
ATOM 14961 C C . LYS H 1 61 ? 87.355 26.419 -9.151 1.00 35.11 61 LYS H C 1
ATOM 14962 O O . LYS H 1 61 ? 86.148 26.318 -9.284 1.00 35.18 61 LYS H O 1
ATOM 14968 N N . ARG H 1 62 ? 88.033 25.736 -8.234 1.00 34.58 62 ARG H N 1
ATOM 14969 C CA . ARG H 1 62 ? 87.390 24.713 -7.383 1.00 34.24 62 ARG H CA 1
ATOM 14970 C C . ARG H 1 62 ? 86.085 25.240 -6.756 1.00 32.63 62 ARG H C 1
ATOM 14971 O O . ARG H 1 62 ? 86.037 26.369 -6.259 1.00 32.24 62 ARG H O 1
ATOM 14979 N N . THR H 1 63 ? 85.035 24.420 -6.808 1.00 30.78 63 THR H N 1
ATOM 14980 C CA . THR H 1 63 ? 83.721 24.764 -6.243 1.00 29.75 63 THR H CA 1
ATOM 14981 C C . THR H 1 63 ? 83.851 25.225 -4.796 1.00 28.31 63 THR H C 1
ATOM 14982 O O . THR H 1 63 ? 84.529 24.592 -4.014 1.00 26.95 63 THR H O 1
ATOM 14986 N N . THR H 1 64 ? 83.220 26.347 -4.466 1.00 26.87 64 THR H N 1
ATOM 14987 C CA . THR H 1 64 ? 83.224 26.855 -3.091 1.00 27.24 64 THR H CA 1
ATOM 14988 C C . THR H 1 64 ? 82.717 25.782 -2.108 1.00 27.13 64 THR H C 1
ATOM 14989 O O . THR H 1 64 ? 81.681 25.142 -2.352 1.00 26.61 64 THR H O 1
ATOM 14993 N N . THR H 1 65 ? 83.469 25.602 -1.019 1.00 26.89 65 THR H N 1
ATOM 14994 C CA . THR H 1 65 ? 83.192 24.578 -0.003 1.00 26.94 65 THR H CA 1
ATOM 14995 C C . THR H 1 65 ? 83.075 25.226 1.372 1.00 26.76 65 THR H C 1
ATOM 14996 O O . THR H 1 65 ? 83.949 25.987 1.801 1.00 26.62 65 THR H O 1
ATOM 15000 N N . VAL H 1 66 ? 81.979 24.909 2.053 1.00 27.07 66 VAL H N 1
ATOM 15001 C CA . VAL H 1 66 ? 81.654 25.443 3.368 1.00 27.19 66 VAL H CA 1
ATOM 15002 C C . VAL H 1 66 ? 81.770 24.339 4.403 1.00 27.42 66 VAL H C 1
ATOM 15003 O O . VAL H 1 66 ? 81.228 23.233 4.236 1.00 26.44 66 VAL H O 1
ATOM 15007 N N . GLY H 1 67 ? 82.512 24.646 5.456 1.00 27.70 67 GLY H N 1
ATOM 15008 C CA . GLY H 1 67 ? 82.676 23.729 6.580 1.00 27.37 67 GLY H CA 1
ATOM 15009 C C . GLY H 1 67 ? 81.752 24.197 7.672 1.00 26.98 67 GLY H C 1
ATOM 15010 O O . GLY H 1 67 ? 81.764 25.377 8.041 1.00 26.86 67 GLY H O 1
ATOM 15011 N N . VAL H 1 68 ? 80.945 23.279 8.189 1.00 27.33 68 VAL H N 1
ATOM 15012 C CA . VAL H 1 68 ? 80.026 23.551 9.280 1.00 28.04 68 VAL H CA 1
ATOM 15013 C C . VAL H 1 68 ? 80.359 22.682 10.498 1.00 28.36 68 VAL H C 1
ATOM 15014 O O . VAL H 1 68 ? 80.369 21.447 10.412 1.00 26.76 68 VAL H O 1
ATOM 15018 N N . ILE H 1 69 ? 80.629 23.349 11.624 1.00 28.73 69 ILE H N 1
ATOM 15019 C CA . ILE H 1 69 ? 80.968 22.676 12.874 1.00 29.18 69 ILE H CA 1
ATOM 15020 C C . ILE H 1 69 ? 79.805 22.839 13.836 1.00 28.92 69 ILE H C 1
ATOM 15021 O O . ILE H 1 69 ? 79.326 23.956 14.049 1.00 29.52 69 ILE H O 1
ATOM 15026 N N . LEU H 1 70 ? 79.334 21.717 14.393 1.00 28.49 70 LEU H N 1
ATOM 15027 C CA . LEU H 1 70 ? 78.242 21.727 15.357 1.00 27.96 70 LEU H CA 1
ATOM 15028 C C . LEU H 1 70 ? 78.469 20.638 16.425 1.00 27.10 70 LEU H C 1
ATOM 15029 O O . LEU H 1 70 ? 79.094 19.616 16.139 1.00 27.30 70 LEU H O 1
ATOM 15034 N N . PRO H 1 71 ? 77.942 20.835 17.653 1.00 26.55 71 PRO H N 1
ATOM 15035 C CA . PRO H 1 71 ? 78.119 19.784 18.672 1.00 26.04 71 PRO H CA 1
ATOM 15036 C C . PRO H 1 71 ? 77.686 18.395 18.218 1.00 25.61 71 PRO H C 1
ATOM 15037 O O . PRO H 1 71 ? 78.469 17.469 18.280 1.00 25.43 71 PRO H O 1
ATOM 15041 N N . THR H 1 72 ? 76.453 18.254 17.750 1.00 24.74 72 THR H N 1
ATOM 15042 C CA . THR H 1 72 ? 75.975 16.980 17.237 1.00 25.40 72 THR H CA 1
ATOM 15043 C C . THR H 1 72 ? 74.735 17.219 16.388 1.00 25.04 72 THR H C 1
ATOM 15044 O O . THR H 1 72 ? 73.915 18.074 16.699 1.00 25.42 72 THR H O 1
ATOM 15048 N N . ILE H 1 73 ? 74.659 16.473 15.292 1.00 25.19 73 ILE H N 1
ATOM 15049 C CA . ILE H 1 73 ? 73.458 16.366 14.461 1.00 25.37 73 ILE H CA 1
ATOM 15050 C C . ILE H 1 73 ? 72.195 15.836 15.183 1.00 25.04 73 ILE H C 1
ATOM 15051 O O . ILE H 1 73 ? 71.056 16.008 14.691 1.00 23.65 73 ILE H O 1
ATOM 15056 N N . THR H 1 74 ? 72.381 15.190 16.332 1.00 24.51 74 THR H N 1
ATOM 15057 C CA . THR H 1 74 ? 71.240 14.736 17.132 1.00 24.58 74 THR H CA 1
ATOM 15058 C C . THR H 1 74 ? 70.660 15.848 18.022 1.00 24.74 74 THR H C 1
ATOM 15059 O O . THR H 1 74 ? 69.740 15.599 18.786 1.00 24.17 74 THR H O 1
ATOM 15063 N N . SER H 1 75 ? 71.207 17.054 17.950 1.00 24.89 75 SER H N 1
ATOM 15064 C CA . SER H 1 75 ? 70.554 18.210 18.554 1.00 25.19 75 SER H CA 1
ATOM 15065 C C . SER H 1 75 ? 69.618 18.823 17.525 1.00 25.22 75 SER H C 1
ATOM 15066 O O . SER H 1 75 ? 70.076 19.304 16.480 1.00 25.46 75 SER H O 1
ATOM 15069 N N . THR H 1 76 ? 68.317 18.818 17.812 1.00 24.72 76 THR H N 1
ATOM 15070 C CA . THR H 1 76 ? 67.340 19.390 16.875 1.00 24.96 76 THR H CA 1
ATOM 15071 C C . THR H 1 76 ? 67.476 20.915 16.777 1.00 25.05 76 THR H C 1
ATOM 15072 O O . THR H 1 76 ? 67.106 21.500 15.757 1.00 24.62 76 THR H O 1
ATOM 15076 N N . TYR H 1 77 ? 68.017 21.534 17.832 1.00 24.15 77 TYR H N 1
ATOM 15077 C CA . TYR H 1 77 ? 68.375 22.959 17.810 1.00 24.92 77 TYR H CA 1
ATOM 15078 C C . TYR H 1 77 ? 69.410 23.210 16.730 1.00 24.59 77 TYR H C 1
ATOM 15079 O O . TYR H 1 77 ? 69.223 24.028 15.862 1.00 24.53 77 TYR H O 1
ATOM 15088 N N . PHE H 1 78 ? 70.540 22.525 16.805 1.00 24.96 78 PHE H N 1
ATOM 15089 C CA . PHE H 1 78 ? 71.578 22.765 15.817 1.00 25.42 78 PHE H CA 1
ATOM 15090 C C . PHE H 1 78 ? 71.206 22.200 14.424 1.00 24.36 78 PHE H C 1
ATOM 15091 O O . PHE H 1 78 ? 71.575 22.779 13.405 1.00 24.27 78 PHE H O 1
ATOM 15099 N N . ALA H 1 79 ? 70.459 21.102 14.376 1.00 23.63 79 ALA H N 1
ATOM 15100 C CA . ALA H 1 79 ? 70.027 20.524 13.095 1.00 23.46 79 ALA H CA 1
ATOM 15101 C C . ALA H 1 79 ? 69.123 21.488 12.318 1.00 23.96 79 ALA H C 1
ATOM 15102 O O . ALA H 1 79 ? 69.270 21.662 11.090 1.00 23.09 79 ALA H O 1
ATOM 15104 N N . ALA H 1 80 ? 68.220 22.149 13.045 1.00 23.29 80 ALA H N 1
ATOM 15105 C CA . ALA H 1 80 ? 67.311 23.127 12.434 1.00 24.54 80 ALA H CA 1
ATOM 15106 C C . ALA H 1 80 ? 68.034 24.340 11.829 1.00 24.47 80 ALA H C 1
ATOM 15107 O O . ALA H 1 80 ? 67.704 24.764 10.721 1.00 24.92 80 ALA H O 1
ATOM 15109 N N . ILE H 1 81 ? 69.020 24.882 12.548 1.00 25.92 81 ILE H N 1
ATOM 15110 C CA . ILE H 1 81 ? 69.886 25.948 12.003 1.00 26.42 81 ILE H CA 1
ATOM 15111 C C . ILE H 1 81 ? 70.603 25.450 10.722 1.00 26.26 81 ILE H C 1
ATOM 15112 O O . ILE H 1 81 ? 70.668 26.157 9.707 1.00 25.87 81 ILE H O 1
ATOM 15117 N N . THR H 1 82 ? 71.109 24.224 10.781 1.00 25.60 82 THR H N 1
ATOM 15118 C CA . THR H 1 82 ? 71.870 23.639 9.685 1.00 26.30 82 THR H CA 1
ATOM 15119 C C . THR H 1 82 ? 71.078 23.517 8.383 1.00 25.18 82 THR H C 1
ATOM 15120 O O . THR H 1 82 ? 71.648 23.694 7.301 1.00 24.92 82 THR H O 1
ATOM 15124 N N . ARG H 1 83 ? 69.777 23.211 8.456 1.00 25.12 83 ARG H N 1
ATOM 15125 C CA . ARG H 1 83 ? 68.950 23.205 7.239 1.00 24.46 83 ARG H CA 1
ATOM 15126 C C . ARG H 1 83 ? 68.857 24.607 6.577 1.00 24.23 83 ARG H C 1
ATOM 15127 O O . ARG H 1 83 ? 68.865 24.717 5.356 1.00 22.43 83 ARG H O 1
ATOM 15135 N N . GLY H 1 84 ? 68.840 25.672 7.385 1.00 23.60 84 GLY H N 1
ATOM 15136 C CA . GLY H 1 84 ? 68.938 27.040 6.852 1.00 23.66 84 GLY H CA 1
ATOM 15137 C C . GLY H 1 84 ? 70.249 27.311 6.137 1.00 23.60 84 GLY H C 1
ATOM 15138 O O . GLY H 1 84 ? 70.268 27.849 5.041 1.00 23.49 84 GLY H O 1
ATOM 15139 N N . VAL H 1 85 ? 71.357 26.887 6.734 1.00 24.80 85 VAL H N 1
ATOM 15140 C CA . VAL H 1 85 ? 72.669 27.006 6.085 1.00 25.02 85 VAL H CA 1
ATOM 15141 C C . VAL H 1 85 ? 72.708 26.229 4.752 1.00 25.75 85 VAL H C 1
ATOM 15142 O O . VAL H 1 85 ? 73.073 26.773 3.705 1.00 25.53 85 VAL H O 1
ATOM 15146 N N . ASP H 1 86 ? 72.322 24.953 4.817 1.00 26.74 86 ASP H N 1
ATOM 15147 C CA . ASP H 1 86 ? 72.243 24.037 3.665 1.00 27.40 86 ASP H CA 1
ATOM 15148 C C . ASP H 1 86 ? 71.482 24.615 2.469 1.00 27.47 86 ASP H C 1
ATOM 15149 O O . ASP H 1 86 ? 71.965 24.590 1.333 1.00 26.81 86 ASP H O 1
ATOM 15154 N N . ASP H 1 87 ? 70.292 25.137 2.737 1.00 27.32 87 ASP H N 1
ATOM 15155 C CA . ASP H 1 87 ? 69.434 25.684 1.699 1.00 27.94 87 ASP H CA 1
ATOM 15156 C C . ASP H 1 87 ? 70.048 26.877 0.965 1.00 28.40 87 ASP H C 1
ATOM 15157 O O . ASP H 1 87 ? 69.907 26.973 -0.272 1.00 29.43 87 ASP H O 1
ATOM 15162 N N . ILE H 1 88 ? 70.723 27.772 1.692 1.00 28.39 88 ILE H N 1
ATOM 15163 C CA . ILE H 1 88 ? 71.406 28.921 1.069 1.00 28.66 88 ILE H CA 1
ATOM 15164 C C . ILE H 1 88 ? 72.641 28.454 0.301 1.00 29.10 88 ILE H C 1
ATOM 15165 O O . ILE H 1 88 ? 72.865 28.878 -0.841 1.00 29.81 88 ILE H O 1
ATOM 15170 N N . ALA H 1 89 ? 73.434 27.582 0.919 1.00 28.76 89 ALA H N 1
ATOM 15171 C CA . ALA H 1 89 ? 74.587 26.995 0.237 1.00 28.85 89 ALA H CA 1
ATOM 15172 C C . ALA H 1 89 ? 74.232 26.250 -1.057 1.00 27.96 89 ALA H C 1
ATOM 15173 O O . ALA H 1 89 ? 74.902 26.442 -2.086 1.00 27.52 89 ALA H O 1
ATOM 15175 N N . SER H 1 90 ? 73.205 25.411 -1.007 0.50 27.43 90 SER H N 1
ATOM 15176 C CA . SER H 1 90 ? 72.813 24.625 -2.163 0.50 27.82 90 SER H CA 1
ATOM 15177 C C . SER H 1 90 ? 72.279 25.470 -3.319 0.50 27.70 90 SER H C 1
ATOM 15178 O O . SER H 1 90 ? 72.416 25.102 -4.476 0.50 26.42 90 SER H O 1
ATOM 15183 N N . MET H 1 91 ? 71.647 26.587 -2.990 1.00 28.31 91 MET H N 1
ATOM 15184 C CA . MET H 1 91 ? 71.195 27.559 -3.986 1.00 29.44 91 MET H CA 1
ATOM 15185 C C . MET H 1 91 ? 72.319 28.003 -4.951 1.00 28.66 91 MET H C 1
ATOM 15186 O O . MET H 1 91 ? 72.075 28.224 -6.132 1.00 28.47 91 MET H O 1
ATOM 15191 N N . TYR H 1 92 ? 73.531 28.164 -4.421 1.00 28.49 92 TYR H N 1
ATOM 15192 C CA . TYR H 1 92 ? 74.697 28.535 -5.217 1.00 28.42 92 TYR H CA 1
ATOM 15193 C C . TYR H 1 92 ? 75.511 27.314 -5.639 1.00 28.06 92 TYR H C 1
ATOM 15194 O O . TYR H 1 92 ? 76.582 27.454 -6.258 1.00 27.09 92 TYR H O 1
ATOM 15203 N N . LYS H 1 93 ? 74.997 26.129 -5.325 1.00 27.58 93 LYS H N 1
ATOM 15204 C CA . LYS H 1 93 ? 75.679 24.862 -5.611 1.00 28.30 93 LYS H CA 1
ATOM 15205 C C . LYS H 1 93 ? 77.067 24.749 -4.933 1.00 27.57 93 LYS H C 1
ATOM 15206 O O . LYS H 1 93 ? 77.984 24.146 -5.486 1.00 27.25 93 LYS H O 1
ATOM 15212 N N . TYR H 1 94 ? 77.193 25.310 -3.726 1.00 27.04 94 TYR H N 1
ATOM 15213 C CA . TYR H 1 94 ? 78.397 25.148 -2.899 1.00 26.98 94 TYR H CA 1
ATOM 15214 C C . TYR H 1 94 ? 78.447 23.746 -2.297 1.00 27.92 94 TYR H C 1
ATOM 15215 O O . TYR H 1 94 ? 77.397 23.163 -2.009 1.00 27.16 94 TYR H O 1
ATOM 15224 N N . ASN H 1 95 ? 79.657 23.218 -2.093 1.00 27.82 95 ASN H N 1
ATOM 15225 C CA . ASN H 1 95 ? 79.830 21.988 -1.332 1.00 29.06 95 ASN H CA 1
ATOM 15226 C C . ASN H 1 95 ? 79.703 22.311 0.145 1.00 30.44 95 ASN H C 1
ATOM 15227 O O . ASN H 1 95 ? 79.971 23.435 0.564 1.00 29.78 95 ASN H O 1
ATOM 15232 N N . MET H 1 96 ? 79.223 21.338 0.919 1.00 32.75 96 MET H N 1
ATOM 15233 C CA . MET H 1 96 ? 79.122 21.479 2.363 1.00 35.51 96 MET H CA 1
ATOM 15234 C C . MET H 1 96 ? 79.664 20.257 3.089 1.00 34.28 96 MET H C 1
ATOM 15235 O O . MET H 1 96 ? 79.332 19.135 2.724 1.00 33.77 96 MET H O 1
ATOM 15240 N N . ILE H 1 97 ? 80.495 20.501 4.105 1.00 33.52 97 ILE H N 1
ATOM 15241 C CA . ILE H 1 97 ? 81.059 19.463 4.963 1.00 32.99 97 ILE H CA 1
ATOM 15242 C C . ILE H 1 97 ? 80.526 19.700 6.367 1.00 32.34 97 ILE H C 1
ATOM 15243 O O . ILE H 1 97 ? 80.707 20.783 6.904 1.00 30.75 97 ILE H O 1
ATOM 15248 N N . LEU H 1 98 ? 79.888 18.694 6.954 1.00 31.61 98 LEU H N 1
ATOM 15249 C CA . LEU H 1 98 ? 79.396 18.796 8.340 1.00 32.77 98 LEU H CA 1
ATOM 15250 C C . LEU H 1 98 ? 80.277 18.004 9.276 1.00 32.21 98 LEU H C 1
ATOM 15251 O O . LEU H 1 98 ? 80.584 16.824 9.001 1.00 31.40 98 LEU H O 1
ATOM 15256 N N . ALA H 1 99 ? 80.665 18.630 10.382 1.00 31.02 99 ALA H N 1
ATOM 15257 C CA . ALA H 1 99 ? 81.503 17.974 11.389 1.00 31.02 99 ALA H CA 1
ATOM 15258 C C . ALA H 1 99 ? 80.883 18.038 12.787 1.00 30.48 99 ALA H C 1
ATOM 15259 O O . ALA H 1 99 ? 80.465 19.108 13.214 1.00 30.59 99 ALA H O 1
ATOM 15261 N N . ASN H 1 100 ? 80.816 16.903 13.488 1.00 30.42 100 ASN H N 1
ATOM 15262 C CA . ASN H 1 100 ? 80.362 16.851 14.892 1.00 30.22 100 ASN H CA 1
ATOM 15263 C C . ASN H 1 100 ? 81.515 17.080 15.882 1.00 30.53 100 ASN H C 1
ATOM 15264 O O . ASN H 1 100 ? 82.459 16.288 15.915 1.00 31.31 100 ASN H O 1
ATOM 15269 N N . SER H 1 101 ? 81.422 18.127 16.707 1.00 30.17 101 SER H N 1
ATOM 15270 C CA . SER H 1 101 ? 82.472 18.484 17.694 1.00 29.89 101 SER H CA 1
ATOM 15271 C C . SER H 1 101 ? 82.323 17.831 19.078 1.00 29.35 101 SER H C 1
ATOM 15272 O O . SER H 1 101 ? 83.319 17.660 19.812 1.00 28.09 101 SER H O 1
ATOM 15275 N N . ASP H 1 102 ? 81.070 17.529 19.429 1.00 28.86 102 ASP H N 1
ATOM 15276 C CA . ASP H 1 102 ? 80.674 17.068 20.763 1.00 29.38 102 ASP H CA 1
ATOM 15277 C C . ASP H 1 102 ? 81.076 18.028 21.871 1.00 29.63 102 ASP H C 1
ATOM 15278 O O . ASP H 1 102 ? 81.286 17.609 23.010 1.00 28.95 102 ASP H O 1
ATOM 15283 N N . ASN H 1 103 ? 81.148 19.315 21.523 1.00 30.24 103 ASN H N 1
ATOM 15284 C CA . ASN H 1 103 ? 81.625 20.382 22.422 1.00 31.25 103 ASN H CA 1
ATOM 15285 C C . ASN H 1 103 ? 82.996 20.130 23.067 1.00 31.26 103 ASN H C 1
ATOM 15286 O O . ASN H 1 103 ? 83.252 20.562 24.192 1.00 31.79 103 ASN H O 1
ATOM 15291 N N . ASP H 1 104 ? 83.875 19.457 22.333 1.00 30.94 104 ASP H N 1
ATOM 15292 C CA . ASP H 1 104 ? 85.187 19.027 22.830 1.00 30.54 104 ASP H CA 1
ATOM 15293 C C . ASP H 1 104 ? 86.203 19.886 22.101 1.00 29.85 104 ASP H C 1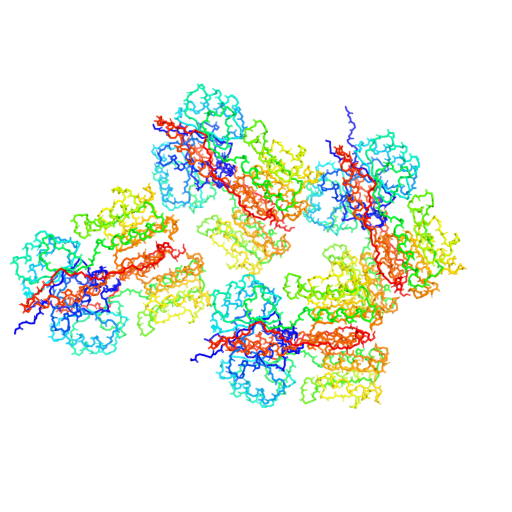
ATOM 15294 O O . ASP H 1 104 ? 86.298 19.816 20.885 1.00 28.83 104 ASP H O 1
ATOM 15299 N N . VAL H 1 105 ? 86.969 20.684 22.841 1.00 29.28 105 VAL H N 1
ATOM 15300 C CA . VAL H 1 105 ? 87.897 21.634 22.202 1.00 28.19 105 VAL H CA 1
ATOM 15301 C C . VAL H 1 105 ? 89.039 20.917 21.454 1.00 28.17 105 VAL H C 1
ATOM 15302 O O . VAL H 1 105 ? 89.478 21.382 20.403 1.00 26.51 105 VAL H O 1
ATOM 15306 N N . GLU H 1 106 ? 89.467 19.756 21.942 1.00 27.95 106 GLU H N 1
ATOM 15307 C CA . GLU H 1 106 ? 90.445 18.970 21.176 1.00 29.06 106 GLU H CA 1
ATOM 15308 C C . GLU H 1 106 ? 89.839 18.402 19.879 1.00 28.97 106 GLU H C 1
ATOM 15309 O O . GLU H 1 106 ? 90.522 18.381 18.861 1.00 29.00 106 GLU H O 1
ATOM 15320 N N . LYS H 1 107 ? 88.576 17.963 19.896 1.00 28.89 107 LYS H N 1
ATOM 15321 C CA . LYS H 1 107 ? 87.918 17.564 18.635 1.00 29.55 107 LYS H CA 1
ATOM 15322 C C . LYS H 1 107 ? 87.795 18.740 17.673 1.00 28.84 107 LYS H C 1
ATOM 15323 O O . LYS H 1 107 ? 87.999 18.579 16.467 1.00 28.63 107 LYS H O 1
ATOM 15329 N N . GLU H 1 108 ? 87.473 19.918 18.205 1.00 28.58 108 GLU H N 1
ATOM 15330 C CA . GLU H 1 108 ? 87.324 21.124 17.387 1.00 29.27 108 GLU H CA 1
ATOM 15331 C C . GLU H 1 108 ? 88.615 21.498 16.665 1.00 28.73 108 GLU H C 1
ATOM 15332 O O . GLU H 1 108 ? 88.585 21.838 15.471 1.00 27.57 108 GLU H O 1
ATOM 15338 N N . GLU H 1 109 ? 89.744 21.416 17.375 1.00 29.01 109 GLU H N 1
ATOM 15339 C CA . GLU H 1 109 ? 91.043 21.655 16.771 1.00 30.08 109 GLU H CA 1
ATOM 15340 C C . GLU H 1 109 ? 91.340 20.704 15.605 1.00 29.09 109 GLU H C 1
ATOM 15341 O O . GLU H 1 109 ? 91.819 21.150 14.555 1.00 28.74 109 GLU H O 1
ATOM 15347 N N . LYS H 1 110 ? 91.061 19.409 15.799 1.00 28.22 110 LYS H N 1
ATOM 15348 C CA . LYS H 1 110 ? 91.228 18.411 14.739 1.00 27.46 110 LYS H CA 1
ATOM 15349 C C . LYS H 1 110 ? 90.342 18.705 13.520 1.00 28.25 110 LYS H C 1
ATOM 15350 O O . LYS H 1 110 ? 90.790 18.561 12.367 1.00 28.30 110 LYS H O 1
ATOM 15361 N N . VAL H 1 111 ? 89.099 19.112 13.778 1.00 28.25 111 VAL H N 1
ATOM 15362 C CA . VAL H 1 111 ? 88.158 19.461 12.708 1.00 28.56 111 VAL H CA 1
ATOM 15363 C C . VAL H 1 111 ? 88.682 20.652 11.899 1.00 28.52 111 VAL H C 1
ATOM 15364 O O . VAL H 1 111 ? 88.598 20.656 10.666 1.00 28.70 111 VAL H O 1
ATOM 15368 N N . LEU H 1 112 ? 89.264 21.640 12.575 1.00 28.09 112 LEU H N 1
ATOM 15369 C CA . LEU H 1 112 ? 89.828 22.801 11.861 1.00 28.76 112 LEU H CA 1
ATOM 15370 C C . LEU H 1 112 ? 91.033 22.418 11.006 1.00 28.65 112 LEU H C 1
ATOM 15371 O O . LEU H 1 112 ? 91.187 22.922 9.884 1.00 27.37 112 LEU H O 1
ATOM 15376 N N . GLU H 1 113 ? 91.854 21.497 11.514 1.00 28.81 113 GLU H N 1
ATOM 15377 C CA . GLU H 1 113 ? 92.944 20.914 10.722 1.00 29.64 113 GLU H CA 1
ATOM 15378 C C . GLU H 1 113 ? 92.418 20.194 9.465 1.00 28.50 113 GLU H C 1
ATOM 15379 O O . GLU H 1 113 ? 92.958 20.387 8.364 1.00 26.89 113 GLU H O 1
ATOM 15385 N N . THR H 1 114 ? 91.371 19.389 9.639 1.00 28.03 114 THR H N 1
ATOM 15386 C CA . THR H 1 114 ? 90.702 18.681 8.516 1.00 29.19 114 THR H CA 1
ATOM 15387 C C . THR H 1 114 ? 90.164 19.675 7.478 1.00 29.03 114 THR H C 1
ATOM 15388 O O . THR H 1 114 ? 90.424 19.537 6.279 1.00 29.01 114 THR H O 1
ATOM 15392 N N . PHE H 1 115 ? 89.447 20.698 7.942 1.00 29.04 115 PHE H N 1
ATOM 15393 C CA . PHE H 1 115 ? 88.925 21.758 7.050 1.00 28.60 115 PHE H CA 1
ATOM 15394 C C . PHE H 1 115 ? 90.028 22.468 6.233 1.00 28.97 115 PHE H C 1
ATOM 15395 O O . PHE H 1 115 ? 89.862 22.746 5.047 1.00 26.34 115 PHE H O 1
ATOM 15403 N N . LEU H 1 116 ? 91.160 22.763 6.871 1.00 30.48 116 LEU H N 1
ATOM 15404 C CA . LEU H 1 116 ? 92.320 23.290 6.155 1.00 31.85 116 LEU H CA 1
ATOM 15405 C C . LEU H 1 116 ? 92.780 22.345 5.028 1.00 32.52 116 LEU H C 1
ATOM 15406 O O . LEU H 1 116 ? 93.023 22.795 3.908 1.00 32.52 116 LEU H O 1
ATOM 15411 N N . SER H 1 117 ? 92.956 21.059 5.354 1.00 33.19 117 SER H N 1
ATOM 15412 C CA . SER H 1 117 ? 93.270 20.009 4.374 1.00 33.57 117 SER H CA 1
ATOM 15413 C C . SER H 1 117 ? 92.301 19.880 3.200 1.00 32.83 117 SER H C 1
ATOM 15414 O O . SER H 1 117 ? 92.739 19.594 2.068 1.00 33.02 117 SER H O 1
ATOM 15417 N N . LYS H 1 118 ? 91.004 20.055 3.459 1.00 32.27 118 LYS H N 1
ATOM 15418 C CA . LYS H 1 118 ? 90.004 20.000 2.406 1.00 31.85 118 LYS H CA 1
ATOM 15419 C C . LYS H 1 118 ? 89.855 21.361 1.709 1.00 31.91 118 LYS H C 1
ATOM 15420 O O . LYS H 1 118 ? 89.000 21.516 0.832 1.00 32.91 118 LYS H O 1
ATOM 15426 N N . GLN H 1 119 ? 90.661 22.339 2.121 1.00 31.13 119 GLN H N 1
ATOM 15427 C CA . GLN H 1 119 ? 90.682 23.667 1.525 1.00 31.14 119 GLN H CA 1
ATOM 15428 C C . GLN H 1 119 ? 89.295 24.338 1.523 1.00 29.84 119 GLN H C 1
ATOM 15429 O O . GLN H 1 119 ? 88.840 24.838 0.492 1.00 29.60 119 GLN H O 1
ATOM 15435 N N . VAL H 1 120 ? 88.632 24.344 2.681 1.00 27.67 120 VAL H N 1
ATOM 15436 C CA . VAL H 1 120 ? 87.333 25.022 2.788 1.00 27.83 120 VAL H CA 1
ATOM 15437 C C . VAL H 1 120 ? 87.509 26.542 2.575 1.00 26.51 120 VAL H C 1
ATOM 15438 O O . VAL H 1 120 ? 88.548 27.103 2.895 1.00 25.49 120 VAL H O 1
ATOM 15442 N N . ASP H 1 121 ? 86.473 27.168 2.046 1.00 26.48 121 ASP H N 1
ATOM 15443 C CA . ASP H 1 121 ? 86.487 28.584 1.665 1.00 26.78 121 ASP H CA 1
ATOM 15444 C C . ASP H 1 121 ? 85.844 29.455 2.735 1.00 26.45 121 ASP H C 1
ATOM 15445 O O . ASP H 1 121 ? 86.051 30.682 2.739 1.00 25.65 121 ASP H O 1
ATOM 15450 N N . GLY H 1 122 ? 85.041 28.823 3.608 1.00 25.81 122 GLY H N 1
ATOM 15451 C CA . GLY H 1 122 ? 84.357 29.520 4.701 1.00 26.04 122 GLY H CA 1
ATOM 15452 C C . GLY H 1 122 ? 83.849 28.539 5.747 1.00 26.77 122 GLY H C 1
ATOM 15453 O O . GLY H 1 122 ? 83.695 27.347 5.463 1.00 26.50 122 GLY H O 1
ATOM 15454 N N . ILE H 1 123 ? 83.616 29.040 6.957 1.00 26.68 123 ILE H N 1
ATOM 15455 C CA . ILE H 1 123 ? 83.216 28.200 8.105 1.00 26.95 123 ILE H CA 1
ATOM 15456 C C . ILE H 1 123 ? 82.017 28.773 8.863 1.00 27.08 123 ILE H C 1
ATOM 15457 O O . ILE H 1 123 ? 81.960 29.985 9.181 1.00 26.19 123 ILE H O 1
ATOM 15462 N N . VAL H 1 124 ? 81.033 27.912 9.115 1.00 27.43 124 VAL H N 1
ATOM 15463 C CA . VAL H 1 124 ? 79.937 28.242 10.027 1.00 27.30 124 VAL H CA 1
ATOM 15464 C C . VAL H 1 124 ? 80.177 27.471 11.322 1.00 27.31 124 VAL H C 1
ATOM 15465 O O . VAL H 1 124 ? 80.258 26.244 11.307 1.00 26.92 124 VAL H O 1
ATOM 15469 N N . TYR H 1 125 ? 80.324 28.210 12.423 1.00 28.05 125 TYR H N 1
ATOM 15470 C CA . TYR H 1 125 ? 80.593 27.641 13.733 1.00 29.09 125 TYR H CA 1
ATOM 15471 C C . TYR H 1 125 ? 79.348 27.706 14.652 1.00 29.35 125 TYR H C 1
ATOM 15472 O O . TYR H 1 125 ? 78.804 28.774 14.886 1.00 28.74 125 TYR H O 1
ATOM 15481 N N . MET H 1 126 ? 78.939 26.556 15.185 1.00 29.96 126 MET H N 1
ATOM 15482 C CA . MET H 1 126 ? 77.890 26.439 16.196 1.00 31.56 126 MET H CA 1
ATOM 15483 C C . MET H 1 126 ? 78.483 25.733 17.417 1.00 32.36 126 MET H C 1
ATOM 15484 O O . MET H 1 126 ? 79.276 24.804 17.270 1.00 32.29 126 MET H O 1
ATOM 15489 N N . GLY H 1 127 ? 78.094 26.164 18.617 1.00 34.35 127 GLY H N 1
ATOM 15490 C CA . GLY H 1 127 ? 78.593 25.563 19.872 1.00 36.06 127 GLY H CA 1
ATOM 15491 C C . GLY H 1 127 ? 78.200 26.400 21.078 1.00 37.73 127 GLY H C 1
ATOM 15492 O O . GLY H 1 127 ? 77.851 27.574 20.929 1.00 37.87 127 GLY H O 1
ATOM 15493 N N . SER H 1 128 ? 78.239 25.807 22.275 1.00 39.71 128 SER H N 1
ATOM 15494 C CA . SER H 1 128 ? 77.871 26.545 23.512 1.00 41.19 128 SER H CA 1
ATOM 15495 C C . SER H 1 128 ? 78.719 27.810 23.720 1.00 41.66 128 SER H C 1
ATOM 15496 O O . SER H 1 128 ? 78.232 28.822 24.245 1.00 42.87 128 SER H O 1
ATOM 15499 N N . SER H 1 129 ? 79.976 27.762 23.289 1.00 41.88 129 SER H N 1
ATOM 15500 C CA . SER H 1 129 ? 80.869 28.916 23.373 1.00 41.67 129 SER H CA 1
ATOM 15501 C C . SER H 1 129 ? 82.048 28.720 22.434 1.00 41.06 129 SER H C 1
ATOM 15502 O O . SER H 1 129 ? 82.193 27.661 21.826 1.00 41.69 129 SER H O 1
ATOM 15505 N N . LEU H 1 130 ? 82.873 29.750 22.300 1.00 39.98 130 LEU H N 1
ATOM 15506 C CA . LEU H 1 130 ? 84.071 29.677 21.481 1.00 38.94 130 LEU H CA 1
ATOM 15507 C C . LEU H 1 130 ? 85.311 29.726 22.380 1.00 38.48 130 LEU H C 1
ATOM 15508 O O . LEU H 1 130 ? 85.617 30.765 22.977 1.00 38.31 130 LEU H O 1
ATOM 15513 N N . ASP H 1 131 ? 86.026 28.604 22.481 1.00 37.59 131 ASP H N 1
ATOM 15514 C CA . ASP H 1 131 ? 87.281 28.561 23.247 1.00 36.80 131 ASP H CA 1
ATOM 15515 C C . ASP H 1 131 ? 88.349 29.491 22.643 1.00 36.44 131 ASP H C 1
ATOM 15516 O O . ASP H 1 131 ? 88.416 29.675 21.422 1.00 35.35 131 ASP H O 1
ATOM 15521 N N . GLU H 1 132 ? 89.197 30.062 23.499 1.00 35.88 132 GLU H N 1
ATOM 15522 C CA . GLU H 1 132 ? 90.257 30.966 23.036 1.00 35.77 132 GLU H CA 1
ATOM 15523 C C . GLU H 1 132 ? 91.218 30.275 22.068 1.00 35.19 132 GLU H C 1
ATOM 15524 O O . GLU H 1 132 ? 91.772 30.915 21.174 1.00 34.19 132 GLU H O 1
ATOM 15530 N N . LYS H 1 133 ? 91.393 28.964 22.239 1.00 34.67 133 LYS H N 1
ATOM 15531 C CA . LYS H 1 133 ? 92.230 28.159 21.333 1.00 34.94 133 LYS H CA 1
ATOM 15532 C C . LYS H 1 133 ? 91.629 28.084 19.929 1.00 33.79 133 LYS H C 1
ATOM 15533 O O . LYS H 1 133 ? 92.343 28.066 18.922 1.00 33.44 133 LYS H O 1
ATOM 15539 N N . ILE H 1 134 ? 90.307 28.027 19.876 1.00 33.18 134 ILE H N 1
ATOM 15540 C CA . ILE H 1 134 ? 89.599 27.908 18.617 1.00 32.73 134 ILE H CA 1
ATOM 15541 C C . ILE H 1 134 ? 89.514 29.287 17.955 1.00 32.61 134 ILE H C 1
ATOM 15542 O O . ILE H 1 134 ? 89.736 29.427 16.753 1.00 31.34 134 ILE H O 1
ATOM 15547 N N . ARG H 1 135 ? 89.250 30.311 18.752 1.00 33.03 135 ARG H N 1
ATOM 15548 C CA . ARG H 1 135 ? 89.286 31.683 18.256 1.00 34.15 135 ARG H CA 1
ATOM 15549 C C . ARG H 1 135 ? 90.642 31.991 17.625 1.00 33.80 135 ARG H C 1
ATOM 15550 O O . ARG H 1 135 ? 90.711 32.528 16.527 1.00 33.91 135 ARG H O 1
ATOM 15558 N N . THR H 1 136 ? 91.720 31.637 18.315 1.00 34.64 136 THR H N 1
ATOM 15559 C CA . THR H 1 136 ? 93.076 31.875 17.809 1.00 34.95 136 THR H CA 1
ATOM 15560 C C . THR H 1 136 ? 93.317 31.128 16.495 1.00 36.12 136 THR H C 1
ATOM 15561 O O . THR H 1 136 ? 93.881 31.696 15.544 1.00 36.48 136 THR H O 1
ATOM 15565 N N . SER H 1 137 ? 92.895 29.864 16.458 1.00 36.50 137 SER H N 1
ATOM 15566 C CA . SER H 1 137 ? 93.048 29.009 15.289 1.00 37.25 137 SER H CA 1
ATOM 15567 C C . SER H 1 137 ? 92.329 29.582 14.058 1.00 37.15 137 SER H C 1
ATOM 15568 O O . SER H 1 137 ? 92.935 29.719 12.984 1.00 36.47 137 SER H O 1
ATOM 15571 N N . LEU H 1 138 ? 91.058 29.939 14.226 1.00 36.96 138 LEU H N 1
ATOM 15572 C CA . LEU H 1 138 ? 90.316 30.636 13.169 1.00 37.64 138 LEU H CA 1
ATOM 15573 C C . LEU H 1 138 ? 91.073 31.882 12.673 1.00 38.63 138 LEU H C 1
ATOM 15574 O O . LEU H 1 138 ? 91.145 32.127 11.467 1.00 39.42 138 LEU H O 1
ATOM 15579 N N . LYS H 1 139 ? 91.673 32.648 13.587 1.00 39.25 139 LYS H N 1
ATOM 15580 C CA . LYS H 1 139 ? 92.380 33.873 13.200 1.00 39.86 139 LYS H CA 1
ATOM 15581 C C . LYS H 1 139 ? 93.594 33.534 12.361 1.00 39.51 139 LYS H C 1
ATOM 15582 O O . LYS H 1 139 ? 93.867 34.185 11.363 1.00 39.61 139 LYS H O 1
ATOM 15588 N N . ASN H 1 140 ? 94.307 32.496 12.766 1.00 38.88 140 ASN H N 1
ATOM 15589 C CA . ASN H 1 140 ? 95.504 32.079 12.063 1.00 39.19 140 ASN H CA 1
ATOM 15590 C C . ASN H 1 140 ? 95.229 31.415 10.705 1.00 38.51 140 ASN H C 1
ATOM 15591 O O . ASN H 1 140 ? 96.085 31.448 9.820 1.00 39.04 140 ASN H O 1
ATOM 15596 N N . SER H 1 141 ? 94.054 30.810 10.545 1.00 37.51 141 SER H N 1
ATOM 15597 C CA . SER H 1 141 ? 93.667 30.221 9.254 1.00 37.15 141 SER H CA 1
ATOM 15598 C C . SER H 1 141 ? 93.295 31.301 8.220 1.00 36.36 141 SER H C 1
ATOM 15599 O O . SER H 1 141 ? 93.338 31.050 7.011 1.00 36.36 141 SER H O 1
ATOM 15602 N N . ARG H 1 142 ? 92.910 32.485 8.700 1.00 34.96 142 ARG H N 1
ATOM 15603 C CA . ARG H 1 142 ? 92.421 33.549 7.839 1.00 35.00 142 ARG H CA 1
ATOM 15604 C C . ARG H 1 142 ? 91.154 33.168 7.043 1.00 33.46 142 ARG H C 1
ATOM 15605 O O . ARG H 1 142 ? 90.741 33.900 6.159 1.00 33.62 142 ARG H O 1
ATOM 15613 N N . THR H 1 143 ? 90.503 32.063 7.396 1.00 31.71 143 THR H N 1
ATOM 15614 C CA . THR H 1 143 ? 89.269 31.650 6.720 1.00 30.57 143 THR H CA 1
ATOM 15615 C C . THR H 1 143 ? 88.095 32.481 7.210 1.00 29.59 143 THR H C 1
ATOM 15616 O O . THR H 1 143 ? 87.927 32.625 8.421 1.00 29.24 143 THR H O 1
ATOM 15620 N N . PRO H 1 144 ? 87.273 33.020 6.279 1.00 28.58 144 PRO H N 1
ATOM 15621 C CA . PRO H 1 144 ? 86.015 33.682 6.662 1.00 28.42 144 PRO H CA 1
ATOM 15622 C C . PRO H 1 144 ? 85.175 32.776 7.566 1.00 28.21 144 PRO H C 1
ATOM 15623 O O . PRO H 1 144 ? 84.984 31.603 7.245 1.00 27.15 144 PRO H O 1
ATOM 15627 N N . VAL H 1 145 ? 84.683 33.323 8.674 1.00 28.24 145 VAL H N 1
ATOM 15628 C CA . VAL H 1 145 ? 83.906 32.543 9.620 1.00 28.67 145 VAL H CA 1
ATOM 15629 C C . VAL H 1 145 ? 82.707 33.336 10.150 1.00 28.50 145 VAL H C 1
ATOM 15630 O O . VAL H 1 145 ? 82.790 34.548 10.342 1.00 28.39 145 VAL H O 1
ATOM 15634 N N . VAL H 1 146 ? 81.588 32.636 10.344 1.00 29.03 146 VAL H N 1
ATOM 15635 C CA . VAL H 1 146 ? 80.442 33.183 11.051 1.00 29.02 146 VAL H CA 1
ATOM 15636 C C . VAL H 1 146 ? 80.009 32.253 12.202 1.00 28.50 146 VAL H C 1
ATOM 15637 O O . VAL H 1 146 ? 79.913 31.044 12.033 1.00 28.92 146 VAL H O 1
ATOM 15641 N N . LEU H 1 147 ? 79.728 32.837 13.362 1.00 29.08 147 LEU H N 1
ATOM 15642 C CA . LEU H 1 147 ? 79.231 32.102 14.527 1.00 29.41 147 LEU H CA 1
ATOM 15643 C C . LEU H 1 147 ? 77.706 32.178 14.543 1.00 30.01 147 LEU H C 1
ATOM 15644 O O . LEU H 1 147 ? 77.154 33.231 14.263 1.00 29.15 147 LEU H O 1
ATOM 15649 N N . VAL H 1 148 ? 77.036 31.082 14.896 1.00 31.65 148 VAL H N 1
ATOM 15650 C CA . VAL H 1 148 ? 75.571 31.084 15.034 1.00 33.11 148 VAL H CA 1
ATOM 15651 C C . VAL H 1 148 ? 75.240 30.521 16.393 1.00 34.31 148 VAL H C 1
ATOM 15652 O O . VAL H 1 148 ? 75.736 29.462 16.755 1.00 34.21 148 VAL H O 1
ATOM 15656 N N . GLY H 1 149 ? 74.433 31.249 17.166 1.00 35.98 149 GLY H N 1
ATOM 15657 C CA . GLY H 1 149 ? 74.042 30.801 18.500 1.00 36.70 149 GLY H CA 1
ATOM 15658 C C . GLY H 1 149 ? 75.051 31.129 19.580 1.00 37.81 149 GLY H C 1
ATOM 15659 O O . GLY H 1 149 ? 74.815 30.864 20.760 1.00 38.03 149 GLY H O 1
ATOM 15660 N N . THR H 1 150 ? 76.175 31.726 19.198 1.00 38.94 150 THR H N 1
ATOM 15661 C CA . THR H 1 150 ? 77.110 32.225 20.188 1.00 39.93 150 THR H CA 1
ATOM 15662 C C . THR H 1 150 ? 77.731 33.564 19.764 1.00 40.31 150 THR H C 1
ATOM 15663 O O . THR H 1 150 ? 77.708 33.941 18.584 1.00 39.88 150 THR H O 1
ATOM 15667 N N . ILE H 1 151 ? 78.256 34.285 20.750 1.00 40.85 151 ILE H N 1
ATOM 15668 C CA . ILE H 1 151 ? 78.722 35.654 20.561 1.00 41.52 151 ILE H CA 1
ATOM 15669 C C . ILE H 1 151 ? 80.208 35.763 20.894 1.00 42.20 151 ILE H C 1
ATOM 15670 O O . ILE H 1 151 ? 80.659 35.258 21.921 1.00 42.22 151 ILE H O 1
ATOM 15675 N N . ASP H 1 152 ? 80.963 36.432 20.024 1.00 43.08 152 ASP H N 1
ATOM 15676 C CA . ASP H 1 152 ? 82.379 36.706 20.275 1.00 43.44 152 ASP H CA 1
ATOM 15677 C C . ASP H 1 152 ? 82.499 37.694 21.451 1.00 44.18 152 ASP H C 1
ATOM 15678 O O . ASP H 1 152 ? 81.762 38.685 21.520 1.00 43.71 152 ASP H O 1
ATOM 15683 N N . GLY H 1 153 ? 83.428 37.404 22.365 1.00 44.83 153 GLY H N 1
ATOM 15684 C CA . GLY H 1 153 ? 83.745 38.287 23.479 1.00 45.40 153 GLY H CA 1
ATOM 15685 C C . GLY H 1 153 ? 84.342 39.617 23.044 1.00 45.77 153 GLY H C 1
ATOM 15686 O O . GLY H 1 153 ? 83.939 40.668 23.543 1.00 46.29 153 GLY H O 1
ATOM 15687 N N . ASP H 1 154 ? 85.289 39.580 22.106 1.00 46.03 154 ASP H N 1
ATOM 15688 C CA . ASP H 1 154 ? 85.890 40.809 21.554 1.00 46.09 154 ASP H CA 1
ATOM 15689 C C . ASP H 1 154 ? 84.957 41.498 20.553 1.00 45.64 154 ASP H C 1
ATOM 15690 O O . ASP H 1 154 ? 85.216 42.632 20.138 1.00 45.79 154 ASP H O 1
ATOM 15695 N N . LYS H 1 155 ? 83.895 40.791 20.162 1.00 44.88 155 LYS H N 1
ATOM 15696 C CA . LYS H 1 155 ? 82.833 41.297 19.283 1.00 44.39 155 LYS H CA 1
ATOM 15697 C C . LYS H 1 155 ? 83.320 41.720 17.895 1.00 42.96 155 LYS H C 1
ATOM 15698 O O . LYS H 1 155 ? 82.802 42.681 17.322 1.00 43.15 155 LYS H O 1
ATOM 15704 N N . GLU H 1 156 ? 84.293 40.990 17.353 1.00 41.38 156 GLU H N 1
ATOM 15705 C CA . GLU H 1 156 ? 84.792 41.246 15.993 1.00 40.36 156 GLU H CA 1
ATOM 15706 C C . GLU H 1 156 ? 84.608 40.084 15.000 1.00 38.59 156 GLU H C 1
ATOM 15707 O O . GLU H 1 156 ? 84.699 40.291 13.786 1.00 38.48 156 GLU H O 1
ATOM 15713 N N . ILE H 1 157 ? 84.353 38.876 15.501 1.00 35.83 157 ILE H N 1
ATOM 15714 C CA . ILE H 1 157 ? 84.003 37.772 14.628 1.00 33.93 157 ILE H CA 1
ATOM 15715 C C . ILE H 1 157 ? 82.510 37.908 14.301 1.00 31.81 157 ILE H C 1
ATOM 15716 O O . ILE H 1 157 ? 81.692 38.060 15.210 1.00 30.21 157 ILE H O 1
ATOM 15721 N N . PRO H 1 158 ? 82.156 37.877 13.002 1.00 30.07 158 PRO H N 1
ATOM 15722 C CA . PRO H 1 158 ? 80.733 37.928 12.675 1.00 29.46 158 PRO H CA 1
ATOM 15723 C C . PRO H 1 158 ? 79.939 36.847 13.409 1.00 29.26 158 PRO H C 1
ATOM 15724 O O . PRO H 1 158 ? 80.440 35.705 13.580 1.00 29.00 158 PRO H O 1
ATOM 15728 N N . SER H 1 159 ? 78.726 37.211 13.836 1.00 29.14 159 SER H N 1
ATOM 15729 C CA . SER H 1 159 ? 77.794 36.272 14.467 1.00 29.05 159 SER H CA 1
ATOM 15730 C C . SER H 1 159 ? 76.317 36.589 14.191 1.00 28.73 159 SER H C 1
ATOM 15731 O O . SER H 1 159 ? 75.953 37.728 13.869 1.00 29.31 159 SER H O 1
ATOM 15734 N N . VAL H 1 160 ? 75.475 35.569 14.343 1.00 28.66 160 VAL H N 1
ATOM 15735 C CA . VAL H 1 160 ? 74.021 35.702 14.192 1.00 28.78 160 VAL H CA 1
ATOM 15736 C C . VAL H 1 160 ? 73.357 35.048 15.413 1.00 29.76 160 VAL H C 1
ATOM 15737 O O . VAL H 1 160 ? 73.538 33.850 15.650 1.00 29.40 160 VAL H O 1
ATOM 15741 N N . ASN H 1 161 ? 72.611 35.855 16.177 1.00 30.59 161 ASN H N 1
ATOM 15742 C CA . ASN H 1 161 ? 71.930 35.429 17.403 1.00 31.59 161 ASN H CA 1
ATOM 15743 C C . ASN H 1 161 ? 70.582 36.118 17.573 1.00 32.83 161 ASN H C 1
ATOM 15744 O O . ASN H 1 161 ? 70.241 37.040 16.830 1.00 32.60 161 ASN H O 1
ATOM 15749 N N . ILE H 1 162 ? 69.822 35.680 18.578 1.00 34.88 162 ILE H N 1
ATOM 15750 C CA . ILE H 1 162 ? 68.731 36.498 19.115 1.00 35.95 162 ILE H CA 1
ATOM 15751 C C . ILE H 1 162 ? 69.299 37.410 20.211 1.00 37.34 162 ILE H C 1
ATOM 15752 O O . ILE H 1 162 ? 70.508 37.368 20.501 1.00 37.78 162 ILE H O 1
ATOM 15757 N N . ASP H 1 163 ? 68.447 38.278 20.754 1.00 38.24 163 ASP H N 1
ATOM 15758 C CA . ASP H 1 163 ? 68.788 39.104 21.913 1.00 38.94 163 ASP H CA 1
ATOM 15759 C C . ASP H 1 163 ? 68.491 38.278 23.181 1.00 39.51 163 ASP H C 1
ATOM 15760 O O . ASP H 1 163 ? 67.348 38.194 23.623 1.00 39.92 163 ASP H O 1
ATOM 15765 N N . TYR H 1 164 ? 69.530 37.667 23.747 1.00 40.09 164 TYR H N 1
ATOM 15766 C CA . TYR H 1 164 ? 69.388 36.792 24.916 1.00 40.58 164 TYR H CA 1
ATOM 15767 C C . TYR H 1 164 ? 69.003 37.557 26.190 1.00 41.21 164 TYR H C 1
ATOM 15768 O O . TYR H 1 164 ? 68.277 37.025 27.042 1.00 41.48 164 TYR H O 1
ATOM 15777 N N . HIS H 1 165 ? 69.499 38.795 26.306 1.00 41.27 165 HIS H N 1
ATOM 15778 C CA . HIS H 1 165 ? 69.110 39.728 27.372 1.00 41.74 165 HIS H CA 1
ATOM 15779 C C . HIS H 1 165 ? 67.594 39.998 27.385 1.00 41.69 165 HIS H C 1
ATOM 15780 O O . HIS H 1 165 ? 66.934 39.850 28.431 1.00 41.34 165 HIS H O 1
ATOM 15787 N N . LEU H 1 166 ? 67.054 40.388 26.229 1.00 41.62 166 LEU H N 1
ATOM 15788 C CA . LEU H 1 166 ? 65.630 40.704 26.096 1.00 42.12 166 LEU H CA 1
ATOM 15789 C C . LEU H 1 166 ? 64.740 39.495 26.389 1.00 42.48 166 LEU H C 1
ATOM 15790 O O . LEU H 1 166 ? 63.786 39.606 27.151 1.00 42.51 166 LEU H O 1
ATOM 15795 N N . ALA H 1 167 ? 65.052 38.353 25.770 1.00 42.90 167 ALA H N 1
ATOM 15796 C CA . ALA H 1 167 ? 64.281 37.121 25.964 1.00 43.36 167 ALA H CA 1
ATOM 15797 C C . ALA H 1 167 ? 64.154 36.731 27.445 1.00 43.75 167 ALA H C 1
ATOM 15798 O O . ALA H 1 167 ? 63.070 36.371 27.915 1.00 43.74 167 ALA H O 1
ATOM 15800 N N . ALA H 1 168 ? 65.273 36.803 28.166 1.00 44.13 168 ALA H N 1
ATOM 15801 C CA . ALA H 1 168 ? 65.316 36.493 29.595 1.00 44.19 168 ALA H CA 1
ATOM 15802 C C . ALA H 1 168 ? 64.484 37.467 30.445 1.00 44.36 168 ALA H C 1
ATOM 15803 O O . ALA H 1 168 ? 63.841 37.052 31.416 1.00 44.22 168 ALA H O 1
ATOM 15805 N N . TYR H 1 169 ? 64.504 38.751 30.085 1.00 44.43 169 TYR H N 1
ATOM 15806 C CA . TYR H 1 169 ? 63.685 39.764 30.768 1.00 44.43 169 TYR H CA 1
ATOM 15807 C C . TYR H 1 169 ? 62.193 39.531 30.507 1.00 44.27 169 TYR H C 1
ATOM 15808 O O . TYR H 1 169 ? 61.381 39.544 31.436 1.00 43.65 169 TYR H O 1
ATOM 15817 N N . GLN H 1 170 ? 61.852 39.322 29.237 1.00 44.23 170 GLN H N 1
ATOM 15818 C CA . GLN H 1 170 ? 60.479 39.038 28.840 1.00 44.47 170 GLN H CA 1
ATOM 15819 C C . GLN H 1 170 ? 59.960 37.756 29.489 1.00 44.25 170 GLN H C 1
ATOM 15820 O O . GLN H 1 170 ? 58.841 37.717 29.993 1.00 44.10 170 GLN H O 1
ATOM 15826 N N . SER H 1 171 ? 60.785 36.716 29.496 1.00 44.40 171 SER H N 1
ATOM 15827 C CA . SER H 1 171 ? 60.418 35.445 30.130 1.00 44.35 171 SER H CA 1
ATOM 15828 C C . SER H 1 171 ? 60.154 35.589 31.630 1.00 44.77 171 SER H C 1
ATOM 15829 O O . SER H 1 171 ? 59.146 35.094 32.145 1.00 44.75 171 SER H O 1
ATOM 15832 N N . THR H 1 172 ? 61.072 36.273 32.311 1.00 44.96 172 THR H N 1
ATOM 15833 C CA . THR H 1 172 ? 61.008 36.465 33.756 1.00 45.44 172 THR H CA 1
ATOM 15834 C C . THR H 1 172 ? 59.790 37.309 34.131 1.00 45.69 172 THR H C 1
ATOM 15835 O O . THR H 1 172 ? 59.060 36.960 35.055 1.00 46.00 172 THR H O 1
ATOM 15839 N N . LYS H 1 173 ? 59.562 38.397 33.396 1.00 45.92 173 LYS H N 1
ATOM 15840 C CA . LYS H 1 173 ? 58.414 39.290 33.630 1.00 45.98 173 LYS H CA 1
ATOM 15841 C C . LYS H 1 173 ? 57.053 38.590 33.446 1.00 45.85 173 LYS H C 1
ATOM 15842 O O . LYS H 1 173 ? 56.114 38.828 34.202 1.00 45.38 173 LYS H O 1
ATOM 15848 N N . LYS H 1 174 ? 56.957 37.743 32.424 1.00 45.64 174 LYS H N 1
ATOM 15849 C CA . LYS H 1 174 ? 55.760 36.933 32.168 1.00 45.60 174 LYS H CA 1
ATOM 15850 C C . LYS H 1 174 ? 55.383 36.083 33.384 1.00 45.61 174 LYS H C 1
ATOM 15851 O O . LYS H 1 174 ? 54.205 35.937 33.705 1.00 45.84 174 LYS H O 1
ATOM 15857 N N . LEU H 1 175 ? 56.397 35.526 34.046 1.00 45.83 175 LEU H N 1
ATOM 15858 C CA . LEU H 1 175 ? 56.217 34.755 35.278 1.00 46.07 175 LEU H CA 1
ATOM 15859 C C . LEU H 1 175 ? 55.921 35.679 36.471 1.00 46.23 175 LEU H C 1
ATOM 15860 O O . LEU H 1 175 ? 55.112 35.346 37.344 1.00 45.99 175 LEU H O 1
ATOM 15865 N N . ILE H 1 176 ? 56.576 36.837 36.505 1.00 46.56 176 ILE H N 1
ATOM 15866 C CA . ILE H 1 176 ? 56.247 37.858 37.503 1.00 47.10 176 ILE H CA 1
ATOM 15867 C C . ILE H 1 176 ? 54.760 38.225 37.389 1.00 47.61 176 ILE H C 1
ATOM 15868 O O . ILE H 1 176 ? 54.049 38.255 38.400 1.00 47.57 176 ILE H O 1
ATOM 15873 N N . ASP H 1 177 ? 54.291 38.464 36.162 1.00 48.17 177 ASP H N 1
ATOM 15874 C CA . ASP H 1 177 ? 52.885 38.830 35.928 1.00 48.78 177 ASP H CA 1
ATOM 15875 C C . ASP H 1 177 ? 51.886 37.722 36.286 1.00 49.14 177 ASP H C 1
ATOM 15876 O O . ASP H 1 177 ? 50.737 38.021 36.615 1.00 49.22 177 ASP H O 1
ATOM 15881 N N . SER H 1 178 ? 52.313 36.460 36.242 1.00 49.61 178 SER H N 1
ATOM 15882 C CA . SER H 1 178 ? 51.456 35.350 36.688 1.00 50.11 178 SER H CA 1
ATOM 15883 C C . SER H 1 178 ? 51.419 35.212 38.214 1.00 50.51 178 SER H C 1
ATOM 15884 O O . SER H 1 178 ? 50.679 34.379 38.741 1.00 50.75 178 SER H O 1
ATOM 15887 N N . GLY H 1 179 ? 52.223 36.012 38.915 1.00 51.11 179 GLY H N 1
ATOM 15888 C CA . GLY H 1 179 ? 52.202 36.068 40.380 1.00 51.45 179 GLY H CA 1
ATOM 15889 C C . GLY H 1 179 ? 53.358 35.348 41.059 1.00 51.82 179 GLY H C 1
ATOM 15890 O O . GLY H 1 179 ? 53.343 35.173 42.276 1.00 52.09 179 GLY H O 1
ATOM 15891 N N . ASN H 1 180 ? 54.364 34.940 40.286 1.00 52.18 180 ASN H N 1
ATOM 15892 C CA . ASN H 1 180 ? 55.523 34.234 40.838 1.00 52.41 180 ASN H CA 1
ATOM 15893 C C . ASN H 1 180 ? 56.444 35.172 41.613 1.00 52.63 180 ASN H C 1
ATOM 15894 O O . ASN H 1 180 ? 56.759 36.272 41.151 1.00 52.70 180 ASN H O 1
ATOM 15899 N N . LYS H 1 181 ? 56.871 34.721 42.792 1.00 52.76 181 LYS H N 1
ATOM 15900 C CA . LYS H 1 181 ? 57.781 35.482 43.645 1.00 52.91 181 LYS H CA 1
ATOM 15901 C C . LYS H 1 181 ? 59.199 34.913 43.606 1.00 52.79 181 LYS H C 1
ATOM 15902 O O . LYS H 1 181 ? 60.168 35.673 43.591 1.00 52.66 181 LYS H O 1
ATOM 15908 N N . LYS H 1 182 ? 59.312 33.584 43.607 1.00 52.75 182 LYS H N 1
ATOM 15909 C CA . LYS H 1 182 ? 60.606 32.903 43.527 1.00 52.71 182 LYS H CA 1
ATOM 15910 C C . LYS H 1 182 ? 60.738 32.158 42.193 1.00 52.80 182 LYS H C 1
ATOM 15911 O O . LYS H 1 182 ? 60.120 31.113 41.974 1.00 52.42 182 LYS H O 1
ATOM 15917 N N . ILE H 1 183 ? 61.560 32.736 41.317 1.00 53.10 183 ILE H N 1
ATOM 15918 C CA . ILE H 1 183 ? 61.731 32.296 39.942 1.00 53.34 183 ILE H CA 1
ATOM 15919 C C . ILE H 1 183 ? 63.182 31.864 39.743 1.00 53.71 183 ILE H C 1
ATOM 15920 O O . ILE H 1 183 ? 64.105 32.648 39.969 1.00 53.62 183 ILE H O 1
ATOM 15925 N N . ALA H 1 184 ? 63.375 30.616 39.331 1.00 54.02 184 ALA H N 1
ATOM 15926 C CA . ALA H 1 184 ? 64.709 30.067 39.130 1.00 54.51 184 ALA H CA 1
ATOM 15927 C C . ALA H 1 184 ? 65.172 30.321 37.703 1.00 54.87 184 ALA H C 1
ATOM 15928 O O . ALA H 1 184 ? 64.347 30.470 36.801 1.00 54.59 184 ALA H O 1
ATOM 15930 N N . TYR H 1 185 ? 66.487 30.392 37.507 1.00 55.52 185 TYR H N 1
ATOM 15931 C CA . TYR H 1 185 ? 67.059 30.364 36.163 1.00 56.31 185 TYR H CA 1
ATOM 15932 C C . TYR H 1 185 ? 68.002 29.170 36.051 1.00 56.64 185 TYR H C 1
ATOM 15933 O O . TYR H 1 185 ? 68.958 29.039 36.821 1.00 56.56 185 TYR H O 1
ATOM 15942 N N . ILE H 1 186 ? 67.699 28.300 35.092 1.00 57.22 186 ILE H N 1
ATOM 15943 C CA . ILE H 1 186 ? 68.495 27.118 34.800 1.00 57.65 186 ILE H CA 1
ATOM 15944 C C . ILE H 1 186 ? 69.228 27.381 33.485 1.00 58.45 186 ILE H C 1
ATOM 15945 O O . ILE H 1 186 ? 68.595 27.655 32.466 1.00 58.30 186 ILE H O 1
ATOM 15950 N N . MET H 1 187 ? 70.558 27.330 33.515 1.00 59.38 187 MET H N 1
ATOM 15951 C CA . MET H 1 187 ? 71.363 27.649 32.330 1.00 60.29 187 MET H CA 1
ATOM 15952 C C . MET H 1 187 ? 72.619 26.784 32.238 1.00 60.69 187 MET H C 1
ATOM 15953 O O . MET H 1 187 ? 72.887 25.968 33.123 1.00 60.61 187 MET H O 1
ATOM 15958 N N . GLY H 1 188 ? 73.362 26.951 31.144 1.00 61.60 188 GLY H N 1
ATOM 15959 C CA . GLY H 1 188 ? 74.693 26.361 31.002 1.00 62.30 188 GLY H CA 1
ATOM 15960 C C . GLY H 1 188 ? 75.716 27.145 31.816 1.00 63.09 188 GLY H C 1
ATOM 15961 O O . GLY H 1 188 ? 75.406 27.647 32.903 1.00 63.28 188 GLY H O 1
ATOM 15962 N N . SER H 1 189 ? 76.937 27.254 31.303 1.00 63.80 189 SER H N 1
ATOM 15963 C CA . SER H 1 189 ? 77.988 27.976 32.009 1.00 64.36 189 SER H CA 1
ATOM 15964 C C . SER H 1 189 ? 77.717 29.477 32.019 1.00 64.80 189 SER H C 1
ATOM 15965 O O . SER H 1 189 ? 77.449 30.070 30.977 1.00 64.79 189 SER H O 1
ATOM 15968 N N . LEU H 1 190 ? 77.800 30.075 33.210 1.00 65.35 190 LEU H N 1
ATOM 15969 C CA . LEU H 1 190 ? 77.629 31.523 33.396 1.00 65.67 190 LEU H CA 1
ATOM 15970 C C . LEU H 1 190 ? 78.693 32.317 32.644 1.00 65.86 190 LEU H C 1
ATOM 15971 O O . LEU H 1 190 ? 78.465 33.466 32.263 1.00 65.74 190 LEU H O 1
ATOM 15976 N N . LYS H 1 191 ? 79.850 31.688 32.437 1.00 66.19 191 LYS H N 1
ATOM 15977 C CA . LYS H 1 191 ? 80.973 32.300 31.719 1.00 66.41 191 LYS H CA 1
ATOM 15978 C C . LYS H 1 191 ? 80.722 32.520 30.217 1.00 66.43 191 LYS H C 1
ATOM 15979 O O . LYS H 1 191 ? 81.475 33.248 29.565 1.00 66.70 191 LYS H O 1
ATOM 15985 N N . ASP H 1 192 ? 79.679 31.902 29.668 1.00 66.22 192 ASP H N 1
ATOM 15986 C CA . ASP H 1 192 ? 79.267 32.186 28.293 1.00 66.09 192 ASP H CA 1
ATOM 15987 C C . ASP H 1 192 ? 78.647 33.586 28.228 1.00 65.87 192 ASP H C 1
ATOM 15988 O O . ASP H 1 192 ? 78.041 34.043 29.198 1.00 65.77 192 ASP H O 1
ATOM 15993 N N . VAL H 1 193 ? 78.811 34.263 27.091 1.00 65.52 193 VAL H N 1
ATOM 15994 C CA . VAL H 1 193 ? 78.290 35.625 26.907 1.00 65.25 193 VAL H CA 1
ATOM 15995 C C . VAL H 1 193 ? 76.766 35.594 26.831 1.00 64.91 193 VAL H C 1
ATOM 15996 O O . VAL H 1 193 ? 76.081 36.451 27.397 1.00 65.02 193 VAL H O 1
ATOM 16000 N N . GLU H 1 194 ? 76.248 34.604 26.117 1.00 64.49 194 GLU H N 1
ATOM 16001 C CA . GLU H 1 194 ? 74.804 34.369 26.035 1.00 64.17 194 GLU H CA 1
ATOM 16002 C C . GLU H 1 194 ? 74.156 34.225 27.419 1.00 63.51 194 GLU H C 1
ATOM 16003 O O . GLU H 1 194 ? 73.029 34.666 27.609 1.00 63.45 194 GLU H O 1
ATOM 16009 N N . ASN H 1 195 ? 74.875 33.623 28.369 1.00 62.86 195 ASN H N 1
ATOM 16010 C CA . ASN H 1 195 ? 74.366 33.389 29.734 1.00 62.39 195 ASN H CA 1
ATOM 16011 C C . ASN H 1 195 ? 74.645 34.546 30.698 1.00 61.94 195 ASN H C 1
ATOM 16012 O O . ASN H 1 195 ? 73.923 34.734 31.685 1.00 61.72 195 ASN H O 1
ATOM 16017 N N . THR H 1 196 ? 75.709 35.298 30.424 1.00 61.27 196 THR H N 1
ATOM 16018 C CA . THR H 1 196 ? 75.951 36.566 31.108 1.00 60.77 196 THR H CA 1
ATOM 16019 C C . THR H 1 196 ? 74.862 37.562 30.702 1.00 60.19 196 THR H C 1
ATOM 16020 O O . THR H 1 196 ? 74.371 38.327 31.531 1.00 60.07 196 THR H O 1
ATOM 16024 N N . GLU H 1 197 ? 74.492 37.529 29.422 1.00 59.49 197 GLU H N 1
ATOM 16025 C CA . GLU H 1 197 ? 73.372 38.309 28.885 1.00 58.99 197 GLU H CA 1
ATOM 16026 C C . GLU H 1 197 ? 72.030 37.943 29.526 1.00 58.22 197 GLU H C 1
ATOM 16027 O O . GLU H 1 197 ? 71.236 38.824 29.851 1.00 57.96 197 GLU H O 1
ATOM 16033 N N . ARG H 1 198 ? 71.776 36.647 29.687 1.00 57.31 198 ARG H N 1
ATOM 16034 C CA . ARG H 1 198 ? 70.522 36.171 30.289 1.00 56.86 198 ARG H CA 1
ATOM 16035 C C . ARG H 1 198 ? 70.345 36.637 31.738 1.00 56.22 198 ARG H C 1
ATOM 16036 O O . ARG H 1 198 ? 69.227 36.950 32.163 1.00 56.19 198 ARG H O 1
ATOM 16044 N N . MET H 1 199 ? 71.449 36.663 32.486 1.00 55.57 199 MET H N 1
ATOM 16045 C CA . MET H 1 199 ? 71.454 37.124 33.889 1.00 55.18 199 MET H CA 1
ATOM 16046 C C . MET H 1 199 ? 71.053 38.592 34.006 1.00 54.26 199 MET H C 1
ATOM 16047 O O . MET H 1 199 ? 70.348 38.975 34.946 1.00 54.43 199 MET H O 1
ATOM 16052 N N . VAL H 1 200 ? 71.501 39.408 33.057 1.00 53.17 200 VAL H N 1
ATOM 16053 C CA . VAL H 1 200 ? 71.216 40.840 33.087 1.00 52.81 200 VAL H CA 1
ATOM 16054 C C . VAL H 1 200 ? 69.721 41.099 32.858 1.00 52.20 200 VAL H C 1
ATOM 16055 O O . VAL H 1 200 ? 69.134 41.941 33.521 1.00 51.56 200 VAL H O 1
ATOM 16059 N N . GLY H 1 201 ? 69.107 40.357 31.942 1.00 51.61 201 GLY H N 1
ATOM 16060 C CA . GLY H 1 201 ? 67.673 40.493 31.684 1.00 51.30 201 GLY H CA 1
ATOM 16061 C C . GLY H 1 201 ? 66.849 39.973 32.845 1.00 51.03 201 GLY H C 1
ATOM 16062 O O . GLY H 1 201 ? 65.829 40.554 33.204 1.00 51.18 201 GLY H O 1
ATOM 16063 N N . TYR H 1 202 ? 67.311 38.869 33.423 1.00 50.75 202 TYR H N 1
ATOM 16064 C CA . TYR H 1 202 ? 66.709 38.253 34.608 1.00 50.84 202 TYR H CA 1
ATOM 16065 C C . TYR H 1 202 ? 66.775 39.193 35.834 1.00 51.00 202 TYR H C 1
ATOM 16066 O O . TYR H 1 202 ? 65.753 39.491 36.458 1.00 50.90 202 TYR H O 1
ATOM 16075 N N . GLN H 1 203 ? 67.978 39.657 36.162 1.00 51.24 203 GLN H N 1
ATOM 16076 C CA . GLN H 1 203 ? 68.177 40.593 37.275 1.00 51.93 203 GLN H CA 1
ATOM 16077 C C . GLN H 1 203 ? 67.468 41.932 37.045 1.00 51.98 203 GLN H C 1
ATOM 16078 O O . GLN H 1 203 ? 67.026 42.581 38.006 1.00 52.16 203 GLN H O 1
ATOM 16084 N N . GLU H 1 204 ? 67.362 42.339 35.779 1.00 52.12 204 GLU H N 1
ATOM 16085 C CA . GLU H 1 204 ? 66.599 43.538 35.408 1.00 52.42 204 GLU H CA 1
ATOM 16086 C C . GLU H 1 204 ? 65.130 43.389 35.823 1.00 52.34 204 GLU H C 1
ATOM 16087 O O . GLU H 1 204 ? 64.590 44.230 36.550 1.00 51.98 204 GLU H O 1
ATOM 16093 N N . ALA H 1 205 ? 64.507 42.302 35.363 1.00 52.30 205 ALA H N 1
ATOM 16094 C CA . ALA H 1 205 ? 63.084 42.034 35.602 1.00 52.33 205 ALA H CA 1
ATOM 16095 C C . ALA H 1 205 ? 62.736 41.922 37.090 1.00 52.44 205 ALA H C 1
ATOM 16096 O O . ALA H 1 205 ? 61.676 42.393 37.521 1.00 52.50 205 ALA H O 1
ATOM 16098 N N . LEU H 1 206 ? 63.625 41.305 37.869 1.00 52.47 206 LEU H N 1
ATOM 16099 C CA . LEU H 1 206 ? 63.436 41.195 39.323 1.00 52.54 206 LEU H CA 1
ATOM 16100 C C . LEU H 1 206 ? 63.525 42.564 40.025 1.00 52.68 206 LEU H C 1
ATOM 16101 O O . LEU H 1 206 ? 62.772 42.835 40.965 1.00 52.33 206 LEU H O 1
ATOM 16106 N N . LEU H 1 207 ? 64.440 43.415 39.564 1.00 53.06 207 LEU H N 1
ATOM 16107 C CA . LEU H 1 207 ? 64.602 44.761 40.122 1.00 53.29 207 LEU H CA 1
ATOM 16108 C C . LEU H 1 207 ? 63.334 45.590 39.895 1.00 53.72 207 LEU H C 1
ATOM 16109 O O . LEU H 1 207 ? 62.807 46.212 40.825 1.00 53.60 207 LEU H O 1
ATOM 16114 N N . GLU H 1 208 ? 62.850 45.585 38.654 1.00 54.11 208 GLU H N 1
ATOM 16115 C CA . GLU H 1 208 ? 61.622 46.299 38.273 1.00 54.52 208 GLU H CA 1
ATOM 16116 C C . GLU H 1 208 ? 60.428 45.932 39.168 1.00 54.86 208 GLU H C 1
ATOM 16117 O O . GLU H 1 208 ? 59.578 46.772 39.463 1.00 54.40 208 GLU H O 1
ATOM 16123 N N . ALA H 1 209 ? 60.377 44.668 39.587 1.00 55.42 209 ALA H N 1
ATOM 16124 C CA . ALA H 1 209 ? 59.280 44.154 40.407 1.00 55.76 209 ALA H CA 1
ATOM 16125 C C . ALA H 1 209 ? 59.543 44.255 41.914 1.00 56.08 209 ALA H C 1
ATOM 16126 O O . ALA H 1 209 ? 58.711 43.817 42.711 1.00 56.28 209 ALA H O 1
ATOM 16128 N N . ASN H 1 210 ? 60.682 44.835 42.301 1.00 56.34 210 ASN H N 1
ATOM 16129 C CA . ASN H 1 210 ? 61.126 44.864 43.705 1.00 56.56 210 ASN H CA 1
ATOM 16130 C C . ASN H 1 210 ? 61.248 43.471 44.336 1.00 56.74 210 ASN H C 1
ATOM 16131 O O . ASN H 1 210 ? 60.906 43.268 45.506 1.00 56.46 210 ASN H O 1
ATOM 16136 N N . ILE H 1 211 ? 61.727 42.515 43.541 1.00 56.91 211 ILE H N 1
ATOM 16137 C CA . ILE H 1 211 ? 62.110 41.199 44.036 1.00 57.18 211 ILE H CA 1
ATOM 16138 C C . ILE H 1 211 ? 63.630 41.197 44.104 1.00 57.51 211 ILE H C 1
ATOM 16139 O O . ILE H 1 211 ? 64.292 41.547 43.127 1.00 57.67 211 ILE H O 1
ATOM 16144 N N . GLU H 1 212 ? 64.187 40.818 45.250 1.00 57.85 212 GLU H N 1
ATOM 16145 C CA . GLU H 1 212 ? 65.642 40.817 45.408 1.00 58.10 212 GLU H CA 1
ATOM 16146 C C . GLU H 1 212 ? 66.261 39.655 44.641 1.00 58.17 212 GLU H C 1
ATOM 16147 O O . GLU H 1 212 ? 65.671 38.579 44.555 1.00 58.05 212 GLU H O 1
ATOM 16153 N N . PHE H 1 213 ? 67.449 39.878 44.085 1.00 58.35 213 PHE H N 1
ATOM 16154 C CA . PHE H 1 213 ? 68.175 38.816 43.396 1.00 58.48 213 PHE H CA 1
ATOM 16155 C C . PHE H 1 213 ? 68.717 37.813 44.409 1.00 58.74 213 PHE H C 1
ATOM 16156 O O . PHE H 1 213 ? 69.344 38.193 45.399 1.00 58.67 213 PHE H O 1
ATOM 16164 N N . ASP H 1 214 ? 68.458 36.536 44.150 1.00 59.21 214 ASP H N 1
ATOM 16165 C CA . ASP H 1 214 ? 68.959 35.437 44.964 1.00 59.58 214 ASP H CA 1
ATOM 16166 C C . ASP H 1 214 ? 69.734 34.486 44.053 1.00 59.79 214 ASP H C 1
ATOM 16167 O O . ASP H 1 214 ? 69.160 33.910 43.128 1.00 59.61 214 ASP H O 1
ATOM 16172 N N . GLU H 1 215 ? 71.030 34.328 44.322 1.00 60.05 215 GLU H N 1
ATOM 16173 C CA . GLU H 1 215 ? 71.898 33.483 43.498 1.00 60.32 215 GLU H CA 1
ATOM 16174 C C . GLU H 1 215 ? 71.610 31.997 43.691 1.00 60.52 215 GLU H C 1
ATOM 16175 O O . GLU H 1 215 ? 71.948 31.184 42.828 1.00 60.44 215 GLU H O 1
ATOM 16181 N N . ASN H 1 216 ? 70.997 31.648 44.819 1.00 60.75 216 ASN H N 1
ATOM 16182 C CA . ASN H 1 216 ? 70.624 30.259 45.105 1.00 61.05 216 ASN H CA 1
ATOM 16183 C C . ASN H 1 216 ? 69.482 29.748 44.227 1.00 61.13 216 ASN H C 1
ATOM 16184 O O . ASN H 1 216 ? 69.276 28.538 44.126 1.00 61.28 216 ASN H O 1
ATOM 16189 N N . LEU H 1 217 ? 68.734 30.666 43.615 1.00 61.23 217 LEU H N 1
ATOM 16190 C CA . LEU H 1 217 ? 67.714 30.305 42.629 1.00 61.34 217 LEU H CA 1
ATOM 16191 C C . LEU H 1 217 ? 68.292 30.194 41.211 1.00 61.57 217 LEU H C 1
ATOM 16192 O O . LEU H 1 217 ? 67.598 29.764 40.302 1.00 61.32 217 LEU H O 1
ATOM 16197 N N . VAL H 1 218 ? 69.552 30.586 41.026 1.00 61.96 218 VAL H N 1
ATOM 16198 C CA . VAL H 1 218 ? 70.251 30.359 39.762 1.00 62.39 218 VAL H CA 1
ATOM 16199 C C . VAL H 1 218 ? 70.928 28.989 39.814 1.00 62.72 218 VAL H C 1
ATOM 16200 O O . VAL H 1 218 ? 71.504 28.621 40.838 1.00 62.83 218 VAL H O 1
ATOM 16204 N N . PHE H 1 219 ? 70.835 28.238 38.714 1.00 63.18 219 PHE H N 1
ATOM 16205 C CA . PHE H 1 219 ? 71.407 26.890 38.614 1.00 63.29 219 PHE H CA 1
ATOM 16206 C C . PHE H 1 219 ? 72.161 26.757 37.293 1.00 63.79 219 PHE H C 1
ATOM 16207 O O . PHE H 1 219 ? 71.548 26.613 36.235 1.00 63.77 219 PHE H O 1
ATOM 16215 N N . GLU H 1 220 ? 73.490 26.804 37.350 1.00 64.25 220 GLU H N 1
ATOM 16216 C CA . GLU H 1 220 ? 74.302 26.842 36.129 1.00 64.70 220 GLU H CA 1
ATOM 16217 C C . GLU H 1 220 ? 74.952 25.496 35.823 1.00 64.73 220 GLU H C 1
ATOM 16218 O O . GLU H 1 220 ? 75.161 24.676 36.720 1.00 64.66 220 GLU H O 1
ATOM 16224 N N . GLY H 1 221 ? 75.244 25.280 34.542 1.00 64.92 221 GLY H N 1
ATOM 16225 C CA . GLY H 1 221 ? 75.957 24.091 34.074 1.00 65.16 221 GLY H CA 1
ATOM 16226 C C . GLY H 1 221 ? 75.071 22.967 33.559 1.00 65.36 221 GLY H C 1
ATOM 16227 O O . GLY H 1 221 ? 75.560 21.861 33.330 1.00 65.42 221 GLY H O 1
ATOM 16228 N N . ASN H 1 222 ? 73.781 23.250 33.360 1.00 65.51 222 ASN H N 1
ATOM 16229 C CA . ASN H 1 222 ? 72.792 22.232 32.976 1.00 65.57 222 ASN H CA 1
ATOM 16230 C C . ASN H 1 222 ? 72.500 22.219 31.468 1.00 65.54 222 ASN H C 1
ATOM 16231 O O . ASN H 1 222 ? 71.945 23.178 30.924 1.00 65.28 222 ASN H O 1
ATOM 16236 N N . TYR H 1 223 ? 72.874 21.123 30.810 1.00 65.78 223 TYR H N 1
ATOM 16237 C CA . TYR H 1 223 ? 72.737 20.988 29.356 1.00 65.99 223 TYR H CA 1
ATOM 16238 C C . TYR H 1 223 ? 71.777 19.875 28.907 1.00 65.74 223 TYR H C 1
ATOM 16239 O O . TYR H 1 223 ? 71.179 19.982 27.828 1.00 65.43 223 TYR H O 1
ATOM 16248 N N . SER H 1 224 ? 71.616 18.830 29.725 1.00 65.46 224 SER H N 1
ATOM 16249 C CA . SER H 1 224 ? 70.902 17.612 29.304 1.00 65.33 224 SER H CA 1
ATOM 16250 C C . SER H 1 224 ? 69.492 17.455 29.883 1.00 65.40 224 SER H C 1
ATOM 16251 O O . SER H 1 224 ? 69.097 18.151 30.823 1.00 65.09 224 SER H O 1
ATOM 16254 N N . TYR H 1 225 ? 68.752 16.520 29.294 1.00 65.44 225 TYR H N 1
ATOM 16255 C CA . TYR H 1 225 ? 67.440 16.098 29.781 1.00 65.78 225 TYR H CA 1
ATOM 16256 C C . TYR H 1 225 ? 67.548 15.490 31.187 1.00 65.78 225 TYR H C 1
ATOM 16257 O O . TYR H 1 225 ? 66.719 15.762 32.058 1.00 65.45 225 TYR H O 1
ATOM 16266 N N . GLU H 1 226 ? 68.599 14.699 31.399 1.00 65.82 226 GLU H N 1
ATOM 16267 C CA . GLU H 1 226 ? 68.830 13.995 32.663 1.00 65.86 226 GLU H CA 1
ATOM 16268 C C . GLU H 1 226 ? 69.186 14.961 33.797 1.00 65.66 226 GLU H C 1
ATOM 16269 O O . GLU H 1 226 ? 68.791 14.744 34.944 1.00 65.80 226 GLU H O 1
ATOM 16275 N N . GLN H 1 227 ? 69.929 16.021 33.474 1.00 65.54 227 GLN H N 1
ATOM 16276 C CA . GLN H 1 227 ? 70.217 17.101 34.433 1.00 65.38 227 GLN H CA 1
ATOM 16277 C C . GLN H 1 227 ? 68.958 17.878 34.810 1.00 65.26 227 GLN H C 1
ATOM 16278 O O . GLN H 1 227 ? 68.827 18.347 35.939 1.00 65.03 227 GLN H O 1
ATOM 16284 N N . GLY H 1 228 ? 68.052 18.031 33.845 1.00 65.15 228 GLY H N 1
ATOM 16285 C CA . GLY H 1 228 ? 66.790 18.724 34.060 1.00 65.18 228 GLY H CA 1
ATOM 16286 C C . GLY H 1 228 ? 65.881 17.992 35.030 1.00 65.32 228 GLY H C 1
ATOM 16287 O O . GLY H 1 228 ? 65.275 18.620 35.903 1.00 65.26 228 GLY H O 1
ATOM 16288 N N . LYS H 1 229 ? 65.789 16.667 34.881 1.00 65.38 229 LYS H N 1
ATOM 16289 C CA . LYS H 1 229 ? 65.009 15.835 35.807 1.00 65.59 229 LYS H CA 1
ATOM 16290 C C . LYS H 1 229 ? 65.507 15.982 37.245 1.00 65.42 229 LYS H C 1
ATOM 16291 O O . LYS H 1 229 ? 64.711 16.149 38.165 1.00 65.28 229 LYS H O 1
ATOM 16297 N N . ALA H 1 230 ? 66.827 15.941 37.417 1.00 65.46 230 ALA H N 1
ATOM 16298 C CA . ALA H 1 230 ? 67.461 15.957 38.740 1.00 65.58 230 ALA H CA 1
ATOM 16299 C C . ALA H 1 230 ? 67.463 17.322 39.442 1.00 65.57 230 ALA H C 1
ATOM 16300 O O . ALA H 1 230 ? 67.949 17.434 40.564 1.00 65.79 230 ALA H O 1
ATOM 16302 N N . LEU H 1 231 ? 66.939 18.356 38.788 1.00 65.63 231 LEU H N 1
ATOM 16303 C CA . LEU H 1 231 ? 66.850 19.695 39.390 1.00 65.54 231 LEU H CA 1
ATOM 16304 C C . LEU H 1 231 ? 65.553 19.902 40.162 1.00 65.39 231 LEU H C 1
ATOM 16305 O O . LEU H 1 231 ? 65.489 20.743 41.054 1.00 65.48 231 LEU H O 1
ATOM 16310 N N . ALA H 1 232 ? 64.525 19.139 39.802 1.00 65.42 232 ALA H N 1
ATOM 16311 C CA . ALA H 1 232 ? 63.184 19.291 40.370 1.00 65.46 232 ALA H CA 1
ATOM 16312 C C . ALA H 1 232 ? 63.177 19.353 41.902 1.00 65.33 232 ALA H C 1
ATOM 16313 O O . ALA H 1 232 ? 62.562 20.244 42.484 1.00 65.25 232 ALA H O 1
ATOM 16315 N N . GLU H 1 233 ? 63.870 18.409 42.536 1.00 65.29 233 GLU H N 1
ATOM 16316 C CA . GLU H 1 233 ? 63.951 18.338 44.003 1.00 65.31 233 GLU H CA 1
ATOM 16317 C C . GLU H 1 233 ? 64.689 19.535 44.629 1.00 65.00 233 GLU H C 1
ATOM 16318 O O . GLU H 1 233 ? 64.352 19.962 45.733 1.00 64.93 233 GLU H O 1
ATOM 16324 N N . ARG H 1 234 ? 65.679 20.072 43.916 1.00 64.70 234 ARG H N 1
ATOM 16325 C CA . ARG H 1 234 ? 66.416 21.263 44.361 1.00 64.43 234 ARG H CA 1
ATOM 16326 C C . ARG H 1 234 ? 65.562 22.529 44.258 1.00 64.07 234 ARG H C 1
ATOM 16327 O O . ARG H 1 234 ? 65.673 23.422 45.096 1.00 63.77 234 ARG H O 1
ATOM 16342 N N . LEU H 1 235 ? 64.725 22.605 43.222 1.00 63.55 235 LEU H N 1
ATOM 16343 C CA . LEU H 1 235 ? 63.820 23.744 43.034 1.00 63.24 235 LEU H CA 1
ATOM 16344 C C . LEU H 1 235 ? 62.686 23.749 44.060 1.00 62.92 235 LEU H C 1
ATOM 16345 O O . LEU H 1 235 ? 62.296 24.809 44.549 1.00 62.83 235 LEU H O 1
ATOM 16350 N N . LEU H 1 236 ? 62.166 22.566 44.380 1.00 62.64 236 LEU H N 1
ATOM 16351 C CA . LEU H 1 236 ? 61.021 22.441 45.288 1.00 62.31 236 LEU H CA 1
ATOM 16352 C C . LEU H 1 236 ? 61.383 22.655 46.758 1.00 62.13 236 LEU H C 1
ATOM 16353 O O . LEU H 1 236 ? 60.561 23.160 47.528 1.00 61.92 236 LEU H O 1
ATOM 16358 N N . GLU H 1 237 ? 62.594 22.265 47.152 1.00 61.72 237 GLU H N 1
ATOM 16359 C CA . GLU H 1 237 ? 63.069 22.521 48.515 1.00 61.47 237 GLU H CA 1
ATOM 16360 C C . GLU H 1 237 ? 63.434 23.996 48.714 1.00 60.71 237 GLU H C 1
ATOM 16361 O O . GLU H 1 237 ? 63.328 24.517 49.824 1.00 60.83 237 GLU H O 1
ATOM 16367 N N . ARG H 1 238 ? 63.855 24.657 47.633 1.00 59.90 238 ARG H N 1
ATOM 16368 C CA . ARG H 1 238 ? 64.238 26.077 47.665 1.00 59.21 238 ARG H CA 1
ATOM 16369 C C . ARG H 1 238 ? 63.047 27.021 47.433 1.00 58.80 238 ARG H C 1
ATOM 16370 O O . ARG H 1 238 ? 63.211 28.244 47.422 1.00 58.83 238 ARG H O 1
ATOM 16385 N N . GLY H 1 239 ? 61.854 26.453 47.264 1.00 57.98 239 GLY H N 1
ATOM 16386 C CA . GLY H 1 239 ? 60.620 27.232 47.227 1.00 57.40 239 GLY H CA 1
ATOM 16387 C C . GLY H 1 239 ? 60.392 28.042 45.963 1.00 56.77 239 GLY H C 1
ATOM 16388 O O . GLY H 1 239 ? 59.790 29.115 46.016 1.00 56.85 239 GLY H O 1
ATOM 16389 N N . ALA H 1 240 ? 60.870 27.534 44.829 1.00 55.99 240 ALA H N 1
ATOM 16390 C CA . ALA H 1 240 ? 60.596 28.149 43.534 1.00 55.20 240 ALA H CA 1
ATOM 16391 C C . ALA H 1 240 ? 59.226 27.687 43.031 1.00 54.47 240 ALA H C 1
ATOM 16392 O O . ALA H 1 240 ? 58.867 26.518 43.177 1.00 54.18 240 ALA H O 1
ATOM 16394 N N . THR H 1 241 ? 58.467 28.621 42.460 1.00 53.71 241 THR H N 1
ATOM 16395 C CA . THR H 1 241 ? 57.157 28.342 41.862 1.00 53.20 241 THR H CA 1
ATOM 16396 C C . THR H 1 241 ? 57.206 28.299 40.326 1.00 52.73 241 THR H C 1
ATOM 16397 O O . THR H 1 241 ? 56.224 27.948 39.671 1.00 52.28 241 THR H O 1
ATOM 16401 N N . SER H 1 242 ? 58.346 28.672 39.756 1.00 52.31 242 SER H N 1
ATOM 16402 C CA . SER H 1 242 ? 58.508 28.680 38.309 1.00 51.96 242 SER H CA 1
ATOM 16403 C C . SER H 1 242 ? 59.981 28.714 37.942 1.00 51.83 242 SER H C 1
ATOM 16404 O O . SER H 1 242 ? 60.841 28.923 38.806 1.00 51.55 242 SER H O 1
ATOM 16407 N N . ALA H 1 243 ? 60.267 28.503 36.659 1.00 51.58 243 ALA H N 1
ATOM 16408 C CA . ALA H 1 243 ? 61.636 28.525 36.172 1.00 51.48 243 ALA H CA 1
ATOM 16409 C C . ALA H 1 243 ? 61.722 28.966 34.717 1.00 51.33 243 ALA H C 1
ATOM 16410 O O . ALA H 1 243 ? 60.862 28.633 33.901 1.00 51.24 243 ALA H O 1
ATOM 16412 N N . VAL H 1 244 ? 62.763 29.737 34.413 1.00 51.06 244 VAL H N 1
ATOM 16413 C CA . VAL H 1 244 ? 63.171 30.003 33.037 1.00 50.74 244 VAL H CA 1
ATOM 16414 C C . VAL H 1 244 ? 64.329 29.051 32.768 1.00 50.35 244 VAL H C 1
ATOM 16415 O O . VAL H 1 244 ? 65.204 28.885 33.617 1.00 50.15 244 VAL H O 1
ATOM 16419 N N . VAL H 1 245 ? 64.312 28.408 31.600 1.00 50.11 245 VAL H N 1
ATOM 16420 C CA . VAL H 1 245 ? 65.316 27.408 31.238 1.00 49.68 245 VAL H CA 1
ATOM 16421 C C . VAL H 1 245 ? 65.877 27.737 29.853 1.00 49.96 245 VAL H C 1
ATOM 16422 O O . VAL H 1 245 ? 65.128 27.879 28.887 1.00 49.23 245 VAL H O 1
ATOM 16426 N N . SER H 1 246 ? 67.195 27.863 29.761 1.00 50.18 246 SER H N 1
ATOM 16427 C CA . SER H 1 246 ? 67.824 28.233 28.497 1.00 50.75 246 SER H CA 1
ATOM 16428 C C . SER H 1 246 ? 67.773 27.104 27.450 1.00 50.73 246 SER H C 1
ATOM 16429 O O . SER H 1 246 ? 67.565 27.379 26.272 1.00 50.91 246 SER H O 1
ATOM 16432 N N . HIS H 1 247 ? 67.972 25.854 27.877 1.00 50.69 247 HIS H N 1
ATOM 16433 C CA . HIS H 1 247 ? 68.078 24.713 26.943 1.00 50.90 247 HIS H CA 1
ATOM 16434 C C . HIS H 1 247 ? 66.798 23.894 26.911 1.00 49.99 247 HIS H C 1
ATOM 16435 O O . HIS H 1 247 ? 66.310 23.480 27.950 1.00 49.78 247 HIS H O 1
ATOM 16442 N N . ASP H 1 248 ? 66.267 23.647 25.715 1.00 49.73 248 ASP H N 1
ATOM 16443 C CA . ASP H 1 248 ? 65.004 22.897 25.580 1.00 49.37 248 ASP H CA 1
ATOM 16444 C C . ASP H 1 248 ? 65.027 21.492 26.184 1.00 48.87 248 ASP H C 1
ATOM 16445 O O . ASP H 1 248 ? 64.026 21.061 26.747 1.00 48.55 248 ASP H O 1
ATOM 16450 N N . THR H 1 249 ? 66.141 20.767 26.069 1.00 48.59 249 THR H N 1
ATOM 16451 C CA . THR H 1 249 ? 66.175 19.389 26.590 1.00 48.49 249 THR H CA 1
ATOM 16452 C C . THR H 1 249 ? 66.123 19.394 28.119 1.00 48.05 249 THR H C 1
ATOM 16453 O O . THR H 1 249 ? 65.545 18.492 28.727 1.00 47.93 249 THR H O 1
ATOM 16457 N N . VAL H 1 250 ? 66.712 20.422 28.723 1.00 47.42 250 VAL H N 1
ATOM 16458 C CA . VAL H 1 250 ? 66.705 20.586 30.185 1.00 47.05 250 VAL H CA 1
ATOM 16459 C C . VAL H 1 250 ? 65.301 20.906 30.696 1.00 46.55 250 VAL H C 1
ATOM 16460 O O . VAL H 1 250 ? 64.896 20.403 31.747 1.00 46.51 250 VAL H O 1
ATOM 16464 N N . ALA H 1 251 ? 64.582 21.755 29.962 1.00 45.91 251 ALA H N 1
ATOM 16465 C CA . ALA H 1 251 ? 63.221 22.140 30.327 1.00 45.90 251 ALA H CA 1
ATOM 16466 C C . ALA H 1 251 ? 62.260 20.958 30.241 1.00 46.09 251 ALA H C 1
ATOM 16467 O O . ALA H 1 251 ? 61.383 20.816 31.090 1.00 45.93 251 ALA H O 1
ATOM 16469 N N . VAL H 1 252 ? 62.413 20.138 29.199 1.00 46.62 252 VAL H N 1
ATOM 16470 C CA . VAL H 1 252 ? 61.564 18.943 29.000 1.00 47.22 252 VAL H CA 1
ATOM 16471 C C . VAL H 1 252 ? 61.818 17.884 30.085 1.00 47.62 252 VAL H C 1
ATOM 16472 O O . VAL H 1 252 ? 60.891 17.192 30.509 1.00 47.80 252 VAL H O 1
ATOM 16476 N N . GLY H 1 253 ? 63.072 17.753 30.515 1.00 47.99 253 GLY H N 1
ATOM 16477 C CA . GLY H 1 253 ? 63.423 16.884 31.637 1.00 48.47 253 GLY H CA 1
ATOM 16478 C C . GLY H 1 253 ? 62.864 17.390 32.957 1.00 48.83 253 GLY H C 1
ATOM 16479 O O . GLY H 1 253 ? 62.440 16.609 33.799 1.00 48.87 253 GLY H O 1
ATOM 16480 N N . LEU H 1 254 ? 62.858 18.707 33.128 1.00 49.61 254 LEU H N 1
ATOM 16481 C CA . LEU H 1 254 ? 62.308 19.333 34.326 1.00 50.18 254 LEU H CA 1
ATOM 16482 C C . LEU H 1 254 ? 60.802 19.101 34.415 1.00 50.40 254 LEU H C 1
ATOM 16483 O O . LEU H 1 254 ? 60.284 18.710 35.463 1.00 50.56 254 LEU H O 1
ATOM 16488 N N . LEU H 1 255 ? 60.113 19.364 33.308 1.00 50.75 255 LEU H N 1
ATOM 16489 C CA . LEU H 1 255 ? 58.677 19.155 33.197 1.00 51.07 255 LEU H CA 1
ATOM 16490 C C . LEU H 1 255 ? 58.320 17.706 33.542 1.00 51.60 255 LEU H C 1
ATOM 16491 O O . LEU H 1 255 ? 57.412 17.450 34.343 1.00 51.74 255 LEU H O 1
ATOM 16496 N N . SER H 1 256 ? 59.059 16.775 32.938 1.00 51.85 256 SER H N 1
ATOM 16497 C CA . SER H 1 256 ? 58.893 15.332 33.156 1.00 52.09 256 SER H CA 1
ATOM 16498 C C . SER H 1 256 ? 58.998 14.947 34.643 1.00 52.18 256 SER H C 1
ATOM 16499 O O . SER H 1 256 ? 58.106 14.288 35.189 1.00 51.92 256 SER H O 1
ATOM 16502 N N . ALA H 1 257 ? 60.082 15.376 35.286 1.00 52.30 257 ALA H N 1
ATOM 16503 C CA . ALA H 1 257 ? 60.310 15.108 36.712 1.00 52.63 257 ALA H CA 1
ATOM 16504 C C . ALA H 1 257 ? 59.227 15.698 37.627 1.00 52.77 257 ALA H C 1
ATOM 16505 O O . ALA H 1 257 ? 58.898 15.098 38.649 1.00 52.72 257 ALA H O 1
ATOM 16507 N N . MET H 1 258 ? 58.687 16.865 37.266 1.00 52.98 258 MET H N 1
ATOM 16508 C CA . MET H 1 258 ? 57.583 17.476 38.021 1.00 53.24 258 MET H CA 1
ATOM 16509 C C . MET H 1 258 ? 56.303 16.643 37.901 1.00 53.60 258 MET H C 1
ATOM 16510 O O . MET H 1 258 ? 55.602 16.407 38.893 1.00 53.36 258 MET H O 1
ATOM 16515 N N . MET H 1 259 ? 56.006 16.200 36.681 1.00 53.96 259 MET H N 1
ATOM 16516 C CA . MET H 1 259 ? 54.795 15.425 36.419 1.00 54.34 259 MET H CA 1
ATOM 16517 C C . MET H 1 259 ? 54.846 14.070 37.132 1.00 54.53 259 MET H C 1
ATOM 16518 O O . MET H 1 259 ? 53.848 13.642 37.715 1.00 54.68 259 MET H O 1
ATOM 16523 N N . ASP H 1 260 ? 56.009 13.418 37.104 1.00 54.77 260 ASP H N 1
ATOM 16524 C CA . ASP H 1 260 ? 56.236 12.193 37.879 1.00 55.11 260 ASP H CA 1
ATOM 16525 C C . ASP H 1 260 ? 55.969 12.432 39.368 1.00 54.83 260 ASP H C 1
ATOM 16526 O O . ASP H 1 260 ? 55.326 11.611 40.022 1.00 54.85 260 ASP H O 1
ATOM 16531 N N . LYS H 1 261 ? 56.455 13.560 39.888 1.00 54.59 261 LYS H N 1
ATOM 16532 C CA . LYS H 1 261 ? 56.248 13.93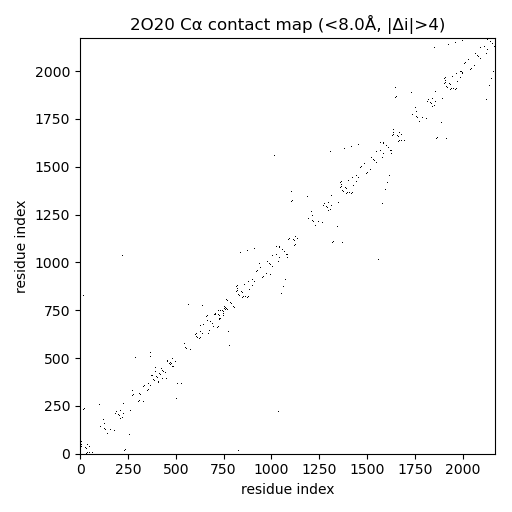8 41.299 1.00 54.44 261 LYS H CA 1
ATOM 16533 C C . LYS H 1 261 ? 54.792 14.276 41.651 1.00 53.99 261 LYS H C 1
ATOM 16534 O O . LYS H 1 261 ? 54.423 14.289 42.832 1.00 53.90 261 LYS H O 1
ATOM 16540 N N . GLY H 1 262 ? 53.976 14.560 40.641 1.00 53.40 262 GLY H N 1
ATOM 16541 C CA . GLY H 1 262 ? 52.588 14.946 40.860 1.00 53.04 262 GLY H CA 1
ATOM 16542 C C . GLY H 1 262 ? 52.457 16.417 41.206 1.00 52.72 262 GLY H C 1
ATOM 16543 O O . GLY H 1 262 ? 51.530 16.815 41.909 1.00 52.65 262 GLY H O 1
ATOM 16544 N N . VAL H 1 263 ? 53.390 17.225 40.707 1.00 52.42 263 VAL H N 1
ATOM 16545 C CA . VAL H 1 263 ? 53.323 18.682 40.842 1.00 52.03 263 VAL H CA 1
ATOM 16546 C C . VAL H 1 263 ? 52.365 19.210 39.775 1.00 51.59 263 VAL H C 1
ATOM 16547 O O . VAL H 1 263 ? 52.443 18.800 38.613 1.00 51.59 263 VAL H O 1
ATOM 16551 N N . LYS H 1 264 ? 51.467 20.109 40.173 1.00 51.04 264 LYS H N 1
ATOM 16552 C CA . LYS H 1 264 ? 50.460 20.663 39.268 1.00 50.54 264 LYS H CA 1
ATOM 16553 C C . LYS H 1 264 ? 51.058 21.761 38.395 1.00 50.29 264 LYS H C 1
ATOM 16554 O O . LYS H 1 264 ? 51.565 22.764 38.907 1.00 49.71 264 LYS H O 1
ATOM 16560 N N . VAL H 1 265 ? 50.991 21.555 37.079 1.00 50.11 265 VAL H N 1
ATOM 16561 C CA . VAL H 1 265 ? 51.529 22.490 36.088 1.00 49.96 265 VAL H CA 1
ATOM 16562 C C . VAL H 1 265 ? 50.357 22.982 35.233 1.00 49.78 265 VAL H C 1
ATOM 16563 O O . VAL H 1 265 ? 49.606 22.164 34.709 1.00 49.64 265 VAL H O 1
ATOM 16567 N N . PRO H 1 266 ? 50.188 24.313 35.084 1.00 49.51 266 PRO H N 1
ATOM 16568 C CA . PRO H 1 266 ? 50.974 25.435 35.581 1.00 49.35 266 PRO H CA 1
ATOM 16569 C C . PRO H 1 266 ? 50.526 25.989 36.944 1.00 49.38 266 PRO H C 1
ATOM 16570 O O . PRO H 1 266 ? 51.037 27.024 37.378 1.00 49.02 266 PRO H O 1
ATOM 16574 N N . GLU H 1 267 ? 49.598 25.298 37.608 1.00 49.42 267 GLU H N 1
ATOM 16575 C CA . GLU H 1 267 ? 48.979 25.792 38.850 1.00 49.58 267 GLU H CA 1
ATOM 16576 C C . GLU H 1 267 ? 50.002 26.032 39.956 1.00 49.35 267 GLU H C 1
ATOM 16577 O O . GLU H 1 267 ? 50.091 27.133 40.495 1.00 49.32 267 GLU H O 1
ATOM 16583 N N . ASP H 1 268 ? 50.767 24.995 40.287 1.00 49.20 268 ASP H N 1
ATOM 16584 C CA . ASP H 1 268 ? 51.752 25.061 41.369 1.00 49.24 268 ASP H CA 1
ATOM 16585 C C . ASP H 1 268 ? 53.172 25.344 40.866 1.00 48.98 268 ASP H C 1
ATOM 16586 O O . ASP H 1 268 ? 53.992 25.895 41.605 1.00 48.54 268 ASP H O 1
ATOM 16591 N N . PHE H 1 269 ? 53.461 24.964 39.619 1.00 48.99 269 PHE H N 1
ATOM 16592 C CA . PHE H 1 269 ? 54.782 25.190 39.030 1.00 49.11 269 PHE H CA 1
ATOM 16593 C C . PHE H 1 269 ? 54.684 25.550 37.545 1.00 48.77 269 PHE H C 1
ATOM 16594 O O . PHE H 1 269 ? 53.932 24.923 36.807 1.00 48.69 269 PHE H O 1
ATOM 16602 N N . GLU H 1 270 ? 55.452 26.555 37.121 1.00 48.47 270 GLU H N 1
ATOM 16603 C CA . GLU H 1 270 ? 55.460 27.006 35.725 1.00 48.16 270 GLU H CA 1
ATOM 16604 C C . GLU H 1 270 ? 56.861 26.935 35.127 1.00 47.97 270 GLU H C 1
ATOM 16605 O O . GLU H 1 270 ? 57.852 27.128 35.833 1.00 47.71 270 GLU H O 1
ATOM 16611 N N . ILE H 1 271 ? 56.933 26.661 33.823 1.00 47.56 271 ILE H N 1
ATOM 16612 C CA . ILE H 1 271 ? 58.209 26.522 33.112 1.00 47.37 271 ILE H CA 1
ATOM 16613 C C . ILE H 1 271 ? 58.170 27.287 31.782 1.00 47.06 271 ILE H C 1
ATOM 16614 O O . ILE H 1 271 ? 57.184 27.207 31.047 1.00 46.68 271 ILE H O 1
ATOM 16619 N N . ILE H 1 272 ? 59.237 28.033 31.486 1.00 46.81 272 ILE H N 1
ATOM 16620 C CA . ILE H 1 272 ? 59.428 28.648 30.162 1.00 46.85 272 ILE H CA 1
ATOM 16621 C C . ILE H 1 272 ? 60.776 28.213 29.583 1.00 46.52 272 ILE H C 1
ATOM 16622 O O . ILE H 1 272 ? 61.821 28.495 30.162 1.00 46.41 272 ILE H O 1
ATOM 16627 N N . SER H 1 273 ? 60.743 27.526 28.441 1.00 46.42 273 SER H N 1
ATOM 16628 C CA . SER H 1 273 ? 61.968 27.053 27.787 1.00 46.07 273 SER H CA 1
ATOM 16629 C C . SER H 1 273 ? 62.615 28.133 26.908 1.00 45.51 273 SER H C 1
ATOM 16630 O O . SER H 1 273 ? 62.074 29.217 26.735 1.00 45.45 273 SER H O 1
ATOM 16633 N N . GLY H 1 274 ? 63.772 27.812 26.335 1.00 45.21 274 GLY H N 1
ATOM 16634 C CA . GLY H 1 274 ? 64.650 28.827 25.776 1.00 44.48 274 GLY H CA 1
ATOM 16635 C C . GLY H 1 274 ? 64.719 28.989 24.266 1.00 43.81 274 GLY H C 1
ATOM 16636 O O . GLY H 1 274 ? 65.207 30.025 23.801 1.00 43.03 274 GLY H O 1
ATOM 16637 N N . ALA H 1 275 ? 64.269 27.999 23.488 1.00 43.37 275 ALA H N 1
ATOM 16638 C CA . ALA H 1 275 ? 64.381 28.099 22.010 1.00 42.97 275 ALA H CA 1
ATOM 16639 C C . ALA H 1 275 ? 63.188 27.616 21.157 1.00 42.77 275 ALA H C 1
ATOM 16640 O O . ALA H 1 275 ? 63.041 28.043 20.005 1.00 42.30 275 ALA H O 1
ATOM 16642 N N . ASN H 1 276 ? 62.357 26.730 21.702 1.00 42.76 276 ASN H N 1
ATOM 16643 C CA . ASN H 1 276 ? 61.275 26.112 20.926 1.00 42.92 276 ASN H CA 1
ATOM 16644 C C . ASN H 1 276 ? 61.795 25.290 19.729 1.00 42.88 276 ASN H C 1
ATOM 16645 O O . ASN H 1 276 ? 61.267 25.384 18.622 1.00 42.16 276 ASN H O 1
ATOM 16650 N N . SER H 1 277 ? 62.847 24.502 19.953 1.00 43.04 277 SER H N 1
ATOM 16651 C CA . SER H 1 277 ? 63.406 23.666 18.906 1.00 43.30 277 SER H CA 1
ATOM 16652 C C . SER H 1 277 ? 62.446 22.492 18.670 1.00 43.32 277 SER H C 1
ATOM 16653 O O . SER H 1 277 ? 61.639 22.196 19.546 1.00 42.34 277 SER H O 1
ATOM 16656 N N . PRO H 1 278 ? 62.534 21.830 17.487 1.00 43.79 278 PRO H N 1
ATOM 16657 C CA . PRO H 1 278 ? 61.582 20.791 17.065 1.00 44.37 278 PRO H CA 1
ATOM 16658 C C . PRO H 1 278 ? 61.127 19.775 18.130 1.00 45.31 278 PRO H C 1
ATOM 16659 O O . PRO H 1 278 ? 59.959 19.399 18.132 1.00 45.21 278 PRO H O 1
ATOM 16663 N N . ILE H 1 279 ? 62.025 19.330 19.011 1.00 46.63 279 ILE H N 1
ATOM 16664 C CA . ILE H 1 279 ? 61.647 18.348 20.055 1.00 47.88 279 ILE H CA 1
ATOM 16665 C C . ILE H 1 279 ? 60.578 18.847 21.031 1.00 48.69 279 ILE H C 1
ATOM 16666 O O . ILE H 1 279 ? 59.925 18.034 21.694 1.00 48.58 279 ILE H O 1
ATOM 16671 N N . THR H 1 280 ? 60.444 20.174 21.153 1.00 49.83 280 THR H N 1
ATOM 16672 C CA . THR H 1 280 ? 59.569 20.780 22.165 1.00 50.74 280 THR H CA 1
ATOM 16673 C C . THR H 1 280 ? 58.078 20.642 21.840 1.00 50.99 280 THR H C 1
ATOM 16674 O O . THR H 1 280 ? 57.248 20.837 22.717 1.00 51.14 280 THR H O 1
ATOM 16678 N N . GLN H 1 281 ? 57.729 20.303 20.598 1.00 51.68 281 GLN H N 1
ATOM 16679 C CA . GLN H 1 281 ? 56.319 20.065 20.274 1.00 52.22 281 GLN H CA 1
ATOM 16680 C C . GLN H 1 281 ? 55.849 18.647 20.666 1.00 51.78 281 GLN H C 1
ATOM 16681 O O . GLN H 1 281 ? 54.656 18.327 20.543 1.00 52.00 281 GLN H O 1
ATOM 16687 N N . TYR H 1 282 ? 56.771 17.819 21.164 1.00 50.99 282 TYR H N 1
ATOM 16688 C CA . TYR H 1 282 ? 56.442 16.452 21.597 1.00 50.70 282 TYR H CA 1
ATOM 16689 C C . TYR H 1 282 ? 56.360 16.284 23.134 1.00 50.59 282 TYR H C 1
ATOM 16690 O O . TYR H 1 282 ? 56.294 15.167 23.648 1.00 50.61 282 TYR H O 1
ATOM 16699 N N . THR H 1 283 ? 56.342 17.400 23.855 1.00 50.33 283 THR H N 1
ATOM 16700 C CA . THR H 1 283 ? 56.093 17.386 25.291 1.00 50.47 283 THR H CA 1
ATOM 16701 C C . THR H 1 283 ? 54.602 17.272 25.601 1.00 49.84 283 THR H C 1
ATOM 16702 O O . THR H 1 283 ? 53.762 17.794 24.865 1.00 49.38 283 THR H O 1
ATOM 16706 N N . TYR H 1 284 ? 54.295 16.587 26.699 1.00 49.42 284 TYR H N 1
ATOM 16707 C CA . TYR H 1 284 ? 52.978 16.661 27.308 1.00 49.07 284 TYR H CA 1
ATOM 16708 C C . TYR H 1 284 ? 53.102 16.752 28.839 1.00 48.87 284 TYR H C 1
ATOM 16709 O O . TYR H 1 284 ? 53.751 15.900 29.455 1.00 49.01 284 TYR H O 1
ATOM 16718 N N . PRO H 1 285 ? 52.497 17.791 29.452 1.00 48.08 285 PRO H N 1
ATOM 16719 C CA . PRO H 1 285 ? 51.877 18.964 28.812 1.00 47.72 285 PRO H CA 1
ATOM 16720 C C . PRO H 1 285 ? 52.807 19.752 27.887 1.00 47.25 285 PRO H C 1
ATOM 16721 O O . PRO H 1 285 ? 54.026 19.528 27.872 1.00 46.99 285 PRO H O 1
ATOM 16725 N N . THR H 1 286 ? 52.225 20.684 27.139 1.00 46.76 286 THR H N 1
ATOM 16726 C CA . THR H 1 286 ? 52.974 21.461 26.150 1.00 46.43 286 THR H CA 1
ATOM 16727 C C . THR H 1 286 ? 53.792 22.591 26.804 1.00 46.35 286 THR H C 1
ATOM 16728 O O . THR H 1 286 ? 53.323 23.273 27.727 1.00 46.03 286 THR H O 1
ATOM 16732 N N . LEU H 1 287 ? 55.014 22.779 26.312 1.00 46.05 287 LEU H N 1
ATOM 16733 C CA . LEU H 1 287 ? 55.975 23.721 26.903 1.00 46.16 287 LEU H CA 1
ATOM 16734 C C . LEU H 1 287 ? 55.877 25.146 26.362 1.00 45.49 287 LEU H C 1
ATOM 16735 O O . LEU H 1 287 ? 55.969 25.364 25.145 1.00 45.20 287 LEU H O 1
ATOM 16740 N N . THR H 1 288 ? 55.764 26.114 27.272 1.00 44.65 288 THR H N 1
ATOM 16741 C CA . THR H 1 288 ? 55.894 27.531 26.925 1.00 43.76 288 THR H CA 1
ATOM 16742 C C . THR H 1 288 ? 57.368 27.815 26.638 1.00 43.28 288 THR H C 1
ATOM 16743 O O . THR H 1 288 ? 58.262 27.358 27.366 1.00 42.76 288 THR H O 1
ATOM 16747 N N . SER H 1 289 ? 57.629 28.554 25.569 1.00 42.69 289 SER H N 1
ATOM 16748 C CA . SER H 1 289 ? 59.010 28.741 25.126 1.00 42.29 289 SER H CA 1
ATOM 16749 C C . SER H 1 289 ? 59.226 30.060 24.388 1.00 42.04 289 SER H C 1
ATOM 16750 O O . SER H 1 289 ? 58.353 30.557 23.657 1.00 41.71 289 SER H O 1
ATOM 16753 N N . VAL H 1 290 ? 60.400 30.636 24.614 1.00 41.69 290 VAL H N 1
ATOM 16754 C CA . VAL H 1 290 ? 60.938 31.613 23.690 1.00 41.67 290 VAL H CA 1
ATOM 16755 C C . VAL H 1 290 ? 61.142 30.887 22.362 1.00 41.18 290 VAL H C 1
ATOM 16756 O O . VAL H 1 290 ? 61.762 29.816 22.323 1.00 41.16 290 VAL H O 1
ATOM 16760 N N . ASN H 1 291 ? 60.608 31.463 21.290 1.00 40.41 291 ASN H N 1
ATOM 16761 C CA . ASN H 1 291 ? 60.817 30.946 19.952 1.00 40.02 291 ASN H CA 1
ATOM 16762 C C . ASN H 1 291 ? 61.995 31.641 19.270 1.00 39.16 291 ASN H C 1
ATOM 16763 O O . ASN H 1 291 ? 61.918 32.822 18.925 1.00 39.31 291 ASN H O 1
ATOM 16768 N N . GLN H 1 292 ? 63.096 30.910 19.098 1.00 37.80 292 GLN H N 1
ATOM 16769 C CA . GLN H 1 292 ? 64.200 31.367 18.257 1.00 36.75 292 GLN H CA 1
ATOM 16770 C C . GLN H 1 292 ? 63.941 30.937 16.808 1.00 34.58 292 GLN H C 1
ATOM 16771 O O . GLN H 1 292 ? 63.520 29.799 16.571 1.00 35.64 292 GLN H O 1
ATOM 16777 N N . PRO H 1 293 ? 64.185 31.837 15.829 1.00 32.52 293 PRO H N 1
ATOM 16778 C CA . PRO H 1 293 ? 63.931 31.516 14.426 1.00 30.97 293 PRO H CA 1
ATOM 16779 C C . PRO H 1 293 ? 65.118 30.727 13.848 1.00 29.76 293 PRO H C 1
ATOM 16780 O O . PRO H 1 293 ? 65.954 31.250 13.097 1.00 28.21 293 PRO H O 1
ATOM 16784 N N . LEU H 1 294 ? 65.154 29.453 14.219 1.00 29.09 294 LEU H N 1
ATOM 16785 C CA . LEU H 1 294 ? 66.311 28.593 13.989 1.00 28.16 294 LEU H CA 1
ATOM 16786 C C . LEU H 1 294 ? 66.720 28.524 12.520 1.00 27.72 294 LEU H C 1
ATOM 16787 O O . LEU H 1 294 ? 67.911 28.708 12.172 1.00 27.00 294 LEU H O 1
ATOM 16792 N N . TYR H 1 295 ? 65.740 28.274 11.659 1.00 27.62 295 TYR H N 1
ATOM 16793 C CA . TYR H 1 295 ? 66.021 28.187 10.233 1.00 27.77 295 TYR H CA 1
ATOM 16794 C C . TYR H 1 295 ? 66.664 29.480 9.727 1.00 27.90 295 TYR H C 1
ATOM 16795 O O . TYR H 1 295 ? 67.674 29.441 9.022 1.00 27.28 295 TYR H O 1
ATOM 16804 N N . ASP H 1 296 ? 66.064 30.610 10.105 1.00 27.96 296 ASP H N 1
ATOM 16805 C CA . ASP H 1 296 ? 66.510 31.931 9.685 1.00 28.19 296 ASP H CA 1
ATOM 16806 C C . ASP H 1 296 ? 67.917 32.266 10.208 1.00 27.61 296 ASP H C 1
ATOM 16807 O O . ASP H 1 296 ? 68.733 32.841 9.483 1.00 27.64 296 ASP H O 1
ATOM 16812 N N . LEU H 1 297 ? 68.217 31.896 11.451 1.00 27.42 297 LEU H N 1
ATOM 16813 C CA . LEU H 1 297 ? 69.570 32.081 11.988 1.00 26.68 297 LEU H CA 1
ATOM 16814 C C . LEU H 1 297 ? 70.613 31.497 11.028 1.00 26.13 297 LEU H C 1
ATOM 16815 O O . LEU H 1 297 ? 71.596 32.165 10.680 1.00 25.50 297 LEU H O 1
ATOM 16820 N N . GLY H 1 298 ? 70.391 30.253 10.602 1.00 25.60 298 GLY H N 1
ATOM 16821 C CA . GLY H 1 298 ? 71.248 29.585 9.632 1.00 25.66 298 GLY H CA 1
ATOM 16822 C C . GLY H 1 298 ? 71.283 30.246 8.260 1.00 25.72 298 GLY H C 1
ATOM 16823 O O . GLY H 1 298 ? 72.359 30.433 7.698 1.00 26.22 298 GLY H O 1
ATOM 16824 N N . ALA H 1 299 ? 70.113 30.576 7.708 1.00 25.75 299 ALA H N 1
ATOM 16825 C CA . ALA H 1 299 ? 70.056 31.232 6.397 1.00 25.72 299 ALA H CA 1
ATOM 16826 C C . ALA H 1 299 ? 70.761 32.584 6.437 1.00 25.73 299 ALA H C 1
ATOM 16827 O O . ALA H 1 299 ? 71.554 32.895 5.554 1.00 25.17 299 ALA H O 1
ATOM 16829 N N . VAL H 1 300 ? 70.446 33.404 7.437 1.00 25.77 300 VAL H N 1
ATOM 16830 C CA . VAL H 1 300 ? 71.080 34.715 7.576 1.00 25.76 300 VAL H CA 1
ATOM 16831 C C . VAL H 1 300 ? 72.624 34.588 7.699 1.00 25.82 300 VAL H C 1
ATOM 16832 O O . VAL H 1 300 ? 73.384 35.316 7.049 1.00 25.65 300 VAL H O 1
ATOM 16836 N N . ALA H 1 301 ? 73.069 33.634 8.508 1.00 25.90 301 ALA H N 1
ATOM 16837 C CA . ALA H 1 301 ? 74.495 33.368 8.693 1.00 25.56 301 ALA H CA 1
ATOM 16838 C C . ALA H 1 301 ? 75.185 33.014 7.370 1.00 25.43 301 ALA H C 1
ATOM 16839 O O . ALA H 1 301 ? 76.271 33.512 7.068 1.00 25.52 301 ALA H O 1
ATOM 16841 N N . MET H 1 302 ? 74.543 32.167 6.575 1.00 25.97 302 MET H N 1
ATOM 16842 C CA . MET H 1 302 ? 75.132 31.699 5.322 1.00 26.16 302 MET H CA 1
ATOM 16843 C C . MET H 1 302 ? 75.084 32.790 4.256 1.00 26.38 302 MET H C 1
ATOM 16844 O O . MET H 1 302 ? 76.002 32.914 3.448 1.00 26.73 302 MET H O 1
ATOM 16849 N N . ARG H 1 303 ? 74.029 33.596 4.253 1.00 26.99 303 ARG H N 1
ATOM 16850 C CA . ARG H 1 303 ? 74.021 34.810 3.396 1.00 27.14 303 ARG H CA 1
ATOM 16851 C C . ARG H 1 303 ? 75.212 35.732 3.670 1.00 26.83 303 ARG H C 1
ATOM 16852 O O . ARG H 1 303 ? 75.860 36.215 2.735 1.00 25.97 303 ARG H O 1
ATOM 16867 N N . LEU H 1 304 ? 75.492 35.968 4.953 1.00 26.87 304 LEU H N 1
ATOM 16868 C CA . LEU H 1 304 ? 76.635 36.776 5.386 1.00 26.78 304 LEU H CA 1
ATOM 16869 C C . LEU H 1 304 ? 77.972 36.135 4.999 1.00 26.01 304 LEU H C 1
ATOM 16870 O O . LEU H 1 304 ? 78.841 36.806 4.456 1.00 25.28 304 LEU H O 1
ATOM 16875 N N . LEU H 1 305 ? 78.122 34.835 5.266 1.00 25.92 305 LEU H N 1
ATOM 16876 C CA . LEU H 1 305 ? 79.338 34.101 4.870 1.00 25.73 305 LEU H CA 1
ATOM 16877 C C . LEU H 1 305 ? 79.598 34.144 3.357 1.00 25.31 305 LEU H C 1
ATOM 16878 O O . LEU H 1 305 ? 80.750 34.272 2.925 1.00 25.31 305 LEU H O 1
ATOM 16883 N N . THR H 1 306 ? 78.529 34.068 2.568 1.00 25.93 306 THR H N 1
ATOM 16884 C CA . THR H 1 306 ? 78.602 34.129 1.108 1.00 26.05 306 THR H CA 1
ATOM 16885 C C . THR H 1 306 ? 79.284 35.449 0.698 1.00 26.08 306 THR H C 1
ATOM 16886 O O . THR H 1 306 ? 80.180 35.455 -0.157 1.00 26.75 306 THR H O 1
ATOM 16890 N N . LYS H 1 307 ? 78.889 36.555 1.337 1.00 26.48 307 LYS H N 1
ATOM 16891 C CA . LYS H 1 307 ? 79.490 37.882 1.055 1.00 26.76 307 LYS H CA 1
ATOM 16892 C C . LYS H 1 307 ? 80.982 37.922 1.417 1.00 27.02 307 LYS H C 1
ATOM 16893 O O . LYS H 1 307 ? 81.814 38.421 0.638 1.00 26.88 307 LYS H O 1
ATOM 16899 N N . LEU H 1 308 ? 81.310 37.366 2.585 1.00 27.10 308 LEU H N 1
ATOM 16900 C CA . LEU H 1 308 ? 82.686 37.335 3.082 1.00 27.50 308 LEU H CA 1
ATOM 16901 C C . LEU H 1 308 ? 83.580 36.526 2.153 1.00 27.90 308 LEU H C 1
ATOM 16902 O O . LEU H 1 308 ? 84.683 36.965 1.821 1.00 28.00 308 LEU H O 1
ATOM 16907 N N . MET H 1 309 ? 83.100 35.366 1.701 1.00 28.17 309 MET H N 1
ATOM 16908 C CA . MET H 1 309 ? 83.877 34.538 0.767 1.00 28.49 309 MET H CA 1
ATOM 16909 C C . MET H 1 309 ? 84.093 35.217 -0.599 1.00 29.37 309 MET H C 1
ATOM 16910 O O . MET H 1 309 ? 85.064 34.910 -1.305 1.00 29.91 309 MET H O 1
ATOM 16915 N N . LEU H 1 310 ? 83.189 36.115 -0.975 1.00 30.09 310 LEU H N 1
ATOM 16916 C CA . LEU H 1 310 ? 83.310 36.865 -2.226 1.00 31.28 310 LEU H CA 1
ATOM 16917 C C . LEU H 1 310 ? 84.133 38.134 -2.007 1.00 33.14 310 LEU H C 1
ATOM 16918 O O . LEU H 1 310 ? 84.233 38.983 -2.907 1.00 32.61 310 LEU H O 1
ATOM 16923 N N . LYS H 1 311 ? 84.706 38.248 -0.802 1.00 35.30 311 LYS H N 1
ATOM 16924 C CA . LYS H 1 311 ? 85.537 39.377 -0.368 1.00 37.60 311 LYS H CA 1
ATOM 16925 C C . LYS H 1 311 ? 84.782 40.696 -0.406 1.00 39.15 311 LYS H C 1
ATOM 16926 O O . LYS H 1 311 ? 85.384 41.759 -0.567 1.00 39.96 311 LYS H O 1
ATOM 16932 N N . GLU H 1 312 ? 83.461 40.634 -0.254 1.00 41.03 312 GLU H N 1
ATOM 16933 C CA . GLU H 1 312 ? 82.644 41.839 -0.283 1.00 42.72 312 GLU H CA 1
ATOM 16934 C C . GLU H 1 312 ? 82.724 42.549 1.050 1.00 43.75 312 GLU H C 1
ATOM 16935 O O . GLU H 1 312 ? 82.886 41.914 2.096 1.00 43.78 312 GLU H O 1
ATOM 16941 N N . ASP H 1 313 ? 82.598 43.873 1.000 1.00 45.16 313 ASP H N 1
ATOM 16942 C CA . ASP H 1 313 ? 82.572 44.693 2.203 1.00 46.07 313 ASP H CA 1
ATOM 16943 C C . ASP H 1 313 ? 81.255 44.410 2.928 1.00 46.20 313 ASP H C 1
ATOM 16944 O O . ASP H 1 313 ? 80.194 44.455 2.310 1.00 46.63 313 ASP H O 1
ATOM 16949 N N . VAL H 1 314 ? 81.336 44.084 4.220 1.00 46.24 314 VAL H N 1
ATOM 16950 C CA . VAL H 1 314 ? 80.151 43.857 5.055 1.00 46.11 314 VAL H CA 1
ATOM 16951 C C . VAL H 1 314 ? 80.098 44.912 6.159 1.00 46.11 314 VAL H C 1
ATOM 16952 O O . VAL H 1 314 ? 80.993 45.011 6.993 1.00 46.84 314 VAL H O 1
ATOM 16956 N N . GLU H 1 315 ? 79.032 45.695 6.137 1.00 45.82 315 GLU H N 1
ATOM 16957 C CA . GLU H 1 315 ? 78.805 46.797 7.070 1.00 45.61 315 GLU H CA 1
ATOM 16958 C C . GLU H 1 315 ? 78.575 46.344 8.526 1.00 44.55 315 GLU H C 1
ATOM 16959 O O . GLU H 1 315 ? 79.375 46.670 9.408 1.00 44.65 315 GLU H O 1
ATOM 16965 N N . GLN H 1 316 ? 77.506 45.580 8.762 1.00 43.01 316 GLN H N 1
ATOM 16966 C CA . GLN H 1 316 ? 77.143 45.108 10.095 1.00 42.12 316 GLN H CA 1
ATOM 16967 C C . GLN H 1 316 ? 77.336 43.599 10.144 1.00 41.13 316 GLN H C 1
ATOM 16968 O O . GLN H 1 316 ? 76.753 42.873 9.343 1.00 40.20 316 GLN H O 1
ATOM 16974 N N . ASN H 1 317 ? 78.152 43.136 11.083 1.00 40.14 317 ASN H N 1
ATOM 16975 C CA . ASN H 1 317 ? 78.419 41.714 11.192 1.00 39.78 317 ASN H CA 1
ATOM 16976 C C . ASN H 1 317 ? 78.028 41.086 12.541 1.00 38.90 317 ASN H C 1
ATOM 16977 O O . ASN H 1 317 ? 78.225 39.897 12.742 1.00 38.51 317 ASN H O 1
ATOM 16982 N N . GLN H 1 318 ? 77.448 41.885 13.437 1.00 37.64 318 GLN H N 1
ATOM 16983 C CA . GLN H 1 318 ? 76.868 41.375 14.675 1.00 37.20 318 GLN H CA 1
ATOM 16984 C C . GLN H 1 318 ? 75.360 41.450 14.517 1.00 36.69 318 GLN H C 1
ATOM 16985 O O . GLN H 1 318 ? 74.736 42.456 14.883 1.00 36.33 318 GLN H O 1
ATOM 16991 N N . LEU H 1 319 ? 74.783 40.394 13.947 1.00 35.87 319 LEU H N 1
ATOM 16992 C CA . LEU H 1 319 ? 73.376 40.386 13.558 1.00 35.74 319 LEU H CA 1
ATOM 16993 C C . LEU H 1 319 ? 72.488 39.778 14.636 1.00 35.60 319 LEU H C 1
ATOM 16994 O O . LEU H 1 319 ? 72.813 38.741 15.214 1.00 34.92 319 LEU H O 1
ATOM 16999 N N . VAL H 1 320 ? 71.371 40.452 14.898 1.00 35.59 320 VAL H N 1
ATOM 17000 C CA . VAL H 1 320 ? 70.425 40.053 15.929 1.00 35.66 320 VAL H CA 1
ATOM 17001 C C . VAL H 1 320 ? 69.050 39.911 15.287 1.00 36.14 320 VAL H C 1
ATOM 17002 O O . VAL H 1 320 ? 68.538 40.864 14.711 1.00 35.84 320 VAL H O 1
ATOM 17006 N N . LEU H 1 321 ? 68.474 38.712 15.367 1.00 36.69 321 LEU H N 1
ATOM 17007 C CA . LEU H 1 321 ? 67.166 38.438 14.783 1.00 37.02 321 LEU H CA 1
ATOM 17008 C C . LEU H 1 321 ? 66.085 38.459 15.866 1.00 37.67 321 LEU H C 1
ATOM 17009 O O . LEU H 1 321 ? 66.349 38.187 17.044 1.00 37.69 321 LEU H O 1
ATOM 17014 N N . ASP H 1 322 ? 64.861 38.751 15.450 1.00 38.22 322 ASP H N 1
ATOM 17015 C CA . ASP H 1 322 ? 63.735 38.854 16.376 1.00 39.21 322 ASP H CA 1
ATOM 17016 C C . ASP H 1 322 ? 63.307 37.499 16.911 1.00 39.79 322 ASP H C 1
ATOM 17017 O O . ASP H 1 322 ? 63.415 36.494 16.213 1.00 39.46 322 ASP H O 1
ATOM 17022 N N . HIS H 1 323 ? 62.814 37.490 18.151 1.00 40.85 323 HIS H N 1
ATOM 17023 C CA . HIS H 1 323 ? 62.225 36.292 18.761 1.00 41.91 323 HIS H CA 1
ATOM 17024 C C . HIS H 1 323 ? 60.794 36.583 19.232 1.00 42.68 323 HIS H C 1
ATOM 17025 O O . HIS H 1 323 ? 60.385 37.737 19.265 1.00 42.08 323 HIS H O 1
ATOM 17032 N N . GLU H 1 324 ? 60.056 35.520 19.565 1.00 43.80 324 GLU H N 1
ATOM 17033 C CA . GLU H 1 324 ? 58.728 35.595 20.198 1.00 45.04 324 GLU H CA 1
ATOM 17034 C C . GLU H 1 324 ? 58.713 34.725 21.443 1.00 45.28 324 GLU H C 1
ATOM 17035 O O . GLU H 1 324 ? 59.646 33.955 21.674 1.00 44.66 324 GLU H O 1
ATOM 17041 N N . ILE H 1 325 ? 57.640 34.836 22.230 1.00 45.37 325 ILE H N 1
ATOM 17042 C CA . ILE H 1 325 ? 57.326 33.842 23.261 1.00 46.05 325 ILE H CA 1
ATOM 17043 C C . ILE H 1 325 ? 55.996 33.183 22.902 1.00 46.38 325 ILE H C 1
ATOM 17044 O O . ILE H 1 325 ? 54.985 33.869 22.771 1.00 46.48 325 ILE H O 1
ATOM 17049 N N . PHE H 1 326 ? 56.003 31.862 22.735 1.00 46.77 326 PHE H N 1
ATOM 17050 C CA . PHE H 1 326 ? 54.774 31.104 22.499 1.00 47.30 326 PHE H CA 1
ATOM 17051 C C . PHE H 1 326 ? 54.261 30.534 23.819 1.00 47.56 326 PHE H C 1
ATOM 17052 O O . PHE H 1 326 ? 54.856 29.610 24.373 1.00 47.12 326 PHE H O 1
ATOM 17060 N N . SER H 1 327 ? 53.161 31.091 24.331 1.00 48.48 327 SER H N 1
ATOM 17061 C CA . SER H 1 327 ? 52.573 30.591 25.576 1.00 49.09 327 SER H CA 1
ATOM 17062 C C . SER H 1 327 ? 51.791 29.291 25.331 1.00 49.77 327 SER H C 1
ATOM 17063 O O . SER H 1 327 ? 50.968 29.207 24.414 1.00 49.71 327 SER H O 1
ATOM 17066 N N . ARG H 1 328 ? 52.087 28.277 26.146 1.00 50.60 328 ARG H N 1
ATOM 17067 C CA . ARG H 1 328 ? 51.420 26.968 26.086 1.00 51.28 328 ARG H CA 1
ATOM 17068 C C . ARG H 1 328 ? 51.037 26.524 27.510 1.00 51.35 328 ARG H C 1
ATOM 17069 O O . ARG H 1 328 ? 50.854 27.378 28.379 1.00 51.46 328 ARG H O 1
ATOM 17077 N N . ARG H 1 329 ? 50.912 25.216 27.760 1.00 51.34 329 ARG H N 1
ATOM 17078 C CA . ARG H 1 329 ? 50.316 24.736 29.024 1.00 51.36 329 ARG H CA 1
ATOM 17079 C C . ARG H 1 329 ? 51.249 24.763 30.241 1.00 50.96 329 ARG H C 1
ATOM 17080 O O . ARG H 1 329 ? 50.791 24.526 31.363 1.00 51.04 329 ARG H O 1
ATOM 17088 N N . SER H 1 330 ? 52.538 25.036 30.040 1.00 50.30 330 SER H N 1
ATOM 17089 C CA . SER H 1 330 ? 53.485 25.025 31.161 1.00 49.92 330 SER H CA 1
ATOM 17090 C C . SER H 1 330 ? 53.530 26.362 31.915 1.00 49.53 330 SER H C 1
ATOM 17091 O O . SER H 1 330 ? 54.279 26.490 32.878 1.00 49.28 330 SER H O 1
ATOM 17094 N N . THR H 1 331 ? 52.732 27.337 31.472 1.00 49.12 331 THR H N 1
ATOM 17095 C CA . THR H 1 331 ? 52.552 28.608 32.181 1.00 49.04 331 THR H CA 1
ATOM 17096 C C . THR H 1 331 ? 51.053 28.925 32.358 1.00 49.12 331 THR H C 1
AT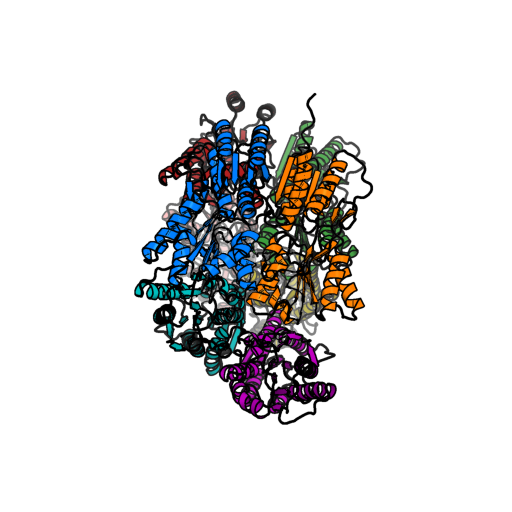OM 17097 O O . THR H 1 331 ? 50.202 28.436 31.597 1.00 48.54 331 THR H O 1
ATOM 17101 N N . LYS H 1 332 ? 50.742 29.726 33.377 1.00 49.20 332 LYS H N 1
ATOM 17102 C CA . LYS H 1 332 ? 49.355 30.115 33.684 1.00 49.59 332 LYS H CA 1
ATOM 17103 C C . LYS H 1 332 ? 48.813 31.101 32.653 1.00 49.78 332 LYS H C 1
ATOM 17104 O O . LYS H 1 332 ? 47.614 31.365 32.611 1.00 50.07 332 LYS H O 1
#

Radius of gyration: 45.18 Å; Cα contacts (8 Å, |Δi|>4): 4750; chains: 8; bounding box: 136×79×111 Å

Foldseek 3Di:
DAAEEEEEEQDCPDLQVVLLVLLQVVQCVVVVHHYDYDHQVQPVVSLVVSLVVCVVVVHQEYEDEDPEQDVVNVVSCVVSVRQYEYFCFADPVRPRFYEEAQLLQQLLVVLLLCVVVPFQAEAEEEEAPVGPSVVSSVNSNVVNCVVVVRDDDPQRYHYHDEALVQLLVCQVVCVVVVGQEYEYQYLRSQNSVVVNCVVVVHDAPVRYAYEYHAPRPCQQVDVQRHWYKHDPSSVSNNVRSVLRVCVSVVHDDDRRHHHDDIDIDDTRRHD/DAEEEEEEQDCVDLLQVLLVVLLVVQCVVVPYHYHYYHQVLPVVSLVVSLVVCVVVVHQEYEYEDQEQDPVRVVSCVVSVHQYEYECAADPVNPHFYEEAQLLQVLLVVLLQCVVQPWQAEAEEEEDPVGPSNVSSVNSNVVNCVVVVRDDDCQSYHYRDEALCSLLVCLVSCVVVVGQEYEYQYPRSQLSVVVNCVVVVHDAPPRYAYEYHADGPSQCDDVQRHWYKHDNSSVSNNVRSVVSVCVSVVHDDPDRYHHDYIGIDDTRRHD/DAEEEEEDQDCVPLLQVLLVVLLVVVCVVVVYHYHYDHQVQDVVSVVVVLVVCVVVPHQEYEYEDPEQDPVNVVSCVVPVHQYEYEDFADPVRPHFYEEAQLLQQLLVVLLLCVVLPFQAEAEEEEDPVGPSVVSSVNSNVVNCVVVVRDDDPQRYHYRDEALVSLLVCLCSCVVVPGQEYEYAYPSSQLSVVVNCVVVVHDAPVRHAYEYHADRVVQCPDPQRHWYKHDPSSVSNNVRSVLSVCVSVPHDDPDRHHHDDIDIDDGRRHD/DDDPDAAEEEEEEQDCPALLVVLLVVLQVVQCVVSPHHYDYDHQVLPVVSLVVSLVVCLVVVHQEYEYEHPDQDPSRVVSCVVSVHQYEYECAADPVRPHFYEEAQLLQQLLVVLLQQVVVPFQAEAEEEEACVGPSNVSSVNSNVVNCVVVVHDDDCQRYHYHDDALCSLLVCQVVCVVVPGQEYEYAAPRSQLSVVVNCVVVVNDAPVRYAYEYHAPRPVQVVDVVRHKYKHDPSSCSNNVRSVVSVCVSVVHDDDDRHHHDYIDIDDGGRHD/DAAEEEEEEQDCVDLQQVLLVVLLVVQCVVVVYHYHYDHQVQPVVSLLVVLVVCVVVVHQEYEYEDPEQDVSNVVSCVVSVHQYEYFCFADPVRDRFYEEAQLLQQLLVVLLLCVVLPFQAEAEEEEDPVGPSVVSSVNSNCVNCVVVVRDDDPQRYHYRDDALCSLLVCLCSCVVVPGQEYEYQYPRSQNSVVVNCVVVVHDAPVRYAYEYHAPRVCQCVDVQRHWYKHDPSSVSNNVRNVLSVCVSVVHDDDDRHHHDDIDIDDTRRHD/DDAAEEEEEEQDCPALLVVLLVLLQCVQCVVSPHHYHYDHQVQPVVSLVVVLVVCVVVVHQEYEYEDPEQDPVNVVSCVVVVRQYEYECAADPVRPHFYEEAQLLQQLLVVLLQQVVVPFQAEAEEEEDCVTPSNVSSVNNNVVNCVVVVRDDDCQRYHYRDDALCSLLVCQVSCVVVPGQEYEYAAPRSQLSVVVNCVVVVNDAPVRHAYEYHAPGPCQVPGPVRHKYKHDPSSCSNNVRSVVRVCVSVVHDDDDRHHHDDIGIDDGGRHD/DAAEEEEEEQDCVDLQQVLLVVLQVVLCVVRVHHYHYDHQVQPVVSLLVSLVVCVVVPHQEYEYEDPEDDPVNVVSCVVSVRQYEYFCFADPVRPRFYEEAQLLQLLLVVLLQCVVLPFQAEAEEEEDPVGPSVVSSVNSNVVNCVVVVRDDDPQRYHYRDAALVQLLVCLVVCVVVVHQEYEYQYPRSQQSVVVNCVVVVNDAPPRYAYEYHAPRPVQCVDVVRHWYKHDPSSVSNNVRSVLRVCVSVVHDDDDRHHHDYIDIGDTRRHD/DPAAEEEEEEQDCVPLLQVLLVVLQVVLCVVSPHHYHYDHQVQPVVSLVVSLVVCVVVVHQEYEYEDQEADPVNVVSCVVSVHQYEYECAADPVRPRFYEEAQLLQQLLVVLLLQVVLPWQQEAEEEEDCPGPSNVSSVNSNCVNCVVSVRDDDCQSYHYHDAALCSLLVCLVSCVVVPGQEYEYQYLSSQLSVVVNCVVVVHDAPPRYAYEYHAPRPCQCVGVVHHKYKHDPSSVSNNVRNVVRVCVSVVHDDDDRHHHDDIDIDDGGRHD

Nearest PDB structures (foldseek):
  2o20-assembly3_E  TM=1.001E+00  e=7.686E-54  Lactococcus lactis
  7e5w-assembly2_C  TM=9.211E-01  e=1.139E-27  Staphylococcus aureus subsp. aureus N315
  7e5w-assembly1_A-2  TM=9.116E-01  e=1.369E-27  Staphylococcus aureus subsp. aureus N315
  4rk1-assembly3_F  TM=8.819E-01  e=1.928E-22  Enterococcus faecium DO
  4rk1-assembly2_D  TM=8.792E-01  e=2.621E-22  Enterococcus faecium DO

Secondary structure (DSSP, 8-state):
---EEEEEES-TT-HHHHHHHHHHHHHHHHTT-EEEEEE-TT-HHHHHHHHHHHHHTT-SEEEE-SS---HHHHHHHHHH---EEEES---TTS-S-EEE--HHHHHHHHHHHHHHTT-SSEEEE-S-TTSHHHHHHHHHHHHHHHHTTPPP-GGGEE-S--SHHHHHHHHHHHHHTT--EEEES-HHHHHHHHHHHHHTT--TTTT-EEEESS--GGGGSBSSPPEEEE--HHHHHHHHHHHHHHHHTT---S--EEE---EEE--TT--/-PPP---EEEEEES-TT-HHHHHHHHHHHHHHHHTT-EEEEEE-TT-HHHHHHHHHHHHHHT-SEEEE-SS---HHHHHHHHHH---EEEES---SSS-S-EEE--HHHHHHHHHHHHHHTT-SSEEEE-S-TTSHHHHHHHHHHHHHHHHTTPPP-GGGEE-S--SHHHHHHHHHHHHHTT--EEEESSHHHHHHHHHHHHHTT--TTTT-EEEBSS--GGGGG-BS---EEE--HHHHHHHHHHHHHHHHTT---S--EEE---EEE--TT--/--EEEEEES-TT-HHHHHHHHHHHHHHHHTT-EEEEEE-TT-HHHHHHHHHHHHHTT-SEEEEESSS--HHHHHHHHHHT--EEEES---TTS-S-EEEE-HHHHHHHHHHHHHHTT-SSEEEE-S-TTSHHHHHHHHHHHHHHHHHTPPP-GGGEE-S--SHHHHHHHHHHHHHTT--EEEES-HHHHHHHHHHHHHTT--TTTT-EEEESS--HHHHSSSSPPEEEE--HHHHHHHHHHHHHHHHTT---S--EEEE--EEE--TT--/--EEEEEES-TT-HHHHHHHHHHHHHHHHTT-EEEEEE-TT-HHHHHHHHHHHHHHT-SEEEEESS---HHHHHHHHTTT--EEEES---TTS-S-EEEE-HHHHHHHHHHHHHHTT-SSEEEE-S-TTSHHHHHHHHHHHHHHHHTT----GGGEE-S--SHHHHHHHHHHHHHTT--EEEESSHHHHHHHHHHHHHHT--TTTT-EEEESS--HHHHSSSS--EEEE--HHHHHHHHHHHHHHHHTT---S--EEEE--EEE--TT--/---EEEEEES-TT-HHHHHHHHHHHHHHHHTT-EEEEEE-TT-HHHHHHHHHHHHHTT-SEEEE-SS---HHHHHHHHHHT--EEEES---TTS-S-EEEE-HHHHHHHHHHHHHHTT-SSEEEE-S-TTSHHHHHHHHHHHHHHHHTTPPP-GGGEE-S--SHHHHHHHHHHHHHTT--EEEES-HHHHHHHHHHHHHTT--TTTT-EEEESS--GGGGSBSSPPEEEE--HHHHHHHHHHHHHHHHTT---S--EEEE--EEE--TT--/-PPPEEEEEES-TT-HHHHHHHHHHHHHHHHTT-EEEEEE-TT-HHHHHHHHHHHHHTT-SEEEE-SS---HHHHHHHHHHT--EEEES---TTS-S-EEEE-HHHHHHHHHHHHHHTT-SSEEEE-S-TTSHHHHHHHHHHHHHHHHTTPPP-GGGEE-S--SHHHHHHHHHHHHHTT--EEEESSHHHHHHHHHHHHHTT--TTTT-EEEBSS--GGGGG-BSPPPEEE--HHHHHHHHHHHHHHHHTT---S--EEEE--EEE--TT--/---EEEEEES-TT-HHHHHHHHHHHHHHHHTT-EEEEEE-TT-HHHHHHHHHHHHHTT-SEEEE-SS---HHHHHHHHHH---EEEES---TTS-S-EEEE-HHHHHHHHHHHHHHTT-SSEEEE-S-TTSHHHHHHHHHHHHHHHHTT----GGGEE-S--SHHHHHHHHHHHHHTT--EEEES-HHHHHHHHHHHHHTT--TTTT-EEEESS--GGGGSBSSPPEEEE--HHHHHHHHHHHHHHHHHT---S--EEEE--EEE--TT--/-PPPEEEEEES-TT-HHHHHHHHHHHHHHHHTT-EEEEEE-TT-HHHHHHHHHHHHHTT-SEEEEESS---HHHHHHHHHHT--EEEES---SSS-S-EEE--HHHHHHHHHHHHHHTT-SSEEEE-S-TTSHHHHHHHHHHHHHHHHTTPPP-GGGEE-S--SHHHHHTTHHHHHHTT-SEEEESSHHHHHHHHHHHHHHT--TTTT-EEEESS--GGGGG-BSPPEEEE--HHHHHHHHHHHHHHHHTT---S--EEE---EEE--TT--

Sequence (2172 aa):
RTTTVGVILPTITSTYFAAITRGVDDIASMYKYNMILANSDNDVEKEEKVLETFLSKQVDGIVYMGSSLDEKIRTSLKNSRTPVVLVGTIDGDKEIPSVNIDYHLAAYQSTKKLIDSGNKKIAYIMGSLKDVENTERMVGYQEALLEANIEFDENLVFEGNYSYEQGKALAERLLERGATSAVVSHDTVAVGLLSAMMDKGVKVPEDFEIISGANSPITQYTYPTLTSVNQPLYDLGAVAMRLLTKLMLKEDVEQNQLVLDHEIFSRRSTKTTTVGVILPTITSTYFAAITRGVDDIASMYKYNMILANSDNDVEKEEKVLETFLSKQVDGIVYMGSSLDEKIRTSLKNSRTPVVLVGTIDGDKEIPSVNIDYHLAAYQSTKKLIDSGNKKIAYIMGSLKDVENTERMVGYQEALLEANIEFDENLVFEGNYSYEQGKALAERLLERGATSAVVSHDTVAVGLLSAMMDKGVKVPEDFEIISGANSPITQYTYPTLTSVNQPLYDLGAVAMRLLTKLMLKEDVEQNQLVLDHEIFSRRSTKTTTVGVILPTITSTYFAAITRGVDDIASMYKYNMILANSDNDVEKEEKVLETFLSKQVDGIVYMGSSLDEKIRTSLKNSRTPVVLVGTIDGDKEIPSVNIDYHLAAYQSTKKLIDSGNKKIAYIMGSLKDVENTERMVGYQEALLEANIEFDENLVFEGNYSYEQGKALAERLLERGATSAVVSHDTVAVGLLSAMMDKGVKVPEDFEIISGANSPITQYTYPTLTSVNQPLYDLGAVAMRLLTKLMLKEDVEQNQLVLDHEIFSRRSTKLASKRTTTVGVILPTITSTYFAAITRGVDDIASMYKYNMILANSDNDVEKEEKVLETFLSKQVDGIVYMGSSLDEKIRTSLKNSRTPVVLVGTIDGDKEIPSVNIDYHLAAYQSTKKLIDSGNKKIAYIMGSLKDVENTERMVGYQEALLEANIEFDENLVFEGNYSYEQGKALAERLLERGATSAVVSHDTVAVGLLSAMMDKGVKVPEDFEIISGANSPITQYTYPTLTSVNQPLYDLGAVAMRLLTKLMLKEDVEQNQLVLDHEIFSRRSTKRTTTVGVILPTITSTYFAAITRGVDDIASMYKYNMILANSDNDVEKEEKVLETFLSKQVDGIVYMGSSLDEKIRTSLKNSRTPVVLVGTIDGDKEIPSVNIDYHLAAYQSTKKLIDSGNKKIAYIMGSLKDVENTERMVGYQEALLEANIEFDENLVFEGNYSYEQGKALAERLLERGATSAVVSHDTVAVGLLSAMMDKGVKVPEDFEIISGANSPITQYTYPTLTSVNQPLYDLGAVAMRLLTKLMLKEDVEQNQLVLDHEIFSRRSTKKRTTTVGVILPTITSTYFAAITRGVDDIASMYKYNMILANSDNDVEKEEKVLETFLSKQVDGIVYMGSSLDEKIRTSLKNSRTPVVLVGTIDGDKEIPSVNIDYHLAAYQSTKKLIDSGNKKIAYIMGSLKDVENTERMVGYQEALLEANIEFDENLVFEGNYSYEQGKALAERLLERGATSAVVSHDTVAVGLLSAMMDKGVKVPEDFEIISGANSPITQYTYPTLTSVNQPLYDLGAVAMRLLTKLMLKEDVEQNQLVLDHEIFSRRSTKRTTTVGVILPTITSTYFAAITRGVDDIASMYKYNMILANSDNDVEKEEKVLETFLSKQVDGIVYMGSSLDEKIRTSLKNSRTPVVLVGTIDGDKEIPSVNIDYHLAAYQSTKKLIDSGNKKIAYIMGSLKDVENTERMVGYQEALLEANIEFDENLVFEGNYSYEQGKALAERLLERGATSAVVSHDTVAVGLLSAMMDKGVKVPEDFEIISGANSPITQYTYPTLTSVNQPLYDLGAVAMRLLTKLMLKEDVEQNQLVLDHEIFSRRSTKKRTTTVGVILPTITSTYFAAITRGVDDIASMYKYNMILANSDNDVEKEEKVLETFLSKQVDGIVYMGSSLDEKIRTSLKNSRTPVVLVGTIDGDKEIPSVNIDYHLAAYQSTKKLIDSGNKKIAYIMGSLKDVENTERMVGYQEALLEANIEFDENLVFEGNYSYEQGKALAERLLERGATSAVVSHDTVAVGLLSAMMDKGVKVPEDFEIISGANSPITQYTYPTLTSVNQPLYDLGAVAMRLLTKLMLKEDVEQNQLVLDHEIFSRRSTK

CATH classification: 3.40.50.2300 (+1 more: 3.40.50.2300)

GO terms:
  GO:0045892 negative regulation of DNA-templated transcription (P, IEP)

B-factor: mean 33.26, std 13.81, range [6.52, 82.56]

Organism: Lactococcus lactis subsp. lactis (strain IL1403) (NCBI:txid272623)

InterPro domains:
  IPR000843 LacI-type HTH domain [PF00356] (7-52)
  IPR000843 LacI-type HTH domain [PR00036] (7-17)
  IPR000843 LacI-type HTH domain [PR00036] (17-27)
  IPR000843 LacI-type HTH domain [PS50932] (6-60)
  IPR000843 LacI-type HTH domain [SM00354] (5-75)
  IPR000843 LacI-type HTH domain [cd01392] (9-60)
  IPR001761 Periplasmic binding protein/LacI sugar binding domain [PF00532] (64-271)
  IPR006377 Catabolite control protein A [TIGR01481] (5-332)
  IPR010982 Lambda repressor-like, DNA-binding domain superfamily [G3DSA:1.10.260.40] (5-63)
  IPR010982 Lambda repressor-like, DNA-binding domain superfamily [SSF47413] (5-63)
  IPR028082 Periplasmic binding protein-like I [SSF53822] (65-332)

Solvent-accessible surface area: 91161 Å² total; per-residue (Å²): 280,80,36,21,0,0,0,0,0,5,32,1,34,26,20,44,31,1,18,0,2,31,0,0,23,40,20,0,68,54,16,123,18,49,30,48,35,16,10,0,69,69,63,46,141,69,3,54,130,18,15,122,54,3,112,83,83,147,14,61,0,6,0,2,0,4,39,38,28,50,118,121,0,35,64,36,10,146,112,38,209,22,42,15,0,0,0,7,6,36,5,52,86,107,110,15,17,3,0,5,5,53,7,46,74,7,1,40,67,1,0,74,59,0,28,98,38,44,8,133,108,2,0,6,1,0,0,25,51,191,21,32,21,2,60,60,12,33,70,0,1,64,78,1,6,138,109,37,135,34,165,86,64,125,68,16,21,17,87,26,11,77,39,22,105,69,0,64,73,2,0,89,125,0,58,131,120,31,5,55,0,0,3,0,7,48,8,36,0,0,0,0,0,0,1,6,0,55,76,96,58,30,133,15,27,109,88,2,1,0,0,0,7,3,28,1,53,3,0,53,16,2,52,6,24,0,0,0,5,26,7,27,13,95,69,0,0,3,29,0,0,106,4,0,2,73,40,31,49,182,55,139,36,151,100,44,39,49,97,33,132,31,61,36,26,21,24,41,0,12,135,154,42,15,0,0,0,1,0,10,32,3,48,26,22,48,28,0,24,0,1,34,0,0,21,53,12,0,61,112,108,189,36,46,34,31,41,15,17,2,66,73,48,48,138,81,5,70,149,18,16,121,51,4,108,81,74,139,16,60,0,5,0,5,1,6,47,35,21,47,102,129,0,74,62,36,7,134,122,42,208,23,36,13,0,0,0,10,0,22,5,61,97,114,81,8,18,3,0,4,4,57,10,49,70,7,1,42,63,0,0,72,52,0,32,107,36,57,6,141,107,2,0,5,1,0,0,29,60,188,10,40,14,7,56,63,25,25,75,0,1,58,76,1,5,142,96,37,134,28,162,86,64,84,55,15,25,31,92,29,13,95,47,35,109,50,0,50,39,6,0,73,92,0,65,136,117,35,4,57,0,0,3,0,8,66,10,40,0,0,0,0,0,0,2,11,0,51,91,90,60,30,127,15,18,108,80,1,1,0,0,0,7,5,25,10,55,12,0,83,25,2,64,8,31,0,0,0,5,30,8,30,16,98,66,1,0,2,30,0,0,112,5,0,11,80,43,26,105,184,83,130,34,151,94,42,28,33,94,33,130,26,106,47,77,63,42,40,0,2,98,161,38,22,0,0,0,1,0,8,29,3,49,29,12,42,31,0,17,0,2,34,0,0,22,49,13,0,75,90,72,177,38,48,37,38,33,18,13,0,68,75,63,51,126,78,6,60,139,19,13,113,49,3,113,94,92,149,19,63,0,8,0,4,0,3,39,48,14,49,111,124,1,29,61,42,11,77,125,39,200,23,39,13,0,0,0,16,1,33,0,44,94,116,94,6,20,3,0,5,4,52,10,42,73,8,0,31,64,0,0,82,56,0,31,108,37,61,10,132,100,2,0,6,0,0,0,28,48,191,20,24,8,4,56,62,22,34,72,0,2,64,78,1,6,141,105,33,135,22,164,74,59,132,70,12,23,30,92,30,11,79,36,42,121,68,0,68,64,19,0,10,94,0,24,23,51,34,4,56,0,0,3,0,6,54,9,39,0,0,2,0,0,2,13,9,0,34,55,37,61,19,126,18,30,110,83,1,0,0,0,0,6,3,20,2,39,12,0,92,47,4,35,12,24,0,0,0,4,28,6,28,13,96,70,1,0,11,41,0,0,108,6,0,12,87,38,30,110,190,85,148,32,173,95,50,40,46,96,35,130,28,102,44,71,76,45,159,0,9,141,163,104,106,172,201,57,37,18,0,0,0,0,1,7,30,7,64,18,8,43,34,0,12,0,1,34,0,0,25,61,12,0,60,117,109,154,36,42,29,36,37,16,23,0,62,58,57,54,60,89,4,38,72,20,3,119,61,3,63,86,84,146,13,33,0,0,0,2,0,6,41,34,15,42,108,44,0,46,54,30,9,152,119,30,207,19,41,15,0,0,1,16,1,23,3,52,98,92,98,17,17,2,0,4,5,55,8,44,72,7,2,31,67,0,0,91,57,0,30,110,37,54,8,145,104,2,0,7,1,0,0,32,50,190,20,40,8,7,55,67,22,22,77,0,2,51,59,3,6,134,110,41,141,27,161,88,64,130,88,16,21,20,96,33,11,88,46,28,99,67,0,50,72,21,0,33,94,0,30,21,77,21,4,56,0,0,4,1,5,57,7,40,1,0,0,0,0,2,15,7,0,38,30,37,62,24,130,18,25,110,85,0,1,0,0,0,10,2,28,2,45,7,6,79,36,1,32,13,26,0,0,0,5,28,9,30,13,100,70,0,0,1,30,0,0,124,6,0,10,82,42,36,112,193,87,145,26,134,120,46,45,46,94,36,130,26,97,46,71,76,76,146,0,8,136,158,53,39,20,0,0,0,0,0,9,30,2,32,26,18,44,35,2,20,0,3,35,0,0,31,44,11,2,74,111,77,156,44,42,39,31,34,16,15,0,72,69,51,45,133,86,4,56,144,20,12,117,48,4,112,90,84,147,18,58,0,4,0,2,0,6,42,37,14,48,110,98,0,56,64,34,10,161,115,39,212,19,44,14,0,0,1,16,0,27,1,44,85,116,118,22,19,2,0,5,5,55,10,49,73,7,1,34,65,0,0,80,59,0,30,105,39,59,9,137,109,3,0,6,1,0,0,27,51,193,18,23,11,4,56,64,20,35,72,0,2,63,79,1,6,137,108,35,133,24,160,85,63,129,66,14,22,31,92,28,11,74,39,29,105,67,0,53,64,20,0,64,112,0,64,114,115,32,4,57,0,0,3,0,7,58,8,39,0,0,0,0,0,0,3,10,0,58,105,96,60,31,132,13,28,108,87,1,1,0,0,0,8,3,28,2,48,3,0,46,13,2,52,4,19,0,0,0,6,30,7,28,15,99,73,0,0,1,36,0,0,110,6,0,10,88,43,37,101,188,88,137,38,158,96,48,50,48,98,33,134,26,93,40,38,20,33,40,0,10,140,168,161,70,35,16,0,0,0,0,1,9,31,6,64,26,8,43,33,0,12,0,2,41,0,0,28,61,14,1,63,117,111,172,34,44,27,44,48,18,22,0,64,69,50,46,111,87,5,70,134,17,16,117,67,3,116,84,72,90,18,48,0,5,0,2,0,5,37,41,14,50,111,126,0,46,66,37,11,118,119,48,192,22,41,14,0,0,0,15,0,34,2,46,92,121,107,13,18,3,0,4,5,55,8,51,76,7,2,35,64,1,0,73,56,0,22,101,39,56,7,127,103,2,0,4,0,0,0,30,62,175,16,35,8,5,54,60,20,18,74,0,2,69,77,1,6,153,111,37,140,30,160,88,62,126,78,16,28,30,97,33,12,86,40,12,109,74,0,74,73,20,0,33,90,0,28,24,72,20,4,55,0,0,4,1,4,53,8,47,0,0,0,0,0,2,10,7,0,40,28,37,62,25,135,14,6,102,84,1,1,0,0,1,8,2,27,3,44,8,7,81,34,1,35,12,43,0,0,0,5,27,7,28,12,102,72,1,0,3,26,0,0,125,4,0,11,74,46,36,109,185,90,134,30,136,100,47,48,46,96,34,131,33,95,45,70,75,76,134,0,5,135,232,60,36,20,0,0,0,0,0,6,30,2,34,26,21,46,31,1,21,0,2,36,0,0,19,38,22,0,64,153,88,134,38,46,32,32,36,16,12,0,70,74,59,47,143,72,5,67,147,18,11,131,52,2,119,90,79,108,17,50,0,6,0,2,0,4,37,42,32,52,100,131,0,65,57,38,10,158,115,40,215,22,40,14,0,0,0,13,1,25,2,47,83,106,129,21,18,2,0,5,4,54,10,49,71,8,1,36,64,0,0,78,58,0,33,99,35,59,9,108,106,2,0,6,1,0,0,24,54,189,18,29,10,4,54,62,23,31,73,0,1,63,82,1,5,138,106,34,131,23,166,88,62,127,86,13,20,14,89,30,12,74,39,30,119,67,0,69,70,6,0,108,108,0,69,107,74,32,4,59,0,0,4,0,7,58,9,38,0,0,0,0,0,0,2,8,0,55,97,88,60,28,120,16,25,92,62,1,1,0,0,0,7,3,24,3,55,3,0,65,15,1,64,8,14,0,0,0,5,28,8,26,15,101,70,1,0,4,29,0,0,108,8,0,15,86,44,34,106,188,95,141,39,153,93,44,40,40,96,35,130,26,103,46,68,75,43,134,0,10,139,244,146,69,37,13,0,0,0,0,1,8,30,7,63,28,8,40,28,0,12,0,1,39,0,0,31,61,10,1,66,108,109,166,37,46,36,45,37,15,25,0,61,72,47,48,139,88,4,56,134,22,17,117,50,2,119,88,64,116,18,54,0,4,0,1,0,2,32,47,22,58,108,126,0,32,62,34,3,82,114,40,216,21,42,13,0,0,0,11,1,27,1,48,90,120,104,5,16,3,0,4,4,49,6,53,68,8,2,32,66,1,0,77,56,0,32,113,38,56,7,134,111,2,0,5,0,0,0,32,68,184,10,44,12,5,69,59,25,21,80,0,1,66,74,1,5,141,106,38,140,26,155,77,60,127,89,15,24,19,100,32,16,78,35,20,124,66,0,65,58,15,0,70,102,0,74,119,97,36,6,55,0,0,4,0,8,65,10,44,0,0,0,0,0,1,4,6,0,37,72,102,61,25,129,20,23,106,83,1,1,0,0,1,8,3,24,3,48,8,1,80,47,1,33,13,18,0,0,0,5,26,8,27,12,101,70,0,0,5,36,0,0,125,8,0,11,88,39,35,110,192,84,143,32,155,95,43,40,46,96,35,131,28,95,44,72,78,43,146,0,9,133